Protein 4BFR (pdb70)

CATH classification: 3.10.20.90 (+4 more: 2.60.40.150, 1.25.40.70, 3.30.1010.10)

Organism: Mus musculus (NCBI:txid10090)

B-factor: mean 76.87, std 19.2, range [19.26, 163.02]

Solvent-accessible surface area: 74657 Å² total; per-residue (Å²): 108,98,105,12,9,117,6,0,25,29,17,15,135,70,0,80,70,88,174,59,85,32,6,67,40,3,29,163,66,7,84,165,94,2,84,60,35,18,129,62,29,46,66,67,36,203,109,59,9,6,119,60,25,32,78,23,107,82,82,111,76,144,27,157,74,55,154,112,94,16,156,81,37,73,8,43,1,17,0,19,8,83,150,41,154,100,58,30,76,12,86,5,26,7,120,74,40,5,75,74,1,5,58,68,0,10,108,69,86,113,110,186,83,59,32,101,56,24,18,2,26,0,13,10,92,20,48,2,4,27,39,133,65,39,0,31,34,3,41,24,0,17,71,11,15,93,94,158,71,99,5,22,0,16,1,3,74,57,76,94,19,114,142,72,23,72,112,18,30,123,28,6,100,74,51,193,45,41,146,34,124,96,49,1,51,0,36,1,38,77,6,77,82,86,173,50,0,29,0,0,0,2,7,2,34,50,55,5,10,164,33,31,80,4,57,125,154,119,24,104,49,107,7,102,3,121,13,43,7,14,24,4,2,13,4,0,2,0,0,1,3,7,55,226,88,63,1,20,1,1,4,9,0,0,35,59,116,4,38,7,60,60,9,111,25,101,5,45,2,43,89,95,54,48,144,80,75,86,99,114,0,10,3,59,13,42,19,66,48,15,67,138,91,146,114,17,25,7,4,46,1,30,2,30,103,130,68,214,150,75,27,104,30,8,82,81,106,100,2,61,106,65,8,57,122,77,90,126,113,111,10,71,5,2,0,93,2,3,29,108,19,11,10,24,26,115,33,66,123,61,6,14,92,11,0,34,90,12,58,72,14,0,89,118,87,40,64,89,0,1,8,10,0,4,33,6,10,84,13,40,112,15,55,34,8,0,30,3,6,26,26,4,96,117,9,69,120,3,62,29,68,65,0,0,22,0,2,5,19,11,8,5,3,49,52,2,14,93,28,0,2,13,0,0,99,101,10,59,41,116,80,0,52,31,5,3,15,0,0,0,12,3,0,32,12,9,16,17,8,55,22,28,3,0,70,0,1,8,87,38,1,20,72,47,42,124,4,0,0,58,1,1,2,10,1,21,12,17,2,112,44,74,32,9,13,36,4,0,0,3,2,1,4,7,2,0,44,1,15,31,4,1,4,80,26,0,37,98,0,16,98,8,5,81,57,8,67,70,3,0,59,80,14,79,136,51,45,136,175,68,76,116,84,125,7,79,111,38,2,26,85,26,2,109,108,83,56,22,76,142,19,2,12,108,10,22,6,5,9,58,13,27,32,27,9,21,93,9,89,4,108,118,0,94,12,126,88,42,178,48,17,14,0,72,1,16,6,38,42,79,45,32,53,87,88,35,56,6,9,26,1,39,28,22,48,28,9,79,12,13,15,0,0,1,12,0,0,88,2,0,13,51,1,0,106,107,52,60,5,56,0,77,13,36,28,17,15,7,0,11,3,8,81,135,4,0,5,17,60,29,16,25,62,28,35,13,1,0,68,5,29,106,54,54,115,151,41,85,15,125,57,63,214,24,122,20,6,2,9,47,22,0,98,92,99,18,86,56,110,81,34,89,115,0,8,60,25,0,10,11,0,0,0,0,2,6,0,0,9,12,0,0,1,3,10,78,24,33,0,39,7,1,32,0,40,51,49,0,6,0,3,9,33,81,1,38,80,1,5,16,65,146,232,20,72,7,42,1,0,40,7,5,11,23,0,1,19,64,30,136,98,56,27,99,145,79,24,23,67,2,45,26,5,0,3,5,0,0,1,3,0,36,109,42,1,67,13,0,0,4,0,0,6,5,5,17,43,4,50,1,99,19,1,73,20,58,134,30,0,79,33,0,31,87,10,0,4,40,26,85,21,47,25,63,0,1,94,39,0,50,91,67,5,66,64,6,66,160,101,7,136,70,21,14,94,89,12,78,43,41,15,124,172,76,197,55,168,161,8,44,69,93,0,9,120,10,0,25,28,16,10,132,70,0,80,71,89,170,59,87,30,6,68,40,3,39,162,67,7,102,167,93,2,92,59,27,27,134,54,18,96,74,35,53,32,65,46,7,2,106,57,6,18,16,14,30,45,34,100,52,97,57,212,121,157,81,47,72,11,43,1,16,0,62,14,84,105,32,184,36,78,32,82,14,88,1,25,12,118,73,41,2,70,78,1,6,63,64,0,19,109,69,57,129,119,139,87,29,91,60,22,5,0,28,4,49,46,91,27,12,5,4,27,35,133,65,36,0,31,41,2,62,25,0,18,66,12,63,38,67,140,84,100,5,74,0,42,0,1,64,32,61,69,0,78,126,78,20,102,116,26,33,96,24,8,124,90,12,117,29,42,150,45,122,90,50,1,50,0,30,0,37,66,2,29,149,23,146,95,79,100,1,8,0,38,0,0,0,2,7,3,33,53,54,5,10,163,42,31,73,7,59,78,44,55,26,180,111,95,18,87,14,110,50,105,7,101,4,122,13,48,6,14,24,2,2,14,4,0,1,0,0,1,1,2,0,16,16,166,152,118,29,157,96,11,130,69,44,2,20,1,2,4,9,0,0,34,59,118,4,37,7,61,59,10,92,26,89,5,62,3,43,92,99,49,48,142,78,38,91,107,45,0,9,4,54,12,41,19,69,49,23,75,176,90,22,7,2,42,0,25,2,25,104,130,62,214,153,76,30,107,27,13,87,81,119,102,2,52,108,64,8,74,135,68,82,146,119,122,10,83,5,4,0,90,3,4,29,110,18,11,10,23,26,120,33,66,130,60,8,13,91,12,0,35,106,13,55,85,22,0,73,120,90,48,63,89,0,1,8,11,0,3,35,6,10,85,13,40,113,15,57,34,8,0,31,3,6,21,14,9,93,111,8,68,121,4,62,31,63,66,0,0,21,0,2,5,17,11,8,3,3,51,54,2,13,93,29,0,4,13,0,0,98,101,11,43,37,19,72,0,60,34,5,2,18,0,0,0,11,3,0,32,13,9,17,18,8,55,21,26,3,0,68,0,0,7,80,40,1,13,52,2,19,33,3,0,0,61,1,2,2,12,1,25,14,17,2,116,46,61,34,8,13,36,6,0,0,2,2,0,8,6,4,0,17,3,15,7,5,1,15,111,24,0,41,96,0,16,99,8,5,82,57,7,68,70,3,0,46,84,19,69,134,67,24,138,165,85,70,100,82,127,7,78,118,44,4,24,87,30,1,113,109,76,55,23,137,138,18,4,14,91,10,17,6,7,8,58,9,12,26,60,9,46,99,24,90,20,109,120,0,88,7,125,86,42,177,55,25,14,0,74,1,18,5,78,212,147,39,56,6,11,26,1,39,24,32,46,67,9,79,20,11,15,0,2,0,12,0,1,86,2,0,15,37,1,1,44,90,47,50,3,22,0,27,14,33,27,17,14,7,1,11,3,10,65,147,4,0,6,16,57,26,16,33,66,23,79,18,12,22,64,8,58,136,151,213,64,19,2,7,92,39,1,99,136,116,18,86,56,112,74,34,88,105,0,9,64,8,0,8,10,0,0,0,0,4,2,0,0,3,8,0,1,0,4,9,104,24,87,45,82,6,2,23,1,41,54,49,0,2,1,4,5,41,77,2,42,76,2,17,9,122,134,58,2,3,40,3,56,146,31,2,10,54,0,1,25,44,28,133,131,76,23,98,155,84,26,22,64,0,48,24,3,0,5,3,0,0,0,2,0,40,105,51,1,66,11,0,0,4,0,0,6,6,5,17,41,5,51,2,112,22,0,74,18,58,134,39,0,78,47,0,33,83,3,0,5,41,29,85,21,49,25,60,0,1,98,34,0,32,108,65,1,48,65,1,44,162,130

GO terms:
  GO:0001935 endothelial cell proliferation (P, IMP)
  GO:0001952 regulation of cell-matrix adhesion (P, IMP)
  GO:0016303 1-phosphatidylinositol-3-kinase activity (F, IMP)
  GO:0040016 embryonic cleavage (P, IMP)
  GO:0030168 platelet activation (P, IMP)
  GO:0060055 angiogenesis involved in wound healing (P, IMP)
  GO:0006874 intracellular calcium ion homeostasis (P, IMP)
  GO:0007156 homophilic cell-cell adhesion (P, IMP)
  GO:0043560 insulin receptor substrate binding (F, IPI)
  GO:0005829 cytosol (C, TAS)
  GO:0005515 protein binding (F, IPI)
  GO:0005634 nucleus (C, IDA)
  GO:0003376 sphingosine-1-phosphate receptor signaling pathway (P, IGI)
  GO:0035022 positive regulation of Rac protein signal transduction (P, IGI)
  GO:0043491 phosphatidylinositol 3-kinase/protein kinase B signal transduction (P, IGI)
  GO:0010595 positive regulation of endothelial cell migration (P, IGI)
  GO:0002931 response to ischemia (P, IMP)
  GO:0043409 negative regulation of MAPK cascade (P, IMP)
  GO:0043491 phosphatidylinositol 3-kinase/protein kinase B signal transduction (P, IMP)
  GO:1903298 negative regulation of hypoxia-induced intrinsic apoptotic signaling pathway (P, IMP)

Secondary structure (DSSP, 8-state):
-HHHHHHHTS-THHHHHT--HHHHHHHHHHHHHHHHHHHHHHH--TTHHHHHHSPPPB-----TTHHHHSSSS-EEEEEEESS----EEEEE-TTS-THHHHHHHHHHHHH---GGGEEEEETTBS-EE-SSS-TTTBHHHHHHHHS-PPPEEEEEEHHHHHHHHHHHHHHHHTT--TT--SEEEEEEEEETT---EEEEEEETTEE-S--EEPPP----EEEEEEEETTT--TT-EEEEEE----EEEEEESB-TT-BBP-EEEEEE-BS---S--BTTB-TTS-SPPP--TTTS-EEEEEE----SSPPBPPPHHHHHHHHHHHH----HHHHHHHHTS-TT----HHHHHHHHHTHHHHHHH-GGGHHHHTTSS-S--HHHHHHHHHHHHSSPPPPHHHHGGGGSTT---HHHHHHHHHHHTSS-HHHHTTSHHHHHHHHHH-SSSS-HHHHHHHHHHHH-HHHHHHHHHHHHTSSSSTTTHHHHHHHHHHHHHH-TTTHHHHHHHHHHHHHHHHHHHHHHHHTTTS-HHHHHHHHHHHHTSHHHHHHHSSEE-SS-SSBEE-SB-GGG-EE--STT--EEEEBPP-SS-----EEEEEESS--HHHHHHHHHHHHHHHHHHHTT---------EEEEETTEEEEE--SSEEEHHHHHS--SS---TTTTSTTHHHHHHHHH--THHHHHHHHHHHHHHHHHHHHHHHTT-----TTSEEEETTS-EEE------TT---------HHHHHHHTTT-TT-HHHHHHHHHHHHHHHHHHHHTHHHHHHHHHHGGGS--SS--SGGGTHHHHHHTTTTB-HHHHHHHHHHHHHHHHHTHHHHHHHHHHHHHS--/-HHHHHHHHHHHTS-THHHHHT--HHHHHHHHHHHHHHHHHHHHTTT--HHHHHTTSSPPPB--------SS-EEEEEEESSSS-EEEEEE-TTS-THHHHHHHHHHHHH--TTSEEEEETTB--EE-SSS-GGGBHHHHHHHHT-PPPEEEEEEHHHHHHHHHHHHHHHHHH--TT--SEEEEEEEEEES----EEEEEEEEEETTEE-S--EEPPPB-GGGTSEEEEEEEEEEETTT--TT-EEEEEEEEE---SS--EEEEEEEEESB-TT-BBP-EEEEEE-BS---S--BTTB-TTS-SPPP----EEEEEE----SSPPBPPPHHHHHHHHHHH-----HHHHHHHHTS-TT----HHHHHHHHHTHHHHHHH-GGGHHHHTTSS-S--HHHHHHHHHHHHSSPPPPHHHHGGGGSTT---HHHHHHHHHHHTSS-HHHHTTSHHHHHHHHHH-SSSS-HHHHHHHHHHHH-HHHHHHHHHHHHTSSSSTTTHHHHHHHHHHHHHH-TTTHHHHHHHHHHHHHHHHHHHHHHHHTTTS-HHHHHHHHHHHHTSHHHHHHHSSEE-SS-SSBEE--B-GGG-EE--STT--EEEEE----EEEEEEESS--HHHHHHHHHHHHHHHHHHHTT---------EEE-SSSEEEEE--SSEEEHHHHHH---HHHHHHHHH--THHHHHHHHHHHHHHHHHHHHHHHHT--S--TTSEEEETTS-EEE------S----S----HHHHHHHTTT-TT-HHHHHHHHHHHHHHHHHHHHTHHHHHHHHHHGGGS--SS--SGGGTHHHHHHTTTTB-HHHHHHHHHHHHHHHHH-

Nearest PDB structures (foldseek):
  4bfr-assembly1_A  TM=1.001E+00  e=0.000E+00  Mus musculus
  2wxl-assembly1_A  TM=9.236E-01  e=1.021E-79  Mus musculus
  5t7f-assembly1_A  TM=9.211E-01  e=6.951E-79  Mus musculus
  5t7f-assembly2_B  TM=9.198E-01  e=1.354E-78  Mus musculus
  5i4u-assembly1_A  TM=9.199E-01  e=8.482E-78  Mus musculus

InterPro domains:
  IPR000341 Phosphatidylinositol 3-kinase Ras-binding (PI3K RBD) domain [PF00794] (176-281)
  IPR000341 Phosphatidylinositol 3-kinase Ras-binding (PI3K RBD) domain [PS51546] (188-279)
  IPR000341 Phosphatidylinositol 3-kinase Ras-binding (PI3K RBD) domain [SM00144] (174-282)
  IPR000403 Phosphatidylinositol 3-/4-kinase, catalytic domain [PF00454] (794-1010)
  IPR000403 Phosphatidylinositol 3-/4-kinase, catalytic domain [PS50290] (766-1047)
  IPR000403 Phosphatidylinositol 3-/4-kinase, catalytic domain [SM00146] (795-1061)
  IPR001263 Phosphoinositide 3-kinase, accessory (PIK) domain [PF00613] (526-703)
  IPR001263 Phosphoinositide 3-kinase, accessory (PIK) domain [PS51545] (518-695)
  IPR001263 Phosphoinositide 3-kinase, accessory (PIK) domain [SM00145] (519-705)
  IPR002420 C2 phosphatidylinositol 3-kinase-type domain [PF00792] (344-459)
  IPR002420 C2 phosphatidylinositol 3-kinase-type domain [PS51547] (323-490)
  IPR002420 C2 phosphatidylinositol 3-kinase-type domain [SM00142] (315-417)
  IPR003113 Phosphatidylinositol 3-kinase, adaptor-binding domain [PF02192] (36-110)
  IPR003113 Phosphatidylinositol 3-kinase, adaptor-binding domain [PS51544] (20-109)
  IPR003113 Phosphatidylinositol 3-kinase, adaptor-binding domain [SM00143] (35-112)
  IPR011009 Protein kinase-like domain superfamily [SSF56112] (700-1054)
  IPR015433 Phosphatidylinositol 3-/4-kinase [PTHR10048] (55-1057)
  IPR016024 Armadillo-type fold [SSF48371] (526-695)
  IPR018936 Phosphatidylinositol 3-/4-kinase, conserved site [PS00915] (798-812)
  IPR018936 Phosphatidylinositol 3-/4-kinase, conserved site [PS00916] (898-918)

Sequence (1691 aa):
DSKIGVLIGKGLHEFDALKDPEVNEFRRKMRKFSEAKIQSLVGLSWIDWLKHTYPPEHEPSVLENLEDKLYGGKLVVAVHFENSQDVFSFQVSPNLNPIKINELAIQKRLTIASPCDYVLQVSGRVEYVFGDHPLIQFQYIRNCVMNRTLPHFILVECCKIKKMYEQEMIAIEAAIIWDNNNPFQITLVKGNKLNHVRAGLFHGTELLCKTVVSSEIIWNEQLEFDINICDLPRMARLCFAVYYPVAWVNTMVFDFKGQLRSGDVILHSWSSFPDELEEMLNPMGTVQTNPYAENATALHITFPENKKQPCYYPPFDKIIEKAAELASKKFLAVLKEILDRDPLSQLCENEMDLIWTLRQDCRENFPQSLPKLLLSIKWNKLEDVAQLQALLQIWPKLPPREALELLDFNYPDQYVREYAVGCLRQMSDEELSQYLLQLVQVLKYEPFLDCALSRFLLERALDNRRIGQFLFWHLRSEVHTPAVSVQFGVILEAYCRGSVGHMKVLSKQVEALNKLKTLNSLIKLNAVKLSRAKGKEAMHTCLKQSAYREALSDLQSPLNPCVILSELYVEKCKYMDSKMKPLWLVYSSRAFGEDSVGVIFKNGDDLRQDMLTLQMLRLMDLLWKEAGLDLRMLPYGCLATGDRSGLIEVVSTSETIADIQLNSSNVAATAAFNKDALLNWLKEYNSGDDLDRAIEEFTLSCAGYCVASYVLGIGDRHSDNIMVKKTGQLFHIDFGHILGNFRVPFILTYDFIHVIQQGKTGNTEKFGRFRQCCEDAYLILRRHGNLFITLFALMLTAGLPELTSVKDIQYLKDSLALGKSEEEALKQFKQKFDEALRESWTTKVNWMAHTVRKDGEKLDSKIGVLIGKGLHEFDALKDPEVNEFRRKMRKFSEAKIQSLVGLSWIDWLKHTYPPEHEPSVLELYGGKLVVAVHFENSQDVFSFQVSPNLNPIKINELAIQKRLTISPCDYVLQVSGRVEYVFGDHPLIQFQYIRNCVMNRTLPHFILVECCKIKKMYEQEMIAIEAAIIWDNNNPFQITLVKGNKLNTVKVHVRAGLFHGTELLCKTVVSSEISGKNDHIWNEQLEFDINICDLPRMARLCFAVYAVLKAGKVHYPVAWVNTMVFDFKGQLRSGDVILHSWSSFPDELEEMLNPMGTVQTNPYATALHITFPENKKQPCYYPPFDKIIEKAAELASKKFLAVLKEILDRDPLSQLCENEMDLIWTLRQDCRENFPQSLPKLLLSIKWNKLEDVAQLQALLQIWPKLPPREALELLDFNYPDQYVREYAVGCLRQMSDEELSQYLLQLVQVLKYEPFLDCALSRFLLERALDNRRIGQFLFWHLRSEVHTPAVSVQFGVILEAYCRGSVGHMKVLSKQVEALNKLKTLNSLIKLNAVKLSRAKGKEAMHTCLKQSAYREALSDLQSPLNPCVILSELYVEKCKYMDSKMKPLWLVYSEDSVGVIFKNGDDLRQDMLTLQMLRLMDLLWKEAGLDLRMLPYGCLATGDRSGLIEVVSTSETIADIQLNKDALLNWLKEYNSGDDLDRAIEEFTLSCAGYCVASYVLGIGDRHSDNIMVKKTGQLFHIDFGHILGNRVPFILTYDFIHVIQQGKTGNTEKFGRFRQCCEDAYLILRRHGNLFITLFALMLTAGLPELTSVKDIQYLKDSLALGKSEEEALKQFKQKFDEALRE

Radius of gyration: 42.41 Å; Cα contacts (8 Å, |Δi|>4): 2855; chains: 2; bounding box: 97×116×121 Å

Structure (mmCIF, N/CA/C/O backbone):
data_4BFR
#
_entry.id   4BFR
#
_cell.length_a   122.306
_cell.length_b   129.034
_cell.length_c   154.898
_cell.angle_alpha   90.00
_cell.angle_beta   90.00
_cell.angle_gamma   90.00
#
_symmetry.space_group_name_H-M   'P 21 21 21'
#
loop_
_entity.id
_entity.type
_entity.pdbx_description
1 polymer 'PHOSPHATIDYLINOSITOL 4,5-BISPHOSPHATE 3-KINASE CATALYTIC S SUBUNIT BETA ISOFORM'
2 non-polymer 2-[2-(2-METHYL-2,3-DIHYDRO-INDOL-1-YL)-2-OXO-ETHYL]-6-MORPHOLIN-4-YL-3H-PYRIMIDIN-4-ONE
3 water water
#
loop_
_atom_site.group_PDB
_atom_site.id
_atom_site.type_symbol
_atom_site.label_atom_id
_atom_site.label_alt_id
_atom_site.label_comp_id
_atom_site.label_asym_id
_atom_site.label_entity_id
_atom_site.label_seq_id
_atom_site.pdbx_PDB_ins_code
_atom_site.Cartn_x
_atom_site.Cartn_y
_atom_site.Cartn_z
_atom_site.occupancy
_atom_site.B_iso_or_equiv
_atom_site.auth_seq_id
_atom_site.auth_comp_id
_atom_site.auth_asym_id
_atom_site.auth_atom_id
_atom_site.pdbx_PDB_model_num
ATOM 1 N N . ASP A 1 5 ? -29.911 79.429 102.850 1.00 102.28 117 ASP A N 1
ATOM 2 C CA . ASP A 1 5 ? -30.523 80.042 101.673 1.00 102.05 117 ASP A CA 1
ATOM 3 C C . ASP A 1 5 ? -29.614 81.103 101.046 1.00 105.42 117 ASP A C 1
ATOM 4 O O . ASP A 1 5 ? -29.392 81.074 99.834 1.00 104.96 117 ASP A O 1
ATOM 9 N N . SER A 1 6 ? -29.087 82.032 101.871 1.00 101.58 118 SER A N 1
ATOM 10 C CA . SER A 1 6 ? -28.189 83.103 101.436 1.00 101.17 118 SER A CA 1
ATOM 11 C C . SER A 1 6 ? -26.789 82.555 101.140 1.00 104.24 118 SER A C 1
ATOM 12 O O . SER A 1 6 ? -26.133 83.030 100.211 1.00 103.72 118 SER A O 1
ATOM 15 N N . LYS A 1 7 ? -26.339 81.557 101.933 1.00 100.24 119 LYS A N 1
ATOM 16 C CA . LYS A 1 7 ? -25.036 80.894 101.807 1.00 99.76 119 LYS A CA 1
ATOM 17 C C . LYS A 1 7 ? -24.953 80.058 100.519 1.00 102.82 119 LYS A C 1
ATOM 18 O O . LYS A 1 7 ? -23.883 79.976 99.913 1.00 102.34 119 LYS A O 1
ATOM 24 N N . ILE A 1 8 ? -26.081 79.439 100.114 1.00 98.75 120 ILE A N 1
ATOM 25 C CA . ILE A 1 8 ? -26.186 78.609 98.907 1.00 98.25 120 ILE A CA 1
ATOM 26 C C . ILE A 1 8 ? -26.110 79.490 97.646 1.00 101.34 120 ILE A C 1
ATOM 27 O O . ILE A 1 8 ? -25.362 79.165 96.723 1.00 100.88 120 ILE A O 1
ATOM 32 N N . GLY A 1 9 ? -26.862 80.595 97.649 1.00 97.38 121 GLY A N 1
ATOM 33 C CA . GLY A 1 9 ? -26.944 81.573 96.566 1.00 96.93 121 GLY A CA 1
ATOM 34 C C . GLY A 1 9 ? -25.618 82.111 96.070 1.00 100.02 121 GLY A C 1
ATOM 35 O O . GLY A 1 9 ? -25.355 82.080 94.864 1.00 99.48 121 GLY A O 1
ATOM 36 N N . VAL A 1 10 ? -24.777 82.602 96.998 1.00 96.06 122 VAL A N 1
ATOM 37 C CA . VAL A 1 10 ? -23.445 83.145 96.699 1.00 95.60 122 VAL A CA 1
ATOM 38 C C . VAL A 1 10 ? -22.508 82.064 96.145 1.00 98.60 122 VAL A C 1
ATOM 39 O O . VAL A 1 10 ? -21.749 82.331 95.212 1.00 98.10 122 VAL A O 1
ATOM 43 N N . LEU A 1 11 ? -22.592 80.843 96.708 1.00 94.54 123 LEU A N 1
ATOM 44 C CA . LEU A 1 11 ? -21.784 79.686 96.336 1.00 94.08 123 LEU A CA 1
ATOM 45 C C . LEU A 1 11 ? -22.103 79.133 94.940 1.00 97.36 123 LEU A C 1
ATOM 46 O O . LEU A 1 11 ? -21.176 78.847 94.183 1.00 96.84 123 LEU A O 1
ATOM 51 N N . ILE A 1 12 ? -23.396 78.978 94.603 1.00 93.60 124 ILE A N 1
ATOM 52 C CA . ILE A 1 12 ? -23.816 78.428 93.306 1.00 93.25 124 ILE A CA 1
ATOM 53 C C . ILE A 1 12 ? -23.723 79.468 92.164 1.00 96.78 124 ILE A C 1
ATOM 54 O O . ILE A 1 12 ? -23.726 79.086 90.992 1.00 96.26 124 ILE A O 1
ATOM 59 N N . GLY A 1 13 ? -23.628 80.749 92.520 1.00 93.23 125 GLY A N 1
ATOM 60 C CA . GLY A 1 13 ? -23.516 81.852 91.569 1.00 92.95 125 GLY A CA 1
ATOM 61 C C . GLY A 1 13 ? -24.836 82.388 91.053 1.00 96.54 125 GLY A C 1
ATOM 62 O O . GLY A 1 13 ? -24.855 83.143 90.077 1.00 96.03 125 GLY A O 1
ATOM 63 N N . LYS A 1 14 ? -25.947 82.001 91.707 1.00 93.00 126 LYS A N 1
ATOM 64 C CA . LYS A 1 14 ? -27.303 82.424 91.356 1.00 92.75 126 LYS A CA 1
ATOM 65 C C . LYS A 1 14 ? -28.165 82.504 92.618 1.00 96.42 126 LYS A C 1
ATOM 66 O O . LYS A 1 14 ? -28.153 81.580 93.433 1.00 95.99 126 LYS A O 1
ATOM 72 N N . GLY A 1 15 ? -28.898 83.606 92.759 1.00 92.79 127 GLY A N 1
ATOM 73 C CA . GLY A 1 15 ? -29.783 83.845 93.894 1.00 92.51 127 GLY A CA 1
ATOM 74 C C . GLY A 1 15 ? -30.972 82.907 93.922 1.00 96.12 127 GLY A C 1
ATOM 75 O O . GLY A 1 15 ? -31.558 82.620 92.874 1.00 95.65 127 GLY A O 1
ATOM 76 N N . LEU A 1 16 ? -31.326 82.411 95.123 1.00 92.55 128 LEU A N 1
ATOM 77 C CA . LEU A 1 16 ? -32.454 81.495 95.331 1.00 92.29 128 LEU A CA 1
ATOM 78 C C . LEU A 1 16 ? -33.811 82.165 95.085 1.00 95.86 128 LEU A C 1
ATOM 79 O O . LEU A 1 16 ? -34.785 81.476 94.778 1.00 95.48 128 LEU A O 1
ATOM 84 N N . HIS A 1 17 ? -33.859 83.509 95.194 1.00 92.12 129 HIS A N 1
ATOM 85 C CA . HIS A 1 17 ? -35.043 84.338 94.956 1.00 91.75 129 HIS A CA 1
ATOM 86 C C . HIS A 1 17 ? -35.417 84.381 93.467 1.00 95.16 129 HIS A C 1
ATOM 87 O O . HIS A 1 17 ? -36.588 84.586 93.143 1.00 94.76 129 HIS A O 1
ATOM 94 N N . GLU A 1 18 ? -34.420 84.187 92.572 1.00 91.30 130 GLU A N 1
ATOM 95 C CA . GLU A 1 18 ? -34.580 84.185 91.112 1.00 90.90 130 GLU A CA 1
ATOM 96 C C . GLU A 1 18 ? -35.448 83.023 90.620 1.00 94.39 130 GLU A C 1
ATOM 97 O O . GLU A 1 18 ? -36.150 83.177 89.618 1.00 93.93 130 GLU A O 1
ATOM 103 N N . PHE A 1 19 ? -35.399 81.868 91.320 1.00 90.63 131 PHE A N 1
ATOM 104 C CA . PHE A 1 19 ? -36.191 80.679 90.990 1.00 90.28 131 PHE A CA 1
ATOM 105 C C . PHE A 1 19 ? -37.667 80.896 91.334 1.00 93.62 131 PHE A C 1
ATOM 106 O O . PHE A 1 19 ? -38.540 80.454 90.585 1.00 93.14 131 PHE A O 1
ATOM 114 N N . ASP A 1 20 ? -37.938 81.584 92.463 1.00 89.84 132 ASP A N 1
ATOM 115 C CA . ASP A 1 20 ? -39.287 81.911 92.934 1.00 89.46 132 ASP A CA 1
ATOM 116 C C . ASP A 1 20 ? -39.924 82.996 92.061 1.00 92.69 132 ASP A C 1
ATOM 117 O O . ASP A 1 20 ? -41.141 82.984 91.865 1.00 92.24 132 ASP A O 1
ATOM 122 N N . ALA A 1 21 ? -39.093 83.924 91.533 1.00 88.71 133 ALA A N 1
ATOM 123 C CA . ALA A 1 21 ? -39.499 85.038 90.668 1.00 88.26 133 ALA A CA 1
ATOM 124 C C . ALA A 1 21 ? -40.070 84.573 89.323 1.00 91.44 133 ALA A C 1
ATOM 125 O O . ALA A 1 21 ? -40.896 85.279 88.738 1.00 90.93 133 ALA A O 1
ATOM 127 N N . LEU A 1 22 ? -39.632 83.391 88.842 1.00 87.59 134 LEU A N 1
ATOM 128 C CA . LEU A 1 22 ? -40.077 82.782 87.584 1.00 87.18 134 LEU A CA 1
ATOM 129 C C . LEU A 1 22 ? -41.550 82.367 87.636 1.00 90.49 134 LEU A C 1
ATOM 130 O O . LEU A 1 22 ? -42.223 82.397 86.604 1.00 90.03 134 LEU A O 1
ATOM 135 N N . LYS A 1 23 ? -42.039 81.975 88.841 1.00 86.69 135 LYS A N 1
ATOM 136 C CA . LYS A 1 23 ? -43.413 81.532 89.136 1.00 86.36 135 LYS A CA 1
ATOM 137 C C . LYS A 1 23 ? -43.846 80.326 88.275 1.00 89.70 135 LYS A C 1
ATOM 138 O O . LYS A 1 23 ? -45.015 80.210 87.895 1.00 89.18 135 LYS A O 1
ATOM 144 N N . ASP A 1 24 ? -42.888 79.422 87.990 1.00 85.94 136 ASP A N 1
ATOM 145 C CA . ASP A 1 24 ? -43.093 78.221 87.182 1.00 85.59 136 ASP A CA 1
ATOM 146 C C . ASP A 1 24 ? -43.375 77.000 88.073 1.00 88.84 136 ASP A C 1
ATOM 147 O O . ASP A 1 24 ? -42.630 76.773 89.032 1.00 88.36 136 ASP A O 1
ATOM 152 N N . PRO A 1 25 ? -44.436 76.202 87.781 1.00 85.00 137 PRO A N 1
ATOM 153 C CA . PRO A 1 25 ? -44.731 75.030 88.629 1.00 84.60 137 PRO A CA 1
ATOM 154 C C . PRO A 1 25 ? -43.686 73.913 88.573 1.00 87.82 137 PRO A C 1
ATOM 155 O O . PRO A 1 25 ? -43.519 73.204 89.563 1.00 87.29 137 PRO A O 1
ATOM 159 N N . GLU A 1 26 ? -42.984 73.765 87.427 1.00 84.01 138 GLU A N 1
ATOM 160 C CA . GLU A 1 26 ? -41.936 72.759 87.210 1.00 83.62 138 GLU A CA 1
ATOM 161 C C . GLU A 1 26 ? -40.713 73.033 88.098 1.00 87.14 138 GLU A C 1
ATOM 162 O O . GLU A 1 26 ? -40.136 72.091 88.645 1.00 86.71 138 GLU A O 1
ATOM 168 N N . VAL A 1 27 ? -40.332 74.320 88.239 1.00 83.50 139 VAL A N 1
ATOM 169 C CA . VAL A 1 27 ? -39.195 74.777 89.050 1.00 83.23 139 VAL A CA 1
ATOM 170 C C . VAL A 1 27 ? -39.491 74.566 90.544 1.00 87.05 139 VAL A C 1
ATOM 171 O O . VAL A 1 27 ? -38.638 74.045 91.266 1.00 86.59 139 VAL A O 1
ATOM 175 N N . ASN A 1 28 ? -40.706 74.947 90.989 1.00 83.64 140 ASN A N 1
ATOM 176 C CA . ASN A 1 28 ? -41.162 74.823 92.377 1.00 83.50 140 ASN A CA 1
ATOM 177 C C . ASN A 1 28 ? -41.295 73.366 92.832 1.00 87.46 140 ASN A C 1
ATOM 178 O O . ASN A 1 28 ? -40.928 73.053 93.967 1.00 86.97 140 ASN A O 1
ATOM 183 N N . GLU A 1 29 ? -41.807 72.482 91.950 1.00 84.20 141 GLU A N 1
ATOM 184 C CA . GLU A 1 29 ? -41.991 71.057 92.243 1.00 84.12 141 GLU A CA 1
ATOM 185 C C . GLU A 1 29 ? -40.663 70.301 92.322 1.00 88.11 141 GLU A C 1
ATOM 186 O O . GLU A 1 29 ? -40.543 69.378 93.131 1.00 87.63 141 GLU A O 1
ATOM 192 N N . PHE A 1 30 ? -39.671 70.688 91.488 1.00 84.82 142 PHE A N 1
ATOM 193 C CA . PHE A 1 30 ? -38.341 70.072 91.466 1.00 84.73 142 PHE A CA 1
ATOM 194 C C . PHE A 1 30 ? -37.572 70.398 92.748 1.00 88.94 142 PHE A C 1
ATOM 195 O O . PHE A 1 30 ? -36.972 69.497 93.335 1.00 88.53 142 PHE A O 1
ATOM 203 N N . ARG A 1 31 ? -37.608 71.677 93.184 1.00 85.78 143 ARG A N 1
ATOM 204 C CA . ARG A 1 31 ? -36.949 72.162 94.402 1.00 85.73 143 ARG A CA 1
ATOM 205 C C . ARG A 1 31 ? -37.524 71.488 95.654 1.00 90.05 143 ARG A C 1
ATOM 206 O O . ARG A 1 31 ? -36.776 71.189 96.586 1.00 89.59 143 ARG A O 1
ATOM 214 N N . ARG A 1 32 ? -38.849 71.229 95.653 1.00 86.98 144 ARG A N 1
ATOM 215 C CA . ARG A 1 32 ? -39.581 70.568 96.735 1.00 86.99 144 ARG A CA 1
ATOM 216 C C . ARG A 1 32 ? -39.196 69.080 96.821 1.00 91.18 144 ARG A C 1
ATOM 217 O O . ARG A 1 32 ? -38.938 68.583 97.920 1.00 90.68 144 ARG A O 1
ATOM 225 N N . LYS A 1 33 ? -39.156 68.382 95.664 1.00 88.11 145 LYS A N 1
ATOM 226 C CA . LYS A 1 33 ? -38.814 66.959 95.557 1.00 88.09 145 LYS A CA 1
ATOM 227 C C . LYS A 1 33 ? -37.352 66.667 95.899 1.00 92.38 145 LYS A C 1
ATOM 228 O O . LYS A 1 33 ? -37.076 65.670 96.570 1.00 91.84 145 LYS A O 1
ATOM 234 N N . MET A 1 34 ? -36.421 67.528 95.440 1.00 89.41 146 MET A N 1
ATOM 235 C CA . MET A 1 34 ? -34.985 67.370 95.690 1.00 89.47 146 MET A CA 1
ATOM 236 C C . MET A 1 34 ? -34.584 67.691 97.131 1.00 94.00 146 MET A C 1
ATOM 237 O O . MET A 1 34 ? -33.540 67.218 97.587 1.00 93.56 146 MET A O 1
ATOM 242 N N . ARG A 1 35 ? -35.418 68.476 97.849 1.00 91.11 147 ARG A N 1
ATOM 243 C CA . ARG A 1 35 ? -35.194 68.839 99.250 1.00 91.16 147 ARG A CA 1
ATOM 244 C C . ARG A 1 35 ? -35.370 67.613 100.155 1.00 95.60 147 ARG A C 1
ATOM 245 O O . ARG A 1 35 ? -34.694 67.514 101.181 1.00 95.16 147 ARG A O 1
ATOM 253 N N . LYS A 1 36 ? -36.260 66.676 99.756 1.00 92.67 148 LYS A N 1
ATOM 254 C CA . LYS A 1 36 ? -36.527 65.421 100.462 1.00 92.75 148 LYS A CA 1
ATOM 255 C C . LYS A 1 36 ? -35.299 64.502 100.367 1.00 97.17 148 LYS A C 1
ATOM 256 O O . LYS A 1 36 ? -34.953 63.847 101.351 1.00 96.75 148 LYS A O 1
ATOM 262 N N . PHE A 1 37 ? -34.636 64.478 99.189 1.00 94.16 149 PHE A N 1
ATOM 263 C CA . PHE A 1 37 ? -33.422 63.698 98.931 1.00 94.18 149 PHE A CA 1
ATOM 264 C C . PHE A 1 37 ? -32.226 64.302 99.671 1.00 98.33 149 PHE A C 1
ATOM 265 O O . PHE A 1 37 ? -31.365 63.561 100.147 1.00 97.74 149 PHE A O 1
ATOM 273 N N . SER A 1 38 ? -32.179 65.648 99.763 1.00 95.36 150 SER A N 1
ATOM 274 C CA . SER A 1 38 ? -31.122 66.401 100.440 1.00 95.40 150 SER A CA 1
ATOM 275 C C . SER A 1 38 ? -31.179 66.220 101.960 1.00 99.88 150 SER A C 1
ATOM 276 O O . SER A 1 38 ? -30.140 65.987 102.579 1.00 99.36 150 SER A O 1
ATOM 279 N N . GLU A 1 39 ? -32.391 66.317 102.553 1.00 97.04 151 GLU A N 1
ATOM 280 C CA . GLU A 1 39 ? -32.617 66.168 103.996 1.00 97.15 151 GLU A CA 1
ATOM 281 C C . GLU A 1 39 ? -32.419 64.735 104.499 1.00 101.59 151 GLU A C 1
ATOM 282 O O . GLU A 1 39 ? -32.010 64.550 105.647 1.00 101.13 151 GLU A O 1
ATOM 288 N N . ALA A 1 40 ? -32.697 63.728 103.641 1.00 98.63 152 ALA A N 1
ATOM 289 C CA . ALA A 1 40 ? -32.522 62.306 103.961 1.00 98.68 152 ALA A CA 1
ATOM 290 C C . ALA A 1 40 ? -31.034 61.962 104.072 1.00 103.13 152 ALA A C 1
ATOM 291 O O . ALA A 1 40 ? -30.662 61.086 104.854 1.00 102.69 152 ALA A O 1
ATOM 293 N N . LYS A 1 41 ? -30.191 62.666 103.293 1.00 100.20 153 LYS A N 1
ATOM 294 C CA . LYS A 1 41 ? -28.738 62.510 103.283 1.00 100.27 153 LYS A CA 1
ATOM 295 C C . LYS A 1 41 ? -28.112 63.077 104.552 1.00 104.73 153 LYS A C 1
ATOM 296 O O . LYS A 1 41 ? -27.109 62.547 105.030 1.00 104.28 153 LYS A O 1
ATOM 302 N N . ILE A 1 42 ? -28.715 64.152 105.095 1.00 101.79 154 ILE A N 1
ATOM 303 C CA . ILE A 1 42 ? -28.305 64.826 106.328 1.00 101.84 154 ILE A CA 1
ATOM 304 C C . ILE A 1 42 ? -28.572 63.889 107.521 1.00 106.27 154 ILE A C 1
ATOM 305 O O . ILE A 1 42 ? -27.687 63.694 108.358 1.00 105.85 154 ILE A O 1
ATOM 310 N N . GLN A 1 43 ? -29.786 63.296 107.568 1.00 103.28 155 GLN A N 1
ATOM 311 C CA . GLN A 1 43 ? -30.255 62.376 108.611 1.00 103.32 155 GLN A CA 1
ATOM 312 C C . GLN A 1 43 ? -29.442 61.079 108.697 1.00 107.62 155 GLN A C 1
ATOM 313 O O . GLN A 1 43 ? -29.313 60.515 109.784 1.00 107.13 155 GLN A O 1
ATOM 319 N N . SER A 1 44 ? -28.899 60.611 107.558 1.00 104.59 156 SER A N 1
ATOM 320 C CA . SER A 1 44 ? -28.073 59.403 107.493 1.00 104.61 156 SER A CA 1
ATOM 321 C C . SER A 1 44 ? -26.661 59.657 108.046 1.00 108.83 156 SER A C 1
ATOM 322 O O . SER A 1 44 ? -26.019 58.721 108.527 1.00 108.31 156 SER A O 1
ATOM 325 N N . LEU A 1 45 ? -26.188 60.923 107.977 1.00 105.80 157 LEU A N 1
ATOM 326 C CA . LEU A 1 45 ? -24.869 61.354 108.452 1.00 105.82 157 LEU A CA 1
ATOM 327 C C . LEU A 1 45 ? -24.779 61.493 109.975 1.00 110.33 157 LEU A C 1
ATOM 328 O O . LEU A 1 45 ? -23.741 61.153 110.546 1.00 109.85 157 LEU A O 1
ATOM 333 N N . VAL A 1 46 ? -25.851 62.000 110.630 1.00 107.43 158 VAL A N 1
ATOM 334 C CA . VAL A 1 46 ? -25.903 62.180 112.091 1.00 107.49 158 VAL A CA 1
ATOM 335 C C . VAL A 1 46 ? -25.941 60.835 112.839 1.00 111.97 158 VAL A C 1
ATOM 336 O O . VAL A 1 46 ? -25.476 60.759 113.979 1.00 111.55 158 VAL A O 1
ATOM 340 N N . GLY A 1 47 ? -26.478 59.802 112.185 1.00 109.03 159 GLY A N 1
ATOM 341 C CA . GLY A 1 47 ? -26.562 58.447 112.720 1.00 109.09 159 GLY A CA 1
ATOM 342 C C . GLY A 1 47 ? -25.202 57.795 112.881 1.00 113.50 159 GLY A C 1
ATOM 343 O O . GLY A 1 47 ? -24.967 57.083 113.861 1.00 113.08 159 GLY A O 1
ATOM 344 N N . LEU A 1 48 ? -24.290 58.053 111.918 1.00 110.43 160 LEU A N 1
ATOM 345 C CA . LEU A 1 48 ? -22.915 57.543 111.915 1.00 110.41 160 LEU A CA 1
ATOM 346 C C . LEU A 1 48 ? -22.062 58.363 112.886 1.00 114.47 160 LEU A C 1
ATOM 347 O O . LEU A 1 48 ? -22.196 59.589 112.932 1.00 114.03 160 LEU A O 1
ATOM 352 N N . SER A 1 49 ? -21.194 57.689 113.667 1.00 111.20 161 SER A N 1
ATOM 353 C CA . SER A 1 49 ? -20.343 58.354 114.657 1.00 111.11 161 SER A CA 1
ATOM 354 C C . SER A 1 49 ? -18.901 57.838 114.715 1.00 114.99 161 SER A C 1
ATOM 355 O O . SER A 1 49 ? -18.634 56.692 114.352 1.00 114.47 161 SER A O 1
ATOM 358 N N . TRP A 1 50 ? -17.982 58.708 115.196 1.00 111.70 162 TRP A N 1
ATOM 359 C CA . TRP A 1 50 ? -16.541 58.488 115.392 1.00 111.59 162 TRP A CA 1
ATOM 360 C C . TRP A 1 50 ? -15.791 58.166 114.077 1.00 115.16 162 TRP A C 1
ATOM 361 O O . TRP A 1 50 ? -15.760 59.012 113.181 1.00 114.62 162 TRP A O 1
ATOM 372 N N . ILE A 1 51 ? -15.182 56.962 113.977 1.00 111.58 163 ILE A N 1
ATOM 373 C CA . ILE A 1 51 ? -14.392 56.482 112.831 1.00 111.29 163 ILE A CA 1
ATOM 374 C C . ILE A 1 51 ? -15.259 56.284 111.567 1.00 114.85 163 ILE A C 1
ATOM 375 O O . ILE A 1 51 ? -14.747 56.437 110.455 1.00 114.41 163 ILE A O 1
ATOM 380 N N . ASP A 1 52 ? -16.568 55.987 111.744 1.00 111.17 164 ASP A N 1
ATOM 381 C CA . ASP A 1 52 ? -17.541 55.772 110.662 1.00 110.82 164 ASP A CA 1
ATOM 382 C C . ASP A 1 52 ? -17.658 56.946 109.675 1.00 114.26 164 ASP A C 1
ATOM 383 O O . ASP A 1 52 ? -18.043 56.729 108.523 1.00 113.77 164 ASP A O 1
ATOM 388 N N . TRP A 1 53 ? -17.313 58.176 110.120 1.00 110.56 165 TRP A N 1
ATOM 389 C CA . TRP A 1 53 ? -17.331 59.390 109.301 1.00 110.23 165 TRP A CA 1
ATOM 390 C C . TRP A 1 53 ? -16.259 59.327 108.207 1.00 113.68 165 TRP A C 1
ATOM 391 O O . TRP A 1 53 ? -16.559 59.646 107.055 1.00 113.19 165 TRP A O 1
ATOM 402 N N . LEU A 1 54 ? -15.023 58.905 108.564 1.00 109.98 166 LEU A N 1
ATOM 403 C CA . LEU A 1 54 ? -13.922 58.758 107.605 1.00 109.66 166 LEU A CA 1
ATOM 404 C C . LEU A 1 54 ? -14.160 57.570 106.673 1.00 113.18 166 LEU A C 1
ATOM 405 O O . LEU A 1 54 ? -13.831 57.657 105.493 1.00 112.71 166 LEU A O 1
ATOM 410 N N . LYS A 1 55 ? -14.761 56.479 107.198 1.00 109.53 167 LYS A N 1
ATOM 411 C CA . LYS A 1 55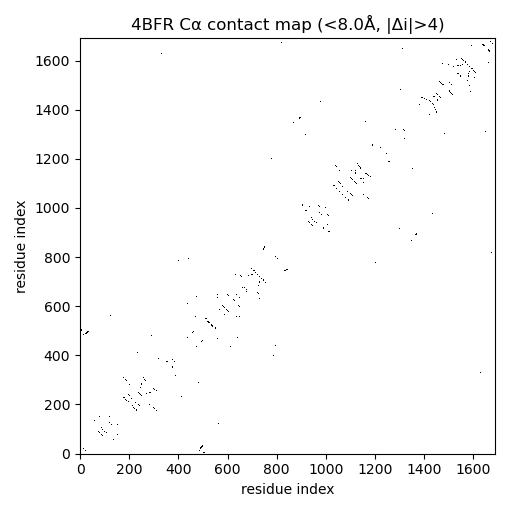 ? -15.094 55.260 106.450 1.00 109.23 167 LYS A CA 1
ATOM 412 C C . LYS A 1 55 ? -16.115 55.518 105.324 1.00 112.72 167 LYS A C 1
ATOM 413 O O . LYS A 1 55 ? -16.197 54.719 104.390 1.00 112.27 167 LYS A O 1
ATOM 419 N N . HIS A 1 56 ? -16.819 56.670 105.365 1.00 108.98 168 HIS A N 1
ATOM 420 C CA . HIS A 1 56 ? -17.784 57.081 104.343 1.00 108.66 168 HIS A CA 1
ATOM 421 C C . HIS A 1 56 ? -17.256 58.233 103.468 1.00 111.98 168 HIS A C 1
ATOM 422 O O . HIS A 1 56 ? -17.421 58.186 102.248 1.00 111.47 168 HIS A O 1
ATOM 429 N N . THR A 1 57 ? -16.640 59.264 104.089 1.00 108.22 169 THR A N 1
ATOM 430 C CA . THR A 1 57 ? -16.123 60.445 103.386 1.00 107.86 169 THR A CA 1
ATOM 431 C C . THR A 1 57 ? -14.823 60.136 102.623 1.00 111.24 169 THR A C 1
ATOM 432 O O . THR A 1 57 ? -14.796 60.294 101.401 1.00 110.73 169 THR A O 1
ATOM 436 N N . TYR A 1 58 ? -13.758 59.708 103.334 1.00 107.52 170 TYR A N 1
ATOM 437 C CA . TYR A 1 58 ? -12.463 59.382 102.723 1.00 107.19 170 TYR A CA 1
ATOM 438 C C . TYR A 1 58 ? -12.049 57.930 103.065 1.00 110.65 170 TYR A C 1
ATOM 439 O O . TYR A 1 58 ? -11.215 57.733 103.956 1.00 110.19 170 TYR A O 1
ATOM 448 N N . PRO A 1 59 ? -12.644 56.892 102.421 1.00 106.93 171 PRO A N 1
ATOM 449 C CA . PRO A 1 59 ? -12.273 55.509 102.775 1.00 106.60 171 PRO A CA 1
ATOM 450 C C . PRO A 1 59 ? -10.920 55.076 102.213 1.00 110.07 171 PRO A C 1
ATOM 451 O O . PRO A 1 59 ? -10.566 55.502 101.109 1.00 109.56 171 PRO A O 1
ATOM 455 N N . PRO A 1 60 ? -10.144 54.227 102.936 1.00 106.40 172 PRO A N 1
ATOM 456 C CA . PRO A 1 60 ? -8.837 53.806 102.405 1.00 106.11 172 PRO A CA 1
ATOM 457 C C . PRO A 1 60 ? -8.988 52.763 101.301 1.00 109.62 172 PRO A C 1
ATOM 458 O O . PRO A 1 60 ? -9.651 51.743 101.501 1.00 109.14 172 PRO A O 1
ATOM 462 N N . GLU A 1 61 ? -8.424 53.053 100.118 1.00 106.00 173 GLU A N 1
ATOM 463 C CA . GLU A 1 61 ? -8.486 52.170 98.953 1.00 105.74 173 GLU A CA 1
ATOM 464 C C . GLU A 1 61 ? -7.539 50.983 99.147 1.00 109.41 173 GLU A C 1
ATOM 465 O O . GLU A 1 61 ? -6.372 51.182 99.492 1.00 108.92 173 GLU A O 1
ATOM 471 N N . HIS A 1 62 ? -8.055 49.749 98.967 1.00 105.89 174 HIS A N 1
ATOM 472 C CA . HIS A 1 62 ? -7.275 48.519 99.142 1.00 105.66 174 HIS A CA 1
ATOM 473 C C . HIS A 1 62 ? -7.638 47.409 98.151 1.00 109.20 174 HIS A C 1
ATOM 474 O O . HIS A 1 62 ? -8.793 47.305 97.732 1.00 108.74 174 HIS A O 1
ATOM 481 N N . GLU A 1 63 ? -6.641 46.573 97.795 1.00 105.52 175 GLU A N 1
ATOM 482 C CA . GLU A 1 63 ? -6.787 45.444 96.872 1.00 105.23 175 GLU A CA 1
ATOM 483 C C . GLU A 1 63 ? -6.111 44.185 97.454 1.00 108.73 175 GLU A C 1
ATOM 484 O O . GLU A 1 63 ? -4.959 44.270 97.888 1.00 108.22 175 GLU A O 1
ATOM 490 N N . PRO A 1 64 ? -6.792 43.011 97.476 1.00 105.10 176 PRO A N 1
ATOM 491 C CA . PRO A 1 64 ? -6.167 41.808 98.058 1.00 104.79 176 PRO A CA 1
ATOM 492 C C . PRO A 1 64 ? -5.222 41.039 97.123 1.00 108.21 176 PRO A C 1
ATOM 493 O O . PRO A 1 64 ? -4.694 39.994 97.517 1.00 107.77 176 PRO A O 1
ATOM 497 N N . SER A 1 65 ? -4.973 41.572 95.908 1.00 104.45 177 SER A N 1
ATOM 498 C CA . SER A 1 65 ? -4.101 40.973 94.890 1.00 104.10 177 SER A CA 1
ATOM 499 C C . SER A 1 65 ? -2.607 40.958 95.277 1.00 107.47 177 SER A C 1
ATOM 500 O O . SER A 1 65 ? -2.219 41.569 96.276 1.00 106.98 177 SER A O 1
ATOM 503 N N . VAL A 1 66 ? -1.777 40.248 94.485 1.00 103.67 178 VAL A N 1
ATOM 504 C CA . VAL A 1 66 ? -0.330 40.132 94.696 1.00 103.32 178 VAL A CA 1
ATOM 505 C C . VAL A 1 66 ? 0.447 40.934 93.621 1.00 106.58 178 VAL A C 1
ATOM 506 O O . VAL A 1 66 ? -0.011 41.040 92.479 1.00 106.12 178 VAL A O 1
ATOM 510 N N . LEU A 1 67 ? 1.597 41.522 94.007 1.00 102.69 179 LEU A N 1
ATOM 511 C CA . LEU A 1 67 ? 2.447 42.330 93.125 1.00 102.26 179 LEU A CA 1
ATOM 512 C C . LEU A 1 67 ? 3.599 41.528 92.518 1.00 105.55 179 LEU A C 1
ATOM 513 O O . LEU A 1 67 ? 4.174 40.666 93.187 1.00 105.10 179 LEU A O 1
ATOM 518 N N . GLU A 1 68 ? 3.943 41.833 91.252 1.00 101.69 180 GLU A N 1
ATOM 519 C CA . GLU A 1 68 ? 5.027 41.189 90.506 1.00 101.30 180 GLU A CA 1
ATOM 520 C C . GLU A 1 68 ? 6.377 41.834 90.851 1.00 104.49 180 GLU A C 1
ATOM 521 O O . GLU A 1 68 ? 6.464 43.063 90.938 1.00 104.00 180 GLU A O 1
ATOM 527 N N . ASN A 1 69 ? 7.423 40.992 91.039 1.00 100.58 181 ASN A N 1
ATOM 528 C CA . ASN A 1 69 ? 8.806 41.365 91.378 1.00 100.11 181 ASN A CA 1
ATOM 529 C C . ASN A 1 69 ? 8.875 42.164 92.700 1.00 103.10 181 ASN A C 1
ATOM 530 O O . ASN A 1 69 ? 9.483 43.236 92.768 1.00 102.65 181 ASN A O 1
ATOM 535 N N . LEU A 1 70 ? 8.234 41.617 93.748 1.00 99.00 182 LEU A N 1
ATOM 536 C CA . LEU A 1 70 ? 8.143 42.209 95.085 1.00 98.50 182 LEU A CA 1
ATOM 537 C C . LEU A 1 70 ? 9.472 42.188 95.854 1.00 101.53 182 LEU A C 1
ATOM 538 O O . LEU A 1 70 ? 9.750 43.128 96.600 1.00 101.00 182 LEU A O 1
ATOM 543 N N . GLU A 1 71 ? 10.276 41.118 95.681 1.00 97.53 183 GLU A N 1
ATOM 544 C CA . GLU A 1 71 ? 11.568 40.926 96.350 1.00 97.04 183 GLU A CA 1
ATOM 545 C C . GLU A 1 71 ? 12.603 41.996 95.971 1.00 99.98 183 GLU A C 1
ATOM 546 O O . GLU A 1 71 ? 13.272 42.532 96.857 1.00 99.55 183 GLU A O 1
ATOM 552 N N . ASP A 1 72 ? 12.730 42.301 94.665 1.00 95.77 184 ASP A N 1
ATOM 553 C CA . ASP A 1 72 ? 13.681 43.287 94.145 1.00 95.20 184 ASP A CA 1
ATOM 554 C C . ASP A 1 72 ? 13.252 44.734 94.402 1.00 97.93 184 ASP A C 1
ATOM 555 O O . ASP A 1 72 ? 14.106 45.572 94.695 1.00 97.45 184 ASP A O 1
ATOM 560 N N . LYS A 1 73 ? 11.938 45.025 94.284 1.00 93.65 185 LYS A N 1
ATOM 561 C CA . LYS A 1 73 ? 11.361 46.360 94.484 1.00 93.04 185 LYS A CA 1
ATOM 562 C C . LYS A 1 73 ? 11.469 46.880 95.921 1.00 95.91 185 LYS A C 1
ATOM 563 O O . LYS A 1 73 ? 11.562 48.092 96.119 1.00 95.44 185 LYS A O 1
ATOM 569 N N . LEU A 1 74 ? 11.452 45.971 96.915 1.00 91.72 186 LEU A N 1
ATOM 570 C CA . LEU A 1 74 ? 11.540 46.318 98.337 1.00 91.17 186 LEU A CA 1
ATOM 571 C C . LEU A 1 74 ? 12.979 46.372 98.845 1.00 94.20 186 LEU A C 1
ATOM 572 O O . LEU A 1 74 ? 13.827 45.606 98.381 1.00 93.71 186 LEU A O 1
ATOM 577 N N . TYR A 1 75 ? 13.240 47.261 99.824 1.00 90.21 187 TYR A N 1
ATOM 578 C CA . TYR A 1 75 ? 14.546 47.416 100.464 1.00 89.78 187 TYR A CA 1
ATOM 579 C C . TYR A 1 75 ? 14.742 46.263 101.460 1.00 92.91 187 TYR A C 1
ATOM 580 O O . TYR A 1 75 ? 14.417 46.392 102.644 1.00 92.40 187 TYR A O 1
ATOM 589 N N . GLY A 1 76 ? 15.228 45.136 100.941 1.00 89.05 188 GLY A N 1
ATOM 590 C CA . GLY A 1 76 ? 15.462 43.912 101.702 1.00 88.66 188 GLY A CA 1
ATOM 591 C C . GLY A 1 76 ? 14.192 43.292 102.252 1.00 91.95 188 GLY A C 1
ATOM 592 O O . GLY A 1 76 ? 14.173 42.833 103.396 1.00 91.48 188 GLY A O 1
ATOM 593 N N . GLY A 1 77 ? 13.137 43.294 101.437 1.00 88.08 189 GLY A N 1
ATOM 594 C CA . GLY A 1 77 ? 11.826 42.767 101.800 1.00 87.65 189 GLY A CA 1
ATOM 595 C C . GLY A 1 77 ? 11.086 43.632 102.803 1.00 90.84 189 GLY A C 1
ATOM 596 O O . GLY A 1 77 ? 10.278 43.119 103.582 1.00 90.37 189 GLY A O 1
ATOM 597 N N . LYS A 1 78 ? 11.361 44.954 102.790 1.00 86.91 190 LYS A N 1
ATOM 598 C CA . LYS A 1 78 ? 10.750 45.932 103.693 1.00 86.47 190 LYS A CA 1
ATOM 599 C C . LYS A 1 78 ? 10.465 47.275 103.014 1.00 89.71 190 LYS A C 1
ATOM 600 O O . LYS A 1 78 ? 11.171 47.660 102.080 1.00 89.23 190 LYS A O 1
ATOM 606 N N . LEU A 1 79 ? 9.435 47.988 103.507 1.00 85.84 191 LEU A N 1
ATOM 607 C CA . LEU A 1 79 ? 9.026 49.307 103.020 1.00 85.45 191 LEU A CA 1
ATOM 608 C C . LEU A 1 79 ? 9.733 50.403 103.806 1.00 88.79 191 LEU A C 1
ATOM 609 O O . LEU A 1 79 ? 9.858 50.298 105.027 1.00 88.29 191 LEU A O 1
ATOM 614 N N . VAL A 1 80 ? 10.166 51.467 103.113 1.00 85.01 192 VAL A N 1
ATOM 615 C CA . VAL A 1 80 ? 10.821 52.612 103.747 1.00 84.63 192 VAL A CA 1
ATOM 616 C C . VAL A 1 80 ? 9.839 53.788 103.716 1.00 88.12 192 VAL A C 1
ATOM 617 O O . VAL A 1 80 ? 9.458 54.245 102.636 1.00 87.66 192 VAL A O 1
ATOM 621 N N . VAL A 1 81 ? 9.411 54.251 104.902 1.00 84.43 193 VAL A N 1
ATOM 622 C CA . VAL A 1 81 ? 8.446 55.348 105.032 1.00 84.14 193 VAL A CA 1
ATOM 623 C C . VAL A 1 81 ? 9.006 56.541 105.814 1.00 87.84 193 VAL A C 1
ATOM 624 O O . VAL A 1 81 ? 9.728 56.359 106.797 1.00 87.37 193 VAL A O 1
ATOM 628 N N . ALA A 1 82 ? 8.657 57.761 105.368 1.00 84.41 194 ALA A N 1
ATOM 629 C CA . ALA A 1 82 ? 9.041 59.022 106.005 1.00 84.24 194 ALA A CA 1
ATOM 630 C C . ALA A 1 82 ? 7.803 59.579 106.715 1.00 88.26 194 ALA A C 1
ATOM 631 O O . ALA A 1 82 ? 6.758 59.745 106.078 1.00 87.77 194 ALA A O 1
ATOM 633 N N . VAL A 1 83 ? 7.894 59.794 108.048 1.00 85.04 195 VAL A N 1
ATOM 634 C CA . VAL A 1 83 ? 6.767 60.253 108.876 1.00 84.99 195 VAL A CA 1
ATOM 635 C C . VAL A 1 83 ? 7.151 61.399 109.832 1.00 89.17 195 VAL A C 1
ATOM 636 O O . VAL A 1 83 ? 8.178 61.315 110.504 1.00 88.74 195 VAL A O 1
ATOM 640 N N . HIS A 1 84 ? 6.297 62.445 109.916 1.00 86.04 196 HIS A N 1
ATOM 641 C CA . HIS A 1 84 ? 6.450 63.569 110.848 1.00 86.02 196 HIS A CA 1
ATOM 642 C C . HIS A 1 84 ? 5.105 63.960 111.478 1.00 90.17 196 HIS A C 1
ATOM 643 O O . HIS A 1 84 ? 4.053 63.756 110.866 1.00 89.69 196 HIS A O 1
ATOM 650 N N . PHE A 1 85 ? 5.148 64.520 112.698 1.00 87.02 197 PHE A N 1
ATOM 651 C CA . PHE A 1 85 ? 3.964 64.943 113.450 1.00 86.98 197 PHE A CA 1
ATOM 652 C C . PHE A 1 85 ? 3.424 66.303 112.985 1.00 91.27 197 PHE A C 1
ATOM 653 O O . PHE A 1 85 ? 4.144 67.055 112.327 1.00 90.80 197 PHE A O 1
ATOM 661 N N . GLU A 1 86 ? 2.149 66.599 113.321 1.00 88.24 198 GLU A N 1
ATOM 662 C CA . GLU A 1 86 ? 1.399 67.813 112.963 1.00 88.27 198 GLU A CA 1
ATOM 663 C C . GLU A 1 86 ? 2.179 69.131 113.137 1.00 92.59 198 GLU A C 1
ATOM 664 O O . GLU A 1 86 ? 2.136 69.977 112.242 1.00 92.19 198 GLU A O 1
ATOM 670 N N . ASN A 1 87 ? 2.880 69.300 114.275 1.00 89.39 199 ASN A N 1
ATOM 671 C CA . ASN A 1 87 ? 3.649 70.511 114.575 1.00 89.29 199 ASN A CA 1
ATOM 672 C C . ASN A 1 87 ? 5.172 70.333 114.463 1.00 93.18 199 ASN A C 1
ATOM 673 O O . ASN A 1 87 ? 5.892 71.331 114.378 1.00 92.86 199 ASN A O 1
ATOM 678 N N . SER A 1 88 ? 5.659 69.075 114.453 1.00 89.58 200 SER A N 1
ATOM 679 C CA . SER A 1 88 ? 7.086 68.759 114.361 1.00 89.30 200 SER A CA 1
ATOM 680 C C . SER A 1 88 ? 7.577 68.680 112.914 1.00 92.79 200 SER A C 1
ATOM 681 O O . SER A 1 88 ? 6.968 67.989 112.094 1.00 92.35 200 SER A O 1
ATOM 684 N N . GLN A 1 89 ? 8.680 69.387 112.609 1.00 89.06 201 GLN A N 1
ATOM 685 C CA . GLN A 1 89 ? 9.299 69.405 111.280 1.00 88.73 201 GLN A CA 1
ATOM 686 C C . GLN A 1 89 ? 10.288 68.235 111.109 1.00 92.13 201 GLN A C 1
ATOM 687 O O . GLN A 1 89 ? 10.735 67.972 109.989 1.00 91.71 201 GLN A O 1
ATOM 693 N N . ASP A 1 90 ? 10.628 67.549 112.219 1.00 88.23 202 ASP A N 1
ATOM 694 C CA . ASP A 1 90 ? 11.559 66.420 112.239 1.00 87.80 202 ASP A CA 1
ATOM 695 C C . ASP A 1 90 ? 10.911 65.169 111.642 1.00 90.82 202 ASP A C 1
ATOM 696 O O . ASP A 1 90 ? 9.975 64.623 112.232 1.00 90.25 202 ASP A O 1
ATOM 701 N N . VAL A 1 91 ? 11.398 64.728 110.466 1.00 86.92 203 VAL A N 1
ATOM 702 C CA . VAL A 1 91 ? 10.880 63.520 109.814 1.00 86.50 203 VAL A CA 1
ATOM 703 C C . VAL A 1 91 ? 11.658 62.291 110.306 1.00 89.78 203 VAL A C 1
ATOM 704 O O . VAL A 1 91 ? 12.858 62.387 110.581 1.00 89.28 203 VAL A O 1
ATOM 708 N N . PHE A 1 92 ? 10.966 61.153 110.442 1.00 85.94 204 PHE A N 1
ATOM 709 C CA . PHE A 1 92 ? 11.567 59.905 110.902 1.00 85.54 204 PHE A CA 1
ATOM 710 C C . PHE A 1 92 ? 11.539 58.872 109.783 1.00 88.78 204 PHE A C 1
ATOM 711 O O . PHE A 1 92 ? 10.461 58.453 109.353 1.00 88.23 204 PHE A O 1
ATOM 719 N N . SER A 1 93 ? 12.727 58.499 109.283 1.00 85.06 205 SER A N 1
ATOM 720 C CA . SER A 1 93 ? 12.864 57.518 108.208 1.00 84.71 205 SER A CA 1
ATOM 721 C C . SER A 1 93 ? 13.139 56.148 108.821 1.00 88.22 205 SER A C 1
ATOM 722 O O . SER A 1 93 ? 14.157 55.969 109.494 1.00 87.77 205 SER A O 1
ATOM 725 N N . PHE A 1 94 ? 12.210 55.195 108.623 1.00 84.53 206 PHE A N 1
ATOM 726 C CA . PHE A 1 94 ? 12.315 53.843 109.181 1.00 84.23 206 PHE A CA 1
ATOM 727 C C . PHE A 1 94 ? 11.758 52.751 108.264 1.00 87.75 206 PHE A C 1
ATOM 728 O O . PHE A 1 94 ? 10.999 53.043 107.338 1.00 87.20 206 PHE A O 1
ATOM 736 N N . GLN A 1 95 ? 12.148 51.489 108.535 1.00 84.25 207 GLN A N 1
ATOM 737 C CA . GLN A 1 95 ? 11.729 50.307 107.782 1.00 84.04 207 GLN A CA 1
ATOM 738 C C . GLN A 1 95 ? 10.549 49.610 108.455 1.00 87.86 207 GLN A C 1
ATOM 739 O O . GLN A 1 95 ? 10.570 49.391 109.668 1.00 87.41 207 GLN A O 1
ATOM 745 N N . VAL A 1 96 ? 9.512 49.278 107.663 1.00 84.44 208 VAL A N 1
ATOM 746 C CA . VAL A 1 96 ? 8.297 48.590 108.122 1.00 84.28 208 VAL A CA 1
ATOM 747 C C . VAL A 1 96 ? 7.998 47.431 107.157 1.00 88.29 208 VAL A C 1
ATOM 748 O O . VAL A 1 96 ? 8.083 47.614 105.941 1.00 87.84 208 VAL A O 1
ATOM 752 N N . SER A 1 97 ? 7.654 46.247 107.703 1.00 85.01 209 SER A N 1
ATOM 753 C CA . SER A 1 97 ? 7.319 45.051 106.925 1.00 84.90 209 SER A CA 1
ATOM 754 C C . SER A 1 97 ? 5.991 45.243 106.162 1.00 88.85 209 SER A C 1
ATOM 755 O O . SER A 1 97 ? 5.047 45.799 106.732 1.00 88.35 209 SER A O 1
ATOM 758 N N . PRO A 1 98 ? 5.897 44.804 104.880 1.00 85.56 210 PRO A N 1
ATOM 759 C CA . PRO A 1 98 ? 4.643 44.999 104.125 1.00 85.45 210 PRO A CA 1
ATOM 760 C C . PRO A 1 98 ? 3.447 44.177 104.606 1.00 89.50 210 PRO A C 1
ATOM 761 O O . PRO A 1 98 ? 2.307 44.573 104.359 1.00 89.09 210 PRO A O 1
ATOM 765 N N . ASN A 1 99 ? 3.704 43.044 105.285 1.00 86.21 211 ASN A N 1
ATOM 766 C CA . ASN A 1 99 ? 2.671 42.144 105.806 1.00 86.07 211 ASN A CA 1
ATOM 767 C C . ASN A 1 99 ? 1.968 42.677 107.065 1.00 89.98 211 ASN A C 1
ATOM 768 O O . ASN A 1 99 ? 0.862 42.229 107.377 1.00 89.50 211 ASN A O 1
ATOM 773 N N . LEU A 1 100 ? 2.601 43.629 107.781 1.00 86.66 212 LEU A N 1
ATOM 774 C CA . LEU A 1 100 ? 2.055 44.226 109.005 1.00 86.56 212 LEU A CA 1
ATOM 775 C C . LEU A 1 100 ? 1.018 45.325 108.743 1.00 90.69 212 LEU A C 1
ATOM 776 O O . LEU A 1 100 ? 1.020 45.938 107.673 1.00 90.24 212 LEU A O 1
ATOM 781 N N . ASN A 1 101 ? 0.135 45.566 109.734 1.00 87.50 213 ASN A N 1
ATOM 782 C CA . ASN A 1 101 ? -0.932 46.578 109.703 1.00 87.43 213 ASN A CA 1
ATOM 783 C C . ASN A 1 101 ? -0.369 48.018 109.781 1.00 91.47 213 ASN A C 1
ATOM 784 O O . ASN A 1 101 ? 0.770 48.183 110.234 1.00 90.98 213 ASN A O 1
ATOM 789 N N . PRO A 1 102 ? -1.141 49.075 109.390 1.00 88.32 214 PRO A N 1
ATOM 790 C CA . PRO A 1 102 ? -0.606 50.450 109.471 1.00 88.23 214 PRO A CA 1
ATOM 791 C C . PRO A 1 102 ? -0.304 50.965 110.884 1.00 92.27 214 PRO A C 1
ATOM 792 O O . PRO A 1 102 ? 0.409 51.960 111.017 1.00 91.82 214 PRO A O 1
ATOM 796 N N . ILE A 1 103 ? -0.819 50.279 111.931 1.00 88.98 215 ILE A N 1
ATOM 797 C CA . ILE A 1 103 ? -0.608 50.616 113.345 1.00 88.86 215 ILE A CA 1
ATOM 798 C C . ILE A 1 103 ? 0.882 50.476 113.745 1.00 92.77 215 ILE A C 1
ATOM 799 O O . ILE A 1 103 ? 1.321 51.136 114.688 1.00 92.23 215 ILE A O 1
ATOM 804 N N . LYS A 1 104 ? 1.652 49.641 113.007 1.00 89.52 216 LYS A N 1
ATOM 805 C CA . LYS A 1 104 ? 3.085 49.431 113.236 1.00 89.45 216 LYS A CA 1
ATOM 806 C C . LYS A 1 104 ? 3.903 50.694 112.961 1.00 93.47 216 LYS A C 1
ATOM 807 O O . LYS A 1 104 ? 4.899 50.928 113.646 1.00 92.97 216 LYS A O 1
ATOM 813 N N . ILE A 1 105 ? 3.471 51.510 111.976 1.00 90.28 217 ILE A N 1
ATOM 814 C CA . ILE A 1 105 ? 4.112 52.783 111.625 1.00 90.21 217 ILE A CA 1
ATOM 815 C C . ILE A 1 105 ? 3.864 53.786 112.770 1.00 94.23 217 ILE A C 1
ATOM 816 O O . ILE A 1 105 ? 4.785 54.508 113.158 1.00 93.70 217 ILE A O 1
ATOM 821 N N . ASN A 1 106 ? 2.636 53.774 113.339 1.00 91.07 218 ASN A N 1
ATOM 822 C CA . ASN A 1 106 ? 2.204 54.625 114.453 1.00 91.03 218 ASN A CA 1
ATOM 823 C C . ASN A 1 106 ? 3.058 54.407 115.710 1.00 95.28 218 ASN A C 1
ATOM 824 O O . ASN A 1 106 ? 3.488 55.385 116.322 1.00 94.80 218 ASN A O 1
ATOM 829 N N . GLU A 1 107 ? 3.307 53.132 116.085 1.00 92.26 219 GLU A N 1
ATOM 830 C CA . GLU A 1 107 ? 4.092 52.776 117.272 1.00 92.26 219 GLU A CA 1
ATOM 831 C C . GLU A 1 107 ? 5.606 52.954 117.084 1.00 96.50 219 GLU A C 1
ATOM 832 O O . GLU A 1 107 ? 6.288 53.303 118.047 1.00 96.07 219 GLU A O 1
ATOM 838 N N . LEU A 1 108 ? 6.128 52.722 115.862 1.00 93.33 220 LEU A N 1
ATOM 839 C CA . LEU A 1 108 ? 7.558 52.860 115.572 1.00 93.28 220 LEU A CA 1
ATOM 840 C C . LEU A 1 108 ? 8.006 54.322 115.486 1.00 97.64 220 LEU A C 1
ATOM 841 O O . LEU A 1 108 ? 9.175 54.612 115.743 1.00 97.16 220 LEU A O 1
ATOM 846 N N . ALA A 1 109 ? 7.078 55.239 115.144 1.00 94.72 221 ALA A N 1
ATOM 847 C CA . ALA A 1 109 ? 7.354 56.674 115.037 1.00 94.78 221 ALA A CA 1
ATOM 848 C C . ALA A 1 109 ? 7.300 57.383 116.393 1.00 99.25 221 ALA A C 1
ATOM 849 O O . ALA A 1 109 ? 8.123 58.269 116.636 1.00 98.79 221 ALA A O 1
ATOM 851 N N . ILE A 1 110 ? 6.340 57.000 117.273 1.00 96.28 222 ILE A N 1
ATOM 852 C CA . ILE A 1 110 ? 6.196 57.584 118.619 1.00 96.30 222 ILE A CA 1
ATOM 853 C C . ILE A 1 110 ? 7.381 57.203 119.521 1.00 100.48 222 ILE A C 1
ATOM 854 O O . ILE A 1 110 ? 7.783 58.006 120.366 1.00 99.99 222 ILE A O 1
ATOM 859 N N . GLN A 1 111 ? 7.943 55.988 119.321 1.00 97.34 223 GLN A N 1
ATOM 860 C CA . GLN A 1 111 ? 9.101 55.477 120.061 1.00 97.28 223 GLN A CA 1
ATOM 861 C C . GLN A 1 111 ? 10.357 56.272 119.707 1.00 101.30 223 GLN A C 1
ATOM 862 O O . GLN A 1 111 ? 11.183 56.522 120.584 1.00 100.88 223 GLN A O 1
ATOM 868 N N . LYS A 1 112 ? 10.481 56.688 118.428 1.00 97.99 224 LYS A N 1
ATOM 869 C CA . LYS A 1 112 ? 11.595 57.498 117.926 1.00 97.88 224 LYS A CA 1
ATOM 870 C C . LYS A 1 112 ? 11.533 58.920 118.492 1.00 101.95 224 LYS A C 1
ATOM 871 O O . LYS A 1 112 ? 12.579 59.517 118.750 1.00 101.52 224 LYS A O 1
ATOM 877 N N . ARG A 1 113 ? 10.306 59.448 118.699 1.00 98.65 225 ARG A N 1
ATOM 878 C CA . ARG A 1 113 ? 10.063 60.773 119.275 1.00 98.54 225 ARG A CA 1
ATOM 879 C C . ARG A 1 113 ? 10.316 60.739 120.792 1.00 102.75 225 ARG A C 1
ATOM 880 O O . ARG A 1 113 ? 10.795 61.728 121.350 1.00 102.25 225 ARG A O 1
ATOM 888 N N . LEU A 1 114 ? 9.997 59.601 121.447 1.00 99.63 226 LEU A N 1
ATOM 889 C CA . LEU A 1 114 ? 10.192 59.401 122.885 1.00 99.57 226 LEU A CA 1
ATOM 890 C C . LEU A 1 114 ? 11.672 59.296 123.264 1.00 103.52 226 LEU A C 1
ATOM 891 O O . LEU A 1 114 ? 12.043 59.693 124.370 1.00 103.06 226 LEU A O 1
ATOM 896 N N . THR A 1 115 ? 12.513 58.771 122.348 1.00 100.17 227 THR A N 1
ATOM 897 C CA . THR A 1 115 ? 13.959 58.617 122.557 1.00 100.03 227 THR A CA 1
ATOM 898 C C . THR A 1 115 ? 14.710 59.945 122.443 1.00 103.86 227 THR A C 1
ATOM 899 O O . THR A 1 115 ? 15.639 60.185 123.219 1.00 103.45 227 THR A O 1
ATOM 903 N N . ILE A 1 116 ? 14.341 60.779 121.448 1.00 100.30 228 ILE A N 1
ATOM 904 C CA . ILE A 1 116 ? 14.963 62.081 121.185 1.00 129.67 228 ILE A CA 1
ATOM 905 C C . ILE A 1 116 ? 13.930 63.190 121.403 1.00 154.42 228 ILE A C 1
ATOM 906 O O . ILE A 1 116 ? 13.404 63.336 122.505 1.00 114.24 228 ILE A O 1
ATOM 911 N N . ALA A 1 123 ? 2.819 58.813 125.247 1.00 96.66 235 ALA A N 1
ATOM 912 C CA . ALA A 1 123 ? 1.968 58.816 124.061 1.00 96.40 235 ALA A CA 1
ATOM 913 C C . ALA A 1 123 ? 1.638 57.396 123.598 1.00 100.04 235 ALA A C 1
ATOM 914 O O . ALA A 1 123 ? 2.519 56.532 123.572 1.00 99.59 235 ALA A O 1
ATOM 916 N N . SER A 1 124 ? 0.363 57.162 123.237 1.00 96.46 236 SER A N 1
ATOM 917 C CA . SER A 1 124 ? -0.141 55.868 122.773 1.00 96.22 236 SER A CA 1
ATOM 918 C C . SER A 1 124 ? -0.362 55.864 121.248 1.00 99.78 236 SER A C 1
ATOM 919 O O . SER A 1 124 ? -0.848 56.863 120.713 1.00 99.33 236 SER A O 1
ATOM 922 N N . PRO A 1 125 ? -0.023 54.760 120.530 1.00 96.09 237 PRO A N 1
ATOM 923 C CA . PRO A 1 125 ? -0.216 54.747 119.066 1.00 95.75 237 PRO A CA 1
ATOM 924 C C . PRO A 1 125 ? -1.674 54.664 118.601 1.00 99.09 237 PRO A C 1
ATOM 925 O O . PRO A 1 125 ? -1.957 54.988 117.446 1.00 98.60 237 PRO A O 1
ATOM 929 N N . CYS A 1 126 ? -2.588 54.226 119.491 1.00 95.35 238 CYS A N 1
ATOM 930 C CA . CYS A 1 126 ? -4.020 54.088 119.212 1.00 94.99 238 CYS A CA 1
ATOM 931 C C . CYS A 1 126 ? -4.722 55.432 118.969 1.00 98.17 238 CYS A C 1
ATOM 932 O O . CYS A 1 126 ? -5.676 55.476 118.190 1.00 97.71 238 CYS A O 1
ATOM 935 N N . ASP A 1 127 ? -4.246 56.523 119.605 1.00 94.21 239 ASP A N 1
ATOM 936 C CA . ASP A 1 127 ? -4.832 57.858 119.435 1.00 93.75 239 ASP A CA 1
ATOM 937 C C . ASP A 1 127 ? -4.161 58.663 118.293 1.00 96.75 239 ASP A C 1
ATOM 938 O O . ASP A 1 127 ? -3.973 59.878 118.407 1.00 96.26 239 ASP A O 1
ATOM 943 N N . TYR A 1 128 ? -3.838 57.974 117.178 1.00 92.68 240 TYR A N 1
ATOM 944 C CA . TYR A 1 128 ? -3.213 58.553 115.986 1.00 92.17 240 TYR A CA 1
ATOM 945 C C . TYR A 1 128 ? -3.706 57.877 114.708 1.00 95.23 240 TYR A C 1
ATOM 946 O O . TYR A 1 128 ? -3.877 56.656 114.680 1.00 94.73 240 TYR A O 1
ATOM 955 N N . VAL A 1 129 ? -3.904 58.674 113.645 1.00 91.22 241 VAL A N 1
ATOM 956 C CA . VAL A 1 129 ? -4.334 58.196 112.330 1.00 90.73 241 VAL A CA 1
ATOM 957 C C . VAL A 1 129 ? -3.352 58.688 111.244 1.00 93.78 241 VAL A C 1
ATOM 958 O O . VAL A 1 129 ? -2.847 59.811 111.333 1.00 93.27 241 VAL A O 1
ATOM 962 N N . LEU A 1 130 ? -3.050 57.827 110.258 1.00 89.82 242 LEU A N 1
ATOM 963 C CA . LEU A 1 130 ? -2.118 58.153 109.179 1.00 89.36 242 LEU A CA 1
ATOM 964 C C . LEU A 1 130 ? -2.794 58.925 108.047 1.00 92.71 242 LEU A C 1
ATOM 965 O O . LEU A 1 130 ? -3.805 58.472 107.503 1.00 92.27 242 LEU A O 1
ATOM 970 N N . GLN A 1 131 ? -2.237 60.103 107.714 1.00 88.89 243 GLN A N 1
ATOM 971 C CA . GLN A 1 131 ? -2.716 60.981 106.649 1.00 88.50 243 GLN A CA 1
ATOM 972 C C . GLN A 1 131 ? -1.642 61.107 105.585 1.00 91.84 243 GLN A C 1
ATOM 973 O O . GLN A 1 131 ? -0.482 61.342 105.914 1.00 91.35 243 GLN A O 1
ATOM 979 N N . VAL A 1 132 ? -2.037 60.915 104.312 1.00 88.06 244 VAL A N 1
ATOM 980 C CA . VAL A 1 132 ? -1.181 61.004 103.123 1.00 87.71 244 VAL A CA 1
ATOM 981 C C . VAL A 1 132 ? -0.682 62.453 102.987 1.00 91.21 244 VAL A C 1
ATOM 982 O O . VAL A 1 132 ? -1.437 63.387 103.269 1.00 90.72 244 VAL A O 1
ATOM 986 N N . SER A 1 133 ? 0.596 62.627 102.592 1.00 87.56 245 SER A N 1
ATOM 987 C CA . SER A 1 133 ? 1.239 63.934 102.483 1.00 87.26 245 SER A CA 1
ATOM 988 C C . SER A 1 133 ? 0.611 64.832 101.453 1.00 90.70 245 SER A C 1
ATOM 989 O O . SER A 1 133 ? 0.515 64.479 100.278 1.00 90.26 245 SER A O 1
ATOM 992 N N . GLY A 1 134 ? 0.186 65.992 101.944 1.00 86.92 246 GLY A N 1
ATOM 993 C CA . GLY A 1 134 ? -0.431 67.054 101.172 1.00 86.58 246 GLY A CA 1
ATOM 994 C C . GLY A 1 134 ? -1.713 66.665 100.470 1.00 90.03 246 GLY A C 1
ATOM 995 O O . GLY A 1 134 ? -2.052 67.281 99.466 1.00 89.52 246 GLY A O 1
ATOM 996 N N . ARG A 1 135 ? -2.433 65.649 100.986 1.00 86.38 247 ARG A N 1
ATOM 997 C CA . ARG A 1 135 ? -3.691 65.145 100.419 1.00 86.10 247 ARG A CA 1
ATOM 998 C C . ARG A 1 135 ? -4.690 64.800 101.514 1.00 89.70 247 ARG A C 1
ATOM 999 O O . ARG A 1 135 ? -4.271 64.337 102.583 1.00 89.19 247 ARG A O 1
ATOM 1007 N N . VAL A 1 136 ? -6.005 65.005 101.260 1.00 86.15 248 VAL A N 1
ATOM 1008 C CA . VAL A 1 136 ? -7.054 64.650 102.223 1.00 85.86 248 VAL A CA 1
ATOM 1009 C C . VAL A 1 136 ? -7.418 63.169 101.996 1.00 89.56 248 VAL A C 1
ATOM 1010 O O . VAL A 1 136 ? -8.546 62.832 101.654 1.00 89.04 248 VAL A O 1
ATOM 1014 N N . GLU A 1 137 ? -6.411 62.295 102.176 1.00 86.12 249 GLU A N 1
ATOM 1015 C CA . GLU A 1 137 ? -6.474 60.838 102.041 1.00 85.93 249 GLU A CA 1
ATOM 1016 C C . GLU A 1 137 ? -5.940 60.188 103.326 1.00 89.71 249 GLU A C 1
ATOM 1017 O O . GLU A 1 137 ? -4.962 60.673 103.905 1.00 89.21 249 GLU A O 1
ATOM 1023 N N . TYR A 1 138 ? -6.578 59.092 103.762 1.00 86.28 250 TYR A N 1
ATOM 1024 C CA . TYR A 1 138 ? -6.197 58.405 104.996 1.00 86.09 250 TYR A CA 1
ATOM 1025 C C . TYR A 1 138 ? -5.934 56.913 104.832 1.00 90.20 250 TYR A C 1
ATOM 1026 O O . TYR A 1 138 ? -6.609 56.256 104.050 1.00 89.77 250 TYR A O 1
ATOM 1035 N N . VAL A 1 139 ? -4.945 56.390 105.582 1.00 86.97 251 VAL A N 1
ATOM 1036 C CA . VAL A 1 139 ? -4.561 54.974 105.582 1.00 86.89 251 VAL A CA 1
ATOM 1037 C C . VAL A 1 139 ? -4.758 54.417 107.002 1.00 91.03 251 VAL A C 1
ATOM 1038 O O . VAL A 1 139 ? -4.009 54.767 107.919 1.00 90.55 251 VAL A O 1
ATOM 1042 N N . PHE A 1 140 ? -5.805 53.588 107.176 1.00 87.87 252 PHE A N 1
ATOM 1043 C CA . PHE A 1 140 ? -6.190 52.969 108.452 1.00 87.83 252 PHE A CA 1
ATOM 1044 C C . PHE A 1 140 ? -6.981 51.669 108.262 1.00 92.06 252 PHE A C 1
ATOM 1045 O O . PHE A 1 140 ? -7.521 51.421 107.179 1.00 91.58 252 PHE A O 1
ATOM 1053 N N . GLY A 1 141 ? -7.038 50.871 109.329 1.00 88.99 253 GLY A N 1
ATOM 1054 C CA . GLY A 1 141 ? -7.763 49.608 109.373 1.00 88.96 253 GLY A CA 1
ATOM 1055 C C . GLY A 1 141 ? -6.947 48.378 109.732 1.00 93.09 253 GLY A C 1
ATOM 1056 O O . GLY A 1 141 ? -5.711 48.418 109.787 1.00 92.65 253 GLY A O 1
ATOM 1057 N N . ASP A 1 142 ? -7.664 47.258 109.955 1.00 89.83 254 ASP A N 1
ATOM 1058 C CA . ASP A 1 142 ? -7.095 45.951 110.291 1.00 89.71 254 ASP A CA 1
ATOM 1059 C C . ASP A 1 142 ? -6.776 45.164 108.997 1.00 93.51 254 ASP A C 1
ATOM 1060 O O . ASP A 1 142 ? -7.179 44.009 108.828 1.00 93.07 254 ASP A O 1
ATOM 1065 N N . HIS A 1 143 ? -6.045 45.826 108.084 1.00 89.98 255 HIS A N 1
ATOM 1066 C CA . HIS A 1 143 ? -5.626 45.311 106.779 1.00 89.75 255 HIS A CA 1
ATOM 1067 C C . HIS A 1 143 ? -4.098 45.442 106.650 1.00 93.09 255 HIS A C 1
ATOM 1068 O O . HIS A 1 143 ? -3.549 46.433 107.140 1.00 92.66 255 HIS A O 1
ATOM 1075 N N . PRO A 1 144 ? -3.386 44.500 105.977 1.00 89.22 256 PRO A N 1
ATOM 1076 C CA . PRO A 1 144 ? -1.926 44.662 105.825 1.00 88.87 256 PRO A CA 1
ATOM 1077 C C . PRO A 1 144 ? -1.563 45.871 104.959 1.00 92.26 256 PRO A C 1
ATOM 1078 O O . PRO A 1 144 ? -2.350 46.257 104.091 1.00 91.81 256 PRO A O 1
ATOM 1082 N N . LEU A 1 145 ? -0.386 46.478 105.212 1.00 88.46 257 LEU A N 1
ATOM 1083 C CA . LEU A 1 145 ? 0.098 47.669 104.504 1.00 88.09 257 LEU A CA 1
ATOM 1084 C C . LEU A 1 145 ? 0.256 47.499 102.994 1.00 91.55 257 LEU A C 1
ATOM 1085 O O . LEU A 1 145 ? 0.024 48.459 102.260 1.00 91.02 257 LEU A O 1
ATOM 1090 N N . ILE A 1 146 ? 0.623 46.288 102.532 1.00 88.00 258 ILE A N 1
ATOM 1091 C CA . ILE A 1 146 ? 0.807 45.976 101.109 1.00 87.75 258 ILE A CA 1
ATOM 1092 C C . ILE A 1 146 ? -0.535 46.016 100.332 1.00 91.32 258 ILE A C 1
ATOM 1093 O O . ILE A 1 146 ? -0.526 46.261 99.124 1.00 90.88 258 ILE A O 1
ATOM 1098 N N . GLN A 1 147 ? -1.671 45.802 101.031 1.00 87.70 259 GLN A N 1
ATOM 1099 C CA . GLN A 1 147 ? -3.009 45.825 100.438 1.00 87.46 259 GLN A CA 1
ATOM 1100 C C . GLN A 1 147 ? -3.460 47.227 100.024 1.00 91.19 259 GLN A C 1
ATOM 1101 O O . GLN A 1 147 ? -4.127 47.358 98.997 1.00 90.83 259 GLN A O 1
ATOM 1107 N N . PHE A 1 148 ? -3.097 48.266 100.813 1.00 87.53 260 PHE A N 1
ATOM 1108 C CA . PHE A 1 148 ? -3.449 49.672 100.564 1.00 87.24 260 PHE A CA 1
ATOM 1109 C C . PHE A 1 148 ? -2.917 50.190 99.226 1.00 90.85 260 PHE A C 1
ATOM 1110 O O . PHE A 1 148 ? -1.765 49.924 98.878 1.00 90.36 260 PHE A O 1
ATOM 1118 N N . GLN A 1 149 ? -3.772 50.920 98.481 1.00 87.28 261 GLN A N 1
ATOM 1119 C CA . GLN A 1 149 ? -3.490 51.480 97.155 1.00 87.04 261 GLN A CA 1
ATOM 1120 C C . GLN A 1 149 ? -2.352 52.501 97.133 1.00 90.62 261 GLN A C 1
ATOM 1121 O O . GLN A 1 149 ? -1.543 52.457 96.206 1.00 90.14 261 GLN A O 1
ATOM 1127 N N . TYR A 1 150 ? -2.293 53.423 98.125 1.00 87.06 262 TYR A N 1
ATOM 1128 C CA . TYR A 1 150 ? -1.244 54.449 98.199 1.00 86.84 262 TYR A CA 1
ATOM 1129 C C . TYR A 1 150 ? 0.145 53.828 98.325 1.00 90.62 262 TYR A C 1
ATOM 1130 O O . TYR A 1 150 ? 1.069 54.294 97.661 1.00 90.19 262 TYR A O 1
ATOM 1139 N N . ILE A 1 151 ? 0.278 52.758 99.138 1.00 87.14 263 ILE A N 1
ATOM 1140 C CA . ILE A 1 151 ? 1.524 52.005 99.329 1.00 86.93 263 ILE A CA 1
ATOM 1141 C C . ILE A 1 151 ? 1.850 51.245 98.029 1.00 90.79 263 ILE A C 1
ATOM 1142 O O . ILE A 1 151 ? 2.995 51.274 97.576 1.00 90.28 263 ILE A O 1
ATOM 1147 N N . ARG A 1 152 ? 0.825 50.596 97.432 1.00 87.46 264 ARG A N 1
ATOM 1148 C CA . ARG A 1 152 ? 0.900 49.822 96.189 1.00 87.31 264 ARG A CA 1
ATOM 1149 C C . ARG A 1 152 ? 1.412 50.673 95.022 1.00 91.17 264 ARG A C 1
ATOM 1150 O O . ARG A 1 152 ? 2.301 50.227 94.294 1.00 90.77 264 ARG A O 1
ATOM 1158 N N . ASN A 1 153 ? 0.864 51.900 94.862 1.00 87.71 265 ASN A N 1
ATOM 1159 C CA . ASN A 1 153 ? 1.251 52.850 93.815 1.00 87.51 265 ASN A CA 1
ATOM 1160 C C . ASN A 1 153 ? 2.680 53.353 94.019 1.00 91.35 265 ASN A C 1
ATOM 1161 O O . ASN A 1 153 ? 3.405 53.529 93.040 1.00 90.95 265 ASN A O 1
ATOM 1166 N N . CYS A 1 154 ? 3.082 53.559 95.291 1.00 87.88 266 CYS A N 1
ATOM 1167 C CA . CYS A 1 154 ? 4.417 54.005 95.692 1.00 87.69 266 CYS A CA 1
ATOM 1168 C C . CYS A 1 154 ? 5.500 52.999 95.296 1.00 91.82 266 CYS A C 1
ATOM 1169 O O . CYS A 1 154 ? 6.568 53.414 94.858 1.00 91.37 266 CYS A O 1
ATOM 1172 N N . VAL A 1 155 ? 5.214 51.685 95.424 1.00 88.62 267 VAL A N 1
ATOM 1173 C CA . VAL A 1 155 ? 6.136 50.599 95.058 1.00 88.56 267 VAL A CA 1
ATOM 1174 C C . VAL A 1 155 ? 6.306 50.553 93.524 1.00 92.83 267 VAL A C 1
ATOM 1175 O O . VAL A 1 155 ? 7.437 50.479 93.037 1.00 92.41 267 VAL A O 1
ATOM 1179 N N . MET A 1 156 ? 5.181 50.631 92.780 1.00 89.66 268 MET A N 1
ATOM 1180 C CA . MET A 1 156 ? 5.136 50.604 91.312 1.00 89.57 268 MET A CA 1
ATOM 1181 C C . MET A 1 156 ? 5.820 51.819 90.670 1.00 93.36 268 MET A C 1
ATOM 1182 O O . MET A 1 156 ? 6.533 51.656 89.678 1.00 92.92 268 MET A O 1
ATOM 1187 N N . ASN A 1 157 ? 5.599 53.026 91.233 1.00 89.87 269 ASN A N 1
ATOM 1188 C CA . ASN A 1 157 ? 6.182 54.286 90.752 1.00 89.65 269 ASN A CA 1
ATOM 1189 C C . ASN A 1 157 ? 7.566 54.551 91.384 1.00 93.23 269 ASN A C 1
ATOM 1190 O O . ASN A 1 157 ? 8.224 55.535 91.034 1.00 92.81 269 ASN A O 1
ATOM 1195 N N . ARG A 1 158 ? 8.001 53.653 92.306 1.00 89.58 270 ARG A N 1
ATOM 1196 C CA . ARG A 1 158 ? 9.272 53.657 93.056 1.00 89.25 270 ARG A CA 1
ATOM 1197 C C . ARG A 1 158 ? 9.312 54.695 94.194 1.00 92.67 270 ARG A C 1
ATOM 1198 O O . ARG A 1 158 ? 10.045 54.486 95.156 1.00 92.23 270 ARG A O 1
ATOM 1206 N N . THR A 1 159 ? 8.478 55.758 94.118 1.00 88.90 271 THR A N 1
ATOM 1207 C CA . THR A 1 159 ? 8.370 56.875 95.073 1.00 88.55 271 THR A CA 1
ATOM 1208 C C . THR A 1 159 ? 8.202 56.389 96.522 1.00 91.69 271 THR A C 1
ATOM 1209 O O . THR A 1 159 ? 7.539 55.380 96.753 1.00 91.18 271 THR A O 1
ATOM 1213 N N . LEU A 1 160 ? 8.814 57.095 97.486 1.00 87.80 272 LEU A N 1
ATOM 1214 C CA . LEU A 1 160 ? 8.731 56.742 98.907 1.00 87.37 272 LEU A CA 1
ATOM 1215 C C . LEU A 1 160 ? 7.432 57.268 99.537 1.00 90.59 272 LEU A C 1
ATOM 1216 O O . LEU A 1 160 ? 7.102 58.439 99.330 1.00 90.10 272 LEU A O 1
ATOM 1221 N N . PRO A 1 161 ? 6.681 56.439 100.308 1.00 86.70 273 PRO A N 1
ATOM 1222 C CA . PRO A 1 161 ? 5.431 56.932 100.914 1.00 86.37 273 PRO A CA 1
ATOM 1223 C C . PRO A 1 161 ? 5.670 57.886 102.078 1.00 89.86 273 PRO A C 1
ATOM 1224 O O . PRO A 1 161 ? 6.455 57.588 102.980 1.00 89.42 273 PRO A O 1
ATOM 1228 N N . HIS A 1 162 ? 4.966 59.027 102.062 1.00 86.18 274 HIS A N 1
ATOM 1229 C CA . HIS A 1 162 ? 5.072 60.055 103.092 1.00 85.86 274 HIS A CA 1
ATOM 1230 C C . HIS A 1 162 ? 3.771 60.151 103.893 1.00 89.73 274 HIS A C 1
ATOM 1231 O O . HIS A 1 162 ? 2.700 60.331 103.308 1.00 89.16 274 HIS A O 1
ATOM 1238 N N . PHE A 1 163 ? 3.867 60.010 105.229 1.00 86.55 275 PHE A N 1
ATOM 1239 C CA . PHE A 1 163 ? 2.718 60.045 106.137 1.00 86.50 275 PHE A CA 1
ATOM 1240 C C . PHE A 1 163 ? 2.828 61.106 107.221 1.00 90.85 275 PHE A C 1
ATOM 1241 O O . PHE A 1 163 ? 3.918 61.370 107.722 1.00 90.35 275 PHE A O 1
ATOM 1249 N N . ILE A 1 164 ? 1.682 61.681 107.611 1.00 87.91 276 ILE A N 1
ATOM 1250 C CA . ILE A 1 164 ? 1.598 62.703 108.654 1.00 88.00 276 ILE A CA 1
ATOM 1251 C C . ILE A 1 164 ? 0.688 62.166 109.754 1.00 92.57 276 ILE A C 1
ATOM 1252 O O . ILE A 1 164 ? -0.480 61.867 109.495 1.00 92.11 276 ILE A O 1
ATOM 1257 N N . LEU A 1 165 ? 1.238 62.020 110.971 1.00 89.76 277 LEU A N 1
ATOM 1258 C CA . LEU A 1 165 ? 0.498 61.512 112.123 1.00 89.85 277 LEU A CA 1
ATOM 1259 C C . LEU A 1 165 ? -0.429 62.564 112.714 1.00 94.46 277 LEU A C 1
ATOM 1260 O O . LEU A 1 165 ? 0.027 63.540 113.317 1.00 93.98 277 LEU A O 1
ATOM 1265 N N . VAL A 1 166 ? -1.736 62.368 112.504 1.00 91.73 278 VAL A N 1
ATOM 1266 C CA . VAL A 1 166 ? -2.783 63.264 112.989 1.00 91.92 278 VAL A CA 1
ATOM 1267 C C . VAL A 1 166 ? -3.457 62.601 114.191 1.00 96.68 278 VAL A C 1
ATOM 1268 O O . VAL A 1 166 ? -3.900 61.452 114.097 1.00 96.23 278 VAL A O 1
ATOM 1272 N N . GLU A 1 167 ? -3.484 63.315 115.330 1.00 93.99 279 GLU A N 1
ATOM 1273 C CA . GLU A 1 167 ? -4.072 62.845 116.586 1.00 94.18 279 GLU A CA 1
ATOM 1274 C C . GLU A 1 167 ? -5.581 62.662 116.450 1.00 98.79 279 GLU A C 1
ATOM 1275 O O . GLU A 1 167 ? -6.227 63.426 115.726 1.00 98.29 279 GLU A O 1
ATOM 1281 N N . CYS A 1 168 ? -6.135 61.643 117.137 1.00 96.05 280 CYS A N 1
ATOM 1282 C CA . CYS A 1 168 ? -7.566 61.317 117.126 1.00 96.23 280 CYS A CA 1
ATOM 1283 C C . CYS A 1 168 ? -8.449 62.460 117.631 1.00 100.85 280 CYS A C 1
ATOM 1284 O O . CYS A 1 168 ? -9.576 62.603 117.158 1.00 100.39 280 CYS A O 1
ATOM 1287 N N . CYS A 1 169 ? -7.926 63.281 118.567 1.00 98.03 281 CYS A N 1
ATOM 1288 C CA . CYS A 1 169 ? -8.614 64.445 119.131 1.00 98.14 281 CYS A CA 1
ATOM 1289 C C . CYS A 1 169 ? -8.780 65.556 118.087 1.00 102.55 281 CYS A C 1
ATOM 1290 O O . CYS A 1 169 ? -9.805 66.242 118.091 1.00 102.11 281 CYS A O 1
ATOM 1293 N N . LYS A 1 170 ? -7.778 65.724 117.194 1.00 99.54 282 LYS A N 1
ATOM 1294 C CA . LYS A 1 170 ? -7.798 66.719 116.115 1.00 99.55 282 LYS A CA 1
ATOM 1295 C C . LYS A 1 170 ? -8.807 66.309 115.033 1.00 103.86 282 LYS A C 1
ATOM 1296 O O . LYS A 1 170 ? -9.472 67.176 114.462 1.00 103.42 282 LYS A O 1
ATOM 1302 N N . ILE A 1 171 ? -8.921 64.989 114.768 1.00 100.77 283 ILE A N 1
ATOM 1303 C CA . ILE A 1 171 ? -9.870 64.404 113.812 1.00 100.77 283 ILE A CA 1
ATOM 1304 C C . ILE A 1 171 ? -11.286 64.535 114.393 1.00 105.25 283 ILE A C 1
ATOM 1305 O O . ILE A 1 171 ? -12.221 64.846 113.654 1.00 104.80 283 ILE A O 1
ATOM 1310 N N . LYS A 1 172 ? -11.421 64.344 115.727 1.00 102.31 284 LYS A N 1
ATOM 1311 C CA . LYS A 1 172 ? -12.669 64.486 116.484 1.00 102.35 284 LYS A CA 1
ATOM 1312 C C . LYS A 1 172 ? -13.152 65.942 116.392 1.00 106.62 284 LYS A C 1
ATOM 1313 O O . LYS A 1 172 ? -14.347 66.174 116.206 1.00 106.13 284 LYS A O 1
ATOM 1319 N N . LYS A 1 173 ? -12.210 66.908 116.487 1.00 103.56 285 LYS A N 1
ATOM 1320 C CA . LYS A 1 173 ? -12.460 68.349 116.388 1.00 103.56 285 LYS A CA 1
ATOM 1321 C C . LYS A 1 173 ? -12.933 68.715 114.974 1.00 107.78 285 LYS A C 1
ATOM 1322 O O . LYS A 1 173 ? -13.809 69.568 114.825 1.00 107.30 285 LYS A O 1
ATOM 1328 N N . MET A 1 174 ? -12.365 68.047 113.946 1.00 104.64 286 MET A N 1
ATOM 1329 C CA . MET A 1 174 ? -12.709 68.221 112.531 1.00 104.57 286 MET A CA 1
ATOM 1330 C C . MET A 1 174 ? -14.097 67.617 112.256 1.00 108.62 286 MET A C 1
ATOM 1331 O O . MET A 1 174 ? -14.877 68.196 111.498 1.00 108.17 286 MET A O 1
ATOM 1336 N N . TYR A 1 175 ? -14.390 66.455 112.878 1.00 105.31 287 TYR A N 1
ATOM 1337 C CA . TYR A 1 175 ? -15.651 65.721 112.756 1.00 105.20 287 TYR A CA 1
ATOM 1338 C C . TYR A 1 175 ? -16.818 66.465 113.419 1.00 109.23 287 TYR A C 1
ATOM 1339 O O . TYR A 1 175 ? -17.869 66.610 112.794 1.00 108.75 287 TYR A O 1
ATOM 1348 N N . GLU A 1 176 ? -16.632 66.918 114.680 1.00 106.01 288 GLU A N 1
ATOM 1349 C CA . GLU A 1 176 ? -17.645 67.632 115.468 1.00 105.92 288 GLU A CA 1
ATOM 1350 C C . GLU A 1 176 ? -18.075 68.960 114.846 1.00 109.90 288 GLU A C 1
ATOM 1351 O O . GLU A 1 176 ? -19.273 69.239 114.806 1.00 109.38 288 GLU A O 1
ATOM 1357 N N . GLN A 1 177 ? -17.104 69.763 114.346 1.00 106.66 289 GLN A N 1
ATOM 1358 C CA . GLN A 1 177 ? -17.342 71.064 113.703 1.00 106.52 289 GLN A CA 1
ATOM 1359 C C . GLN A 1 177 ? -18.254 70.954 112.479 1.00 110.34 289 GLN A C 1
ATOM 1360 O O . GLN A 1 177 ? -19.090 71.833 112.262 1.00 109.87 289 GLN A O 1
ATOM 1366 N N . GLU A 1 178 ? -18.104 69.866 111.698 1.00 106.92 290 GLU A N 1
ATOM 1367 C CA . GLU A 1 178 ? -18.931 69.591 110.524 1.00 106.75 290 GLU A CA 1
ATOM 1368 C C . GLU A 1 178 ? -20.323 69.125 110.958 1.00 110.58 290 GLU A C 1
ATOM 1369 O O . GLU A 1 178 ? -21.314 69.549 110.364 1.00 110.10 290 GLU A O 1
ATOM 1375 N N . MET A 1 179 ? -20.390 68.280 112.015 1.00 107.16 291 MET A N 1
ATOM 1376 C CA . MET A 1 179 ? -21.622 67.723 112.587 1.00 106.99 291 MET A CA 1
ATOM 1377 C C . MET A 1 179 ? -22.591 68.776 113.126 1.00 110.57 291 MET A C 1
ATOM 1378 O O . MET A 1 179 ? -23.802 68.566 113.048 1.00 110.06 291 MET A O 1
ATOM 1383 N N . ILE A 1 180 ? -22.065 69.895 113.673 1.00 107.02 292 ILE A N 1
ATOM 1384 C CA . ILE A 1 180 ? -22.866 71.009 114.203 1.00 106.79 292 ILE A CA 1
ATOM 1385 C C . ILE A 1 180 ? -23.631 71.679 113.045 1.00 110.44 292 ILE A C 1
ATOM 1386 O O . ILE A 1 180 ? -24.822 71.966 113.187 1.00 110.00 292 ILE A O 1
ATOM 1391 N N . ALA A 1 181 ? -22.955 71.866 111.890 1.00 106.83 293 ALA A N 1
ATOM 1392 C CA . ALA A 1 181 ? -23.532 72.442 110.671 1.00 106.56 293 ALA A CA 1
ATOM 1393 C C . ALA A 1 181 ? -24.580 71.503 110.058 1.00 110.13 293 ALA A C 1
ATOM 1394 O O . ALA A 1 181 ? -25.571 71.978 109.500 1.00 109.65 293 ALA A O 1
ATOM 1396 N N . ILE A 1 182 ? -24.362 70.173 110.178 1.00 106.53 294 ILE A N 1
ATOM 1397 C CA . ILE A 1 182 ? -25.271 69.126 109.697 1.00 106.26 294 ILE A CA 1
ATOM 1398 C C . ILE A 1 182 ? -26.525 69.104 110.596 1.00 109.96 294 ILE A C 1
ATOM 1399 O O . ILE A 1 182 ? -27.642 69.023 110.083 1.00 109.44 294 ILE A O 1
ATOM 1404 N N . GLU A 1 183 ? -26.332 69.232 111.928 1.00 106.52 295 GLU A N 1
ATOM 1405 C CA . GLU A 1 183 ? -27.409 69.271 112.924 1.00 106.36 295 GLU A CA 1
ATOM 1406 C C . GLU A 1 183 ? -28.234 70.564 112.848 1.00 110.09 295 GLU A C 1
ATOM 1407 O O . GLU A 1 183 ? -29.393 70.567 113.264 1.00 109.61 295 GLU A O 1
ATOM 1413 N N . ALA A 1 184 ? -27.641 71.650 112.306 1.00 106.63 296 ALA A N 1
ATOM 1414 C CA . ALA A 1 184 ? -28.277 72.963 112.147 1.00 106.44 296 ALA A CA 1
ATOM 1415 C C . ALA A 1 184 ? -29.364 72.997 111.054 1.00 110.31 296 ALA A C 1
ATOM 1416 O O . ALA A 1 184 ? -30.110 73.977 110.969 1.00 109.84 296 ALA A O 1
ATOM 1418 N N . ALA A 1 185 ? -29.468 71.923 110.240 1.00 106.91 297 ALA A N 1
ATOM 1419 C CA . ALA A 1 185 ? -30.442 71.781 109.151 1.00 106.73 297 ALA A CA 1
ATOM 1420 C C . ALA A 1 185 ? -31.904 71.632 109.623 1.00 110.55 297 ALA A C 1
ATOM 1421 O O . ALA A 1 185 ? -32.818 71.730 108.799 1.00 110.08 297 ALA A O 1
ATOM 1423 N N . ILE A 1 186 ? -32.120 71.407 110.939 1.00 107.08 298 ILE A N 1
ATOM 1424 C CA . ILE A 1 186 ? -33.445 71.246 111.558 1.00 137.15 298 ILE A CA 1
ATOM 1425 C C . ILE A 1 186 ? -34.288 72.529 111.482 1.00 163.02 298 ILE A C 1
ATOM 1426 O O . ILE A 1 186 ? -33.750 73.634 111.516 1.00 122.93 298 ILE A O 1
ATOM 1431 N N . ILE A 1 208 ? -57.454 60.478 75.365 1.00 100.04 320 ILE A N 1
ATOM 1432 C CA . ILE A 1 208 ? -56.156 60.510 74.694 1.00 99.83 320 ILE A CA 1
ATOM 1433 C C . ILE A 1 208 ? -56.125 59.463 73.553 1.00 103.58 320 ILE A C 1
ATOM 1434 O O . ILE A 1 208 ? -56.234 59.859 72.391 1.00 103.12 320 ILE A O 1
ATOM 1439 N N . TRP A 1 209 ? -56.018 58.152 73.875 1.00 100.09 321 TRP A N 1
ATOM 1440 C CA . TRP A 1 209 ? -56.040 57.060 72.899 1.00 99.90 321 TRP A CA 1
ATOM 1441 C C . TRP A 1 209 ? -57.407 56.879 72.218 1.00 103.92 321 TRP A C 1
ATOM 1442 O O . TRP A 1 209 ? -57.464 56.360 71.102 1.00 103.42 321 TRP A O 1
ATOM 1453 N N . ASP A 1 210 ? -58.496 57.322 72.877 1.00 100.70 322 ASP A N 1
ATOM 1454 C CA . ASP A 1 210 ? -59.858 57.251 72.341 1.00 100.58 322 ASP A CA 1
ATOM 1455 C C . ASP A 1 210 ? -60.132 58.368 71.324 1.00 104.34 322 ASP A C 1
ATOM 1456 O O . ASP A 1 210 ? -61.025 58.220 70.487 1.00 103.90 322 ASP A O 1
ATOM 1461 N N . ASN A 1 211 ? -59.361 59.477 71.396 1.00 100.77 323 ASN A N 1
ATOM 1462 C CA . ASN A 1 211 ? -59.483 60.640 70.511 1.00 100.51 323 ASN A CA 1
ATOM 1463 C C . ASN A 1 211 ? -59.029 60.317 69.078 1.00 104.22 323 ASN A C 1
ATOM 1464 O O . ASN A 1 211 ? -57.842 60.073 68.845 1.00 103.73 323 ASN A O 1
ATOM 1469 N N . ASN A 1 212 ? -59.984 60.322 68.134 1.00 100.76 324 ASN A N 1
ATOM 1470 C CA . ASN A 1 212 ? -59.760 60.038 66.717 1.00 100.53 324 ASN A CA 1
ATOM 1471 C C . ASN A 1 212 ? -59.448 61.311 65.902 1.00 104.10 324 ASN A C 1
ATOM 1472 O O . ASN A 1 212 ? -58.919 61.216 64.791 1.00 103.58 324 ASN A O 1
ATOM 1477 N N . ASN A 1 213 ? -59.749 62.496 66.475 1.00 100.50 325 ASN A N 1
ATOM 1478 C CA . ASN A 1 213 ? -59.538 63.818 65.872 1.00 100.21 325 ASN A CA 1
ATOM 1479 C C . ASN A 1 213 ? -58.055 64.112 65.571 1.00 103.73 325 ASN A C 1
ATOM 1480 O O . ASN A 1 213 ? -57.196 63.723 66.366 1.00 103.24 325 ASN A O 1
ATOM 1485 N N . PRO A 1 214 ? -57.723 64.788 64.440 1.00 100.13 326 PRO A N 1
ATOM 1486 C CA . PRO A 1 214 ? -56.306 65.072 64.153 1.00 99.86 326 PRO A CA 1
ATOM 1487 C C . PRO A 1 214 ? -55.745 66.256 64.940 1.00 103.40 326 PRO A C 1
ATOM 1488 O O . PRO A 1 214 ? -56.495 67.158 65.321 1.00 102.95 326 PRO A O 1
ATOM 1492 N N . PHE A 1 215 ? -54.419 66.251 65.174 1.00 99.73 327 PHE A N 1
ATOM 1493 C CA . PHE A 1 215 ? -53.713 67.306 65.904 1.00 99.43 327 PHE A CA 1
ATOM 1494 C C . PHE A 1 215 ? -53.579 68.573 65.057 1.00 103.26 327 PHE A C 1
ATOM 1495 O O . PHE A 1 215 ? -53.174 68.500 63.894 1.00 102.74 327 PHE A O 1
ATOM 1503 N N . GLN A 1 216 ? -53.924 69.732 65.649 1.00 99.89 328 GLN A N 1
ATOM 1504 C CA . GLN A 1 216 ? -53.863 71.039 64.988 1.00 99.74 328 GLN A CA 1
ATOM 1505 C C . GLN A 1 216 ? -53.579 72.188 65.960 1.00 103.75 328 GLN A C 1
ATOM 1506 O O . GLN A 1 216 ? -54.117 72.210 67.068 1.00 103.27 328 GLN A O 1
ATOM 1512 N N . ILE A 1 217 ? -52.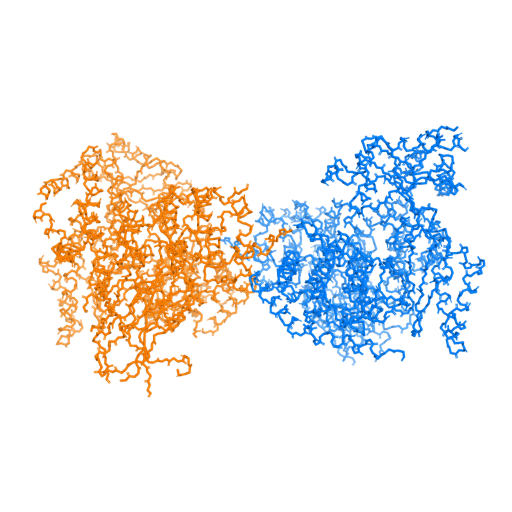720 73.132 65.536 1.00 100.53 329 ILE A N 1
ATOM 1513 C CA . ILE A 1 217 ? -52.330 74.319 66.311 1.00 100.49 329 ILE A CA 1
ATOM 1514 C C . ILE A 1 217 ? -52.571 75.605 65.516 1.00 104.59 329 ILE A C 1
ATOM 1515 O O . ILE A 1 217 ? -52.409 75.609 64.294 1.00 104.09 329 ILE A O 1
ATOM 1520 N N . THR A 1 218 ? -52.951 76.691 66.212 1.00 101.40 330 THR A N 1
ATOM 1521 C CA . THR A 1 218 ? -53.240 77.983 65.585 1.00 101.32 330 THR A CA 1
ATOM 1522 C C . THR A 1 218 ? -52.078 78.973 65.733 1.00 105.38 330 THR A C 1
ATOM 1523 O O . THR A 1 218 ? -51.679 79.292 66.853 1.00 104.92 330 THR A O 1
ATOM 1527 N N . LEU A 1 219 ? -51.548 79.459 64.596 1.00 102.10 331 LEU A N 1
ATOM 1528 C CA . LEU A 1 219 ? -50.479 80.461 64.532 1.00 101.99 331 LEU A CA 1
ATOM 1529 C C . LEU A 1 219 ? -51.189 81.818 64.441 1.00 105.99 331 LEU A C 1
ATOM 1530 O O . LEU A 1 219 ? -52.003 82.008 63.534 1.00 105.53 331 LEU A O 1
ATOM 1535 N N . VAL A 1 220 ? -50.929 82.736 65.396 1.00 102.72 332 VAL A N 1
ATOM 1536 C CA . VAL A 1 220 ? -51.649 84.012 65.432 1.00 102.61 332 VAL A CA 1
ATOM 1537 C C . VAL A 1 220 ? -50.754 85.261 65.177 1.00 106.61 332 VAL A C 1
ATOM 1538 O O . VAL A 1 220 ? -51.080 86.016 64.260 1.00 106.17 332 VAL A O 1
ATOM 1542 N N . LYS A 1 221 ? -49.683 85.506 65.971 1.00 103.30 333 LYS A N 1
ATOM 1543 C CA . LYS A 1 221 ? -48.878 86.727 65.817 1.00 103.18 333 LYS A CA 1
ATOM 1544 C C . LYS A 1 221 ? -47.380 86.561 66.127 1.00 107.14 333 LYS A C 1
ATOM 1545 O O . LYS A 1 221 ? -47.009 85.856 67.064 1.00 106.68 333 LYS A O 1
ATOM 1551 N N . GLY A 1 222 ? -46.556 87.252 65.337 1.00 103.76 334 GLY A N 1
ATOM 1552 C CA . GLY A 1 222 ? -45.109 87.337 65.496 1.00 103.59 334 GLY A CA 1
ATOM 1553 C C . GLY A 1 222 ? -44.765 88.725 65.998 1.00 107.41 334 GLY A C 1
ATOM 1554 O O . GLY A 1 222 ? -44.641 89.658 65.200 1.00 106.95 334 GLY A O 1
ATOM 1555 N N . ASN A 1 223 ? -44.665 88.871 67.337 1.00 103.98 335 ASN A N 1
ATOM 1556 C CA . ASN A 1 223 ? -44.432 90.126 68.063 1.00 103.79 335 ASN A CA 1
ATOM 1557 C C . ASN A 1 223 ? -43.179 90.916 67.624 1.00 107.56 335 ASN A C 1
ATOM 1558 O O . ASN A 1 223 ? -43.330 91.948 66.967 1.00 107.09 335 ASN A O 1
ATOM 1563 N N . LYS A 1 224 ? -41.964 90.456 67.997 1.00 104.04 336 LYS A N 1
ATOM 1564 C CA . LYS A 1 224 ? -40.709 91.148 67.678 1.00 103.79 336 LYS A CA 1
ATOM 1565 C C . LYS A 1 224 ? -40.078 90.665 66.357 1.00 107.48 336 LYS A C 1
ATOM 1566 O O . LYS A 1 224 ? -38.906 90.276 66.325 1.00 107.01 336 LYS A O 1
ATOM 1572 N N . LEU A 1 225 ? -40.861 90.716 65.264 1.00 103.99 337 LEU A N 1
ATOM 1573 C CA . LEU A 1 225 ? -40.422 90.306 63.929 1.00 103.78 337 LEU A CA 1
ATOM 1574 C C . LEU A 1 225 ? -39.717 91.460 63.208 1.00 107.49 337 LEU A C 1
ATOM 1575 O O . LEU A 1 225 ? -40.223 92.585 63.200 1.00 107.04 337 LEU A O 1
ATOM 1580 N N . ASN A 1 226 ? -38.548 91.171 62.605 1.00 103.91 338 ASN A N 1
ATOM 1581 C CA . ASN A 1 226 ? -37.744 92.152 61.874 1.00 132.70 338 ASN A CA 1
ATOM 1582 C C . ASN A 1 226 ? -37.586 91.752 60.411 1.00 156.22 338 ASN A C 1
ATOM 1583 O O . ASN A 1 226 ? -38.326 92.235 59.558 1.00 115.77 338 ASN A O 1
ATOM 1588 N N . HIS A 1 234 ? -43.063 83.794 56.267 1.00 92.14 346 HIS A N 1
ATOM 1589 C CA . HIS A 1 234 ? -43.875 82.626 56.602 1.00 91.92 346 HIS A CA 1
ATOM 1590 C C . HIS A 1 234 ? -43.213 81.734 57.661 1.00 95.38 346 HIS A C 1
ATOM 1591 O O . HIS A 1 234 ? -41.986 81.734 57.790 1.00 95.02 346 HIS A O 1
ATOM 1598 N N . VAL A 1 235 ? -44.034 80.975 58.412 1.00 91.49 347 VAL A N 1
ATOM 1599 C CA . VAL A 1 235 ? -43.584 80.080 59.484 1.00 91.04 347 VAL A CA 1
ATOM 1600 C C . VAL A 1 235 ? -43.759 78.614 59.062 1.00 94.12 347 VAL A C 1
ATOM 1601 O O . VAL A 1 235 ? -44.853 78.209 58.662 1.00 93.61 347 VAL A O 1
ATOM 1605 N N . ARG A 1 236 ? -42.668 77.833 59.153 1.00 90.18 348 ARG A N 1
ATOM 1606 C CA . ARG A 1 236 ? -42.620 76.406 58.828 1.00 89.72 348 ARG A CA 1
ATOM 1607 C C . ARG A 1 236 ? -42.758 75.592 60.122 1.00 92.72 348 ARG A C 1
ATOM 1608 O O . ARG A 1 236 ? -42.036 75.853 61.086 1.00 92.24 348 ARG A O 1
ATOM 1616 N N . ALA A 1 237 ? -43.690 74.620 60.141 1.00 88.63 349 ALA A N 1
ATOM 1617 C CA . ALA A 1 237 ? -43.935 73.765 61.307 1.00 88.12 349 ALA A CA 1
ATOM 1618 C C . ALA A 1 237 ? -43.885 72.276 60.964 1.00 91.18 349 ALA A C 1
ATOM 1619 O O . ALA A 1 237 ? -44.312 71.874 59.878 1.00 90.73 349 ALA A O 1
ATOM 1621 N N . GLY A 1 238 ? -43.368 71.481 61.899 1.00 87.11 350 GLY A N 1
ATOM 1622 C CA . GLY A 1 238 ? -43.239 70.035 61.760 1.00 86.61 350 GLY A CA 1
ATOM 1623 C C . GLY A 1 238 ? -43.051 69.310 63.077 1.00 89.69 350 GLY A C 1
ATOM 1624 O O . GLY A 1 238 ? -42.426 69.843 64.000 1.00 89.17 350 GLY A O 1
ATOM 1625 N N . LEU A 1 239 ? -43.589 68.079 63.166 1.00 85.71 351 LEU A N 1
ATOM 1626 C CA . LEU A 1 239 ? -43.497 67.233 64.358 1.00 85.25 351 LEU A CA 1
ATOM 1627 C C . LEU A 1 239 ? -42.337 66.244 64.268 1.00 88.38 351 LEU A C 1
ATOM 1628 O O . LEU A 1 239 ? -42.174 65.572 63.246 1.00 87.89 351 LEU A O 1
ATOM 1633 N N . PHE A 1 240 ? -41.530 66.166 65.341 1.00 84.46 352 PHE A N 1
ATOM 1634 C CA . PHE A 1 240 ? -40.354 65.298 65.427 1.00 84.03 352 PHE A CA 1
ATOM 1635 C C . PHE A 1 240 ? -40.309 64.477 66.718 1.00 87.25 352 PHE A C 1
ATOM 1636 O O . PHE A 1 240 ? -40.895 64.870 67.727 1.00 86.59 352 PHE A O 1
ATOM 1644 N N . HIS A 1 241 ? -39.583 63.348 66.683 1.00 83.57 353 HIS A N 1
ATOM 1645 C CA . HIS A 1 241 ? -39.331 62.470 67.825 1.00 83.24 353 HIS A CA 1
ATOM 1646 C C . HIS A 1 241 ? -37.865 62.034 67.723 1.00 87.16 353 HIS A C 1
ATOM 1647 O O . HIS A 1 241 ? -37.558 60.902 67.334 1.00 86.66 353 HIS A O 1
ATOM 1654 N N . GLY A 1 242 ? -36.979 62.981 68.021 1.00 83.89 354 GLY A N 1
ATOM 1655 C CA . GLY A 1 242 ? -35.535 62.815 67.920 1.00 83.80 354 GLY A CA 1
ATOM 1656 C C . GLY A 1 242 ? -35.055 63.360 66.592 1.00 87.82 354 GLY A C 1
ATOM 1657 O O . GLY A 1 242 ? -34.900 64.574 66.437 1.00 87.35 354 GLY A O 1
ATOM 1658 N N . THR A 1 243 ? -34.862 62.462 65.620 1.00 84.57 355 THR A N 1
ATOM 1659 C CA . THR A 1 243 ? -34.460 62.787 64.247 1.00 84.46 355 THR A CA 1
ATOM 1660 C C . THR A 1 243 ? -35.604 62.487 63.271 1.00 88.43 355 THR A C 1
ATOM 1661 O O . THR A 1 243 ? -35.721 63.149 62.239 1.00 88.03 355 THR A O 1
ATOM 1665 N N . GLU A 1 244 ? -36.427 61.474 63.604 1.00 85.01 356 GLU A N 1
ATOM 1666 C CA . GLU A 1 244 ? -37.548 60.993 62.802 1.00 84.86 356 GLU A CA 1
ATOM 1667 C C . GLU A 1 244 ? -38.683 62.003 62.683 1.00 88.77 356 GLU A C 1
ATOM 1668 O O . GLU A 1 244 ? -39.052 62.648 63.667 1.00 88.21 356 GLU A O 1
ATOM 1674 N N . LEU A 1 245 ? -39.238 62.122 61.465 1.00 85.53 357 LEU A N 1
ATOM 1675 C CA . LEU A 1 245 ? -40.357 63.001 61.136 1.00 85.38 357 LEU A CA 1
ATOM 1676 C C . LEU A 1 245 ? -41.649 62.197 61.336 1.00 89.33 357 LEU A C 1
ATOM 1677 O O . LEU A 1 245 ? -41.852 61.180 60.664 1.00 88.88 357 LEU A O 1
ATOM 1682 N N . LEU A 1 246 ? -42.490 62.627 62.296 1.00 85.99 358 LEU A N 1
ATOM 1683 C CA . LEU A 1 246 ? -43.749 61.961 62.650 1.00 85.86 358 LEU A CA 1
ATOM 1684 C C . LEU A 1 246 ? -44.808 62.035 61.546 1.00 90.09 358 LEU A C 1
ATOM 1685 O O . LEU A 1 246 ? -45.488 61.039 61.288 1.00 89.55 358 LEU A O 1
ATOM 1690 N N . CYS A 1 247 ? -44.946 63.210 60.903 1.00 87.10 359 CYS A N 1
ATOM 1691 C CA . CYS A 1 247 ? -45.900 63.466 59.818 1.00 87.10 359 CYS A CA 1
ATOM 1692 C C . CYS A 1 247 ? -45.371 64.549 58.871 1.00 91.49 359 CYS A C 1
ATOM 1693 O O . CYS A 1 247 ? -44.417 65.247 59.220 1.00 90.95 359 CYS A O 1
ATOM 1696 N N . LYS A 1 248 ? -45.999 64.691 57.682 1.00 88.62 360 LYS A N 1
ATOM 1697 C CA . LYS A 1 248 ? -45.637 65.671 56.650 1.00 88.72 360 LYS A CA 1
ATOM 1698 C C . LYS A 1 248 ? -45.602 67.103 57.200 1.00 93.26 360 LYS A C 1
ATOM 1699 O O . LYS A 1 248 ? -46.475 67.484 57.984 1.00 92.81 360 LYS A O 1
ATOM 1705 N N . THR A 1 249 ? -44.572 67.875 56.804 1.00 90.40 361 THR A N 1
ATOM 1706 C CA . THR A 1 249 ? -44.351 69.258 57.237 1.00 90.49 361 THR A CA 1
ATOM 1707 C C . THR A 1 249 ? -45.444 70.207 56.708 1.00 95.05 361 THR A C 1
ATOM 1708 O O . THR A 1 249 ? -45.945 70.019 55.596 1.00 94.57 361 THR A O 1
ATOM 1712 N N . VAL A 1 250 ? -45.825 71.205 57.531 1.00 92.22 362 VAL A N 1
ATOM 1713 C CA . VAL A 1 250 ? -46.867 72.189 57.208 1.00 92.34 362 VAL A CA 1
ATOM 1714 C C . VAL A 1 250 ? -46.253 73.589 57.058 1.00 96.87 362 VAL A C 1
ATOM 1715 O O . VAL A 1 250 ? -45.499 74.028 57.929 1.00 96.43 362 VAL A O 1
ATOM 1719 N N . VAL A 1 251 ? -46.581 74.278 55.946 1.00 93.93 363 VAL A N 1
ATOM 1720 C CA . VAL A 1 251 ? -46.094 75.627 55.629 1.00 93.97 363 VAL A CA 1
ATOM 1721 C C . VAL A 1 251 ? -47.264 76.624 55.674 1.00 98.29 363 VAL A C 1
ATOM 1722 O O . VAL A 1 251 ? -48.310 76.369 55.071 1.00 97.86 363 VAL A O 1
ATOM 1726 N N . SER A 1 252 ? -47.078 77.756 56.379 1.00 95.22 364 SER A N 1
ATOM 1727 C CA . SER A 1 252 ? -48.082 78.819 56.492 1.00 95.21 364 SER A CA 1
ATOM 1728 C C . SER A 1 252 ? -47.956 79.812 55.326 1.00 99.49 364 SER A C 1
ATOM 1729 O O . SER A 1 252 ? -46.905 79.866 54.683 1.00 99.10 364 SER A O 1
ATOM 1732 N N . SER A 1 253 ? -49.028 80.588 55.053 1.00 96.31 365 SER A N 1
ATOM 1733 C CA . SER A 1 253 ? -49.061 81.577 53.970 1.00 96.26 365 SER A CA 1
ATOM 1734 C C . SER A 1 253 ? -48.116 82.756 54.225 1.00 100.36 365 SER A C 1
ATOM 1735 O O . SER A 1 253 ? -47.942 83.170 55.373 1.00 99.91 365 SER A O 1
ATOM 1738 N N . GLU A 1 254 ? -47.499 83.279 53.147 1.00 97.07 366 GLU A N 1
ATOM 1739 C CA . GLU A 1 254 ? -46.543 84.391 53.189 1.00 96.93 366 GLU A CA 1
ATOM 1740 C C . GLU A 1 254 ? -47.212 85.726 53.516 1.00 100.72 366 GLU A C 1
ATOM 1741 O O . GLU A 1 254 ? -48.274 86.035 52.970 1.00 100.29 366 GLU A O 1
ATOM 1747 N N . ILE A 1 255 ? -46.582 86.515 54.410 1.00 97.21 367 ILE A N 1
ATOM 1748 C CA . ILE A 1 255 ? -47.063 87.834 54.837 1.00 127.35 367 ILE A CA 1
ATOM 1749 C C . ILE A 1 255 ? -46.001 88.890 54.515 1.00 155.32 367 ILE A C 1
ATOM 1750 O O . ILE A 1 255 ? -45.619 89.049 53.357 1.00 116.10 367 ILE A O 1
ATOM 1755 N N . ILE A 1 262 ? -48.959 88.786 62.219 1.00 98.38 374 ILE A N 1
ATOM 1756 C CA . ILE A 1 262 ? -50.375 88.456 62.071 1.00 98.15 374 ILE A CA 1
ATOM 1757 C C . ILE A 1 262 ? -50.570 87.340 61.035 1.00 101.74 374 ILE A C 1
ATOM 1758 O O . ILE A 1 262 ? -50.138 87.479 59.889 1.00 101.27 374 ILE A O 1
ATOM 1763 N N . TRP A 1 263 ? -51.217 86.234 61.456 1.00 98.10 375 TRP A N 1
ATOM 1764 C CA . TRP A 1 263 ? -51.512 85.077 60.609 1.00 97.78 375 TRP A CA 1
ATOM 1765 C C . TRP A 1 263 ? -52.952 84.589 60.780 1.00 101.06 375 TRP A C 1
ATOM 1766 O O . TRP A 1 263 ? -53.693 84.550 59.796 1.00 100.54 375 TRP A O 1
ATOM 1777 N N . ASN A 1 264 ? -53.342 84.222 62.030 1.00 97.28 376 ASN A N 1
ATOM 1778 C CA . ASN A 1 264 ? -54.660 83.692 62.418 1.00 96.93 376 ASN A CA 1
ATOM 1779 C C . ASN A 1 264 ? -55.072 82.478 61.555 1.00 100.14 376 ASN A C 1
ATOM 1780 O O . ASN A 1 264 ? -56.208 82.391 61.080 1.00 99.69 376 ASN A O 1
ATOM 1785 N N . GLU A 1 265 ? -54.119 81.544 61.362 1.00 96.18 377 GLU A N 1
ATOM 1786 C CA . GLU A 1 265 ? -54.286 80.336 60.552 1.00 95.74 377 GLU A CA 1
ATOM 1787 C C . GLU A 1 265 ? -54.206 79.061 61.382 1.00 98.82 377 GLU A C 1
ATOM 1788 O O . GLU A 1 265 ? -53.394 78.972 62.306 1.00 98.38 377 GLU A O 1
ATOM 1794 N N . GLN A 1 266 ? -55.038 78.068 61.029 1.00 94.72 378 GLN A N 1
ATOM 1795 C CA . GLN A 1 266 ? -55.086 76.765 61.687 1.00 94.18 378 GLN A CA 1
ATOM 1796 C C . GLN A 1 266 ? -54.166 75.795 60.933 1.00 97.08 378 GLN A C 1
ATOM 1797 O O . GLN A 1 266 ? -54.465 75.416 59.797 1.00 96.62 378 GLN A O 1
ATOM 1803 N N . LEU A 1 267 ? -53.030 75.430 61.556 1.00 92.85 379 LEU A N 1
ATOM 1804 C CA . LEU A 1 267 ? -52.049 74.512 60.972 1.00 92.23 379 LEU A CA 1
ATOM 1805 C C . LEU A 1 267 ? -52.390 73.074 61.369 1.00 94.94 379 LEU A C 1
ATOM 1806 O O . LEU A 1 267 ? -52.184 72.684 62.521 1.00 94.48 379 LEU A O 1
ATOM 1811 N N . GLU A 1 268 ? -52.947 72.302 60.418 1.00 90.66 380 GLU A N 1
ATOM 1812 C CA . GLU A 1 268 ? -53.355 70.913 60.633 1.00 90.06 380 GLU A CA 1
ATOM 1813 C C . GLU A 1 268 ? -52.259 69.938 60.201 1.00 92.71 380 GLU A C 1
ATOM 1814 O O . GLU A 1 268 ? -51.753 70.033 59.080 1.00 92.22 380 GLU A O 1
ATOM 1820 N N . PHE A 1 269 ? -51.902 69.002 61.098 1.00 88.35 381 PHE A N 1
ATOM 1821 C CA . PHE A 1 269 ? -50.879 67.979 60.869 1.00 87.69 381 PHE A CA 1
ATOM 1822 C C . PHE A 1 269 ? -51.500 66.635 60.477 1.00 90.49 381 PHE A C 1
ATOM 1823 O O . PHE A 1 269 ? -52.631 66.342 60.874 1.00 90.02 381 PHE A O 1
ATOM 1831 N N . ASP A 1 270 ? -50.751 65.813 59.714 1.00 86.22 382 ASP A N 1
ATOM 1832 C CA . ASP A 1 270 ? -51.192 64.492 59.253 1.00 85.61 382 ASP A CA 1
ATOM 1833 C C . ASP A 1 270 ? -50.966 63.407 60.333 1.00 88.44 382 ASP A C 1
ATOM 1834 O O . ASP A 1 270 ? -50.352 62.367 60.072 1.00 88.06 382 ASP A O 1
ATOM 1839 N N . ILE A 1 271 ? -51.477 63.670 61.554 1.00 84.13 383 ILE A N 1
ATOM 1840 C CA . ILE A 1 271 ? -51.388 62.797 62.730 1.00 83.50 383 ILE A CA 1
ATOM 1841 C C . ILE A 1 271 ? -52.532 63.095 63.720 1.00 86.45 383 ILE A C 1
ATOM 1842 O O . ILE A 1 271 ? -52.974 64.243 63.827 1.00 85.98 383 ILE A O 1
ATOM 1847 N N . ASN A 1 272 ? -53.010 62.056 64.425 1.00 82.28 384 ASN A N 1
ATOM 1848 C CA . ASN A 1 272 ? -54.068 62.173 65.430 1.00 81.72 384 ASN A CA 1
ATOM 1849 C C . ASN A 1 272 ? -53.444 62.295 66.827 1.00 84.53 384 ASN A C 1
ATOM 1850 O O . ASN A 1 272 ? -52.278 61.930 67.006 1.00 84.03 384 ASN A O 1
ATOM 1855 N N . ILE A 1 273 ? -54.216 62.813 67.810 1.00 80.32 385 ILE A N 1
ATOM 1856 C CA . ILE A 1 273 ? -53.779 62.999 69.204 1.00 79.78 385 ILE A CA 1
ATOM 1857 C C . ILE A 1 273 ? -53.400 61.643 69.850 1.00 82.83 385 ILE A C 1
ATOM 1858 O O . ILE A 1 273 ? -52.414 61.576 70.588 1.00 82.38 385 ILE A O 1
ATOM 1863 N N . CYS A 1 274 ? -54.148 60.570 69.516 1.00 78.76 386 CYS A N 1
ATOM 1864 C CA . CYS A 1 274 ? -53.928 59.202 69.997 1.00 78.25 386 CYS A CA 1
ATOM 1865 C C . CYS A 1 274 ? -52.573 58.629 69.564 1.00 81.27 386 CYS A C 1
ATOM 1866 O O . CYS A 1 274 ? -51.933 57.918 70.342 1.00 80.83 386 CYS A O 1
ATOM 1869 N N . ASP A 1 275 ? -52.150 58.935 68.322 1.00 77.07 387 ASP A N 1
ATOM 1870 C CA . ASP A 1 275 ? -50.897 58.465 67.726 1.00 76.48 387 ASP A CA 1
ATOM 1871 C C . ASP A 1 275 ? -49.652 59.241 68.185 1.00 79.20 387 ASP A C 1
ATOM 1872 O O . ASP A 1 275 ? -48.534 58.757 67.985 1.00 78.78 387 ASP A O 1
ATOM 1877 N N . LEU A 1 276 ? -49.841 60.431 68.795 1.00 74.75 388 LEU A N 1
ATOM 1878 C CA . LEU A 1 276 ? -48.751 61.286 69.272 1.00 74.04 388 LEU A CA 1
ATOM 1879 C C . LEU A 1 276 ? -47.956 60.675 70.435 1.00 76.73 388 LEU A C 1
ATOM 1880 O O . LEU A 1 276 ? -48.560 60.246 71.422 1.00 76.24 388 LEU A O 1
ATOM 1885 N N . PRO A 1 277 ? -46.604 60.632 70.346 1.00 72.44 389 PRO A N 1
ATOM 1886 C CA . PRO A 1 277 ? -45.818 60.081 71.463 1.00 71.89 389 PRO A CA 1
ATOM 1887 C C . PRO A 1 277 ? -45.665 61.073 72.618 1.00 74.66 389 PRO A C 1
ATOM 1888 O O . PRO A 1 277 ? -45.924 62.265 72.441 1.00 74.18 389 PRO A O 1
ATOM 1892 N N . ARG A 1 278 ? -45.256 60.572 73.801 1.00 70.40 390 ARG A N 1
ATOM 1893 C CA . ARG A 1 278 ? -45.070 61.352 75.029 1.00 69.83 390 ARG A CA 1
ATOM 1894 C C . ARG A 1 278 ? -44.050 62.490 74.878 1.00 73.05 390 ARG A C 1
ATOM 1895 O O . ARG A 1 278 ? -44.345 63.624 75.265 1.00 72.54 390 ARG A O 1
ATOM 1903 N N . MET A 1 279 ? -42.868 62.190 74.315 1.00 69.21 391 MET A N 1
ATOM 1904 C CA . MET A 1 279 ? -41.794 63.170 74.139 1.00 68.84 391 MET A CA 1
ATOM 1905 C C . MET A 1 279 ? -41.744 63.736 72.707 1.00 72.63 391 MET A C 1
ATOM 1906 O O . MET A 1 279 ? -40.668 63.858 72.113 1.00 72.14 391 MET A O 1
ATOM 1911 N N . ALA A 1 280 ? -42.925 64.102 72.170 1.00 69.19 392 ALA A N 1
ATOM 1912 C CA . ALA A 1 280 ? -43.065 64.675 70.832 1.00 68.99 392 ALA A CA 1
ATOM 1913 C C . ALA A 1 280 ? -42.608 66.134 70.815 1.00 72.85 392 ALA A C 1
ATOM 1914 O O . ALA A 1 280 ? -42.982 66.916 71.692 1.00 72.33 392 ALA A O 1
ATOM 1916 N N . ARG A 1 281 ? -41.791 66.484 69.809 1.00 69.59 393 ARG A N 1
ATOM 1917 C CA . ARG A 1 281 ? -41.228 67.819 69.609 1.00 69.47 393 ARG A CA 1
ATOM 1918 C C . ARG A 1 281 ? -41.969 68.575 68.507 1.00 73.66 393 ARG A C 1
ATOM 1919 O O . ARG A 1 281 ? -42.185 68.036 67.419 1.00 73.19 393 ARG A O 1
ATOM 1927 N N . LEU A 1 282 ? -42.353 69.826 68.797 1.00 70.58 394 LEU A N 1
ATOM 1928 C CA . LEU A 1 282 ? -43.040 70.725 67.872 1.00 70.59 394 LEU A CA 1
ATOM 1929 C C . LEU A 1 282 ? -42.060 71.849 67.516 1.00 74.86 394 LEU A C 1
ATOM 1930 O O . LEU A 1 282 ? -41.799 72.734 68.335 1.00 74.27 394 LEU A O 1
ATOM 1935 N N . CYS A 1 283 ? -41.469 71.762 66.312 1.00 72.06 395 CYS A N 1
ATOM 1936 C CA . CYS A 1 283 ? -40.457 72.701 65.824 1.00 72.22 395 CYS A CA 1
ATOM 1937 C C . CYS A 1 283 ? -41.016 73.769 64.890 1.00 76.88 395 CYS A C 1
ATOM 1938 O O . CYS A 1 283 ? -41.864 73.474 64.046 1.00 76.33 395 CYS A O 1
ATOM 1941 N N . PHE A 1 284 ? -40.508 75.008 65.032 1.00 74.21 396 PHE A N 1
ATOM 1942 C CA . PHE A 1 284 ? -40.891 76.171 64.229 1.00 74.40 396 PHE A CA 1
ATOM 1943 C C . PHE A 1 284 ? -39.669 76.875 63.637 1.00 79.20 396 PHE A C 1
ATOM 1944 O O . PHE A 1 284 ? -38.607 76.901 64.263 1.00 78.72 396 PHE A O 1
ATOM 1952 N N . ALA A 1 285 ? -39.832 77.456 62.433 1.00 76.49 397 ALA A N 1
ATOM 1953 C CA . ALA A 1 285 ? -38.789 78.197 61.717 1.00 76.64 397 ALA A CA 1
ATOM 1954 C C . ALA A 1 285 ? -39.414 79.319 60.883 1.00 81.15 397 ALA A C 1
ATOM 1955 O O . ALA A 1 285 ? -40.341 79.069 60.108 1.00 80.71 397 ALA A O 1
ATOM 1957 N N . VAL A 1 286 ? -38.917 80.556 61.061 1.00 78.18 398 VAL A N 1
ATOM 1958 C CA . VAL A 1 286 ? -39.416 81.747 60.363 1.00 78.21 398 VAL A CA 1
ATOM 1959 C C . VAL A 1 286 ? -38.435 82.175 59.269 1.00 82.35 398 VAL A C 1
ATOM 1960 O O . VAL A 1 286 ? -37.287 82.508 59.569 1.00 81.88 398 VAL A O 1
ATOM 1964 N N . TYR A 1 287 ? -38.894 82.151 58.001 1.00 79.13 399 TYR A N 1
ATOM 1965 C CA . TYR A 1 287 ? -38.114 82.539 56.820 1.00 114.09 399 TYR A CA 1
ATOM 1966 C C . TYR A 1 287 ? -39.014 82.915 55.647 1.00 142.36 399 TYR A C 1
ATOM 1967 O O . TYR A 1 287 ? -39.900 83.755 55.794 1.00 103.39 399 TYR A O 1
ATOM 1976 N N . TYR A 1 318 ? -32.354 83.847 53.938 1.00 89.81 430 TYR A N 1
ATOM 1977 C CA . TYR A 1 318 ? -33.738 83.945 54.415 1.00 89.60 430 TYR A CA 1
ATOM 1978 C C . TYR A 1 318 ? -34.015 83.606 55.917 1.00 92.99 430 TYR A C 1
ATOM 1979 O O . TYR A 1 318 ? -35.078 84.042 56.360 1.00 92.59 430 TYR A O 1
ATOM 1988 N N . PRO A 1 319 ? -33.190 82.852 56.712 1.00 89.05 431 PRO A N 1
ATOM 1989 C CA . PRO A 1 319 ? -33.587 82.550 58.105 1.00 88.65 431 PRO A CA 1
ATOM 1990 C C . PRO A 1 319 ? -33.716 83.771 59.013 1.00 91.84 431 PRO A C 1
ATOM 1991 O O . PRO A 1 319 ? -32.845 84.639 58.999 1.00 91.43 431 PRO A O 1
ATOM 1995 N N . VAL A 1 320 ? -34.817 83.836 59.784 1.00 87.88 432 VAL A N 1
ATOM 1996 C CA . VAL A 1 320 ? -35.106 84.941 60.705 1.00 87.40 432 VAL A CA 1
ATOM 1997 C C . VAL A 1 320 ? -35.006 84.472 62.166 1.00 90.49 432 VAL A C 1
ATOM 1998 O O . VAL A 1 320 ? -34.135 84.953 62.893 1.00 90.09 432 VAL A O 1
ATOM 2002 N N . ALA A 1 321 ? -35.892 83.538 62.590 1.00 86.39 433 ALA A N 1
ATOM 2003 C CA . ALA A 1 321 ? -35.936 83.011 63.960 1.00 85.84 433 ALA A CA 1
ATOM 2004 C C . ALA A 1 321 ? -36.526 81.595 64.043 1.00 88.88 433 ALA A C 1
ATOM 2005 O O . ALA A 1 321 ? -37.489 81.288 63.342 1.00 88.50 433 ALA A O 1
ATOM 2007 N N . TRP A 1 322 ? -35.951 80.751 64.921 1.00 84.70 434 TRP A N 1
ATOM 2008 C CA . TRP A 1 322 ? -36.384 79.373 65.157 1.00 84.15 434 TRP A CA 1
ATOM 2009 C C . TRP A 1 322 ? -36.742 79.149 66.632 1.00 86.82 434 TRP A C 1
ATOM 2010 O O . TRP A 1 322 ? -36.124 79.753 67.513 1.00 86.33 434 TRP A O 1
ATOM 2021 N N . VAL A 1 323 ? -37.731 78.271 66.898 1.00 82.44 435 VAL A N 1
ATOM 2022 C CA . VAL A 1 323 ? -38.176 77.932 68.254 1.00 81.76 435 VAL A CA 1
ATOM 2023 C C . VAL A 1 323 ? -38.746 76.499 68.310 1.00 84.38 435 VAL A C 1
ATOM 2024 O O . VAL A 1 323 ? -39.461 76.077 67.399 1.00 83.91 435 VAL A O 1
ATOM 2028 N N . ASN A 1 324 ? -38.391 75.754 69.369 1.00 80.00 436 ASN A N 1
ATOM 2029 C CA . ASN A 1 324 ? -38.854 74.387 69.605 1.00 79.35 436 ASN A CA 1
ATOM 2030 C C . ASN A 1 324 ? -39.666 74.331 70.893 1.00 82.07 436 ASN A C 1
ATOM 2031 O O . ASN A 1 324 ? -39.331 75.014 71.862 1.00 81.58 436 ASN A O 1
ATOM 2036 N N . THR A 1 325 ? -40.742 73.528 70.900 1.00 77.82 437 THR A N 1
ATOM 2037 C CA . THR A 1 325 ? -41.619 73.363 72.063 1.00 77.31 437 THR A CA 1
ATOM 2038 C C . THR A 1 325 ? -42.105 71.919 72.199 1.00 80.52 437 THR A C 1
ATOM 2039 O O . THR A 1 325 ? -42.179 71.195 71.206 1.00 80.01 437 THR A O 1
ATOM 2043 N N . MET A 1 326 ? -42.435 71.508 73.431 1.00 76.66 438 MET A N 1
ATOM 2044 C CA . MET A 1 326 ? -42.934 70.165 73.716 1.00 76.24 438 MET A CA 1
ATOM 2045 C C . MET A 1 326 ? -44.457 70.126 73.641 1.00 79.75 438 MET A C 1
ATOM 2046 O O . MET A 1 326 ? -45.116 71.068 74.081 1.00 79.23 438 MET A O 1
ATOM 2051 N N . VAL A 1 327 ? -45.011 69.046 73.058 1.00 76.24 439 VAL A N 1
ATOM 2052 C CA . VAL A 1 327 ? -46.459 68.842 72.902 1.00 75.99 439 VAL A CA 1
ATOM 2053 C C . VAL A 1 327 ? -47.084 68.548 74.276 1.00 79.73 439 VAL A C 1
ATOM 2054 O O . VAL A 1 327 ? -48.103 69.145 74.628 1.00 79.24 439 VAL A O 1
ATOM 2058 N N . PHE A 1 328 ? -46.447 67.651 75.051 1.00 76.34 440 PHE A N 1
ATOM 2059 C CA . PHE A 1 328 ? -46.867 67.267 76.397 1.00 76.20 440 PHE A CA 1
ATOM 2060 C C . PHE A 1 328 ? -45.934 67.906 77.428 1.00 80.18 440 PHE A C 1
ATOM 2061 O O . PHE A 1 328 ? -44.719 67.929 77.220 1.00 79.79 440 PHE A O 1
ATOM 2069 N N . ASP A 1 329 ? -46.498 68.422 78.537 1.00 76.80 441 ASP A N 1
ATOM 2070 C CA . ASP A 1 329 ? -45.731 69.059 79.615 1.00 76.68 441 ASP A CA 1
ATOM 2071 C C . ASP A 1 329 ? -45.041 68.036 80.541 1.00 80.61 441 ASP A C 1
ATOM 2072 O O . ASP A 1 329 ? -45.111 66.832 80.280 1.00 80.20 441 ASP A O 1
ATOM 2077 N N . PHE A 1 330 ? -44.362 68.520 81.608 1.00 77.21 442 PHE A N 1
ATOM 2078 C CA . PHE A 1 330 ? -43.635 67.700 82.587 1.00 77.05 442 PHE A CA 1
ATOM 2079 C C . PHE A 1 330 ? -44.519 66.672 83.307 1.00 81.09 442 PHE A C 1
ATOM 2080 O O . PHE A 1 330 ? -44.041 65.582 83.626 1.00 80.65 442 PHE A O 1
ATOM 2088 N N . LYS A 1 331 ? -45.801 67.013 83.543 1.00 77.88 443 LYS A N 1
ATOM 2089 C CA . LYS A 1 331 ? -46.777 66.127 84.186 1.00 77.85 443 LYS A CA 1
ATOM 2090 C C . LYS A 1 331 ? -47.265 65.038 83.222 1.00 82.17 443 LYS A C 1
ATOM 2091 O O . LYS A 1 331 ? -47.672 63.963 83.667 1.00 81.73 443 LYS A O 1
ATOM 2097 N N . GLY A 1 332 ? -47.215 65.334 81.923 1.00 79.07 444 GLY A N 1
ATOM 2098 C CA . GLY A 1 332 ? -47.637 64.432 80.857 1.00 79.05 444 GLY A CA 1
ATOM 2099 C C . GLY A 1 332 ? -48.955 64.814 80.214 1.00 83.31 444 GLY A C 1
ATOM 2100 O O . GLY A 1 332 ? -49.503 64.040 79.426 1.00 82.86 444 GLY A O 1
ATOM 2101 N N . GLN A 1 333 ? -49.470 66.013 80.543 1.00 80.23 445 GLN A N 1
ATOM 2102 C CA . GLN A 1 333 ? -50.734 66.547 80.033 1.00 80.24 445 GLN A CA 1
ATOM 2103 C C . GLN A 1 333 ? -50.555 67.189 78.658 1.00 84.42 445 GLN A C 1
ATOM 2104 O O . GLN A 1 333 ? -49.551 67.865 78.422 1.00 83.87 445 GLN A O 1
ATOM 2110 N N . LEU A 1 334 ? -51.546 66.999 77.765 1.00 81.49 446 LEU A N 1
ATOM 2111 C CA . LEU A 1 334 ? -51.566 67.601 76.432 1.00 81.59 446 LEU A CA 1
ATOM 2112 C C . LEU A 1 334 ? -51.885 69.089 76.622 1.00 86.19 446 LEU A C 1
ATOM 2113 O O . LEU A 1 334 ? -52.927 69.429 77.190 1.00 85.81 446 LEU A O 1
ATOM 2118 N N . ARG A 1 335 ? -50.950 69.961 76.202 1.00 83.26 447 ARG A N 1
ATOM 2119 C CA . ARG A 1 335 ? -51.037 71.417 76.349 1.00 83.35 447 ARG A CA 1
ATOM 2120 C C . ARG A 1 335 ? -52.253 72.033 75.661 1.00 87.97 447 ARG A C 1
ATOM 2121 O O . ARG A 1 335 ? -52.593 71.652 74.539 1.00 87.51 447 ARG A O 1
ATOM 2129 N N . SER A 1 336 ? -52.919 72.967 76.366 1.00 85.07 448 SER A N 1
ATOM 2130 C CA . SER A 1 336 ? -54.115 73.672 75.907 1.00 85.08 448 SER A CA 1
ATOM 2131 C C . SER A 1 336 ? -54.073 75.149 76.303 1.00 89.45 448 SER A C 1
ATOM 2132 O O . SER A 1 336 ? -53.738 75.475 77.445 1.00 88.98 448 SER A O 1
ATOM 2135 N N . GLY A 1 337 ? -54.407 76.018 75.351 1.00 86.46 449 GLY A N 1
ATOM 2136 C CA . GLY A 1 337 ? -54.431 77.465 75.547 1.00 86.48 449 GLY A CA 1
ATOM 2137 C C . GLY A 1 337 ? -53.365 78.224 74.783 1.00 90.74 449 GLY A C 1
ATOM 2138 O O . GLY A 1 337 ? -52.644 77.645 73.964 1.00 90.22 449 GLY A O 1
ATOM 2139 N N . ASP A 1 338 ? -53.265 79.540 75.051 1.00 87.75 450 ASP A N 1
ATOM 2140 C CA . ASP A 1 338 ? -52.300 80.439 74.415 1.00 87.75 450 ASP A CA 1
ATOM 2141 C C . ASP A 1 338 ? -50.909 80.270 75.024 1.00 91.78 450 ASP A C 1
ATOM 2142 O O . ASP A 1 338 ? -50.758 80.326 76.248 1.00 91.32 450 ASP A O 1
ATOM 2147 N N . VAL A 1 339 ? -49.899 80.037 74.164 1.00 88.44 451 VAL A N 1
ATOM 2148 C CA . VAL A 1 339 ? -48.502 79.835 74.563 1.00 88.30 451 VAL A CA 1
ATOM 2149 C C . VAL A 1 339 ? -47.585 80.804 73.799 1.00 92.26 451 VAL A C 1
ATOM 2150 O O . VAL A 1 339 ? -47.589 80.811 72.565 1.00 91.83 451 VAL A O 1
ATOM 2154 N N . ILE A 1 340 ? -46.808 81.615 74.544 1.00 88.86 452 ILE A N 1
ATOM 2155 C CA . ILE A 1 340 ? -45.851 82.582 73.993 1.00 88.68 452 ILE A CA 1
ATOM 2156 C C . ILE A 1 340 ? -44.478 81.901 73.911 1.00 92.49 452 ILE A C 1
ATOM 2157 O O . ILE A 1 340 ? -43.984 81.393 74.922 1.00 92.00 452 ILE A O 1
ATOM 2162 N N . LEU A 1 341 ? -43.873 81.886 72.709 1.00 89.07 453 LEU A N 1
ATOM 2163 C CA . LEU A 1 341 ? -42.568 81.261 72.486 1.00 88.85 453 LEU A CA 1
ATOM 2164 C C . LEU A 1 341 ? -41.511 82.264 72.034 1.00 92.73 453 LEU A C 1
ATOM 2165 O O . LEU A 1 341 ? -41.640 82.864 70.965 1.00 92.24 453 LEU A O 1
ATOM 2170 N N . HIS A 1 342 ? -40.464 82.439 72.854 1.00 89.42 454 HIS A N 1
ATOM 2171 C CA . HIS A 1 342 ? -39.348 83.339 72.570 1.00 89.29 454 HIS A CA 1
ATOM 2172 C C . HIS A 1 342 ? -38.299 82.601 71.733 1.00 93.12 454 HIS A C 1
ATOM 2173 O O . HIS A 1 342 ? -37.620 81.697 72.227 1.00 92.63 454 HIS A O 1
ATOM 2180 N N . SER A 1 343 ? -38.217 82.967 70.444 1.00 89.72 455 SER A N 1
ATOM 2181 C CA . SER A 1 343 ? -37.337 82.365 69.440 1.00 89.53 455 SER A CA 1
ATOM 2182 C C . SER A 1 343 ? -35.859 82.763 69.560 1.00 93.39 455 SER A C 1
ATOM 2183 O O . SER A 1 343 ? -35.537 83.765 70.200 1.00 92.90 455 SER A O 1
ATOM 2186 N N . TRP A 1 344 ? -34.968 81.968 68.928 1.00 90.05 456 TRP A N 1
ATOM 2187 C CA . TRP A 1 344 ? -33.515 82.172 68.916 1.00 89.91 456 TRP A CA 1
ATOM 2188 C C . TRP A 1 344 ? -33.039 82.797 67.599 1.00 94.03 456 TRP A C 1
ATOM 2189 O O . TRP A 1 344 ? -33.623 82.533 66.545 1.00 93.54 456 TRP A O 1
ATOM 2200 N N . SER A 1 345 ? -31.969 83.613 67.667 1.00 90.90 457 SER A N 1
ATOM 2201 C CA . SER A 1 345 ? -31.392 84.322 66.520 1.00 90.85 457 SER A CA 1
ATOM 2202 C C . SER A 1 345 ? -30.346 83.524 65.734 1.00 94.97 457 SER A C 1
ATOM 2203 O O . SER A 1 345 ? -30.352 83.582 64.504 1.00 94.52 457 SER A O 1
ATOM 2206 N N . SER A 1 346 ? -29.437 82.811 66.433 1.00 91.70 458 SER A N 1
ATOM 2207 C CA . SER A 1 346 ? -28.370 82.023 65.805 1.00 91.59 458 SER A CA 1
ATOM 2208 C C . SER A 1 346 ? -28.898 80.717 65.208 1.00 95.48 458 SER A C 1
ATOM 2209 O O . SER A 1 346 ? -29.598 79.969 65.890 1.00 95.00 458 SER A O 1
ATOM 2212 N N . PHE A 1 347 ? -28.552 80.450 63.935 1.00 92.17 459 PHE A N 1
ATOM 2213 C CA . PHE A 1 347 ? -28.976 79.265 63.183 1.00 92.02 459 PHE A CA 1
ATOM 2214 C C . PHE A 1 347 ? -27.819 78.289 62.933 1.00 95.69 459 PHE A C 1
ATOM 2215 O O . PHE A 1 347 ? -26.738 78.726 62.529 1.00 95.32 459 PHE A O 1
ATOM 2223 N N . PRO A 1 348 ? -28.029 76.963 63.121 1.00 92.03 460 PRO A N 1
ATOM 2224 C CA . PRO A 1 348 ? -26.941 76.009 62.839 1.00 91.73 460 PRO A CA 1
ATOM 2225 C C . PRO A 1 348 ? -26.777 75.747 61.340 1.00 95.29 460 PRO A C 1
ATOM 2226 O O . PRO A 1 348 ? -27.704 76.002 60.566 1.00 94.82 460 PRO A O 1
ATOM 2230 N N . ASP A 1 349 ? -25.595 75.246 60.934 1.00 91.65 461 ASP A N 1
ATOM 2231 C CA . ASP A 1 349 ? -25.268 74.943 59.536 1.00 91.34 461 ASP A CA 1
ATOM 2232 C C . ASP A 1 349 ? -26.106 73.797 58.961 1.00 94.62 461 ASP A C 1
ATOM 2233 O O . ASP A 1 349 ? -26.498 73.861 57.795 1.00 94.17 461 ASP A O 1
ATOM 2238 N N . GLU A 1 350 ? -26.385 72.762 59.778 1.00 90.76 462 GLU A N 1
ATOM 2239 C CA . GLU A 1 350 ? -27.181 71.602 59.373 1.00 90.36 462 GLU A CA 1
ATOM 2240 C C . GLU A 1 350 ? -28.613 71.699 59.898 1.00 93.47 462 GLU A C 1
ATOM 2241 O O . GLU A 1 350 ? -28.820 71.922 61.094 1.00 92.90 462 GLU A O 1
ATOM 2247 N N . LEU A 1 351 ? -29.597 71.549 58.993 1.00 89.62 463 LEU A N 1
ATOM 2248 C CA . LEU A 1 351 ? -31.028 71.617 59.307 1.00 89.24 463 LEU A CA 1
ATOM 2249 C C . LEU A 1 351 ? -31.784 70.434 58.702 1.00 92.75 463 LEU A C 1
ATOM 2250 O O . LEU A 1 351 ? -31.509 70.044 57.564 1.00 92.31 463 LEU A O 1
ATOM 2255 N N . GLU A 1 352 ? -32.741 69.871 59.464 1.00 89.03 464 GLU A N 1
ATOM 2256 C CA . GLU A 1 352 ? -33.572 68.745 59.031 1.00 88.73 464 GLU A CA 1
ATOM 2257 C C . GLU A 1 352 ? -34.944 69.259 58.588 1.00 92.22 464 GLU A C 1
ATOM 2258 O O . GLU A 1 352 ? -35.697 69.783 59.414 1.00 91.72 464 GLU A O 1
ATOM 2264 N N . GLU A 1 353 ? -35.247 69.129 57.273 1.00 88.55 465 GLU A N 1
ATOM 2265 C CA . GLU A 1 353 ? -36.490 69.574 56.617 1.00 88.20 465 GLU A CA 1
ATOM 2266 C C . GLU A 1 353 ? -36.788 71.067 56.878 1.00 91.54 465 GLU A C 1
ATOM 2267 O O . GLU A 1 353 ? -37.916 71.433 57.223 1.00 91.14 465 GLU A O 1
ATOM 2273 N N . MET A 1 354 ? -35.742 71.919 56.725 1.00 87.65 466 MET A N 1
ATOM 2274 C CA . MET A 1 354 ? -35.740 73.378 56.945 1.00 87.23 466 MET A CA 1
ATOM 2275 C C . MET A 1 354 ? -36.091 73.767 58.400 1.00 90.42 466 MET A C 1
ATOM 2276 O O . MET A 1 354 ? -36.465 74.913 58.669 1.00 89.91 466 MET A O 1
ATOM 2281 N N . LEU A 1 355 ? -35.929 72.810 59.333 1.00 86.58 467 LEU A N 1
ATOM 2282 C CA . LEU A 1 355 ? -36.199 72.965 60.764 1.00 86.21 467 LEU A CA 1
ATOM 2283 C C . LEU A 1 355 ? -35.005 72.481 61.592 1.00 89.72 467 LEU A C 1
ATOM 2284 O O . LEU A 1 355 ? -34.134 71.783 61.065 1.00 89.21 467 LEU A O 1
ATOM 2289 N N . ASN A 1 356 ? -34.963 72.855 62.886 1.00 86.15 468 ASN A N 1
ATOM 2290 C CA . ASN A 1 356 ? -33.886 72.465 63.795 1.00 85.92 468 ASN A CA 1
ATOM 2291 C C . ASN A 1 356 ? -34.403 71.572 64.947 1.00 89.77 468 ASN A C 1
ATOM 2292 O O . ASN A 1 356 ? -34.682 72.081 66.037 1.00 89.29 468 ASN A O 1
ATOM 2297 N N . PRO A 1 357 ? -34.545 70.238 64.734 1.00 86.39 469 PRO A N 1
ATOM 2298 C CA . PRO A 1 357 ? -35.020 69.372 65.830 1.00 86.24 469 PRO A CA 1
ATOM 2299 C C . PRO A 1 357 ? -33.949 69.080 66.885 1.00 90.23 469 PRO A C 1
ATOM 2300 O O . PRO A 1 357 ? -34.285 68.669 67.995 1.00 89.69 469 PRO A O 1
ATOM 2304 N N . MET A 1 358 ? -32.665 69.303 66.536 1.00 87.10 470 MET A N 1
ATOM 2305 C CA . MET A 1 358 ? -31.502 69.101 67.404 1.00 87.08 470 MET A CA 1
ATOM 2306 C C . MET A 1 358 ? -31.426 70.153 68.515 1.00 91.13 470 MET A C 1
ATOM 2307 O O . MET A 1 358 ? -30.867 69.878 69.578 1.00 90.64 470 MET A O 1
ATOM 2312 N N . GLY A 1 359 ? -31.979 71.338 68.249 1.00 87.96 471 GLY A N 1
ATOM 2313 C CA . GLY A 1 359 ? -32.005 72.465 69.176 1.00 87.90 471 GLY A CA 1
ATOM 2314 C C . GLY A 1 359 ? -32.846 72.244 70.416 1.00 92.15 471 GLY A C 1
ATOM 2315 O O . GLY A 1 359 ? -33.718 71.369 70.438 1.00 91.63 471 GLY A O 1
ATOM 2316 N N . THR A 1 360 ? -32.583 73.049 71.460 1.00 89.17 472 THR A N 1
ATOM 2317 C CA . THR A 1 360 ? -33.270 72.993 72.754 1.00 89.20 472 THR A CA 1
ATOM 2318 C C . THR A 1 360 ? -34.731 73.467 72.667 1.00 93.62 472 THR A C 1
ATOM 2319 O O . THR A 1 360 ? -35.074 74.271 71.797 1.00 93.13 472 THR A O 1
ATOM 2323 N N . VAL A 1 361 ? -35.580 72.957 73.578 1.00 90.73 473 VAL A N 1
ATOM 2324 C CA . VAL A 1 361 ? -37.003 73.308 73.673 1.00 90.82 473 VAL A CA 1
ATOM 2325 C C . VAL A 1 361 ? -37.229 74.524 74.591 1.00 95.54 473 VAL A C 1
ATOM 2326 O O . VAL A 1 361 ? -38.350 75.033 74.678 1.00 95.07 473 VAL A O 1
ATOM 2330 N N . GLN A 1 362 ? -36.157 74.991 75.260 1.00 92.85 474 GLN A N 1
ATOM 2331 C CA . GLN A 1 362 ? -36.190 76.148 76.156 1.00 93.06 474 GLN A CA 1
ATOM 2332 C C . GLN A 1 362 ? -36.256 77.444 75.348 1.00 97.85 474 GLN A C 1
ATOM 2333 O O . GLN A 1 362 ? -35.522 77.596 74.368 1.00 97.40 474 GLN A O 1
ATOM 2339 N N . THR A 1 363 ? -37.150 78.365 75.749 1.00 95.16 475 THR A N 1
ATOM 2340 C CA . THR A 1 363 ? -37.345 79.664 75.091 1.00 95.33 475 THR A CA 1
ATOM 2341 C C . THR A 1 363 ? -36.239 80.658 75.470 1.00 100.02 475 THR A C 1
ATOM 2342 O O . THR A 1 363 ? -35.528 80.434 76.453 1.00 99.53 475 THR A O 1
ATOM 2346 N N . ASN A 1 364 ? -36.096 81.750 74.685 1.00 97.33 476 ASN A N 1
ATOM 2347 C CA . ASN A 1 364 ? -35.097 82.799 74.911 1.00 97.52 476 ASN A CA 1
ATOM 2348 C C . ASN A 1 364 ? -35.393 83.558 76.221 1.00 102.43 476 ASN A C 1
ATOM 2349 O O . ASN A 1 364 ? -36.496 84.088 76.379 1.00 101.94 476 ASN A O 1
ATOM 2354 N N . PRO A 1 365 ? -34.438 83.598 77.180 1.00 99.87 477 PRO A N 1
ATOM 2355 C CA . PRO A 1 365 ? -34.708 84.260 78.470 1.00 100.02 477 PRO A CA 1
ATOM 2356 C C . PRO A 1 365 ? -34.778 85.792 78.437 1.00 104.85 477 PRO A C 1
ATOM 2357 O O . PRO A 1 365 ? -35.187 86.385 79.439 1.00 104.32 477 PRO A O 1
ATOM 2361 N N . TYR A 1 366 ? -34.409 86.429 77.298 1.00 102.29 478 TYR A N 1
ATOM 2362 C CA . TYR A 1 366 ? -34.441 87.887 77.109 1.00 102.52 478 TYR A CA 1
ATOM 2363 C C . TYR A 1 366 ? -35.841 88.458 77.368 1.00 107.08 478 TYR A C 1
ATOM 2364 O O . TYR A 1 366 ? -36.785 88.150 76.634 1.00 106.60 478 TYR A O 1
ATOM 2373 N N . ALA A 1 367 ? -35.973 89.250 78.450 1.00 104.20 479 ALA A N 1
ATOM 2374 C CA . ALA A 1 367 ? -37.236 89.855 78.878 1.00 104.27 479 ALA A CA 1
ATOM 2375 C C . ALA A 1 367 ? -37.712 90.972 77.938 1.00 108.69 479 ALA A C 1
ATOM 2376 O O . ALA A 1 367 ? -37.279 92.122 78.061 1.00 108.27 479 ALA A O 1
ATOM 2378 N N . GLU A 1 368 ? -38.605 90.604 76.990 1.00 105.66 480 GLU A N 1
ATOM 2379 C CA . GLU A 1 368 ? -39.232 91.466 75.976 1.00 105.66 480 GLU A CA 1
ATOM 2380 C C . GLU A 1 368 ? -38.201 92.252 75.129 1.00 109.86 480 GLU A C 1
ATOM 2381 O O . GLU A 1 368 ? -38.246 93.485 75.065 1.00 109.45 480 GLU A O 1
ATOM 2387 N N . ASN A 1 369 ? -37.275 91.517 74.482 1.00 106.59 481 ASN A N 1
ATOM 2388 C CA . ASN A 1 369 ? -36.220 92.076 73.628 1.00 106.47 481 ASN A CA 1
ATOM 2389 C C . ASN A 1 369 ? -35.950 91.227 72.380 1.00 110.31 481 ASN A C 1
ATOM 2390 O O . ASN A 1 369 ? -35.523 91.769 71.358 1.00 109.84 481 ASN A O 1
ATOM 2395 N N . ALA A 1 370 ? -36.193 89.905 72.468 1.00 106.89 482 ALA A N 1
ATOM 2396 C CA . ALA A 1 370 ? -35.988 88.952 71.374 1.00 106.69 482 ALA A CA 1
ATOM 2397 C C . ALA A 1 370 ? -37.297 88.632 70.633 1.00 110.40 482 ALA A C 1
ATOM 2398 O O . ALA A 1 370 ? -38.380 88.928 71.145 1.00 109.96 482 ALA A O 1
ATOM 2400 N N . THR A 1 371 ? -37.183 88.029 69.423 1.00 106.81 483 THR A N 1
ATOM 2401 C CA . THR A 1 371 ? -38.298 87.622 68.554 1.00 106.54 483 THR A CA 1
ATOM 2402 C C . THR A 1 371 ? -39.238 86.651 69.282 1.00 110.27 483 THR A C 1
ATOM 2403 O O . THR A 1 371 ? -38.780 85.651 69.839 1.00 109.85 483 THR A O 1
ATOM 2407 N N . ALA A 1 372 ? -40.543 86.975 69.299 1.00 106.73 484 ALA A N 1
ATOM 2408 C CA . ALA A 1 372 ? -41.570 86.170 69.961 1.00 106.49 484 ALA A CA 1
ATOM 2409 C C . ALA A 1 372 ? -42.647 85.699 68.988 1.00 110.21 484 ALA A C 1
ATOM 2410 O O . ALA A 1 372 ? -43.153 86.490 68.187 1.00 109.74 484 ALA A O 1
ATOM 2412 N N . LEU A 1 373 ? -42.988 84.402 69.063 1.00 106.75 485 LEU A N 1
ATOM 2413 C CA . LEU A 1 373 ? -44.001 83.757 68.230 1.00 106.53 485 LEU A CA 1
ATOM 2414 C C . LEU A 1 373 ? -45.152 83.277 69.118 1.00 110.35 485 LEU A C 1
ATOM 2415 O O . LEU A 1 373 ? -44.943 82.448 70.008 1.00 109.84 485 LEU A O 1
ATOM 2420 N N . HIS A 1 374 ? -46.358 83.827 68.891 1.00 106.98 486 HIS A N 1
ATOM 2421 C CA . HIS A 1 374 ? -47.562 83.487 69.648 1.00 106.80 486 HIS A CA 1
ATOM 2422 C C . HIS A 1 374 ? -48.338 82.374 68.947 1.00 110.68 486 HIS A C 1
ATOM 2423 O O . HIS A 1 374 ? -48.653 82.489 67.760 1.00 110.17 486 HIS A O 1
ATOM 2430 N N . ILE A 1 375 ? -48.617 81.287 69.682 1.00 107.35 487 ILE A N 1
ATOM 2431 C CA . ILE A 1 375 ? -49.355 80.116 69.192 1.00 107.22 487 ILE A CA 1
ATOM 2432 C C . ILE A 1 375 ? -50.439 79.689 70.178 1.00 111.13 487 ILE A C 1
ATOM 2433 O O . ILE A 1 375 ? -50.253 79.819 71.390 1.00 110.63 487 ILE A O 1
ATOM 2438 N N . THR A 1 376 ? -51.569 79.179 69.658 1.00 107.83 488 THR A N 1
ATOM 2439 C CA . THR A 1 376 ? -52.696 78.743 70.482 1.00 107.72 488 THR A CA 1
ATOM 2440 C C . THR A 1 376 ? -52.978 77.247 70.299 1.00 111.72 488 THR A C 1
ATOM 2441 O O . THR A 1 376 ? -53.247 76.794 69.183 1.00 111.23 488 THR A O 1
ATOM 2445 N N . PHE A 1 377 ? -52.903 76.494 71.407 1.00 108.46 489 PHE A N 1
ATOM 2446 C CA . PHE A 1 377 ? -53.169 75.056 71.464 1.00 108.36 489 PHE A CA 1
ATOM 2447 C C . PHE A 1 377 ? -54.686 74.820 71.625 1.00 112.51 489 PHE A C 1
ATOM 2448 O O . PHE A 1 377 ? -55.351 75.679 72.212 1.00 112.10 489 PHE A O 1
ATOM 2456 N N . PRO A 1 378 ? -55.260 73.681 71.146 1.00 109.29 490 PRO A N 1
ATOM 2457 C CA . PRO A 1 378 ? -56.714 73.473 71.307 1.00 109.20 490 PRO A CA 1
ATOM 2458 C C . PRO A 1 378 ? -57.170 73.361 72.766 1.00 113.32 490 PRO A C 1
ATOM 2459 O O . PRO A 1 378 ? -56.864 72.382 73.453 1.00 112.87 490 PRO A O 1
ATOM 2463 N N . GLU A 1 379 ? -57.877 74.404 73.240 1.00 110.11 491 GLU A N 1
ATOM 2464 C CA . GLU A 1 379 ? -58.393 74.520 74.609 1.00 110.02 491 GLU A CA 1
ATOM 2465 C C . GLU A 1 379 ? -59.915 74.272 74.709 1.00 113.96 491 GLU A C 1
ATOM 2466 O O . GLU A 1 379 ? -60.498 74.443 75.784 1.00 113.49 491 GLU A O 1
ATOM 2472 N N . ASN A 1 380 ? -60.539 73.837 73.595 1.00 110.60 492 ASN A N 1
ATOM 2473 C CA . ASN A 1 380 ? -61.975 73.550 73.491 1.00 110.43 492 ASN A CA 1
ATOM 2474 C C . ASN A 1 380 ? -62.433 72.317 74.294 1.00 114.19 492 ASN A C 1
ATOM 2475 O O . ASN A 1 380 ? -63.635 72.159 74.523 1.00 113.74 492 ASN A O 1
ATOM 2480 N N . LYS A 1 381 ? -61.482 71.456 74.719 1.00 110.67 493 LYS A N 1
ATOM 2481 C CA . LYS A 1 381 ? -61.740 70.233 75.489 1.00 110.41 493 LYS A CA 1
ATOM 2482 C C . LYS A 1 381 ? -62.307 70.520 76.881 1.00 114.01 493 LYS A C 1
ATOM 2483 O O . LYS A 1 381 ? -61.897 71.486 77.529 1.00 113.56 493 LYS A O 1
ATOM 2489 N N . LYS A 1 382 ? -63.252 69.671 77.331 1.00 110.36 494 LYS A N 1
ATOM 2490 C CA . LYS A 1 382 ? -63.923 69.774 78.631 1.00 110.04 494 LYS A CA 1
ATOM 2491 C C . LYS A 1 382 ? -62.979 69.451 79.792 1.00 113.42 494 LYS A C 1
ATOM 2492 O O . LYS A 1 382 ? -62.845 70.262 80.710 1.00 112.95 494 LYS A O 1
ATOM 2498 N N . GLN A 1 383 ? -62.329 68.272 79.745 1.00 109.59 495 GLN A N 1
ATOM 2499 C CA . GLN A 1 383 ? -61.394 67.803 80.768 1.00 109.18 495 GLN A CA 1
ATOM 2500 C C . GLN A 1 383 ? -59.975 67.691 80.179 1.00 112.34 495 GLN A C 1
ATOM 2501 O O . GLN A 1 383 ? -59.826 67.115 79.096 1.00 111.85 495 GLN A O 1
ATOM 2507 N N . PRO A 1 384 ? -58.924 68.226 80.859 1.00 108.36 496 PRO A N 1
ATOM 2508 C CA . PRO A 1 384 ? -57.562 68.120 80.301 1.00 107.92 496 PRO A CA 1
ATOM 2509 C C . PRO A 1 384 ? -57.051 66.678 80.258 1.00 110.86 496 PRO A C 1
ATOM 2510 O O . PRO A 1 384 ? -57.005 65.998 81.286 1.00 110.36 496 PRO A O 1
ATOM 2514 N N . CYS A 1 385 ? -56.716 66.204 79.045 1.00 106.74 497 CYS A N 1
ATOM 2515 C CA . CYS A 1 385 ? -56.253 64.838 78.804 1.00 106.21 497 CYS A CA 1
ATOM 2516 C C . CYS A 1 385 ? -54.741 64.676 78.960 1.00 109.12 497 CYS A C 1
ATOM 2517 O O . CYS A 1 385 ? -53.963 65.437 78.381 1.00 108.63 497 CYS A O 1
ATOM 2520 N N . TYR A 1 386 ? -54.342 63.674 79.760 1.00 105.00 498 TYR A N 1
ATOM 2521 C CA . TYR A 1 386 ? -52.954 63.309 80.054 1.00 104.46 498 TYR A CA 1
ATOM 2522 C C . TYR A 1 386 ? -52.538 62.108 79.194 1.00 107.43 498 TYR A C 1
ATOM 2523 O O . TYR A 1 386 ? -53.403 61.416 78.653 1.00 106.94 498 TYR A O 1
ATOM 2532 N N . TYR A 1 387 ? -51.218 61.851 79.087 1.00 103.33 499 TYR A N 1
ATOM 2533 C CA . TYR A 1 387 ? -50.666 60.707 78.354 1.00 102.81 499 TYR A CA 1
ATOM 2534 C C . TYR A 1 387 ? -50.962 59.430 79.169 1.00 106.08 499 TYR A C 1
ATOM 2535 O O . TYR A 1 387 ? -50.898 59.497 80.401 1.00 105.61 499 TYR A O 1
ATOM 2544 N N . PRO A 1 388 ? -51.322 58.282 78.534 1.00 102.19 500 PRO A N 1
ATOM 2545 C CA . PRO A 1 388 ? -51.659 57.078 79.319 1.00 101.83 500 PRO A CA 1
ATOM 2546 C C . PRO A 1 388 ? -50.583 56.602 80.299 1.00 105.19 500 PRO A C 1
ATOM 2547 O O . PRO A 1 388 ? -49.402 56.602 79.944 1.00 104.70 500 PRO A O 1
ATOM 2551 N N . PRO A 1 389 ? -50.971 56.196 81.538 1.00 101.42 501 PRO A N 1
ATOM 2552 C CA . PRO A 1 389 ? -49.962 55.722 82.506 1.00 101.10 501 PRO A CA 1
ATOM 2553 C C . PRO A 1 389 ? -49.345 54.370 82.130 1.00 104.55 501 PRO A C 1
ATOM 2554 O O . PRO A 1 389 ? -49.805 53.732 81.181 1.00 104.04 501 PRO A O 1
ATOM 2558 N N . PHE A 1 390 ? -48.294 53.948 82.865 1.00 100.88 502 PHE A N 1
ATOM 2559 C CA . PHE A 1 390 ? -47.546 52.711 82.620 1.00 100.60 502 PHE A CA 1
ATOM 2560 C C . PHE A 1 390 ? -48.404 51.445 82.548 1.00 104.32 502 PHE A C 1
ATOM 2561 O O . PHE A 1 390 ? -48.145 50.596 81.696 1.00 103.82 502 PHE A O 1
ATOM 2569 N N . ASP A 1 391 ? -49.404 51.308 83.432 1.00 100.83 503 ASP A N 1
ATOM 2570 C CA . ASP A 1 391 ? -50.310 50.153 83.445 1.00 100.60 503 ASP A CA 1
ATOM 2571 C C . ASP A 1 391 ? -51.160 50.082 82.171 1.00 104.26 503 ASP A C 1
ATOM 2572 O O . ASP A 1 391 ? -51.434 48.985 81.685 1.00 103.78 503 ASP A O 1
ATOM 2577 N N . LYS A 1 392 ? -51.561 51.253 81.633 1.00 100.77 504 LYS A N 1
ATOM 2578 C CA . LYS A 1 392 ? -52.378 51.352 80.421 1.00 100.55 504 LYS A CA 1
ATOM 2579 C C . LYS A 1 392 ? -51.613 51.020 79.142 1.00 104.27 504 LYS A C 1
ATOM 2580 O O . LYS A 1 392 ? -52.222 50.528 78.190 1.00 103.81 504 LYS A O 1
ATOM 2586 N N . ILE A 1 393 ? -50.296 51.308 79.111 1.00 100.74 505 ILE A N 1
ATOM 2587 C CA . ILE A 1 393 ? -49.419 51.048 77.962 1.00 100.51 505 ILE A CA 1
ATOM 2588 C C . ILE A 1 393 ? -49.248 49.533 77.754 1.00 104.34 505 ILE A C 1
ATOM 2589 O O . ILE A 1 393 ? -49.395 49.052 76.629 1.00 103.86 505 ILE A O 1
ATOM 2594 N N . ILE A 1 394 ? -48.973 48.793 78.846 1.00 100.95 506 ILE A N 1
ATOM 2595 C CA . ILE A 1 394 ? -48.784 47.336 78.847 1.00 100.78 506 ILE A CA 1
ATOM 2596 C C . ILE A 1 394 ? -50.110 46.608 78.548 1.00 104.70 506 ILE A C 1
ATOM 2597 O O . ILE A 1 394 ? -50.094 45.553 77.909 1.00 104.25 506 ILE A O 1
ATOM 2602 N N . GLU A 1 395 ? -51.248 47.198 78.978 1.00 101.30 507 GLU A N 1
ATOM 2603 C CA . GLU A 1 395 ? -52.604 46.681 78.762 1.00 101.15 507 GLU A CA 1
ATOM 2604 C C . GLU A 1 395 ? -52.938 46.623 77.263 1.00 105.03 507 GLU A C 1
ATOM 2605 O O . GLU A 1 395 ? -53.548 45.652 76.813 1.00 104.56 507 GLU A O 1
ATOM 2611 N N . LYS A 1 396 ? -52.523 47.655 76.499 1.00 101.67 508 LYS A N 1
ATOM 2612 C CA . LYS A 1 396 ? -52.733 47.754 75.052 1.00 101.52 508 LYS A CA 1
ATOM 2613 C C . LYS A 1 396 ? -51.815 46.783 74.296 1.00 105.54 508 LYS A C 1
ATOM 2614 O O . LYS A 1 396 ? -52.215 46.255 73.256 1.00 105.11 508 LYS A O 1
ATOM 2620 N N . ALA A 1 397 ? -50.593 46.552 74.822 1.00 102.21 509 ALA A N 1
ATOM 2621 C CA . ALA A 1 397 ? -49.594 45.646 74.245 1.00 102.07 509 ALA A CA 1
ATOM 2622 C C . ALA A 1 397 ? -50.048 44.184 74.316 1.00 106.04 509 ALA A C 1
ATOM 2623 O O . ALA A 1 397 ? -49.796 43.425 73.379 1.00 105.57 509 ALA A O 1
ATOM 2625 N N . ALA A 1 398 ? -50.724 43.800 75.421 1.00 102.72 510 ALA A N 1
ATOM 2626 C CA . ALA A 1 398 ? -51.262 42.454 75.637 1.00 102.59 510 ALA A CA 1
ATOM 2627 C C . ALA A 1 398 ? -52.478 42.209 74.736 1.00 106.60 510 ALA A C 1
ATOM 2628 O O . ALA A 1 398 ? -52.721 41.071 74.331 1.00 106.13 510 ALA A O 1
ATOM 2630 N N . GLU A 1 399 ? -53.228 43.286 74.419 1.00 103.34 511 GLU A N 1
ATOM 2631 C CA . GLU A 1 399 ? -54.409 43.275 73.553 1.00 103.24 511 GLU A CA 1
ATOM 2632 C C . GLU A 1 399 ? -54.013 43.033 72.085 1.00 107.16 511 GLU A C 1
ATOM 2633 O O . GLU A 1 399 ? -54.805 42.472 71.326 1.00 106.76 511 GLU A O 1
ATOM 2639 N N . LEU A 1 400 ? -52.792 43.457 71.697 1.00 103.69 512 LEU A N 1
ATOM 2640 C CA . LEU A 1 400 ? -52.252 43.300 70.343 1.00 103.48 512 LEU A CA 1
ATOM 2641 C C . LEU A 1 400 ? -51.666 41.910 70.107 1.00 107.26 512 LEU A C 1
ATOM 2642 O O . LEU A 1 400 ? -51.882 41.337 69.038 1.00 106.80 512 LEU A O 1
ATOM 2647 N N . ALA A 1 401 ? -50.928 41.368 71.099 1.00 103.79 513 ALA A N 1
ATOM 2648 C CA . ALA A 1 401 ? -50.305 40.049 71.021 1.00 103.57 513 ALA A CA 1
ATOM 2649 C C . ALA A 1 401 ? -51.308 38.920 71.204 1.00 107.26 513 ALA A C 1
ATOM 2650 O O . ALA A 1 401 ? -51.124 37.870 70.604 1.00 106.80 513 ALA A O 1
ATOM 2652 N N . SER A 1 402 ? -52.347 39.119 72.042 1.00 103.70 514 SER A N 1
ATOM 2653 C CA . SER A 1 402 ? -53.371 38.106 72.310 1.00 132.64 514 SER A CA 1
ATOM 2654 C C . SER A 1 402 ? -54.773 38.708 72.342 1.00 157.46 514 SER A C 1
ATOM 2655 O O . SER A 1 402 ? -55.150 39.446 71.436 1.00 117.51 514 SER A O 1
ATOM 2658 N N . LYS A 1 414 ? -39.417 32.893 56.213 1.00 71.82 526 LYS A N 1
ATOM 2659 C CA . LYS A 1 414 ? -37.972 32.688 56.232 1.00 71.56 526 LYS A CA 1
ATOM 2660 C C . LYS A 1 414 ? -37.264 33.870 56.903 1.00 75.11 526 LYS A C 1
ATOM 2661 O O . LYS A 1 414 ? -37.473 35.020 56.508 1.00 74.58 526 LYS A O 1
ATOM 2667 N N . LYS A 1 415 ? -36.442 33.579 57.929 1.00 71.49 527 LYS A N 1
ATOM 2668 C CA . LYS A 1 415 ? -35.703 34.580 58.705 1.00 71.18 527 LYS A CA 1
ATOM 2669 C C . LYS A 1 415 ? -34.346 34.913 58.081 1.00 74.58 527 LYS A C 1
ATOM 2670 O O . LYS A 1 415 ? -33.598 34.004 57.713 1.00 74.18 527 LYS A O 1
ATOM 2676 N N . PHE A 1 416 ? -34.030 36.218 57.975 1.00 70.68 528 PHE A N 1
ATOM 2677 C CA . PHE A 1 416 ? -32.765 36.705 57.422 1.00 70.26 528 PHE A CA 1
ATOM 2678 C C . PHE A 1 416 ? -31.870 37.231 58.553 1.00 73.52 528 PHE A C 1
ATOM 2679 O O . PHE A 1 416 ? -31.883 38.424 58.866 1.00 73.01 528 PHE A O 1
ATOM 2687 N N . LEU A 1 417 ? -31.119 36.312 59.185 1.00 69.78 529 LEU A N 1
ATOM 2688 C CA . LEU A 1 417 ? -30.234 36.592 60.318 1.00 69.48 529 LEU A CA 1
ATOM 2689 C C . LEU A 1 417 ? -28.959 37.349 59.954 1.00 73.11 529 LEU A C 1
ATOM 2690 O O . LEU A 1 417 ? -28.549 38.229 60.712 1.00 72.74 529 LEU A O 1
ATOM 2695 N N . ALA A 1 418 ? -28.324 36.997 58.816 1.00 69.46 530 ALA A N 1
ATOM 2696 C CA . ALA A 1 418 ? -27.084 37.621 58.343 1.00 69.15 530 ALA A CA 1
ATOM 2697 C C . ALA A 1 418 ? -27.242 39.107 58.016 1.00 72.75 530 ALA A C 1
ATOM 2698 O O . ALA A 1 418 ? -26.331 39.885 58.306 1.00 72.18 530 ALA A O 1
ATOM 2700 N N . VAL A 1 419 ? -28.394 39.502 57.433 1.00 69.26 531 VAL A N 1
ATOM 2701 C CA . VAL A 1 419 ? -28.666 40.897 57.083 1.00 68.98 531 VAL A CA 1
ATOM 2702 C C . VAL A 1 419 ? -29.042 41.717 58.340 1.00 72.51 531 VAL A C 1
ATOM 2703 O O . VAL A 1 419 ? -28.800 42.924 58.367 1.00 72.15 531 VAL A O 1
ATOM 2707 N N . LEU A 1 420 ? -29.595 41.051 59.379 1.00 68.72 532 LEU A N 1
ATOM 2708 C CA . LEU A 1 420 ? -29.962 41.674 60.653 1.00 68.36 532 LEU A CA 1
ATOM 2709 C C . LEU A 1 420 ? -28.693 41.924 61.477 1.00 71.95 532 LEU A C 1
ATOM 2710 O O . LEU A 1 420 ? -28.573 42.977 62.104 1.00 71.53 532 LEU A O 1
ATOM 2715 N N . LYS A 1 421 ? -27.744 40.961 61.450 1.00 68.36 533 LYS A N 1
ATOM 2716 C CA . LYS A 1 421 ? -26.458 41.000 62.156 1.00 68.10 533 LYS A CA 1
ATOM 2717 C C . LYS A 1 421 ? -25.590 42.194 61.724 1.00 71.71 533 LYS A C 1
ATOM 2718 O O . LYS A 1 421 ? -24.869 42.749 62.556 1.00 71.35 533 LYS A O 1
ATOM 2724 N N . GLU A 1 422 ? -25.676 42.591 60.434 1.00 68.05 534 GLU A N 1
ATOM 2725 C CA . GLU A 1 422 ? -24.947 43.729 59.865 1.00 67.79 534 GLU A CA 1
ATOM 2726 C C . GLU A 1 422 ? -25.498 45.042 60.443 1.00 71.57 534 GLU A C 1
ATOM 2727 O O . GLU A 1 422 ? -24.722 45.853 60.950 1.00 71.09 534 GLU A O 1
ATOM 2733 N N . ILE A 1 423 ? -26.838 45.231 60.375 1.00 68.10 535 ILE A N 1
ATOM 2734 C CA . ILE A 1 423 ? -27.575 46.402 60.880 1.00 67.96 535 ILE A CA 1
ATOM 2735 C C . ILE A 1 423 ? -27.286 46.620 62.380 1.00 71.88 535 ILE A C 1
ATOM 2736 O O . ILE A 1 423 ? -27.074 47.755 62.811 1.00 71.32 535 ILE A O 1
ATOM 2741 N N . LEU A 1 424 ? -27.247 45.518 63.148 1.00 68.67 536 LEU A N 1
ATOM 2742 C CA . LEU A 1 424 ? -26.970 45.470 64.584 1.00 68.53 536 LEU A CA 1
ATOM 2743 C C . LEU A 1 424 ? -25.540 45.916 64.922 1.00 72.58 536 LEU A C 1
ATOM 2744 O O . LEU A 1 424 ? -25.324 46.512 65.977 1.00 72.22 536 LEU A O 1
ATOM 2749 N N . ASP A 1 425 ? -24.572 45.618 64.029 1.00 69.17 537 ASP A N 1
ATOM 2750 C CA . ASP A 1 425 ? -23.148 45.935 64.192 1.00 68.99 537 ASP A CA 1
ATOM 2751 C C . ASP A 1 425 ? -22.772 47.373 63.766 1.00 72.42 537 ASP A C 1
ATOM 2752 O O . ASP A 1 425 ? -21.619 47.779 63.942 1.00 71.90 537 ASP A O 1
ATOM 2757 N N . ARG A 1 426 ? -23.742 48.139 63.228 1.00 68.75 538 ARG A N 1
ATOM 2758 C CA . ARG A 1 426 ? -23.540 49.516 62.759 1.00 68.48 538 ARG A CA 1
ATOM 2759 C C . ARG A 1 426 ? -23.285 50.517 63.893 1.00 72.38 538 ARG A C 1
ATOM 2760 O O . ARG A 1 426 ? -23.764 50.322 65.012 1.00 71.89 538 ARG A O 1
ATOM 2768 N N . ASP A 1 427 ? -22.533 51.594 63.584 1.00 69.04 539 ASP A N 1
ATOM 2769 C CA . ASP A 1 427 ? -22.182 52.672 64.514 1.00 68.91 539 ASP A CA 1
ATOM 2770 C C . ASP A 1 427 ? -23.409 53.558 64.847 1.00 72.94 539 ASP A C 1
ATOM 2771 O O . ASP A 1 427 ? -24.366 53.556 64.068 1.00 72.49 539 ASP A O 1
ATOM 2776 N N . PRO A 1 428 ? -23.408 54.329 65.974 1.00 69.69 540 PRO A N 1
ATOM 2777 C CA . PRO A 1 428 ? -24.591 55.152 66.312 1.00 69.58 540 PRO A CA 1
ATOM 2778 C C . PRO A 1 428 ? -24.980 56.258 65.322 1.00 73.79 540 PRO A C 1
ATOM 2779 O O . PRO A 1 428 ? -26.147 56.652 65.309 1.00 73.44 540 PRO A O 1
ATOM 2783 N N . LEU A 1 429 ? -24.025 56.766 64.512 1.00 70.57 541 LEU A N 1
ATOM 2784 C CA . LEU A 1 429 ? -24.287 57.830 63.531 1.00 70.51 541 LEU A CA 1
ATOM 2785 C C . LEU A 1 429 ? -25.116 57.367 62.328 1.00 74.76 541 LEU A C 1
ATOM 2786 O O . LEU A 1 429 ? -25.785 58.195 61.704 1.00 74.36 541 LEU A O 1
ATOM 2791 N N . SER A 1 430 ? -25.054 56.061 61.994 1.00 71.58 542 SER A N 1
ATOM 2792 C CA . SER A 1 430 ? -25.761 55.458 60.861 1.00 71.53 542 SER A CA 1
ATOM 2793 C C . SER A 1 430 ? -27.285 55.577 60.960 1.00 75.58 542 SER A C 1
ATOM 2794 O O . SER A 1 430 ? -27.854 55.380 62.037 1.00 75.09 542 SER A O 1
ATOM 2797 N N . GLN A 1 431 ? -27.932 55.903 59.829 1.00 72.34 543 GLN A N 1
ATOM 2798 C CA . GLN A 1 431 ? -29.386 56.057 59.723 1.00 72.25 543 GLN A CA 1
ATOM 2799 C C . GLN A 1 431 ? -30.023 54.790 59.147 1.00 76.25 543 GLN A C 1
ATOM 2800 O O . GLN A 1 431 ? -29.373 54.068 58.387 1.00 75.76 543 GLN A O 1
ATOM 2806 N N . LEU A 1 432 ? -31.291 54.524 59.510 1.00 73.04 544 LEU A N 1
ATOM 2807 C CA . LEU A 1 432 ? -32.024 53.337 59.058 1.00 72.97 544 LEU A CA 1
ATOM 2808 C C . LEU A 1 432 ? -33.097 53.650 58.017 1.00 77.10 544 LEU A C 1
ATOM 2809 O O . LEU A 1 432 ? -33.794 54.661 58.130 1.00 76.69 544 LEU A O 1
ATOM 2814 N N . CYS A 1 433 ? -33.234 52.763 57.015 1.00 73.79 545 CYS A N 1
ATOM 2815 C CA . CYS A 1 433 ? -34.222 52.864 55.938 1.00 73.71 545 CYS A CA 1
ATOM 2816 C C . CYS A 1 433 ? -35.539 52.216 56.375 1.00 77.23 545 CYS A C 1
ATOM 2817 O O . CYS A 1 433 ? -35.538 51.422 57.318 1.00 76.73 545 CYS A O 1
ATOM 2820 N N . GLU A 1 434 ? -36.656 52.544 55.682 1.00 73.60 546 GLU A N 1
ATOM 2821 C CA . GLU A 1 434 ? -37.995 51.998 55.954 1.00 73.31 546 GLU A CA 1
ATOM 2822 C C . GLU A 1 434 ? -38.003 50.468 55.886 1.00 76.84 546 GLU A C 1
ATOM 2823 O O . GLU A 1 434 ? -38.565 49.822 56.772 1.00 76.29 546 GLU A O 1
ATOM 2829 N N . ASN A 1 435 ? -37.348 49.900 54.851 1.00 73.27 547 ASN A N 1
ATOM 2830 C CA . ASN A 1 435 ? -37.215 48.457 54.626 1.00 72.94 547 ASN A CA 1
ATOM 2831 C C . ASN A 1 435 ? -36.363 47.787 55.710 1.00 76.05 547 ASN A C 1
ATOM 2832 O O . ASN A 1 435 ? -36.664 46.662 56.112 1.00 75.46 547 ASN A O 1
ATOM 2837 N N . GLU A 1 436 ? -35.311 48.490 56.186 1.00 72.16 548 GLU A N 1
ATOM 2838 C CA . GLU A 1 436 ? -34.404 48.018 57.238 1.00 71.72 548 GLU A CA 1
ATOM 2839 C C . GLU A 1 436 ? -35.116 48.016 58.591 1.00 75.19 548 GLU A C 1
ATOM 2840 O O . GLU A 1 436 ? -34.942 47.079 59.370 1.00 74.70 548 GLU A O 1
ATOM 2846 N N . MET A 1 437 ? -35.929 49.063 58.853 1.00 71.47 549 MET A N 1
ATOM 2847 C CA . MET A 1 437 ? -36.718 49.252 60.073 1.00 71.12 549 MET A CA 1
ATOM 2848 C C . MET A 1 437 ? -37.770 48.153 60.255 1.00 74.84 549 MET A C 1
ATOM 2849 O O . MET A 1 437 ? -37.979 47.694 61.380 1.00 74.22 549 MET A O 1
ATOM 2854 N N . ASP A 1 438 ? -38.422 47.730 59.148 1.00 71.58 550 ASP A N 1
ATOM 2855 C CA . ASP A 1 438 ? -39.442 46.676 59.139 1.00 71.46 550 ASP A CA 1
ATOM 2856 C C . ASP A 1 438 ? -38.856 45.305 59.486 1.00 75.15 550 ASP A C 1
ATOM 2857 O O . ASP A 1 438 ? -39.544 44.492 60.103 1.00 74.73 550 ASP A O 1
ATOM 2862 N N . LEU A 1 439 ? -37.586 45.059 59.094 1.00 71.55 551 LEU A N 1
ATOM 2863 C CA . LEU A 1 439 ? -36.859 43.812 59.349 1.00 71.31 551 LEU A CA 1
ATOM 2864 C C . LEU A 1 439 ? -36.582 43.616 60.848 1.00 75.11 551 LEU A C 1
ATOM 2865 O O . LEU A 1 439 ? -36.820 42.522 61.362 1.00 74.70 551 LEU A O 1
ATOM 2870 N N . ILE A 1 440 ? -36.087 44.669 61.538 1.00 71.66 552 ILE A N 1
ATOM 2871 C CA . ILE A 1 440 ? -35.786 44.643 62.978 1.00 71.50 552 ILE A CA 1
ATOM 2872 C C . ILE A 1 440 ? -37.086 44.460 63.777 1.00 75.53 552 ILE A C 1
ATOM 2873 O O . ILE A 1 440 ? -37.104 43.696 64.745 1.00 75.14 552 ILE A O 1
ATOM 2878 N N . TRP A 1 441 ? -38.171 45.141 63.347 1.00 72.24 553 TRP A N 1
ATOM 2879 C CA . TRP A 1 441 ? -39.489 45.077 63.981 1.00 72.12 553 TRP A CA 1
ATOM 2880 C C . TRP A 1 441 ? -40.144 43.698 63.858 1.00 75.91 553 TRP A C 1
ATOM 2881 O O . TRP A 1 441 ? -40.762 43.241 64.819 1.00 75.41 553 TRP A O 1
ATOM 2892 N N . THR A 1 442 ? -40.007 43.038 62.690 1.00 72.43 554 THR A N 1
ATOM 2893 C CA . THR A 1 442 ? -40.556 41.694 62.463 1.00 72.23 554 THR A CA 1
ATOM 2894 C C . THR A 1 442 ? -39.752 40.633 63.218 1.00 76.04 554 THR A C 1
ATOM 2895 O O . THR A 1 442 ? -40.317 39.619 63.634 1.00 75.54 554 THR A O 1
ATOM 2899 N N . LEU A 1 443 ? -38.440 40.878 63.404 1.00 72.61 555 LEU A N 1
ATOM 2900 C CA . LEU A 1 443 ? -37.521 39.983 64.112 1.00 72.41 555 LEU A CA 1
ATOM 2901 C C . LEU A 1 443 ? -37.238 40.467 65.550 1.00 76.18 555 LEU A C 1
ATOM 2902 O O . LEU A 1 443 ? -36.162 40.195 66.091 1.00 75.65 555 LEU A O 1
ATOM 2907 N N . ARG A 1 444 ? -38.220 41.162 66.174 1.00 72.81 556 ARG A N 1
ATOM 2908 C CA . ARG A 1 444 ? -38.116 41.689 67.542 1.00 72.62 556 ARG A CA 1
ATOM 2909 C C . ARG A 1 444 ? -38.000 40.582 68.604 1.00 76.66 556 ARG A C 1
ATOM 2910 O O . ARG A 1 444 ? -37.332 40.786 69.618 1.00 76.15 556 ARG A O 1
ATOM 2918 N N . GLN A 1 445 ? -38.639 39.416 68.358 1.00 73.46 557 GLN A N 1
ATOM 2919 C CA . GLN A 1 445 ? -38.601 38.255 69.251 1.00 73.35 557 GLN A CA 1
ATOM 2920 C C . GLN A 1 445 ? -37.232 37.564 69.207 1.00 77.11 557 GLN A C 1
ATOM 2921 O O . GLN A 1 445 ? -36.757 37.089 70.240 1.00 76.64 557 GLN A O 1
ATOM 2927 N N . ASP A 1 446 ? -36.595 37.539 68.016 1.00 73.66 558 ASP A N 1
ATOM 2928 C CA . ASP A 1 446 ? -35.265 36.966 67.796 1.00 73.46 558 ASP A CA 1
ATOM 2929 C C . ASP A 1 446 ? -34.207 37.887 68.396 1.00 77.07 558 ASP A C 1
ATOM 2930 O O . ASP A 1 446 ? -33.202 37.405 68.917 1.00 76.61 558 ASP A O 1
ATOM 2935 N N . CYS A 1 447 ? -34.449 39.214 68.330 1.00 73.50 559 CYS A N 1
ATOM 2936 C CA . CYS A 1 447 ? -33.583 40.255 68.886 1.00 73.26 559 CYS A CA 1
ATOM 2937 C C . CYS A 1 447 ? -33.566 40.165 70.414 1.00 77.29 559 CYS A C 1
ATOM 2938 O O . CYS A 1 447 ? -32.508 40.277 71.022 1.00 76.78 559 CYS A O 1
ATOM 2941 N N . ARG A 1 448 ? -34.739 39.929 71.022 1.00 74.10 560 ARG A N 1
ATOM 2942 C CA . ARG A 1 448 ? -34.926 39.801 72.467 1.00 74.01 560 ARG A CA 1
ATOM 2943 C C . ARG A 1 448 ? -34.273 38.522 73.029 1.00 77.90 560 ARG A C 1
ATOM 2944 O O . ARG A 1 448 ? -33.635 38.575 74.082 1.00 77.41 560 ARG A O 1
ATOM 2952 N N . GLU A 1 449 ? -34.425 37.390 72.316 1.00 74.54 561 GLU A N 1
ATOM 2953 C CA . GLU A 1 449 ? -33.943 36.072 72.732 1.00 74.36 561 GLU A CA 1
ATOM 2954 C C . GLU A 1 449 ? -32.479 35.756 72.397 1.00 78.03 561 GLU A C 1
ATOM 2955 O O . GLU A 1 449 ? -31.870 34.965 73.122 1.00 77.65 561 GLU A O 1
ATOM 2961 N N . ASN A 1 450 ? -31.919 36.334 71.310 1.00 74.31 562 ASN A N 1
ATOM 2962 C CA . ASN A 1 450 ? -30.552 36.007 70.892 1.00 73.97 562 ASN A CA 1
ATOM 2963 C C . ASN A 1 450 ? -29.527 37.140 70.991 1.00 77.40 562 ASN A C 1
ATOM 2964 O O . ASN A 1 450 ? -28.369 36.858 71.313 1.00 77.06 562 ASN A O 1
ATOM 2969 N N . PHE A 1 451 ? -29.916 38.395 70.685 1.00 73.51 563 PHE A N 1
ATOM 2970 C CA . PHE A 1 451 ? -28.967 39.517 70.699 1.00 73.13 563 PHE A CA 1
ATOM 2971 C C . PHE A 1 451 ? -29.385 40.680 71.621 1.00 76.29 563 PHE A C 1
ATOM 2972 O O . PHE A 1 451 ? -30.151 41.543 71.190 1.00 75.77 563 PHE A O 1
ATOM 2980 N N . PRO A 1 452 ? -28.863 40.763 72.871 1.00 72.36 564 PRO A N 1
ATOM 2981 C CA . PRO A 1 452 ? -29.255 41.877 73.760 1.00 71.89 564 PRO A CA 1
ATOM 2982 C C . PRO A 1 452 ? -28.736 43.254 73.330 1.00 74.71 564 PRO A C 1
ATOM 2983 O O . PRO A 1 452 ? -29.292 44.269 73.752 1.00 74.16 564 PRO A O 1
ATOM 2987 N N . GLN A 1 453 ? -27.693 43.284 72.474 1.00 70.60 565 GLN A N 1
ATOM 2988 C CA . GLN A 1 453 ? -27.058 44.499 71.946 1.00 70.08 565 GLN A CA 1
ATOM 2989 C C . GLN A 1 453 ? -27.874 45.168 70.815 1.00 72.85 565 GLN A C 1
ATOM 2990 O O . GLN A 1 453 ? -27.475 46.225 70.322 1.00 72.39 565 GLN A O 1
ATOM 2996 N N . SER A 1 454 ? -29.006 44.553 70.414 1.00 68.57 566 SER A N 1
ATOM 2997 C CA . SER A 1 454 ? -29.888 45.024 69.341 1.00 67.97 566 SER A CA 1
ATOM 2998 C C . SER A 1 454 ? -30.808 46.187 69.724 1.00 70.98 566 SER A C 1
ATOM 2999 O O . SER A 1 454 ? -31.276 46.895 68.829 1.00 70.47 566 SER A O 1
ATOM 3002 N N . LEU A 1 455 ? -31.083 46.368 71.036 1.00 66.92 567 LEU A N 1
ATOM 3003 C CA . LEU A 1 455 ? -31.984 47.393 71.582 1.00 66.39 567 LEU A CA 1
ATOM 3004 C C . LEU A 1 455 ? -31.787 48.818 70.997 1.00 69.39 567 LEU A C 1
ATOM 3005 O O . LEU A 1 455 ? -32.805 49.381 70.592 1.00 68.81 567 LEU A O 1
ATOM 3010 N N . PRO A 1 456 ? -30.562 49.416 70.882 1.00 65.48 568 PRO A N 1
ATOM 3011 C CA . PRO A 1 456 ? -30.466 50.762 70.278 1.00 65.06 568 PRO A CA 1
ATOM 3012 C C . PRO A 1 456 ? -31.051 50.850 68.864 1.00 68.42 568 PRO A C 1
ATOM 3013 O O . PRO A 1 456 ? -31.701 51.843 68.534 1.00 67.90 568 PRO A O 1
ATOM 3017 N N . LYS A 1 457 ? -30.860 49.792 68.052 1.00 64.68 569 LYS A N 1
ATOM 3018 C CA . LYS A 1 457 ? -31.381 49.706 66.684 1.00 64.30 569 LYS A CA 1
ATOM 3019 C C . LYS A 1 457 ? -32.874 49.341 66.681 1.00 67.80 569 LYS A C 1
ATOM 3020 O O . LYS A 1 457 ? -33.602 49.771 65.785 1.00 67.20 569 LYS A O 1
ATOM 3026 N N . LEU A 1 458 ? -33.321 48.551 67.684 1.00 64.26 570 LEU A N 1
ATOM 3027 C CA . LEU A 1 458 ? -34.712 48.111 67.851 1.00 64.00 570 LEU A CA 1
ATOM 3028 C C . LEU A 1 458 ? -35.634 49.280 68.225 1.00 67.42 570 LEU A C 1
ATOM 3029 O O . LEU A 1 458 ? -36.787 49.306 67.795 1.00 66.96 570 LEU A O 1
ATOM 3034 N N . LEU A 1 459 ? -35.127 50.241 69.021 1.00 63.66 571 LEU A N 1
ATOM 3035 C CA . LEU A 1 459 ? -35.890 51.419 69.448 1.00 63.28 571 LEU A CA 1
ATOM 3036 C C . LEU A 1 459 ? -36.100 52.421 68.305 1.00 66.87 571 LEU A C 1
ATOM 3037 O O . LEU A 1 459 ? -37.026 53.233 68.367 1.00 66.36 571 LEU A O 1
ATOM 3042 N N . LEU A 1 460 ? -35.253 52.344 67.259 1.00 63.31 572 LEU A N 1
ATOM 3043 C CA . LEU A 1 460 ? -35.328 53.194 66.069 1.00 63.06 572 LEU A CA 1
ATOM 3044 C C . LEU A 1 460 ? -35.995 52.474 64.880 1.00 67.03 572 LEU A C 1
ATOM 3045 O O . LEU A 1 460 ? -36.095 53.053 63.795 1.00 66.61 572 LEU A O 1
ATOM 3050 N N . SER A 1 461 ? -36.477 51.228 65.095 1.00 63.75 573 SER A N 1
ATOM 3051 C CA . SER A 1 461 ? -37.153 50.419 64.072 1.00 63.64 573 SER A CA 1
ATOM 3052 C C . SER A 1 461 ? -38.594 50.892 63.796 1.00 67.77 573 SER A C 1
ATOM 3053 O O . SER A 1 461 ? -39.206 50.460 62.817 1.00 67.32 573 SER A O 1
ATOM 3056 N N . ILE A 1 462 ? -39.130 51.771 64.664 1.00 64.52 574 ILE A N 1
ATOM 3057 C CA . ILE A 1 462 ? -40.472 52.347 64.536 1.00 64.40 574 ILE A CA 1
ATOM 3058 C C . ILE A 1 462 ? -40.400 53.870 64.388 1.00 68.56 574 ILE A C 1
ATOM 3059 O O . ILE A 1 462 ? -39.471 54.493 64.906 1.00 68.05 574 ILE A O 1
ATOM 3064 N N . LYS A 1 463 ? -41.376 54.461 63.674 1.00 65.47 575 LYS A N 1
ATOM 3065 C CA . LYS A 1 463 ? -41.448 55.907 63.444 1.00 65.41 575 LYS A CA 1
ATOM 3066 C C . LYS A 1 463 ? -42.046 56.676 64.635 1.00 69.46 575 LYS A C 1
ATOM 3067 O O . LYS A 1 463 ? -41.987 57.910 64.650 1.00 69.01 575 LYS A O 1
ATOM 3073 N N . TRP A 1 464 ? -42.622 55.945 65.626 1.00 66.18 576 TRP A N 1
ATOM 3074 C CA . TRP A 1 464 ? -43.275 56.461 66.842 1.00 66.10 576 TRP A CA 1
ATOM 3075 C C . TRP A 1 464 ? -44.548 57.284 66.533 1.00 70.49 576 TRP A C 1
ATOM 3076 O O . TRP A 1 464 ? -45.052 57.999 67.404 1.00 70.06 576 TRP A O 1
ATOM 3087 N N . ASN A 1 465 ? -45.078 57.148 65.299 1.00 67.43 577 ASN A N 1
ATOM 3088 C CA . ASN A 1 465 ? -46.274 57.840 64.812 1.00 67.38 577 ASN A CA 1
ATOM 3089 C C . ASN A 1 465 ? -47.541 56.963 64.903 1.00 71.66 577 ASN A C 1
ATOM 3090 O O . ASN A 1 465 ? -48.560 57.279 64.284 1.00 71.31 577 ASN A O 1
ATOM 3095 N N . LYS A 1 466 ? -47.467 55.867 65.682 1.00 68.45 578 LYS A N 1
ATOM 3096 C CA . LYS A 1 466 ? -48.558 54.914 65.894 1.00 68.39 578 LYS A CA 1
ATOM 3097 C C . LYS A 1 466 ? -48.493 54.381 67.326 1.00 72.53 578 LYS A C 1
ATOM 3098 O O . LYS A 1 466 ? -47.435 53.911 67.753 1.00 72.18 578 LYS A O 1
ATOM 3104 N N . LEU A 1 467 ? -49.618 54.460 68.067 1.00 69.21 579 LEU A N 1
ATOM 3105 C CA . LEU A 1 467 ? -49.716 54.011 69.463 1.00 69.07 579 LEU A CA 1
ATOM 3106 C C . LEU A 1 467 ? -49.513 52.496 69.641 1.00 73.17 579 LEU A C 1
ATOM 3107 O O . LEU A 1 467 ? -49.035 52.071 70.695 1.00 72.73 579 LEU A O 1
ATOM 3112 N N . GLU A 1 468 ? -49.868 51.697 68.611 1.00 69.90 580 GLU A N 1
ATOM 3113 C CA . GLU A 1 468 ? -49.740 50.235 68.600 1.00 69.77 580 GLU A CA 1
ATOM 3114 C C . GLU A 1 468 ? -48.269 49.810 68.592 1.00 73.50 580 GLU A C 1
ATOM 3115 O O . GLU A 1 468 ? -47.901 48.875 69.306 1.00 73.05 580 GLU A O 1
ATOM 3121 N N . ASP A 1 469 ? -47.434 50.508 67.794 1.00 69.94 581 ASP A N 1
ATOM 3122 C CA . ASP A 1 469 ? -45.997 50.251 67.669 1.00 69.65 581 ASP A CA 1
ATOM 3123 C C . ASP A 1 469 ? -45.227 50.652 68.929 1.00 73.16 581 ASP A C 1
ATOM 3124 O O . ASP A 1 469 ? -44.283 49.957 69.309 1.00 72.70 581 ASP A O 1
ATOM 3129 N N . VAL A 1 470 ? -45.632 51.769 69.572 1.00 69.50 582 VAL A N 1
ATOM 3130 C CA . VAL A 1 470 ? -45.010 52.295 70.794 1.00 69.22 582 VAL A CA 1
ATOM 3131 C C . VAL A 1 470 ? -45.258 51.346 71.980 1.00 72.83 582 VAL A C 1
ATOM 3132 O O . VAL A 1 470 ? -44.295 50.928 72.623 1.00 72.40 582 VAL A O 1
ATOM 3136 N N . ALA A 1 471 ? -46.539 50.987 72.236 1.00 69.16 583 ALA A N 1
ATOM 3137 C CA . ALA A 1 471 ? -46.969 50.098 73.324 1.00 68.88 583 ALA A CA 1
ATOM 3138 C C . ALA A 1 471 ? -46.275 48.730 73.314 1.00 72.50 583 ALA A C 1
ATOM 3139 O O . ALA A 1 471 ? -45.887 48.242 74.378 1.00 71.98 583 ALA A O 1
ATOM 3141 N N . GLN A 1 472 ? -46.106 48.128 72.117 1.00 68.98 584 GLN A N 1
ATOM 3142 C CA . GLN A 1 472 ? -45.445 46.832 71.934 1.00 68.72 584 GLN A CA 1
ATOM 3143 C C . GLN A 1 472 ? -43.943 46.923 72.222 1.00 72.34 584 GLN A C 1
ATOM 3144 O O . GLN A 1 472 ? -43.372 45.983 72.776 1.00 71.97 584 GLN A O 1
ATOM 3150 N N . LEU A 1 473 ? -43.315 48.059 71.856 1.00 68.67 585 LEU A N 1
ATOM 3151 C CA . LEU A 1 473 ? -41.890 48.323 72.070 1.00 68.40 585 LEU A CA 1
ATOM 3152 C C . LEU A 1 473 ? -41.589 48.576 73.553 1.00 72.09 585 LEU A C 1
ATOM 3153 O O . LEU A 1 473 ? -40.544 48.140 74.042 1.00 71.67 585 LEU A O 1
ATOM 3158 N N . GLN A 1 474 ? -42.507 49.269 74.261 1.00 68.56 586 GLN A N 1
ATOM 3159 C CA . GLN A 1 474 ? -42.380 49.582 75.689 1.00 68.34 586 GLN A CA 1
ATOM 3160 C C . GLN A 1 474 ? -42.484 48.326 76.560 1.00 72.08 586 GLN A C 1
ATOM 3161 O O . GLN A 1 474 ? -41.831 48.250 77.607 1.00 71.60 586 GLN A O 1
ATOM 3167 N N . ALA A 1 475 ? -43.304 47.347 76.110 1.00 68.61 587 ALA A N 1
ATOM 3168 C CA . ALA A 1 475 ? -43.526 46.054 76.766 1.00 68.36 587 ALA A CA 1
ATOM 3169 C C . ALA A 1 475 ? -42.275 45.177 76.691 1.00 72.11 587 ALA A C 1
ATOM 3170 O O . ALA A 1 475 ? -42.004 44.417 77.622 1.00 71.69 587 ALA A O 1
ATOM 3172 N N . LEU A 1 476 ? -41.518 45.289 75.583 1.00 68.58 588 LEU A N 1
ATOM 3173 C CA . LEU A 1 476 ? -40.276 44.556 75.339 1.00 68.40 588 LEU A CA 1
ATOM 3174 C C . LEU A 1 476 ? -39.096 45.171 76.104 1.00 72.48 588 LEU A C 1
ATOM 3175 O O . LEU A 1 476 ? -38.083 44.499 76.303 1.00 72.14 588 LEU A O 1
ATOM 3180 N N . LEU A 1 477 ? -39.231 46.440 76.525 1.00 69.13 589 LEU A N 1
ATOM 3181 C CA . LEU A 1 477 ? -38.200 47.208 77.227 1.00 69.00 589 LEU A CA 1
ATOM 3182 C C . LEU A 1 477 ? -37.926 46.757 78.676 1.00 72.98 589 LEU A C 1
ATOM 3183 O O . LEU A 1 477 ? -36.761 46.752 79.076 1.00 72.58 589 LEU A O 1
ATOM 3188 N N . GLN A 1 478 ? -38.968 46.404 79.462 1.00 69.63 590 GLN A N 1
ATOM 3189 C CA . GLN A 1 478 ? -38.775 45.983 80.864 1.00 69.47 590 GLN A CA 1
ATOM 3190 C C . GLN A 1 478 ? -38.224 44.570 80.965 1.00 73.17 590 GLN A C 1
ATOM 3191 O O . GLN A 1 478 ? -37.398 44.293 81.839 1.00 72.87 590 GLN A O 1
ATOM 3197 N N . ILE A 1 479 ? -38.692 43.673 80.081 1.00 69.40 591 ILE A N 1
ATOM 3198 C CA . ILE A 1 479 ? -38.264 42.272 80.032 1.00 69.07 591 ILE A CA 1
ATOM 3199 C C . ILE A 1 479 ? -36.857 42.130 79.411 1.00 72.55 591 ILE A C 1
ATOM 3200 O O . ILE A 1 479 ? -36.251 41.059 79.503 1.00 72.20 591 ILE A O 1
ATOM 3205 N N . TRP A 1 480 ? -36.335 43.223 78.815 1.00 68.69 592 TRP A N 1
ATOM 3206 C CA . TRP A 1 480 ? -35.011 43.294 78.196 1.00 68.34 592 TRP A CA 1
ATOM 3207 C C . TRP A 1 480 ? -33.910 43.322 79.271 1.00 71.34 592 TRP A C 1
ATOM 3208 O O . TRP A 1 480 ? -34.029 44.092 80.230 1.00 70.90 592 TRP A O 1
ATOM 3219 N N . PRO A 1 481 ? -32.829 42.511 79.135 1.00 67.19 593 PRO A N 1
ATOM 3220 C CA . PRO A 1 481 ? -31.756 42.547 80.148 1.00 66.69 593 PRO A CA 1
ATOM 3221 C C . PRO A 1 481 ? -30.932 43.832 80.080 1.00 69.43 593 PRO A C 1
ATOM 3222 O O . PRO A 1 481 ? -30.855 44.447 79.017 1.00 68.88 593 PRO A O 1
ATOM 3226 N N . LYS A 1 482 ? -30.326 44.235 81.214 1.00 65.29 594 LYS A N 1
ATOM 3227 C CA . LYS A 1 482 ? -29.511 45.449 81.324 1.00 64.72 594 LYS A CA 1
ATOM 3228 C C . LYS A 1 482 ? -28.262 45.414 80.442 1.00 67.71 594 LYS A C 1
ATOM 3229 O O . LYS A 1 482 ? -27.457 44.485 80.539 1.00 67.25 594 LYS A O 1
ATOM 3235 N N . LEU A 1 483 ? -28.122 46.427 79.572 1.00 63.57 595 LEU A N 1
ATOM 3236 C CA . LEU A 1 483 ? -26.988 46.594 78.660 1.00 63.04 595 LEU A CA 1
ATOM 3237 C C . LEU A 1 483 ? -25.753 47.095 79.433 1.00 65.88 595 LEU A C 1
ATOM 3238 O O . LEU A 1 483 ? -25.933 47.763 80.455 1.00 65.28 595 LEU A O 1
ATOM 3243 N N . PRO A 1 484 ? -24.500 46.830 78.970 1.00 61.84 596 PRO A N 1
ATOM 3244 C CA . PRO A 1 484 ? -23.323 47.345 79.700 1.00 61.45 596 PRO A CA 1
ATOM 3245 C C . PRO A 1 484 ? -23.278 48.881 79.732 1.00 64.63 596 PRO A C 1
ATOM 3246 O O . PRO A 1 484 ? -23.774 49.501 78.788 1.00 64.17 596 PRO A O 1
ATOM 3250 N N . PRO A 1 485 ? -22.713 49.515 80.796 1.00 60.73 597 PRO A N 1
ATOM 3251 C CA . PRO A 1 485 ? -22.705 50.992 80.871 1.00 60.37 597 PRO A CA 1
ATOM 3252 C C . PRO A 1 485 ? -22.141 51.738 79.658 1.00 63.66 597 PRO A C 1
ATOM 3253 O O . PRO A 1 485 ? -22.621 52.832 79.359 1.00 63.32 597 PRO A O 1
ATOM 3257 N N . ARG A 1 486 ? -21.145 51.152 78.959 1.00 59.55 598 ARG A N 1
ATOM 3258 C CA . ARG A 1 486 ? -20.526 51.740 77.766 1.00 59.04 598 ARG A CA 1
ATOM 3259 C C . ARG A 1 486 ? -21.511 51.810 76.592 1.00 62.66 598 ARG A C 1
ATOM 3260 O O . ARG A 1 486 ? -21.522 52.806 75.865 1.00 62.22 598 ARG A O 1
ATOM 3268 N N . GLU A 1 487 ? -22.342 50.763 76.425 1.00 58.97 599 GLU A N 1
ATOM 3269 C CA . GLU A 1 487 ? -23.363 50.680 75.378 1.00 58.65 599 GLU A CA 1
ATOM 3270 C C . GLU A 1 487 ? -24.629 51.445 75.779 1.00 62.12 599 GLU A C 1
ATOM 3271 O O . GLU A 1 487 ? -25.388 51.875 74.907 1.00 61.50 599 GLU A O 1
ATOM 3277 N N . ALA A 1 488 ? -24.846 51.613 77.099 1.00 58.58 600 ALA A N 1
ATOM 3278 C CA . ALA A 1 488 ? -25.989 52.316 77.687 1.00 58.28 600 ALA A CA 1
ATOM 3279 C C . ALA A 1 488 ? -25.960 53.821 77.417 1.00 61.73 600 ALA A C 1
ATOM 3280 O O . ALA A 1 488 ? -27.024 54.438 77.322 1.00 61.26 600 ALA A O 1
ATOM 3282 N N . LEU A 1 489 ? -24.747 54.407 77.294 1.00 58.06 601 LEU A N 1
ATOM 3283 C CA . LEU A 1 489 ? -24.518 55.834 77.034 1.00 57.80 601 LEU A CA 1
ATOM 3284 C C . LEU A 1 489 ? -25.124 56.312 75.708 1.00 61.51 601 LEU A C 1
ATOM 3285 O O . LEU A 1 489 ? -25.455 57.492 75.582 1.00 61.13 601 LEU A O 1
ATOM 3290 N N . GLU A 1 490 ? -25.280 55.389 74.734 1.00 57.90 602 GLU A N 1
ATOM 3291 C CA . GLU A 1 490 ? -25.865 55.644 73.416 1.00 57.62 602 GLU A CA 1
ATOM 3292 C C . GLU A 1 490 ? -27.357 55.976 73.521 1.00 61.24 602 GLU A C 1
ATOM 3293 O O . GLU A 1 490 ? -27.857 56.773 72.730 1.00 60.80 602 GLU A O 1
ATOM 3299 N N . LEU A 1 491 ? -28.059 55.383 74.506 1.00 57.64 603 LEU A N 1
ATOM 3300 C CA . LEU A 1 491 ? -29.496 55.588 74.718 1.00 57.33 603 LEU A CA 1
ATOM 3301 C C . LEU A 1 491 ? -29.843 56.936 75.390 1.00 60.92 603 LEU A C 1
ATOM 3302 O O . LEU A 1 491 ? -31.014 57.184 75.697 1.00 60.36 603 LEU A O 1
ATOM 3307 N N . LEU A 1 492 ? -28.837 57.815 75.579 1.00 57.45 604 LEU A N 1
ATOM 3308 C CA . LEU A 1 492 ? -29.008 59.139 76.182 1.00 57.20 604 LEU A CA 1
ATOM 3309 C C . LEU A 1 492 ? -28.814 60.298 75.191 1.00 60.94 604 LEU A C 1
ATOM 3310 O O . LEU A 1 492 ? -28.943 61.458 75.588 1.00 60.68 604 LEU A O 1
ATOM 3315 N N . ASP A 1 493 ? -28.513 59.997 73.910 1.00 57.27 605 ASP A N 1
ATOM 3316 C CA . ASP A 1 493 ? -28.319 61.038 72.898 1.00 56.97 605 ASP A CA 1
ATOM 3317 C C . ASP A 1 493 ? -29.647 61.517 72.279 1.00 60.72 605 ASP A C 1
ATOM 3318 O O . ASP A 1 493 ? -30.721 61.074 72.692 1.00 60.24 605 ASP A O 1
ATOM 3323 N N . PHE A 1 494 ? -29.551 62.429 71.291 1.00 57.20 606 PHE A N 1
ATOM 3324 C CA . PHE A 1 494 ? -30.647 63.048 70.537 1.00 56.90 606 PHE A CA 1
ATOM 3325 C C . PHE A 1 494 ? -31.640 62.061 69.906 1.00 60.72 606 PHE A C 1
ATOM 3326 O O . PHE A 1 494 ? -32.819 62.394 69.780 1.00 60.29 606 PHE A O 1
ATOM 3334 N N . ASN A 1 495 ? -31.164 60.865 69.505 1.00 57.26 607 ASN A N 1
ATOM 3335 C CA . ASN A 1 495 ? -31.967 59.819 68.865 1.00 57.11 607 ASN A CA 1
ATOM 3336 C C . ASN A 1 495 ? -33.026 59.177 69.771 1.00 60.93 607 ASN A C 1
ATOM 3337 O O . ASN A 1 495 ? -34.006 58.634 69.257 1.00 60.51 607 ASN A O 1
ATOM 3342 N N . TYR A 1 496 ? -32.826 59.218 71.103 1.00 57.46 608 TYR A N 1
ATOM 3343 C CA . TYR A 1 496 ? -33.730 58.587 72.070 1.00 57.28 608 TYR A CA 1
ATOM 3344 C C . TYR A 1 496 ? -34.333 59.601 73.067 1.00 61.28 608 TYR A C 1
ATOM 3345 O O . TYR A 1 496 ? -33.792 59.788 74.162 1.00 60.77 608 TYR A O 1
ATOM 3354 N N . PRO A 1 497 ? -35.458 60.267 72.708 1.00 57.94 609 PRO A N 1
ATOM 3355 C CA . PRO A 1 497 ? -36.042 61.261 73.625 1.00 57.78 609 PRO A CA 1
ATOM 3356 C C . PRO A 1 497 ? -36.998 60.716 74.691 1.00 61.75 609 PRO A C 1
ATOM 3357 O O . PRO A 1 497 ? -37.197 61.392 75.701 1.00 61.31 609 PRO A O 1
ATOM 3361 N N . ASP A 1 498 ? -37.586 59.517 74.468 1.00 58.32 610 ASP A N 1
ATOM 3362 C CA . ASP A 1 498 ? -38.557 58.861 75.356 1.00 58.13 610 ASP A CA 1
ATOM 3363 C C . ASP A 1 498 ? -38.069 58.686 76.799 1.00 62.04 610 ASP A C 1
ATOM 3364 O O . ASP A 1 498 ? -36.919 58.304 77.020 1.00 61.58 610 ASP A O 1
ATOM 3369 N N . GLN A 1 499 ? -38.964 58.971 77.770 1.00 58.56 611 GLN A N 1
ATOM 3370 C CA . GLN A 1 499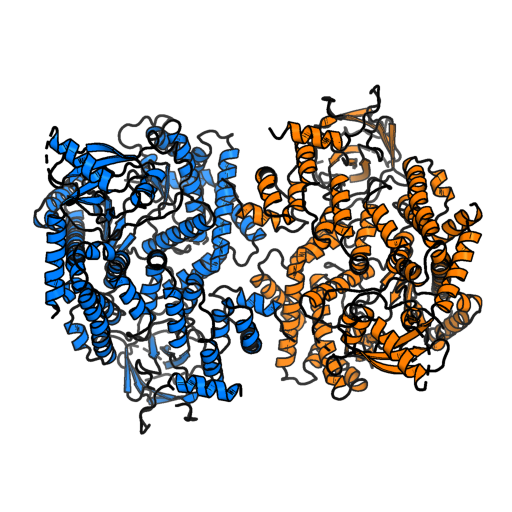 ? -38.716 58.893 79.214 1.00 58.32 611 GLN A CA 1
ATOM 3371 C C . GLN A 1 499 ? -38.370 57.486 79.697 1.00 61.99 611 GLN A C 1
ATOM 3372 O O . GLN A 1 499 ? -37.374 57.326 80.401 1.00 61.49 611 GLN A O 1
ATOM 3378 N N . TYR A 1 500 ? -39.185 56.474 79.321 1.00 58.50 612 TYR A N 1
ATOM 3379 C CA . TYR A 1 500 ? -38.998 55.068 79.707 1.00 58.27 612 TYR A CA 1
ATOM 3380 C C . TYR A 1 500 ? -37.698 54.470 79.163 1.00 61.41 612 TYR A C 1
ATOM 3381 O O . TYR A 1 500 ? -37.083 53.639 79.835 1.00 60.85 612 TYR A O 1
ATOM 3390 N N . VAL A 1 501 ? -37.278 54.912 77.961 1.00 57.56 613 VAL A N 1
ATOM 3391 C CA . VAL A 1 501 ? -36.036 54.499 77.297 1.00 57.14 613 VAL A CA 1
ATOM 3392 C C . VAL A 1 501 ? -34.849 55.078 78.088 1.00 60.47 613 VAL A C 1
ATOM 3393 O O . VAL A 1 501 ? -33.895 54.355 78.384 1.00 59.92 613 VAL A O 1
ATOM 3397 N N . ARG A 1 502 ? -34.938 56.374 78.452 1.00 56.84 614 ARG A N 1
ATOM 3398 C CA . ARG A 1 502 ? -33.921 57.092 79.220 1.00 56.55 614 ARG A CA 1
ATOM 3399 C C . ARG A 1 502 ? -33.825 56.601 80.665 1.00 60.61 614 ARG A C 1
ATOM 3400 O O . ARG A 1 502 ? -32.730 56.602 81.228 1.00 60.14 614 ARG A O 1
ATOM 3408 N N . GLU A 1 503 ? -34.964 56.158 81.250 1.00 57.37 615 GLU A N 1
ATOM 3409 C CA . GLU A 1 503 ? -35.040 55.600 82.606 1.00 57.27 615 GLU A CA 1
ATOM 3410 C C . GLU A 1 503 ? -34.322 54.249 82.663 1.00 61.12 615 GLU A C 1
ATOM 3411 O O . GLU A 1 503 ? -33.740 53.906 83.693 1.00 60.69 615 GLU A O 1
ATOM 3417 N N . TYR A 1 504 ? -34.362 53.492 81.549 1.00 57.73 616 TYR A N 1
ATOM 3418 C CA . TYR A 1 504 ? -33.695 52.201 81.401 1.00 57.58 616 TYR A CA 1
ATOM 3419 C C . TYR A 1 504 ? -32.178 52.417 81.301 1.00 61.33 616 TYR A C 1
ATOM 3420 O O . TYR A 1 504 ? -31.420 51.703 81.960 1.00 60.82 616 TYR A O 1
ATOM 3429 N N . ALA A 1 505 ? -31.752 53.393 80.463 1.00 57.87 617 ALA A N 1
ATOM 3430 C CA . ALA A 1 505 ? -30.353 53.751 80.207 1.00 57.70 617 ALA A CA 1
ATOM 3431 C C . ALA A 1 505 ? -29.591 54.107 81.485 1.00 61.73 617 ALA A C 1
ATOM 3432 O O . ALA A 1 505 ? -28.507 53.565 81.712 1.00 61.35 617 ALA A O 1
ATOM 3434 N N . VAL A 1 506 ? -30.175 54.990 82.330 1.00 58.42 618 VAL A N 1
ATOM 3435 C CA . VAL A 1 506 ? -29.599 55.429 83.611 1.00 58.29 618 VAL A CA 1
ATOM 3436 C C . VAL A 1 506 ? -29.503 54.237 84.589 1.00 62.40 618 VAL A C 1
ATOM 3437 O O . VAL A 1 506 ? -28.531 54.144 85.340 1.00 62.05 618 VAL A O 1
ATOM 3441 N N . GLY A 1 507 ? -30.492 53.337 84.531 1.00 59.10 619 GLY A N 1
ATOM 3442 C CA . GLY A 1 507 ? -30.553 52.118 85.336 1.00 59.05 619 GLY A CA 1
ATOM 3443 C C . GLY A 1 507 ? -29.394 51.183 85.051 1.00 63.27 619 GLY A C 1
ATOM 3444 O O . GLY A 1 507 ? -28.879 50.533 85.965 1.00 62.95 619 GLY A O 1
ATOM 3445 N N . CYS A 1 508 ? -28.961 51.137 83.773 1.00 59.97 620 CYS A N 1
ATOM 3446 C CA . CYS A 1 508 ? -27.817 50.354 83.308 1.00 59.85 620 CYS A CA 1
ATOM 3447 C C . CYS A 1 508 ? -26.516 51.011 83.778 1.00 63.75 620 CYS A C 1
ATOM 3448 O O . CYS A 1 508 ? -25.534 50.310 84.030 1.00 63.36 620 CYS A O 1
ATOM 3451 N N . LEU A 1 509 ? -26.518 52.357 83.900 1.00 60.30 621 LEU A N 1
ATOM 3452 C CA . LEU A 1 509 ? -25.372 53.151 84.358 1.00 60.14 621 LEU A CA 1
ATOM 3453 C C . LEU A 1 509 ? -25.193 53.082 85.880 1.00 64.48 621 LEU A C 1
ATOM 3454 O O . LEU A 1 509 ? -24.148 53.489 86.387 1.00 64.03 621 LEU A O 1
ATOM 3459 N N . ARG A 1 510 ? -26.205 52.564 86.605 1.00 61.51 622 ARG A N 1
ATOM 3460 C CA . ARG A 1 510 ? -26.156 52.396 88.061 1.00 61.56 622 ARG A CA 1
ATOM 3461 C C . ARG A 1 510 ? -25.246 51.217 88.439 1.00 65.80 622 ARG A C 1
ATOM 3462 O O . ARG A 1 510 ? -24.768 51.152 89.574 1.00 65.44 622 ARG A O 1
ATOM 3470 N N . GLN A 1 511 ? -25.002 50.300 87.477 1.00 62.61 623 GLN A N 1
ATOM 3471 C CA . GLN A 1 511 ? -24.155 49.112 87.622 1.00 62.54 623 GLN A CA 1
ATOM 3472 C C . GLN A 1 511 ? -22.677 49.476 87.800 1.00 66.53 623 GLN A C 1
ATOM 3473 O O . GLN A 1 511 ? -21.972 48.792 88.543 1.00 66.22 623 GLN A O 1
ATOM 3479 N N . MET A 1 512 ? -22.211 50.537 87.109 1.00 63.07 624 MET A N 1
ATOM 3480 C CA . MET A 1 512 ? -20.819 50.992 87.160 1.00 62.88 624 MET A CA 1
ATOM 3481 C C . MET A 1 512 ? -20.458 51.670 88.493 1.00 66.56 624 MET A C 1
ATOM 3482 O O . MET A 1 512 ? -21.339 52.165 89.200 1.00 66.20 624 MET A O 1
ATOM 3487 N N . SER A 1 513 ? -19.154 51.688 88.819 1.00 62.86 625 SER A N 1
ATOM 3488 C CA . SER A 1 513 ? -18.614 52.302 90.032 1.00 62.55 625 SER A CA 1
ATOM 3489 C C . SER A 1 513 ? -18.427 53.815 89.841 1.00 66.15 625 SER A C 1
ATOM 3490 O O . SER A 1 513 ? -18.594 54.315 88.725 1.00 65.71 625 SER A O 1
ATOM 3493 N N . ASP A 1 514 ? -18.084 54.538 90.931 1.00 62.63 626 ASP A N 1
ATOM 3494 C CA . ASP A 1 514 ? -17.839 55.984 90.916 1.00 62.44 626 ASP A CA 1
ATOM 3495 C C . ASP A 1 514 ? -16.612 56.327 90.064 1.00 66.22 626 ASP A C 1
ATOM 3496 O O . ASP A 1 514 ? -16.621 57.344 89.368 1.00 65.84 626 ASP A O 1
ATOM 3501 N N . GLU A 1 515 ? -15.572 55.463 90.104 1.00 62.68 627 GLU A N 1
ATOM 3502 C CA . GLU A 1 515 ? -14.330 55.602 89.333 1.00 62.50 627 GLU A CA 1
ATOM 3503 C C . GLU A 1 515 ? -14.629 55.549 87.825 1.00 66.32 627 GLU A C 1
ATOM 3504 O O . GLU A 1 515 ? -14.031 56.305 87.058 1.00 65.90 627 GLU A O 1
ATOM 3510 N N . GLU A 1 516 ? -15.564 54.668 87.416 1.00 62.87 628 GLU A N 1
ATOM 3511 C CA . GLU A 1 516 ? -15.992 54.514 86.023 1.00 62.69 628 GLU A CA 1
ATOM 3512 C C . GLU A 1 516 ? -16.873 55.694 85.598 1.00 66.42 628 GLU A C 1
ATOM 3513 O O . GLU A 1 516 ? -16.773 56.145 84.457 1.00 65.99 628 GLU A O 1
ATOM 3519 N N . LEU A 1 517 ? -17.732 56.184 86.517 1.00 62.86 629 LEU A N 1
ATOM 3520 C CA . LEU A 1 517 ? -18.658 57.300 86.299 1.00 62.60 629 LEU A CA 1
ATOM 3521 C C . LEU A 1 517 ? -17.943 58.636 86.057 1.00 66.10 629 LEU A C 1
ATOM 3522 O O . LEU A 1 517 ? -18.401 59.423 85.225 1.00 65.70 629 LEU A O 1
ATOM 3527 N N . SER A 1 518 ? -16.827 58.884 86.776 1.00 62.43 630 SER A N 1
ATOM 3528 C CA . SER A 1 518 ? -16.015 60.103 86.665 1.00 62.14 630 SER A CA 1
ATOM 3529 C C . SER A 1 518 ? -15.415 60.299 85.265 1.00 65.63 630 SER A C 1
ATOM 3530 O O . SER A 1 518 ? -15.182 61.437 84.855 1.00 65.24 630 SER A O 1
ATOM 3533 N N . GLN A 1 519 ? -15.178 59.189 84.541 1.00 61.91 631 GLN A N 1
ATOM 3534 C CA . GLN A 1 519 ? -14.625 59.166 83.184 1.00 61.58 631 GLN A CA 1
ATOM 3535 C C . GLN A 1 519 ? -15.614 59.726 82.154 1.00 64.71 631 GLN A C 1
ATOM 3536 O O . GLN A 1 519 ? -15.201 60.438 81.239 1.00 64.24 631 GLN A O 1
ATOM 3542 N N . TYR A 1 520 ? -16.913 59.399 82.308 1.00 60.79 632 TYR A N 1
ATOM 3543 C CA . TYR A 1 520 ? -17.986 59.832 81.405 1.00 60.39 632 TYR A CA 1
ATOM 3544 C C . TYR A 1 520 ? -18.851 60.954 82.010 1.00 63.77 632 TYR A C 1
ATOM 3545 O O . TYR A 1 520 ? -19.882 61.310 81.431 1.00 63.35 632 TYR A O 1
ATOM 3554 N N . LEU A 1 521 ? -18.418 61.521 83.156 1.00 59.94 633 LEU A N 1
ATOM 3555 C CA . LEU A 1 521 ? -19.120 62.589 83.878 1.00 59.56 633 LEU A CA 1
ATOM 3556 C C . LEU A 1 521 ? -19.279 63.879 83.063 1.00 62.73 633 LEU A C 1
ATOM 3557 O O . LEU A 1 521 ? -20.309 64.542 83.187 1.00 62.18 633 LEU A O 1
ATOM 3562 N N . LEU A 1 522 ? -18.273 64.222 82.228 1.00 58.90 634 LEU A N 1
ATOM 3563 C CA . LEU A 1 522 ? -18.278 65.409 81.365 1.00 58.46 634 LEU A CA 1
ATOM 3564 C C . LEU A 1 522 ? -19.422 65.347 80.341 1.00 61.83 634 LEU A C 1
ATOM 3565 O O . LEU A 1 522 ? -20.088 66.358 80.108 1.00 61.40 634 LEU A O 1
ATOM 3570 N N . GLN A 1 523 ? -19.656 64.156 79.757 1.00 57.97 635 GLN A N 1
ATOM 3571 C CA . GLN A 1 523 ? -20.709 63.909 78.772 1.00 57.53 635 GLN A CA 1
ATOM 3572 C C . GLN A 1 523 ? -22.106 63.971 79.394 1.00 61.10 635 GLN A C 1
ATOM 3573 O O . GLN A 1 523 ? -22.991 64.602 78.818 1.00 60.57 635 GLN A O 1
ATOM 3579 N N . LEU A 1 524 ? -22.291 63.337 80.575 1.00 57.60 636 LEU A N 1
ATOM 3580 C CA . LEU A 1 524 ? -23.560 63.271 81.315 1.00 57.39 636 LEU A CA 1
ATOM 3581 C C . LEU A 1 524 ? -24.113 64.640 81.732 1.00 61.17 636 LEU A C 1
ATOM 3582 O O . LEU A 1 524 ? -25.333 64.813 81.768 1.00 60.62 636 LEU A O 1
ATOM 3587 N N . VAL A 1 525 ? -23.220 65.605 82.040 1.00 57.79 637 VAL A N 1
ATOM 3588 C CA . VAL A 1 525 ? -23.578 66.978 82.422 1.00 57.62 637 VAL A CA 1
ATOM 3589 C C . VAL A 1 525 ? -24.169 67.716 81.202 1.00 61.76 637 VAL A C 1
ATOM 3590 O O . VAL A 1 525 ? -25.137 68.466 81.350 1.00 61.34 637 VAL A O 1
ATOM 3594 N N . GLN A 1 526 ? -23.617 67.458 80.000 1.00 58.49 638 GLN A N 1
ATOM 3595 C CA . GLN A 1 526 ? -24.083 68.071 78.752 1.00 58.38 638 GLN A CA 1
ATOM 3596 C C . GLN A 1 526 ? -25.413 67.482 78.257 1.00 62.39 638 GLN A C 1
ATOM 3597 O O . GLN A 1 526 ? -26.101 68.132 77.468 1.00 61.88 638 GLN A O 1
ATOM 3603 N N . VAL A 1 527 ? -25.784 66.271 78.733 1.00 59.23 639 VAL A N 1
ATOM 3604 C CA . VAL A 1 527 ? -27.049 65.601 78.392 1.00 59.16 639 VAL A CA 1
ATOM 3605 C C . VAL A 1 527 ? -28.214 66.352 79.074 1.00 63.42 639 VAL A C 1
ATOM 3606 O O . VAL A 1 527 ? -29.302 66.443 78.499 1.00 63.04 639 VAL A O 1
ATOM 3610 N N . LEU A 1 528 ? -27.953 66.940 80.269 1.00 60.25 640 LEU A N 1
ATOM 3611 C CA . LEU A 1 528 ? -28.912 67.737 81.046 1.00 60.16 640 LEU A CA 1
ATOM 3612 C C . LEU A 1 528 ? -29.405 68.958 80.258 1.00 64.18 640 LEU A C 1
ATOM 3613 O O . LEU A 1 528 ? -30.541 69.391 80.459 1.00 63.78 640 LEU A O 1
ATOM 3618 N N . LYS A 1 529 ? -28.552 69.499 79.358 1.00 60.81 641 LYS A N 1
ATOM 3619 C CA . LYS A 1 529 ? -28.865 70.632 78.480 1.00 60.66 641 LYS A CA 1
ATOM 3620 C C . LYS A 1 529 ? -29.930 70.219 77.458 1.00 64.85 641 LYS A C 1
ATOM 3621 O O . LYS A 1 529 ? -30.830 71.009 77.164 1.00 64.45 641 LYS A O 1
ATOM 3627 N N . TYR A 1 530 ? -29.834 68.975 76.940 1.00 61.62 642 TYR A N 1
ATOM 3628 C CA . TYR A 1 530 ? -30.784 68.406 75.983 1.00 61.57 642 TYR A CA 1
ATOM 3629 C C . TYR A 1 530 ? -32.107 68.052 76.672 1.00 65.42 642 TYR A C 1
ATOM 3630 O O . TYR A 1 530 ? -33.159 68.145 76.036 1.00 64.93 642 TYR A O 1
ATOM 3639 N N . GLU A 1 531 ? -32.046 67.629 77.957 1.00 62.13 643 GLU A N 1
ATOM 3640 C CA . GLU A 1 531 ? -33.202 67.234 78.770 1.00 62.00 643 GLU A CA 1
ATOM 3641 C C . GLU A 1 531 ? -34.313 68.296 78.775 1.00 66.02 643 GLU A C 1
ATOM 3642 O O . GLU A 1 531 ? -34.058 69.446 79.141 1.00 65.58 643 GLU A O 1
ATOM 3648 N N . PRO A 1 532 ? -35.534 67.937 78.306 1.00 62.73 644 PRO A N 1
ATOM 3649 C CA . PRO A 1 532 ? -36.622 68.927 78.236 1.00 62.58 644 PRO A CA 1
ATOM 3650 C C . PRO A 1 532 ? -37.196 69.333 79.590 1.00 66.61 644 PRO A C 1
ATOM 3651 O O . PRO A 1 532 ? -37.527 70.504 79.779 1.00 66.17 644 PRO A O 1
ATOM 3655 N N . PHE A 1 533 ? -37.321 68.373 80.522 1.00 63.35 645 PHE A N 1
ATOM 3656 C CA . PHE A 1 533 ? -37.870 68.618 81.855 1.00 63.28 645 PHE A CA 1
ATOM 3657 C C . PHE A 1 533 ? -36.814 68.476 82.945 1.00 67.45 645 PHE A C 1
ATOM 3658 O O . PHE A 1 533 ? -35.891 67.668 82.809 1.00 67.19 645 PHE A O 1
ATOM 3666 N N . LEU A 1 534 ? -36.952 69.276 84.021 1.00 64.05 646 LEU A N 1
ATOM 3667 C CA . LEU A 1 534 ? -36.040 69.308 85.169 1.00 63.86 646 LEU A CA 1
ATOM 3668 C C . LEU A 1 534 ? -35.990 67.970 85.908 1.00 67.68 646 LEU A C 1
ATOM 3669 O O . LEU A 1 534 ? -34.901 67.430 86.110 1.00 67.15 646 LEU A O 1
ATOM 3674 N N . ASP A 1 535 ? -37.165 67.434 86.292 1.00 64.33 647 ASP A N 1
ATOM 3675 C CA . ASP A 1 535 ? -37.271 66.166 87.007 1.00 64.15 647 ASP A CA 1
ATOM 3676 C C . ASP A 1 535 ? -37.164 64.975 86.055 1.00 67.74 647 ASP A C 1
ATOM 3677 O O . ASP A 1 535 ? -38.156 64.548 85.458 1.00 67.28 647 ASP A O 1
ATOM 3682 N N . CYS A 1 536 ? -35.933 64.467 85.897 1.00 64.10 648 CYS A N 1
ATOM 3683 C CA . CYS A 1 536 ? -35.612 63.317 85.055 1.00 63.76 648 CYS A CA 1
ATOM 3684 C C . CYS A 1 536 ? -34.747 62.320 85.829 1.00 67.14 648 CYS A C 1
ATOM 3685 O O . CYS A 1 536 ? -34.178 62.674 86.867 1.00 66.66 648 CYS A O 1
ATOM 3688 N N . ALA A 1 537 ? -34.652 61.075 85.325 1.00 63.39 649 ALA A N 1
ATOM 3689 C CA . ALA A 1 537 ? -33.871 60.000 85.939 1.00 63.04 649 ALA A CA 1
ATOM 3690 C C . ALA A 1 537 ? -32.363 60.279 85.957 1.00 66.53 649 ALA A C 1
ATOM 3691 O O . ALA A 1 537 ? -31.670 59.801 86.857 1.00 65.95 649 ALA A O 1
ATOM 3693 N N . LEU A 1 538 ? -31.860 61.055 84.974 1.00 63.07 650 LEU A N 1
ATOM 3694 C CA . LEU A 1 538 ? -30.448 61.426 84.854 1.00 62.87 650 LEU A CA 1
ATOM 3695 C C . LEU A 1 538 ? -30.020 62.405 85.955 1.00 66.52 650 LEU A C 1
ATOM 3696 O O . LEU A 1 538 ? -28.977 62.196 86.576 1.00 66.06 650 LEU A O 1
ATOM 3701 N N . SER A 1 539 ? -30.813 63.477 86.181 1.00 62.98 651 SER A N 1
ATOM 3702 C CA . SER A 1 539 ? -30.550 64.503 87.199 1.00 62.72 651 SER A CA 1
ATOM 3703 C C . SER A 1 539 ? -30.592 63.925 88.616 1.00 66.47 651 SER A C 1
ATOM 3704 O O . SER A 1 539 ? -29.783 64.320 89.457 1.00 65.99 651 SER A O 1
ATOM 3707 N N . ARG A 1 540 ? -31.524 62.978 88.866 1.00 62.99 652 ARG A N 1
ATOM 3708 C CA . ARG A 1 540 ? -31.705 62.292 90.148 1.00 62.80 652 ARG A CA 1
ATOM 3709 C C . ARG A 1 540 ? -30.507 61.390 90.466 1.00 66.64 652 ARG A C 1
ATOM 3710 O O . ARG A 1 540 ? -30.030 61.391 91.602 1.00 66.16 652 ARG A O 1
ATOM 3718 N N . PHE A 1 541 ? -30.021 60.637 89.458 1.00 63.32 653 PHE A N 1
ATOM 3719 C CA . PHE A 1 541 ? -28.880 59.726 89.578 1.00 63.22 653 PHE A CA 1
ATOM 3720 C C . PHE A 1 541 ? -27.556 60.469 89.757 1.00 67.13 653 PHE A C 1
ATOM 3721 O O . PHE A 1 541 ? -26.727 60.031 90.559 1.00 66.65 653 PHE A O 1
ATOM 3729 N N . LEU A 1 542 ? -27.355 61.578 89.011 1.00 63.76 654 LEU A N 1
ATOM 3730 C CA . LEU A 1 542 ? -26.145 62.402 89.096 1.00 63.63 654 LEU A CA 1
ATOM 3731 C C . LEU A 1 542 ? -26.000 63.035 90.479 1.00 67.66 654 LEU A C 1
ATOM 3732 O O . LEU A 1 542 ? -24.886 63.101 90.995 1.00 67.15 654 LEU A O 1
ATOM 3737 N N . LEU A 1 543 ? -27.128 63.460 91.088 1.00 64.48 655 LEU A N 1
ATOM 3738 C CA . LEU A 1 543 ? -27.161 64.043 92.429 1.00 64.41 655 LEU A CA 1
ATOM 3739 C C . LEU A 1 543 ? -26.905 62.982 93.501 1.00 68.19 655 LEU A C 1
ATOM 3740 O O . LEU A 1 543 ? -26.146 63.240 94.434 1.00 67.69 655 LEU A O 1
ATOM 3745 N N . GLU A 1 544 ? -27.520 61.785 93.349 1.00 64.73 656 GLU A N 1
ATOM 3746 C CA . GLU A 1 544 ? -27.396 60.643 94.264 1.00 64.60 656 GLU A CA 1
ATOM 3747 C C . GLU A 1 544 ? -25.940 60.182 94.422 1.00 68.33 656 GLU A C 1
ATOM 3748 O O . GLU A 1 544 ? -25.527 59.845 95.533 1.00 67.96 656 GLU A O 1
ATOM 3754 N N . ARG A 1 545 ? -25.170 60.181 93.316 1.00 64.75 657 ARG A N 1
ATOM 3755 C CA . ARG A 1 545 ? -23.761 59.782 93.300 1.00 64.46 657 ARG A CA 1
ATOM 3756 C C . ARG A 1 545 ? -22.832 60.898 93.784 1.00 68.49 657 ARG A C 1
ATOM 3757 O O . ARG A 1 545 ? -21.812 60.603 94.409 1.00 68.01 657 ARG A O 1
ATOM 3765 N N . ALA A 1 546 ? -23.181 62.171 93.491 1.00 65.21 658 ALA A N 1
ATOM 3766 C CA . ALA A 1 546 ? -22.408 63.353 93.891 1.00 65.08 658 ALA A CA 1
ATOM 3767 C C . ALA A 1 546 ? -22.442 63.583 95.405 1.00 69.10 658 ALA A C 1
ATOM 3768 O O . ALA A 1 546 ? -21.461 64.061 95.976 1.00 68.63 658 ALA A O 1
ATOM 3770 N N . LEU A 1 547 ? -23.575 63.253 96.045 1.00 65.82 659 LEU A N 1
ATOM 3771 C CA . LEU A 1 547 ? -23.758 63.411 97.487 1.00 65.68 659 LEU A CA 1
ATOM 3772 C C . LEU A 1 547 ? -23.024 62.319 98.278 1.00 69.70 659 LEU A C 1
ATOM 3773 O O . LEU A 1 547 ? -22.505 62.598 99.360 1.00 69.29 659 LEU A O 1
ATOM 3778 N N . ASP A 1 548 ? -22.981 61.088 97.730 1.00 66.38 660 ASP A N 1
ATOM 3779 C CA . ASP A 1 548 ? -22.325 59.931 98.344 1.00 66.25 660 ASP A CA 1
ATOM 3780 C C . ASP A 1 548 ? -20.797 59.940 98.161 1.00 69.96 660 ASP A C 1
ATOM 3781 O O . ASP A 1 548 ? -20.089 59.325 98.961 1.00 69.66 660 ASP A O 1
ATOM 3786 N N . ASN A 1 549 ? -20.293 60.639 97.121 1.00 66.25 661 ASN A N 1
ATOM 3787 C CA . ASN A 1 549 ? -18.862 60.726 96.817 1.00 65.95 661 ASN A CA 1
ATOM 3788 C C . ASN A 1 549 ? -18.444 62.174 96.510 1.00 69.63 661 ASN A C 1
ATOM 3789 O O . ASN A 1 549 ? -18.933 62.761 95.543 1.00 69.19 661 ASN A O 1
ATOM 3794 N N . ARG A 1 550 ? -17.541 62.742 97.340 1.00 66.07 662 ARG A N 1
ATOM 3795 C CA . ARG A 1 550 ? -17.054 64.125 97.230 1.00 65.81 662 ARG A CA 1
ATOM 3796 C C . ARG A 1 550 ? -16.212 64.413 95.979 1.00 69.48 662 ARG A C 1
ATOM 3797 O O . ARG A 1 550 ? -16.195 65.562 95.526 1.00 69.05 662 ARG A O 1
ATOM 3805 N N . ARG A 1 551 ? -15.526 63.387 95.425 1.00 65.82 663 ARG A N 1
ATOM 3806 C CA . ARG A 1 551 ? -14.719 63.520 94.205 1.00 65.51 663 ARG A CA 1
ATOM 3807 C C . ARG A 1 551 ? -15.649 63.753 93.006 1.00 68.99 663 ARG A C 1
ATOM 3808 O O . ARG A 1 551 ? -15.331 64.556 92.129 1.00 68.45 663 ARG A O 1
ATOM 3816 N N . ILE A 1 552 ? -16.813 63.071 93.000 1.00 65.37 664 ILE A N 1
ATOM 3817 C CA . ILE A 1 552 ? -17.854 63.203 91.977 1.00 65.11 664 ILE A CA 1
ATOM 3818 C C . ILE A 1 552 ? -18.599 64.525 92.224 1.00 68.93 664 ILE A C 1
ATOM 3819 O O . ILE A 1 552 ? -18.915 65.238 91.270 1.00 68.45 664 ILE A O 1
ATOM 3824 N N . GLY A 1 553 ? -18.839 64.830 93.503 1.00 65.50 665 GLY A N 1
ATOM 3825 C CA . GLY A 1 553 ? -19.521 66.033 93.968 1.00 65.28 665 GLY A CA 1
ATOM 3826 C C . GLY A 1 553 ? -18.835 67.337 93.616 1.00 69.00 665 GLY A C 1
ATOM 3827 O O . GLY A 1 553 ? -19.497 68.263 93.139 1.00 68.59 665 GLY A O 1
ATOM 3828 N N . GLN A 1 554 ? -17.504 67.420 93.847 1.00 65.45 666 GLN A N 1
ATOM 3829 C CA . GLN A 1 554 ? -16.693 68.608 93.546 1.00 65.27 666 GLN A CA 1
ATOM 3830 C C . GLN A 1 554 ? -16.604 68.841 92.035 1.00 69.07 666 GLN A C 1
ATOM 3831 O O . GLN A 1 554 ? -16.649 69.989 91.592 1.00 68.46 666 GLN A O 1
ATOM 3837 N N . PHE A 1 555 ? -16.493 67.750 91.252 1.00 65.84 667 PHE A N 1
ATOM 3838 C CA . PHE A 1 555 ? -16.415 67.791 89.791 1.00 65.75 667 PHE A CA 1
ATOM 3839 C C . PHE A 1 555 ? -17.736 68.240 89.168 1.00 69.51 667 PHE A C 1
ATOM 3840 O O . PHE A 1 555 ? -17.719 69.112 88.299 1.00 69.05 667 PHE A O 1
ATOM 3848 N N . LEU A 1 556 ? -18.876 67.681 89.641 1.00 66.06 668 LEU A N 1
ATOM 3849 C CA . LEU A 1 556 ? -20.224 68.029 89.174 1.00 65.89 668 LEU A CA 1
ATOM 3850 C C . LEU A 1 556 ? -20.543 69.495 89.482 1.00 69.64 668 LEU A C 1
ATOM 3851 O O . LEU A 1 556 ? -21.161 70.166 88.655 1.00 69.09 668 LEU A O 1
ATOM 3856 N N . PHE A 1 557 ? -20.096 69.988 90.660 1.00 66.32 669 PHE A N 1
ATOM 3857 C CA . PHE A 1 557 ? -20.279 71.366 91.120 1.00 66.23 669 PHE A CA 1
ATOM 3858 C C . PHE A 1 557 ? -19.722 72.363 90.098 1.00 70.37 669 PHE A C 1
ATOM 3859 O O . PHE A 1 557 ? -20.447 73.263 89.676 1.00 69.90 669 PHE A O 1
ATOM 3867 N N . TRP A 1 558 ? -18.450 72.181 89.689 1.00 67.25 670 TRP A N 1
ATOM 3868 C CA . TRP A 1 558 ? -17.773 73.060 88.738 1.00 67.20 670 TRP A CA 1
ATOM 3869 C C . TRP A 1 558 ? -18.252 72.897 87.297 1.00 71.48 670 TRP A C 1
ATOM 3870 O O . TRP A 1 558 ? -18.196 73.869 86.542 1.00 71.09 670 TRP A O 1
ATOM 3881 N N . HIS A 1 559 ? -18.739 71.692 86.924 1.00 68.43 671 HIS A N 1
ATOM 3882 C CA . HIS A 1 559 ? -19.283 71.411 85.590 1.00 68.50 671 HIS A CA 1
ATOM 3883 C C . HIS A 1 559 ? -20.560 72.230 85.363 1.00 72.94 671 HIS A C 1
ATOM 3884 O O . HIS A 1 559 ? -20.780 72.729 84.258 1.00 72.49 671 HIS A O 1
ATOM 3891 N N . LEU A 1 560 ? -21.385 72.373 86.420 1.00 69.97 672 LEU A N 1
ATOM 3892 C CA . LEU A 1 560 ? -22.639 73.124 86.394 1.00 70.02 672 LEU A CA 1
ATOM 3893 C C . LEU A 1 560 ? -22.429 74.624 86.636 1.00 74.60 672 LEU A C 1
ATOM 3894 O O . LEU A 1 560 ? -23.125 75.433 86.021 1.00 74.20 672 LEU A O 1
ATOM 3899 N N . ARG A 1 561 ? -21.475 74.992 87.524 1.00 71.71 673 ARG A N 1
ATOM 3900 C CA . ARG A 1 561 ? -21.167 76.391 87.854 1.00 71.83 673 ARG A CA 1
ATOM 3901 C C . ARG A 1 561 ? -20.511 77.153 86.695 1.00 76.50 673 ARG A C 1
ATOM 3902 O O . ARG A 1 561 ? -20.631 78.378 86.630 1.00 76.05 673 ARG A O 1
ATOM 3910 N N . SER A 1 562 ? -19.824 76.433 85.786 1.00 73.77 674 SER A N 1
ATOM 3911 C CA . SER A 1 562 ? -19.166 77.025 84.617 1.00 73.92 674 SER A CA 1
ATOM 3912 C C . SER A 1 562 ? -20.172 77.547 83.587 1.00 78.64 674 SER A C 1
ATOM 3913 O O . SER A 1 562 ? -19.856 78.475 82.837 1.00 78.22 674 SER A O 1
ATOM 3916 N N . GLU A 1 563 ? -21.380 76.953 83.560 1.00 75.83 675 GLU A N 1
ATOM 3917 C CA . GLU A 1 563 ? -22.459 77.317 82.641 1.00 76.01 675 GLU A CA 1
ATOM 3918 C C . GLU A 1 563 ? -23.711 77.855 83.367 1.00 80.90 675 GLU A C 1
ATOM 3919 O O . GLU A 1 563 ? -24.764 77.995 82.739 1.00 80.44 675 GLU A O 1
ATOM 3925 N N . VAL A 1 564 ? -23.590 78.181 84.675 1.00 78.30 676 VAL A N 1
ATOM 3926 C CA . VAL A 1 564 ? -24.699 78.709 85.480 1.00 78.52 676 VAL A CA 1
ATOM 3927 C C . VAL A 1 564 ? -25.040 80.166 85.081 1.00 83.24 676 VAL A C 1
ATOM 3928 O O . VAL A 1 564 ? -26.190 80.584 85.234 1.00 82.87 676 VAL A O 1
ATOM 3932 N N . HIS A 1 565 ? -24.050 80.915 84.551 1.00 80.38 677 HIS A N 1
ATOM 3933 C CA . HIS A 1 565 ? -24.226 82.298 84.105 1.00 80.44 677 HIS A CA 1
ATOM 3934 C C . HIS A 1 565 ? -24.807 82.382 82.689 1.00 84.42 677 HIS A C 1
ATOM 3935 O O . HIS A 1 565 ? -25.278 83.449 82.287 1.00 84.05 677 HIS A O 1
ATOM 3942 N N . THR A 1 566 ? -24.797 81.249 81.948 1.00 80.96 678 THR A N 1
ATOM 3943 C CA . THR A 1 566 ? -25.363 81.138 80.601 1.00 80.76 678 THR A CA 1
ATOM 3944 C C . THR A 1 566 ? -26.897 81.152 80.760 1.00 84.45 678 THR A C 1
ATOM 3945 O O . THR A 1 566 ? -27.433 80.283 81.455 1.00 83.96 678 THR A O 1
ATOM 3949 N N . PRO A 1 567 ? -27.609 82.151 80.175 1.00 80.92 679 PRO A N 1
ATOM 3950 C CA . PRO A 1 567 ? -29.070 82.235 80.369 1.00 80.63 679 PRO A CA 1
ATOM 3951 C C . PRO A 1 567 ? -29.886 81.032 79.892 1.00 84.08 679 PRO A C 1
ATOM 3952 O O . PRO A 1 567 ? -30.924 80.738 80.487 1.00 83.64 679 PRO A O 1
ATOM 3956 N N . ALA A 1 568 ? -29.410 80.329 78.845 1.00 80.26 680 ALA A N 1
ATOM 3957 C CA . ALA A 1 568 ? -30.066 79.154 78.263 1.00 79.84 680 ALA A CA 1
ATOM 3958 C C . ALA A 1 568 ? -30.198 77.967 79.227 1.00 83.02 680 ALA A C 1
ATOM 3959 O O . ALA A 1 568 ? -31.142 77.187 79.095 1.00 82.55 680 ALA A O 1
ATOM 3961 N N . VAL A 1 569 ? -29.258 77.826 80.185 1.00 79.02 681 VAL A N 1
ATOM 3962 C CA . VAL A 1 569 ? -29.253 76.727 81.163 1.00 78.57 681 VAL A CA 1
ATOM 3963 C C . VAL A 1 569 ? -29.140 77.218 82.631 1.00 81.61 681 VAL A C 1
ATOM 3964 O O . VAL A 1 569 ? -28.944 76.395 83.528 1.00 81.03 681 VAL A O 1
ATOM 3968 N N . SER A 1 570 ? -29.299 78.542 82.871 1.00 77.71 682 SER A N 1
ATOM 3969 C CA . SER A 1 570 ? -29.218 79.169 84.199 1.00 77.26 682 SER A CA 1
ATOM 3970 C C . SER A 1 570 ? -30.217 78.595 85.214 1.00 80.52 682 SER A C 1
ATOM 3971 O O . SER A 1 570 ? -29.860 78.408 86.379 1.00 80.02 682 SER A O 1
ATOM 3974 N N . VAL A 1 571 ? -31.456 78.313 84.768 1.00 76.69 683 VAL A N 1
ATOM 3975 C CA . VAL A 1 571 ? -32.528 77.763 85.605 1.00 76.28 683 VAL A CA 1
ATOM 3976 C C . VAL A 1 571 ? -32.263 76.279 85.909 1.00 79.50 683 VAL A C 1
ATOM 3977 O O . VAL A 1 571 ? -32.313 75.880 87.074 1.00 79.01 683 VAL A O 1
ATOM 3981 N N . GLN A 1 572 ? -31.967 75.481 84.857 1.00 75.60 684 GLN A N 1
ATOM 3982 C CA . GLN A 1 572 ? -31.697 74.041 84.924 1.00 75.15 684 GLN A CA 1
ATOM 3983 C C . GLN A 1 572 ? -30.474 73.690 85.779 1.00 78.12 684 GLN A C 1
ATOM 3984 O O . GLN A 1 572 ? -30.576 72.834 86.658 1.00 77.53 684 GLN A O 1
ATOM 3990 N N . PHE A 1 573 ? -29.329 74.340 85.518 1.00 74.15 685 PHE A N 1
ATOM 3991 C CA . PHE A 1 573 ? -28.079 74.088 86.238 1.00 73.66 685 PHE A CA 1
ATOM 3992 C C . PHE A 1 573 ? -28.087 74.633 87.672 1.00 76.74 685 PHE A C 1
ATOM 3993 O O . PHE A 1 573 ? -27.392 74.087 88.529 1.00 76.29 685 PHE A O 1
ATOM 4001 N N . GLY A 1 574 ? -28.886 75.673 87.915 1.00 72.74 686 GLY A N 1
ATOM 4002 C CA . GLY A 1 574 ? -29.022 76.312 89.220 1.00 72.26 686 GLY A CA 1
ATOM 4003 C C . GLY A 1 574 ? -29.722 75.466 90.268 1.00 75.39 686 GLY A C 1
ATOM 4004 O O . GLY A 1 574 ? -29.264 75.404 91.412 1.00 74.88 686 GLY A O 1
ATOM 4005 N N . VAL A 1 575 ? -30.844 74.818 89.887 1.00 71.51 687 VAL A N 1
ATOM 4006 C CA . VAL A 1 575 ? -31.644 73.966 90.783 1.00 71.12 687 VAL A CA 1
ATOM 4007 C C . VAL A 1 575 ? -30.899 72.683 91.190 1.00 74.46 687 VAL A C 1
ATOM 4008 O O . VAL A 1 575 ? -31.089 72.209 92.313 1.00 74.00 687 VAL A O 1
ATOM 4012 N N . ILE A 1 576 ? -30.056 72.131 90.288 1.00 70.73 688 ILE A N 1
ATOM 4013 C CA . ILE A 1 576 ? -29.253 70.930 90.557 1.00 70.41 688 ILE A CA 1
ATOM 4014 C C . ILE A 1 576 ? -28.126 71.300 91.537 1.00 74.05 688 ILE A C 1
ATOM 4015 O O . ILE A 1 576 ? -27.847 70.535 92.464 1.00 73.51 688 ILE A O 1
ATOM 4020 N N . LEU A 1 577 ? -27.521 72.494 91.353 1.00 70.65 689 LEU A N 1
ATOM 4021 C CA . LEU A 1 577 ? -26.464 73.031 92.214 1.00 70.52 689 LEU A CA 1
ATOM 4022 C C . LEU A 1 577 ? -26.986 73.306 93.628 1.00 74.80 689 LEU A C 1
ATOM 4023 O O . LEU A 1 577 ? -26.267 73.061 94.598 1.00 74.40 689 LEU A O 1
ATOM 4028 N N . GLU A 1 578 ? -28.240 73.802 93.736 1.00 71.63 690 GLU A N 1
ATOM 4029 C CA . GLU A 1 578 ? -28.917 74.104 95.001 1.00 71.54 690 GLU A CA 1
ATOM 4030 C C . GLU A 1 578 ? -29.207 72.814 95.779 1.00 75.54 690 GLU A C 1
ATOM 4031 O O . GLU A 1 578 ? -29.018 72.783 96.996 1.00 75.06 690 GLU A O 1
ATOM 4037 N N . ALA A 1 579 ? -29.661 71.758 95.070 1.00 72.36 691 ALA A N 1
ATOM 4038 C CA . ALA A 1 579 ? -29.978 70.440 95.627 1.00 72.37 691 ALA A CA 1
ATOM 4039 C C . ALA A 1 579 ? -28.748 69.743 96.226 1.00 76.73 691 ALA A C 1
ATOM 4040 O O . ALA A 1 579 ? -28.871 69.077 97.257 1.00 76.30 691 ALA A O 1
ATOM 4042 N N . TYR A 1 580 ? -27.569 69.903 95.588 1.00 73.74 692 TYR A N 1
ATOM 4043 C CA . TYR A 1 580 ? -26.309 69.313 96.046 1.00 73.73 692 TYR A CA 1
ATOM 4044 C C . TYR A 1 580 ? -25.777 70.009 97.304 1.00 78.09 692 TYR A C 1
ATOM 4045 O O . TYR A 1 580 ? -25.340 69.326 98.233 1.00 77.67 692 TYR A O 1
ATOM 4054 N N . CYS A 1 581 ? -25.801 71.359 97.323 1.00 75.04 693 CYS A N 1
ATOM 4055 C CA . CYS A 1 581 ? -25.330 72.179 98.443 1.00 75.06 693 CYS A CA 1
ATOM 4056 C C . CYS A 1 581 ? -26.147 71.966 99.717 1.00 79.67 693 CYS A C 1
ATOM 4057 O O . CYS A 1 581 ? -25.582 72.002 100.812 1.00 79.28 693 CYS A O 1
ATOM 4060 N N . ARG A 1 582 ? -27.466 71.725 99.574 1.00 76.73 694 ARG A N 1
ATOM 4061 C CA . ARG A 1 582 ? -28.373 71.471 100.696 1.00 76.78 694 ARG A CA 1
ATOM 4062 C C . ARG A 1 582 ? -28.108 70.107 101.338 1.00 81.00 694 ARG A C 1
ATOM 4063 O O . ARG A 1 582 ? -28.163 69.991 102.560 1.00 80.56 694 ARG A O 1
ATOM 4071 N N . GLY A 1 583 ? -27.802 69.107 100.511 1.00 77.94 695 GLY A N 1
ATOM 4072 C CA . GLY A 1 583 ? -27.494 67.749 100.950 1.00 77.95 695 GLY A CA 1
ATOM 4073 C C . GLY A 1 583 ? -26.056 67.547 101.398 1.00 82.28 695 GLY A C 1
ATOM 4074 O O . GLY A 1 583 ? -25.727 66.497 101.959 1.00 81.82 695 GLY A O 1
ATOM 4075 N N . SER A 1 584 ? -25.184 68.547 101.143 1.00 79.22 696 SER A N 1
ATOM 4076 C CA . SER A 1 584 ? -23.767 68.529 101.519 1.00 79.23 696 SER A CA 1
ATOM 4077 C C . SER A 1 584 ? -23.347 69.878 102.120 1.00 83.35 696 SER A C 1
ATOM 4078 O O . SER A 1 584 ? -22.615 70.652 101.494 1.00 82.83 696 SER A O 1
ATOM 4081 N N . VAL A 1 585 ? -23.837 70.156 103.343 1.00 80.21 697 VAL A N 1
ATOM 4082 C CA . VAL A 1 585 ? -23.566 71.390 104.097 1.00 80.18 697 VAL A CA 1
ATOM 4083 C C . VAL A 1 585 ? -22.098 71.422 104.567 1.00 84.35 697 VAL A C 1
ATOM 4084 O O . VAL A 1 585 ? -21.486 72.491 104.601 1.00 83.94 697 VAL A O 1
ATOM 4088 N N . GLY A 1 586 ? -21.559 70.248 104.900 1.00 81.09 698 GLY A N 1
ATOM 4089 C CA . GLY A 1 586 ? -20.179 70.082 105.347 1.00 80.96 698 GLY A CA 1
ATOM 4090 C C . GLY A 1 586 ? -19.147 70.367 104.272 1.00 84.86 698 GLY A C 1
ATOM 4091 O O . GLY A 1 586 ? -18.065 70.878 104.575 1.00 84.41 698 GLY A O 1
ATOM 4092 N N . HIS A 1 587 ? -19.481 70.044 103.006 1.00 81.38 699 HIS A N 1
ATOM 4093 C CA . HIS A 1 587 ? -18.611 70.257 101.846 1.00 81.12 699 HIS A CA 1
ATOM 4094 C C . HIS A 1 587 ? -18.652 71.707 101.334 1.00 84.64 699 HIS A C 1
ATOM 4095 O O . HIS A 1 587 ? -17.753 72.112 100.592 1.00 84.21 699 HIS A O 1
ATOM 4102 N N . MET A 1 588 ? -19.674 72.491 101.752 1.00 80.88 700 MET A N 1
ATOM 4103 C CA . MET A 1 588 ? -19.861 73.898 101.370 1.00 80.50 700 MET A CA 1
ATOM 4104 C C . MET A 1 588 ? -18.675 74.786 101.752 1.00 83.91 700 MET A C 1
ATOM 4105 O O . MET A 1 588 ? -18.334 75.689 100.990 1.00 83.43 700 MET A O 1
ATOM 4110 N N . LYS A 1 589 ? -18.042 74.516 102.917 1.00 80.16 701 LYS A N 1
ATOM 4111 C CA . LYS A 1 589 ? -16.871 75.247 103.424 1.00 79.80 701 LYS A CA 1
ATOM 4112 C C . LYS A 1 589 ? -15.654 75.042 102.513 1.00 83.05 701 LYS A C 1
ATOM 4113 O O . LYS A 1 589 ? -14.880 75.978 102.303 1.00 82.61 701 LYS A O 1
ATOM 4119 N N . VAL A 1 590 ? -15.502 73.814 101.972 1.00 79.15 702 VAL A N 1
ATOM 4120 C CA . VAL A 1 590 ? -14.426 73.417 101.055 1.00 78.73 702 VAL A CA 1
ATOM 4121 C C . VAL A 1 590 ? -14.630 74.129 99.705 1.00 81.97 702 VAL A C 1
ATOM 4122 O O . VAL A 1 590 ? -13.675 74.680 99.150 1.00 81.49 702 VAL A O 1
ATOM 4126 N N . LEU A 1 591 ? -15.883 74.132 99.205 1.00 78.07 703 LEU A N 1
ATOM 4127 C CA . LEU A 1 591 ? -16.267 74.765 97.941 1.00 77.67 703 LEU A CA 1
ATOM 4128 C C . LEU A 1 591 ? -16.188 76.293 98.003 1.00 80.97 703 LEU A C 1
ATOM 4129 O O . LEU A 1 591 ? -15.836 76.912 97.000 1.00 80.55 703 LEU A O 1
ATOM 4134 N N . SER A 1 592 ? -16.508 76.894 99.176 1.00 77.09 704 SER A N 1
ATOM 4135 C CA . SER A 1 592 ? -16.471 78.346 99.402 1.00 76.69 704 SER A CA 1
ATOM 4136 C C . SER A 1 592 ? -15.056 78.906 99.269 1.00 79.88 704 SER A C 1
ATOM 4137 O O . SER A 1 592 ? -14.883 79.985 98.699 1.00 79.35 704 SER A O 1
ATOM 4140 N N . LYS A 1 593 ? -14.050 78.159 99.772 1.00 76.03 705 LYS A N 1
ATOM 4141 C CA . LYS A 1 593 ? -12.632 78.525 99.702 1.00 75.60 705 LYS A CA 1
ATOM 4142 C C . LYS A 1 593 ? -12.138 78.534 98.253 1.00 78.85 705 LYS A C 1
ATOM 4143 O O . LYS A 1 593 ? -11.306 79.371 97.900 1.00 78.39 705 LYS A O 1
ATOM 4149 N N . GLN A 1 594 ? -12.672 77.614 97.419 1.00 74.93 706 GLN A N 1
ATOM 4150 C CA . GLN A 1 594 ? -12.351 77.483 95.997 1.00 74.54 706 GLN A CA 1
ATOM 4151 C C . GLN A 1 594 ? -12.899 78.669 95.196 1.00 78.13 706 GLN A C 1
ATOM 4152 O O . GLN A 1 594 ? -12.162 79.249 94.397 1.00 77.63 706 GLN A O 1
ATOM 4158 N N . VAL A 1 595 ? -14.180 79.041 95.433 1.00 74.63 707 VAL A N 1
ATOM 4159 C CA . VAL A 1 595 ? -14.872 80.170 94.789 1.00 74.41 707 VAL A CA 1
ATOM 4160 C C . VAL A 1 595 ? -14.145 81.484 95.127 1.00 78.24 707 VAL A C 1
ATOM 4161 O O . VAL A 1 595 ? -13.921 82.305 94.233 1.00 77.82 707 VAL A O 1
ATOM 4165 N N . GLU A 1 596 ? -13.747 81.651 96.407 1.00 74.78 708 GLU A N 1
ATOM 4166 C CA . GLU A 1 596 ? -13.021 82.822 96.903 1.00 74.62 708 GLU A CA 1
ATOM 4167 C C . GLU A 1 596 ? -11.620 82.923 96.298 1.00 78.24 708 GLU A C 1
ATOM 4168 O O . GLU A 1 596 ? -11.188 84.028 95.973 1.00 77.70 708 GLU A O 1
ATOM 4174 N N . ALA A 1 597 ? -10.924 81.774 96.129 1.00 74.76 709 ALA A N 1
ATOM 4175 C CA . ALA A 1 597 ? -9.579 81.709 95.546 1.00 74.53 709 ALA A CA 1
ATOM 4176 C C . ALA A 1 597 ? -9.583 82.086 94.065 1.00 78.24 709 ALA A C 1
ATOM 4177 O O . ALA A 1 597 ? -8.706 82.832 93.627 1.00 77.81 709 ALA A O 1
ATOM 4179 N N . LEU A 1 598 ? -10.576 81.582 93.303 1.00 74.69 710 LEU A N 1
ATOM 4180 C CA . LEU A 1 598 ? -10.730 81.856 91.873 1.00 74.49 710 LEU A CA 1
ATOM 4181 C C . LEU A 1 598 ? -11.145 83.297 91.583 1.00 78.23 710 LEU A C 1
ATOM 4182 O O . LEU A 1 598 ? -10.782 83.828 90.532 1.00 77.74 710 LEU A O 1
ATOM 4187 N N . ASN A 1 599 ? -11.880 83.934 92.522 1.00 74.80 711 ASN A N 1
ATOM 4188 C CA . ASN A 1 599 ? -12.309 85.331 92.419 1.00 74.60 711 ASN A CA 1
ATOM 4189 C C . ASN A 1 599 ? -11.103 86.265 92.532 1.00 78.27 711 ASN A C 1
ATOM 4190 O O . ASN A 1 599 ? -11.050 87.273 91.828 1.00 77.80 711 ASN A O 1
ATOM 4195 N N . LYS A 1 600 ? -10.124 85.906 93.394 1.00 74.73 712 LYS A N 1
ATOM 4196 C CA . LYS A 1 600 ? -8.877 86.654 93.584 1.00 74.49 712 LYS A CA 1
ATOM 4197 C C . LYS A 1 600 ? -8.004 86.492 92.340 1.00 78.17 712 LYS A C 1
ATOM 4198 O O . LYS A 1 600 ? -7.344 87.448 91.931 1.00 77.71 712 LYS A O 1
ATOM 4204 N N . LEU A 1 601 ? -8.026 85.283 91.730 1.00 74.68 713 LEU A N 1
ATOM 4205 C CA . LEU A 1 601 ? -7.296 84.950 90.504 1.00 74.52 713 LEU A CA 1
ATOM 4206 C C . LEU A 1 601 ? -7.854 85.747 89.325 1.00 78.45 713 LEU A C 1
ATOM 4207 O O . LEU A 1 601 ? -7.080 86.226 88.497 1.00 77.95 713 LEU A O 1
ATOM 4212 N N . LYS A 1 602 ? -9.197 85.908 89.272 1.00 75.19 714 LYS A N 1
ATOM 4213 C CA . LYS A 1 602 ? -9.913 86.682 88.253 1.00 75.09 714 LYS A CA 1
ATOM 4214 C C . LYS A 1 602 ? -9.573 88.171 88.380 1.00 79.33 714 LYS A C 1
ATOM 4215 O O . LYS A 1 602 ? -9.452 88.856 87.364 1.00 78.87 714 LYS A O 1
ATOM 4221 N N . THR A 1 603 ? -9.406 88.657 89.630 1.00 76.29 715 THR A N 1
ATOM 4222 C CA . THR A 1 603 ? -9.048 90.042 89.949 1.00 76.31 715 THR A CA 1
ATOM 4223 C C . THR A 1 603 ? -7.587 90.305 89.556 1.00 80.84 715 THR A C 1
ATOM 4224 O O . THR A 1 603 ? -7.310 91.320 88.916 1.00 80.37 715 THR A O 1
ATOM 4228 N N . LEU A 1 604 ? -6.668 89.381 89.924 1.00 78.00 716 LEU A N 1
ATOM 4229 C CA . LEU A 1 604 ? -5.234 89.453 89.616 1.00 78.10 716 LEU A CA 1
ATOM 4230 C C . LEU A 1 604 ? -4.987 89.438 88.101 1.00 82.69 716 LEU A C 1
ATOM 4231 O O . LEU A 1 604 ? -4.126 90.177 87.623 1.00 82.27 716 LEU A O 1
ATOM 4236 N N . ASN A 1 605 ? -5.765 88.625 87.354 1.00 79.88 717 ASN A N 1
ATOM 4237 C CA . ASN A 1 605 ? -5.703 88.516 85.893 1.00 80.04 717 ASN A CA 1
ATOM 4238 C C . ASN A 1 605 ? -6.143 89.838 85.246 1.00 84.72 717 ASN A C 1
ATOM 4239 O O . ASN A 1 605 ? -5.542 90.264 84.261 1.00 84.27 717 ASN A O 1
ATOM 4244 N N . SER A 1 606 ? -7.179 90.484 85.819 1.00 81.97 718 SER A N 1
ATOM 4245 C CA . SER A 1 606 ? -7.725 91.759 85.350 1.00 82.10 718 SER A CA 1
ATOM 4246 C C . SER A 1 606 ? -6.774 92.929 85.627 1.00 86.73 718 SER A C 1
ATOM 4247 O O . SER A 1 606 ? -6.681 93.836 84.797 1.00 86.29 718 SER A O 1
ATOM 4250 N N . LEU A 1 607 ? -6.073 92.906 86.784 1.00 83.92 719 LEU A N 1
ATOM 4251 C CA . LEU A 1 607 ? -5.117 93.941 87.195 1.00 84.05 719 LEU A CA 1
ATOM 4252 C C . LEU A 1 607 ? -3.908 94.020 86.262 1.00 88.48 719 LEU A C 1
ATOM 4253 O O . LEU A 1 607 ? -3.472 95.123 85.927 1.00 88.00 719 LEU A O 1
ATOM 4258 N N . ILE A 1 608 ? -3.366 92.854 85.856 1.00 85.60 720 ILE A N 1
ATOM 4259 C CA . ILE A 1 608 ? -2.208 92.747 84.962 1.00 85.71 720 ILE A CA 1
ATOM 4260 C C . ILE A 1 608 ? -2.582 93.203 83.533 1.00 90.25 720 ILE A C 1
ATOM 4261 O O . ILE A 1 608 ? -1.760 93.836 82.866 1.00 89.78 720 ILE A O 1
ATOM 4266 N N . LYS A 1 609 ? -3.839 92.936 83.102 1.00 87.40 721 LYS A N 1
ATOM 4267 C CA . LYS A 1 609 ? -4.383 93.337 81.796 1.00 87.48 721 LYS A CA 1
ATOM 4268 C C . LYS A 1 609 ? -4.401 94.864 81.634 1.00 92.16 721 LYS A C 1
ATOM 4269 O O . LYS A 1 609 ? -4.181 95.366 80.530 1.00 91.75 721 LYS A O 1
ATOM 4275 N N . LEU A 1 610 ? -4.660 95.591 82.740 1.00 89.31 722 LEU A N 1
ATOM 4276 C CA . LEU A 1 610 ? -4.708 97.053 82.793 1.00 89.41 722 LEU A CA 1
ATOM 4277 C C . LEU A 1 610 ? -3.298 97.654 82.916 1.00 93.79 722 LEU A C 1
ATOM 4278 O O . LEU A 1 610 ? -3.017 98.678 82.290 1.00 93.35 722 LEU A O 1
ATOM 4283 N N . ASN A 1 611 ? -2.421 97.015 83.719 1.00 90.73 723 ASN A N 1
ATOM 4284 C CA . ASN A 1 611 ? -1.041 97.448 83.970 1.00 90.77 723 ASN A CA 1
ATOM 4285 C C . ASN A 1 611 ? -0.052 97.093 82.842 1.00 95.18 723 ASN A C 1
ATOM 4286 O O . ASN A 1 611 ? 1.102 97.527 82.891 1.00 94.72 723 ASN A O 1
ATOM 4291 N N . ALA A 1 612 ? -0.505 96.318 81.833 1.00 92.19 724 ALA A N 1
ATOM 4292 C CA . ALA A 1 612 ? 0.295 95.866 80.688 1.00 92.24 724 ALA A CA 1
ATOM 4293 C C . ALA A 1 612 ? 0.836 97.001 79.811 1.00 96.66 724 ALA A C 1
ATOM 4294 O O . ALA A 1 612 ? 1.998 96.950 79.402 1.00 96.28 724 ALA A O 1
ATOM 4296 N N . VAL A 1 613 ? -0.003 98.012 79.519 1.00 93.55 725 VAL A N 1
ATOM 4297 C CA . VAL A 1 613 ? 0.355 99.158 78.680 1.00 93.52 725 VAL A CA 1
ATOM 4298 C C . VAL A 1 613 ? 1.198 100.203 79.457 1.00 97.57 725 VAL A C 1
ATOM 4299 O O . VAL A 1 613 ? 1.946 100.964 78.838 1.00 97.11 725 VAL A O 1
ATOM 4303 N N . LYS A 1 614 ? 1.096 100.212 80.802 1.00 94.30 726 LYS A N 1
ATOM 4304 C CA . LYS A 1 614 ? 1.808 101.160 81.665 1.00 94.19 726 LYS A CA 1
ATOM 4305 C C . LYS A 1 614 ? 3.159 100.641 82.173 1.00 98.15 726 LYS A C 1
ATOM 4306 O O . LYS A 1 614 ? 4.158 101.355 82.066 1.00 97.66 726 LYS A O 1
ATOM 4312 N N . LEU A 1 615 ? 3.187 99.413 82.730 1.00 94.86 727 LEU A N 1
ATOM 4313 C CA . LEU A 1 615 ? 4.391 98.791 83.293 1.00 94.73 727 LEU A CA 1
ATOM 4314 C C . LEU A 1 615 ? 5.115 97.845 82.327 1.00 98.68 727 LEU A C 1
ATOM 4315 O O . LEU A 1 615 ? 4.500 97.315 81.399 1.00 98.23 727 LEU A O 1
ATOM 4320 N N . SER A 1 616 ? 6.428 97.638 82.561 1.00 95.35 728 SER A N 1
ATOM 4321 C CA . SER A 1 616 ? 7.303 96.760 81.775 1.00 95.21 728 SER A CA 1
ATOM 4322 C C . SER A 1 616 ? 7.217 95.304 82.282 1.00 99.16 728 SER A C 1
ATOM 4323 O O . SER A 1 616 ? 6.507 95.043 83.256 1.00 98.73 728 SER A O 1
ATOM 4326 N N . ARG A 1 617 ? 7.933 94.362 81.620 1.00 95.71 729 ARG A N 1
ATOM 4327 C CA . ARG A 1 617 ? 7.940 92.939 81.987 1.00 95.46 729 ARG A CA 1
ATOM 4328 C C . ARG A 1 617 ? 8.621 92.701 83.341 1.00 99.04 729 ARG A C 1
ATOM 4329 O O . ARG A 1 617 ? 8.086 91.949 84.162 1.00 98.55 729 ARG A O 1
ATOM 4337 N N . ALA A 1 618 ? 9.786 93.342 83.570 1.00 95.40 730 ALA A N 1
ATOM 4338 C CA . ALA A 1 618 ? 10.555 93.235 84.814 1.00 95.10 730 ALA A CA 1
ATOM 4339 C C . ALA A 1 618 ? 9.811 93.859 86.001 1.00 98.59 730 ALA A C 1
ATOM 4340 O O . ALA A 1 618 ? 9.870 93.320 87.107 1.00 98.12 730 ALA A O 1
ATOM 4342 N N . LYS A 1 619 ? 9.103 94.981 85.763 1.00 94.91 731 LYS A N 1
ATOM 4343 C CA . LYS A 1 619 ? 8.325 95.692 86.780 1.00 94.58 731 LYS A CA 1
ATOM 4344 C C . LYS A 1 619 ? 6.977 95.014 87.042 1.00 97.96 731 LYS A C 1
ATOM 4345 O O . LYS A 1 619 ? 6.502 95.025 88.179 1.00 97.48 731 LYS A O 1
ATOM 4351 N N . GLY A 1 620 ? 6.387 94.435 85.994 1.00 94.18 732 GLY A N 1
ATOM 4352 C CA . GLY A 1 620 ? 5.110 93.726 86.052 1.00 93.80 732 GLY A CA 1
ATOM 4353 C C . GLY A 1 620 ? 5.155 92.464 86.890 1.00 97.06 732 GLY A C 1
ATOM 4354 O O . GLY A 1 620 ? 4.180 92.145 87.577 1.00 96.49 732 GLY A O 1
ATOM 4355 N N . LYS A 1 621 ? 6.296 91.741 86.840 1.00 93.30 733 LYS A N 1
ATOM 4356 C CA . LYS A 1 621 ? 6.548 90.518 87.610 1.00 92.94 733 LYS A CA 1
ATOM 4357 C C . LYS A 1 621 ? 6.650 90.870 89.100 1.00 96.51 733 LYS A C 1
ATOM 4358 O O . LYS A 1 621 ? 6.145 90.121 89.939 1.00 96.09 733 LYS A O 1
ATOM 4364 N N . GLU A 1 622 ? 7.282 92.024 89.415 1.00 92.85 734 GLU A N 1
ATOM 4365 C CA . GLU A 1 622 ? 7.441 92.545 90.775 1.00 92.53 734 GLU A CA 1
ATOM 4366 C C . GLU A 1 622 ? 6.080 92.971 91.338 1.00 95.90 734 GLU A C 1
ATOM 4367 O O . GLU A 1 622 ? 5.830 92.779 92.528 1.00 95.46 734 GLU A O 1
ATOM 4373 N N . ALA A 1 623 ? 5.203 93.531 90.474 1.00 92.09 735 ALA A N 1
ATOM 4374 C CA . ALA A 1 623 ? 3.848 93.968 90.821 1.00 91.73 735 ALA A CA 1
ATOM 4375 C C . ALA A 1 623 ? 2.966 92.773 91.195 1.00 95.25 735 ALA A C 1
ATOM 4376 O O . ALA A 1 623 ? 2.131 92.894 92.094 1.00 94.77 735 ALA A O 1
ATOM 4378 N N . MET A 1 624 ? 3.170 91.619 90.517 1.00 91.54 736 MET A N 1
ATOM 4379 C CA . MET A 1 624 ? 2.452 90.366 90.765 1.00 91.19 736 MET A CA 1
ATOM 4380 C C . MET A 1 624 ? 2.893 89.771 92.109 1.00 94.63 736 MET A C 1
ATOM 4381 O O . MET A 1 624 ? 2.037 89.336 92.883 1.00 94.13 736 MET A O 1
ATOM 4386 N N . HIS A 1 625 ? 4.221 89.762 92.383 1.00 90.94 737 HIS A N 1
ATOM 4387 C CA . HIS A 1 625 ? 4.803 89.258 93.631 1.00 90.64 737 HIS A CA 1
ATOM 4388 C C . HIS A 1 625 ? 4.316 90.047 94.850 1.00 94.18 737 HIS A C 1
ATOM 4389 O O . HIS A 1 625 ? 3.998 89.442 95.874 1.00 93.74 737 HIS A O 1
ATOM 4396 N N . THR A 1 626 ? 4.245 91.391 94.728 1.00 90.45 738 THR A N 1
ATOM 4397 C CA . THR A 1 626 ? 3.786 92.305 95.781 1.00 90.08 738 THR A CA 1
ATOM 4398 C C . THR A 1 626 ? 2.290 92.092 96.068 1.00 93.26 738 THR A C 1
ATOM 4399 O O . THR A 1 626 ? 1.879 92.138 97.229 1.00 92.72 738 THR A O 1
ATOM 4403 N N . CYS A 1 627 ? 1.495 91.837 95.010 1.00 89.43 739 CYS A N 1
ATOM 4404 C CA . CYS A 1 627 ? 0.052 91.599 95.097 1.00 89.03 739 CYS A CA 1
ATOM 4405 C C . CYS A 1 627 ? -0.279 90.271 95.787 1.00 92.27 739 CYS A C 1
ATOM 4406 O O . CYS A 1 627 ? -1.234 90.216 96.561 1.00 91.69 739 CYS A O 1
ATOM 4409 N N . LEU A 1 628 ? 0.510 89.210 95.512 1.00 88.51 740 LEU A N 1
ATOM 4410 C CA . LEU A 1 628 ? 0.328 87.881 96.108 1.00 88.12 740 LEU A CA 1
ATOM 4411 C C . LEU A 1 628 ? 0.759 87.846 97.578 1.00 91.39 740 LEU A C 1
ATOM 4412 O O . LEU A 1 628 ? 0.199 87.071 98.358 1.00 90.86 740 LEU A O 1
ATOM 4417 N N . LYS A 1 629 ? 1.751 88.685 97.950 1.00 87.66 741 LYS A N 1
ATOM 4418 C CA . LYS A 1 629 ? 2.281 88.797 99.315 1.00 87.34 741 LYS A CA 1
ATOM 4419 C C . LYS A 1 629 ? 1.296 89.465 100.286 1.00 90.95 741 LYS A C 1
ATOM 4420 O O . LYS A 1 629 ? 1.455 89.316 101.502 1.00 90.51 741 LYS A O 1
ATOM 4426 N N . GLN A 1 630 ? 0.274 90.168 99.753 1.00 87.35 742 GLN A N 1
ATOM 4427 C CA . GLN A 1 630 ? -0.775 90.842 100.524 1.00 87.05 742 GLN A CA 1
ATOM 4428 C C . GLN A 1 630 ? -1.600 89.812 101.303 1.00 90.54 742 GLN A C 1
ATOM 4429 O O . GLN A 1 630 ? -1.878 88.727 100.782 1.00 90.08 742 GLN A O 1
ATOM 4435 N N . SER A 1 631 ? -1.977 90.159 102.552 1.00 86.86 743 SER A N 1
ATOM 4436 C CA . SER A 1 631 ? -2.754 89.321 103.475 1.00 86.54 743 SER A CA 1
ATOM 4437 C C . SER A 1 631 ? -4.095 88.838 102.908 1.00 89.79 743 SER A C 1
ATOM 4438 O O . SER A 1 631 ? -4.499 87.710 103.192 1.00 89.32 743 SER A O 1
ATOM 4441 N N . ALA A 1 632 ? -4.771 89.686 102.109 1.00 85.90 744 ALA A N 1
ATOM 4442 C CA . ALA A 1 632 ? -6.054 89.377 101.474 1.00 85.49 744 ALA A CA 1
ATOM 4443 C C . ALA A 1 632 ? -5.916 88.283 100.405 1.00 88.63 744 ALA A C 1
ATOM 4444 O O . ALA A 1 632 ? -6.793 87.425 100.297 1.00 88.11 744 ALA A O 1
ATOM 4446 N N . TYR A 1 633 ? -4.808 88.310 99.634 1.00 84.72 745 TYR A N 1
ATOM 4447 C CA . TYR A 1 633 ? -4.507 87.343 98.575 1.00 84.28 745 TYR A CA 1
ATOM 4448 C C . TYR A 1 633 ? -3.881 86.056 99.107 1.00 87.42 745 TYR A C 1
ATOM 4449 O O . TYR A 1 633 ? -4.160 84.981 98.572 1.00 86.89 745 TYR A O 1
ATOM 4458 N N . ARG A 1 634 ? -3.029 86.167 100.141 1.00 83.56 746 ARG A N 1
ATOM 4459 C CA . ARG A 1 634 ? -2.336 85.031 100.756 1.00 83.14 746 ARG A CA 1
ATOM 4460 C C . ARG A 1 634 ? -3.297 84.079 101.478 1.00 86.44 746 ARG A C 1
ATOM 4461 O O . ARG A 1 634 ? -3.237 82.873 101.245 1.00 85.95 746 ARG A O 1
ATOM 4469 N N . GLU A 1 635 ? -4.194 84.621 102.326 1.00 82.60 747 GLU A N 1
ATOM 4470 C CA . GLU A 1 635 ? -5.178 83.848 103.095 1.00 82.20 747 GLU A CA 1
ATOM 4471 C C . GLU A 1 635 ? -6.224 83.148 102.219 1.00 85.24 747 GLU A C 1
ATOM 4472 O O . GLU A 1 635 ? -6.675 82.054 102.566 1.00 84.75 747 GLU A O 1
ATOM 4478 N N . ALA A 1 636 ? -6.605 83.778 101.093 1.00 81.16 748 ALA A N 1
ATOM 4479 C CA . ALA A 1 636 ? -7.605 83.262 100.156 1.00 80.64 748 ALA A CA 1
ATOM 4480 C C . ALA A 1 636 ? -7.080 82.166 99.221 1.00 83.67 748 ALA A C 1
ATOM 4481 O O . ALA A 1 636 ? -7.862 81.310 98.805 1.00 83.20 748 ALA A O 1
ATOM 4483 N N . LEU A 1 637 ? -5.776 82.197 98.884 1.00 79.61 749 LEU A N 1
ATOM 4484 C CA . LEU A 1 637 ? -5.149 81.228 97.977 1.00 79.08 749 LEU A CA 1
ATOM 4485 C C . LEU A 1 637 ? -4.387 80.090 98.680 1.00 82.39 749 LEU A C 1
ATOM 4486 O O . LEU A 1 637 ? -3.991 79.129 98.016 1.00 81.98 749 LEU A O 1
ATOM 4491 N N . SER A 1 638 ? -4.194 80.187 100.010 1.00 78.52 750 SER A N 1
ATOM 4492 C CA . SER A 1 638 ? -3.481 79.166 100.782 1.00 78.12 750 SER A CA 1
ATOM 4493 C C . SER A 1 638 ? -4.396 78.316 101.667 1.00 81.42 750 SER A C 1
ATOM 4494 O O . SER A 1 638 ? -5.484 78.755 102.049 1.00 81.00 750 SER A O 1
ATOM 4497 N N . ASP A 1 639 ? -3.932 77.092 101.992 1.00 77.56 751 ASP A N 1
ATOM 4498 C CA . ASP A 1 639 ? -4.588 76.099 102.843 1.00 77.22 751 ASP A CA 1
ATOM 4499 C C . ASP A 1 639 ? -6.040 75.778 102.404 1.00 80.45 751 ASP A C 1
ATOM 4500 O O . ASP A 1 639 ? -7.001 76.113 103.105 1.00 80.03 751 ASP A O 1
ATOM 4505 N N . LEU A 1 640 ? -6.179 75.131 101.223 1.00 76.46 752 LEU A N 1
ATOM 4506 C CA . LEU A 1 640 ? -7.458 74.698 100.639 1.00 76.01 752 LEU A CA 1
ATOM 4507 C C . LEU A 1 640 ? -7.292 73.588 99.587 1.00 79.05 752 LEU A C 1
ATOM 4508 O O . LEU A 1 640 ? -6.233 73.487 98.961 1.00 78.58 752 LEU A O 1
ATOM 4513 N N . GLN A 1 641 ? -8.347 72.769 99.395 1.00 74.96 753 GLN A N 1
ATOM 4514 C CA . GLN A 1 641 ? -8.370 71.658 98.441 1.00 74.41 753 GLN A CA 1
ATOM 4515 C C . GLN A 1 641 ? -8.474 72.157 97.005 1.00 77.35 753 GLN A C 1
ATOM 4516 O O . GLN A 1 641 ? -9.310 73.012 96.716 1.00 76.80 753 GLN A O 1
ATOM 4522 N N . SER A 1 642 ? -7.622 71.615 96.111 1.00 73.29 754 SER A N 1
ATOM 4523 C CA . SER A 1 642 ? -7.553 71.978 94.696 1.00 72.79 754 SER A CA 1
ATOM 4524 C C . SER A 1 642 ? -8.839 71.623 93.935 1.00 76.12 754 SER A C 1
ATOM 4525 O O . SER A 1 642 ? -9.360 70.519 94.113 1.00 75.65 754 SER A O 1
ATOM 4528 N N . PRO A 1 643 ? -9.357 72.532 93.073 1.00 72.37 755 PRO A N 1
ATOM 4529 C CA . PRO A 1 643 ? -10.582 72.217 92.316 1.00 72.08 755 PRO A CA 1
ATOM 4530 C C . PRO A 1 643 ? -10.373 71.137 91.250 1.00 75.83 755 PRO A C 1
ATOM 4531 O O . PRO A 1 643 ? -11.331 70.455 90.887 1.00 75.28 755 PRO A O 1
ATOM 4535 N N . LEU A 1 644 ? -9.123 70.974 90.768 1.00 72.43 756 LEU A N 1
ATOM 4536 C CA . LEU A 1 644 ? -8.740 69.970 89.772 1.00 72.27 756 LEU A CA 1
ATOM 4537 C C . LEU A 1 644 ? -8.707 68.576 90.408 1.00 76.46 756 LEU A C 1
ATOM 4538 O O . LEU A 1 644 ? -9.304 67.648 89.865 1.00 76.08 756 LEU A O 1
ATOM 4543 N N . ASN A 1 645 ? -8.012 68.437 91.555 1.00 73.22 757 ASN A N 1
ATOM 4544 C CA . ASN A 1 645 ? -7.900 67.187 92.315 1.00 73.13 757 ASN A CA 1
ATOM 4545 C C . ASN A 1 645 ? -8.423 67.414 93.741 1.00 77.39 757 ASN A C 1
ATOM 4546 O O . ASN A 1 645 ? -7.782 68.137 94.507 1.00 76.99 757 ASN A O 1
ATOM 4551 N N . PRO A 1 646 ? -9.591 66.832 94.110 1.00 74.26 758 PRO A N 1
ATOM 4552 C CA . PRO A 1 646 ? -10.150 67.070 95.459 1.00 74.18 758 PRO A CA 1
ATOM 4553 C C . PRO A 1 646 ? -9.275 66.627 96.635 1.00 78.40 758 PRO A C 1
ATOM 4554 O O . PRO A 1 646 ? -9.413 67.181 97.725 1.00 77.97 758 PRO A O 1
ATOM 4558 N N . CYS A 1 647 ? -8.379 65.645 96.429 1.00 75.32 759 CYS A N 1
ATOM 4559 C CA . CYS A 1 647 ? -7.478 65.149 97.483 1.00 75.33 759 CYS A CA 1
ATOM 4560 C C . CYS A 1 647 ? -6.345 66.123 97.782 1.00 78.91 759 CYS A C 1
ATOM 4561 O O . CYS A 1 647 ? -6.208 66.556 98.926 1.00 78.46 759 CYS A O 1
ATOM 4564 N N . VAL A 1 648 ? -5.579 66.509 96.734 1.00 75.29 760 VAL A N 1
ATOM 4565 C CA . VAL A 1 648 ? -4.428 67.426 96.772 1.00 75.02 760 VAL A CA 1
ATOM 4566 C C . VAL A 1 648 ? -4.756 68.759 97.489 1.00 78.73 760 VAL A C 1
ATOM 4567 O O . VAL A 1 648 ? -5.728 69.431 97.151 1.00 78.24 760 VAL A O 1
ATOM 4571 N N . ILE A 1 649 ? -3.939 69.112 98.494 1.00 75.21 761 ILE A N 1
ATOM 4572 C CA . ILE A 1 649 ? -4.068 70.337 99.290 1.00 74.97 761 ILE A CA 1
ATOM 4573 C C . ILE A 1 649 ? -3.074 71.382 98.781 1.00 78.66 761 ILE A C 1
ATOM 4574 O O . ILE A 1 649 ? -1.876 71.108 98.676 1.00 78.19 761 ILE A O 1
ATOM 4579 N N . LEU A 1 650 ? -3.584 72.582 98.482 1.00 75.12 762 LEU A N 1
ATOM 4580 C CA . LEU A 1 650 ? -2.771 73.704 98.034 1.00 74.88 762 LEU A CA 1
ATOM 4581 C C . LEU A 1 650 ? -2.340 74.465 99.288 1.00 78.81 762 LEU A C 1
ATOM 4582 O O . LEU A 1 650 ? -3.165 75.121 99.928 1.00 78.39 762 LEU A O 1
ATOM 4587 N N . SER A 1 651 ? -1.060 74.318 99.675 1.00 75.40 763 SER A N 1
ATOM 4588 C CA . SER A 1 651 ? -0.481 74.939 100.870 1.00 75.21 763 SER A CA 1
ATOM 4589 C C . SER A 1 651 ? -0.135 76.424 100.647 1.00 79.09 763 SER A C 1
ATOM 4590 O O . SER A 1 651 ? -0.904 77.134 99.999 1.00 78.63 763 SER A O 1
ATOM 4593 N N . GLU A 1 652 ? 0.998 76.899 101.205 1.00 75.73 764 GLU A N 1
ATOM 4594 C CA . GLU A 1 652 ? 1.455 78.280 101.057 1.00 75.54 764 GLU A CA 1
ATOM 4595 C C . GLU A 1 652 ? 2.020 78.480 99.650 1.00 79.20 764 GLU A C 1
ATOM 4596 O O . GLU A 1 652 ? 2.708 77.596 99.135 1.00 78.62 764 GLU A O 1
ATOM 4602 N N . LEU A 1 653 ? 1.707 79.623 99.023 1.00 75.83 765 LEU A N 1
ATOM 4603 C CA . LEU A 1 653 ? 2.165 79.942 97.672 1.00 75.70 765 LEU A CA 1
ATOM 4604 C C . LEU A 1 653 ? 3.634 80.337 97.632 1.00 79.84 765 LEU A C 1
ATOM 4605 O O . LEU A 1 653 ? 4.051 81.228 98.377 1.00 79.38 765 LEU A O 1
ATOM 4610 N N . TYR A 1 654 ? 4.415 79.691 96.745 1.00 76.70 766 TYR A N 1
ATOM 4611 C CA . TYR A 1 654 ? 5.820 80.040 96.543 1.00 76.67 766 TYR A CA 1
ATOM 4612 C C . TYR A 1 654 ? 5.835 81.225 95.568 1.00 80.15 766 TYR A C 1
ATOM 4613 O O . TYR A 1 654 ? 5.895 81.040 94.348 1.00 79.75 766 TYR A O 1
ATOM 4622 N N . VAL A 1 655 ? 5.711 82.442 96.134 1.00 76.44 767 VAL A N 1
ATOM 4623 C CA . VAL A 1 655 ? 5.633 83.745 95.457 1.00 76.13 767 VAL A CA 1
ATOM 4624 C C . VAL A 1 655 ? 6.764 83.950 94.427 1.00 79.68 767 VAL A C 1
ATOM 4625 O O . VAL A 1 655 ? 6.490 84.401 93.312 1.00 79.17 767 VAL A O 1
ATOM 4629 N N . GLU A 1 656 ? 8.012 83.590 94.796 1.00 76.07 768 GLU A N 1
ATOM 4630 C CA . GLU A 1 656 ? 9.215 83.718 93.960 1.00 75.77 768 GLU A CA 1
ATOM 4631 C C . GLU A 1 656 ? 9.120 82.978 92.619 1.00 78.96 768 GLU A C 1
ATOM 4632 O O . GLU A 1 656 ? 9.597 83.494 91.607 1.00 78.47 768 GLU A O 1
ATOM 4638 N N . LYS A 1 657 ? 8.501 81.779 92.615 1.00 75.00 769 LYS A N 1
ATOM 4639 C CA . LYS A 1 657 ? 8.342 80.942 91.422 1.00 74.56 769 LYS A CA 1
ATOM 4640 C C . LYS A 1 657 ? 7.075 81.250 90.603 1.00 77.85 769 LYS A C 1
ATOM 4641 O O . LYS A 1 657 ? 6.947 80.750 89.480 1.00 77.36 769 LYS A O 1
ATOM 4647 N N . CYS A 1 658 ? 6.159 82.084 91.147 1.00 74.06 770 CYS A N 1
ATOM 4648 C CA . CYS A 1 658 ? 4.917 82.487 90.477 1.00 73.71 770 CYS A CA 1
ATOM 4649 C C . CYS A 1 658 ? 5.203 83.439 89.318 1.00 77.56 770 CYS A C 1
ATOM 4650 O O . CYS A 1 658 ? 5.975 84.386 89.476 1.00 77.10 770 CYS A O 1
ATOM 4653 N N . LYS A 1 659 ? 4.591 83.175 88.151 1.00 74.18 771 LYS A N 1
ATOM 4654 C CA . LYS A 1 659 ? 4.785 83.976 86.938 1.00 73.98 771 LYS A CA 1
ATOM 4655 C C . LYS A 1 659 ? 3.504 84.116 86.102 1.00 78.04 771 LYS A C 1
ATOM 4656 O O . LYS A 1 659 ? 2.468 83.544 86.451 1.00 77.53 771 LYS A O 1
ATOM 4662 N N . TYR A 1 660 ? 3.580 84.901 85.008 1.00 74.84 772 TYR A N 1
ATOM 4663 C CA . TYR A 1 660 ? 2.479 85.124 84.071 1.00 74.75 772 TYR A CA 1
ATOM 4664 C C . TYR A 1 660 ? 3.000 85.261 82.639 1.00 78.55 772 TYR A C 1
ATOM 4665 O O . TYR A 1 660 ? 4.123 85.728 82.438 1.00 78.09 772 TYR A O 1
ATOM 4674 N N . MET A 1 661 ? 2.182 84.868 81.649 1.00 75.15 773 MET A N 1
ATOM 4675 C CA . MET A 1 661 ? 2.541 84.976 80.236 1.00 74.95 773 MET A CA 1
ATOM 4676 C C . MET A 1 661 ? 2.179 86.381 79.745 1.00 78.49 773 MET A C 1
ATOM 4677 O O . MET A 1 661 ? 1.111 86.893 80.087 1.00 77.93 773 MET A O 1
ATOM 4682 N N . ASP A 1 662 ? 3.066 86.998 78.943 1.00 74.92 774 ASP A N 1
ATOM 4683 C CA . ASP A 1 662 ? 2.897 88.355 78.409 1.00 74.66 774 ASP A CA 1
ATOM 4684 C C . ASP A 1 662 ? 1.940 88.433 77.190 1.00 77.91 774 ASP A C 1
ATOM 4685 O O . ASP A 1 662 ? 1.966 89.420 76.447 1.00 77.50 774 ASP A O 1
ATOM 4690 N N . SER A 1 663 ? 1.066 87.419 77.017 1.00 73.89 775 SER A N 1
ATOM 4691 C CA . SER A 1 663 ? 0.077 87.368 75.935 1.00 73.43 775 SER A CA 1
ATOM 4692 C C . SER A 1 663 ? -1.141 88.260 76.249 1.00 76.69 775 SER A C 1
ATOM 4693 O O . SER A 1 663 ? -1.232 88.801 77.351 1.00 76.23 775 SER A O 1
ATOM 4696 N N . LYS A 1 664 ? -2.062 88.421 75.273 1.00 72.80 776 LYS A N 1
ATOM 4697 C CA . LYS A 1 664 ? -3.271 89.251 75.371 1.00 72.35 776 LYS A CA 1
ATOM 4698 C C . LYS A 1 664 ? -4.175 88.924 76.574 1.00 75.53 776 LYS A C 1
ATOM 4699 O O . LYS A 1 664 ? -4.690 89.847 77.209 1.00 75.03 776 LYS A O 1
ATOM 4705 N N . MET A 1 665 ? -4.366 87.627 76.879 1.00 71.57 777 MET A N 1
ATOM 4706 C CA . MET A 1 665 ? -5.231 87.171 77.975 1.00 71.09 777 MET A CA 1
ATOM 4707 C C . MET A 1 665 ? -4.526 87.086 79.340 1.00 74.06 777 MET A C 1
ATOM 4708 O O . MET A 1 665 ? -5.204 86.947 80.362 1.00 73.56 777 MET A O 1
ATOM 4713 N N . LYS A 1 666 ? -3.179 87.191 79.353 1.00 70.06 778 LYS A N 1
ATOM 4714 C CA . LYS A 1 666 ? -2.303 87.156 80.538 1.00 69.62 778 LYS A CA 1
ATOM 4715 C C . LYS A 1 666 ? -2.583 85.963 81.501 1.00 72.96 778 LYS A C 1
ATOM 4716 O O . LYS A 1 666 ? -2.996 86.203 82.641 1.00 72.62 778 LYS A O 1
ATOM 4722 N N . PRO A 1 667 ? -2.367 84.682 81.093 1.00 68.90 779 PRO A N 1
ATOM 4723 C CA . PRO A 1 667 ? -2.634 83.567 82.026 1.00 68.43 779 PRO A CA 1
ATOM 4724 C C . PRO A 1 667 ? -1.647 83.500 83.189 1.00 71.44 779 PRO A C 1
ATOM 4725 O O . PRO A 1 667 ? -0.469 83.815 83.013 1.00 70.87 779 PRO A O 1
ATOM 4729 N N . LEU A 1 668 ? -2.137 83.105 84.376 1.00 67.50 780 LEU A N 1
ATOM 4730 C CA . LEU A 1 668 ? -1.342 83.018 85.603 1.00 67.05 780 LEU A CA 1
ATOM 4731 C C . LEU A 1 668 ? -0.769 81.624 85.843 1.00 70.26 780 LEU A C 1
ATOM 4732 O O . LEU A 1 668 ? -1.443 80.629 85.589 1.00 69.83 780 LEU A O 1
ATOM 4737 N N . TRP A 1 669 ? 0.472 81.565 86.353 1.00 66.31 781 TRP A N 1
ATOM 4738 C CA . TRP A 1 669 ? 1.182 80.333 86.700 1.00 65.86 781 TRP A CA 1
ATOM 4739 C C . TRP A 1 669 ? 1.464 80.395 88.202 1.00 69.26 781 TRP A C 1
ATOM 4740 O O . TRP A 1 669 ? 2.181 81.289 88.660 1.00 68.71 781 TRP A O 1
ATOM 4751 N N . LEU A 1 670 ? 0.861 79.471 88.968 1.00 65.64 782 LEU A N 1
ATOM 4752 C CA . LEU A 1 670 ? 0.992 79.420 90.423 1.00 65.33 782 LEU A CA 1
ATOM 4753 C C . LEU A 1 670 ? 1.749 78.181 90.883 1.00 68.99 782 LEU A C 1
ATOM 4754 O O . LEU A 1 670 ? 1.399 77.066 90.494 1.00 68.57 782 LEU A O 1
ATOM 4759 N N . VAL A 1 671 ? 2.800 78.388 91.697 1.00 65.43 783 VAL A N 1
ATOM 4760 C CA . VAL A 1 671 ? 3.648 77.324 92.242 1.00 65.18 783 VAL A CA 1
ATOM 4761 C C . VAL A 1 671 ? 3.462 77.286 93.761 1.00 68.92 783 VAL A C 1
ATOM 4762 O O . VAL A 1 671 ? 3.628 78.310 94.429 1.00 68.42 783 VAL A O 1
ATOM 4766 N N . TYR A 1 672 ? 3.099 76.115 94.297 1.00 65.50 784 TYR A N 1
ATOM 4767 C CA . TYR A 1 672 ? 2.884 75.939 95.730 1.00 65.31 784 TYR A CA 1
ATOM 4768 C C . TYR A 1 672 ? 4.083 75.304 96.418 1.00 69.56 784 TYR A C 1
ATOM 4769 O O . TYR A 1 672 ? 4.708 74.396 95.863 1.00 69.11 784 TYR A O 1
ATOM 4778 N N . SER A 1 673 ? 4.410 75.805 97.623 1.00 66.42 785 SER A N 1
ATOM 4779 C CA . SER A 1 673 ? 5.523 75.341 98.453 1.00 66.38 785 SER A CA 1
ATOM 4780 C C . SER A 1 673 ? 5.307 73.902 98.922 1.00 70.44 785 SER A C 1
ATOM 4781 O O . SER A 1 673 ? 4.191 73.531 99.289 1.00 70.02 785 SER A O 1
ATOM 4784 N N . SER A 1 674 ? 6.380 73.097 98.893 1.00 67.21 786 SER A N 1
ATOM 4785 C CA . SER A 1 674 ? 6.361 71.694 99.309 1.00 67.13 786 SER A CA 1
ATOM 4786 C C . SER A 1 674 ? 6.433 71.558 100.836 1.00 71.20 786 SER A C 1
ATOM 4787 O O . SER A 1 674 ? 6.746 72.531 101.528 1.00 70.73 786 SER A O 1
ATOM 4790 N N . ARG A 1 675 ? 6.127 70.355 101.357 1.00 67.98 787 ARG A N 1
ATOM 4791 C CA . ARG A 1 675 ? 6.176 70.054 102.789 1.00 67.88 787 ARG A CA 1
ATOM 4792 C C . ARG A 1 675 ? 7.551 69.490 103.198 1.00 71.82 787 ARG A C 1
ATOM 4793 O O . ARG A 1 675 ? 8.444 69.379 102.355 1.00 71.47 787 ARG A O 1
ATOM 4801 N N . ALA A 1 676 ? 7.711 69.140 104.489 1.00 68.31 788 ALA A N 1
ATOM 4802 C CA . ALA A 1 676 ? 8.942 68.634 105.108 1.00 68.08 788 ALA A CA 1
ATOM 4803 C C . ALA A 1 676 ? 9.566 67.371 104.472 1.00 71.83 788 ALA A C 1
ATOM 4804 O O . ALA A 1 676 ? 10.754 67.132 104.687 1.00 71.55 788 ALA A O 1
ATOM 4806 N N . PHE A 1 677 ? 8.794 66.576 103.704 1.00 68.16 789 PHE A N 1
ATOM 4807 C CA . PHE A 1 677 ? 9.284 65.329 103.101 1.00 67.91 789 PHE A CA 1
ATOM 4808 C C . PHE A 1 677 ? 10.161 65.503 101.864 1.00 71.62 789 PHE A C 1
ATOM 4809 O O . PHE A 1 677 ? 11.250 64.931 101.808 1.00 71.21 789 PHE A O 1
ATOM 4817 N N . GLY A 1 678 ? 9.653 66.228 100.872 1.00 67.99 790 GLY A N 1
ATOM 4818 C CA . GLY A 1 678 ? 10.351 66.467 99.616 1.00 67.69 790 GLY A CA 1
ATOM 4819 C C . GLY A 1 678 ? 10.221 67.904 99.153 1.00 71.23 790 GLY A C 1
ATOM 4820 O O . GLY A 1 678 ? 10.757 68.795 99.813 1.00 70.93 790 GLY A O 1
ATOM 4821 N N . GLU A 1 679 ? 9.497 68.184 98.043 1.00 67.33 791 GLU A N 1
ATOM 4822 C CA . GLU A 1 679 ? 8.791 67.271 97.128 1.00 66.88 791 GLU A CA 1
ATOM 4823 C C . GLU A 1 679 ? 8.553 68.023 95.808 1.00 70.21 791 GLU A C 1
ATOM 4824 O O . GLU A 1 679 ? 8.951 69.187 95.696 1.00 69.88 791 GLU A O 1
ATOM 4830 N N . ASP A 1 680 ? 7.903 67.374 94.817 1.00 66.27 792 ASP A N 1
ATOM 4831 C CA . ASP A 1 680 ? 7.575 68.008 93.540 1.00 65.91 792 ASP A CA 1
ATOM 4832 C C . ASP A 1 680 ? 6.481 69.050 93.785 1.00 69.07 792 ASP A C 1
ATOM 4833 O O . ASP A 1 680 ? 5.377 68.697 94.213 1.00 68.73 792 ASP A O 1
ATOM 4838 N N . SER A 1 681 ? 6.826 70.338 93.589 1.00 64.86 793 SER A N 1
ATOM 4839 C CA . SER A 1 681 ? 5.941 71.483 93.808 1.00 64.32 793 SER A CA 1
ATOM 4840 C C . SER A 1 681 ? 4.666 71.413 92.977 1.00 67.12 793 SER A C 1
ATOM 4841 O O . SER A 1 681 ? 4.730 71.252 91.756 1.00 66.66 793 SER A O 1
ATOM 4844 N N . VAL A 1 682 ? 3.508 71.503 93.657 1.00 62.85 794 VAL A N 1
ATOM 4845 C CA . VAL A 1 682 ? 2.184 71.455 93.035 1.00 62.26 794 VAL A CA 1
ATOM 4846 C C . VAL A 1 682 ? 1.951 72.764 92.280 1.00 65.34 794 VAL A C 1
ATOM 4847 O O . VAL A 1 682 ? 1.931 73.839 92.883 1.00 64.82 794 VAL A O 1
ATOM 4851 N N . GLY A 1 683 ? 1.827 72.651 90.963 1.00 61.50 795 GLY A N 1
ATOM 4852 C CA . GLY A 1 683 ? 1.607 73.788 90.079 1.00 61.09 795 GLY A CA 1
ATOM 4853 C C . GLY A 1 683 ? 0.202 73.829 89.510 1.00 64.48 795 GLY A C 1
ATOM 4854 O O . GLY A 1 683 ? -0.412 72.782 89.273 1.00 64.12 795 GLY A O 1
ATOM 4855 N N . VAL A 1 684 ? -0.307 75.050 89.271 1.00 60.69 796 VAL A N 1
ATOM 4856 C CA . VAL A 1 684 ? -1.648 75.272 88.720 1.00 60.39 796 VAL A CA 1
ATOM 4857 C C . VAL A 1 684 ? -1.673 76.531 87.821 1.00 63.77 796 VAL A C 1
ATOM 4858 O O . VAL A 1 684 ? -1.191 77.593 88.226 1.00 63.13 796 VAL A O 1
ATOM 4862 N N . ILE A 1 685 ? -2.207 76.386 86.590 1.00 60.22 797 ILE A N 1
ATOM 4863 C CA . ILE A 1 685 ? -2.332 77.482 85.621 1.00 59.99 797 ILE A CA 1
ATOM 4864 C C . ILE A 1 685 ? -3.763 78.013 85.623 1.00 64.09 797 ILE A C 1
ATOM 4865 O O . ILE A 1 685 ? -4.700 77.240 85.423 1.00 63.54 797 ILE A O 1
ATOM 4870 N N . PHE A 1 686 ? -3.924 79.333 85.824 1.00 60.97 798 PHE A N 1
ATOM 4871 C CA . PHE A 1 686 ? -5.225 79.991 85.771 1.00 60.92 798 PHE A CA 1
ATOM 4872 C C . PHE A 1 686 ? -5.335 80.745 84.441 1.00 64.99 798 PHE A C 1
ATOM 4873 O O . PHE A 1 686 ? -4.530 81.639 84.174 1.00 64.36 798 PHE A O 1
ATOM 4881 N N . LYS A 1 687 ? -6.323 80.377 83.609 1.00 62.01 799 LYS A N 1
ATOM 4882 C CA . LYS A 1 687 ? -6.550 81.016 82.310 1.00 62.01 799 LYS A CA 1
ATOM 4883 C C . LYS A 1 687 ? -7.908 81.708 82.275 1.00 66.54 799 LYS A C 1
ATOM 4884 O O . LYS A 1 687 ? -8.929 81.062 82.516 1.00 66.00 799 LYS A O 1
ATOM 4890 N N . ASN A 1 688 ? -7.914 83.025 81.997 1.00 63.79 800 ASN A N 1
ATOM 4891 C CA . ASN A 1 688 ? -9.130 83.837 81.913 1.00 63.95 800 ASN A CA 1
ATOM 4892 C C . ASN A 1 688 ? -9.220 84.530 80.554 1.00 68.43 800 ASN A C 1
ATOM 4893 O O . ASN A 1 688 ? -8.252 85.147 80.105 1.00 68.09 800 ASN A O 1
ATOM 4898 N N . GLY A 1 689 ? -10.381 84.402 79.917 1.00 65.35 801 GLY A N 1
ATOM 4899 C CA . GLY A 1 689 ? -10.657 84.956 78.596 1.00 65.33 801 GLY A CA 1
ATOM 4900 C C . GLY A 1 689 ? -10.558 83.927 77.486 1.00 69.55 801 GLY A C 1
ATOM 4901 O O . GLY A 1 689 ? -11.073 84.151 76.386 1.00 69.29 801 GLY A O 1
ATOM 4902 N N . ASP A 1 690 ? -9.872 82.798 77.764 1.00 66.17 802 ASP A N 1
ATOM 4903 C CA . ASP A 1 690 ? -9.674 81.684 76.832 1.00 65.96 802 ASP A CA 1
ATOM 4904 C C . ASP A 1 690 ? -10.632 80.541 77.159 1.00 69.35 802 ASP A C 1
ATOM 4905 O O . ASP A 1 690 ? -10.816 80.210 78.334 1.00 68.91 802 ASP A O 1
ATOM 4910 N N . ASP A 1 691 ? -11.224 79.924 76.123 1.00 65.51 803 ASP A N 1
ATOM 4911 C CA . ASP A 1 691 ? -12.138 78.798 76.301 1.00 65.12 803 ASP A CA 1
ATOM 4912 C C . ASP A 1 691 ? -11.341 77.509 76.499 1.00 68.25 803 ASP A C 1
ATOM 4913 O O . ASP A 1 691 ? -10.470 77.193 75.685 1.00 67.83 803 ASP A O 1
ATOM 4918 N N . LEU A 1 692 ? -11.619 76.787 77.599 1.00 64.16 804 LEU A N 1
ATOM 4919 C CA . LEU A 1 692 ? -10.925 75.540 77.933 1.00 63.62 804 LEU A CA 1
ATOM 4920 C C . LEU A 1 692 ? -11.815 74.289 77.828 1.00 66.68 804 LEU A C 1
ATOM 4921 O O . LEU A 1 692 ? -11.406 73.211 78.269 1.00 66.25 804 LEU A O 1
ATOM 4926 N N . ARG A 1 693 ? -13.010 74.426 77.211 1.00 62.59 805 ARG A N 1
ATOM 4927 C CA . ARG A 1 693 ? -13.965 73.329 77.007 1.00 62.11 805 ARG A CA 1
ATOM 4928 C C . ARG A 1 693 ? -13.397 72.280 76.046 1.00 65.13 805 ARG A C 1
ATOM 4929 O O . ARG A 1 693 ? -13.644 71.088 76.234 1.00 64.67 805 ARG A O 1
ATOM 4937 N N . GLN A 1 694 ? -12.629 72.734 75.028 1.00 61.09 806 GLN A N 1
ATOM 4938 C CA . GLN A 1 694 ? -11.970 71.892 74.022 1.00 60.56 806 GLN A CA 1
ATOM 4939 C C . GLN A 1 694 ? -10.853 71.075 74.669 1.00 63.46 806 GLN A C 1
ATOM 4940 O O . GLN A 1 694 ? -10.717 69.889 74.371 1.00 62.93 806 GLN A O 1
ATOM 4946 N N . ASP A 1 695 ? -10.066 71.716 75.562 1.00 59.37 807 ASP A N 1
ATOM 4947 C CA . ASP A 1 695 ? -8.963 71.103 76.307 1.00 58.85 807 ASP A CA 1
ATOM 4948 C C . ASP A 1 695 ? -9.482 70.028 77.263 1.00 61.79 807 ASP A C 1
ATOM 4949 O O . ASP A 1 695 ? -8.849 68.981 77.400 1.00 61.34 807 ASP A O 1
ATOM 4954 N N . MET A 1 696 ? -10.646 70.285 77.899 1.00 57.65 808 MET A N 1
ATOM 4955 C CA . MET A 1 696 ? -11.319 69.371 78.826 1.00 57.16 808 MET A CA 1
ATOM 4956 C C . MET A 1 696 ? -11.745 68.087 78.121 1.00 60.22 808 MET A C 1
ATOM 4957 O O . MET A 1 696 ? -11.548 67.002 78.667 1.00 59.90 808 MET A O 1
ATOM 4962 N N . LEU A 1 697 ? -12.322 68.217 76.909 1.00 55.97 809 LEU A N 1
ATOM 4963 C CA . LEU A 1 697 ? -12.791 67.103 76.087 1.00 55.40 809 LEU A CA 1
ATOM 4964 C C . LEU A 1 697 ? -11.628 66.261 75.551 1.00 58.60 809 LEU A C 1
ATOM 4965 O O . LEU A 1 697 ? -11.705 65.035 75.612 1.00 58.29 809 LEU A O 1
ATOM 4970 N N . THR A 1 698 ? -10.559 66.915 75.044 1.00 54.40 810 THR A N 1
ATOM 4971 C CA . THR A 1 698 ? -9.370 66.250 74.494 1.00 53.84 810 THR A CA 1
ATOM 4972 C C . THR A 1 698 ? -8.651 65.403 75.551 1.00 56.84 810 THR A C 1
ATOM 4973 O O . THR A 1 698 ? -8.345 64.243 75.280 1.00 56.33 810 THR A O 1
ATOM 4977 N N . LEU A 1 699 ? -8.415 65.972 76.752 1.00 52.83 811 LEU A N 1
ATOM 4978 C CA . LEU A 1 699 ? -7.753 65.282 77.865 1.00 52.30 811 LEU A CA 1
ATOM 4979 C C . LEU A 1 699 ? -8.599 64.146 78.444 1.00 55.57 811 LEU A C 1
ATOM 4980 O O . LEU A 1 699 ? -8.038 63.181 78.967 1.00 55.10 811 LEU A O 1
ATOM 4985 N N . GLN A 1 700 ? -9.941 64.247 78.319 1.00 51.77 812 GLN A N 1
ATOM 4986 C CA . GLN A 1 700 ? -10.897 63.221 78.744 1.00 51.46 812 GLN A CA 1
ATOM 4987 C C . GLN A 1 700 ? -10.775 62.029 77.784 1.00 54.93 812 GLN A C 1
ATOM 4988 O O . GLN A 1 700 ? -10.841 60.880 78.225 1.00 54.44 812 GLN A O 1
ATOM 4994 N N . MET A 1 701 ? -10.578 62.315 76.476 1.00 51.22 813 MET A N 1
ATOM 4995 C CA . MET A 1 701 ? -10.398 61.313 75.421 1.00 50.90 813 MET A CA 1
ATOM 4996 C C . MET A 1 701 ? -9.047 60.621 75.576 1.00 54.29 813 MET A C 1
ATOM 4997 O O . MET A 1 701 ? -8.964 59.412 75.362 1.00 53.77 813 MET A O 1
ATOM 5002 N N . LEU A 1 702 ? -7.998 61.385 75.969 1.00 50.56 814 LEU A N 1
ATOM 5003 C CA . LEU A 1 702 ? -6.642 60.878 76.216 1.00 50.21 814 LEU A CA 1
ATOM 5004 C C . LEU A 1 702 ? -6.651 59.924 77.415 1.00 53.53 814 LEU A C 1
ATOM 5005 O O . LEU A 1 702 ? -5.944 58.915 77.396 1.00 52.96 814 LEU A O 1
ATOM 5010 N N . ARG A 1 703 ? -7.475 60.238 78.443 1.00 49.92 815 ARG A N 1
ATOM 5011 C CA . ARG A 1 703 ? -7.672 59.422 79.646 1.00 49.63 815 ARG A CA 1
ATOM 5012 C C . ARG A 1 703 ? -8.372 58.111 79.270 1.00 53.28 815 ARG A C 1
ATOM 5013 O O . ARG A 1 703 ? -7.992 57.052 79.771 1.00 52.80 815 ARG A O 1
ATOM 5021 N N . LEU A 1 704 ? -9.383 58.190 78.372 1.00 49.68 816 LEU A N 1
ATOM 5022 C CA . LEU A 1 704 ? -10.151 57.047 77.873 1.00 49.42 816 LEU A CA 1
ATOM 5023 C C . LEU A 1 704 ? -9.274 56.145 77.003 1.00 53.05 816 LEU A C 1
ATOM 5024 O O . LEU A 1 704 ? -9.364 54.923 77.122 1.00 52.84 816 LEU A O 1
ATOM 5029 N N . MET A 1 705 ? -8.420 56.748 76.145 1.00 49.15 817 MET A N 1
ATOM 5030 C CA . MET A 1 705 ? -7.487 56.033 75.269 1.00 48.72 817 MET A CA 1
ATOM 5031 C C . MET A 1 705 ? -6.486 55.238 76.102 1.00 52.95 817 MET A C 1
ATOM 5032 O O . MET A 1 705 ? -6.268 54.060 75.824 1.00 52.60 817 MET A O 1
ATOM 5037 N N . ASP A 1 706 ? -5.933 55.869 77.161 1.00 49.83 818 ASP A N 1
ATOM 5038 C CA . ASP A 1 706 ? -4.985 55.257 78.094 1.00 49.79 818 ASP A CA 1
ATOM 5039 C C . ASP A 1 706 ? -5.641 54.127 78.890 1.00 53.56 818 ASP A C 1
ATOM 5040 O O . ASP A 1 706 ? -4.980 53.131 79.181 1.00 53.13 818 ASP A O 1
ATOM 5045 N N . LEU A 1 707 ? -6.940 54.276 79.222 1.00 50.13 819 LEU A N 1
ATOM 5046 C CA . LEU A 1 707 ? -7.720 53.281 79.960 1.00 49.98 819 LEU A CA 1
ATOM 5047 C C . LEU A 1 707 ? -8.016 52.049 79.092 1.00 53.81 819 LEU A C 1
ATOM 5048 O O . LEU A 1 707 ? -7.852 50.924 79.568 1.00 53.50 819 LEU A O 1
ATOM 5053 N N . LEU A 1 708 ? -8.439 52.263 77.826 1.00 50.22 820 LEU A N 1
ATOM 5054 C CA . LEU A 1 708 ? -8.749 51.186 76.876 1.00 49.97 820 LEU A CA 1
ATOM 5055 C C . LEU A 1 708 ? -7.493 50.416 76.446 1.00 53.61 820 LEU A C 1
ATOM 5056 O O . LEU A 1 708 ? -7.584 49.216 76.176 1.00 53.10 820 LEU A O 1
ATOM 5061 N N . TRP A 1 709 ? -6.326 51.100 76.406 1.00 50.13 821 TRP A N 1
ATOM 5062 C CA . TRP A 1 709 ? -5.029 50.500 76.069 1.00 49.88 821 TRP A CA 1
ATOM 5063 C C . TRP A 1 709 ? -4.559 49.582 77.199 1.00 53.49 821 TRP A C 1
ATOM 5064 O O . TRP A 1 709 ? -3.992 48.523 76.926 1.00 52.99 821 TRP A O 1
ATOM 5075 N N . LYS A 1 710 ? -4.791 49.998 78.464 1.00 49.93 822 LYS A N 1
ATOM 5076 C CA . LYS A 1 710 ? -4.431 49.248 79.672 1.00 49.63 822 LYS A CA 1
ATOM 5077 C C . LYS A 1 710 ? -5.264 47.973 79.823 1.00 53.51 822 LYS A C 1
ATOM 5078 O O . LYS A 1 710 ? -4.768 46.989 80.375 1.00 53.22 822 LYS A O 1
ATOM 5084 N N . GLU A 1 711 ? -6.518 47.987 79.319 1.00 49.86 823 GLU A N 1
ATOM 5085 C CA . GLU A 1 711 ? -7.434 46.841 79.337 1.00 49.65 823 GLU A CA 1
ATOM 5086 C C . GLU A 1 711 ? -6.920 45.730 78.417 1.00 53.67 823 GLU A C 1
ATOM 5087 O O . GLU A 1 711 ? -7.157 44.552 78.688 1.00 53.38 823 GLU A O 1
ATOM 5093 N N . ALA A 1 712 ? -6.203 46.117 77.341 1.00 50.18 824 ALA A N 1
ATOM 5094 C CA . ALA A 1 712 ? -5.584 45.215 76.369 1.00 49.92 824 ALA A CA 1
ATOM 5095 C C . ALA A 1 712 ? -4.192 44.758 76.852 1.00 53.58 824 ALA A C 1
ATOM 5096 O O . ALA A 1 712 ? -3.579 43.884 76.235 1.00 53.12 824 ALA A O 1
ATOM 5098 N N . GLY A 1 713 ? -3.727 45.348 77.955 1.00 50.12 825 GLY A N 1
ATOM 5099 C CA . GLY A 1 713 ? -2.440 45.047 78.572 1.00 49.98 825 GLY A CA 1
ATOM 5100 C C . GLY A 1 713 ? -1.292 45.860 78.014 1.00 53.84 825 GLY A C 1
ATOM 5101 O O . GLY A 1 713 ? -0.174 45.350 77.898 1.00 53.39 825 GLY A O 1
ATOM 5102 N N . LEU A 1 714 ? -1.557 47.135 77.672 1.00 50.46 826 LEU A N 1
ATOM 5103 C CA . LEU A 1 714 ? -0.558 48.042 77.111 1.00 50.26 826 LEU A CA 1
ATOM 5104 C C . LEU A 1 714 ? -0.559 49.401 77.824 1.00 54.36 826 LEU A C 1
ATOM 5105 O O . LEU A 1 714 ? -1.462 50.214 77.616 1.00 53.91 826 LEU A O 1
ATOM 5110 N N . ASP A 1 715 ? 0.452 49.628 78.680 1.00 51.07 827 ASP A N 1
ATOM 5111 C CA . ASP A 1 715 ? 0.626 50.879 79.419 1.00 50.92 827 ASP A CA 1
ATOM 5112 C C . ASP A 1 715 ? 1.616 51.742 78.639 1.00 54.95 827 ASP A C 1
ATOM 5113 O O . ASP A 1 715 ? 2.820 51.467 78.643 1.00 54.58 827 ASP A O 1
ATOM 5118 N N . LEU A 1 716 ? 1.096 52.764 77.937 1.00 51.53 828 LEU A N 1
ATOM 5119 C CA . LEU A 1 716 ? 1.914 53.650 77.109 1.00 51.30 828 LEU A CA 1
ATOM 5120 C C . LEU A 1 716 ? 2.443 54.884 77.860 1.00 55.18 828 LEU A C 1
ATOM 5121 O O . LEU A 1 716 ? 2.948 55.810 77.226 1.00 54.73 828 LEU A O 1
ATOM 5126 N N . ARG A 1 717 ? 2.375 54.861 79.210 1.00 51.76 829 ARG A N 1
ATOM 5127 C CA . ARG A 1 717 ? 2.848 55.913 80.124 1.00 51.49 829 ARG A CA 1
ATOM 5128 C C . ARG A 1 717 ? 2.335 57.313 79.725 1.00 55.29 829 ARG A C 1
ATOM 5129 O O . ARG A 1 717 ? 3.116 58.257 79.570 1.00 54.91 829 ARG A O 1
ATOM 5137 N N . MET A 1 718 ? 1.009 57.420 79.536 1.00 51.81 830 MET A N 1
ATOM 5138 C CA . MET A 1 718 ? 0.323 58.653 79.143 1.00 51.54 830 MET A CA 1
ATOM 5139 C C . MET A 1 718 ? 0.258 59.645 80.300 1.00 55.24 830 MET A C 1
ATOM 5140 O O . MET A 1 718 ? 0.130 59.236 81.458 1.00 54.65 830 MET A O 1
ATOM 5145 N N . LEU A 1 719 ? 0.301 60.951 79.987 1.00 51.89 831 LEU A N 1
ATOM 5146 C CA . LEU A 1 719 ? 0.173 62.015 80.982 1.00 51.64 831 LEU A CA 1
ATOM 5147 C C . LEU A 1 719 ? -1.049 62.919 80.690 1.00 55.54 831 LEU A C 1
ATOM 5148 O O . LEU A 1 719 ? -0.867 64.081 80.309 1.00 55.08 831 LEU A O 1
ATOM 5153 N N . PRO A 1 720 ? -2.305 62.422 80.839 1.00 52.20 832 PRO A N 1
ATOM 5154 C CA . PRO A 1 720 ? -3.457 63.293 80.583 1.00 52.04 832 PRO A CA 1
ATOM 5155 C C . PRO A 1 720 ? -3.762 64.130 81.826 1.00 56.08 832 PRO A C 1
ATOM 5156 O O . PRO A 1 720 ? -4.560 63.731 82.681 1.00 55.60 832 PRO A O 1
ATOM 5160 N N . TYR A 1 721 ? -3.061 65.277 81.941 1.00 52.81 833 TYR A N 1
ATOM 5161 C CA . TYR A 1 721 ? -3.153 66.237 83.048 1.00 52.68 833 TYR A CA 1
ATOM 5162 C C . TYR A 1 721 ? -4.559 66.817 83.216 1.00 57.09 833 TYR A C 1
ATOM 5163 O O . TYR A 1 721 ? -5.329 66.871 82.252 1.00 56.65 833 TYR A O 1
ATOM 5172 N N . GLY A 1 722 ? -4.869 67.235 84.439 1.00 54.09 834 GLY A N 1
ATOM 5173 C CA . GLY A 1 722 ? -6.163 67.798 84.793 1.00 54.16 834 GLY A CA 1
ATOM 5174 C C . GLY A 1 722 ? -6.440 69.160 84.190 1.00 58.73 834 GLY A C 1
ATOM 5175 O O . GLY A 1 722 ? -5.561 70.025 84.154 1.00 58.28 834 GLY A O 1
ATOM 5176 N N . CYS A 1 723 ? -7.673 69.342 83.699 1.00 55.86 835 CYS A N 1
ATOM 5177 C CA . CYS A 1 723 ? -8.179 70.587 83.121 1.00 55.89 835 CYS A CA 1
ATOM 5178 C C . CYS A 1 723 ? -9.647 70.700 83.489 1.00 60.28 835 CYS A C 1
ATOM 5179 O O . CYS A 1 723 ? -10.414 69.759 83.264 1.00 59.87 835 CYS A O 1
ATOM 5182 N N . LEU A 1 724 ? -10.028 71.832 84.095 1.00 57.16 836 LEU A N 1
ATOM 5183 C CA . LEU A 1 724 ? -11.394 72.063 84.547 1.00 57.12 836 LEU A CA 1
ATOM 5184 C C . LEU A 1 724 ? -11.830 73.503 84.306 1.00 61.30 836 LEU A C 1
ATOM 5185 O O . LEU A 1 724 ? -11.141 74.432 84.728 1.00 60.72 836 LEU A O 1
ATOM 5190 N N . ALA A 1 725 ? -12.980 73.678 83.630 1.00 58.30 837 ALA A N 1
ATOM 5191 C CA . ALA A 1 725 ? 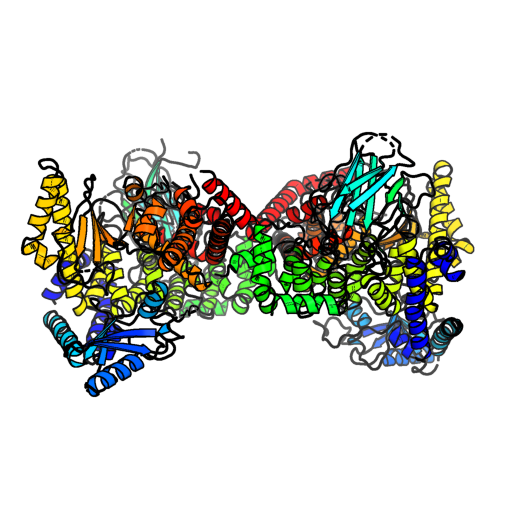-13.571 74.988 83.371 1.00 58.25 837 ALA A CA 1
ATOM 5192 C C . ALA A 1 725 ? -14.365 75.368 84.620 1.00 62.53 837 ALA A C 1
ATOM 5193 O O . ALA A 1 725 ? -15.301 74.659 84.998 1.00 62.12 837 ALA A O 1
ATOM 5195 N N . THR A 1 726 ? -13.937 76.443 85.300 1.00 59.43 838 THR A N 1
ATOM 5196 C CA . THR A 1 726 ? -14.544 76.918 86.548 1.00 59.47 838 THR A CA 1
ATOM 5197 C C . THR A 1 726 ? -15.678 77.919 86.323 1.00 63.98 838 THR A C 1
ATOM 5198 O O . THR A 1 726 ? -16.620 77.956 87.116 1.00 63.61 838 THR A O 1
ATOM 5202 N N . GLY A 1 727 ? -15.579 78.704 85.250 1.00 60.96 839 GLY A N 1
ATOM 5203 C CA . GLY A 1 727 ? -16.574 79.703 84.872 1.00 61.01 839 GLY A CA 1
ATOM 5204 C C . GLY A 1 727 ? -16.614 79.972 83.379 1.00 65.42 839 GLY A C 1
ATOM 5205 O O . GLY A 1 727 ? -16.028 79.217 82.596 1.00 64.99 839 GLY A O 1
ATOM 5206 N N . ASP A 1 728 ? -17.313 81.056 82.975 1.00 62.36 840 ASP A N 1
ATOM 5207 C CA . ASP A 1 728 ? -17.433 81.463 81.571 1.00 62.31 840 ASP A CA 1
ATOM 5208 C C . ASP A 1 728 ? -16.099 82.011 81.064 1.00 65.81 840 ASP A C 1
ATOM 5209 O O . ASP A 1 728 ? -15.650 83.071 81.510 1.00 65.33 840 ASP A O 1
ATOM 5214 N N . ARG A 1 729 ? -15.444 81.235 80.169 1.00 62.06 841 ARG A N 1
ATOM 5215 C CA . ARG A 1 729 ? -14.129 81.495 79.561 1.00 61.68 841 ARG A CA 1
ATOM 5216 C C . ARG A 1 729 ? -12.987 81.557 80.605 1.00 64.81 841 ARG A C 1
ATOM 5217 O O . ARG A 1 729 ? -11.927 82.123 80.334 1.00 64.35 841 ARG A O 1
ATOM 5225 N N . SER A 1 730 ? -13.199 80.930 81.780 1.00 60.85 842 SER A N 1
ATOM 5226 C CA . SER A 1 730 ? -12.223 80.853 82.868 1.00 60.39 842 SER A CA 1
ATOM 5227 C C . SER A 1 730 ? -12.133 79.425 83.401 1.00 63.50 842 SER A C 1
ATOM 5228 O O . SER A 1 730 ? -13.157 78.752 83.539 1.00 63.11 842 SER A O 1
ATOM 5231 N N . GLY A 1 731 ? -10.910 78.979 83.677 1.00 59.37 843 GLY A N 1
ATOM 5232 C CA . GLY A 1 731 ? -10.646 77.630 84.167 1.00 58.84 843 GLY A CA 1
ATOM 5233 C C . GLY A 1 731 ? -9.262 77.417 84.739 1.00 61.71 843 GLY A C 1
ATOM 5234 O O . GLY A 1 731 ? -8.471 78.359 84.814 1.00 61.31 843 GLY A O 1
ATOM 5235 N N . LEU A 1 732 ? -8.967 76.169 85.153 1.00 57.46 844 LEU A N 1
ATOM 5236 C CA . LEU A 1 732 ? -7.677 75.788 85.736 1.00 56.91 844 LEU A CA 1
ATOM 5237 C C . LEU A 1 732 ? -7.019 74.607 85.021 1.00 60.06 844 LEU A C 1
ATOM 5238 O O . LEU A 1 732 ? -7.713 73.743 84.483 1.00 59.57 844 LEU A O 1
ATOM 5243 N N . ILE A 1 733 ? -5.672 74.590 85.005 1.00 56.23 845 ILE A N 1
ATOM 5244 C CA . ILE A 1 733 ? -4.854 73.554 84.360 1.00 55.84 845 ILE A CA 1
ATOM 5245 C C . ILE A 1 733 ? -3.804 73.010 85.342 1.00 59.25 845 ILE A C 1
ATOM 5246 O O . ILE A 1 733 ? -3.100 73.793 85.984 1.00 58.83 845 ILE A O 1
ATOM 5251 N N . GLU A 1 734 ? -3.702 71.668 85.442 1.00 55.43 846 GLU A N 1
ATOM 5252 C CA . GLU A 1 734 ? -2.737 70.970 86.293 1.00 55.10 846 GLU A CA 1
ATOM 5253 C C . GLU A 1 734 ? -1.353 71.009 85.633 1.00 58.60 846 GLU A C 1
ATOM 5254 O O . GLU A 1 734 ? -1.236 70.731 84.436 1.00 58.05 846 GLU A O 1
ATOM 5260 N N . VAL A 1 735 ? -0.313 71.349 86.416 1.00 55.08 847 VAL A N 1
ATOM 5261 C CA . VAL A 1 735 ? 1.070 71.424 85.930 1.00 54.82 847 VAL A CA 1
ATOM 5262 C C . VAL A 1 735 ? 1.795 70.100 86.175 1.00 58.61 847 VAL A C 1
ATOM 5263 O O . VAL A 1 735 ? 1.806 69.598 87.301 1.00 58.02 847 VAL A O 1
ATOM 5267 N N . VAL A 1 736 ? 2.400 69.546 85.112 1.00 55.35 848 VAL A N 1
ATOM 5268 C CA . VAL A 1 736 ? 3.196 68.322 85.167 1.00 55.20 848 VAL A CA 1
ATOM 5269 C C . VAL A 1 736 ? 4.601 68.772 85.591 1.00 59.36 848 VAL A C 1
ATOM 5270 O O . VAL A 1 736 ? 5.247 69.538 84.872 1.00 58.82 848 VAL A O 1
ATOM 5274 N N . SER A 1 737 ? 5.033 68.346 86.791 1.00 56.30 849 SER A N 1
ATOM 5275 C CA . SER A 1 737 ? 6.325 68.702 87.381 1.00 56.31 849 SER A CA 1
ATOM 5276 C C . SER A 1 737 ? 7.526 68.224 86.568 1.00 60.35 849 SER A C 1
ATOM 5277 O O . SER A 1 737 ? 7.475 67.154 85.957 1.00 59.94 849 SER A O 1
ATOM 5280 N N . THR A 1 738 ? 8.610 69.033 86.578 1.00 56.92 850 THR A N 1
ATOM 5281 C CA . THR A 1 738 ? 9.897 68.814 85.897 1.00 56.71 850 THR A CA 1
ATOM 5282 C C . THR A 1 738 ? 9.710 68.520 84.393 1.00 60.31 850 THR A C 1
ATOM 5283 O O . THR A 1 738 ? 10.195 67.504 83.891 1.00 59.90 850 THR A O 1
ATOM 5287 N N . SER A 1 739 ? 9.000 69.417 83.684 1.00 56.67 851 SER A N 1
ATOM 5288 C CA . SER A 1 739 ? 8.731 69.276 82.253 1.00 56.39 851 SER A CA 1
ATOM 5289 C C . SER A 1 739 ? 8.986 70.570 81.484 1.00 60.18 851 SER A C 1
ATOM 5290 O O . SER A 1 739 ? 8.673 71.656 81.979 1.00 59.58 851 SER A O 1
ATOM 5293 N N . GLU A 1 740 ? 9.550 70.445 80.269 1.00 56.96 852 GLU A N 1
ATOM 5294 C CA . GLU A 1 740 ? 9.861 71.577 79.392 1.00 56.82 852 GLU A CA 1
ATOM 5295 C C . GLU A 1 740 ? 9.467 71.284 77.948 1.00 60.59 852 GLU A C 1
ATOM 5296 O O . GLU A 1 740 ? 9.441 70.121 77.532 1.00 60.09 852 GLU A O 1
ATOM 5302 N N . THR A 1 741 ? 9.169 72.350 77.183 1.00 57.29 853 THR A N 1
ATOM 5303 C CA . THR A 1 741 ? 8.795 72.285 75.766 1.00 57.15 853 THR A CA 1
ATOM 5304 C C . THR A 1 741 ? 10.025 71.935 74.920 1.00 61.36 853 THR A C 1
ATOM 5305 O O . THR A 1 741 ? 11.152 72.119 75.388 1.00 60.87 853 THR A O 1
ATOM 5309 N N . ILE A 1 742 ? 9.811 71.471 73.665 1.00 58.28 854 ILE A N 1
ATOM 5310 C CA . ILE A 1 742 ? 10.887 71.152 72.713 1.00 58.26 854 ILE A CA 1
ATOM 5311 C C . ILE A 1 742 ? 11.717 72.429 72.474 1.00 62.61 854 ILE A C 1
ATOM 5312 O O . ILE A 1 742 ? 12.946 72.359 72.426 1.00 62.12 854 ILE A O 1
ATOM 5317 N N . ALA A 1 743 ? 11.031 73.593 72.394 1.00 59.74 855 ALA A N 1
ATOM 5318 C CA . ALA A 1 743 ? 11.619 74.922 72.220 1.00 59.96 855 ALA A CA 1
ATOM 5319 C C . ALA A 1 743 ? 12.563 75.285 73.376 1.00 64.83 855 ALA A C 1
ATOM 5320 O O . ALA A 1 743 ? 13.650 75.805 73.121 1.00 64.29 855 ALA A O 1
ATOM 5322 N N . ASP A 1 744 ? 12.159 74.988 74.635 1.00 62.34 856 ASP A N 1
ATOM 5323 C CA . ASP A 1 744 ? 12.962 75.241 75.839 1.00 62.60 856 ASP A CA 1
ATOM 5324 C C . ASP A 1 744 ? 14.175 74.312 75.913 1.00 67.48 856 ASP A C 1
ATOM 5325 O O . ASP A 1 744 ? 15.217 74.713 76.429 1.00 66.98 856 ASP A O 1
ATOM 5330 N N . ILE A 1 745 ? 14.032 73.071 75.404 1.00 65.00 857 ILE A N 1
ATOM 5331 C CA . ILE A 1 745 ? 15.099 72.065 75.353 1.00 65.30 857 ILE A CA 1
ATOM 5332 C C . ILE A 1 745 ? 16.147 72.505 74.310 1.00 70.57 857 ILE A C 1
ATOM 5333 O O . ILE A 1 745 ? 17.348 72.390 74.565 1.00 70.07 857 ILE A O 1
ATOM 5338 N N . GLN A 1 746 ? 15.682 73.058 73.169 1.00 68.41 858 GLN A N 1
ATOM 5339 C CA . GLN A 1 746 ? 16.526 73.578 72.088 1.00 68.82 858 GLN A CA 1
ATOM 5340 C C . GLN A 1 746 ? 17.238 74.869 72.519 1.00 74.38 858 GLN A C 1
ATOM 5341 O O . GLN A 1 746 ? 18.391 75.083 72.140 1.00 73.96 858 GLN A O 1
ATOM 5347 N N . LEU A 1 747 ? 16.554 75.713 73.321 1.00 72.32 859 LEU A N 1
ATOM 5348 C CA . LEU A 1 747 ? 17.097 76.957 73.875 1.00 72.81 859 LEU A CA 1
ATOM 5349 C C . LEU A 1 747 ? 17.583 76.660 75.302 1.00 78.52 859 LEU A C 1
ATOM 5350 O O . LEU A 1 747 ? 16.944 77.066 76.278 1.00 78.19 859 LEU A O 1
ATOM 5355 N N . ASN A 1 748 ? 18.706 75.914 75.403 1.00 76.38 860 ASN A N 1
ATOM 5356 C CA . ASN A 1 748 ? 19.362 75.440 76.631 1.00 76.83 860 ASN A CA 1
ATOM 5357 C C . ASN A 1 748 ? 19.240 76.390 77.834 1.00 82.19 860 ASN A C 1
ATOM 5358 O O . ASN A 1 748 ? 19.716 77.528 77.782 1.00 81.86 860 ASN A O 1
ATOM 5363 N N . SER A 1 749 ? 18.573 75.913 78.904 1.00 79.78 861 SER A N 1
ATOM 5364 C CA . SER A 1 749 ? 18.354 76.661 80.145 1.00 80.05 861 SER A CA 1
ATOM 5365 C C . SER A 1 749 ? 19.638 76.731 80.973 1.00 85.04 861 SER A C 1
ATOM 5366 O O . SER A 1 749 ? 20.303 75.708 81.160 1.00 84.54 861 SER A O 1
ATOM 5369 N N . SER A 1 750 ? 19.973 77.946 81.473 1.00 82.50 862 SER A N 1
ATOM 5370 C CA . SER A 1 750 ? 21.163 78.272 82.277 1.00 82.72 862 SER A CA 1
ATOM 5371 C C . SER A 1 750 ? 22.471 77.828 81.583 1.00 87.14 862 SER A C 1
ATOM 5372 O O . SER A 1 750 ? 22.711 78.248 80.449 1.00 86.67 862 SER A O 1
ATOM 5375 N N . ASN A 1 751 ? 23.295 76.982 82.238 1.00 84.14 863 ASN A N 1
ATOM 5376 C CA . ASN A 1 751 ? 24.546 76.480 81.672 1.00 84.11 863 ASN A CA 1
ATOM 5377 C C . ASN A 1 751 ? 24.673 74.964 81.857 1.00 87.83 863 ASN A C 1
ATOM 5378 O O . ASN A 1 751 ? 25.072 74.484 82.922 1.00 87.47 863 ASN A O 1
ATOM 5383 N N . VAL A 1 752 ? 24.281 74.218 80.811 1.00 84.08 864 VAL A N 1
ATOM 5384 C CA . VAL A 1 752 ? 24.304 72.751 80.745 1.00 83.68 864 VAL A CA 1
ATOM 5385 C C . VAL A 1 752 ? 25.265 72.360 79.606 1.00 87.24 864 VAL A C 1
ATOM 5386 O O . VAL A 1 752 ? 25.393 73.117 78.640 1.00 86.82 864 VAL A O 1
ATOM 5390 N N . ALA A 1 753 ? 25.947 71.194 79.725 1.00 83.46 865 ALA A N 1
ATOM 5391 C CA . ALA A 1 753 ? 26.870 70.674 78.710 1.00 83.05 865 ALA A CA 1
ATOM 5392 C C . ALA A 1 753 ? 26.083 70.270 77.446 1.00 86.35 865 ALA A C 1
ATOM 5393 O O . ALA A 1 753 ? 25.706 69.106 77.271 1.00 85.88 865 ALA A O 1
ATOM 5395 N N . ALA A 1 754 ? 25.803 71.272 76.592 1.00 82.45 866 ALA A N 1
ATOM 5396 C CA . ALA A 1 754 ? 25.026 71.144 75.360 1.00 82.00 866 ALA A CA 1
ATOM 5397 C C . ALA A 1 754 ? 25.888 71.093 74.098 1.00 85.16 866 ALA A C 1
ATOM 5398 O O . ALA A 1 754 ? 25.396 70.663 73.051 1.00 84.84 866 ALA A O 1
ATOM 5400 N N . THR A 1 755 ? 27.166 71.530 74.194 1.00 80.97 867 THR A N 1
ATOM 5401 C CA . THR A 1 755 ? 28.124 71.558 73.083 1.00 80.40 867 THR A CA 1
ATOM 5402 C C . THR A 1 755 ? 28.302 70.140 72.489 1.00 82.99 867 THR A C 1
ATOM 5403 O O . THR A 1 755 ? 29.054 69.309 73.009 1.00 82.62 867 THR A O 1
ATOM 5407 N N . ALA A 1 756 ? 27.539 69.874 71.414 1.00 78.29 868 ALA A N 1
ATOM 5408 C CA . ALA A 1 756 ? 27.506 68.608 70.685 1.00 77.48 868 ALA A CA 1
ATOM 5409 C C . ALA A 1 756 ? 27.777 68.698 69.147 1.00 79.65 868 ALA A C 1
ATOM 5410 O O . ALA A 1 756 ? 27.886 67.638 68.528 1.00 79.12 868 ALA A O 1
ATOM 5412 N N . ALA A 1 757 ? 27.883 69.895 68.499 1.00 74.89 869 ALA A N 1
ATOM 5413 C CA . ALA A 1 757 ? 27.816 71.263 69.028 1.00 74.03 869 ALA A CA 1
ATOM 5414 C C . ALA A 1 757 ? 26.567 72.045 68.582 1.00 76.07 869 ALA A C 1
ATOM 5415 O O . ALA A 1 757 ? 25.762 71.516 67.814 1.00 75.59 869 ALA A O 1
ATOM 5417 N N . PHE A 1 758 ? 26.402 73.298 69.090 1.00 71.26 870 PHE A N 1
ATOM 5418 C CA . PHE A 1 758 ? 25.263 74.207 68.853 1.00 70.41 870 PHE A CA 1
ATOM 5419 C C . PHE A 1 758 ? 23.942 73.623 69.395 1.00 72.97 870 PHE A C 1
ATOM 5420 O O . PHE A 1 758 ? 22.863 73.990 68.920 1.00 72.49 870 PHE A O 1
ATOM 5428 N N . ASN A 1 759 ? 24.044 72.740 70.418 1.00 68.54 871 ASN A N 1
ATOM 5429 C CA . ASN A 1 759 ? 22.948 72.010 71.067 1.00 67.90 871 ASN A CA 1
ATOM 5430 C C . ASN A 1 759 ? 22.241 71.071 70.062 1.00 70.74 871 ASN A C 1
ATOM 5431 O O . ASN A 1 759 ? 21.009 71.031 69.985 1.00 70.25 871 ASN A O 1
ATOM 5436 N N . LYS A 1 760 ? 23.053 70.318 69.284 1.00 66.58 872 LYS A N 1
ATOM 5437 C CA . LYS A 1 760 ? 22.585 69.351 68.287 1.00 66.07 872 LYS A CA 1
ATOM 5438 C C . LYS A 1 760 ? 22.009 68.133 69.004 1.00 69.31 872 LYS A C 1
ATOM 5439 O O . LYS A 1 760 ? 22.613 67.654 69.970 1.00 68.93 872 LYS A O 1
ATOM 5445 N N . ASP A 1 761 ? 20.840 67.641 68.527 1.00 65.27 873 ASP A N 1
ATOM 5446 C CA . ASP A 1 761 ? 20.089 66.503 69.082 1.00 64.78 873 ASP A CA 1
ATOM 5447 C C . ASP A 1 761 ? 19.806 66.742 70.579 1.00 68.08 873 ASP A C 1
ATOM 5448 O O . ASP A 1 761 ? 20.052 65.875 71.424 1.00 67.60 873 ASP A O 1
ATOM 5453 N N . ALA A 1 762 ? 19.304 67.958 70.881 1.00 64.28 874 ALA A N 1
ATOM 5454 C CA . ALA A 1 762 ? 19.000 68.490 72.211 1.00 63.88 874 ALA A CA 1
ATOM 5455 C C . ALA A 1 762 ? 18.137 67.595 73.102 1.00 67.39 874 ALA A C 1
ATOM 5456 O O . ALA A 1 762 ? 18.351 67.597 74.312 1.00 67.07 874 ALA A O 1
ATOM 5458 N N . LEU A 1 763 ? 17.177 66.843 72.521 1.00 63.59 875 LEU A N 1
ATOM 5459 C CA . LEU A 1 763 ? 16.267 65.964 73.265 1.00 63.25 875 LEU A CA 1
ATOM 5460 C C . LEU A 1 763 ? 16.963 64.810 73.989 1.00 66.78 875 LEU A C 1
ATOM 5461 O O . LEU A 1 763 ? 16.645 64.551 75.151 1.00 66.39 875 LEU A O 1
ATOM 5466 N N . LEU A 1 764 ? 17.907 64.127 73.311 1.00 63.07 876 LEU A N 1
ATOM 5467 C CA . LEU A 1 764 ? 18.667 63.009 73.878 1.00 62.75 876 LEU A CA 1
ATOM 5468 C C . LEU A 1 764 ? 19.653 63.504 74.945 1.00 66.43 876 LEU A C 1
ATOM 5469 O O . LEU A 1 764 ? 19.763 62.880 76.001 1.00 66.06 876 LEU A O 1
ATOM 5474 N N . ASN A 1 765 ? 20.348 64.631 74.671 1.00 62.78 877 ASN A N 1
ATOM 5475 C CA . ASN A 1 765 ? 21.317 65.257 75.577 1.00 62.49 877 ASN A CA 1
ATOM 5476 C C . ASN A 1 765 ? 20.656 65.787 76.851 1.00 66.01 877 ASN A C 1
ATOM 5477 O O . ASN A 1 765 ? 21.278 65.759 77.915 1.00 65.72 877 ASN A O 1
ATOM 5482 N N . TRP A 1 766 ? 19.395 66.257 76.739 1.00 62.14 878 TRP A N 1
ATOM 5483 C CA . TRP A 1 766 ? 18.595 66.769 77.854 1.00 61.77 878 TRP A CA 1
ATOM 5484 C C . TRP A 1 766 ? 18.217 65.627 78.801 1.00 65.82 878 TRP A C 1
ATOM 5485 O O . TRP A 1 766 ? 18.304 65.794 80.017 1.00 65.42 878 TRP A O 1
ATOM 5496 N N . LEU A 1 767 ? 17.823 64.467 78.240 1.00 62.53 879 LEU A N 1
ATOM 5497 C CA . LEU A 1 767 ? 17.446 63.275 79.003 1.00 62.45 879 LEU A CA 1
ATOM 5498 C C . LEU A 1 767 ? 18.659 62.598 79.644 1.00 66.55 879 LEU A C 1
ATOM 5499 O O . LEU A 1 767 ? 18.526 62.017 80.721 1.00 66.11 879 LEU A O 1
ATOM 5504 N N . LYS A 1 768 ? 19.838 62.686 78.990 1.00 63.33 880 LYS A N 1
ATOM 5505 C CA . LYS A 1 768 ? 21.102 62.120 79.474 1.00 63.27 880 LYS A CA 1
ATOM 5506 C C . LYS A 1 768 ? 21.633 62.867 80.704 1.00 67.72 880 LYS A C 1
ATOM 5507 O O . LYS A 1 768 ? 22.343 62.273 81.519 1.00 67.46 880 LYS A O 1
ATOM 5513 N N . GLU A 1 769 ? 21.290 64.163 80.830 1.00 64.47 881 GLU A N 1
ATOM 5514 C CA . GLU A 1 769 ? 21.697 65.035 81.932 1.00 64.41 881 GLU A CA 1
ATOM 5515 C C . GLU A 1 769 ? 20.999 64.666 83.250 1.00 68.47 881 GLU A C 1
ATOM 5516 O O . GLU A 1 769 ? 21.635 64.716 84.306 1.00 68.08 881 GLU A O 1
ATOM 5522 N N . TYR A 1 770 ? 19.702 64.301 83.188 1.00 65.11 882 TYR A N 1
ATOM 5523 C CA . TYR A 1 770 ? 18.902 63.967 84.370 1.00 65.02 882 TYR A CA 1
ATOM 5524 C C . TYR A 1 770 ? 18.727 62.456 84.607 1.00 68.86 882 TYR A C 1
ATOM 5525 O O . TYR A 1 770 ? 18.269 62.065 85.685 1.00 68.52 882 TYR A O 1
ATOM 5534 N N . ASN A 1 771 ? 19.108 61.613 83.626 1.00 65.30 883 ASN A N 1
ATOM 5535 C CA . ASN A 1 771 ? 19.018 60.153 83.735 1.00 65.06 883 ASN A CA 1
ATOM 5536 C C . ASN A 1 771 ? 20.329 59.491 83.307 1.00 68.80 883 ASN A C 1
ATOM 5537 O O . ASN A 1 771 ? 20.843 59.788 82.226 1.00 68.24 883 ASN A O 1
ATOM 5542 N N . SER A 1 772 ? 20.870 58.601 84.161 1.00 65.37 884 SER A N 1
ATOM 5543 C CA . SER A 1 772 ? 22.129 57.894 83.907 1.00 65.16 884 SER A CA 1
ATOM 5544 C C . SER A 1 772 ? 22.039 56.399 84.208 1.00 69.00 884 SER A C 1
ATOM 5545 O O . SER A 1 772 ? 21.366 55.997 85.161 1.00 68.61 884 SER A O 1
ATOM 5548 N N . GLY A 1 773 ? 22.736 55.602 83.398 1.00 65.53 885 GLY A N 1
ATOM 5549 C CA . GLY A 1 773 ? 22.801 54.150 83.526 1.00 65.32 885 GLY A CA 1
ATOM 5550 C C . GLY A 1 773 ? 21.490 53.451 83.238 1.00 69.08 885 GLY A C 1
ATOM 5551 O O . GLY A 1 773 ? 20.963 53.551 82.126 1.00 68.68 885 GLY A O 1
ATOM 5552 N N . ASP A 1 774 ? 20.959 52.734 84.250 1.00 65.51 886 ASP A N 1
ATOM 5553 C CA . ASP A 1 774 ? 19.695 51.996 84.172 1.00 65.26 886 ASP A CA 1
ATOM 5554 C C . ASP A 1 774 ? 18.502 52.936 84.011 1.00 68.67 886 ASP A C 1
ATOM 5555 O O . ASP A 1 774 ? 17.581 52.620 83.259 1.00 68.23 886 ASP A O 1
ATOM 5560 N N . ASP A 1 775 ? 18.541 54.103 84.693 1.00 64.89 887 ASP A N 1
ATOM 5561 C CA . ASP A 1 775 ? 17.503 55.139 84.646 1.00 64.49 887 ASP A CA 1
ATOM 5562 C C . ASP A 1 775 ? 17.368 55.769 83.260 1.00 67.35 887 ASP A C 1
ATOM 5563 O O . ASP A 1 775 ? 16.278 56.220 82.904 1.00 66.92 887 ASP A O 1
ATOM 5568 N N . LEU A 1 776 ? 18.472 55.794 82.481 1.00 63.12 888 LEU A N 1
ATOM 5569 C CA . LEU A 1 776 ? 18.496 56.312 81.114 1.00 62.53 888 LEU A CA 1
ATOM 5570 C C . LEU A 1 776 ? 17.714 55.366 80.198 1.00 65.33 888 LEU A C 1
ATOM 5571 O O . LEU A 1 776 ? 16.953 55.838 79.356 1.00 64.90 888 LEU A O 1
ATOM 5576 N N . ASP A 1 777 ? 17.873 54.038 80.398 1.00 61.05 889 ASP A N 1
ATOM 5577 C CA . ASP A 1 777 ? 17.171 52.992 79.648 1.00 60.48 889 ASP A CA 1
ATOM 5578 C C . ASP A 1 777 ? 15.663 53.047 79.910 1.00 63.17 889 ASP A C 1
ATOM 5579 O O . ASP A 1 777 ? 14.878 52.798 78.993 1.00 62.81 889 ASP A O 1
ATOM 5584 N N . ARG A 1 778 ? 15.266 53.397 81.156 1.00 58.71 890 ARG A N 1
ATOM 5585 C CA . ARG A 1 778 ? 13.864 53.544 81.562 1.00 58.08 890 ARG A CA 1
ATOM 5586 C C . ARG A 1 778 ? 13.285 54.827 80.958 1.00 60.57 890 ARG A C 1
ATOM 5587 O O . ARG A 1 778 ? 12.095 54.866 80.646 1.00 60.05 890 ARG A O 1
ATOM 5595 N N . ALA A 1 779 ? 14.130 55.873 80.803 1.00 56.14 891 ALA A N 1
ATOM 5596 C CA . ALA A 1 779 ? 13.753 57.165 80.224 1.00 55.51 891 ALA A CA 1
ATOM 5597 C C . ALA A 1 779 ? 13.505 57.050 78.717 1.00 58.41 891 ALA A C 1
ATOM 5598 O O . ALA A 1 779 ? 12.588 57.696 78.208 1.00 57.85 891 ALA A O 1
ATOM 5600 N N . ILE A 1 780 ? 14.311 56.220 78.012 1.00 54.39 892 ILE A N 1
ATOM 5601 C CA . ILE A 1 780 ? 14.173 55.958 76.572 1.00 53.96 892 ILE A CA 1
ATOM 5602 C C . ILE A 1 780 ? 12.883 55.149 76.352 1.00 56.88 892 ILE A C 1
ATOM 5603 O O . ILE A 1 780 ? 12.106 55.476 75.451 1.00 56.51 892 ILE A O 1
ATOM 5608 N N . GLU A 1 781 ? 12.655 54.118 77.199 1.00 52.60 893 GLU A N 1
ATOM 5609 C CA . GLU A 1 781 ? 11.476 53.248 77.165 1.00 52.06 893 GLU A CA 1
ATOM 5610 C C . GLU A 1 781 ? 10.190 54.041 77.424 1.00 55.05 893 GLU A C 1
ATOM 5611 O O . GLU A 1 781 ? 9.202 53.829 76.722 1.00 54.55 893 GLU A O 1
ATOM 5617 N N . GLU A 1 782 ? 10.213 54.971 78.404 1.00 50.95 894 GLU A N 1
ATOM 5618 C CA . GLU A 1 782 ? 9.064 55.821 78.723 1.00 50.40 894 GLU A CA 1
ATOM 5619 C C . GLU A 1 782 ? 8.784 56.823 77.606 1.00 53.23 894 GLU A C 1
ATOM 5620 O O . GLU A 1 782 ? 7.623 57.156 77.378 1.00 52.66 894 GLU A O 1
ATOM 5626 N N . PHE A 1 783 ? 9.840 57.274 76.894 1.00 49.15 895 PHE A N 1
ATOM 5627 C CA . PHE A 1 783 ? 9.723 58.200 75.768 1.00 48.55 895 PHE A CA 1
ATOM 5628 C C . PHE A 1 783 ? 9.077 57.504 74.572 1.00 51.56 895 PHE A C 1
ATOM 5629 O O . PHE A 1 783 ? 8.115 58.041 74.030 1.00 51.10 895 PHE A O 1
ATOM 5637 N N . THR A 1 784 ? 9.605 56.325 74.155 1.00 47.57 896 THR A N 1
ATOM 5638 C CA . THR A 1 784 ? 9.112 55.569 72.995 1.00 47.09 896 THR A CA 1
ATOM 5639 C C . THR A 1 784 ? 7.642 55.124 73.171 1.00 50.10 896 THR A C 1
ATOM 5640 O O . THR A 1 784 ? 6.911 55.112 72.182 1.00 49.60 896 THR A O 1
ATOM 5644 N N . LEU A 1 785 ? 7.206 54.799 74.410 1.00 46.13 897 LEU A N 1
ATOM 5645 C CA . LEU A 1 785 ? 5.817 54.419 74.685 1.00 45.67 897 LEU A CA 1
ATOM 5646 C C . LEU A 1 785 ? 4.890 55.643 74.653 1.00 48.91 897 LEU A C 1
ATOM 5647 O O . LEU A 1 785 ? 3.833 55.583 74.023 1.00 48.41 897 LEU A O 1
ATOM 5652 N N . SER A 1 786 ? 5.293 56.752 75.314 1.00 45.08 898 SER A N 1
ATOM 5653 C CA . SER A 1 786 ? 4.520 58.000 75.365 1.00 44.69 898 SER A CA 1
ATOM 5654 C C . SER A 1 786 ? 4.410 58.679 74.004 1.00 47.91 898 SER A C 1
ATOM 5655 O O . SER A 1 786 ? 3.337 59.180 73.667 1.00 47.42 898 SER A O 1
ATOM 5658 N N . CYS A 1 787 ? 5.506 58.675 73.217 1.00 44.21 899 CYS A N 1
ATOM 5659 C CA . CYS A 1 787 ? 5.550 59.247 71.868 1.00 44.03 899 CYS A CA 1
ATOM 5660 C C . CYS A 1 787 ? 4.595 58.486 70.953 1.00 47.95 899 CYS A C 1
ATOM 5661 O O . CYS A 1 787 ? 3.850 59.118 70.209 1.00 47.66 899 CYS A O 1
ATOM 5664 N N . ALA A 1 788 ? 4.586 57.137 71.050 1.00 44.47 900 ALA A N 1
ATOM 5665 C CA . ALA A 1 788 ? 3.719 56.250 70.270 1.00 44.34 900 ALA A CA 1
ATOM 5666 C C . ALA A 1 788 ? 2.241 56.505 70.543 1.00 48.22 900 ALA A C 1
ATOM 5667 O O . ALA A 1 788 ? 1.450 56.550 69.600 1.00 47.75 900 ALA A O 1
ATOM 5669 N N . GLY A 1 789 ? 1.900 56.693 71.820 1.00 44.84 901 GLY A N 1
ATOM 5670 C CA . GLY A 1 789 ? 0.544 56.953 72.289 1.00 44.69 901 GLY A CA 1
ATOM 5671 C C . GLY A 1 789 ? -0.011 58.281 71.823 1.00 48.67 901 GLY A C 1
ATOM 5672 O O . GLY A 1 789 ? -1.137 58.333 71.325 1.00 48.27 901 GLY A O 1
ATOM 5673 N N . TYR A 1 790 ? 0.783 59.361 71.971 1.00 45.32 902 TYR A N 1
ATOM 5674 C CA . TYR A 1 790 ? 0.407 60.716 71.566 1.00 45.23 902 TYR A CA 1
ATOM 5675 C C . TYR A 1 790 ? 0.383 60.913 70.047 1.00 49.50 902 TYR A C 1
ATOM 5676 O O . TYR A 1 790 ? -0.379 61.752 69.567 1.00 49.05 902 TYR A O 1
ATOM 5685 N N . CYS A 1 791 ? 1.197 60.140 69.293 1.00 46.35 903 CYS A N 1
ATOM 5686 C CA . CYS A 1 791 ? 1.234 60.192 67.827 1.00 46.27 903 CYS A CA 1
ATOM 5687 C C . CYS A 1 791 ? -0.055 59.607 67.246 1.00 50.71 903 CYS A C 1
ATOM 5688 O O . CYS A 1 791 ? -0.595 60.154 66.282 1.00 50.50 903 CYS A O 1
ATOM 5691 N N . VAL A 1 792 ? -0.554 58.508 67.850 1.00 47.48 904 VAL A N 1
ATOM 5692 C CA . VAL A 1 792 ? -1.798 57.839 67.458 1.00 47.47 904 VAL A CA 1
ATOM 5693 C C . VAL A 1 792 ? -2.986 58.717 67.886 1.00 51.88 904 VAL A C 1
ATOM 5694 O O . VAL A 1 792 ? -3.891 58.944 67.082 1.00 51.72 904 VAL A O 1
ATOM 5698 N N . ALA A 1 793 ? -2.951 59.237 69.135 1.00 48.57 905 ALA A N 1
ATOM 5699 C CA . ALA A 1 793 ? -3.981 60.101 69.721 1.00 48.47 905 ALA A CA 1
ATOM 5700 C C . ALA A 1 793 ? -4.208 61.388 68.927 1.00 52.43 905 ALA A C 1
ATOM 5701 O O . ALA A 1 793 ? -5.361 61.756 68.706 1.00 51.95 905 ALA A O 1
ATOM 5703 N N . SER A 1 794 ? -3.119 62.062 68.496 1.00 49.18 906 SER A N 1
ATOM 5704 C CA . SER A 1 794 ? -3.189 63.297 67.709 1.00 49.12 906 SER A CA 1
ATOM 5705 C C . SER A 1 794 ? -3.691 63.048 66.285 1.00 53.32 906 SER A C 1
ATOM 5706 O O . SER A 1 794 ? -4.300 63.939 65.693 1.00 52.94 906 SER A O 1
ATOM 5709 N N . TYR A 1 795 ? -3.448 61.835 65.747 1.00 50.07 907 TYR A N 1
ATOM 5710 C CA . TYR A 1 795 ? -3.887 61.422 64.413 1.00 50.02 907 TYR A CA 1
ATOM 5711 C C . TYR A 1 795 ? -5.382 61.075 64.416 1.00 53.75 907 TYR A C 1
ATOM 5712 O O . TYR A 1 795 ? -6.101 61.494 63.508 1.00 53.42 907 TYR A O 1
ATOM 5721 N N . VAL A 1 796 ? -5.839 60.309 65.431 1.00 50.16 908 VAL A N 1
ATOM 5722 C CA . VAL A 1 796 ? -7.232 59.871 65.592 1.00 49.96 908 VAL A CA 1
ATOM 5723 C C . VAL A 1 796 ? -8.150 61.059 65.935 1.00 53.92 908 VAL A C 1
ATOM 5724 O O . VAL A 1 796 ? -9.122 61.295 65.216 1.00 53.52 908 VAL A O 1
ATOM 5728 N N . LEU A 1 797 ? -7.829 61.807 67.013 1.00 50.56 909 LEU A N 1
ATOM 5729 C CA . LEU A 1 797 ? -8.601 62.974 67.461 1.00 50.42 909 LEU A CA 1
ATOM 5730 C C . LEU A 1 797 ? -8.479 64.190 66.533 1.00 54.18 909 LEU A C 1
ATOM 5731 O O . LEU A 1 797 ? -9.313 65.093 66.602 1.00 53.74 909 LEU A O 1
ATOM 5736 N N . GLY A 1 798 ? -7.443 64.207 65.697 1.00 50.68 910 GLY A N 1
ATOM 5737 C CA . GLY A 1 798 ? -7.191 65.288 64.752 1.00 50.55 910 GLY A CA 1
ATOM 5738 C C . GLY A 1 798 ? -6.646 66.546 65.389 1.00 54.56 910 GLY A C 1
ATOM 5739 O O . GLY A 1 798 ? -7.073 67.651 65.041 1.00 54.15 910 GLY A O 1
ATOM 5740 N N . ILE A 1 799 ? -5.693 66.385 66.324 1.00 51.12 911 ILE A N 1
ATOM 5741 C CA . ILE A 1 799 ? -5.047 67.501 67.015 1.00 50.85 911 ILE A CA 1
ATOM 5742 C C . ILE A 1 799 ? -3.968 68.080 66.078 1.00 54.59 911 ILE A C 1
ATOM 5743 O O . ILE A 1 799 ? -2.906 67.475 65.896 1.00 54.27 911 ILE A O 1
ATOM 5748 N N . GLY A 1 800 ? -4.282 69.218 65.464 1.00 50.91 912 GLY A N 1
ATOM 5749 C CA . GLY A 1 800 ? -3.394 69.896 64.526 1.00 50.62 912 GLY A CA 1
ATOM 5750 C C . GLY A 1 800 ? -2.547 70.990 65.143 1.00 54.12 912 GLY A C 1
ATOM 5751 O O . GLY A 1 800 ? -2.496 71.124 66.369 1.00 53.56 912 GLY A O 1
ATOM 5752 N N . ASP A 1 801 ? -1.877 71.784 64.273 1.00 50.56 913 ASP A N 1
ATOM 5753 C CA . ASP A 1 801 ? -0.996 72.913 64.607 1.00 50.27 913 ASP A CA 1
ATOM 5754 C C . ASP A 1 801 ? 0.099 72.527 65.623 1.00 53.55 913 ASP A C 1
ATOM 5755 O O . ASP A 1 801 ? 0.322 73.236 66.605 1.00 53.00 913 ASP A O 1
ATOM 5760 N N . ARG A 1 802 ? 0.777 71.392 65.378 1.00 49.70 914 ARG A N 1
ATOM 5761 C CA . ARG A 1 802 ? 1.834 70.892 66.258 1.00 49.29 914 ARG A CA 1
ATOM 5762 C C . ARG A 1 802 ? 3.174 71.558 65.979 1.00 53.00 914 ARG A C 1
ATOM 5763 O O . ARG A 1 802 ? 3.588 71.659 64.822 1.00 52.78 914 ARG A O 1
ATOM 5771 N N . HIS A 1 803 ? 3.840 72.025 67.049 1.00 49.14 915 HIS A N 1
ATOM 5772 C CA . HIS A 1 803 ? 5.146 72.687 67.000 1.00 48.76 915 HIS A CA 1
ATOM 5773 C C . HIS A 1 803 ? 5.963 72.441 68.280 1.00 52.42 915 HIS A C 1
ATOM 5774 O O . HIS A 1 803 ? 5.553 71.638 69.121 1.00 51.96 915 HIS A O 1
ATOM 5781 N N . SER A 1 804 ? 7.127 73.106 68.410 1.00 48.86 916 SER A N 1
ATOM 5782 C CA . SER A 1 804 ? 8.043 72.967 69.544 1.00 48.66 916 SER A CA 1
ATOM 5783 C C . SER A 1 804 ? 7.498 73.479 70.887 1.00 52.34 916 SER A C 1
ATOM 5784 O O . SER A 1 804 ? 7.961 73.024 71.934 1.00 51.87 916 SER A O 1
ATOM 5787 N N . ASP A 1 805 ? 6.530 74.418 70.859 1.00 48.72 917 ASP A N 1
ATOM 5788 C CA . ASP A 1 805 ? 5.947 75.021 72.062 1.00 48.34 917 ASP A CA 1
ATOM 5789 C C . ASP A 1 805 ? 4.750 74.254 72.656 1.00 51.53 917 ASP A C 1
ATOM 5790 O O . ASP A 1 805 ? 4.439 74.460 73.832 1.00 51.13 917 ASP A O 1
ATOM 5795 N N . ASN A 1 806 ? 4.083 73.379 71.873 1.00 47.56 918 ASN A N 1
ATOM 5796 C CA . ASN A 1 806 ? 2.929 72.626 72.383 1.00 47.14 918 ASN A CA 1
ATOM 5797 C C . ASN A 1 806 ? 3.231 71.144 72.701 1.00 50.65 918 ASN A C 1
ATOM 5798 O O . ASN A 1 806 ? 2.323 70.406 73.092 1.00 50.14 918 ASN A O 1
ATOM 5803 N N . ILE A 1 807 ? 4.499 70.722 72.565 1.00 47.10 919 ILE A N 1
ATOM 5804 C CA . ILE A 1 807 ? 4.926 69.360 72.896 1.00 46.87 919 ILE A CA 1
ATOM 5805 C C . ILE A 1 807 ? 5.958 69.442 74.022 1.00 50.82 919 ILE A C 1
ATOM 5806 O O . ILE A 1 807 ? 7.004 70.075 73.857 1.00 50.32 919 ILE A O 1
ATOM 5811 N N . MET A 1 808 ? 5.634 68.840 75.177 1.00 47.47 920 MET A N 1
ATOM 5812 C CA . MET A 1 808 ? 6.492 68.859 76.361 1.00 47.33 920 MET A CA 1
ATOM 5813 C C . MET A 1 808 ? 7.051 67.486 76.713 1.00 51.38 920 MET A C 1
ATOM 5814 O O . MET A 1 808 ? 6.407 66.467 76.453 1.00 51.02 920 MET A O 1
ATOM 5819 N N . VAL A 1 809 ? 8.253 67.470 77.317 1.00 48.00 921 VAL A N 1
ATOM 5820 C CA . VAL A 1 809 ? 8.946 66.255 77.753 1.00 47.89 921 VAL A CA 1
ATOM 5821 C C . VAL A 1 809 ? 9.250 66.372 79.252 1.00 52.01 921 VAL A C 1
ATOM 5822 O O . VAL A 1 809 ? 9.876 67.345 79.677 1.00 51.50 921 VAL A O 1
ATOM 5826 N N . LYS A 1 810 ? 8.793 65.384 80.042 1.00 48.77 922 LYS A N 1
ATOM 5827 C CA . LYS A 1 810 ? 9.037 65.309 81.484 1.00 48.64 922 LYS A CA 1
ATOM 5828 C C . LYS A 1 810 ? 10.444 64.726 81.692 1.00 53.05 922 LYS A C 1
ATOM 5829 O O . LYS A 1 810 ? 10.913 63.955 80.849 1.00 52.64 922 LYS A O 1
ATOM 5835 N N . LYS A 1 811 ? 11.110 65.088 82.810 1.00 50.01 923 LYS A N 1
ATOM 5836 C CA . LYS A 1 811 ? 12.466 64.631 83.154 1.00 49.93 923 LYS A CA 1
ATOM 5837 C C . LYS A 1 811 ? 12.586 63.106 83.324 1.00 53.97 923 LYS A C 1
ATOM 5838 O O . LYS A 1 811 ? 13.692 62.573 83.213 1.00 53.42 923 LYS A O 1
ATOM 5844 N N . THR A 1 812 ? 11.453 62.410 83.557 1.00 50.82 924 THR A N 1
ATOM 5845 C CA . THR A 1 812 ? 11.403 60.950 83.697 1.00 50.73 924 THR A CA 1
ATOM 5846 C C . THR A 1 812 ? 11.484 60.239 82.328 1.00 54.35 924 THR A C 1
ATOM 5847 O O . THR A 1 812 ? 11.776 59.043 82.279 1.00 53.90 924 THR A O 1
ATOM 5851 N N . GLY A 1 813 ? 11.215 60.982 81.253 1.00 50.76 925 GLY A N 1
ATOM 5852 C CA . GLY A 1 813 ? 11.250 60.478 79.883 1.00 50.48 925 GLY A CA 1
ATOM 5853 C C . GLY A 1 813 ? 9.967 60.675 79.100 1.00 53.98 925 GLY A C 1
ATOM 5854 O O . GLY A 1 813 ? 10.012 60.817 77.876 1.00 53.37 925 GLY A O 1
ATOM 5855 N N . GLN A 1 814 ? 8.817 60.683 79.804 1.00 50.55 926 GLN A N 1
ATOM 5856 C CA . GLN A 1 814 ? 7.464 60.821 79.252 1.00 50.34 926 GLN A CA 1
ATOM 5857 C C . GLN A 1 814 ? 7.248 62.074 78.395 1.00 54.02 926 GLN A C 1
ATOM 5858 O O . GLN A 1 814 ? 7.546 63.186 78.834 1.00 53.61 926 GLN A O 1
ATOM 5864 N N . LEU A 1 815 ? 6.717 61.876 77.176 1.00 50.40 927 LEU A N 1
ATOM 5865 C CA . LEU A 1 815 ? 6.380 62.932 76.217 1.00 50.11 927 LEU A CA 1
ATOM 5866 C C . LEU A 1 815 ? 4.866 63.162 76.269 1.00 53.71 927 LEU A C 1
ATOM 5867 O O . LEU A 1 815 ? 4.103 62.195 76.299 1.00 53.09 927 LEU A O 1
ATOM 5872 N N . PHE A 1 816 ? 4.436 64.436 76.278 1.00 50.34 928 PHE A N 1
ATOM 5873 C CA . PHE A 1 816 ? 3.018 64.794 76.323 1.00 50.25 928 PHE A CA 1
ATOM 5874 C C . PHE A 1 816 ? 2.699 66.076 75.560 1.00 54.81 928 PHE A C 1
ATOM 5875 O O . PHE A 1 816 ? 3.538 66.976 75.472 1.00 54.23 928 PHE A O 1
ATOM 5883 N N . HIS A 1 817 ? 1.475 66.151 75.018 1.00 52.16 929 HIS A N 1
ATOM 5884 C CA . HIS A 1 817 ? 0.977 67.295 74.261 1.00 52.38 929 HIS A CA 1
ATOM 5885 C C . HIS A 1 817 ? 0.202 68.257 75.157 1.00 57.10 929 HIS A C 1
ATOM 5886 O O . HIS A 1 817 ? -0.471 67.825 76.097 1.00 56.50 929 HIS A O 1
ATOM 5893 N N . ILE A 1 818 ? 0.328 69.568 74.881 1.00 54.53 930 ILE A N 1
ATOM 5894 C CA . ILE A 1 818 ? -0.345 70.647 75.615 1.00 54.78 930 ILE A CA 1
ATOM 5895 C C . ILE A 1 818 ? -1.053 71.617 74.658 1.00 60.12 930 ILE A C 1
ATOM 5896 O O . ILE A 1 818 ? -0.827 71.553 73.446 1.00 59.76 930 ILE A O 1
ATOM 5901 N N . ASP A 1 819 ? -1.896 72.519 75.216 1.00 57.78 931 ASP A N 1
ATOM 5902 C CA . ASP A 1 819 ? -2.643 73.570 74.513 1.00 58.20 931 ASP A CA 1
ATOM 5903 C C . ASP A 1 819 ? -3.454 73.037 73.314 1.00 63.31 931 ASP A C 1
ATOM 5904 O O . ASP A 1 819 ? -3.037 73.176 72.159 1.00 62.77 931 ASP A O 1
ATOM 5909 N N . PHE A 1 820 ? -4.601 72.401 73.607 1.00 61.02 932 PHE A N 1
ATOM 5910 C CA . PHE A 1 820 ? -5.503 71.844 72.598 1.00 61.37 932 PHE A CA 1
ATOM 5911 C C . PHE A 1 820 ? -6.580 72.880 72.265 1.00 67.12 932 PHE A C 1
ATOM 5912 O O . PHE A 1 820 ? -7.598 72.975 72.957 1.00 66.81 932 PHE A O 1
ATOM 5920 N N . GLY A 1 821 ? -6.316 73.674 71.232 1.00 65.09 933 GLY A N 1
ATOM 5921 C CA . GLY A 1 821 ? -7.211 74.733 70.786 1.00 65.65 933 GLY A CA 1
ATOM 5922 C C . GLY A 1 821 ? -8.440 74.227 70.061 1.00 71.28 933 GLY A C 1
ATOM 5923 O O . GLY A 1 821 ? -9.567 74.534 70.459 1.00 70.94 933 GLY A O 1
ATOM 5924 N N . HIS A 1 822 ? -8.223 73.449 68.985 1.00 69.05 934 HIS A N 1
ATOM 5925 C CA . HIS A 1 822 ? -9.289 72.900 68.141 1.00 69.47 934 HIS A CA 1
ATOM 5926 C C . HIS A 1 822 ? -9.213 71.372 68.044 1.00 74.18 934 HIS A C 1
ATOM 5927 O O . HIS A 1 822 ? -8.149 70.792 68.274 1.00 73.85 934 HIS A O 1
ATOM 5934 N N . ILE A 1 823 ? -10.345 70.726 67.701 1.00 71.26 935 ILE A N 1
ATOM 5935 C CA . ILE A 1 823 ? -10.444 69.266 67.579 1.00 71.33 935 ILE A CA 1
ATOM 5936 C C . ILE A 1 823 ? -11.094 68.810 66.269 1.00 75.57 935 ILE A C 1
ATOM 5937 O O . ILE A 1 823 ? -11.824 69.577 65.639 1.00 75.15 935 ILE A O 1
ATOM 5942 N N . LEU A 1 824 ? -10.819 67.542 65.881 1.00 72.47 936 LEU A N 1
ATOM 5943 C CA . LEU A 1 824 ? -11.315 66.842 64.686 1.00 72.48 936 LEU A CA 1
ATOM 5944 C C . LEU A 1 824 ? -10.927 67.548 63.368 1.00 76.98 936 LEU A C 1
ATOM 5945 O O . LEU A 1 824 ? -11.700 67.555 62.404 1.00 76.50 936 LEU A O 1
ATOM 5950 N N . GLY A 1 825 ? -9.711 68.098 63.347 1.00 74.10 937 GLY A N 1
ATOM 5951 C CA . GLY A 1 825 ? -9.137 68.803 62.204 1.00 74.21 937 GLY A CA 1
ATOM 5952 C C . GLY A 1 825 ? -9.856 70.078 61.811 1.00 78.86 937 GLY A C 1
ATOM 5953 O O . GLY A 1 825 ? -9.815 70.470 60.641 1.00 78.48 937 GLY A O 1
ATOM 5954 N N . ASN A 1 826 ? -10.514 70.738 62.786 1.00 75.99 938 ASN A N 1
ATOM 5955 C CA . ASN A 1 826 ? -11.266 71.979 62.573 1.00 76.00 938 ASN A CA 1
ATOM 5956 C C . ASN A 1 826 ? -10.445 73.241 62.903 1.00 80.23 938 ASN A C 1
ATOM 5957 O O . ASN A 1 826 ? -11.017 74.309 63.142 1.00 79.93 938 ASN A O 1
ATOM 5962 N N . PHE A 1 827 ? -9.102 73.117 62.879 1.00 76.88 939 PHE A N 1
ATOM 5963 C CA . PHE A 1 827 ? -8.165 74.211 63.137 1.00 110.57 939 PHE A CA 1
ATOM 5964 C C . PHE A 1 827 ? -8.133 75.187 61.954 1.00 143.57 939 PHE A C 1
ATOM 5965 O O . PHE A 1 827 ? -8.020 74.767 60.804 1.00 106.41 939 PHE A O 1
ATOM 5973 N N . ARG A 1 837 ? -7.712 64.874 57.048 1.00 57.32 949 ARG A N 1
ATOM 5974 C CA . ARG A 1 837 ? -7.263 66.262 57.029 1.00 57.13 949 ARG A CA 1
ATOM 5975 C C . ARG A 1 837 ? -5.886 66.407 57.701 1.00 60.51 949 ARG A C 1
ATOM 5976 O O . ARG A 1 837 ? -4.913 66.718 57.011 1.00 60.02 949 ARG A O 1
ATOM 5984 N N . VAL A 1 838 ? -5.802 66.168 59.028 1.00 56.74 950 VAL A N 1
ATOM 5985 C CA . VAL A 1 838 ? -4.547 66.261 59.784 1.00 56.39 950 VAL A CA 1
ATOM 5986 C C . VAL A 1 838 ? -3.760 64.945 59.626 1.00 59.97 950 VAL A C 1
ATOM 5987 O O . VAL A 1 838 ? -4.242 63.893 60.057 1.00 59.46 950 VAL A O 1
ATOM 5991 N N . PRO A 1 839 ? -2.566 64.971 58.990 1.00 56.49 951 PRO A N 1
ATOM 5992 C CA . PRO A 1 839 ? -1.814 63.719 58.815 1.00 56.30 951 PRO A CA 1
ATOM 5993 C C . PRO A 1 839 ? -1.016 63.312 60.052 1.00 60.02 951 PRO A C 1
ATOM 5994 O O . PRO A 1 839 ? -0.942 64.074 61.020 1.00 59.56 951 PRO A O 1
ATOM 5998 N N . PHE A 1 840 ? -0.422 62.102 60.013 1.00 56.45 952 PHE A N 1
ATOM 5999 C CA . PHE A 1 840 ? 0.421 61.557 61.078 1.00 56.14 952 PHE A CA 1
ATOM 6000 C C . PHE A 1 840 ? 1.702 62.394 61.141 1.00 60.29 952 PHE A C 1
ATOM 6001 O O . PHE A 1 840 ? 2.324 62.644 60.105 1.00 59.91 952 PHE A O 1
ATOM 6009 N N . ILE A 1 841 ? 2.055 62.877 62.340 1.00 57.08 953 ILE A N 1
ATOM 6010 C CA . ILE A 1 841 ? 3.225 63.735 62.539 1.00 56.95 953 ILE A CA 1
ATOM 6011 C C . ILE A 1 841 ? 4.312 63.017 63.349 1.00 60.70 953 ILE A C 1
ATOM 6012 O O . ILE A 1 841 ? 4.032 62.463 64.414 1.00 60.07 953 ILE A O 1
ATOM 6017 N N . LEU A 1 842 ? 5.551 63.032 62.822 1.00 57.45 954 LEU A N 1
ATOM 6018 C CA . LEU A 1 842 ? 6.737 62.418 63.422 1.00 57.34 954 LEU A CA 1
ATOM 6019 C C . LEU A 1 842 ? 7.979 63.248 63.065 1.00 61.40 954 LEU A C 1
ATOM 6020 O O . LEU A 1 842 ? 8.123 63.658 61.911 1.00 61.10 954 LEU A O 1
ATOM 6025 N N . THR A 1 843 ? 8.859 63.511 64.055 1.00 57.87 955 THR A N 1
ATOM 6026 C CA . THR A 1 843 ? 10.096 64.278 63.850 1.00 57.69 955 THR A CA 1
ATOM 6027 C C . THR A 1 843 ? 11.344 63.431 64.155 1.00 61.53 955 THR A C 1
ATOM 6028 O O . THR A 1 843 ? 11.251 62.458 64.906 1.00 61.15 955 THR A O 1
ATOM 6032 N N . TYR A 1 844 ? 12.507 63.816 63.581 1.00 58.14 956 TYR A N 1
ATOM 6033 C CA . TYR A 1 844 ? 13.789 63.128 63.780 1.00 58.01 956 TYR A CA 1
ATOM 6034 C C . TYR A 1 844 ? 14.277 63.202 65.233 1.00 61.84 956 TYR A C 1
ATOM 6035 O O . TYR A 1 844 ? 14.943 62.271 65.692 1.00 61.46 956 TYR A O 1
ATOM 6044 N N . ASP A 1 845 ? 13.928 64.296 65.953 1.00 58.33 957 ASP A N 1
ATOM 6045 C CA . ASP A 1 845 ? 14.278 64.526 67.359 1.00 58.12 957 ASP A CA 1
ATOM 6046 C C . ASP A 1 845 ? 13.777 63.373 68.233 1.00 61.61 957 ASP A C 1
ATOM 6047 O O . ASP A 1 845 ? 14.478 62.966 69.159 1.00 61.20 957 ASP A O 1
ATOM 6052 N N . PHE A 1 846 ? 12.577 62.835 67.916 1.00 57.90 958 PHE A N 1
ATOM 6053 C CA . PHE A 1 846 ? 11.973 61.707 68.628 1.00 57.59 958 PHE A CA 1
ATOM 6054 C C . PHE A 1 846 ? 12.693 60.408 68.258 1.00 61.35 958 PHE A C 1
ATOM 6055 O O . PHE A 1 846 ? 13.038 59.630 69.149 1.00 60.86 958 PHE A O 1
ATOM 6063 N N . ILE A 1 847 ? 12.926 60.191 66.939 1.00 57.98 959 ILE A N 1
ATOM 6064 C CA . ILE A 1 847 ? 13.600 59.022 66.349 1.00 57.86 959 ILE A CA 1
ATOM 6065 C C . ILE A 1 847 ? 15.014 58.841 66.929 1.00 61.88 959 ILE A C 1
ATOM 6066 O O . ILE A 1 847 ? 15.409 57.712 67.227 1.00 61.38 959 ILE A O 1
ATOM 6071 N N . HIS A 1 848 ? 15.747 59.960 67.122 1.00 58.60 960 HIS A N 1
ATOM 6072 C CA . HIS A 1 848 ? 17.098 59.991 67.692 1.00 58.48 960 HIS A CA 1
ATOM 6073 C C . HIS A 1 848 ? 17.113 59.472 69.137 1.00 62.71 960 HIS A C 1
ATOM 6074 O O . HIS A 1 848 ? 18.077 58.818 69.537 1.00 62.20 960 HIS A O 1
ATOM 6081 N N . VAL A 1 849 ? 16.039 59.751 69.903 1.00 59.86 961 VAL A N 1
ATOM 6082 C CA . VAL A 1 849 ? 15.873 59.313 71.293 1.00 59.96 961 VAL A CA 1
ATOM 6083 C C . VAL A 1 849 ? 15.560 57.805 71.336 1.00 64.64 961 VAL A C 1
ATOM 6084 O O . VAL A 1 849 ? 16.203 57.079 72.097 1.00 64.23 961 VAL A O 1
ATOM 6088 N N . ILE A 1 850 ? 14.595 57.346 70.503 1.00 61.82 962 ILE A N 1
ATOM 6089 C CA . ILE A 1 850 ? 14.165 55.942 70.391 1.00 62.00 962 ILE A CA 1
ATOM 6090 C C . ILE A 1 850 ? 15.344 55.031 69.990 1.00 66.92 962 ILE A C 1
ATOM 6091 O O . ILE A 1 850 ? 15.555 53.990 70.617 1.00 66.46 962 ILE A O 1
ATOM 6096 N N . GLN A 1 851 ? 16.132 55.461 68.985 1.00 64.41 963 GLN A N 1
ATOM 6097 C CA . GLN A 1 851 ? 17.301 54.737 68.471 1.00 64.72 963 GLN A CA 1
ATOM 6098 C C . GLN A 1 851 ? 18.564 54.903 69.346 1.00 69.89 963 GLN A C 1
ATOM 6099 O O . GLN A 1 851 ? 19.594 54.293 69.045 1.00 69.41 963 GLN A O 1
ATOM 6105 N N . GLN A 1 852 ? 18.470 55.718 70.427 1.00 67.50 964 GLN A N 1
ATOM 6106 C CA . GLN A 1 852 ? 19.527 56.023 71.407 1.00 67.79 964 GLN A CA 1
ATOM 6107 C C . GLN A 1 852 ? 20.776 56.683 70.776 1.00 72.82 964 GLN A C 1
ATOM 6108 O O . GLN A 1 852 ? 21.897 56.481 71.253 1.00 72.42 964 GLN A O 1
ATOM 6114 N N . GLY A 1 853 ? 20.558 57.486 69.735 1.00 70.33 965 GLY A N 1
ATOM 6115 C CA . GLY A 1 853 ? 21.618 58.202 69.032 1.00 70.61 965 GLY A CA 1
ATOM 6116 C C . GLY A 1 853 ? 22.241 57.470 67.857 1.00 75.69 965 GLY A C 1
ATOM 6117 O O . GLY A 1 853 ? 22.828 58.116 66.984 1.00 75.26 965 GLY A O 1
ATOM 6118 N N . LYS A 1 854 ? 22.131 56.125 67.814 1.00 73.14 966 LYS A N 1
ATOM 6119 C CA . LYS A 1 854 ? 22.699 55.317 66.730 1.00 73.35 966 LYS A CA 1
ATOM 6120 C C . LYS A 1 854 ? 21.724 55.153 65.558 1.00 77.95 966 LYS A C 1
ATOM 6121 O O . LYS A 1 854 ? 20.596 54.699 65.754 1.00 77.55 966 LYS A O 1
ATOM 6127 N N . THR A 1 855 ? 22.179 55.510 64.340 1.00 75.04 967 THR A N 1
ATOM 6128 C CA . THR A 1 855 ? 21.398 55.415 63.097 1.00 75.08 967 THR A CA 1
ATOM 6129 C C . THR A 1 855 ? 21.148 53.963 62.660 1.00 79.20 967 THR A C 1
ATOM 6130 O O . THR A 1 855 ? 20.124 53.686 62.032 1.00 78.75 967 THR A O 1
ATOM 6134 N N . GLY A 1 856 ? 22.074 53.065 63.005 1.00 75.90 968 GLY A N 1
ATOM 6135 C CA . GLY A 1 856 ? 21.986 51.641 62.688 1.00 75.69 968 GLY A CA 1
ATOM 6136 C C . GLY A 1 856 ? 21.219 50.805 63.699 1.00 79.38 968 GLY A C 1
ATOM 6137 O O . GLY A 1 856 ? 21.290 49.573 63.660 1.00 78.96 968 GLY A O 1
ATOM 6138 N N . ASN A 1 857 ? 20.478 51.468 64.612 1.00 75.63 969 ASN A N 1
ATOM 6139 C CA . ASN A 1 857 ? 19.667 50.822 65.646 1.00 75.19 969 ASN A CA 1
ATOM 6140 C C . ASN A 1 857 ? 18.202 50.756 65.172 1.00 77.98 969 ASN A C 1
ATOM 6141 O O . ASN A 1 857 ? 17.317 51.394 65.750 1.00 77.44 969 ASN A O 1
ATOM 6146 N N . THR A 1 858 ? 17.967 49.988 64.089 1.00 73.74 970 THR A N 1
ATOM 6147 C CA . THR A 1 858 ? 16.654 49.810 63.460 1.00 73.09 970 THR A CA 1
ATOM 6148 C C . THR A 1 858 ? 15.683 49.002 64.322 1.00 75.41 970 THR A C 1
ATOM 6149 O O . THR A 1 858 ? 14.477 49.228 64.232 1.00 75.04 970 THR A O 1
ATOM 6153 N N . GLU A 1 859 ? 16.202 48.066 65.145 1.00 70.64 971 GLU A N 1
ATOM 6154 C CA . GLU A 1 859 ? 15.414 47.193 66.031 1.00 69.79 971 GLU A CA 1
ATOM 6155 C C . GLU A 1 859 ? 14.535 47.963 67.028 1.00 71.69 971 GLU A C 1
ATOM 6156 O O . GLU A 1 859 ? 13.391 47.564 67.269 1.00 71.22 971 GLU A O 1
ATOM 6162 N N . LYS A 1 860 ? 15.071 49.064 67.586 1.00 66.73 972 LYS A N 1
ATOM 6163 C CA . LYS A 1 860 ? 14.374 49.924 68.547 1.00 65.78 972 LYS A CA 1
ATOM 6164 C C . LYS A 1 860 ? 13.238 50.710 67.890 1.00 68.06 972 LYS A C 1
ATOM 6165 O O . LYS A 1 860 ? 12.160 50.819 68.480 1.00 67.62 972 LYS A O 1
ATOM 6171 N N . PHE A 1 861 ? 13.471 51.238 66.668 1.00 63.33 973 PHE A N 1
ATOM 6172 C CA . PHE A 1 861 ? 12.463 51.987 65.915 1.00 62.52 973 PHE A CA 1
ATOM 6173 C C . PHE A 1 861 ? 11.375 51.064 65.360 1.00 65.10 973 PHE A C 1
ATOM 6174 O O . PHE A 1 861 ? 10.224 51.490 65.237 1.00 64.72 973 PHE A O 1
ATOM 6182 N N . GLY A 1 862 ? 11.751 49.821 65.042 1.00 60.55 974 GLY A N 1
ATOM 6183 C CA . GLY A 1 862 ? 10.844 48.791 64.543 1.00 59.81 974 GLY A CA 1
ATOM 6184 C C . GLY A 1 862 ? 9.800 48.425 65.578 1.00 62.32 974 GLY A C 1
ATOM 6185 O O . GLY A 1 862 ? 8.633 48.211 65.240 1.00 61.85 974 GLY A O 1
ATOM 6186 N N . ARG A 1 863 ? 10.225 48.385 66.858 1.00 57.83 975 ARG A N 1
ATOM 6187 C CA . ARG A 1 863 ? 9.385 48.109 68.022 1.00 57.12 975 ARG A CA 1
ATOM 6188 C C . ARG A 1 863 ? 8.407 49.273 68.224 1.00 59.72 975 ARG A C 1
ATOM 6189 O O . ARG A 1 863 ? 7.246 49.034 68.549 1.00 59.44 975 ARG A O 1
ATOM 6197 N N . PHE A 1 864 ? 8.877 50.522 68.002 1.00 55.09 976 PHE A N 1
ATOM 6198 C CA . PHE A 1 864 ? 8.090 51.755 68.108 1.00 54.34 976 PHE A CA 1
ATOM 6199 C C . PHE A 1 864 ? 7.019 51.825 67.011 1.00 57.05 976 PHE A C 1
ATOM 6200 O O . PHE A 1 864 ? 5.899 52.262 67.283 1.00 56.48 976 PHE A O 1
ATOM 6208 N N . ARG A 1 865 ? 7.375 51.416 65.775 1.00 52.92 977 ARG A N 1
ATOM 6209 C CA . ARG A 1 865 ? 6.477 51.393 64.619 1.00 52.40 977 ARG A CA 1
ATOM 6210 C C . ARG A 1 865 ? 5.329 50.403 64.871 1.00 55.31 977 ARG A C 1
ATOM 6211 O O . ARG A 1 865 ? 4.169 50.738 64.618 1.00 54.89 977 ARG A O 1
ATOM 6219 N N . GLN A 1 866 ? 5.659 49.205 65.405 1.00 51.07 978 GLN A N 1
ATOM 6220 C CA . GLN A 1 866 ? 4.696 48.153 65.745 1.00 50.46 978 GLN A CA 1
ATOM 6221 C C . GLN A 1 866 ? 3.829 48.574 66.933 1.00 53.37 978 GLN A C 1
ATOM 6222 O O . GLN A 1 866 ? 2.671 48.169 67.006 1.00 52.99 978 GLN A O 1
ATOM 6228 N N . CYS A 1 867 ? 4.388 49.402 67.844 1.00 49.01 979 CYS A N 1
ATOM 6229 C CA . CYS A 1 867 ? 3.712 49.943 69.028 1.00 48.37 979 CYS A CA 1
ATOM 6230 C C . CYS A 1 867 ? 2.603 50.915 68.612 1.00 51.10 979 CYS A C 1
ATOM 6231 O O . CYS A 1 867 ? 1.514 50.875 69.188 1.00 50.51 979 CYS A O 1
ATOM 6234 N N . CYS A 1 868 ? 2.882 51.774 67.602 1.00 46.94 980 CYS A N 1
ATOM 6235 C CA . CYS A 1 868 ? 1.931 52.734 67.035 1.00 46.44 980 CYS A CA 1
ATOM 6236 C C . CYS A 1 868 ? 0.800 51.967 66.348 1.00 49.67 980 CYS A C 1
ATOM 6237 O O . CYS A 1 868 ? -0.371 52.308 66.521 1.00 49.04 980 CYS A O 1
ATOM 6240 N N . GLU A 1 869 ? 1.167 50.913 65.590 1.00 46.05 981 GLU A N 1
ATOM 6241 C CA . GLU A 1 869 ? 0.255 50.028 64.865 1.00 45.76 981 GLU A CA 1
ATOM 6242 C C . GLU A 1 869 ? -0.653 49.257 65.826 1.00 49.09 981 GLU A C 1
ATOM 6243 O O . GLU A 1 869 ? -1.840 49.101 65.541 1.00 48.67 981 GLU A O 1
ATOM 6249 N N . ASP A 1 870 ? -0.094 48.793 66.964 1.00 45.26 982 ASP A N 1
ATOM 6250 C CA . ASP A 1 870 ? -0.816 48.048 68.000 1.00 44.90 982 ASP A CA 1
ATOM 6251 C C . ASP A 1 870 ? -1.832 48.943 68.710 1.00 48.58 982 ASP A C 1
ATOM 6252 O O . ASP A 1 870 ? -2.982 48.534 68.876 1.00 47.97 982 ASP A O 1
ATOM 6257 N N . ALA A 1 871 ? -1.412 50.170 69.097 1.00 45.27 983 ALA A N 1
ATOM 6258 C CA . ALA A 1 871 ? -2.242 51.168 69.777 1.00 45.18 983 ALA A CA 1
ATOM 6259 C C . ALA A 1 871 ? -3.430 51.623 68.923 1.00 49.33 983 ALA A C 1
ATOM 6260 O O . ALA A 1 871 ? -4.520 51.833 69.462 1.00 48.93 983 ALA A O 1
ATOM 6262 N N . TYR A 1 872 ? -3.217 51.758 67.597 1.00 46.03 984 TYR A N 1
ATOM 6263 C CA . TYR A 1 872 ? -4.225 52.166 66.615 1.00 45.89 984 TYR A CA 1
ATOM 6264 C C . TYR A 1 872 ? -5.316 51.097 66.440 1.00 49.96 984 TYR A C 1
ATOM 6265 O O . TYR A 1 872 ? -6.486 51.450 66.277 1.00 49.51 984 TYR A O 1
ATOM 6274 N N . LEU A 1 873 ? -4.935 49.802 66.483 1.00 46.75 985 LEU A N 1
ATOM 6275 C CA . LEU A 1 873 ? -5.864 48.677 66.339 1.00 46.75 985 LEU A CA 1
ATOM 6276 C C . LEU A 1 873 ? -6.767 48.473 67.557 1.00 50.92 985 LEU A C 1
ATOM 6277 O O . LEU A 1 873 ? -7.902 48.022 67.391 1.00 50.42 985 LEU A O 1
ATOM 6282 N N . ILE A 1 874 ? -6.268 48.787 68.773 1.00 47.89 986 ILE A N 1
ATOM 6283 C CA . ILE A 1 874 ? -7.032 48.675 70.025 1.00 47.90 986 ILE A CA 1
ATOM 6284 C C . ILE A 1 874 ? -8.129 49.756 70.027 1.00 52.44 986 ILE A C 1
ATOM 6285 O O . ILE A 1 874 ? -9.277 49.469 70.372 1.00 52.32 986 ILE A O 1
ATOM 6290 N N . LEU A 1 875 ? -7.774 50.975 69.577 1.00 49.14 987 LEU A N 1
ATOM 6291 C CA . LEU A 1 875 ? -8.655 52.141 69.460 1.00 49.04 987 LEU A CA 1
ATOM 6292 C C . LEU A 1 875 ? -9.795 51.909 68.463 1.00 53.34 987 LEU A C 1
ATOM 6293 O O . LEU A 1 875 ? -10.882 52.461 68.639 1.00 52.94 987 LEU A O 1
ATOM 6298 N N . ARG A 1 876 ? -9.538 51.090 67.426 1.00 50.22 988 ARG A N 1
ATOM 6299 C CA . ARG A 1 876 ? -10.491 50.720 66.380 1.00 50.13 988 ARG A CA 1
ATOM 6300 C C . ARG A 1 876 ? -11.622 49.842 66.918 1.00 54.71 988 ARG A C 1
ATOM 6301 O O . ARG A 1 876 ? -12.761 49.981 66.467 1.00 54.47 988 ARG A O 1
ATOM 6309 N N . ARG A 1 877 ? -11.301 48.931 67.865 1.00 51.61 989 ARG A N 1
ATOM 6310 C CA . ARG A 1 877 ? -12.241 47.998 68.500 1.00 51.61 989 ARG A CA 1
ATOM 6311 C C . ARG A 1 877 ? -13.327 48.738 69.278 1.00 56.12 989 ARG A C 1
ATOM 6312 O O . ARG A 1 877 ? -14.475 48.291 69.291 1.00 55.77 989 ARG A O 1
ATOM 6320 N N . HIS A 1 878 ? -12.967 49.862 69.920 1.00 53.08 990 HIS A N 1
ATOM 6321 C CA . HIS A 1 878 ? -13.893 50.673 70.711 1.00 53.08 990 HIS A CA 1
ATOM 6322 C C . HIS A 1 878 ? -14.363 51.930 69.945 1.00 56.95 990 HIS A C 1
ATOM 6323 O O . HIS A 1 878 ? -14.691 52.948 70.560 1.00 56.47 990 HIS A O 1
ATOM 6330 N N . GLY A 1 879 ? -14.424 51.816 68.615 1.00 53.58 991 GLY A N 1
ATOM 6331 C CA . GLY A 1 879 ? -14.842 52.875 67.700 1.00 53.42 991 GLY A CA 1
ATOM 6332 C C . GLY A 1 879 ? -16.214 53.452 67.983 1.00 57.22 991 GLY A C 1
ATOM 6333 O O . GLY A 1 879 ? -16.384 54.674 67.951 1.00 56.71 991 GLY A O 1
ATOM 6334 N N . ASN A 1 880 ? -17.195 52.573 68.289 1.00 53.86 992 ASN A N 1
ATOM 6335 C CA . ASN A 1 880 ? -18.576 52.953 68.612 1.00 53.71 992 ASN A CA 1
ATOM 6336 C C . ASN A 1 880 ? -18.679 53.767 69.905 1.00 57.59 992 ASN A C 1
ATOM 6337 O O . ASN A 1 880 ? -19.537 54.646 69.993 1.00 57.13 992 ASN A O 1
ATOM 6342 N N . LEU A 1 881 ? -17.800 53.487 70.893 1.00 54.28 993 LEU A N 1
ATOM 6343 C CA . LEU A 1 881 ? -17.746 54.197 72.176 1.00 54.16 993 LEU A CA 1
ATOM 6344 C C . LEU A 1 881 ? -17.279 55.645 71.978 1.00 58.24 993 LEU A C 1
ATOM 6345 O O . LEU A 1 881 ? -17.886 56.555 72.545 1.00 57.80 993 LEU A O 1
ATOM 6350 N N . PHE A 1 882 ? -16.222 55.854 71.159 1.00 54.99 994 PHE A N 1
ATOM 6351 C CA . PHE A 1 882 ? -15.674 57.177 70.842 1.00 54.85 994 PHE A CA 1
ATOM 6352 C C . PHE A 1 882 ? -16.698 58.046 70.107 1.00 58.93 994 PHE A C 1
ATOM 6353 O O . PHE A 1 882 ? -16.767 59.248 70.365 1.00 58.44 994 PHE A O 1
ATOM 6361 N N . ILE A 1 883 ? -17.507 57.429 69.218 1.00 55.78 995 ILE A N 1
ATOM 6362 C CA . ILE A 1 883 ? -18.577 58.087 68.457 1.00 55.75 995 ILE A CA 1
ATOM 6363 C C . ILE A 1 883 ? -19.700 58.522 69.421 1.00 59.93 995 ILE A C 1
ATOM 6364 O O . ILE A 1 883 ? -20.163 59.663 69.340 1.00 59.48 995 ILE A O 1
ATOM 6369 N N . THR A 1 884 ? -20.103 57.614 70.340 1.00 56.72 996 THR A N 1
ATOM 6370 C CA . THR A 1 884 ? -21.134 57.823 71.364 1.00 56.68 996 THR A CA 1
ATOM 6371 C C . THR A 1 884 ? -20.805 59.041 72.240 1.00 60.90 996 THR A C 1
ATOM 6372 O O . THR A 1 884 ? -21.671 59.891 72.446 1.00 60.45 996 THR A O 1
ATOM 6376 N N . LEU A 1 885 ? -19.551 59.123 72.728 1.00 57.78 997 LEU A N 1
ATOM 6377 C CA . LEU A 1 885 ? -19.056 60.207 73.578 1.00 57.76 997 LEU A CA 1
ATOM 6378 C C . LEU A 1 885 ? -19.089 61.572 72.888 1.00 61.84 997 LEU A C 1
ATOM 6379 O O . LEU A 1 885 ? -19.436 62.561 73.532 1.00 61.38 997 LEU A O 1
ATOM 6384 N N . PHE A 1 886 ? -18.761 61.624 71.581 1.00 58.62 998 PHE A N 1
ATOM 6385 C CA . PHE A 1 886 ? -18.799 62.865 70.801 1.00 58.45 998 PHE A CA 1
ATOM 6386 C C . PHE A 1 886 ? -20.239 63.275 70.462 1.00 62.28 998 PHE A C 1
ATOM 6387 O O . PHE A 1 886 ? -20.514 64.468 70.332 1.00 61.72 998 PHE A O 1
ATOM 6395 N N . ALA A 1 887 ? -21.152 62.288 70.333 1.00 59.03 999 ALA A N 1
ATOM 6396 C CA . ALA A 1 887 ? -22.574 62.502 70.037 1.00 58.93 999 ALA A CA 1
ATOM 6397 C C . ALA A 1 887 ? -23.306 63.158 71.214 1.00 63.04 999 ALA A C 1
ATOM 6398 O O . ALA A 1 887 ? -24.237 63.935 70.994 1.00 62.55 999 ALA A O 1
ATOM 6400 N N . LEU A 1 888 ? -22.881 62.848 72.456 1.00 59.84 1000 LEU A N 1
ATOM 6401 C CA . LEU A 1 888 ? -23.456 63.408 73.683 1.00 59.82 1000 LEU A CA 1
ATOM 6402 C C . LEU A 1 888 ? -22.939 64.832 73.941 1.00 64.16 1000 LEU A C 1
ATOM 6403 O O . LEU A 1 888 ? -23.566 65.582 74.693 1.00 63.72 1000 LEU A O 1
ATOM 6408 N N . MET A 1 889 ? -21.799 65.195 73.317 1.00 61.15 1001 MET A N 1
ATOM 6409 C CA . MET A 1 889 ? -21.150 66.503 73.453 1.00 61.20 1001 MET A CA 1
ATOM 6410 C C . MET A 1 889 ? -21.618 67.542 72.415 1.00 65.88 1001 MET A C 1
ATOM 6411 O O . MET A 1 889 ? -21.062 68.643 72.362 1.00 65.35 1001 MET A O 1
ATOM 6416 N N . LEU A 1 890 ? -22.643 67.205 71.605 1.00 63.22 1002 LEU A N 1
ATOM 6417 C CA . LEU A 1 890 ? -23.188 68.105 70.580 1.00 63.41 1002 LEU A CA 1
ATOM 6418 C C . LEU A 1 890 ? -23.975 69.281 71.173 1.00 68.33 1002 LEU A C 1
ATOM 6419 O O . LEU A 1 890 ? -24.061 70.336 70.541 1.00 67.85 1002 LEU A O 1
ATOM 6424 N N . THR A 1 891 ? -24.535 69.098 72.385 1.00 65.78 1003 THR A N 1
ATOM 6425 C CA . THR A 1 891 ? -25.316 70.112 73.105 1.00 66.02 1003 THR A CA 1
ATOM 6426 C C . THR A 1 891 ? -24.444 71.030 73.981 1.00 70.81 1003 THR A C 1
ATOM 6427 O O . THR A 1 891 ? -24.958 72.007 74.533 1.00 70.36 1003 THR A O 1
ATOM 6431 N N . ALA A 1 892 ? -23.132 70.725 74.094 1.00 68.17 1004 ALA A N 1
ATOM 6432 C CA . ALA A 1 892 ? -22.165 71.482 74.899 1.00 68.35 1004 ALA A CA 1
ATOM 6433 C C . ALA A 1 892 ? -21.951 72.929 74.443 1.00 73.13 1004 ALA A C 1
ATOM 6434 O O . ALA A 1 892 ? -21.694 73.797 75.280 1.00 72.83 1004 ALA A O 1
ATOM 6436 N N . GLY A 1 893 ? -22.060 73.169 73.137 1.00 70.23 1005 GLY A N 1
ATOM 6437 C CA . GLY A 1 893 ? -21.900 74.493 72.544 1.00 70.36 1005 GLY A CA 1
ATOM 6438 C C . GLY A 1 893 ? -20.510 74.788 72.016 1.00 75.08 1005 GLY A C 1
ATOM 6439 O O . GLY A 1 893 ? -20.101 75.953 71.981 1.00 74.79 1005 GLY A O 1
ATOM 6440 N N . LEU A 1 894 ? -19.778 73.740 71.595 1.00 72.11 1006 LEU A N 1
ATOM 6441 C CA . LEU A 1 894 ? -18.430 73.864 71.040 1.00 72.13 1006 LEU A CA 1
ATOM 6442 C C . LEU A 1 894 ? -18.493 74.334 69.578 1.00 76.57 1006 LEU A C 1
ATOM 6443 O O . LEU A 1 894 ? -19.355 73.857 68.836 1.00 76.13 1006 LEU A O 1
ATOM 6448 N N . PRO A 1 895 ? -17.614 75.271 69.139 1.00 73.57 1007 PRO A N 1
ATOM 6449 C CA . PRO A 1 895 ? -17.677 75.741 67.740 1.00 73.49 1007 PRO A CA 1
ATOM 6450 C C . PRO A 1 895 ? -17.238 74.694 66.714 1.00 77.59 1007 PRO A C 1
ATOM 6451 O O . PRO A 1 895 ? -17.752 74.688 65.594 1.00 77.20 1007 PRO A O 1
ATOM 6455 N N . GLU A 1 896 ? -16.300 73.810 67.104 1.00 74.29 1008 GLU A N 1
ATOM 6456 C CA . GLU A 1 896 ? -15.754 72.739 66.261 1.00 74.18 1008 GLU A CA 1
ATOM 6457 C C . GLU A 1 896 ? -16.710 71.544 66.146 1.00 77.88 1008 GLU A C 1
ATOM 6458 O O . GLU A 1 896 ? -16.657 70.817 65.152 1.00 77.48 1008 GLU A O 1
ATOM 6464 N N . LEU A 1 897 ? -17.565 71.334 67.169 1.00 74.20 1009 LEU A N 1
ATOM 6465 C CA . LEU A 1 897 ? -18.521 70.228 67.242 1.00 73.91 1009 LEU A CA 1
ATOM 6466 C C . LEU A 1 897 ? -19.956 70.757 67.398 1.00 77.55 1009 LEU A C 1
ATOM 6467 O O . LEU A 1 897 ? -20.391 71.075 68.509 1.00 77.13 1009 LEU A O 1
ATOM 6472 N N . THR A 1 898 ? -20.677 70.864 66.268 1.00 73.94 1010 THR A N 1
ATOM 6473 C CA . THR A 1 898 ? -22.053 71.372 66.219 1.00 73.66 1010 THR A CA 1
ATOM 6474 C C . THR A 1 898 ? -23.049 70.336 65.693 1.00 77.15 1010 THR A C 1
ATOM 6475 O O . THR A 1 898 ? -24.092 70.129 66.315 1.00 76.77 1010 THR A O 1
ATOM 6479 N N . SER A 1 899 ? -22.731 69.695 64.551 1.00 73.29 1011 SER A N 1
ATOM 6480 C CA . SER A 1 899 ? -23.585 68.691 63.913 1.00 72.89 1011 SER A CA 1
ATOM 6481 C C . SER A 1 899 ? -22.918 67.309 63.832 1.00 76.11 1011 SER A C 1
ATOM 6482 O O . SER A 1 899 ? -21.750 67.162 64.203 1.00 75.65 1011 SER A O 1
ATOM 6485 N N . VAL A 1 900 ? -23.670 66.302 63.335 1.00 72.15 1012 VAL A N 1
ATOM 6486 C CA . VAL A 1 900 ? -23.226 64.911 63.154 1.00 71.69 1012 VAL A CA 1
ATOM 6487 C C . VAL A 1 900 ? -22.068 64.784 62.140 1.00 74.76 1012 VAL A C 1
ATOM 6488 O O . VAL A 1 900 ? -21.295 63.826 62.213 1.00 74.28 1012 VAL A O 1
ATOM 6492 N N . LYS A 1 901 ? -21.956 65.758 61.212 1.00 70.66 1013 LYS A N 1
ATOM 6493 C CA . LYS A 1 901 ? -20.925 65.834 60.170 1.00 70.09 1013 LYS A CA 1
ATOM 6494 C C . LYS A 1 901 ? -19.519 66.058 60.750 1.00 72.84 1013 LYS A C 1
ATOM 6495 O O . LYS A 1 901 ? -18.533 65.693 60.109 1.00 72.37 1013 LYS A O 1
ATOM 6501 N N . ASP A 1 902 ? -19.431 66.666 61.951 1.00 68.57 1014 ASP A N 1
ATOM 6502 C CA . ASP A 1 902 ? -18.169 66.945 62.645 1.00 68.02 1014 ASP A CA 1
ATOM 6503 C C . ASP A 1 902 ? -17.528 65.671 63.208 1.00 70.74 1014 ASP A C 1
ATOM 6504 O O . ASP A 1 902 ? -16.304 65.606 63.327 1.00 70.32 1014 ASP A O 1
ATOM 6509 N N . ILE A 1 903 ? -18.359 64.666 63.554 1.00 66.33 1015 ILE A N 1
ATOM 6510 C CA . ILE A 1 903 ? -17.933 63.374 64.111 1.00 65.64 1015 ILE A CA 1
ATOM 6511 C C . ILE A 1 903 ? -17.437 62.418 62.995 1.00 68.31 1015 ILE A C 1
ATOM 6512 O O . ILE A 1 903 ? -16.750 61.437 63.293 1.00 67.83 1015 ILE A O 1
ATOM 6517 N N . GLN A 1 904 ? -17.750 62.733 61.716 1.00 63.99 1016 GLN A N 1
ATOM 6518 C CA . GLN A 1 904 ? -17.358 61.952 60.532 1.00 63.40 1016 GLN A CA 1
ATOM 6519 C C . GLN A 1 904 ? -15.831 61.802 60.381 1.00 66.07 1016 GLN A C 1
ATOM 6520 O O . GLN A 1 904 ? -15.374 60.783 59.858 1.00 65.54 1016 GLN A O 1
ATOM 6526 N N . TYR A 1 905 ? -15.056 62.799 60.865 1.00 61.94 1017 TYR A N 1
ATOM 6527 C CA . TYR A 1 905 ? -13.589 62.812 60.841 1.00 61.45 1017 TYR A CA 1
ATOM 6528 C C . TYR A 1 905 ? -13.011 61.630 61.633 1.00 64.65 1017 TYR A C 1
ATOM 6529 O O . TYR A 1 905 ? -12.041 61.011 61.189 1.00 64.07 1017 TYR A O 1
ATOM 6538 N N . LEU A 1 906 ? -13.605 61.340 62.808 1.00 60.85 1018 LEU A N 1
ATOM 6539 C CA . LEU A 1 906 ? -13.226 60.256 63.717 1.00 60.40 1018 LEU A CA 1
ATOM 6540 C C . LEU A 1 906 ? -13.409 58.884 63.056 1.00 63.74 1018 LEU A C 1
ATOM 6541 O O . LEU A 1 906 ? -12.596 57.989 63.287 1.00 63.31 1018 LEU A O 1
ATOM 6546 N N . LYS A 1 907 ? -14.458 58.737 62.218 1.00 59.87 1019 LYS A N 1
ATOM 6547 C CA . LYS A 1 907 ? -14.751 57.517 61.460 1.00 59.42 1019 LYS A CA 1
ATOM 6548 C C . LYS A 1 907 ? -13.695 57.303 60.367 1.00 63.01 1019 LYS A C 1
ATOM 6549 O O . LYS A 1 907 ? -13.294 56.166 60.119 1.00 62.51 1019 LYS A O 1
ATOM 6555 N N . ASP A 1 908 ? -13.242 58.403 59.730 1.00 59.50 1020 ASP A N 1
ATOM 6556 C CA . ASP A 1 908 ? -12.235 58.390 58.666 1.00 59.29 1020 ASP A CA 1
ATOM 6557 C C . ASP A 1 908 ? -10.830 58.119 59.208 1.00 62.76 1020 ASP A C 1
ATOM 6558 O O . ASP A 1 908 ? -10.090 57.344 58.599 1.00 62.28 1020 ASP A O 1
ATOM 6563 N N . SER A 1 909 ? -10.464 58.761 60.343 1.00 59.09 1021 SER A N 1
ATOM 6564 C CA . SER A 1 909 ? -9.158 58.603 60.997 1.00 58.79 1021 SER A CA 1
ATOM 6565 C C . SER A 1 909 ? -8.958 57.175 61.508 1.00 62.52 1021 SER A C 1
ATOM 6566 O O . SER A 1 909 ? -7.874 56.616 61.337 1.00 62.06 1021 SER A O 1
ATOM 6569 N N . LEU A 1 910 ? -10.012 56.579 62.102 1.00 59.02 1022 LEU A N 1
ATOM 6570 C CA . LEU A 1 910 ? -9.996 55.202 62.602 1.00 58.80 1022 LEU A CA 1
ATOM 6571 C C . LEU A 1 910 ? -10.234 54.189 61.472 1.00 62.52 1022 LEU A C 1
ATOM 6572 O O . LEU A 1 910 ? -10.017 52.992 61.675 1.00 62.10 1022 LEU A O 1
ATOM 6577 N N . ALA A 1 911 ? -10.650 54.679 60.275 1.00 58.93 1023 ALA A N 1
ATOM 6578 C CA . ALA A 1 911 ? -10.939 53.902 59.060 1.00 58.67 1023 ALA A CA 1
ATOM 6579 C C . ALA A 1 911 ? -11.926 52.746 59.317 1.00 62.34 1023 ALA A C 1
ATOM 6580 O O . ALA A 1 911 ? -11.699 51.612 58.885 1.00 61.84 1023 ALA A O 1
ATOM 6582 N N . LEU A 1 912 ? -13.032 53.059 60.025 1.00 58.95 1024 LEU A N 1
ATOM 6583 C CA . LEU A 1 912 ? -14.096 52.118 60.396 1.00 58.88 1024 LEU A CA 1
ATOM 6584 C C . LEU A 1 912 ? -14.862 51.546 59.194 1.00 62.91 1024 LEU A C 1
ATOM 6585 O O . LEU A 1 912 ? -15.420 50.451 59.292 1.00 62.56 1024 LEU A O 1
ATOM 6590 N N . GLY A 1 913 ? -14.862 52.279 58.080 1.00 59.51 1025 GLY A N 1
ATOM 6591 C CA . GLY A 1 913 ? -15.491 51.867 56.830 1.00 59.41 1025 GLY A CA 1
ATOM 6592 C C . GLY A 1 913 ? -14.695 50.793 56.111 1.00 63.42 1025 GLY A C 1
ATOM 6593 O O . GLY A 1 913 ? -15.253 50.022 55.326 1.00 63.10 1025 GLY A O 1
ATOM 6594 N N . LYS A 1 914 ? -13.378 50.739 56.381 1.00 59.95 1026 LYS A N 1
ATOM 6595 C CA . LYS A 1 914 ? -12.447 49.759 55.816 1.00 59.75 1026 LYS A CA 1
ATOM 6596 C C . LYS A 1 914 ? -12.258 48.602 56.803 1.00 63.92 1026 LYS A C 1
ATOM 6597 O O . LYS A 1 914 ? -12.471 48.779 58.006 1.00 63.56 1026 LYS A O 1
ATOM 6603 N N . SER A 1 915 ? -11.839 47.426 56.300 1.00 60.63 1027 SER A N 1
ATOM 6604 C CA . SER A 1 915 ? -11.578 46.246 57.130 1.00 60.55 1027 SER A CA 1
ATOM 6605 C C . SER A 1 915 ? -10.277 46.435 57.932 1.00 64.66 1027 SER A C 1
ATOM 6606 O O . SER A 1 915 ? -9.499 47.340 57.622 1.00 64.24 1027 SER A O 1
ATOM 6609 N N . GLU A 1 916 ? -10.039 45.571 58.944 1.00 61.41 1028 GLU A N 1
ATOM 6610 C CA . GLU A 1 916 ? -8.853 45.593 59.813 1.00 61.27 1028 GLU A CA 1
ATOM 6611 C C . GLU A 1 916 ? -7.526 45.568 59.026 1.00 65.28 1028 GLU A C 1
ATOM 6612 O O . GLU A 1 916 ? -6.546 46.166 59.473 1.00 64.85 1028 GLU A O 1
ATOM 6618 N N . GLU A 1 917 ? -7.513 44.900 57.853 1.00 61.94 1029 GLU A N 1
ATOM 6619 C CA . GLU A 1 917 ? -6.352 44.789 56.968 1.00 61.81 1029 GLU A CA 1
ATOM 6620 C C . GLU A 1 917 ? -6.043 46.119 56.275 1.00 65.43 1029 GLU A C 1
ATOM 6621 O O . GLU A 1 917 ? -4.905 46.582 56.347 1.00 65.06 1029 GLU A O 1
ATOM 6627 N N . GLU A 1 918 ? -7.048 46.726 55.610 1.00 61.69 1030 GLU A N 1
ATOM 6628 C CA . GLU A 1 918 ? -6.899 47.991 54.886 1.00 61.33 1030 GLU A CA 1
ATOM 6629 C C . GLU A 1 918 ? -6.748 49.206 55.805 1.00 64.61 1030 GLU A C 1
ATOM 6630 O O . GLU A 1 918 ? -6.132 50.192 55.397 1.00 64.20 1030 GLU A O 1
ATOM 6636 N N . ALA A 1 919 ? -7.300 49.136 57.038 1.00 60.77 1031 ALA A N 1
ATOM 6637 C CA . ALA A 1 919 ? -7.213 50.212 58.033 1.00 60.38 1031 ALA A CA 1
ATOM 6638 C C . ALA A 1 919 ? -5.772 50.382 58.526 1.00 63.79 1031 ALA A C 1
ATOM 6639 O O . ALA A 1 919 ? -5.324 51.517 58.703 1.00 63.39 1031 ALA A O 1
ATOM 6641 N N . LEU A 1 920 ? -5.044 49.257 58.721 1.00 59.92 1032 LEU A N 1
ATOM 6642 C CA . LEU A 1 920 ? -3.643 49.260 59.149 1.00 59.53 1032 LEU A CA 1
ATOM 6643 C C . LEU A 1 920 ? -2.743 49.711 57.997 1.00 62.69 1032 LEU A C 1
ATOM 6644 O O . LEU A 1 920 ? -1.755 50.410 58.235 1.00 62.19 1032 LEU A O 1
ATOM 6649 N N . LYS A 1 921 ? -3.105 49.331 56.748 1.00 58.83 1033 LYS A N 1
ATOM 6650 C CA . LYS A 1 921 ? -2.396 49.710 55.522 1.00 58.45 1033 LYS A CA 1
ATOM 6651 C C . LYS A 1 921 ? -2.477 51.218 55.308 1.00 61.83 1033 LYS A C 1
ATOM 6652 O O . LYS A 1 921 ? -1.528 51.802 54.796 1.00 61.24 1033 LYS A O 1
ATOM 6658 N N . GLN A 1 922 ? -3.604 51.839 55.717 1.00 58.22 1034 GLN A N 1
ATOM 6659 C CA . GLN A 1 922 ? -3.843 53.282 55.652 1.00 57.98 1034 GLN A CA 1
ATOM 6660 C C . GLN A 1 922 ? -2.961 53.984 56.699 1.00 61.51 1034 GLN A C 1
ATOM 6661 O O . GLN A 1 922 ? -2.408 55.047 56.414 1.00 61.27 1034 GLN A O 1
ATOM 6667 N N . PHE A 1 923 ? -2.831 53.376 57.899 1.00 57.56 1035 PHE A N 1
ATOM 6668 C CA . PHE A 1 923 ? -2.019 53.875 59.010 1.00 57.15 1035 PHE A CA 1
ATOM 6669 C C . PHE A 1 923 ? -0.527 53.802 58.672 1.00 60.69 1035 PHE A C 1
ATOM 6670 O O . PHE A 1 923 ? 0.206 54.750 58.958 1.00 60.41 1035 PHE A O 1
ATOM 6678 N N . LYS A 1 924 ? -0.087 52.672 58.076 1.00 56.84 1036 LYS A N 1
ATOM 6679 C CA . LYS A 1 924 ? 1.299 52.426 57.662 1.00 56.49 1036 LYS A CA 1
ATOM 6680 C C . LYS A 1 924 ? 1.760 53.425 56.594 1.00 60.16 1036 LYS A C 1
ATOM 6681 O O . LYS A 1 924 ? 2.904 53.881 56.654 1.00 59.66 1036 LYS A O 1
ATOM 6687 N N . GLN A 1 925 ? 0.862 53.771 55.635 1.00 56.58 1037 GLN A N 1
ATOM 6688 C CA . GLN A 1 925 ? 1.097 54.714 54.544 1.00 56.28 1037 GLN A CA 1
ATOM 6689 C C . GLN A 1 925 ? 1.365 56.095 55.117 1.00 59.73 1037 GLN A C 1
ATOM 6690 O O . GLN A 1 925 ? 2.306 56.758 54.673 1.00 59.26 1037 GLN A O 1
ATOM 6696 N N . LYS A 1 926 ? 0.562 56.502 56.131 1.00 55.99 1038 LYS A N 1
ATOM 6697 C CA . LYS A 1 926 ? 0.688 57.784 56.826 1.00 55.72 1038 LYS A CA 1
ATOM 6698 C C . LYS A 1 926 ? 1.925 57.808 57.729 1.00 59.25 1038 LYS A C 1
ATOM 6699 O O . LYS A 1 926 ? 2.518 58.872 57.907 1.00 58.82 1038 LYS A O 1
ATOM 6705 N N . PHE A 1 927 ? 2.316 56.634 58.283 1.00 55.44 1039 PHE A N 1
ATOM 6706 C CA . PHE A 1 927 ? 3.496 56.471 59.139 1.00 55.05 1039 PHE A CA 1
ATOM 6707 C C . PHE A 1 927 ? 4.774 56.630 58.309 1.00 58.90 1039 PHE A C 1
ATOM 6708 O O . PHE A 1 927 ? 5.715 57.288 58.757 1.00 58.38 1039 PHE A O 1
ATOM 6716 N N . ASP A 1 928 ? 4.802 56.017 57.104 1.00 55.65 1040 ASP A N 1
ATOM 6717 C CA . ASP A 1 928 ? 5.927 56.071 56.169 1.00 55.56 1040 ASP A CA 1
ATOM 6718 C C . ASP A 1 928 ? 6.085 57.476 55.580 1.00 59.49 1040 ASP A C 1
ATOM 6719 O O . ASP A 1 928 ? 7.214 57.908 55.340 1.00 59.18 1040 ASP A O 1
ATOM 6724 N N . GLU A 1 929 ? 4.956 58.191 55.374 1.00 55.99 1041 GLU A N 1
ATOM 6725 C CA . GLU A 1 929 ? 4.929 59.569 54.875 1.00 55.88 1041 GLU A CA 1
ATOM 6726 C C . GLU A 1 929 ? 5.493 60.514 55.937 1.00 59.60 1041 GLU A C 1
ATOM 6727 O O . GLU A 1 929 ? 6.196 61.465 55.595 1.00 59.26 1041 GLU A O 1
ATOM 6733 N N . ALA A 1 930 ? 5.188 60.237 57.224 1.00 55.90 1042 ALA A N 1
ATOM 6734 C CA . ALA A 1 930 ? 5.659 61.007 58.378 1.00 55.55 1042 ALA A CA 1
ATOM 6735 C C . ALA A 1 930 ? 7.159 60.814 58.580 1.00 58.99 1042 ALA A C 1
ATOM 6736 O O . ALA A 1 930 ? 7.847 61.752 58.985 1.00 58.57 1042 ALA A O 1
ATOM 6738 N N . LEU A 1 931 ? 7.659 59.596 58.293 1.00 55.24 1043 LEU A N 1
ATOM 6739 C CA . LEU A 1 931 ? 9.071 59.230 58.405 1.00 54.91 1043 LEU A CA 1
ATOM 6740 C C . LEU A 1 931 ? 9.896 59.900 57.300 1.00 58.45 1043 LEU A C 1
ATOM 6741 O O . LEU A 1 931 ? 11.008 60.360 57.563 1.00 58.04 1043 LEU A O 1
ATOM 6746 N N . ARG A 1 932 ? 9.345 59.963 56.071 1.00 54.76 1044 ARG A N 1
ATOM 6747 C CA . ARG A 1 932 ? 9.996 60.590 54.919 1.00 54.42 1044 ARG A CA 1
ATOM 6748 C C . ARG A 1 932 ? 9.998 62.119 55.029 1.00 57.88 1044 ARG A C 1
ATOM 6749 O O . ARG A 1 932 ? 10.848 62.773 54.423 1.00 57.57 1044 ARG A O 1
ATOM 6757 N N . GLU A 1 933 ? 9.076 62.674 55.846 1.00 54.07 1045 GLU A N 1
ATOM 6758 C CA . GLU A 1 933 ? 8.945 64.106 56.123 1.00 53.74 1045 GLU A CA 1
ATOM 6759 C C . GLU A 1 933 ? 9.394 64.460 57.558 1.00 56.96 1045 GLU A C 1
ATOM 6760 O O . GLU A 1 933 ? 9.123 65.569 58.024 1.00 56.39 1045 GLU A O 1
ATOM 6766 N N . SER A 1 934 ? 10.095 63.523 58.244 1.00 53.23 1046 SER A N 1
ATOM 6767 C CA . SER A 1 934 ? 10.593 63.696 59.618 1.00 52.86 1046 SER A CA 1
ATOM 6768 C C . SER A 1 934 ? 11.583 64.852 59.763 1.00 56.16 1046 SER A C 1
ATOM 6769 O O . SER A 1 934 ? 11.540 65.565 60.769 1.00 55.63 1046 SER A O 1
ATOM 6772 N N . TRP A 1 935 ? 12.458 65.044 58.760 1.00 52.37 1047 TRP A N 1
ATOM 6773 C CA . TRP A 1 935 ? 13.423 66.142 58.749 1.00 52.03 1047 TRP A CA 1
ATOM 6774 C C . TRP A 1 935 ? 12.755 67.461 58.370 1.00 55.27 1047 TRP A C 1
ATOM 6775 O O . TRP A 1 935 ? 13.208 68.514 58.815 1.00 54.85 1047 TRP A O 1
ATOM 6786 N N . THR A 1 936 ? 11.660 67.399 57.580 1.00 51.38 1048 THR A N 1
ATOM 6787 C CA . THR A 1 936 ? 10.866 68.563 57.171 1.00 51.03 1048 THR A CA 1
ATOM 6788 C C . THR A 1 936 ? 10.105 69.089 58.398 1.00 54.71 1048 THR A C 1
ATOM 6789 O O . THR A 1 936 ? 10.038 70.302 58.599 1.00 54.12 1048 THR A O 1
ATOM 6793 N N . THR A 1 937 ? 9.569 68.163 59.229 1.00 51.37 1049 THR A N 1
ATOM 6794 C CA . THR A 1 937 ? 8.851 68.452 60.477 1.00 51.24 1049 THR A CA 1
ATOM 6795 C C . THR A 1 937 ? 9.825 69.088 61.483 1.00 55.46 1049 THR A C 1
ATOM 6796 O O . THR A 1 937 ? 9.448 70.020 62.195 1.00 55.01 1049 THR A O 1
ATOM 6800 N N . LYS A 1 938 ? 11.082 68.591 61.507 1.00 52.32 1050 LYS A N 1
ATOM 6801 C CA . LYS A 1 938 ? 12.180 69.073 62.349 1.00 52.29 1050 LYS A CA 1
ATOM 6802 C C . LYS A 1 938 ? 12.513 70.528 62.004 1.00 56.75 1050 LYS A C 1
ATOM 6803 O O . LYS A 1 938 ? 12.733 71.331 62.910 1.00 56.38 1050 LYS A O 1
ATOM 6809 N N . VAL A 1 939 ? 12.516 70.862 60.696 1.00 53.79 1051 VAL A N 1
ATOM 6810 C CA . VAL A 1 939 ? 12.793 72.200 60.166 1.00 53.81 1051 VAL A CA 1
ATOM 6811 C C . VAL A 1 939 ? 11.688 73.185 60.570 1.00 58.59 1051 VAL A C 1
ATOM 6812 O O . VAL A 1 939 ? 11.998 74.225 61.154 1.00 58.15 1051 VAL A O 1
ATOM 6816 N N . ASN A 1 940 ? 10.411 72.842 60.279 1.00 55.97 1052 ASN A N 1
ATOM 6817 C CA . ASN A 1 940 ? 9.228 73.657 60.578 1.00 56.14 1052 ASN A CA 1
ATOM 6818 C C . ASN A 1 940 ? 9.084 73.996 62.061 1.00 60.89 1052 ASN A C 1
ATOM 6819 O O . ASN A 1 940 ? 8.662 75.104 62.394 1.00 60.46 1052 ASN A O 1
ATOM 6824 N N . TRP A 1 941 ? 9.450 73.048 62.942 1.00 58.25 1053 TRP A N 1
ATOM 6825 C CA . TRP A 1 941 ? 9.392 73.214 64.394 1.00 58.43 1053 TRP A CA 1
ATOM 6826 C C . TRP A 1 941 ? 10.556 74.063 64.904 1.00 63.40 1053 TRP A C 1
ATOM 6827 O O . TRP A 1 941 ? 10.370 74.842 65.840 1.00 63.17 1053 TRP A O 1
ATOM 6838 N N . MET A 1 942 ? 11.749 73.921 64.284 1.00 60.50 1054 MET A N 1
ATOM 6839 C CA . MET A 1 942 ? 12.938 74.704 64.630 1.00 60.58 1054 MET A CA 1
ATOM 6840 C C . MET A 1 942 ? 12.790 76.146 64.151 1.00 64.98 1054 MET A C 1
ATOM 6841 O O . MET A 1 942 ? 13.277 77.057 64.819 1.00 64.58 1054 MET A O 1
ATOM 6846 N N . ALA A 1 943 ? 12.107 76.347 63.000 1.00 61.96 1055 ALA A N 1
ATOM 6847 C CA . ALA A 1 943 ? 11.827 77.664 62.421 1.00 62.03 1055 ALA A CA 1
ATOM 6848 C C . ALA A 1 943 ? 10.860 78.432 63.327 1.00 66.53 1055 ALA A C 1
ATOM 6849 O O . ALA A 1 943 ? 10.998 79.645 63.473 1.00 66.01 1055 ALA A O 1
ATOM 6851 N N . HIS A 1 944 ? 9.906 77.706 63.956 1.00 63.73 1056 HIS A N 1
ATOM 6852 C CA . HIS A 1 944 ? 8.913 78.220 64.902 1.00 63.87 1056 HIS A CA 1
ATOM 6853 C C . HIS A 1 944 ? 9.612 78.717 66.177 1.00 68.35 1056 HIS A C 1
ATOM 6854 O O . HIS A 1 944 ? 9.190 79.721 66.755 1.00 68.00 1056 HIS A O 1
ATOM 6861 N N . THR A 1 945 ? 10.686 78.014 66.596 1.00 65.27 1057 THR A N 1
ATOM 6862 C CA . THR A 1 945 ? 11.511 78.338 67.765 1.00 65.31 1057 THR A CA 1
ATOM 6863 C C . THR A 1 945 ? 12.332 79.611 67.488 1.00 69.87 1057 THR A C 1
ATOM 6864 O O . THR A 1 945 ? 12.544 80.411 68.401 1.00 69.39 1057 THR A O 1
ATOM 6868 N N . VAL A 1 946 ? 12.776 79.791 66.224 1.00 67.10 1058 VAL A N 1
ATOM 6869 C CA . VAL A 1 946 ? 13.567 80.937 65.756 1.00 67.21 1058 VAL A CA 1
ATOM 6870 C C . VAL A 1 946 ? 12.756 82.246 65.829 1.00 71.80 1058 VAL A C 1
ATOM 6871 O O . VAL A 1 946 ? 13.231 83.213 66.430 1.00 71.40 1058 VAL A O 1
ATOM 6875 N N . ARG A 1 947 ? 11.535 82.267 65.249 1.00 68.95 1059 ARG A N 1
ATOM 6876 C CA . ARG A 1 947 ? 10.660 83.448 65.244 1.00 69.10 1059 ARG A CA 1
ATOM 6877 C C . ARG A 1 947 ? 9.962 83.654 66.610 1.00 73.58 1059 ARG A C 1
ATOM 6878 O O . ARG A 1 947 ? 8.731 83.635 66.713 1.00 73.18 1059 ARG A O 1
ATOM 6886 N N . LYS A 1 948 ? 10.782 83.867 67.656 1.00 70.57 1060 LYS A N 1
ATOM 6887 C CA . LYS A 1 948 ? 10.362 84.091 69.041 1.00 70.54 1060 LYS A CA 1
ATOM 6888 C C . LYS A 1 948 ? 11.185 85.221 69.663 1.00 74.75 1060 LYS A C 1
ATOM 6889 O O . LYS A 1 948 ? 12.398 85.287 69.442 1.00 74.36 1060 LYS A O 1
ATOM 6895 N N . ASP A 1 949 ? 10.514 86.097 70.450 1.00 71.39 1061 ASP A N 1
ATOM 6896 C CA . ASP A 1 949 ? 11.053 87.268 71.163 1.00 102.90 1061 ASP A CA 1
ATOM 6897 C C . ASP A 1 949 ? 12.024 88.114 70.326 1.00 128.40 1061 ASP A C 1
ATOM 6898 O O . ASP A 1 949 ? 11.764 88.375 69.152 1.00 88.03 1061 ASP A O 1
ATOM 6903 N N . GLY B 1 1 ? -1.920 -10.968 36.029 1.00 68.24 113 GLY B N 1
ATOM 6904 C CA . GLY B 1 1 ? -0.874 -11.453 35.139 1.00 68.01 113 GLY B CA 1
ATOM 6905 C C . GLY B 1 1 ? -0.827 -10.720 33.814 1.00 71.62 113 GLY B C 1
ATOM 6906 O O . GLY B 1 1 ? -0.958 -9.494 33.779 1.00 71.13 113 GLY B O 1
ATOM 6907 N N . GLU B 1 2 ? -0.638 -11.472 32.713 1.00 68.00 114 GLU B N 1
ATOM 6908 C CA . GLU B 1 2 ? -0.568 -10.935 31.348 1.00 67.68 114 GLU B CA 1
ATOM 6909 C C . GLU B 1 2 ? -1.921 -10.404 30.866 1.00 70.79 114 GLU B C 1
ATOM 6910 O O . GLU B 1 2 ? -1.966 -9.358 30.215 1.00 70.31 114 GLU B O 1
ATOM 6916 N N . LYS B 1 3 ? -3.015 -11.126 31.185 1.00 66.75 115 LYS B N 1
ATOM 6917 C CA . LYS B 1 3 ? -4.382 -10.762 30.803 1.00 66.23 115 LYS B CA 1
ATOM 6918 C C . LYS B 1 3 ? -4.899 -9.549 31.581 1.00 68.89 115 LYS B C 1
ATOM 6919 O O . LYS B 1 3 ? -5.537 -8.680 30.984 1.00 68.37 115 LYS B O 1
ATOM 6925 N N . LEU B 1 4 ? -4.619 -9.490 32.903 1.00 64.53 116 LEU B N 1
ATOM 6926 C CA . LEU B 1 4 ? -5.028 -8.399 33.797 1.00 63.86 116 LEU B CA 1
ATOM 6927 C C . LEU B 1 4 ? -4.368 -7.070 33.406 1.00 66.53 116 LEU B C 1
ATOM 6928 O O . LEU B 1 4 ? -5.060 -6.055 33.332 1.00 66.03 116 LEU B O 1
ATOM 6933 N N . ASP B 1 5 ? -3.044 -7.091 33.126 1.00 62.24 117 ASP B N 1
ATOM 6934 C CA . ASP B 1 5 ? -2.254 -5.926 32.707 1.00 61.57 117 ASP B CA 1
ATOM 6935 C C . ASP B 1 5 ? -2.740 -5.347 31.372 1.00 64.02 117 ASP B C 1
ATOM 6936 O O . ASP B 1 5 ? -2.576 -4.151 31.128 1.00 63.51 117 ASP B O 1
ATOM 6941 N N . SER B 1 6 ? -3.346 -6.195 30.523 1.00 59.62 118 SER B N 1
ATOM 6942 C CA . SER B 1 6 ? -3.906 -5.803 29.231 1.00 59.01 118 SER B CA 1
ATOM 6943 C C . SER B 1 6 ? -5.282 -5.145 29.415 1.00 62.01 118 SER B C 1
ATOM 6944 O O . SER B 1 6 ? -5.599 -4.197 28.698 1.00 61.44 118 SER B O 1
ATOM 6947 N N . LYS B 1 7 ? -6.083 -5.645 30.388 1.00 57.99 119 LYS B N 1
ATOM 6948 C CA . LYS B 1 7 ? -7.421 -5.141 30.727 1.00 57.50 119 LYS B CA 1
ATOM 6949 C C . LYS B 1 7 ? -7.363 -3.724 31.301 1.00 60.46 119 LYS B C 1
ATOM 6950 O O . LYS B 1 7 ? -8.194 -2.889 30.940 1.00 60.16 119 LYS B O 1
ATOM 6956 N N . ILE B 1 8 ? -6.386 -3.463 32.201 1.00 56.08 120 ILE B N 1
ATOM 6957 C CA . ILE B 1 8 ? -6.168 -2.163 32.850 1.00 55.40 120 ILE B CA 1
ATOM 6958 C C . ILE B 1 8 ? -5.751 -1.107 31.812 1.00 58.23 120 ILE B C 1
ATOM 6959 O O . ILE B 1 8 ? -6.311 -0.010 31.812 1.00 57.95 120 ILE B O 1
ATOM 6964 N N . GLY B 1 9 ? -4.812 -1.472 30.932 1.00 53.87 121 GLY B N 1
ATOM 6965 C CA . GLY B 1 9 ? -4.272 -0.613 29.881 1.00 53.23 121 GLY B CA 1
ATOM 6966 C C . GLY B 1 9 ? -5.307 0.058 28.998 1.00 55.97 121 GLY B C 1
ATOM 6967 O O . GLY B 1 9 ? -5.272 1.281 28.828 1.00 55.36 121 GLY B O 1
ATOM 6968 N N . VAL B 1 10 ? -6.244 -0.742 28.441 1.00 51.96 122 VAL B N 1
ATOM 6969 C CA . VAL B 1 10 ? -7.337 -0.281 27.566 1.00 51.58 122 VAL B CA 1
ATOM 6970 C C . VAL B 1 10 ? -8.294 0.648 28.341 1.00 55.10 122 VAL B C 1
ATOM 6971 O O . VAL B 1 10 ? -8.741 1.665 27.800 1.00 54.65 122 VAL B O 1
ATOM 6975 N N . LEU B 1 11 ? -8.594 0.288 29.603 1.00 51.42 123 LEU B N 1
ATOM 6976 C CA . LEU B 1 11 ? -9.503 1.016 30.487 1.00 51.09 123 LEU B CA 1
ATOM 6977 C C . LEU B 1 11 ? -8.968 2.378 30.936 1.00 54.82 123 LEU B C 1
ATOM 6978 O O . LEU B 1 11 ? -9.725 3.349 30.910 1.00 54.44 123 LEU B O 1
ATOM 6983 N N . ILE B 1 12 ? -7.685 2.452 31.348 1.00 51.21 124 ILE B N 1
ATOM 6984 C CA . ILE B 1 12 ? -7.074 3.698 31.834 1.00 51.02 124 ILE B CA 1
ATOM 6985 C C . ILE B 1 12 ? -6.682 4.648 30.679 1.00 55.15 124 ILE B C 1
ATOM 6986 O O . ILE B 1 12 ? -6.468 5.837 30.918 1.00 54.95 124 ILE B O 1
ATOM 6991 N N . GLY B 1 13 ? -6.608 4.117 29.457 1.00 51.75 125 GLY B N 1
ATOM 6992 C CA . GLY B 1 13 ? -6.264 4.878 28.260 1.00 51.58 125 GLY B CA 1
ATOM 6993 C C . GLY B 1 13 ? -4.775 5.008 27.993 1.00 55.47 125 GLY B C 1
ATOM 6994 O O . GLY B 1 13 ? -4.367 5.822 27.161 1.00 55.01 125 GLY B O 1
ATOM 6995 N N . LYS B 1 14 ? -3.953 4.205 28.697 1.00 52.12 126 LYS B N 1
ATOM 6996 C CA . LYS B 1 14 ? -2.494 4.187 28.565 1.00 51.98 126 LYS B CA 1
ATOM 6997 C C . LYS B 1 14 ? -1.966 2.774 28.825 1.00 56.05 126 LYS B C 1
ATOM 6998 O O . LYS B 1 14 ? -2.358 2.141 29.805 1.00 55.49 126 LYS B O 1
ATOM 7004 N N . GLY B 1 15 ? -1.087 2.303 27.942 1.00 52.96 127 GLY B N 1
ATOM 7005 C CA . GLY B 1 15 ? -0.475 0.982 28.039 1.00 52.91 127 GLY B CA 1
ATOM 7006 C C . GLY B 1 15 ? 0.466 0.853 29.219 1.00 57.33 127 GLY B C 1
ATOM 7007 O O . GLY B 1 15 ? 1.223 1.783 29.513 1.00 56.96 127 GLY B O 1
ATOM 7008 N N . LEU B 1 16 ? 0.414 -0.301 29.912 1.00 54.25 128 LEU B N 1
ATOM 7009 C CA . LEU B 1 16 ? 1.258 -0.594 31.077 1.00 54.21 128 LEU B CA 1
ATOM 7010 C C . LEU B 1 16 ? 2.739 -0.757 30.709 1.00 58.41 128 LEU B C 1
ATOM 7011 O O . LEU B 1 16 ? 3.607 -0.558 31.561 1.00 57.98 128 LEU B O 1
ATOM 7016 N N . HIS B 1 17 ? 3.019 -1.087 29.432 1.00 55.27 129 HIS B N 1
ATOM 7017 C CA . HIS B 1 17 ? 4.363 -1.245 28.871 1.00 55.20 129 HIS B CA 1
ATOM 7018 C C . HIS B 1 17 ? 5.090 0.104 28.748 1.00 59.56 129 HIS B C 1
ATOM 7019 O O . HIS B 1 17 ? 6.323 0.135 28.777 1.00 59.18 129 HIS B O 1
ATOM 7026 N N . GLU B 1 18 ? 4.322 1.211 28.610 1.00 56.34 130 GLU B N 1
ATOM 7027 C CA . GLU B 1 18 ? 4.830 2.583 28.487 1.00 56.26 130 GLU B CA 1
ATOM 7028 C C . GLU B 1 18 ? 5.550 3.059 29.754 1.00 60.61 130 GLU B C 1
ATOM 7029 O O . GLU B 1 18 ? 6.489 3.851 29.653 1.00 60.23 130 GLU B O 1
ATOM 7035 N N . PHE B 1 19 ? 5.109 2.579 30.937 1.00 57.52 131 PHE B N 1
ATOM 7036 C CA . PHE B 1 19 ? 5.713 2.918 32.230 1.00 57.50 131 PHE B CA 1
ATOM 7037 C C . PHE B 1 19 ? 7.074 2.236 32.393 1.00 61.88 131 PHE B C 1
ATOM 7038 O O . PHE B 1 19 ? 8.000 2.842 32.937 1.00 61.50 131 PHE B O 1
ATOM 7046 N N . ASP B 1 20 ? 7.191 0.981 31.911 1.00 58.79 132 ASP B N 1
ATOM 7047 C CA . ASP B 1 20 ? 8.422 0.187 31.950 1.00 58.76 132 ASP B CA 1
ATOM 7048 C C . ASP B 1 20 ? 9.451 0.722 30.948 1.00 62.44 132 ASP B C 1
ATOM 7049 O O . ASP B 1 20 ? 10.652 0.654 31.213 1.00 62.00 132 ASP B O 1
ATOM 7054 N N . ALA B 1 21 ? 8.969 1.260 29.806 1.00 58.89 133 ALA B N 1
ATOM 7055 C CA . ALA B 1 21 ? 9.780 1.831 28.724 1.00 58.66 133 ALA B CA 1
ATOM 7056 C C . ALA B 1 21 ? 10.559 3.079 29.156 1.00 62.54 133 ALA B C 1
ATOM 7057 O O . ALA B 1 21 ? 11.621 3.356 28.595 1.00 62.09 133 ALA B O 1
ATOM 7059 N N . LEU B 1 22 ? 10.030 3.824 30.151 1.00 59.12 134 LEU B N 1
ATOM 7060 C CA . LEU B 1 22 ? 10.640 5.039 30.704 1.00 58.96 134 LEU B CA 1
ATOM 7061 C C . LEU B 1 22 ? 11.948 4.740 31.442 1.00 62.92 134 LEU B C 1
ATOM 7062 O O . LEU B 1 22 ? 12.843 5.588 31.451 1.00 62.59 134 LEU B O 1
ATOM 7067 N N . LYS B 1 23 ? 12.046 3.536 32.063 1.00 59.37 135 LYS B N 1
ATOM 7068 C CA . LYS B 1 23 ? 13.197 3.031 32.830 1.00 59.09 135 LYS B CA 1
ATOM 7069 C C . LYS B 1 23 ? 13.586 3.961 34.001 1.00 62.60 135 LYS B C 1
ATOM 7070 O O . LYS B 1 23 ? 14.768 4.096 34.333 1.00 62.17 135 LYS B O 1
ATOM 7076 N N . ASP B 1 24 ? 12.572 4.584 34.632 1.00 58.93 136 ASP B N 1
ATOM 7077 C CA . ASP B 1 24 ? 12.734 5.509 35.753 1.00 58.61 136 ASP B CA 1
ATOM 7078 C C . ASP B 1 24 ? 12.553 4.783 37.098 1.00 61.57 136 ASP B C 1
ATOM 7079 O O . ASP B 1 24 ? 11.569 4.055 37.255 1.00 60.99 136 ASP B O 1
ATOM 7084 N N . PRO B 1 25 ? 13.479 4.964 38.077 1.00 57.57 137 PRO B N 1
ATOM 7085 C CA . PRO B 1 25 ? 13.328 4.268 39.371 1.00 57.10 137 PRO B CA 1
ATOM 7086 C C . PRO B 1 25 ? 12.132 4.721 40.212 1.00 60.01 137 PRO B C 1
ATOM 7087 O O . PRO B 1 25 ? 11.596 3.913 40.969 1.00 59.50 137 PRO B O 1
ATOM 7091 N N . GLU B 1 26 ? 11.715 6.000 40.076 1.00 55.84 138 GLU B N 1
ATOM 7092 C CA . GLU B 1 26 ? 10.577 6.590 40.792 1.00 55.28 138 GLU B CA 1
ATOM 7093 C C . GLU B 1 26 ? 9.250 5.953 40.345 1.00 58.32 138 GLU B C 1
ATOM 7094 O O . GLU B 1 26 ? 8.385 5.698 41.184 1.00 57.82 138 GLU B O 1
ATOM 7100 N N . VAL B 1 27 ? 9.103 5.697 39.027 1.00 54.37 139 VAL B N 1
ATOM 7101 C CA . VAL B 1 27 ? 7.914 5.087 38.415 1.00 53.88 139 VAL B CA 1
ATOM 7102 C C . VAL B 1 27 ? 7.792 3.617 38.846 1.00 57.29 139 VAL B C 1
ATOM 7103 O O . VAL B 1 27 ? 6.705 3.187 39.235 1.00 56.83 139 VAL B O 1
ATOM 7107 N N . ASN B 1 28 ? 8.913 2.869 38.799 1.00 53.59 140 ASN B N 1
ATOM 7108 C CA . ASN B 1 28 ? 8.986 1.453 39.171 1.00 53.19 140 ASN B CA 1
ATOM 7109 C C . ASN B 1 28 ? 8.720 1.214 40.660 1.00 56.51 140 ASN B C 1
ATOM 7110 O O . ASN B 1 28 ? 8.035 0.248 41.002 1.00 56.15 140 ASN B O 1
ATOM 7115 N N . GLU B 1 29 ? 9.248 2.093 41.538 1.00 52.64 141 GLU B N 1
ATOM 7116 C CA . GLU B 1 29 ? 9.073 1.994 42.990 1.00 52.28 141 GLU B CA 1
ATOM 7117 C C . GLU B 1 29 ? 7.643 2.320 43.431 1.00 55.62 141 GLU B C 1
ATOM 7118 O O . GLU B 1 29 ? 7.153 1.708 44.382 1.00 55.21 141 GLU B O 1
ATOM 7124 N N . PHE B 1 30 ? 6.980 3.277 42.744 1.00 51.75 142 PHE B N 1
ATOM 7125 C CA . PHE B 1 30 ? 5.600 3.678 43.035 1.00 51.37 142 PHE B CA 1
ATOM 7126 C C . PHE B 1 30 ? 4.623 2.557 42.683 1.00 54.98 142 PHE B C 1
ATOM 7127 O O . PHE B 1 30 ? 3.734 2.259 43.480 1.00 54.37 142 PHE B O 1
ATOM 7135 N N . ARG B 1 31 ? 4.801 1.930 41.499 1.00 51.58 143 ARG B N 1
ATOM 7136 C CA . ARG B 1 31 ? 3.975 0.821 41.009 1.00 51.39 143 ARG B CA 1
ATOM 7137 C C . ARG B 1 31 ? 4.090 -0.403 41.922 1.00 55.98 143 ARG B C 1
ATOM 7138 O O . ARG B 1 31 ? 3.095 -1.094 42.137 1.00 55.44 143 ARG B O 1
ATOM 7146 N N . ARG B 1 32 ? 5.298 -0.648 42.471 1.00 53.26 144 ARG B N 1
ATOM 7147 C CA . ARG B 1 32 ? 5.601 -1.746 43.389 1.00 53.46 144 ARG B CA 1
ATOM 7148 C C . ARG B 1 32 ? 4.922 -1.518 44.751 1.00 58.04 144 ARG B C 1
ATOM 7149 O O . ARG B 1 32 ? 4.313 -2.447 45.285 1.00 57.59 144 ARG B O 1
ATOM 7157 N N . LYS B 1 33 ? 5.027 -0.286 45.299 1.00 55.19 145 LYS B N 1
ATOM 7158 C CA . LYS B 1 33 ? 4.446 0.110 46.587 1.00 55.32 145 LYS B CA 1
ATOM 7159 C C . LYS B 1 33 ? 2.917 0.136 46.572 1.00 59.96 145 LYS B C 1
ATOM 7160 O O . LYS B 1 33 ? 2.296 -0.301 47.543 1.00 59.45 145 LYS B O 1
ATOM 7166 N N . MET B 1 34 ? 2.313 0.648 45.480 1.00 57.28 146 MET B N 1
ATOM 7167 C CA . MET B 1 34 ? 0.857 0.739 45.333 1.00 57.48 146 MET B CA 1
ATOM 7168 C C . MET B 1 34 ? 0.191 -0.614 45.077 1.00 62.69 146 MET B C 1
ATOM 7169 O O . MET B 1 34 ? -1.003 -0.760 45.346 1.00 62.20 146 MET B O 1
ATOM 7174 N N . ARG B 1 35 ? 0.964 -1.603 44.579 1.00 60.51 147 ARG B N 1
ATOM 7175 C CA . ARG B 1 35 ? 0.486 -2.963 44.316 1.00 60.94 147 ARG B CA 1
ATOM 7176 C C . ARG B 1 35 ? 0.197 -3.691 45.634 1.00 66.28 147 ARG B C 1
ATOM 7177 O O . ARG B 1 35 ? -0.710 -4.522 45.679 1.00 65.78 147 ARG B O 1
ATOM 7185 N N . LYS B 1 36 ? 0.954 -3.355 46.704 1.00 64.10 148 LYS B N 1
ATOM 7186 C CA . LYS B 1 36 ? 0.789 -3.905 48.052 1.00 64.49 148 LYS B CA 1
ATOM 7187 C C . LYS B 1 36 ? -0.536 -3.414 48.654 1.00 69.39 148 LYS B C 1
ATOM 7188 O O . LYS B 1 36 ? -1.231 -4.193 49.306 1.00 68.98 148 LYS B O 1
ATOM 7194 N N . PHE B 1 37 ? -0.886 -2.130 48.413 1.00 66.74 149 PHE B N 1
ATOM 7195 C CA . PHE B 1 37 ? -2.132 -1.507 48.868 1.00 66.97 149 PHE B CA 1
ATOM 7196 C C . PHE B 1 37 ? -3.326 -2.062 48.085 1.00 71.32 149 PHE B C 1
ATOM 7197 O O . PHE B 1 37 ? -4.406 -2.233 48.653 1.00 70.80 149 PHE B O 1
ATOM 7205 N N . SER B 1 38 ? -3.118 -2.340 46.781 1.00 68.46 150 SER B N 1
ATOM 7206 C CA . SER B 1 38 ? -4.124 -2.878 45.864 1.00 68.59 150 SER B CA 1
ATOM 7207 C C . SER B 1 38 ? -4.477 -4.332 46.187 1.00 73.11 150 SER B C 1
ATOM 7208 O O . SER B 1 38 ? -5.660 -4.676 46.205 1.00 72.66 150 SER B O 1
ATOM 7211 N N . GLU B 1 39 ? -3.456 -5.177 46.445 1.00 70.18 151 GLU B N 1
ATOM 7212 C CA . GLU B 1 39 ? -3.620 -6.596 46.773 1.00 70.21 151 GLU B CA 1
ATOM 7213 C C . GLU B 1 39 ? -4.213 -6.828 48.162 1.00 74.45 151 GLU B C 1
ATOM 7214 O O . GLU B 1 39 ? -4.911 -7.825 48.356 1.00 73.95 151 GLU B O 1
ATOM 7220 N N . ALA B 1 40 ? -3.946 -5.913 49.120 1.00 71.46 152 ALA B N 1
ATOM 7221 C CA . ALA B 1 40 ? -4.474 -5.983 50.488 1.00 71.51 152 ALA B CA 1
ATOM 7222 C C . ALA B 1 40 ? -5.982 -5.729 50.493 1.00 75.86 152 ALA B C 1
ATOM 7223 O O . ALA B 1 40 ? -6.697 -6.286 51.328 1.00 75.45 152 ALA B O 1
ATOM 7225 N N . LYS B 1 41 ? -6.458 -4.897 49.548 1.00 72.83 153 LYS B N 1
ATOM 7226 C CA . LYS B 1 41 ? -7.867 -4.556 49.374 1.00 72.87 153 LYS B CA 1
ATOM 7227 C C . LYS B 1 41 ? -8.652 -5.734 48.790 1.00 77.16 153 LYS B C 1
ATOM 7228 O O . LYS B 1 41 ? -9.825 -5.903 49.124 1.00 76.80 153 LYS B O 1
ATOM 7234 N N . ILE B 1 42 ? -8.002 -6.548 47.929 1.00 74.04 154 ILE B N 1
ATOM 7235 C CA . ILE B 1 42 ? -8.585 -7.743 47.305 1.00 74.02 154 ILE B CA 1
ATOM 7236 C C . ILE B 1 42 ? -8.750 -8.850 48.365 1.00 78.37 154 ILE B C 1
ATOM 7237 O O . ILE B 1 42 ? -9.798 -9.499 48.408 1.00 78.04 154 ILE B O 1
ATOM 7242 N N . GLN B 1 43 ? -7.727 -9.033 49.230 1.00 75.22 155 GLN B N 1
ATOM 7243 C CA . GLN B 1 43 ? -7.709 -10.020 50.316 1.00 75.21 155 GLN B CA 1
ATOM 7244 C C . GLN B 1 43 ? -8.765 -9.752 51.394 1.00 79.36 155 GLN B C 1
ATOM 7245 O O . GLN B 1 43 ? -9.264 -10.703 51.998 1.00 79.09 155 GLN B O 1
ATOM 7251 N N . SER B 1 44 ? -9.101 -8.468 51.633 1.00 75.98 156 SER B N 1
ATOM 7252 C CA . SER B 1 44 ? -10.109 -8.062 52.616 1.00 75.82 156 SER B CA 1
ATOM 7253 C C . SER B 1 44 ? -11.531 -8.342 52.115 1.00 79.77 156 SER B C 1
ATOM 7254 O O . SER B 1 44 ? -12.434 -8.548 52.927 1.00 79.43 156 SER B O 1
ATOM 7257 N N . LEU B 1 45 ? -11.719 -8.363 50.782 1.00 76.22 157 LEU B N 1
ATOM 7258 C CA . LEU B 1 45 ? -13.004 -8.624 50.133 1.00 76.00 157 LEU B CA 1
ATOM 7259 C C . LEU B 1 45 ? -13.436 -10.097 50.220 1.00 79.80 157 LEU B C 1
ATOM 7260 O O . LEU B 1 45 ? -14.621 -10.388 50.046 1.00 79.26 157 LEU B O 1
ATOM 7265 N N . VAL B 1 46 ? -12.481 -11.015 50.495 1.00 76.49 158 VAL B N 1
ATOM 7266 C CA . VAL B 1 46 ? -12.709 -12.464 50.592 1.00 76.36 158 VAL B CA 1
ATOM 7267 C C . VAL B 1 46 ? -13.586 -12.822 51.810 1.00 80.35 158 VAL B C 1
ATOM 7268 O O . VAL B 1 46 ? -14.719 -13.272 51.628 1.00 79.88 158 VAL B O 1
ATOM 7272 N N . GLY B 1 47 ? -13.057 -12.614 53.017 1.00 77.06 159 GLY B N 1
ATOM 7273 C CA . GLY B 1 47 ? -13.756 -12.900 54.267 1.00 76.91 159 GLY B CA 1
ATOM 7274 C C . GLY B 1 47 ? -14.551 -11.716 54.772 1.00 80.82 159 GLY B C 1
ATOM 7275 O O . GLY B 1 47 ? -14.289 -11.212 55.868 1.00 80.45 159 GLY B O 1
ATOM 7276 N N . LEU B 1 48 ? -15.530 -11.267 53.968 1.00 77.35 160 LEU B N 1
ATOM 7277 C CA . LEU B 1 48 ? -16.379 -10.118 54.274 1.00 77.13 160 LEU B CA 1
ATOM 7278 C C . LEU B 1 48 ? -17.853 -10.434 54.006 1.00 80.90 160 LEU B C 1
ATOM 7279 O O . LEU B 1 48 ? -18.187 -10.949 52.936 1.00 80.41 160 LEU B O 1
ATOM 7284 N N . SER B 1 49 ? -18.729 -10.132 54.988 1.00 77.47 161 SER B N 1
ATOM 7285 C CA . SER B 1 49 ? -20.177 -10.362 54.908 1.00 77.26 161 SER B CA 1
ATOM 7286 C C . SER B 1 49 ? -20.859 -9.407 53.917 1.00 80.96 161 SER B C 1
ATOM 7287 O O . SER B 1 49 ? -20.246 -8.420 53.508 1.00 80.49 161 SER B O 1
ATOM 7290 N N . TRP B 1 50 ? -22.122 -9.706 53.534 1.00 77.50 162 TRP B N 1
ATOM 7291 C CA . TRP B 1 50 ? -22.912 -8.922 52.577 1.00 77.33 162 TRP B CA 1
ATOM 7292 C C . TRP B 1 50 ? -23.045 -7.435 52.957 1.00 81.10 162 TRP B C 1
ATOM 7293 O O . TRP B 1 50 ? -22.892 -6.583 52.082 1.00 80.61 162 TRP B O 1
ATOM 7304 N N . ILE B 1 51 ? -23.284 -7.126 54.251 1.00 77.64 163 ILE B N 1
ATOM 7305 C CA . ILE B 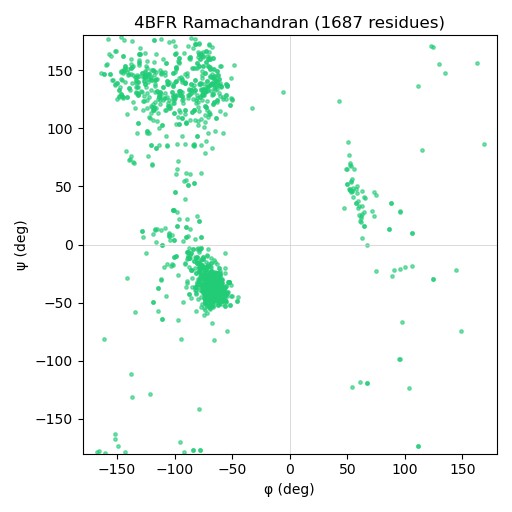1 51 ? -23.396 -5.748 54.753 1.00 77.39 163 ILE B CA 1
ATOM 7306 C C . ILE B 1 51 ? -22.037 -5.052 54.810 1.00 81.13 163 ILE B C 1
ATOM 7307 O O . ILE B 1 51 ? -21.947 -3.868 54.481 1.00 80.59 163 ILE B O 1
ATOM 7312 N N . ASP B 1 52 ? -20.988 -5.790 55.229 1.00 77.72 164 ASP B N 1
ATOM 7313 C CA . ASP B 1 52 ? -19.616 -5.290 55.336 1.00 77.53 164 ASP B CA 1
ATOM 7314 C C . ASP B 1 52 ? -19.019 -5.006 53.953 1.00 81.04 164 ASP B C 1
ATOM 7315 O O . ASP B 1 52 ? -18.232 -4.067 53.818 1.00 80.48 164 ASP B O 1
ATOM 7320 N N . TRP B 1 53 ? -19.411 -5.803 52.930 1.00 77.48 165 TRP B N 1
ATOM 7321 C CA . TRP B 1 53 ? -18.978 -5.640 51.538 1.00 77.24 165 TRP B CA 1
ATOM 7322 C C . TRP B 1 53 ? -19.551 -4.339 50.978 1.00 81.40 165 TRP B C 1
ATOM 7323 O O . TRP B 1 53 ? -18.811 -3.570 50.369 1.00 80.92 165 TRP B O 1
ATOM 7334 N N . LEU B 1 54 ? -20.851 -4.075 51.241 1.00 78.29 166 LEU B N 1
ATOM 7335 C CA . LEU B 1 54 ? -21.580 -2.873 50.825 1.00 78.27 166 LEU B CA 1
ATOM 7336 C C . LEU B 1 54 ? -20.954 -1.599 51.395 1.00 82.54 166 LEU B C 1
ATOM 7337 O O . LEU B 1 54 ? -20.969 -0.572 50.724 1.00 82.05 166 LEU B O 1
ATOM 7342 N N . LYS B 1 55 ? -20.380 -1.676 52.615 1.00 79.55 167 LYS B N 1
ATOM 7343 C CA . LYS B 1 55 ? -19.713 -0.558 53.298 1.00 79.64 167 LYS B CA 1
ATOM 7344 C C . LYS B 1 55 ? -18.460 -0.078 52.552 1.00 84.20 167 LYS B C 1
ATOM 7345 O O . LYS B 1 55 ? -18.052 1.075 52.714 1.00 83.74 167 LYS B O 1
ATOM 7351 N N . HIS B 1 56 ? -17.815 -0.997 51.809 1.00 81.39 168 HIS B N 1
ATOM 7352 C CA . HIS B 1 56 ? -16.604 -0.756 51.024 1.00 81.51 168 HIS B CA 1
ATOM 7353 C C . HIS B 1 56 ? -16.920 -0.632 49.526 1.00 85.71 168 HIS B C 1
ATOM 7354 O O . HIS B 1 56 ? -16.105 -0.098 48.772 1.00 85.23 168 HIS B O 1
ATOM 7361 N N . THR B 1 57 ? -18.106 -1.121 49.104 1.00 82.60 169 THR B N 1
ATOM 7362 C CA . THR B 1 57 ? -18.569 -1.076 47.717 1.00 82.56 169 THR B CA 1
ATOM 7363 C C . THR B 1 57 ? -19.445 0.178 47.520 1.00 86.94 169 THR B C 1
ATOM 7364 O O . THR B 1 57 ? -18.926 1.187 47.049 1.00 86.41 169 THR B O 1
ATOM 7368 N N . TYR B 1 58 ? -20.738 0.136 47.914 1.00 84.04 170 TYR B N 1
ATOM 7369 C CA . TYR B 1 58 ? -21.651 1.281 47.801 1.00 84.11 170 TYR B CA 1
ATOM 7370 C C . TYR B 1 58 ? -22.054 1.790 49.205 1.00 88.56 170 TYR B C 1
ATOM 7371 O O . TYR B 1 58 ? -23.063 1.340 49.758 1.00 88.13 170 TYR B O 1
ATOM 7380 N N . PRO B 1 59 ? -21.237 2.674 49.829 1.00 85.60 171 PRO B N 1
ATOM 7381 C CA . PRO B 1 59 ? -21.551 3.137 51.191 1.00 85.62 171 PRO B CA 1
ATOM 7382 C C . PRO B 1 59 ? -22.685 4.167 51.246 1.00 90.20 171 PRO B C 1
ATOM 7383 O O . PRO B 1 59 ? -22.831 4.938 50.301 1.00 89.78 171 PRO B O 1
ATOM 7387 N N . PRO B 1 60 ? -23.492 4.213 52.335 1.00 87.33 172 PRO B N 1
ATOM 7388 C CA . PRO B 1 60 ? -24.573 5.209 52.403 1.00 87.37 172 PRO B CA 1
ATOM 7389 C C . PRO B 1 60 ? -24.060 6.615 52.706 1.00 92.05 172 PRO B C 1
ATOM 7390 O O . PRO B 1 60 ? -23.299 6.806 53.659 1.00 91.56 172 PRO B O 1
ATOM 7394 N N . GLU B 1 61 ? -24.495 7.601 51.898 1.00 89.35 173 GLU B N 1
ATOM 7395 C CA . GLU B 1 61 ? -24.122 9.009 52.061 1.00 89.54 173 GLU B CA 1
ATOM 7396 C C . GLU B 1 61 ? -24.973 9.692 53.133 1.00 94.21 173 GLU B C 1
ATOM 7397 O O . GLU B 1 61 ? -26.203 9.645 53.071 1.00 93.64 173 GLU B O 1
ATOM 7403 N N . HIS B 1 62 ? -24.305 10.284 54.141 1.00 91.61 174 HIS B N 1
ATOM 7404 C CA . HIS B 1 62 ? -24.951 10.947 55.278 1.00 91.81 174 HIS B CA 1
ATOM 7405 C C . HIS B 1 62 ? -24.186 12.177 55.770 1.00 96.52 174 HIS B C 1
ATOM 7406 O O . HIS B 1 62 ? -22.955 12.204 55.717 1.00 96.13 174 HIS B O 1
ATOM 7413 N N . GLU B 1 63 ? -24.927 13.183 56.269 1.00 93.70 175 GLU B N 1
ATOM 7414 C CA . GLU B 1 63 ? -24.382 14.433 56.802 1.00 93.79 175 GLU B CA 1
ATOM 7415 C C . GLU B 1 63 ? -25.022 14.749 58.169 1.00 98.22 175 GLU B C 1
ATOM 7416 O O . GLU B 1 63 ? -26.251 14.714 58.278 1.00 97.67 175 GLU B O 1
ATOM 7422 N N . PRO B 1 64 ? -24.227 15.058 59.225 1.00 95.40 176 PRO B N 1
ATOM 7423 C CA . PRO B 1 64 ? -24.836 15.357 60.534 1.00 95.43 176 PRO B CA 1
ATOM 7424 C C . PRO B 1 64 ? -25.372 16.784 60.685 1.00 99.87 176 PRO B C 1
ATOM 7425 O O . PRO B 1 64 ? -25.963 17.092 61.720 1.00 99.40 176 PRO B O 1
ATOM 7429 N N . SER B 1 65 ? -25.168 17.648 59.666 1.00 96.95 177 SER B N 1
ATOM 7430 C CA . SER B 1 65 ? -25.629 19.039 59.664 1.00 97.02 177 SER B CA 1
ATOM 7431 C C . SER B 1 65 ? -27.155 19.097 59.488 1.00 101.29 177 SER B C 1
ATOM 7432 O O . SER B 1 65 ? -27.657 19.146 58.361 1.00 100.84 177 SER B O 1
ATOM 7435 N N . VAL B 1 66 ? -27.882 19.063 60.622 1.00 98.16 178 VAL B N 1
ATOM 7436 C CA . VAL B 1 66 ? -29.347 19.070 60.694 1.00 98.10 178 VAL B CA 1
ATOM 7437 C C . VAL B 1 66 ? -29.947 20.405 60.183 1.00 102.13 178 VAL B C 1
ATOM 7438 O O . VAL B 1 66 ? -29.339 21.466 60.347 1.00 101.69 178 VAL B O 1
ATOM 7442 N N . LEU B 1 67 ? -31.123 20.320 59.530 1.00 98.80 179 LEU B N 1
ATOM 7443 C CA . LEU B 1 67 ? -31.862 21.458 58.978 1.00 98.67 179 LEU B CA 1
ATOM 7444 C C . LEU B 1 67 ? -33.296 21.484 59.509 1.00 102.47 179 LEU B C 1
ATOM 7445 O O . LEU B 1 67 ? -33.938 20.434 59.601 1.00 102.01 179 LEU B O 1
ATOM 7450 N N . GLU B 1 68 ? -33.793 22.684 59.861 1.00 98.96 180 GLU B N 1
ATOM 7451 C CA . GLU B 1 68 ? -35.144 22.878 60.394 1.00 129.13 180 GLU B CA 1
ATOM 7452 C C . GLU B 1 68 ? -35.963 23.797 59.495 1.00 155.07 180 GLU B C 1
ATOM 7453 O O . GLU B 1 68 ? -36.874 23.336 58.809 1.00 115.48 180 GLU B O 1
ATOM 7459 N N . LEU B 1 74 ? -42.724 18.246 56.992 1.00 62.93 186 LEU B N 1
ATOM 7460 C CA . LEU B 1 74 ? -42.998 16.908 57.512 1.00 62.75 186 LEU B CA 1
ATOM 7461 C C . LEU B 1 74 ? -44.482 16.698 57.814 1.00 66.80 186 LEU B C 1
ATOM 7462 O O . LEU B 1 74 ? -45.172 17.642 58.208 1.00 66.50 186 LEU B O 1
ATOM 7467 N N . TYR B 1 75 ? -44.966 15.454 57.635 1.00 63.29 187 TYR B N 1
ATOM 7468 C CA . TYR B 1 75 ? -46.358 15.073 57.876 1.00 63.02 187 TYR B CA 1
ATOM 7469 C C . TYR B 1 75 ? -46.552 14.782 59.368 1.00 66.80 187 TYR B C 1
ATOM 7470 O O . TYR B 1 75 ? -46.428 13.634 59.806 1.00 66.50 187 TYR B O 1
ATOM 7479 N N . GLY B 1 76 ? -46.808 15.845 60.130 1.00 63.16 188 GLY B N 1
ATOM 7480 C CA . GLY B 1 76 ? -46.993 15.792 61.577 1.00 62.89 188 GLY B CA 1
ATOM 7481 C C . GLY B 1 76 ? -45.741 15.373 62.327 1.00 66.54 188 GLY B C 1
ATOM 7482 O O . GLY B 1 76 ? -45.821 14.596 63.281 1.00 66.15 188 GLY B O 1
ATOM 7483 N N . GLY B 1 77 ? -44.593 15.878 61.872 1.00 62.93 189 GLY B N 1
ATOM 7484 C CA . GLY B 1 77 ? -43.280 15.578 62.437 1.00 62.62 189 GLY B CA 1
ATOM 7485 C C . GLY B 1 77 ? -42.779 14.181 62.120 1.00 66.14 189 GLY B C 1
ATOM 7486 O O . GLY B 1 77 ? -41.946 13.643 62.855 1.00 65.58 189 GLY B O 1
ATOM 7487 N N . LYS B 1 78 ? -43.275 13.589 61.015 1.00 62.66 190 LYS B N 1
ATOM 7488 C CA . LYS B 1 78 ? -42.928 12.240 60.562 1.00 62.40 190 LYS B CA 1
ATOM 7489 C C . LYS B 1 78 ? -42.714 12.160 59.049 1.00 66.15 190 LYS B C 1
ATOM 7490 O O . LYS B 1 78 ? -43.315 12.928 58.293 1.00 65.65 190 LYS B O 1
ATOM 7496 N N . LEU B 1 79 ? -41.866 11.209 58.617 1.00 62.69 191 LEU B N 1
ATOM 7497 C CA . LEU B 1 79 ? -41.552 10.949 57.210 1.00 62.45 191 LEU B CA 1
ATOM 7498 C C . LEU B 1 79 ? -42.502 9.899 56.645 1.00 66.51 191 LEU B C 1
ATOM 7499 O O . LEU B 1 79 ? -42.795 8.911 57.320 1.00 66.06 191 LEU B O 1
ATOM 7504 N N . VAL B 1 80 ? -42.961 10.098 55.402 1.00 63.34 192 VAL B N 1
ATOM 7505 C CA . VAL B 1 80 ? -43.841 9.147 54.719 1.00 63.32 192 VAL B CA 1
ATOM 7506 C C . VAL B 1 80 ? -43.024 8.451 53.629 1.00 67.70 192 VAL B C 1
ATOM 7507 O O . VAL B 1 80 ? -42.557 9.111 52.700 1.00 67.17 192 VAL B O 1
ATOM 7511 N N . VAL B 1 81 ? -42.830 7.128 53.765 1.00 64.79 193 VAL B N 1
ATOM 7512 C CA . VAL B 1 81 ? -42.036 6.332 52.823 1.00 64.85 193 VAL B CA 1
ATOM 7513 C C . VAL B 1 81 ? -42.844 5.214 52.158 1.00 69.34 193 VAL B C 1
ATOM 7514 O O . VAL B 1 81 ? -43.673 4.574 52.808 1.00 68.99 193 VAL B O 1
ATOM 7518 N N . ALA B 1 82 ? -42.586 4.990 50.858 1.00 66.32 194 ALA B N 1
ATOM 7519 C CA . ALA B 1 82 ? -43.210 3.937 50.057 1.00 66.34 194 ALA B CA 1
ATOM 7520 C C . ALA B 1 82 ? -42.162 2.846 49.843 1.00 70.68 194 ALA B C 1
ATOM 7521 O O . ALA B 1 82 ? -41.077 3.131 49.328 1.00 70.09 194 ALA B O 1
ATOM 7523 N N . VAL B 1 83 ? -42.450 1.621 50.314 1.00 67.84 195 VAL B N 1
ATOM 7524 C CA . VAL B 1 83 ? -41.506 0.506 50.221 1.00 67.91 195 VAL B CA 1
ATOM 7525 C C . VAL B 1 83 ? -42.064 -0.639 49.373 1.00 72.62 195 VAL B C 1
ATOM 7526 O O . VAL B 1 83 ? -43.060 -1.265 49.737 1.00 72.05 195 VAL B O 1
ATOM 7530 N N . HIS B 1 84 ? -41.391 -0.902 48.244 1.00 70.06 196 HIS B N 1
ATOM 7531 C CA . HIS B 1 84 ? -41.686 -1.965 47.285 1.00 70.28 196 HIS B CA 1
ATOM 7532 C C . HIS B 1 84 ? -40.879 -3.207 47.681 1.00 75.10 196 HIS B C 1
ATOM 7533 O O . HIS B 1 84 ? -39.942 -3.103 48.476 1.00 74.64 196 HIS B O 1
ATOM 7540 N N . PHE B 1 85 ? -41.234 -4.376 47.126 1.00 72.53 197 PHE B N 1
ATOM 7541 C CA . PHE B 1 85 ? -40.531 -5.630 47.396 1.00 72.73 197 PHE B CA 1
ATOM 7542 C C . PHE B 1 85 ? -39.958 -6.242 46.122 1.00 77.43 197 PHE B C 1
ATOM 7543 O O . PHE B 1 85 ? -40.566 -6.132 45.055 1.00 76.99 197 PHE B O 1
ATOM 7551 N N . GLU B 1 86 ? -38.776 -6.871 46.236 1.00 74.68 198 GLU B N 1
ATOM 7552 C CA . GLU B 1 86 ? -38.088 -7.506 45.113 1.00 74.82 198 GLU B CA 1
ATOM 7553 C C . GLU B 1 86 ? -38.732 -8.849 44.750 1.00 79.25 198 GLU B C 1
ATOM 7554 O O . GLU B 1 86 ? -39.053 -9.071 43.581 1.00 78.86 198 GLU B O 1
ATOM 7560 N N . ASN B 1 87 ? -38.924 -9.734 45.751 1.00 76.19 199 ASN B N 1
ATOM 7561 C CA . ASN B 1 87 ? -39.506 -11.068 45.576 1.00 76.16 199 ASN B CA 1
ATOM 7562 C C . ASN B 1 87 ? -41.025 -11.061 45.355 1.00 79.96 199 ASN B C 1
ATOM 7563 O O . ASN B 1 87 ? -41.514 -11.821 44.516 1.00 79.64 199 ASN B O 1
ATOM 7568 N N . SER B 1 88 ? -41.763 -10.216 46.102 1.00 76.22 200 SER B N 1
ATOM 7569 C CA . SER B 1 88 ? -43.223 -10.115 46.003 1.00 75.86 200 SER B CA 1
ATOM 7570 C C . SER B 1 88 ? -43.691 -8.798 45.371 1.00 79.01 200 SER B C 1
ATOM 7571 O O . SER B 1 88 ? -42.942 -7.820 45.353 1.00 78.62 200 SER B O 1
ATOM 7574 N N . GLN B 1 89 ? -44.940 -8.776 44.863 1.00 74.92 201 GLN B N 1
ATOM 7575 C CA . GLN B 1 89 ? -45.559 -7.606 44.228 1.00 74.42 201 GLN B CA 1
ATOM 7576 C C . GLN B 1 89 ? -46.046 -6.567 45.266 1.00 77.26 201 GLN B C 1
ATOM 7577 O O . GLN B 1 89 ? -46.493 -5.480 44.890 1.00 76.78 201 GLN B O 1
ATOM 7583 N N . ASP B 1 90 ? -45.914 -6.897 46.571 1.00 73.03 202 ASP B N 1
ATOM 7584 C CA . ASP B 1 90 ? -46.306 -6.063 47.712 1.00 72.46 202 ASP B CA 1
ATOM 7585 C C . ASP B 1 90 ? -45.572 -4.722 47.772 1.00 74.98 202 ASP B C 1
ATOM 7586 O O . ASP B 1 90 ? -44.368 -4.656 47.518 1.00 74.52 202 ASP B O 1
ATOM 7591 N N . VAL B 1 91 ? -46.317 -3.660 48.117 1.00 70.57 203 VAL B N 1
ATOM 7592 C CA . VAL B 1 91 ? -45.838 -2.280 48.253 1.00 69.93 203 VAL B CA 1
ATOM 7593 C C . VAL B 1 91 ? -46.687 -1.550 49.311 1.00 72.85 203 VAL B C 1
ATOM 7594 O O . VAL B 1 91 ? -47.914 -1.550 49.212 1.00 72.36 203 VAL B O 1
ATOM 7598 N N . PHE B 1 92 ? -46.034 -0.969 50.339 1.00 68.74 204 PHE B N 1
ATOM 7599 C CA . PHE B 1 92 ? -46.727 -0.299 51.443 1.00 68.28 204 PHE B CA 1
ATOM 7600 C C . PHE B 1 92 ? -46.314 1.160 51.674 1.00 71.76 204 PHE B C 1
ATOM 7601 O O . PHE B 1 92 ? -45.178 1.537 51.387 1.00 71.20 204 PHE B O 1
ATOM 7609 N N . SER B 1 93 ? -47.250 1.964 52.224 1.00 68.17 205 SER B N 1
ATOM 7610 C CA . SER B 1 93 ? -47.085 3.378 52.573 1.00 67.85 205 SER B CA 1
ATOM 7611 C C . SER B 1 93 ? -47.281 3.529 54.085 1.00 71.35 205 SER B C 1
ATOM 7612 O O . SER B 1 93 ? -48.355 3.207 54.603 1.00 71.05 205 SER B O 1
ATOM 7615 N N . PHE B 1 94 ? -46.229 3.974 54.795 1.00 67.52 206 PHE B N 1
ATOM 7616 C CA . PHE B 1 94 ? -46.249 4.129 56.253 1.00 67.19 206 PHE B CA 1
ATOM 7617 C C . PHE B 1 94 ? -45.440 5.327 56.760 1.00 70.87 206 PHE B C 1
ATOM 7618 O O . PHE B 1 94 ? -44.595 5.858 56.036 1.00 70.40 206 PHE B O 1
ATOM 7626 N N . GLN B 1 95 ? -45.706 5.742 58.014 1.00 67.34 207 GLN B N 1
ATOM 7627 C CA . GLN B 1 95 ? -45.039 6.863 58.683 1.00 67.07 207 GLN B CA 1
ATOM 7628 C C . GLN B 1 95 ? -43.897 6.378 59.569 1.00 70.66 207 GLN B C 1
ATOM 7629 O O . GLN B 1 95 ? -44.072 5.428 60.337 1.00 70.35 207 GLN B O 1
ATOM 7635 N N . VAL B 1 96 ? -42.723 7.024 59.450 1.00 66.95 208 VAL B N 1
ATOM 7636 C CA . VAL B 1 96 ? -41.517 6.711 60.229 1.00 66.70 208 VAL B CA 1
ATOM 7637 C C . VAL B 1 96 ? -40.939 8.024 60.782 1.00 70.33 208 VAL B C 1
ATOM 7638 O O . VAL B 1 96 ? -40.861 9.012 60.049 1.00 69.74 208 VAL B O 1
ATOM 7642 N N . SER B 1 97 ? -40.542 8.030 62.070 1.00 66.91 209 SER B N 1
ATOM 7643 C CA . SER B 1 97 ? -39.952 9.191 62.741 1.00 66.72 209 SER B CA 1
ATOM 7644 C C . SER B 1 97 ? -38.555 9.509 62.166 1.00 70.51 209 SER B C 1
ATOM 7645 O O . SER B 1 97 ? -37.785 8.577 61.917 1.00 70.08 209 SER B O 1
ATOM 7648 N N . PRO B 1 98 ? -38.211 10.803 61.940 1.00 66.98 210 PRO B N 1
ATOM 7649 C CA . PRO B 1 98 ? -36.885 11.123 61.371 1.00 66.72 210 PRO B CA 1
ATOM 7650 C C . PRO B 1 98 ? -35.689 10.852 62.286 1.00 70.50 210 PRO B C 1
ATOM 7651 O O . PRO B 1 98 ? -34.580 10.662 61.787 1.00 69.92 210 PRO B O 1
ATOM 7655 N N . ASN B 1 99 ? -35.913 10.836 63.614 1.00 67.20 211 ASN B N 1
ATOM 7656 C CA . ASN B 1 99 ? -34.875 10.598 64.621 1.00 67.01 211 ASN B CA 1
ATOM 7657 C C . ASN B 1 99 ? -34.449 9.125 64.728 1.00 70.50 211 ASN B C 1
ATOM 7658 O O . ASN B 1 99 ? -33.360 8.847 65.236 1.00 70.05 211 ASN B O 1
ATOM 7663 N N . LEU B 1 100 ? -35.299 8.192 64.252 1.00 66.80 212 LEU B N 1
ATOM 7664 C CA . LEU B 1 100 ? -35.035 6.751 64.288 1.00 66.50 212 LEU B CA 1
ATOM 7665 C C . LEU B 1 100 ? -34.105 6.273 63.166 1.00 69.94 212 LEU B C 1
ATOM 7666 O O . LEU B 1 100 ? -34.007 6.917 62.119 1.00 69.44 212 LEU B O 1
ATOM 7671 N N . ASN B 1 101 ? -33.430 5.134 63.401 1.00 66.19 213 ASN B N 1
ATOM 7672 C CA . ASN B 1 101 ? -32.496 4.483 62.482 1.00 65.80 213 ASN B CA 1
ATOM 7673 C C . ASN B 1 101 ? -33.219 3.874 61.253 1.00 69.23 213 ASN B C 1
ATOM 7674 O O . ASN B 1 101 ? -34.424 3.625 61.348 1.00 68.63 213 ASN B O 1
ATOM 7679 N N . PRO B 1 102 ? -32.530 3.607 60.104 1.00 65.59 214 PRO B N 1
ATOM 7680 C CA . PRO B 1 102 ? -33.235 3.034 58.937 1.00 65.28 214 PRO B CA 1
ATOM 7681 C C . PRO B 1 102 ? -33.783 1.617 59.125 1.00 68.65 214 PRO B C 1
ATOM 7682 O O . PRO B 1 102 ? -34.598 1.174 58.313 1.00 68.06 214 PRO B O 1
ATOM 7686 N N . ILE B 1 103 ? -33.357 0.924 60.203 1.00 65.06 215 ILE B N 1
ATOM 7687 C CA . ILE B 1 103 ? -33.801 -0.429 60.562 1.00 64.80 215 ILE B CA 1
ATOM 7688 C C . ILE B 1 103 ? -35.308 -0.452 60.929 1.00 68.35 215 ILE B C 1
ATOM 7689 O O . ILE B 1 103 ? -35.947 -1.494 60.787 1.00 67.80 215 ILE B O 1
ATOM 7694 N N . LYS B 1 104 ? -35.867 0.706 61.359 1.00 64.77 216 LYS B N 1
ATOM 7695 C CA . LYS B 1 104 ? -37.283 0.869 61.701 1.00 64.57 216 LYS B CA 1
ATOM 7696 C C . LYS B 1 104 ? -38.186 0.695 60.477 1.00 68.28 216 LYS B C 1
ATOM 7697 O O . LYS B 1 104 ? -39.292 0.172 60.616 1.00 67.87 216 LYS B O 1
ATOM 7703 N N . ILE B 1 105 ? -37.706 1.113 59.283 1.00 64.66 217 ILE B N 1
ATOM 7704 C CA . ILE B 1 105 ? -38.423 0.970 58.010 1.00 64.42 217 ILE B CA 1
ATOM 7705 C C . ILE B 1 105 ? -38.452 -0.519 57.634 1.00 68.20 217 ILE B C 1
ATOM 7706 O O . ILE B 1 105 ? -39.495 -1.021 57.212 1.00 67.66 217 ILE B O 1
ATOM 7711 N N . ASN B 1 106 ? -37.306 -1.216 57.814 1.00 64.85 218 ASN B N 1
ATOM 7712 C CA . ASN B 1 106 ? -37.141 -2.651 57.561 1.00 64.62 218 ASN B CA 1
ATOM 7713 C C . ASN B 1 106 ? -38.082 -3.455 58.463 1.00 68.19 218 ASN B C 1
ATOM 7714 O O . ASN B 1 106 ? -38.670 -4.433 58.008 1.00 67.69 218 ASN B O 1
ATOM 7719 N N . GLU B 1 107 ? -38.242 -3.012 59.731 1.00 64.64 219 GLU B N 1
ATOM 7720 C CA . GLU B 1 107 ? -39.111 -3.615 60.744 1.00 64.38 219 GLU B CA 1
ATOM 7721 C C . GLU B 1 107 ? -40.594 -3.430 60.404 1.00 68.00 219 GLU B C 1
ATOM 7722 O O . GLU B 1 107 ? -41.352 -4.399 60.460 1.00 67.56 219 GLU B O 1
ATOM 7728 N N . LEU B 1 108 ? -41.003 -2.188 60.062 1.00 64.45 220 LEU B N 1
ATOM 7729 C CA . LEU B 1 108 ? -42.385 -1.823 59.733 1.00 64.28 220 LEU B CA 1
ATOM 7730 C C . LEU B 1 108 ? -42.920 -2.457 58.449 1.00 68.16 220 LEU B C 1
ATOM 7731 O O . LEU B 1 108 ? -44.094 -2.828 58.407 1.00 67.70 220 LEU B O 1
ATOM 7736 N N . ALA B 1 109 ? -42.076 -2.571 57.407 1.00 64.89 221 ALA B N 1
ATOM 7737 C CA . ALA B 1 109 ? -42.464 -3.135 56.112 1.00 64.78 221 ALA B CA 1
ATOM 7738 C C . ALA B 1 109 ? -42.665 -4.651 56.120 1.00 68.77 221 ALA B C 1
ATOM 7739 O O . ALA B 1 109 ? -43.589 -5.130 55.460 1.00 68.21 221 ALA B O 1
ATOM 7741 N N . ILE B 1 110 ? -41.809 -5.406 56.852 1.00 65.61 222 ILE B N 1
ATOM 7742 C CA . ILE B 1 110 ? -41.908 -6.870 56.935 1.00 65.56 222 ILE B CA 1
ATOM 7743 C C . ILE B 1 110 ? -43.139 -7.298 57.743 1.00 69.67 222 ILE B C 1
ATOM 7744 O O . ILE B 1 110 ? -43.740 -8.325 57.425 1.00 69.25 222 ILE B O 1
ATOM 7749 N N . GLN B 1 111 ? -43.517 -6.500 58.770 1.00 66.40 223 GLN B N 1
ATOM 7750 C CA . GLN B 1 111 ? -44.685 -6.740 59.622 1.00 66.27 223 GLN B CA 1
ATOM 7751 C C . GLN B 1 111 ? -45.978 -6.565 58.825 1.00 70.00 223 GLN B C 1
ATOM 7752 O O . GLN B 1 111 ? -46.930 -7.315 59.039 1.00 69.57 223 GLN B O 1
ATOM 7758 N N . LYS B 1 112 ? -45.994 -5.590 57.892 1.00 66.54 224 LYS B N 1
ATOM 7759 C CA . LYS B 1 112 ? -47.128 -5.309 57.008 1.00 66.36 224 LYS B CA 1
ATOM 7760 C C . LYS B 1 112 ? -47.313 -6.435 55.985 1.00 70.28 224 LYS B C 1
ATOM 7761 O O . LYS B 1 112 ? -48.448 -6.750 55.626 1.00 69.78 224 LYS B O 1
ATOM 7767 N N . ARG B 1 113 ? -46.197 -7.049 55.537 1.00 66.98 225 ARG B N 1
ATOM 7768 C CA . ARG B 1 113 ? -46.191 -8.172 54.595 1.00 66.87 225 ARG B CA 1
ATOM 7769 C C . ARG B 1 113 ? -46.615 -9.463 55.315 1.00 70.99 225 ARG B C 1
ATOM 7770 O O . ARG B 1 113 ? -47.269 -10.312 54.709 1.00 70.60 225 ARG B O 1
ATOM 7778 N N . LEU B 1 114 ? -46.243 -9.603 56.605 1.00 67.73 226 LEU B N 1
ATOM 7779 C CA . LEU B 1 114 ? -46.588 -10.762 57.435 1.00 67.60 226 LEU B CA 1
ATOM 7780 C C . LEU B 1 114 ? -48.080 -10.809 57.779 1.00 71.45 226 LEU B C 1
ATOM 7781 O O . LEU B 1 114 ? -48.628 -11.900 57.940 1.00 71.12 226 LEU B O 1
ATOM 7786 N N . THR B 1 115 ? -48.731 -9.632 57.888 1.00 67.79 227 THR B N 1
ATOM 7787 C CA . THR B 1 115 ? -50.162 -9.512 58.191 1.00 67.46 227 THR B CA 1
ATOM 7788 C C . THR B 1 115 ? -51.041 -9.897 56.996 1.00 71.19 227 THR B C 1
ATOM 7789 O O . THR B 1 115 ? -52.104 -10.484 57.201 1.00 70.82 227 THR B O 1
ATOM 7793 N N . ILE B 1 116 ? -50.591 -9.599 55.755 1.00 67.59 228 ILE B N 1
ATOM 7794 C CA . ILE B 1 116 ? -51.345 -9.924 54.535 1.00 97.34 228 ILE B CA 1
ATOM 7795 C C . ILE B 1 116 ? -51.286 -11.430 54.223 1.00 122.96 228 ILE B C 1
ATOM 7796 O O . ILE B 1 116 ? -50.308 -12.102 54.549 1.00 83.44 228 ILE B O 1
ATOM 7801 N N . SER B 1 124 ? -36.725 -11.789 58.971 1.00 81.48 236 SER B N 1
ATOM 7802 C CA . SER B 1 124 ? -35.988 -10.937 59.902 1.00 81.24 236 SER B CA 1
ATOM 7803 C C . SER B 1 124 ? -35.589 -9.599 59.249 1.00 84.76 236 SER B C 1
ATOM 7804 O O . SER B 1 124 ? -35.163 -9.603 58.090 1.00 84.23 236 SER B O 1
ATOM 7807 N N . PRO B 1 125 ? -35.699 -8.451 59.967 1.00 81.13 237 PRO B N 1
ATOM 7808 C CA . PRO B 1 125 ? -35.329 -7.161 59.350 1.00 80.83 237 PRO B CA 1
ATOM 7809 C C . PRO B 1 125 ? -33.827 -6.944 59.146 1.00 84.18 237 PRO B C 1
ATOM 7810 O O . PRO B 1 125 ? -33.447 -6.090 58.343 1.00 83.70 237 PRO B O 1
ATOM 7814 N N . CYS B 1 126 ? -32.981 -7.705 59.873 1.00 80.36 238 CYS B N 1
ATOM 7815 C CA . CYS B 1 126 ? -31.516 -7.629 59.800 1.00 79.95 238 CYS B CA 1
ATOM 7816 C C . CYS B 1 126 ? -30.973 -8.124 58.461 1.00 82.79 238 CYS B C 1
ATOM 7817 O O . CYS B 1 126 ? -29.972 -7.596 57.975 1.00 82.27 238 CYS B O 1
ATOM 7820 N N . ASP B 1 127 ? -31.629 -9.154 57.888 1.00 78.65 239 ASP B N 1
ATOM 7821 C CA . ASP B 1 127 ? -31.272 -9.787 56.615 1.00 78.09 239 ASP B CA 1
ATOM 7822 C C . ASP B 1 127 ? -31.754 -8.991 55.391 1.00 80.87 239 ASP B C 1
ATOM 7823 O O . ASP B 1 127 ? -31.287 -9.244 54.279 1.00 80.49 239 ASP B O 1
ATOM 7828 N N . TYR B 1 128 ? -32.680 -8.037 55.596 1.00 76.53 240 TYR B N 1
ATOM 7829 C CA . TYR B 1 128 ? -33.223 -7.184 54.536 1.00 75.87 240 TYR B CA 1
ATOM 7830 C C . TYR B 1 128 ? -32.548 -5.807 54.528 1.00 78.75 240 TYR B C 1
ATOM 7831 O O . TYR B 1 128 ? -32.144 -5.314 55.585 1.00 78.39 240 TYR B O 1
ATOM 7840 N N . VAL B 1 129 ? -32.422 -5.194 53.334 1.00 74.44 241 VAL B N 1
ATOM 7841 C CA . VAL B 1 129 ? -31.805 -3.874 53.153 1.00 73.83 241 VAL B CA 1
ATOM 7842 C C . VAL B 1 129 ? -32.618 -3.010 52.159 1.00 76.83 241 VAL B C 1
ATOM 7843 O O . VAL B 1 129 ? -33.229 -3.545 51.230 1.00 76.33 241 VAL B O 1
ATOM 7847 N N . LEU B 1 130 ? -32.639 -1.681 52.385 1.00 72.78 242 LEU B N 1
ATOM 7848 C CA . LEU B 1 130 ? -33.360 -0.718 51.549 1.00 72.30 242 LEU B CA 1
ATOM 7849 C C . LEU B 1 130 ? -32.515 -0.273 50.359 1.00 75.47 242 LEU B C 1
ATOM 7850 O O . LEU B 1 130 ? -31.363 0.122 50.538 1.00 74.93 242 LEU B O 1
ATOM 7855 N N . GLN B 1 131 ? -33.097 -0.332 49.150 1.00 71.62 243 GLN B N 1
ATOM 7856 C CA . GLN B 1 131 ? -32.441 0.059 47.898 1.00 71.21 243 GLN B CA 1
ATOM 7857 C C . GLN B 1 131 ? -33.289 1.119 47.165 1.00 74.78 243 GLN B C 1
ATOM 7858 O O . GLN B 1 131 ? -34.504 0.950 47.037 1.00 74.36 243 GLN B O 1
ATOM 7864 N N . VAL B 1 132 ? -32.654 2.182 46.647 1.00 71.08 244 VAL B N 1
ATOM 7865 C CA . VAL B 1 132 ? -33.372 3.230 45.906 1.00 70.74 244 VAL B CA 1
ATOM 7866 C C . VAL B 1 132 ? -33.701 2.730 44.479 1.00 74.46 244 VAL B C 1
ATOM 7867 O O . VAL B 1 132 ? -32.865 2.065 43.867 1.00 74.06 244 VAL B O 1
ATOM 7871 N N . SER B 1 133 ? -34.924 3.026 43.975 1.00 70.88 245 SER B N 1
ATOM 7872 C CA . SER B 1 133 ? -35.404 2.642 42.636 1.00 70.63 245 SER B CA 1
ATOM 7873 C C . SER B 1 133 ? -34.520 3.241 41.508 1.00 74.25 245 SER B C 1
ATOM 7874 O O . SER B 1 133 ? -34.263 4.451 41.511 1.00 73.89 245 SER B O 1
ATOM 7877 N N . GLY B 1 134 ? -34.054 2.392 40.584 1.00 70.55 246 GLY B N 1
ATOM 7878 C CA . GLY B 1 134 ? -33.187 2.773 39.458 1.00 70.26 246 GLY B CA 1
ATOM 7879 C C . GLY B 1 134 ? -31.835 3.347 39.848 1.00 73.67 246 GLY B C 1
ATOM 7880 O O . GLY B 1 134 ? -31.228 4.118 39.087 1.00 73.33 246 GLY B O 1
ATOM 7881 N N . ARG B 1 135 ? -31.368 2.988 41.063 1.00 69.75 247 ARG B N 1
ATOM 7882 C CA . ARG B 1 135 ? -30.114 3.462 41.643 1.00 69.34 247 ARG B CA 1
ATOM 7883 C C . ARG B 1 135 ? -29.418 2.349 42.439 1.00 72.77 247 ARG B C 1
ATOM 7884 O O . ARG B 1 135 ? -30.072 1.635 43.191 1.00 72.31 247 ARG B O 1
ATOM 7892 N N . VAL B 1 136 ? -28.083 2.248 42.330 1.00 69.03 248 VAL B N 1
ATOM 7893 C CA . VAL B 1 136 ? -27.303 1.260 43.098 1.00 68.68 248 VAL B CA 1
ATOM 7894 C C . VAL B 1 136 ? -26.884 1.926 44.428 1.00 72.36 248 VAL B C 1
ATOM 7895 O O . VAL B 1 136 ? -25.685 2.042 44.740 1.00 71.97 248 VAL B O 1
ATOM 7899 N N . GLU B 1 137 ? -27.889 2.419 45.180 1.00 68.78 249 GLU B N 1
ATOM 7900 C CA . GLU B 1 137 ? -27.729 3.144 46.439 1.00 68.54 249 GLU B CA 1
ATOM 7901 C C . GLU B 1 137 ? -28.504 2.428 47.535 1.00 72.27 249 GLU B C 1
ATOM 7902 O O . GLU B 1 137 ? -29.608 1.943 47.285 1.00 71.80 249 GLU B O 1
ATOM 7908 N N . TYR B 1 138 ? -27.921 2.353 48.745 1.00 68.81 250 TYR B N 1
ATOM 7909 C CA . TYR B 1 138 ? -28.516 1.667 49.893 1.00 68.62 250 TYR B CA 1
ATOM 7910 C C . TYR B 1 138 ? -28.497 2.555 51.139 1.00 72.59 250 TYR B C 1
ATOM 7911 O O . TYR B 1 138 ? -27.549 3.327 51.334 1.00 72.18 250 TYR B O 1
ATOM 7920 N N . VAL B 1 139 ? -29.546 2.447 51.981 1.00 69.18 251 VAL B N 1
ATOM 7921 C CA . VAL B 1 139 ? -29.690 3.213 53.226 1.00 69.00 251 VAL B CA 1
ATOM 7922 C C . VAL B 1 139 ? -29.668 2.242 54.423 1.00 73.04 251 VAL B C 1
ATOM 7923 O O . VAL B 1 139 ? -30.637 1.506 54.638 1.00 72.66 251 VAL B O 1
ATOM 7927 N N . PHE B 1 140 ? -28.548 2.232 55.181 1.00 69.69 252 PHE B N 1
ATOM 7928 C CA . PHE B 1 140 ? -28.334 1.369 56.352 1.00 69.57 252 PHE B CA 1
ATOM 7929 C C . PHE B 1 140 ? -27.278 1.952 57.316 1.00 73.68 252 PHE B C 1
ATOM 7930 O O . PHE B 1 140 ? -26.519 2.839 56.926 1.00 73.20 252 PHE B O 1
ATOM 7938 N N . GLY B 1 141 ? -27.230 1.441 58.549 1.00 70.56 253 GLY B N 1
ATOM 7939 C CA . GLY B 1 141 ? -26.264 1.879 59.557 1.00 70.53 253 GLY B CA 1
ATOM 7940 C C . GLY B 1 141 ? -26.884 2.357 60.851 1.00 74.78 253 GLY B C 1
ATOM 7941 O O . GLY B 1 141 ? -28.100 2.541 60.914 1.00 74.27 253 GLY B O 1
ATOM 7942 N N . ASP B 1 142 ? -26.052 2.573 61.892 1.00 71.80 254 ASP B N 1
ATOM 7943 C CA . ASP B 1 142 ? -26.490 3.050 63.211 1.00 71.78 254 ASP B CA 1
ATOM 7944 C C . ASP B 1 142 ? -26.497 4.594 63.243 1.00 75.52 254 ASP B C 1
ATOM 7945 O O . ASP B 1 142 ? -25.924 5.220 64.140 1.00 75.13 254 ASP B O 1
ATOM 7950 N N . HIS B 1 143 ? -27.156 5.196 62.238 1.00 71.93 255 HIS B N 1
ATOM 7951 C CA . HIS B 1 143 ? -27.288 6.639 62.043 1.00 71.71 255 HIS B CA 1
ATOM 7952 C C . HIS B 1 143 ? -28.775 7.004 61.923 1.00 75.16 255 HIS B C 1
ATOM 7953 O O . HIS B 1 143 ? -29.515 6.230 61.315 1.00 74.76 255 HIS B O 1
ATOM 7960 N N . PRO B 1 144 ? -29.243 8.171 62.441 1.00 71.38 256 PRO B N 1
ATOM 7961 C CA . PRO B 1 144 ? -30.670 8.520 62.274 1.00 71.04 256 PRO B CA 1
ATOM 7962 C C . PRO B 1 144 ? -31.033 8.786 60.811 1.00 74.57 256 PRO B C 1
ATOM 7963 O O . PRO B 1 144 ? -30.170 9.201 60.035 1.00 74.13 256 PRO B O 1
ATOM 7967 N N . LEU B 1 145 ? -32.299 8.522 60.434 1.00 70.91 257 LEU B N 1
ATOM 7968 C CA . LEU B 1 145 ? -32.803 8.683 59.065 1.00 70.62 257 LEU B CA 1
ATOM 7969 C C . LEU B 1 145 ? -32.701 10.100 58.504 1.00 74.26 257 LEU B C 1
ATOM 7970 O O . LEU B 1 145 ? -32.475 10.251 57.304 1.00 73.79 257 LEU B O 1
ATOM 7975 N N . ILE B 1 146 ? -32.844 11.128 59.363 1.00 70.70 258 ILE B N 1
ATOM 7976 C CA . ILE B 1 146 ? -32.763 12.538 58.968 1.00 70.43 258 ILE B CA 1
ATOM 7977 C C . ILE B 1 146 ? -31.328 12.927 58.519 1.00 74.23 258 ILE B C 1
ATOM 7978 O O . ILE B 1 146 ? -31.172 13.871 57.745 1.00 73.77 258 ILE B O 1
ATOM 7983 N N . GLN B 1 147 ? -30.302 12.175 58.971 1.00 70.71 259 GLN B N 1
ATOM 7984 C CA . GLN B 1 147 ? -28.901 12.413 58.612 1.00 70.45 259 GLN B CA 1
ATOM 7985 C C . GLN B 1 147 ? -28.551 12.002 57.176 1.00 74.02 259 GLN B C 1
ATOM 7986 O O . GLN B 1 147 ? -27.654 12.606 56.587 1.00 73.75 259 GLN B O 1
ATOM 7992 N N . PHE B 1 148 ? -29.250 10.986 56.617 1.00 70.13 260 PHE B N 1
ATOM 7993 C CA . PHE B 1 148 ? -29.026 10.484 55.254 1.00 69.75 260 PHE B CA 1
ATOM 7994 C C . PHE B 1 148 ? -29.368 11.526 54.188 1.00 73.31 260 PHE B C 1
ATOM 7995 O O . PHE B 1 148 ? -30.426 12.155 54.262 1.00 72.92 260 PHE B O 1
ATOM 8003 N N . GLN B 1 149 ? -28.458 11.707 53.208 1.00 69.59 261 GLN B N 1
ATOM 8004 C CA . GLN B 1 149 ? -28.575 12.677 52.113 1.00 69.23 261 GLN B CA 1
ATOM 8005 C C . GLN B 1 149 ? -29.807 12.467 51.225 1.00 72.43 261 GLN B C 1
ATOM 8006 O O . GLN B 1 149 ? -30.397 13.454 50.784 1.00 71.91 261 GLN B O 1
ATOM 8012 N N . TYR B 1 150 ? -30.195 11.197 50.972 1.00 68.60 262 TYR B N 1
ATOM 8013 C CA . TYR B 1 150 ? -31.369 10.860 50.157 1.00 68.22 262 TYR B CA 1
ATOM 8014 C C . TYR B 1 150 ? -32.672 11.346 50.806 1.00 72.19 262 TYR B C 1
ATOM 8015 O O . TYR B 1 150 ? -33.555 11.856 50.112 1.00 71.67 262 TYR B O 1
ATOM 8024 N N . ILE B 1 151 ? -32.773 11.192 52.136 1.00 68.85 263 ILE B N 1
ATOM 8025 C CA . ILE B 1 151 ? -33.920 11.620 52.936 1.00 68.67 263 ILE B CA 1
ATOM 8026 C C . ILE B 1 151 ? -33.968 13.158 52.968 1.00 72.71 263 ILE B C 1
ATOM 8027 O O . ILE B 1 151 ? -35.046 13.732 52.808 1.00 72.22 263 ILE B O 1
ATOM 8032 N N . ARG B 1 152 ? -32.791 13.810 53.125 1.00 69.48 264 ARG B N 1
ATOM 8033 C CA . ARG B 1 152 ? -32.630 15.270 53.156 1.00 69.36 264 ARG B CA 1
ATOM 8034 C C . ARG B 1 152 ? -33.092 15.924 51.857 1.00 73.29 264 ARG B C 1
ATOM 8035 O O . ARG B 1 152 ? -33.862 16.885 51.908 1.00 72.81 264 ARG B O 1
ATOM 8043 N N . ASN B 1 153 ? -32.646 15.386 50.700 1.00 70.06 265 ASN B N 1
ATOM 8044 C CA . ASN B 1 153 ? -33.008 15.870 49.364 1.00 70.01 265 ASN B CA 1
ATOM 8045 C C . ASN B 1 153 ? -34.502 15.693 49.091 1.00 74.14 265 ASN B C 1
ATOM 8046 O O . ASN B 1 153 ? -35.095 16.514 48.392 1.00 73.57 265 ASN B O 1
ATOM 8051 N N . CYS B 1 154 ? -35.107 14.631 49.661 1.00 71.15 266 CYS B N 1
ATOM 8052 C CA . CYS B 1 154 ? -36.530 14.326 49.526 1.00 71.14 266 CYS B CA 1
ATOM 8053 C C . CYS B 1 154 ? -37.413 15.333 50.273 1.00 75.58 266 CYS B C 1
ATOM 8054 O O . CYS B 1 154 ? -38.453 15.727 49.749 1.00 75.08 266 CYS B O 1
ATOM 8057 N N . VAL B 1 155 ? -36.986 15.765 51.479 1.00 72.70 267 VAL B N 1
ATOM 8058 C CA . VAL B 1 155 ? -37.703 16.748 52.305 1.00 72.80 267 VAL B CA 1
ATOM 8059 C C . VAL B 1 155 ? -37.652 18.135 51.635 1.00 77.37 267 VAL B C 1
ATOM 8060 O O . VAL B 1 155 ? -38.685 18.802 51.533 1.00 77.03 267 VAL B O 1
ATOM 8064 N N . MET B 1 156 ? -36.455 18.544 51.162 1.00 74.34 268 MET B N 1
ATOM 8065 C CA . MET B 1 156 ? -36.206 19.830 50.500 1.00 74.35 268 MET B CA 1
ATOM 8066 C C . MET B 1 156 ? -36.967 19.983 49.178 1.00 78.09 268 MET B C 1
ATOM 8067 O O . MET B 1 156 ? -37.492 21.064 48.907 1.00 77.67 268 MET B O 1
ATOM 8072 N N . ASN B 1 157 ? -37.039 18.906 48.369 1.00 74.61 269 ASN B N 1
ATOM 8073 C CA . ASN B 1 157 ? -37.725 18.902 47.072 1.00 74.39 269 ASN B CA 1
ATOM 8074 C C . ASN B 1 157 ? -39.196 18.444 47.144 1.00 78.07 269 ASN B C 1
ATOM 8075 O O . ASN B 1 157 ? -39.859 18.362 46.105 1.00 77.64 269 ASN B O 1
ATOM 8080 N N . ARG B 1 158 ? -39.702 18.160 48.371 1.00 74.49 270 ARG B N 1
ATOM 8081 C CA . ARG B 1 158 ? -41.070 17.710 48.692 1.00 74.27 270 ARG B CA 1
ATOM 8082 C C . ARG B 1 158 ? -41.449 16.340 48.070 1.00 77.84 270 ARG B C 1
ATOM 8083 O O . ARG B 1 158 ? -42.592 15.899 48.216 1.00 77.43 270 ARG B O 1
ATOM 8091 N N . THR B 1 159 ? -40.482 15.658 47.423 1.00 74.08 271 THR B N 1
ATOM 8092 C CA . THR B 1 159 ? -40.652 14.329 46.824 1.00 73.69 271 THR B CA 1
ATOM 8093 C C . THR B 1 159 ? -40.653 13.256 47.927 1.00 76.90 271 THR B C 1
ATOM 8094 O O . THR B 1 159 ? -39.919 13.382 48.908 1.00 76.41 271 THR B O 1
ATOM 8098 N N . LEU B 1 160 ? -41.478 12.207 47.765 1.00 73.01 272 LEU B N 1
ATOM 8099 C CA . LEU B 1 160 ? -41.573 11.112 48.732 1.00 72.57 272 LEU B CA 1
ATOM 8100 C C . LEU B 1 160 ? -40.451 10.082 48.518 1.00 75.64 272 LEU B C 1
ATOM 8101 O O . LEU B 1 160 ? -40.222 9.674 47.376 1.00 75.12 272 LEU B O 1
ATOM 8106 N N . PRO B 1 161 ? -39.740 9.644 49.589 1.00 71.72 273 PRO B N 1
ATOM 8107 C CA . PRO B 1 161 ? -38.667 8.654 49.403 1.00 71.34 273 PRO B CA 1
ATOM 8108 C C . PRO B 1 161 ? -39.209 7.261 49.079 1.00 74.76 273 PRO B C 1
ATOM 8109 O O . PRO B 1 161 ? -40.056 6.742 49.809 1.00 74.21 273 PRO B O 1
ATOM 8113 N N . HIS B 1 162 ? -38.766 6.696 47.938 1.00 71.14 274 HIS B N 1
ATOM 8114 C CA . HIS B 1 162 ? -39.169 5.375 47.443 1.00 70.84 274 HIS B CA 1
ATOM 8115 C C . HIS B 1 162 ? -38.040 4.362 47.609 1.00 74.48 274 HIS B C 1
ATOM 8116 O O . HIS B 1 162 ? -36.880 4.683 47.337 1.00 74.15 274 HIS B O 1
ATOM 8123 N N . PHE B 1 163 ? -38.382 3.137 48.050 1.00 70.72 275 PHE B N 1
ATOM 8124 C CA . PHE B 1 163 ? -37.416 2.061 48.279 1.00 70.31 275 PHE B CA 1
ATOM 8125 C C . PHE B 1 163 ? -37.902 0.695 47.778 1.00 73.99 275 PHE B C 1
ATOM 8126 O O . PHE B 1 163 ? -39.100 0.493 47.601 1.00 73.43 275 PHE B O 1
ATOM 8134 N N . ILE B 1 164 ? -36.953 -0.235 47.555 1.00 70.67 276 ILE B N 1
ATOM 8135 C CA . ILE B 1 164 ? -37.162 -1.633 47.169 1.00 70.52 276 ILE B CA 1
ATOM 8136 C C . ILE B 1 164 ? -36.440 -2.481 48.232 1.00 74.50 276 ILE B C 1
ATOM 8137 O O . ILE B 1 164 ? -35.222 -2.353 48.388 1.00 73.95 276 ILE B O 1
ATOM 8142 N N . LEU B 1 165 ? -37.184 -3.318 48.978 1.00 71.30 277 LEU B N 1
ATOM 8143 C CA . LEU B 1 165 ? -36.566 -4.169 49.993 1.00 71.22 277 LEU B CA 1
ATOM 8144 C C . LEU B 1 165 ? -35.909 -5.382 49.356 1.00 75.43 277 LEU B C 1
ATOM 8145 O O . LEU B 1 165 ? -36.588 -6.220 48.756 1.00 74.90 277 LEU B O 1
ATOM 8150 N N . VAL B 1 166 ? -34.574 -5.448 49.464 1.00 72.46 278 VAL B N 1
ATOM 8151 C CA . VAL B 1 166 ? -33.752 -6.521 48.903 1.00 72.51 278 VAL B CA 1
ATOM 8152 C C . VAL B 1 166 ? -33.226 -7.410 50.038 1.00 76.84 278 VAL B C 1
ATOM 8153 O O . VAL B 1 166 ? -32.672 -6.899 51.014 1.00 76.33 278 VAL B O 1
ATOM 8157 N N . GLU B 1 167 ? -33.396 -8.738 49.896 1.00 73.93 279 GLU B N 1
ATOM 8158 C CA . GLU B 1 167 ? -32.939 -9.742 50.861 1.00 74.01 279 GLU B CA 1
ATOM 8159 C C . GLU B 1 167 ? -31.413 -9.939 50.763 1.00 78.42 279 GLU B C 1
ATOM 8160 O O . GLU B 1 167 ? -30.800 -9.508 49.783 1.00 77.94 279 GLU B O 1
ATOM 8166 N N . CYS B 1 168 ? -30.809 -10.596 51.778 1.00 75.54 280 CYS B N 1
ATOM 8167 C CA . CYS B 1 168 ? -29.372 -10.890 51.860 1.00 75.60 280 CYS B CA 1
ATOM 8168 C C . CYS B 1 168 ? -28.865 -11.792 50.726 1.00 79.79 280 CYS B C 1
ATOM 8169 O O . CYS B 1 168 ? -27.691 -11.699 50.363 1.00 79.34 280 CYS B O 1
ATOM 8172 N N . CYS B 1 169 ? -29.746 -12.658 50.177 1.00 76.65 281 CYS B N 1
ATOM 8173 C CA . CYS B 1 169 ? -29.430 -13.594 49.095 1.00 76.62 281 CYS B CA 1
ATOM 8174 C C . CYS B 1 169 ? -29.074 -12.898 47.777 1.00 80.47 281 CYS B C 1
ATOM 8175 O O . CYS B 1 169 ? -28.061 -13.250 47.172 1.00 79.95 281 CYS B O 1
ATOM 8178 N N . LYS B 1 170 ? -29.892 -11.911 47.342 1.00 77.17 282 LYS B N 1
ATOM 8179 C CA . LYS B 1 170 ? -29.677 -11.154 46.101 1.00 77.07 282 LYS B CA 1
ATOM 8180 C C . LYS B 1 170 ? -28.421 -10.271 46.170 1.00 81.07 282 LYS B C 1
ATOM 8181 O O . LYS B 1 170 ? -27.766 -10.071 45.146 1.00 80.60 282 LYS B O 1
ATOM 8187 N N . ILE B 1 171 ? -28.083 -9.761 47.374 1.00 77.81 283 ILE B N 1
ATOM 8188 C CA . ILE B 1 171 ? -26.883 -8.951 47.618 1.00 77.74 283 ILE B CA 1
ATOM 8189 C C . ILE B 1 171 ? -25.655 -9.867 47.484 1.00 82.08 283 ILE B C 1
ATOM 8190 O O . ILE B 1 171 ? -24.663 -9.477 46.863 1.00 81.64 283 ILE B O 1
ATOM 8195 N N . LYS B 1 172 ? -25.755 -11.100 48.028 1.00 79.06 284 LYS B N 1
ATOM 8196 C CA . LYS B 1 172 ? -24.711 -12.123 47.960 1.00 79.03 284 LYS B CA 1
ATOM 8197 C C . LYS B 1 172 ? -24.560 -12.645 46.525 1.00 83.26 284 LYS B C 1
ATOM 8198 O O . LYS B 1 172 ? -23.454 -13.026 46.138 1.00 82.83 284 LYS B O 1
ATOM 8204 N N . LYS B 1 173 ? -25.665 -12.640 45.737 1.00 80.13 285 LYS B N 1
ATOM 8205 C CA . LYS B 1 173 ? -25.689 -13.041 44.324 1.00 80.11 285 LYS B CA 1
ATOM 8206 C C . LYS B 1 173 ? -24.883 -12.041 43.491 1.00 84.32 285 LYS B C 1
ATOM 8207 O O . LYS B 1 173 ? -24.180 -12.446 42.566 1.00 83.92 285 LYS B O 1
ATOM 8213 N N . MET B 1 174 ? -24.975 -10.739 43.841 1.00 81.12 286 MET B N 1
ATOM 8214 C CA . MET B 1 174 ? -24.239 -9.644 43.203 1.00 81.06 286 MET B CA 1
ATOM 8215 C C . MET B 1 174 ? -22.766 -9.722 43.611 1.00 85.14 286 MET B C 1
ATOM 8216 O O . MET B 1 174 ? -21.890 -9.394 42.812 1.00 84.66 286 MET B O 1
ATOM 8221 N N . TYR B 1 175 ? -22.508 -10.159 44.862 1.00 81.96 287 TYR B N 1
ATOM 8222 C CA . TYR B 1 175 ? -21.180 -10.324 45.451 1.00 81.89 287 TYR B CA 1
ATOM 8223 C C . TYR B 1 175 ? -20.411 -11.469 44.781 1.00 86.22 287 TYR B C 1
ATOM 8224 O O . TYR B 1 175 ? -19.273 -11.258 44.363 1.00 85.83 287 TYR B O 1
ATOM 8233 N N . GLU B 1 176 ? -21.033 -12.666 44.666 1.00 83.09 288 GLU B N 1
ATOM 8234 C CA . GLU B 1 176 ? -20.412 -13.847 44.054 1.00 83.06 288 GLU B CA 1
ATOM 8235 C C . GLU B 1 176 ? -20.183 -13.691 42.541 1.00 87.07 288 GLU B C 1
ATOM 8236 O O . GLU B 1 176 ? -19.202 -14.229 42.028 1.00 86.62 288 GLU B O 1
ATOM 8242 N N . GLN B 1 177 ? -21.062 -12.940 41.841 1.00 83.76 289 GLN B N 1
ATOM 8243 C CA . GLN B 1 177 ? -20.955 -12.684 40.400 1.00 83.66 289 GLN B CA 1
ATOM 8244 C C . GLN B 1 177 ? -19.829 -11.685 40.103 1.00 87.64 289 GLN B C 1
ATOM 8245 O O . GLN B 1 177 ? -19.298 -11.670 38.990 1.00 87.22 289 GLN B O 1
ATOM 8251 N N . GLU B 1 178 ? -19.472 -10.855 41.100 1.00 84.32 290 GLU B N 1
ATOM 8252 C CA . GLU B 1 178 ? -18.406 -9.861 41.001 1.00 84.19 290 GLU B CA 1
ATOM 8253 C C . GLU B 1 178 ? -17.066 -10.463 41.428 1.00 88.25 290 GLU B C 1
ATOM 8254 O O . GLU B 1 178 ? -16.037 -10.130 40.839 1.00 87.78 290 GLU B O 1
ATOM 8260 N N . MET B 1 179 ? -17.085 -11.351 42.446 1.00 85.06 291 MET B N 1
ATOM 8261 C CA . MET B 1 179 ? -15.901 -12.033 42.978 1.00 85.00 291 MET B CA 1
ATOM 8262 C C . MET B 1 179 ? -15.294 -13.036 41.994 1.00 89.26 291 MET B C 1
ATOM 8263 O O . MET B 1 179 ? -14.079 -13.244 42.025 1.00 88.82 291 MET B O 1
ATOM 8268 N N . ILE B 1 180 ? -16.130 -13.652 41.125 1.00 86.10 292 ILE B N 1
ATOM 8269 C CA . ILE B 1 180 ? -15.670 -14.611 40.109 1.00 86.06 292 ILE B CA 1
ATOM 8270 C C . ILE B 1 180 ? -14.857 -13.908 39.014 1.00 90.33 292 ILE B C 1
ATOM 8271 O O . ILE B 1 180 ? -13.944 -14.515 38.456 1.00 90.01 292 ILE B O 1
ATOM 8276 N N . ALA B 1 181 ? -15.175 -12.627 38.735 1.00 87.06 293 ALA B N 1
ATOM 8277 C CA . ALA B 1 181 ? -14.475 -11.797 37.752 1.00 86.90 293 ALA B CA 1
ATOM 8278 C C . ALA B 1 181 ? -13.092 -11.380 38.270 1.00 90.78 293 ALA B C 1
ATOM 8279 O O . ALA B 1 181 ? -12.183 -11.160 37.468 1.00 90.37 293 ALA B O 1
ATOM 8281 N N . ILE B 1 182 ? -12.939 -11.279 39.608 1.00 87.37 294 ILE B N 1
ATOM 8282 C CA . ILE B 1 182 ? -11.688 -10.907 40.280 1.00 87.24 294 ILE B CA 1
ATOM 8283 C C . ILE B 1 182 ? -10.677 -12.067 40.214 1.00 91.23 294 ILE B C 1
ATOM 8284 O O . ILE B 1 182 ? -9.536 -11.853 39.800 1.00 90.76 294 ILE B O 1
ATOM 8289 N N . GLU B 1 183 ? -11.104 -13.284 40.614 1.00 87.95 295 GLU B N 1
ATOM 8290 C CA . GLU B 1 183 ? -10.268 -14.492 40.625 1.00 87.81 295 GLU B CA 1
ATOM 8291 C C . GLU B 1 183 ? -9.883 -14.983 39.218 1.00 91.72 295 GLU B C 1
ATOM 8292 O O . GLU B 1 183 ? -8.806 -15.561 39.060 1.00 91.31 295 GLU B O 1
ATOM 8298 N N . ALA B 1 184 ? -10.749 -14.746 38.207 1.00 88.22 296 ALA B N 1
ATOM 8299 C CA . ALA B 1 184 ? -10.496 -15.132 36.814 1.00 88.01 296 ALA B CA 1
ATOM 8300 C C . ALA B 1 184 ? -9.439 -14.229 36.173 1.00 91.89 296 ALA B C 1
ATOM 8301 O O . ALA B 1 184 ? -8.677 -14.690 35.321 1.00 91.44 296 ALA B O 1
ATOM 8303 N N . ALA B 1 185 ? -9.399 -12.946 36.587 1.00 88.44 297 ALA B N 1
ATOM 8304 C CA . ALA B 1 185 ? -8.447 -11.946 36.101 1.00 88.24 297 ALA B CA 1
ATOM 8305 C C . ALA B 1 185 ? -7.083 -12.080 36.792 1.00 92.06 297 ALA B C 1
ATOM 8306 O O . ALA B 1 185 ? -6.057 -11.804 36.167 1.00 91.64 297 ALA B O 1
ATOM 8308 N N . ILE B 1 186 ? -7.076 -12.504 38.075 1.00 88.52 298 ILE B N 1
ATOM 8309 C CA . ILE B 1 186 ? -5.859 -12.703 38.871 1.00 119.35 298 ILE B CA 1
ATOM 8310 C C . ILE B 1 186 ? -5.583 -14.204 39.002 1.00 148.42 298 ILE B C 1
ATOM 8311 O O . ILE B 1 186 ? -4.496 -14.664 38.659 1.00 109.91 298 ILE B O 1
ATOM 8316 N N . ILE B 1 208 ? 24.250 16.398 55.252 1.00 84.06 320 ILE B N 1
ATOM 8317 C CA . ILE B 1 208 ? 24.441 17.651 54.517 1.00 83.88 320 ILE B CA 1
ATOM 8318 C C . ILE B 1 208 ? 24.700 18.851 55.439 1.00 87.61 320 ILE B C 1
ATOM 8319 O O . ILE B 1 208 ? 25.249 19.855 54.983 1.00 87.20 320 ILE B O 1
ATOM 8324 N N . TRP B 1 209 ? 24.291 18.749 56.721 1.00 84.08 321 TRP B N 1
ATOM 8325 C CA . TRP B 1 209 ? 24.374 19.838 57.698 1.00 83.87 321 TRP B CA 1
ATOM 8326 C C . TRP B 1 209 ? 25.803 20.208 58.105 1.00 87.87 321 TRP B C 1
ATOM 8327 O O . TRP B 1 209 ? 26.038 21.353 58.502 1.00 87.40 321 TRP B O 1
ATOM 8338 N N . ASP B 1 210 ? 26.753 19.262 57.982 1.00 84.54 322 ASP B N 1
ATOM 8339 C CA . ASP B 1 210 ? 28.165 19.483 58.302 1.00 84.40 322 ASP B CA 1
ATOM 8340 C C . ASP B 1 210 ? 28.898 20.236 57.180 1.00 88.10 322 ASP B C 1
ATOM 8341 O O . ASP B 1 210 ? 29.925 20.868 57.441 1.00 87.61 322 ASP B O 1
ATOM 8346 N N . ASN B 1 211 ? 28.363 20.168 55.941 1.00 84.55 323 ASN B N 1
ATOM 8347 C CA . ASN B 1 211 ? 28.927 20.814 54.753 1.00 84.27 323 ASN B CA 1
ATOM 8348 C C . ASN B 1 211 ? 28.784 22.339 54.810 1.00 87.82 323 ASN B C 1
ATOM 8349 O O . ASN B 1 211 ? 27.673 22.867 54.756 1.00 87.27 323 ASN B O 1
ATOM 8354 N N . ASN B 1 212 ? 29.927 23.041 54.928 1.00 84.28 324 ASN B N 1
ATOM 8355 C CA . ASN B 1 212 ? 29.995 24.506 55.003 1.00 83.99 324 ASN B CA 1
ATOM 8356 C C . ASN B 1 212 ? 30.151 25.162 53.614 1.00 87.35 324 ASN B C 1
ATOM 8357 O O . ASN B 1 212 ? 29.921 26.365 53.477 1.00 86.87 324 ASN B O 1
ATOM 8362 N N . ASN B 1 213 ? 30.534 24.360 52.597 1.00 83.49 325 ASN B N 1
ATOM 8363 C CA . ASN B 1 213 ? 30.749 24.781 51.208 1.00 83.04 325 ASN B CA 1
ATOM 8364 C C . ASN B 1 213 ? 29.474 25.345 50.550 1.00 86.08 325 ASN B C 1
ATOM 8365 O O . ASN B 1 213 ? 28.387 24.826 50.814 1.00 85.54 325 ASN B O 1
ATOM 8370 N N . PRO B 1 214 ? 29.571 26.400 49.701 1.00 82.15 326 PRO B N 1
ATOM 8371 C CA . PRO B 1 214 ? 28.352 26.939 49.070 1.00 81.75 326 PRO B CA 1
ATOM 8372 C C . PRO B 1 214 ? 27.861 26.113 47.881 1.00 84.87 326 PRO B C 1
ATOM 8373 O O . PRO B 1 214 ? 28.658 25.442 47.222 1.00 84.42 326 PRO B O 1
ATOM 8377 N N . PHE B 1 215 ? 26.544 26.174 47.606 1.00 80.85 327 PHE B N 1
ATOM 8378 C CA . PHE B 1 215 ? 25.904 25.456 46.502 1.00 80.41 327 PHE B CA 1
ATOM 8379 C C . PHE B 1 215 ? 26.235 26.098 45.156 1.00 83.79 327 PHE B C 1
ATOM 8380 O O . PHE B 1 215 ? 26.120 27.318 45.008 1.00 83.29 327 PHE B O 1
ATOM 8388 N N . GLN B 1 216 ? 26.648 25.269 44.179 1.00 80.04 328 GLN B N 1
ATOM 8389 C CA . GLN B 1 216 ? 27.012 25.711 42.830 1.00 79.69 328 GLN B CA 1
ATOM 8390 C C . GLN B 1 216 ? 26.733 24.653 41.760 1.00 83.02 328 GLN B C 1
ATOM 8391 O O . GLN B 1 216 ? 26.978 23.466 41.984 1.00 82.56 328 GLN B O 1
ATOM 8397 N N . ILE B 1 217 ? 26.209 25.095 40.603 1.00 79.22 329 ILE B N 1
ATOM 8398 C CA . ILE B 1 217 ? 25.886 24.243 39.451 1.00 78.87 329 ILE B CA 1
ATOM 8399 C C . ILE B 1 217 ? 26.565 24.753 38.177 1.00 82.31 329 ILE B C 1
ATOM 8400 O O . ILE B 1 217 ? 26.710 25.965 38.003 1.00 81.88 329 ILE B O 1
ATOM 8405 N N . THR B 1 218 ? 26.975 23.828 37.291 1.00 78.54 330 THR B N 1
ATOM 8406 C CA . THR B 1 218 ? 27.660 24.164 36.042 1.00 78.18 330 THR B CA 1
ATOM 8407 C C . THR B 1 218 ? 26.721 24.115 34.834 1.00 81.69 330 THR B C 1
ATOM 8408 O O . THR B 1 218 ? 26.130 23.072 34.550 1.00 81.17 330 THR B O 1
ATOM 8412 N N . LEU B 1 219 ? 26.600 25.253 34.127 1.00 78.18 331 LEU B N 1
ATOM 8413 C CA . LEU B 1 219 ? 25.803 25.396 32.909 1.00 78.00 331 LEU B CA 1
ATOM 8414 C C . LEU B 1 219 ? 26.751 25.087 31.746 1.00 81.88 331 LEU B C 1
ATOM 8415 O O . LEU B 1 219 ? 27.713 25.827 31.525 1.00 81.41 331 LEU B O 1
ATOM 8420 N N . VAL B 1 220 ? 26.511 23.965 31.044 1.00 78.46 332 VAL B N 1
ATOM 8421 C CA . VAL B 1 220 ? 27.387 23.500 29.965 1.00 78.27 332 VAL B CA 1
ATOM 8422 C C . VAL B 1 220 ? 26.895 23.916 28.568 1.00 82.21 332 VAL B C 1
ATOM 8423 O O . VAL B 1 220 ? 27.601 24.666 27.894 1.00 81.79 332 VAL B O 1
ATOM 8427 N N . LYS B 1 221 ? 25.727 23.408 28.119 1.00 78.85 333 LYS B N 1
ATOM 8428 C CA . LYS B 1 221 ? 25.217 23.678 26.771 1.00 78.66 333 LYS B CA 1
ATOM 8429 C C . LYS B 1 221 ? 23.699 23.890 26.706 1.00 82.45 333 LYS B C 1
ATOM 8430 O O . LYS B 1 221 ? 22.950 23.290 27.479 1.00 81.90 333 LYS B O 1
ATOM 8436 N N . GLY B 1 222 ? 23.280 24.726 25.757 1.00 79.15 334 GLY B N 1
ATOM 8437 C CA . GLY B 1 222 ? 21.886 25.024 25.456 1.00 79.06 334 GLY B CA 1
ATOM 8438 C C . GLY B 1 222 ? 21.544 24.493 24.079 1.00 83.12 334 GLY B C 1
ATOM 8439 O O . GLY B 1 222 ? 21.913 25.103 23.071 1.00 82.69 334 GLY B O 1
ATOM 8440 N N . ASN B 1 223 ? 20.876 23.327 24.030 1.00 79.83 335 ASN B N 1
ATOM 8441 C CA . ASN B 1 223 ? 20.514 22.636 22.791 1.00 79.70 335 ASN B CA 1
ATOM 8442 C C . ASN B 1 223 ? 19.147 23.010 22.218 1.00 83.69 335 ASN B C 1
ATOM 8443 O O . ASN B 1 223 ? 18.204 23.273 22.967 1.00 83.25 335 ASN B O 1
ATOM 8448 N N . LYS B 1 224 ? 19.058 22.998 20.870 1.00 80.36 336 LYS B N 1
ATOM 8449 C CA . LYS B 1 224 ? 17.880 23.262 20.034 1.00 80.22 336 LYS B CA 1
ATOM 8450 C C . LYS B 1 224 ? 17.159 24.588 20.358 1.00 84.10 336 LYS B C 1
ATOM 8451 O O . LYS B 1 224 ? 16.037 24.588 20.871 1.00 83.65 336 LYS B O 1
ATOM 8457 N N . LEU B 1 225 ? 17.814 25.713 20.030 1.00 80.70 337 LEU B N 1
ATOM 8458 C CA . LEU B 1 225 ? 17.272 27.064 20.208 1.00 80.53 337 LEU B CA 1
ATOM 8459 C C . LEU B 1 225 ? 17.601 27.949 19.005 1.00 84.40 337 LEU B C 1
ATOM 8460 O O . LEU B 1 225 ? 18.739 27.939 18.529 1.00 83.92 337 LEU B O 1
ATOM 8465 N N . ASN B 1 226 ? 16.587 28.677 18.494 1.00 81.00 338 ASN B N 1
ATOM 8466 C CA . ASN B 1 226 ? 16.686 29.547 17.318 1.00 80.83 338 ASN B CA 1
ATOM 8467 C C . ASN B 1 226 ? 17.690 30.691 17.473 1.00 84.62 338 ASN B C 1
ATOM 8468 O O . ASN B 1 226 ? 17.674 31.403 18.479 1.00 84.17 338 ASN B O 1
ATOM 8473 N N . THR B 1 227 ? 18.571 30.843 16.467 1.00 81.14 339 THR B N 1
ATOM 8474 C CA . THR B 1 227 ? 19.623 31.861 16.407 1.00 112.66 339 THR B CA 1
ATOM 8475 C C . THR B 1 227 ? 19.672 32.460 15.000 1.00 138.37 339 THR B C 1
ATOM 8476 O O . THR B 1 227 ? 19.631 33.679 14.848 1.00 98.50 339 THR B O 1
ATOM 8480 N N . VAL B 1 231 ? 23.252 35.283 18.015 1.00 82.16 343 VAL B N 1
ATOM 8481 C CA . VAL B 1 231 ? 22.498 36.260 18.804 1.00 81.89 343 VAL B CA 1
ATOM 8482 C C . VAL B 1 231 ? 22.880 36.207 20.294 1.00 85.38 343 VAL B C 1
ATOM 8483 O O . VAL B 1 231 ? 23.344 35.171 20.777 1.00 84.93 343 VAL B O 1
ATOM 8487 N N . LYS B 1 232 ? 22.681 37.330 21.011 1.00 81.64 344 LYS B N 1
ATOM 8488 C CA . LYS B 1 232 ? 22.992 37.466 22.437 1.00 81.29 344 LYS B CA 1
ATOM 8489 C C . LYS B 1 232 ? 21.969 36.704 23.292 1.00 84.47 344 LYS B C 1
ATOM 8490 O O . LYS B 1 232 ? 20.826 37.150 23.430 1.00 84.05 344 LYS B O 1
ATOM 8496 N N . VAL B 1 233 ? 22.376 35.542 23.841 1.00 80.41 345 VAL B N 1
ATOM 8497 C CA . VAL B 1 233 ? 21.518 34.699 24.685 1.00 79.91 345 VAL B CA 1
ATOM 8498 C C . VAL B 1 233 ? 22.173 34.392 26.036 1.00 82.93 345 VAL B C 1
ATOM 8499 O O . VAL B 1 233 ? 23.372 34.110 26.095 1.00 82.49 345 VAL B O 1
ATOM 8503 N N . HIS B 1 234 ? 21.373 34.449 27.117 1.00 78.82 346 HIS B N 1
ATOM 8504 C CA . HIS B 1 234 ? 21.821 34.189 28.487 1.00 78.30 346 HIS B CA 1
ATOM 8505 C C . HIS B 1 234 ? 20.783 33.392 29.283 1.00 81.18 346 HIS B C 1
ATOM 8506 O O . HIS B 1 234 ? 19.583 33.505 29.019 1.00 80.69 346 HIS B O 1
ATOM 8513 N N . VAL B 1 235 ? 21.252 32.596 30.261 1.00 77.01 347 VAL B N 1
ATOM 8514 C CA . VAL B 1 235 ? 20.389 31.786 31.128 1.00 76.44 347 VAL B CA 1
ATOM 8515 C C . VAL B 1 235 ? 20.369 32.383 32.542 1.00 79.45 347 VAL B C 1
ATOM 8516 O O . VAL B 1 235 ? 21.428 32.595 33.139 1.00 78.94 347 VAL B O 1
ATOM 8520 N N . ARG B 1 236 ? 19.161 32.662 33.061 1.00 75.41 348 ARG B N 1
ATOM 8521 C CA . ARG B 1 236 ? 18.952 33.212 34.403 1.00 74.90 348 ARG B CA 1
ATOM 8522 C C . ARG B 1 236 ? 18.556 32.087 35.359 1.00 77.83 348 ARG B C 1
ATOM 8523 O O . ARG B 1 236 ? 17.653 31.308 35.049 1.00 77.38 348 ARG B O 1
ATOM 8531 N N . ALA B 1 237 ? 19.255 31.985 36.502 1.00 73.67 349 ALA B N 1
ATOM 8532 C CA . ALA B 1 237 ? 19.025 30.948 37.510 1.00 73.13 349 ALA B CA 1
ATOM 8533 C C . ALA B 1 237 ? 18.766 31.528 38.901 1.00 76.21 349 ALA B C 1
ATOM 8534 O O . ALA B 1 237 ? 19.357 32.546 39.270 1.00 75.78 349 ALA B O 1
ATOM 8536 N N . GLY B 1 238 ? 17.890 30.864 39.652 1.00 72.12 350 GLY B N 1
ATOM 8537 C CA . GLY B 1 238 ? 17.514 31.257 41.005 1.00 71.60 350 GLY B CA 1
ATOM 8538 C C . GLY B 1 238 ? 16.870 30.144 41.806 1.00 74.60 350 GLY B C 1
ATOM 8539 O O . GLY B 1 238 ? 16.157 29.305 41.248 1.00 74.10 350 GLY B O 1
ATOM 8540 N N . LEU B 1 239 ? 17.116 30.139 43.130 1.00 70.58 351 LEU B N 1
ATOM 8541 C CA . LEU B 1 239 ? 16.570 29.145 44.057 1.00 70.08 351 LEU B CA 1
ATOM 8542 C C . LEU B 1 239 ? 15.295 29.640 44.737 1.00 73.16 351 LEU B C 1
ATOM 8543 O O . LEU B 1 239 ? 15.256 30.766 45.238 1.00 72.71 351 LEU B O 1
ATOM 8548 N N . PHE B 1 240 ? 14.252 28.791 44.743 1.00 69.15 352 PHE B N 1
ATOM 8549 C CA . PHE B 1 240 ? 12.943 29.099 45.322 1.00 68.70 352 PHE B CA 1
ATOM 8550 C C . PHE B 1 240 ? 12.425 27.995 46.246 1.00 72.37 352 PHE B C 1
ATOM 8551 O O . PHE B 1 240 ? 12.809 26.834 46.109 1.00 71.83 352 PHE B O 1
ATOM 8559 N N . HIS B 1 241 ? 11.528 28.372 47.172 1.00 68.92 353 HIS B N 1
ATOM 8560 C CA . HIS B 1 241 ? 10.836 27.475 48.095 1.00 68.71 353 HIS B CA 1
ATOM 8561 C C . HIS B 1 241 ? 9.383 27.959 48.157 1.00 72.87 353 HIS B C 1
ATOM 8562 O O . HIS B 1 241 ? 8.962 28.604 49.122 1.00 72.49 353 HIS B O 1
ATOM 8569 N N . GLY B 1 242 ? 8.658 27.688 47.075 1.00 69.73 354 GLY B N 1
ATOM 8570 C CA . GLY B 1 242 ? 7.280 28.117 46.886 1.00 69.72 354 GLY B CA 1
ATOM 8571 C C . GLY B 1 242 ? 7.253 29.415 46.108 1.00 73.89 354 GLY B C 1
ATOM 8572 O O . GLY B 1 242 ? 7.381 29.406 44.880 1.00 73.31 354 GLY B O 1
ATOM 8573 N N . THR B 1 243 ? 7.115 30.546 46.826 1.00 70.88 355 THR B N 1
ATOM 8574 C CA . THR B 1 243 ? 7.134 31.899 46.258 1.00 70.87 355 THR B CA 1
ATOM 8575 C C . THR B 1 243 ? 8.394 32.644 46.717 1.00 74.94 355 THR B C 1
ATOM 8576 O O . THR B 1 243 ? 8.892 33.507 45.992 1.00 74.53 355 THR B O 1
ATOM 8580 N N . GLU B 1 244 ? 8.895 32.308 47.925 1.00 71.63 356 GLU B N 1
ATOM 8581 C CA . GLU B 1 244 ? 10.064 32.917 48.560 1.00 71.53 356 GLU B CA 1
ATOM 8582 C C . GLU B 1 244 ? 11.370 32.626 47.828 1.00 75.36 356 GLU B C 1
ATOM 8583 O O . GLU B 1 244 ? 11.608 31.497 47.396 1.00 74.71 356 GLU B O 1
ATOM 8589 N N . LEU B 1 245 ? 12.216 33.660 47.709 1.00 72.21 357 LEU B N 1
ATOM 8590 C CA . LEU B 1 245 ? 13.533 33.597 47.080 1.00 72.13 357 LEU B CA 1
ATOM 8591 C C . LEU B 1 245 ? 14.553 33.256 48.176 1.00 76.08 357 LEU B C 1
ATOM 8592 O O . LEU B 1 245 ? 14.709 34.022 49.132 1.00 75.55 357 LEU B O 1
ATOM 8597 N N . LEU B 1 246 ? 15.202 32.082 48.057 1.00 72.83 358 LEU B N 1
ATOM 8598 C CA . LEU B 1 246 ? 16.180 31.577 49.028 1.00 72.71 358 LEU B CA 1
ATOM 8599 C C . LEU B 1 246 ? 17.469 32.402 49.080 1.00 76.90 358 LEU B C 1
ATOM 8600 O O . LEU B 1 246 ? 17.980 32.663 50.170 1.00 76.43 358 LEU B O 1
ATOM 8605 N N . CYS B 1 247 ? 17.989 32.806 47.905 1.00 73.75 359 CYS B N 1
ATOM 8606 C CA . CYS B 1 247 ? 19.210 33.606 47.761 1.00 73.68 359 CYS B CA 1
ATOM 8607 C C . CYS B 1 247 ? 19.153 34.460 46.489 1.00 78.28 359 CYS B C 1
ATOM 8608 O O . CYS B 1 247 ? 18.301 34.218 45.632 1.00 77.83 359 CYS B O 1
ATOM 8611 N N . LYS B 1 248 ? 20.068 35.449 46.366 1.00 75.45 360 LYS B N 1
ATOM 8612 C CA . LYS B 1 248 ? 20.169 36.365 45.223 1.00 75.53 360 LYS B CA 1
ATOM 8613 C C . LYS B 1 248 ? 20.286 35.613 43.890 1.00 80.02 360 LYS B C 1
ATOM 8614 O O . LYS B 1 248 ? 20.999 34.609 43.809 1.00 79.52 360 LYS B O 1
ATOM 8620 N N . THR B 1 249 ? 19.556 36.091 42.864 1.00 77.14 361 THR B N 1
ATOM 8621 C CA . THR B 1 249 ? 19.516 35.500 41.522 1.00 77.22 361 THR B CA 1
ATOM 8622 C C . THR B 1 249 ? 20.871 35.625 40.798 1.00 81.69 361 THR B C 1
ATOM 8623 O O . THR B 1 249 ? 21.579 36.620 40.974 1.00 81.19 361 THR B O 1
ATOM 8627 N N . VAL B 1 250 ? 21.231 34.591 40.012 1.00 78.82 362 VAL B N 1
ATOM 8628 C CA . VAL B 1 250 ? 22.495 34.523 39.266 1.00 78.86 362 VAL B CA 1
ATOM 8629 C C . VAL B 1 250 ? 22.226 34.576 37.755 1.00 83.30 362 VAL B C 1
ATOM 8630 O O . VAL B 1 250 ? 21.388 33.825 37.251 1.00 82.76 362 VAL B O 1
ATOM 8634 N N . VAL B 1 251 ? 22.940 35.471 37.044 1.00 80.47 363 VAL B N 1
ATOM 8635 C CA . VAL B 1 251 ? 22.822 35.665 35.593 1.00 80.55 363 VAL B CA 1
ATOM 8636 C C . VAL B 1 251 ? 24.122 35.219 34.906 1.00 85.06 363 VAL B C 1
ATOM 8637 O O . VAL B 1 251 ? 25.210 35.619 35.331 1.00 84.70 363 VAL B O 1
ATOM 8641 N N . SER B 1 252 ? 24.004 34.395 33.847 1.00 82.07 364 SER B N 1
ATOM 8642 C CA . SER B 1 252 ? 25.142 33.904 33.064 1.00 82.09 364 SER B CA 1
ATOM 8643 C C . SER B 1 252 ? 25.506 34.899 31.951 1.00 86.47 364 SER B C 1
ATOM 8644 O O . SER B 1 252 ? 24.676 35.736 31.584 1.00 85.97 364 SER B O 1
ATOM 8647 N N . SER B 1 253 ? 26.746 34.810 31.424 1.00 83.48 365 SER B N 1
ATOM 8648 C CA . SER B 1 253 ? 27.243 35.692 30.363 1.00 83.52 365 SER B CA 1
ATOM 8649 C C . SER B 1 253 ? 26.535 35.465 29.026 1.00 88.04 365 SER B C 1
ATOM 8650 O O . SER B 1 253 ? 26.156 34.334 28.711 1.00 87.61 365 SER B O 1
ATOM 8653 N N . GLU B 1 254 ? 26.373 36.544 28.241 1.00 85.14 366 GLU B N 1
ATOM 8654 C CA . GLU B 1 254 ? 25.731 36.497 26.928 1.00 85.23 366 GLU B CA 1
ATOM 8655 C C . GLU B 1 254 ? 26.718 35.981 25.883 1.00 89.74 366 GLU B C 1
ATOM 8656 O O . GLU B 1 254 ? 27.773 36.587 25.676 1.00 89.36 366 GLU B O 1
ATOM 8662 N N . ILE B 1 255 ? 26.388 34.839 25.254 1.00 86.76 367 ILE B N 1
ATOM 8663 C CA . ILE B 1 255 ? 27.224 34.198 24.232 1.00 86.81 367 ILE B CA 1
ATOM 8664 C C . ILE B 1 255 ? 26.460 33.977 22.923 1.00 91.23 367 ILE B C 1
ATOM 8665 O O . ILE B 1 255 ? 25.263 33.687 22.947 1.00 90.71 367 ILE B O 1
ATOM 8670 N N . SER B 1 256 ? 27.162 34.119 21.786 1.00 88.27 368 SER B N 1
ATOM 8671 C CA . SER B 1 256 ? 26.602 33.932 20.445 1.00 88.27 368 SER B CA 1
ATOM 8672 C C . SER B 1 256 ? 26.615 32.448 20.038 1.00 92.41 368 SER B C 1
ATOM 8673 O O . SER B 1 256 ? 27.244 31.628 20.714 1.00 91.97 368 SER B O 1
ATOM 8676 N N . GLY B 1 257 ? 25.927 32.127 18.940 1.00 89.08 369 GLY B N 1
ATOM 8677 C CA . GLY B 1 257 ? 25.833 30.770 18.409 1.00 88.90 369 GLY B CA 1
ATOM 8678 C C . GLY B 1 257 ? 27.020 30.317 17.578 1.00 92.79 369 GLY B C 1
ATOM 8679 O O . GLY B 1 257 ? 26.877 29.419 16.743 1.00 92.33 369 GLY B O 1
ATOM 8680 N N . LYS B 1 258 ? 28.204 30.924 17.806 1.00 89.43 370 LYS B N 1
ATOM 8681 C CA . LYS B 1 258 ? 29.452 30.603 17.107 1.00 89.22 370 LYS B CA 1
ATOM 8682 C C . LYS B 1 258 ? 30.021 29.270 17.599 1.00 92.99 370 LYS B C 1
ATOM 8683 O O . LYS B 1 258 ? 30.423 28.439 16.782 1.00 92.62 370 LYS B O 1
ATOM 8689 N N . ASN B 1 259 ? 30.043 29.066 18.934 1.00 89.36 371 ASN B N 1
ATOM 8690 C CA . ASN B 1 259 ? 30.538 27.844 19.572 1.00 89.08 371 ASN B CA 1
ATOM 8691 C C . ASN B 1 259 ? 29.393 26.879 19.948 1.00 92.57 371 ASN B C 1
ATOM 8692 O O . ASN B 1 259 ? 29.537 26.084 20.880 1.00 92.11 371 ASN B O 1
ATOM 8697 N N . ASP B 1 260 ? 28.271 26.939 19.190 1.00 88.84 372 ASP B N 1
ATOM 8698 C CA . ASP B 1 260 ? 27.054 26.124 19.336 1.00 88.49 372 ASP B CA 1
ATOM 8699 C C . ASP B 1 260 ? 26.432 26.199 20.754 1.00 91.71 372 ASP B C 1
ATOM 8700 O O . ASP B 1 260 ? 25.956 25.192 21.285 1.00 91.24 372 ASP B O 1
ATOM 8705 N N . HIS B 1 261 ? 26.419 27.421 21.334 1.00 87.76 373 HIS B N 1
ATOM 8706 C CA . HIS B 1 261 ? 25.866 27.780 22.650 1.00 87.29 373 HIS B CA 1
ATOM 8707 C C . HIS B 1 261 ? 26.481 26.985 23.825 1.00 90.26 373 HIS B C 1
ATOM 8708 O O . HIS B 1 261 ? 25.751 26.485 24.686 1.00 89.78 373 HIS B O 1
ATOM 8715 N N . ILE B 1 262 ? 27.825 26.895 23.869 1.00 86.18 374 ILE B N 1
ATOM 8716 C CA . ILE B 1 262 ? 28.539 26.217 24.956 1.00 85.65 374 ILE B CA 1
ATOM 8717 C C . ILE B 1 262 ? 28.992 27.274 25.973 1.00 88.59 374 ILE B C 1
ATOM 8718 O O . ILE B 1 262 ? 29.861 28.096 25.671 1.00 88.11 374 ILE B O 1
ATOM 8723 N N . TRP B 1 263 ? 28.363 27.266 27.162 1.00 84.49 375 TRP B N 1
ATOM 8724 C CA . TRP B 1 263 ? 28.635 28.207 28.248 1.00 83.95 375 TRP B CA 1
ATOM 8725 C C . TRP B 1 263 ? 29.865 27.813 29.067 1.00 86.88 375 TRP B C 1
ATOM 8726 O O . TRP B 1 263 ? 30.800 28.610 29.166 1.00 86.43 375 TRP B O 1
ATOM 8737 N N . ASN B 1 264 ? 29.862 26.585 29.644 1.00 82.77 376 ASN B N 1
ATOM 8738 C CA . ASN B 1 264 ? 30.919 26.017 30.498 1.00 82.29 376 ASN B CA 1
ATOM 8739 C C . ASN B 1 264 ? 31.276 26.967 31.665 1.00 85.44 376 ASN B C 1
ATOM 8740 O O . ASN B 1 264 ? 32.450 27.242 31.930 1.00 85.05 376 ASN B O 1
ATOM 8745 N N . GLU B 1 265 ? 30.231 27.479 32.344 1.00 81.38 377 GLU B N 1
ATOM 8746 C CA . GLU B 1 265 ? 30.346 28.418 33.461 1.00 80.85 377 GLU B CA 1
ATOM 8747 C C . GLU B 1 265 ? 29.814 27.836 34.764 1.00 83.86 377 GLU B C 1
ATOM 8748 O O . GLU B 1 265 ? 28.800 27.135 34.763 1.00 83.39 377 GLU B O 1
ATOM 8754 N N . GLN B 1 266 ? 30.492 28.156 35.879 1.00 79.79 378 GLN B N 1
ATOM 8755 C CA . GLN B 1 266 ? 30.118 27.718 37.221 1.00 79.25 378 GLN B CA 1
ATOM 8756 C C . GLN B 1 266 ? 29.234 28.797 37.864 1.00 82.22 378 GLN B C 1
ATOM 8757 O O . GLN B 1 266 ? 29.720 29.888 38.176 1.00 81.85 378 GLN B O 1
ATOM 8763 N N . LEU B 1 267 ? 27.932 28.498 38.022 1.00 77.99 379 LEU B N 1
ATOM 8764 C CA . LEU B 1 267 ? 26.961 29.418 38.620 1.00 77.43 379 LEU B CA 1
ATOM 8765 C C . LEU B 1 267 ? 26.901 29.191 40.132 1.00 80.29 379 LEU B C 1
ATOM 8766 O O . LEU B 1 267 ? 26.348 28.186 40.587 1.00 79.80 379 LEU B O 1
ATOM 8771 N N . GLU B 1 268 ? 27.509 30.111 40.903 1.00 76.12 380 GLU B N 1
ATOM 8772 C CA . GLU B 1 268 ? 27.568 30.037 42.364 1.00 75.56 380 GLU B CA 1
ATOM 8773 C C . GLU B 1 268 ? 26.440 30.844 43.008 1.00 78.38 380 GLU B C 1
ATOM 8774 O O . GLU B 1 268 ? 26.252 32.018 42.678 1.00 77.90 380 GLU B O 1
ATOM 8780 N N . PHE B 1 269 ? 25.696 30.204 43.928 1.00 74.17 381 PHE B N 1
ATOM 8781 C CA . PHE B 1 269 ? 24.577 30.808 44.656 1.00 73.57 381 PHE B CA 1
ATOM 8782 C C . PHE B 1 269 ? 24.996 31.266 46.056 1.00 76.48 381 PHE B C 1
ATOM 8783 O O . PHE B 1 269 ? 25.915 30.688 46.643 1.00 75.89 381 PHE B O 1
ATOM 8791 N N . ASP B 1 270 ? 24.307 32.292 46.596 1.00 72.50 382 ASP B N 1
ATOM 8792 C CA . ASP B 1 270 ? 24.575 32.853 47.925 1.00 72.03 382 ASP B CA 1
ATOM 8793 C C . ASP B 1 270 ? 23.882 32.033 49.040 1.00 74.89 382 ASP B C 1
ATOM 8794 O O . ASP B 1 270 ? 23.156 32.581 49.876 1.00 74.39 382 ASP B O 1
ATOM 8799 N N . ILE B 1 271 ? 24.124 30.704 49.036 1.00 70.71 383 ILE B N 1
ATOM 8800 C CA . ILE B 1 271 ? 23.580 29.728 49.987 1.00 70.18 383 ILE B CA 1
ATOM 8801 C C . ILE B 1 271 ? 24.484 28.482 50.068 1.00 73.36 383 ILE B C 1
ATOM 8802 O O . ILE B 1 271 ? 25.105 28.102 49.071 1.00 72.91 383 ILE B O 1
ATOM 8807 N N . ASN B 1 272 ? 24.560 27.864 51.257 1.00 69.36 384 ASN B N 1
ATOM 8808 C CA . ASN B 1 272 ? 25.342 26.650 51.495 1.00 68.95 384 ASN B CA 1
ATOM 8809 C C . ASN B 1 272 ? 24.432 25.417 51.384 1.00 72.33 384 ASN B C 1
ATOM 8810 O O . ASN B 1 272 ? 23.209 25.553 51.488 1.00 71.95 384 ASN B O 1
ATOM 8815 N N . ILE B 1 273 ? 25.026 24.221 51.166 1.00 68.41 385 ILE B N 1
ATOM 8816 C CA . ILE B 1 273 ? 24.307 22.943 51.037 1.00 68.00 385 ILE B CA 1
ATOM 8817 C C . ILE B 1 273 ? 23.523 22.615 52.331 1.00 71.27 385 ILE B C 1
ATOM 8818 O O . ILE B 1 273 ? 22.393 22.126 52.250 1.00 70.92 385 ILE B O 1
ATOM 8823 N N . CYS B 1 274 ? 24.101 22.949 53.503 1.00 67.23 386 CYS B N 1
ATOM 8824 C CA . CYS B 1 274 ? 23.504 22.750 54.828 1.00 66.73 386 CYS B CA 1
ATOM 8825 C C . CYS B 1 274 ? 22.211 23.551 55.026 1.00 69.90 386 CYS B C 1
ATOM 8826 O O . CYS B 1 274 ? 21.272 23.054 55.651 1.00 69.43 386 CYS B O 1
ATOM 8829 N N . ASP B 1 275 ? 22.175 24.788 54.497 1.00 65.85 387 ASP B N 1
ATOM 8830 C CA . ASP B 1 275 ? 21.038 25.706 54.600 1.00 65.34 387 ASP B CA 1
ATOM 8831 C C . ASP B 1 275 ? 19.896 25.408 53.615 1.00 68.28 387 ASP B C 1
ATOM 8832 O O . ASP B 1 275 ? 18.788 25.917 53.806 1.00 67.80 387 ASP B O 1
ATOM 8837 N N . LEU B 1 276 ? 20.161 24.590 52.574 1.00 64.17 388 LEU B N 1
ATOM 8838 C CA . LEU B 1 276 ? 19.179 24.227 51.549 1.00 63.65 388 LEU B CA 1
ATOM 8839 C C . LEU B 1 276 ? 18.019 23.373 52.084 1.00 66.62 388 LEU B C 1
ATOM 8840 O O . LEU B 1 276 ? 18.267 22.360 52.744 1.00 66.16 388 LEU B O 1
ATOM 8845 N N . PRO B 1 277 ? 16.749 23.757 51.806 1.00 62.45 389 PRO B N 1
ATOM 8846 C CA . PRO B 1 277 ? 15.620 22.937 52.279 1.00 61.97 389 PRO B CA 1
ATOM 8847 C C . PRO B 1 277 ? 15.390 21.699 51.409 1.00 65.17 389 PRO B C 1
ATOM 8848 O O . PRO B 1 277 ? 15.915 21.624 50.297 1.00 64.68 389 PRO B O 1
ATOM 8852 N N . ARG B 1 278 ? 14.613 20.726 51.927 1.00 61.27 390 ARG B N 1
ATOM 8853 C CA . ARG B 1 278 ? 14.291 19.457 51.264 1.00 60.84 390 ARG B CA 1
ATOM 8854 C C . ARG B 1 278 ? 13.586 19.641 49.912 1.00 64.53 390 ARG B C 1
ATOM 8855 O O . ARG B 1 278 ? 13.996 19.025 48.925 1.00 64.14 390 ARG B O 1
ATOM 8863 N N . MET B 1 279 ? 12.544 20.487 49.868 1.00 60.89 391 MET B N 1
ATOM 8864 C CA . MET B 1 279 ? 11.765 20.728 48.653 1.00 60.61 391 MET B CA 1
ATOM 8865 C C . MET B 1 279 ? 12.177 22.027 47.937 1.00 64.38 391 MET B C 1
ATOM 8866 O O . MET B 1 279 ? 11.322 22.800 47.492 1.00 63.86 391 MET B O 1
ATOM 8871 N N . ALA B 1 280 ? 13.501 22.240 47.801 1.00 61.02 392 ALA B N 1
ATOM 8872 C CA . ALA B 1 280 ? 14.076 23.409 47.134 1.00 60.82 392 ALA B CA 1
ATOM 8873 C C . ALA B 1 280 ? 13.941 23.296 45.616 1.00 64.64 392 ALA B C 1
ATOM 8874 O O . ALA B 1 280 ? 14.231 22.243 45.040 1.00 64.14 392 ALA B O 1
ATOM 8876 N N . ARG B 1 281 ? 13.473 24.380 44.980 1.00 61.29 393 ARG B N 1
ATOM 8877 C CA . ARG B 1 281 ? 13.251 24.481 43.538 1.00 61.13 393 ARG B CA 1
ATOM 8878 C C . ARG B 1 281 ? 14.373 25.264 42.856 1.00 65.06 393 ARG B C 1
ATOM 8879 O O . ARG B 1 281 ? 14.736 26.351 43.309 1.00 64.49 393 ARG B O 1
ATOM 8887 N N . LEU B 1 282 ? 14.914 24.702 41.765 1.00 61.89 394 LEU B N 1
ATOM 8888 C CA . LEU B 1 282 ? 15.970 25.302 40.953 1.00 61.87 394 LEU B CA 1
ATOM 8889 C C . LEU B 1 282 ? 15.349 25.677 39.602 1.00 66.08 394 LEU B C 1
ATOM 8890 O O . LEU B 1 282 ? 15.076 24.803 38.774 1.00 65.69 394 LEU B O 1
ATOM 8895 N N . CYS B 1 283 ? 15.065 26.977 39.420 1.00 62.82 395 CYS B N 1
ATOM 8896 C CA . CYS B 1 283 ? 14.410 27.514 38.226 1.00 62.69 395 CYS B CA 1
ATOM 8897 C C . CYS B 1 283 ? 15.380 28.124 37.220 1.00 66.79 395 CYS B C 1
ATOM 8898 O O . CYS B 1 283 ? 16.333 28.802 37.610 1.00 66.25 395 CYS B O 1
ATOM 8901 N N . PHE B 1 284 ? 15.109 27.900 35.920 1.00 63.70 396 PHE B N 1
ATOM 8902 C CA . PHE B 1 284 ? 15.899 28.406 34.796 1.00 63.64 396 PHE B CA 1
ATOM 8903 C C . PHE B 1 284 ? 15.024 29.128 33.770 1.00 68.03 396 PHE B C 1
ATOM 8904 O O . PHE B 1 284 ? 13.867 28.749 33.570 1.00 67.47 396 PHE B O 1
ATOM 8912 N N . ALA B 1 285 ? 15.588 30.161 33.115 1.00 65.21 397 ALA B N 1
ATOM 8913 C CA . ALA B 1 285 ? 14.919 30.958 32.082 1.00 65.28 397 ALA B CA 1
ATOM 8914 C C . ALA B 1 285 ? 15.936 31.456 31.052 1.00 69.85 397 ALA B C 1
ATOM 8915 O O . ALA B 1 285 ? 16.955 32.043 31.425 1.00 69.38 397 ALA B O 1
ATOM 8917 N N . VAL B 1 286 ? 15.665 31.200 29.759 1.00 67.06 398 VAL B N 1
ATOM 8918 C CA . VAL B 1 286 ? 16.543 31.582 28.646 1.00 67.18 398 VAL B CA 1
ATOM 8919 C C . VAL B 1 286 ? 15.951 32.781 27.887 1.00 71.70 398 VAL B C 1
ATOM 8920 O O . VAL B 1 286 ? 14.851 32.686 27.334 1.00 71.16 398 VAL B O 1
ATOM 8924 N N . TYR B 1 287 ? 16.697 33.903 27.866 1.00 68.94 399 TYR B N 1
ATOM 8925 C CA . TYR B 1 287 ? 16.302 35.150 27.206 1.00 69.03 399 TYR B CA 1
ATOM 8926 C C . TYR B 1 287 ? 17.225 35.541 26.043 1.00 73.58 399 TYR B C 1
ATOM 8927 O O . TYR B 1 287 ? 18.337 35.022 25.931 1.00 73.07 399 TYR B O 1
ATOM 8936 N N . ALA B 1 288 ? 16.751 36.466 25.182 1.00 70.79 400 ALA B N 1
ATOM 8937 C CA . ALA B 1 288 ? 17.478 36.972 24.015 1.00 70.88 400 ALA B CA 1
ATOM 8938 C C . ALA B 1 288 ? 17.293 38.483 23.843 1.00 75.38 400 ALA B C 1
ATOM 8939 O O . ALA B 1 288 ? 16.230 39.011 24.173 1.00 74.95 400 ALA B O 1
ATOM 8941 N N . VAL B 1 289 ? 18.332 39.174 23.331 1.00 72.43 401 VAL B N 1
ATOM 8942 C CA . VAL B 1 289 ? 18.326 40.624 23.072 1.00 72.48 401 VAL B CA 1
ATOM 8943 C C . VAL B 1 289 ? 18.947 40.961 21.709 1.00 76.67 401 VAL B C 1
ATOM 8944 O O . VAL B 1 289 ? 19.889 40.289 21.280 1.00 76.24 401 VAL B O 1
ATOM 8948 N N . LEU B 1 290 ? 18.427 42.013 21.046 1.00 73.39 402 LEU B N 1
ATOM 8949 C CA . LEU B 1 290 ? 18.912 42.480 19.745 1.00 105.84 402 LEU B CA 1
ATOM 8950 C C . LEU B 1 290 ? 20.028 43.506 19.920 1.00 136.30 402 LEU B C 1
ATOM 8951 O O . LEU B 1 290 ? 20.886 43.642 19.050 1.00 98.27 402 LEU B O 1
ATOM 8956 N N . LYS B 1 312 ? 18.730 44.830 29.052 1.00 85.21 424 LYS B N 1
ATOM 8957 C CA . LYS B 1 312 ? 18.513 45.969 28.163 1.00 84.99 424 LYS B CA 1
ATOM 8958 C C . LYS B 1 312 ? 17.029 46.422 28.166 1.00 88.66 424 LYS B C 1
ATOM 8959 O O . LYS B 1 312 ? 16.281 46.060 27.256 1.00 88.20 424 LYS B O 1
ATOM 8965 N N . ALA B 1 313 ? 16.585 47.215 29.169 1.00 85.10 425 ALA B N 1
ATOM 8966 C CA . ALA B 1 313 ? 17.355 47.700 30.322 1.00 84.83 425 ALA B CA 1
ATOM 8967 C C . ALA B 1 313 ? 17.114 46.817 31.554 1.00 88.46 425 ALA B C 1
ATOM 8968 O O . ALA B 1 313 ? 17.975 46.732 32.433 1.00 87.99 425 ALA B O 1
ATOM 8970 N N . GLY B 1 314 ? 15.946 46.177 31.591 1.00 84.78 426 GLY B N 1
ATOM 8971 C CA . GLY B 1 314 ? 15.520 45.278 32.654 1.00 84.43 426 GLY B CA 1
ATOM 8972 C C . GLY B 1 314 ? 14.393 44.378 32.195 1.00 87.87 426 GLY B C 1
ATOM 8973 O O . GLY B 1 314 ? 14.631 43.232 31.804 1.00 87.53 426 GLY B O 1
ATOM 8974 N N . LYS B 1 315 ? 13.159 44.912 32.206 1.00 83.96 427 LYS B N 1
ATOM 8975 C CA . LYS B 1 315 ? 11.945 44.205 31.794 1.00 83.53 427 LYS B CA 1
ATOM 8976 C C . LYS B 1 315 ? 11.412 44.793 30.464 1.00 86.63 427 LYS B C 1
ATOM 8977 O O . LYS B 1 315 ? 11.193 46.002 30.397 1.00 86.18 427 LYS B O 1
ATOM 8983 N N . VAL B 1 316 ? 11.214 43.977 29.400 1.00 82.56 428 VAL B N 1
ATOM 8984 C CA . VAL B 1 316 ? 11.437 42.526 29.336 1.00 82.05 428 VAL B CA 1
ATOM 8985 C C . VAL B 1 316 ? 12.232 42.138 28.070 1.00 85.18 428 VAL B C 1
ATOM 8986 O O . VAL B 1 316 ? 12.058 42.756 27.016 1.00 84.85 428 VAL B O 1
ATOM 8990 N N . HIS B 1 317 ? 13.109 41.123 28.189 1.00 81.03 429 HIS B N 1
ATOM 8991 C CA . HIS B 1 317 ? 13.908 40.588 27.080 1.00 80.44 429 HIS B CA 1
ATOM 8992 C C . HIS B 1 317 ? 13.031 39.597 26.288 1.00 83.12 429 HIS B C 1
ATOM 8993 O O . HIS B 1 317 ? 11.886 39.369 26.681 1.00 82.78 429 HIS B O 1
ATOM 9000 N N . TYR B 1 318 ? 13.547 39.023 25.179 1.00 78.62 430 TYR B N 1
ATOM 9001 C CA . TYR B 1 318 ? 12.800 38.084 24.354 1.00 77.90 430 TYR B CA 1
ATOM 9002 C C . TYR B 1 318 ? 12.812 36.672 24.983 1.00 80.15 430 TYR B C 1
ATOM 9003 O O . TYR B 1 318 ? 13.847 35.995 24.950 1.00 79.59 430 TYR B O 1
ATOM 9012 N N . PRO B 1 319 ? 11.688 36.203 25.580 1.00 75.59 431 PRO B N 1
ATOM 9013 C CA . PRO B 1 319 ? 11.700 34.856 26.187 1.00 74.92 431 PRO B CA 1
ATOM 9014 C C . PRO B 1 319 ? 11.867 33.727 25.167 1.00 77.23 431 PRO B C 1
ATOM 9015 O O . PRO B 1 319 ? 11.219 33.742 24.116 1.00 76.76 431 PRO B O 1
ATOM 9019 N N . VAL B 1 320 ? 12.748 32.756 25.472 1.00 72.66 432 VAL B N 1
ATOM 9020 C CA . VAL B 1 320 ? 13.026 31.622 24.586 1.00 71.95 432 VAL B CA 1
ATOM 9021 C C . VAL B 1 320 ? 12.481 30.315 25.183 1.00 74.45 432 VAL B C 1
ATOM 9022 O O . VAL B 1 320 ? 11.577 29.718 24.596 1.00 73.95 432 VAL B O 1
ATOM 9026 N N . ALA B 1 321 ? 13.025 29.879 26.343 1.00 69.99 433 ALA B N 1
ATOM 9027 C CA . ALA B 1 321 ? 12.625 28.639 27.015 1.00 69.31 433 ALA B CA 1
ATOM 9028 C C . ALA B 1 321 ? 12.880 28.663 28.529 1.00 71.99 433 ALA B C 1
ATOM 9029 O O . ALA B 1 321 ? 13.903 29.182 28.971 1.00 71.55 433 ALA B O 1
ATOM 9031 N N . TRP B 1 322 ? 11.950 28.075 29.307 1.00 67.54 434 TRP B N 1
ATOM 9032 C CA . TRP B 1 322 ? 12.028 27.973 30.764 1.00 66.87 434 TRP B CA 1
ATOM 9033 C C . TRP B 1 322 ? 11.961 26.510 31.224 1.00 69.72 434 TRP B C 1
ATOM 9034 O O . TRP B 1 322 ? 11.277 25.699 30.592 1.00 69.29 434 TRP B O 1
ATOM 9045 N N . VAL B 1 323 ? 12.660 26.181 32.328 1.00 65.54 435 VAL B N 1
ATOM 9046 C CA . VAL B 1 323 ? 12.682 24.832 32.905 1.00 65.02 435 VAL B CA 1
ATOM 9047 C C . VAL B 1 323 ? 12.928 24.884 34.428 1.00 68.13 435 VAL B C 1
ATOM 9048 O O . VAL B 1 323 ? 13.747 25.675 34.901 1.00 67.67 435 VAL B O 1
ATOM 9052 N N . ASN B 1 324 ? 12.185 24.058 35.182 1.00 64.16 436 ASN B N 1
ATOM 9053 C CA . ASN B 1 324 ? 12.296 23.949 36.637 1.00 63.70 436 ASN B CA 1
ATOM 9054 C C . ASN B 1 324 ? 12.741 22.541 37.017 1.00 66.86 436 ASN B C 1
ATOM 9055 O O . ASN B 1 324 ? 12.320 21.570 36.383 1.00 66.39 436 ASN B O 1
ATOM 9060 N N . THR B 1 325 ? 13.600 22.432 38.042 1.00 62.94 437 THR B N 1
ATOM 9061 C CA . THR B 1 325 ? 14.116 21.149 38.530 1.00 62.56 437 THR B CA 1
ATOM 9062 C C . THR B 1 325 ? 14.258 21.143 40.053 1.00 66.13 437 THR B C 1
ATOM 9063 O O . THR B 1 325 ? 14.430 22.200 40.663 1.00 65.68 437 THR B O 1
ATOM 9067 N N . MET B 1 326 ? 14.190 19.951 40.660 1.00 62.50 438 MET B N 1
ATOM 9068 C CA . MET B 1 326 ? 14.329 19.784 42.104 1.00 62.21 438 MET B CA 1
ATOM 9069 C C . MET B 1 326 ? 15.785 19.535 42.486 1.00 66.11 438 MET B C 1
ATOM 9070 O O . MET B 1 326 ? 16.489 18.820 41.773 1.00 65.65 438 MET B O 1
ATOM 9075 N N . VAL B 1 327 ? 16.239 20.149 43.594 1.00 62.74 439 VAL B N 1
ATOM 9076 C CA . VAL B 1 327 ? 17.611 20.020 44.107 1.00 62.54 439 VAL B CA 1
ATOM 9077 C C . VAL B 1 327 ? 17.810 18.609 44.685 1.00 66.55 439 VAL B C 1
ATOM 9078 O O . VAL B 1 327 ? 18.809 17.956 44.380 1.00 66.15 439 VAL B O 1
ATOM 9082 N N . PHE B 1 328 ? 16.837 18.141 45.489 1.00 63.26 440 PHE B N 1
ATOM 9083 C CA . PHE B 1 328 ? 16.830 16.813 46.101 1.00 63.15 440 PHE B CA 1
ATOM 9084 C C . PHE B 1 328 ? 15.818 15.920 45.379 1.00 67.36 440 PHE B C 1
ATOM 9085 O O . PHE B 1 328 ? 14.720 16.379 45.054 1.00 67.07 440 PHE B O 1
ATOM 9093 N N . ASP B 1 329 ? 16.185 14.648 45.128 1.00 64.03 441 ASP B N 1
ATOM 9094 C CA . ASP B 1 329 ? 15.320 13.675 44.448 1.00 63.85 441 ASP B CA 1
ATOM 9095 C C . ASP B 1 329 ? 14.234 13.092 45.377 1.00 67.51 441 ASP B C 1
ATOM 9096 O O . ASP B 1 329 ? 14.124 13.517 46.530 1.00 67.06 441 ASP B O 1
ATOM 9101 N N . PHE B 1 330 ? 13.425 12.134 44.864 1.00 64.00 442 PHE B N 1
ATOM 9102 C CA . PHE B 1 330 ? 12.333 11.475 45.593 1.00 63.82 442 PHE B CA 1
ATOM 9103 C C . PHE B 1 330 ? 12.791 10.751 46.866 1.00 67.83 442 PHE B C 1
ATOM 9104 O O . PHE B 1 330 ? 12.043 10.719 47.845 1.00 67.33 442 PHE B O 1
ATOM 9112 N N . LYS B 1 331 ? 14.017 10.194 46.856 1.00 64.63 443 LYS B N 1
ATOM 9113 C CA . LYS B 1 331 ? 14.610 9.503 48.005 1.00 64.53 443 LYS B CA 1
ATOM 9114 C C . LYS B 1 331 ? 15.090 10.498 49.072 1.00 68.60 443 LYS B C 1
ATOM 9115 O O . LYS B 1 331 ? 15.152 10.149 50.252 1.00 68.11 443 LYS B O 1
ATOM 9121 N N . GLY B 1 332 ? 15.420 11.716 48.639 1.00 65.41 444 GLY B N 1
ATOM 9122 C CA . GLY B 1 332 ? 15.901 12.795 49.497 1.00 65.34 444 GLY B CA 1
ATOM 9123 C C . GLY B 1 332 ? 17.386 13.072 49.365 1.00 69.56 444 GLY B C 1
ATOM 9124 O O . GLY B 1 332 ? 17.944 13.835 50.157 1.00 69.17 444 GLY B O 1
ATOM 9125 N N . GLN B 1 333 ? 18.033 12.456 48.358 1.00 66.33 445 GLN B N 1
ATOM 9126 C CA . GLN B 1 333 ? 19.463 12.590 48.080 1.00 66.23 445 GLN B CA 1
ATOM 9127 C C . GLN B 1 333 ? 19.758 13.853 47.271 1.00 70.36 445 GLN B C 1
ATOM 9128 O O . GLN B 1 333 ? 18.998 14.191 46.360 1.00 69.79 445 GLN B O 1
ATOM 9134 N N . LEU B 1 334 ? 20.880 14.530 47.589 1.00 67.29 446 LEU B N 1
ATOM 9135 C CA . LEU B 1 334 ? 21.346 15.715 46.868 1.00 67.30 446 LEU B CA 1
ATOM 9136 C C . LEU B 1 334 ? 21.898 15.229 45.524 1.00 71.64 446 LEU B C 1
ATOM 9137 O O . LEU B 1 334 ? 22.815 14.403 45.496 1.00 71.27 446 LEU B O 1
ATOM 9142 N N . ARG B 1 335 ? 21.288 15.698 44.420 1.00 68.55 447 ARG B N 1
ATOM 9143 C CA . ARG B 1 335 ? 21.626 15.309 43.047 1.00 68.53 447 ARG B CA 1
ATOM 9144 C C . ARG B 1 335 ? 23.071 15.613 42.659 1.00 72.93 447 ARG B C 1
ATOM 9145 O O . ARG B 1 335 ? 23.591 16.682 42.984 1.00 72.38 447 ARG B O 1
ATOM 9153 N N . SER B 1 336 ? 23.717 14.642 41.988 1.00 70.02 448 SER B N 1
ATOM 9154 C CA . SER B 1 336 ? 25.106 14.717 41.533 1.00 70.06 448 SER B CA 1
ATOM 9155 C C . SER B 1 336 ? 25.265 14.109 40.138 1.00 74.33 448 SER B C 1
ATOM 9156 O O . SER B 1 336 ? 24.736 13.028 39.869 1.00 73.96 448 SER B O 1
ATOM 9159 N N . GLY B 1 337 ? 25.988 14.818 39.273 1.00 71.12 449 GLY B N 1
ATOM 9160 C CA . GLY B 1 337 ? 26.252 14.393 37.901 1.00 71.06 449 GLY B CA 1
ATOM 9161 C C . GLY B 1 337 ? 25.579 15.237 36.837 1.00 75.07 449 GLY B C 1
ATOM 9162 O O . GLY B 1 337 ? 24.979 16.273 37.142 1.00 74.46 449 GLY B O 1
ATOM 9163 N N . ASP B 1 338 ? 25.681 14.791 35.571 1.00 71.93 450 ASP B N 1
ATOM 9164 C CA . ASP B 1 338 ? 25.101 15.469 34.410 1.00 71.84 450 ASP B CA 1
ATOM 9165 C C . ASP B 1 338 ? 23.598 15.211 34.317 1.00 75.52 450 ASP B C 1
ATOM 9166 O O . ASP B 1 338 ? 23.166 14.056 34.358 1.00 75.06 450 ASP B O 1
ATOM 9171 N N . VAL B 1 339 ? 22.805 16.294 34.217 1.00 71.96 451 VAL B N 1
ATOM 9172 C CA . VAL B 1 339 ? 21.342 16.245 34.130 1.00 71.73 451 VAL B CA 1
ATOM 9173 C C . VAL B 1 339 ? 20.858 17.049 32.914 1.00 75.45 451 VAL B C 1
ATOM 9174 O O . VAL B 1 339 ? 21.164 18.239 32.801 1.00 74.91 451 VAL B O 1
ATOM 9178 N N . ILE B 1 340 ? 20.100 16.396 32.015 1.00 72.11 452 ILE B N 1
ATOM 9179 C CA . ILE B 1 340 ? 19.520 17.044 30.835 1.00 72.00 452 ILE B CA 1
ATOM 9180 C C . ILE B 1 340 ? 18.094 17.521 31.165 1.00 75.89 452 ILE B C 1
ATOM 9181 O O . ILE B 1 340 ? 17.314 16.768 31.756 1.00 75.44 452 ILE B O 1
ATOM 9186 N N . LEU B 1 341 ? 17.780 18.785 30.834 1.00 72.53 453 LEU B N 1
ATOM 9187 C CA . LEU B 1 341 ? 16.472 19.372 31.132 1.00 72.38 453 LEU B CA 1
ATOM 9188 C C . LEU B 1 341 ? 15.730 19.850 29.887 1.00 76.21 453 LEU B C 1
ATOM 9189 O O . LEU B 1 341 ? 16.159 20.809 29.241 1.00 75.61 453 LEU B O 1
ATOM 9194 N N . HIS B 1 342 ? 14.607 19.187 29.560 1.00 72.98 454 HIS B N 1
ATOM 9195 C CA . HIS B 1 342 ? 13.785 19.554 28.408 1.00 72.91 454 HIS B CA 1
ATOM 9196 C C . HIS B 1 342 ? 12.854 20.706 28.791 1.00 76.72 454 HIS B C 1
ATOM 9197 O O . HIS B 1 342 ? 11.910 20.523 29.563 1.00 76.19 454 HIS B O 1
ATOM 9204 N N . SER B 1 343 ? 13.169 21.907 28.281 1.00 73.45 455 SER B N 1
ATOM 9205 C CA . SER B 1 343 ? 12.464 23.161 28.554 1.00 73.32 455 SER B CA 1
ATOM 9206 C C . SER B 1 343 ? 11.114 23.303 27.839 1.00 77.19 455 SER B C 1
ATOM 9207 O O . SER B 1 343 ? 10.848 22.596 26.864 1.00 76.66 455 SER B O 1
ATOM 9210 N N . TRP B 1 344 ? 10.268 24.231 28.337 1.00 73.94 456 TRP B N 1
ATOM 9211 C CA . TRP B 1 344 ? 8.933 24.526 27.806 1.00 73.86 456 TRP B CA 1
ATOM 9212 C C . TRP B 1 344 ? 8.932 25.797 26.950 1.00 78.05 456 TRP B C 1
ATOM 9213 O O . TRP B 1 344 ? 9.694 26.727 27.225 1.00 77.51 456 TRP B O 1
ATOM 9224 N N . SER B 1 345 ? 8.064 25.833 25.920 1.00 74.98 457 SER B N 1
ATOM 9225 C CA . SER B 1 345 ? 7.943 26.948 24.975 1.00 74.92 457 SER B CA 1
ATOM 9226 C C . SER B 1 345 ? 6.985 28.060 25.419 1.00 78.80 457 SER B C 1
ATOM 9227 O O . SER B 1 345 ? 7.306 29.234 25.232 1.00 78.25 457 SER B O 1
ATOM 9230 N N . SER B 1 346 ? 5.808 27.698 25.974 1.00 75.45 458 SER B N 1
ATOM 9231 C CA . SER B 1 346 ? 4.793 28.658 26.420 1.00 75.25 458 SER B CA 1
ATOM 9232 C C . SER B 1 346 ? 5.180 29.325 27.743 1.00 78.90 458 SER B C 1
ATOM 9233 O O . SER B 1 346 ? 5.527 28.635 28.702 1.00 78.42 458 SER B O 1
ATOM 9236 N N . PHE B 1 347 ? 5.112 30.668 27.786 1.00 75.37 459 PHE B N 1
ATOM 9237 C CA . PHE B 1 347 ? 5.463 31.487 28.950 1.00 75.10 459 PHE B CA 1
ATOM 9238 C C . PHE B 1 347 ? 4.233 32.130 29.601 1.00 78.90 459 PHE B C 1
ATOM 9239 O O . PHE B 1 347 ? 3.391 32.682 28.887 1.00 78.52 459 PHE B O 1
ATOM 9247 N N . PRO B 1 348 ? 4.122 32.113 30.953 1.00 75.36 460 PRO B N 1
ATOM 9248 C CA . PRO B 1 348 ? 2.969 32.769 31.594 1.00 75.14 460 PRO B CA 1
ATOM 9249 C C . PRO B 1 348 ? 3.129 34.290 31.647 1.00 78.88 460 PRO B C 1
ATOM 9250 O O . PRO B 1 348 ? 4.249 34.796 31.529 1.00 78.40 460 PRO B O 1
ATOM 9254 N N . ASP B 1 349 ? 2.007 35.016 31.814 1.00 75.43 461 ASP B N 1
ATOM 9255 C CA . ASP B 1 349 ? 1.980 36.482 31.877 1.00 75.21 461 ASP B CA 1
ATOM 9256 C C . ASP B 1 349 ? 2.690 37.040 33.114 1.00 78.47 461 ASP B C 1
ATOM 9257 O O . ASP B 1 349 ? 3.361 38.068 33.014 1.00 78.01 461 ASP B O 1
ATOM 9262 N N . GLU B 1 350 ? 2.549 36.359 34.269 1.00 74.54 462 GLU B N 1
ATOM 9263 C CA . GLU B 1 350 ? 3.175 36.761 35.530 1.00 74.09 462 GLU B CA 1
ATOM 9264 C C . GLU B 1 350 ? 4.423 35.932 35.824 1.00 77.05 462 GLU B C 1
ATOM 9265 O O . GLU B 1 350 ? 4.370 34.700 35.787 1.00 76.53 462 GLU B O 1
ATOM 9271 N N . LEU B 1 351 ? 5.550 36.616 36.096 1.00 73.00 463 LEU B N 1
ATOM 9272 C CA . LEU B 1 351 ? 6.843 35.994 36.396 1.00 72.48 463 LEU B CA 1
ATOM 9273 C C . LEU B 1 351 ? 7.474 36.603 37.649 1.00 75.73 463 LEU B C 1
ATOM 9274 O O . LEU B 1 351 ? 7.416 37.820 37.837 1.00 75.40 463 LEU B O 1
ATOM 9279 N N . GLU B 1 352 ? 8.082 35.753 38.497 1.00 71.71 464 GLU B N 1
ATOM 9280 C CA . GLU B 1 352 ? 8.751 36.170 39.731 1.00 71.29 464 GLU B CA 1
ATOM 9281 C C . GLU B 1 352 ? 10.263 36.220 39.503 1.00 74.52 464 GLU B C 1
ATOM 9282 O O . GLU B 1 352 ? 10.880 35.179 39.260 1.00 74.12 464 GLU B O 1
ATOM 9288 N N . GLU B 1 353 ? 10.848 37.442 39.555 1.00 70.60 465 GLU B N 1
ATOM 9289 C CA . GLU B 1 353 ? 12.276 37.735 39.342 1.00 70.15 465 GLU B CA 1
ATOM 9290 C C . GLU B 1 353 ? 12.793 37.181 37.997 1.00 73.35 465 GLU B C 1
ATOM 9291 O O . GLU B 1 353 ? 13.850 36.542 37.945 1.00 72.80 465 GLU B O 1
ATOM 9297 N N . MET B 1 354 ? 12.009 37.417 36.913 1.00 69.50 466 MET B N 1
ATOM 9298 C CA . MET B 1 354 ? 12.251 36.974 35.525 1.00 69.07 466 MET B CA 1
ATOM 9299 C C . MET B 1 354 ? 12.294 35.434 35.387 1.00 71.87 466 MET B C 1
ATOM 9300 O O . MET B 1 354 ? 12.810 34.910 34.396 1.00 71.31 466 MET B O 1
ATOM 9305 N N . LEU B 1 355 ? 11.723 34.724 36.378 1.00 67.72 467 LEU B N 1
ATOM 9306 C CA . LEU B 1 355 ? 11.659 33.262 36.445 1.00 67.15 467 LEU B CA 1
ATOM 9307 C C . LEU B 1 355 ? 10.226 32.799 36.728 1.00 70.22 467 LEU B C 1
ATOM 9308 O O . LEU B 1 355 ? 9.391 33.606 37.143 1.00 69.69 467 LEU B O 1
ATOM 9313 N N . ASN B 1 356 ? 9.943 31.502 36.498 1.00 66.30 468 ASN B N 1
ATOM 9314 C CA . ASN B 1 356 ? 8.621 30.921 36.727 1.00 65.85 468 ASN B CA 1
ATOM 9315 C C . ASN B 1 356 ? 8.654 29.841 37.835 1.00 68.98 468 ASN B C 1
ATOM 9316 O O . ASN B 1 356 ? 8.753 28.651 37.524 1.00 68.46 468 ASN B O 1
ATOM 9321 N N . PRO B 1 357 ? 8.578 30.229 39.134 1.00 65.17 469 PRO B N 1
ATOM 9322 C CA . PRO B 1 357 ? 8.590 29.208 40.199 1.00 64.80 469 PRO B CA 1
ATOM 9323 C C . PRO B 1 357 ? 7.258 28.467 40.352 1.00 68.05 469 PRO B C 1
ATOM 9324 O O . PRO B 1 357 ? 7.225 27.390 40.947 1.00 67.47 469 PRO B O 1
ATOM 9328 N N . MET B 1 358 ? 6.169 29.044 39.804 1.00 64.39 470 MET B N 1
ATOM 9329 C CA . MET B 1 358 ? 4.813 28.489 39.828 1.00 64.15 470 MET B CA 1
ATOM 9330 C C . MET B 1 358 ? 4.676 27.269 38.914 1.00 67.79 470 MET B C 1
ATOM 9331 O O . MET B 1 358 ? 3.832 26.408 39.168 1.00 67.32 470 MET B O 1
ATOM 9336 N N . GLY B 1 359 ? 5.499 27.220 37.864 1.00 64.31 471 GLY B N 1
ATOM 9337 C CA . GLY B 1 359 ? 5.520 26.143 36.879 1.00 64.11 471 GLY B CA 1
ATOM 9338 C C . GLY B 1 359 ? 5.972 24.802 37.420 1.00 68.01 471 GLY B C 1
ATOM 9339 O O . GLY B 1 359 ? 6.621 24.732 38.469 1.00 67.54 471 GLY B O 1
ATOM 9340 N N . THR B 1 360 ? 5.625 23.726 36.694 1.00 64.73 472 THR B N 1
ATOM 9341 C CA . THR B 1 360 ? 5.947 22.341 37.047 1.00 64.62 472 THR B CA 1
ATOM 9342 C C . THR B 1 360 ? 7.449 22.034 36.913 1.00 68.77 472 THR B C 1
ATOM 9343 O O . THR B 1 360 ? 8.148 22.671 36.120 1.00 68.26 472 THR B O 1
ATOM 9347 N N . VAL B 1 361 ? 7.931 21.054 37.700 1.00 65.69 473 VAL B N 1
ATOM 9348 C CA . VAL B 1 361 ? 9.328 20.598 37.695 1.00 65.65 473 VAL B CA 1
ATOM 9349 C C . VAL B 1 361 ? 9.555 19.473 36.669 1.00 70.09 473 VAL B C 1
ATOM 9350 O O . VAL B 1 361 ? 10.698 19.065 36.443 1.00 69.66 473 VAL B O 1
ATOM 9354 N N . GLN B 1 362 ? 8.464 18.986 36.046 1.00 67.09 474 GLN B N 1
ATOM 9355 C CA . GLN B 1 362 ? 8.498 17.932 35.031 1.00 67.21 474 GLN B CA 1
ATOM 9356 C C . GLN B 1 362 ? 9.014 18.492 33.704 1.00 71.69 474 GLN B C 1
ATOM 9357 O O . GLN B 1 362 ? 8.590 19.571 33.284 1.00 71.24 474 GLN B O 1
ATOM 9363 N N . THR B 1 363 ? 9.943 17.764 33.061 1.00 68.82 475 THR B N 1
ATOM 9364 C CA . THR B 1 363 ? 10.544 18.148 31.778 1.00 68.85 475 THR B CA 1
ATOM 9365 C C . THR B 1 363 ? 9.594 17.864 30.605 1.00 73.24 475 THR B C 1
ATOM 9366 O O . THR B 1 363 ? 8.632 17.108 30.766 1.00 72.79 475 THR B O 1
ATOM 9370 N N . ASN B 1 364 ? 9.865 18.477 29.430 1.00 70.26 476 ASN B N 1
ATOM 9371 C CA . ASN B 1 364 ? 9.066 18.310 28.212 1.00 70.27 476 ASN B CA 1
ATOM 9372 C C . ASN B 1 364 ? 9.170 16.863 27.690 1.00 74.68 476 ASN B C 1
ATOM 9373 O O . ASN B 1 364 ? 10.284 16.385 27.449 1.00 74.27 476 ASN B O 1
ATOM 9378 N N . PRO B 1 365 ? 8.031 16.140 27.540 1.00 71.62 477 PRO B N 1
ATOM 9379 C CA . PRO B 1 365 ? 8.098 14.732 27.102 1.00 71.53 477 PRO B CA 1
ATOM 9380 C C . PRO B 1 365 ? 8.463 14.501 25.634 1.00 75.49 477 PRO B C 1
ATOM 9381 O O . PRO B 1 365 ? 8.794 13.370 25.272 1.00 75.12 477 PRO B O 1
ATOM 9385 N N . TYR B 1 366 ? 8.386 15.549 24.792 1.00 72.05 478 TYR B N 1
ATOM 9386 C CA . TYR B 1 366 ? 8.720 15.465 23.369 1.00 104.81 478 TYR B CA 1
ATOM 9387 C C . TYR B 1 366 ? 9.532 16.671 22.909 1.00 130.67 478 TYR B C 1
ATOM 9388 O O . TYR B 1 366 ? 10.523 17.019 23.545 1.00 90.68 478 TYR B O 1
ATOM 9397 N N . ALA B 1 370 ? 11.933 21.225 20.463 1.00 90.62 482 ALA B N 1
ATOM 9398 C CA . ALA B 1 370 ? 12.264 20.610 21.744 1.00 90.43 482 ALA B CA 1
ATOM 9399 C C . ALA B 1 370 ? 13.586 21.167 22.298 1.00 94.08 482 ALA B C 1
ATOM 9400 O O . ALA B 1 370 ? 14.656 20.599 22.060 1.00 93.57 482 ALA B O 1
ATOM 9402 N N . THR B 1 371 ? 13.501 22.297 23.027 1.00 90.52 483 THR B N 1
ATOM 9403 C CA . THR B 1 371 ? 14.666 22.972 23.608 1.00 90.25 483 THR B CA 1
ATOM 9404 C C . THR B 1 371 ? 15.172 22.226 24.844 1.00 93.98 483 THR B C 1
ATOM 9405 O O . THR B 1 371 ? 14.392 21.939 25.754 1.00 93.53 483 THR B O 1
ATOM 9409 N N . ALA B 1 372 ? 16.482 21.925 24.872 1.00 90.47 484 ALA B N 1
ATOM 9410 C CA . ALA B 1 372 ? 17.136 21.220 25.974 1.00 90.25 484 ALA B CA 1
ATOM 9411 C C . ALA B 1 372 ? 18.219 22.074 26.636 1.00 93.95 484 ALA B C 1
ATOM 9412 O O . ALA B 1 372 ? 18.890 22.856 25.961 1.00 93.46 484 ALA B O 1
ATOM 9414 N N . LEU B 1 373 ? 18.381 21.917 27.961 1.00 90.48 485 LEU B N 1
ATOM 9415 C CA . LEU B 1 373 ? 19.373 22.631 28.763 1.00 90.28 485 LEU B CA 1
ATOM 9416 C C . LEU B 1 373 ? 20.185 21.614 29.569 1.00 94.14 485 LEU B C 1
ATOM 9417 O O . LEU B 1 373 ? 19.627 20.902 30.409 1.00 93.60 485 LEU B O 1
ATOM 9422 N N . HIS B 1 374 ? 21.493 21.523 29.278 1.00 90.89 486 HIS B N 1
ATOM 9423 C CA . HIS B 1 374 ? 22.405 20.588 29.934 1.00 90.81 486 HIS B CA 1
ATOM 9424 C C . HIS B 1 374 ? 23.143 21.241 31.106 1.00 94.79 486 HIS B C 1
ATOM 9425 O O . HIS B 1 374 ? 23.928 22.171 30.908 1.00 94.28 486 HIS B O 1
ATOM 9432 N N . ILE B 1 375 ? 22.863 20.757 32.329 1.00 91.58 487 ILE B N 1
ATOM 9433 C CA . ILE B 1 375 ? 23.477 21.245 33.569 1.00 91.51 487 ILE B CA 1
ATOM 9434 C C . ILE B 1 375 ? 24.165 20.113 34.336 1.00 95.82 487 ILE B C 1
ATOM 9435 O O . ILE B 1 375 ? 23.656 18.989 34.365 1.00 95.36 487 ILE B O 1
ATOM 9440 N N . THR B 1 376 ? 25.321 20.413 34.950 1.00 92.81 488 THR B N 1
ATOM 9441 C CA . THR B 1 376 ? 26.100 19.443 35.717 1.00 92.86 488 THR B CA 1
ATOM 9442 C C . THR B 1 376 ? 26.113 19.795 37.207 1.00 97.34 488 THR B C 1
ATOM 9443 O O . THR B 1 376 ? 26.551 20.884 37.587 1.00 96.89 488 THR B O 1
ATOM 9447 N N . PHE B 1 377 ? 25.620 18.865 38.039 1.00 94.41 489 PHE B N 1
ATOM 9448 C CA . PHE B 1 377 ? 25.571 18.981 39.497 1.00 94.47 489 PHE B CA 1
ATOM 9449 C C . PHE B 1 377 ? 26.923 18.538 40.094 1.00 98.95 489 PHE B C 1
ATOM 9450 O O . PHE B 1 377 ? 27.584 17.694 39.481 1.00 98.49 489 PHE B O 1
ATOM 9458 N N . PRO B 1 378 ? 27.358 19.057 41.276 1.00 96.06 490 PRO B N 1
ATOM 9459 C CA . PRO B 1 378 ? 28.656 18.623 41.832 1.00 96.07 490 PRO B CA 1
ATOM 9460 C C . PRO B 1 378 ? 28.709 17.137 42.205 1.00 100.51 490 PRO B C 1
ATOM 9461 O O . PRO B 1 378 ? 28.054 16.696 43.153 1.00 99.98 490 PRO B O 1
ATOM 9465 N N . GLU B 1 379 ? 29.474 16.362 41.412 1.00 97.63 491 GLU B N 1
ATOM 9466 C CA . GLU B 1 379 ? 29.651 14.913 41.568 1.00 97.69 491 GLU B CA 1
ATOM 9467 C C . GLU B 1 379 ? 31.020 14.529 42.172 1.00 101.99 491 GLU B C 1
ATOM 9468 O O . GLU B 1 379 ? 31.344 13.341 42.258 1.00 101.61 491 GLU B O 1
ATOM 9474 N N . ASN B 1 380 ? 31.797 15.537 42.619 1.00 98.83 492 ASN B N 1
ATOM 9475 C CA . ASN B 1 380 ? 33.127 15.374 43.219 1.00 98.77 492 ASN B CA 1
ATOM 9476 C C . ASN B 1 380 ? 33.118 14.696 44.603 1.00 102.79 492 ASN B C 1
ATOM 9477 O O . ASN B 1 380 ? 34.172 14.243 45.061 1.00 102.39 492 ASN B O 1
ATOM 9482 N N . LYS B 1 381 ? 31.939 14.626 45.259 1.00 99.36 493 LYS B N 1
ATOM 9483 C CA . LYS B 1 381 ? 31.750 14.024 46.585 1.00 99.13 493 LYS B CA 1
ATOM 9484 C C . LYS B 1 381 ? 32.010 12.515 46.590 1.00 102.82 493 LYS B C 1
ATOM 9485 O O . LYS B 1 381 ? 31.661 11.824 45.630 1.00 102.33 493 LYS B O 1
ATOM 9491 N N . LYS B 1 382 ? 32.623 12.018 47.682 1.00 99.26 494 LYS B N 1
ATOM 9492 C CA . LYS B 1 382 ? 32.971 10.608 47.888 1.00 98.99 494 LYS B CA 1
ATOM 9493 C C . LYS B 1 382 ? 31.727 9.736 48.096 1.00 102.43 494 LYS B C 1
ATOM 9494 O O . LYS B 1 382 ? 31.545 8.751 47.378 1.00 102.06 494 LYS B O 1
ATOM 9500 N N . GLN B 1 383 ? 30.878 10.103 49.076 1.00 98.52 495 GLN B N 1
ATOM 9501 C CA . GLN B 1 383 ? 29.647 9.386 49.414 1.00 98.08 495 GLN B CA 1
ATOM 9502 C C . GLN B 1 383 ? 28.423 10.276 49.128 1.00 101.16 495 GLN B C 1
ATOM 9503 O O . GLN B 1 383 ? 28.430 11.442 49.537 1.00 100.66 495 GLN B O 1
ATOM 9509 N N . PRO B 1 384 ? 27.369 9.763 48.437 1.00 97.14 496 PRO B N 1
ATOM 9510 C CA . PRO B 1 384 ? 26.191 10.611 48.165 1.00 96.67 496 PRO B CA 1
ATOM 9511 C C . PRO B 1 384 ? 25.427 10.989 49.436 1.00 99.51 496 PRO B C 1
ATOM 9512 O O . PRO B 1 384 ? 24.995 10.115 50.193 1.00 99.07 496 PRO B O 1
ATOM 9516 N N . CYS B 1 385 ? 25.311 12.303 49.688 1.00 95.22 497 CYS B N 1
ATOM 9517 C CA . CYS B 1 385 ? 24.659 12.851 50.876 1.00 94.58 497 CYS B CA 1
ATOM 9518 C C . CYS B 1 385 ? 23.154 13.055 50.700 1.00 97.13 497 CYS B C 1
ATOM 9519 O O . CYS B 1 385 ? 22.711 13.661 49.723 1.00 96.59 497 CYS B O 1
ATOM 9522 N N . TYR B 1 386 ? 22.379 12.528 51.662 1.00 92.77 498 TYR B N 1
ATOM 9523 C CA . TYR B 1 386 ? 20.918 12.604 51.727 1.00 92.12 498 TYR B CA 1
ATOM 9524 C C . TYR B 1 386 ? 20.498 13.713 52.701 1.00 94.82 498 TYR B C 1
ATOM 9525 O O . TYR B 1 386 ? 21.315 14.158 53.511 1.00 94.36 498 TYR B O 1
ATOM 9534 N N . TYR B 1 387 ? 19.219 14.141 52.635 1.00 90.49 499 TYR B N 1
ATOM 9535 C CA . TYR B 1 387 ? 18.652 15.149 53.535 1.00 89.87 499 TYR B CA 1
ATOM 9536 C C . TYR B 1 387 ? 18.484 14.509 54.931 1.00 92.86 499 TYR B C 1
ATOM 9537 O O . TYR B 1 387 ? 18.135 13.326 54.990 1.00 92.38 499 TYR B O 1
ATOM 9546 N N . PRO B 1 388 ? 18.757 15.232 56.054 1.00 88.80 500 PRO B N 1
ATOM 9547 C CA . PRO B 1 388 ? 18.649 14.600 57.383 1.00 88.38 500 PRO B CA 1
ATOM 9548 C C . PRO B 1 388 ? 17.295 13.963 57.708 1.00 91.58 500 PRO B C 1
ATOM 9549 O O . PRO B 1 388 ? 16.261 14.558 57.399 1.00 91.11 500 PRO B O 1
ATOM 9553 N N . PRO B 1 389 ? 17.283 12.752 58.329 1.00 87.66 501 PRO B N 1
ATOM 9554 C CA . PRO B 1 389 ? 15.996 12.111 58.668 1.00 87.28 501 PRO B CA 1
ATOM 9555 C C . PRO B 1 389 ? 15.235 12.826 59.790 1.00 90.54 501 PRO B C 1
ATOM 9556 O O . PRO B 1 389 ? 15.777 13.748 60.405 1.00 90.02 501 PRO B O 1
ATOM 9560 N N . PHE B 1 390 ? 13.978 12.403 60.049 1.00 86.78 502 PHE B N 1
ATOM 9561 C CA . PHE B 1 390 ? 13.084 13.010 61.039 1.00 86.42 502 PHE B CA 1
ATOM 9562 C C . PHE B 1 390 ? 13.665 13.099 62.451 1.00 89.96 502 PHE B C 1
ATOM 9563 O O . PHE B 1 390 ? 13.459 14.117 63.115 1.00 89.49 502 PHE B O 1
ATOM 9571 N N . ASP B 1 391 ? 14.377 12.045 62.914 1.00 86.25 503 ASP B N 1
ATOM 9572 C CA . ASP B 1 391 ? 15.006 12.029 64.240 1.00 85.91 503 ASP B CA 1
ATOM 9573 C C . ASP B 1 391 ? 16.115 13.081 64.353 1.00 89.11 503 ASP B C 1
ATOM 9574 O O . ASP B 1 391 ? 16.281 13.669 65.420 1.00 88.62 503 ASP B O 1
ATOM 9579 N N . LYS B 1 392 ? 16.855 13.332 63.251 1.00 85.21 504 LYS B N 1
ATOM 9580 C CA . LYS B 1 392 ? 17.944 14.311 63.208 1.00 84.78 504 LYS B CA 1
ATOM 9581 C C . LYS B 1 392 ? 17.461 15.759 63.216 1.00 88.15 504 LYS B C 1
ATOM 9582 O O . LYS B 1 392 ? 18.169 16.628 63.727 1.00 87.74 504 LYS B O 1
ATOM 9588 N N . ILE B 1 393 ? 16.274 16.022 62.635 1.00 84.29 505 ILE B N 1
ATOM 9589 C CA . ILE B 1 393 ? 15.672 17.359 62.562 1.00 83.91 505 ILE B CA 1
ATOM 9590 C C . ILE B 1 393 ? 15.263 17.838 63.967 1.00 87.37 505 ILE B C 1
ATOM 9591 O O . ILE B 1 393 ? 15.584 18.968 64.344 1.00 86.89 505 ILE B O 1
ATOM 9596 N N . ILE B 1 394 ? 14.592 16.962 64.741 1.00 83.75 506 ILE B N 1
ATOM 9597 C CA . ILE B 1 394 ? 14.128 17.235 66.108 1.00 83.47 506 ILE B CA 1
ATOM 9598 C C . ILE B 1 394 ? 15.318 17.354 67.083 1.00 87.10 506 ILE B C 1
ATOM 9599 O O . ILE B 1 394 ? 15.252 18.142 68.030 1.00 86.59 506 ILE B O 1
ATOM 9604 N N . GLU B 1 395 ? 16.409 16.602 66.817 1.00 83.62 507 GLU B N 1
ATOM 9605 C CA . GLU B 1 395 ? 17.649 16.601 67.602 1.00 83.41 507 GLU B CA 1
ATOM 9606 C C . GLU B 1 395 ? 18.319 17.985 67.573 1.00 86.95 507 GLU B C 1
ATOM 9607 O O . GLU B 1 395 ? 18.816 18.444 68.604 1.00 86.53 507 GLU B O 1
ATOM 9613 N N . LYS B 1 396 ? 18.313 18.645 66.394 1.00 83.25 508 LYS B N 1
ATOM 9614 C CA . LYS B 1 396 ? 18.885 19.977 66.187 1.00 82.95 508 LYS B CA 1
ATOM 9615 C C . LYS B 1 396 ? 18.008 21.058 66.834 1.00 86.65 508 LYS B C 1
ATOM 9616 O O . LYS B 1 396 ? 18.538 22.058 67.319 1.00 86.15 508 LYS B O 1
ATOM 9622 N N . ALA B 1 397 ? 16.675 20.850 66.836 1.00 83.21 509 ALA B N 1
ATOM 9623 C CA . ALA B 1 397 ? 15.691 21.766 67.420 1.00 83.04 509 ALA B CA 1
ATOM 9624 C C . ALA B 1 397 ? 15.814 21.837 68.945 1.00 87.02 509 ALA B C 1
ATOM 9625 O O . ALA B 1 397 ? 15.656 22.917 69.518 1.00 86.60 509 ALA B O 1
ATOM 9627 N N . ALA B 1 398 ? 16.111 20.689 69.593 1.00 83.64 510 ALA B N 1
ATOM 9628 C CA . ALA B 1 398 ? 16.303 20.584 71.042 1.00 83.48 510 ALA B CA 1
ATOM 9629 C C . ALA B 1 398 ? 17.629 21.233 71.459 1.00 87.39 510 ALA B C 1
ATOM 9630 O O . ALA B 1 398 ? 17.734 21.758 72.568 1.00 86.90 510 ALA B O 1
ATOM 9632 N N . GLU B 1 399 ? 18.632 21.202 70.554 1.00 84.07 511 GLU B N 1
ATOM 9633 C CA . GLU B 1 399 ? 19.963 21.784 70.738 1.00 83.95 511 GLU B CA 1
ATOM 9634 C C . GLU B 1 399 ? 19.899 23.322 70.715 1.00 87.93 511 GLU B C 1
ATOM 9635 O O . GLU B 1 399 ? 20.731 23.977 71.345 1.00 87.45 511 GLU B O 1
ATOM 9641 N N . LEU B 1 400 ? 18.917 23.889 69.981 1.00 84.64 512 LEU B N 1
ATOM 9642 C CA . LEU B 1 400 ? 18.709 25.335 69.855 1.00 84.52 512 LEU B CA 1
ATOM 9643 C C . LEU B 1 400 ? 17.934 25.911 71.047 1.00 88.45 512 LEU B C 1
ATOM 9644 O O . LEU B 1 400 ? 18.288 26.986 71.535 1.00 88.03 512 LEU B O 1
ATOM 9649 N N . ALA B 1 401 ? 16.880 25.205 71.503 1.00 85.02 513 ALA B N 1
ATOM 9650 C CA . ALA B 1 401 ? 16.049 25.624 72.636 1.00 84.85 513 ALA B CA 1
ATOM 9651 C C . ALA B 1 401 ? 16.779 25.438 73.992 1.00 88.80 513 ALA B C 1
ATOM 9652 O O . ALA B 1 401 ? 16.551 24.472 74.738 1.00 88.36 513 ALA B O 1
ATOM 9654 N N . SER B 1 402 ? 17.681 26.394 74.288 1.00 85.38 514 SER B N 1
ATOM 9655 C CA . SER B 1 402 ? 18.504 26.424 75.496 1.00 116.86 514 SER B CA 1
ATOM 9656 C C . SER B 1 402 ? 17.771 27.083 76.658 1.00 145.32 514 SER B C 1
ATOM 9657 O O . SER B 1 402 ? 17.578 26.455 77.697 1.00 106.14 514 SER B O 1
ATOM 9659 N N . LYS B 1 414 ? 7.904 43.399 75.505 1.00 63.79 526 LYS B N 1
ATOM 9660 C CA . LYS B 1 414 ? 6.487 43.725 75.365 1.00 63.56 526 LYS B CA 1
ATOM 9661 C C . LYS B 1 414 ? 5.894 43.045 74.129 1.00 67.11 526 LYS B C 1
ATOM 9662 O O . LYS B 1 414 ? 6.420 43.203 73.023 1.00 66.82 526 LYS B O 1
ATOM 9668 N N . LYS B 1 415 ? 4.809 42.272 74.328 1.00 63.16 527 LYS B N 1
ATOM 9669 C CA . LYS B 1 415 ? 4.127 41.519 73.268 1.00 62.72 527 LYS B CA 1
ATOM 9670 C C . LYS B 1 415 ? 3.055 42.353 72.566 1.00 65.88 527 LYS B C 1
ATOM 9671 O O . LYS B 1 415 ? 2.251 43.010 73.232 1.00 65.48 527 LYS B O 1
ATOM 9677 N N . PHE B 1 416 ? 3.043 42.313 71.219 1.00 61.80 528 PHE B N 1
ATOM 9678 C CA . PHE B 1 416 ? 2.072 43.037 70.396 1.00 61.31 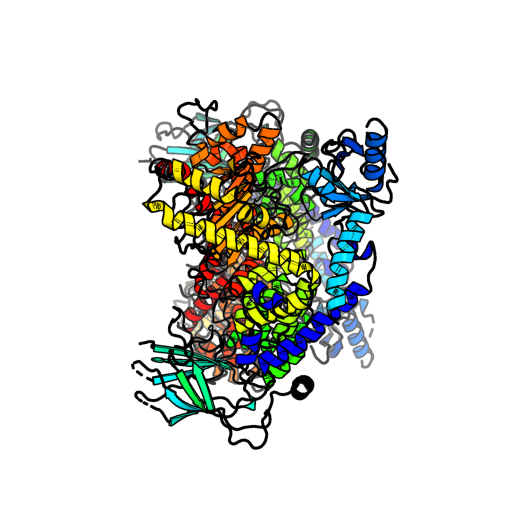528 PHE B CA 1
ATOM 9679 C C . PHE B 1 416 ? 1.056 42.053 69.804 1.00 64.91 528 PHE B C 1
ATOM 9680 O O . PHE B 1 416 ? 1.233 41.555 68.688 1.00 64.51 528 PHE B O 1
ATOM 9688 N N . LEU B 1 417 ? 0.004 41.751 70.588 1.00 61.26 529 LEU B N 1
ATOM 9689 C CA . LEU B 1 417 ? -1.056 40.803 70.236 1.00 60.93 529 LEU B CA 1
ATOM 9690 C C . LEU B 1 417 ? -2.024 41.307 69.168 1.00 64.42 529 LEU B C 1
ATOM 9691 O O . LEU B 1 417 ? -2.420 40.524 68.305 1.00 63.90 529 LEU B O 1
ATOM 9696 N N . ALA B 1 418 ? -2.419 42.595 69.238 1.00 60.94 530 ALA B N 1
ATOM 9697 C CA . ALA B 1 418 ? -3.354 43.223 68.298 1.00 60.76 530 ALA B CA 1
ATOM 9698 C C . ALA B 1 418 ? -2.826 43.263 66.861 1.00 64.71 530 ALA B C 1
ATOM 9699 O O . ALA B 1 418 ? -3.605 43.054 65.929 1.00 64.19 530 ALA B O 1
ATOM 9701 N N . VAL B 1 419 ? -1.511 43.513 66.681 1.00 61.44 531 VAL B N 1
ATOM 9702 C CA . VAL B 1 419 ? -0.889 43.567 65.357 1.00 61.34 531 VAL B CA 1
ATOM 9703 C C . VAL B 1 419 ? -0.676 42.146 64.789 1.00 65.01 531 VAL B C 1
ATOM 9704 O O . VAL B 1 419 ? -0.671 41.977 63.570 1.00 64.57 531 VAL B O 1
ATOM 9708 N N . LEU B 1 420 ? -0.538 41.133 65.674 1.00 61.45 532 LEU B N 1
ATOM 9709 C CA . LEU B 1 420 ? -0.377 39.726 65.296 1.00 61.22 532 LEU B CA 1
ATOM 9710 C C . LEU B 1 420 ? -1.733 39.162 64.849 1.00 65.24 532 LEU B C 1
ATOM 9711 O O . LEU B 1 420 ? -1.790 38.414 63.872 1.00 64.84 532 LEU B O 1
ATOM 9716 N N . LYS B 1 421 ? -2.818 39.547 65.558 1.00 61.94 533 LYS B N 1
ATOM 9717 C CA . LYS B 1 421 ? -4.201 39.134 65.300 1.00 61.84 533 LYS B CA 1
ATOM 9718 C C . LYS B 1 421 ? -4.682 39.547 63.899 1.00 65.95 533 LYS B C 1
ATOM 9719 O O . LYS B 1 421 ? -5.460 38.813 63.288 1.00 65.56 533 LYS B O 1
ATOM 9725 N N . GLU B 1 422 ? -4.207 40.709 63.395 1.00 62.59 534 GLU B N 1
ATOM 9726 C CA . GLU B 1 422 ? -4.533 41.232 62.064 1.00 62.44 534 GLU B CA 1
ATOM 9727 C C . GLU B 1 422 ? -3.888 40.348 60.986 1.00 66.28 534 GLU B C 1
ATOM 9728 O O . GLU B 1 422 ? -4.587 39.896 60.077 1.00 65.84 534 GLU B O 1
ATOM 9734 N N . ILE B 1 423 ? -2.563 40.094 61.105 1.00 62.87 535 ILE B N 1
ATOM 9735 C CA . ILE B 1 423 ? -1.755 39.262 60.198 1.00 62.79 535 ILE B CA 1
ATOM 9736 C C . ILE B 1 423 ? -2.351 37.842 60.084 1.00 66.99 535 ILE B C 1
ATOM 9737 O O . ILE B 1 423 ? -2.433 37.291 58.985 1.00 66.54 535 ILE B O 1
ATOM 9742 N N . LEU B 1 424 ? -2.796 37.288 61.224 1.00 63.85 536 LEU B N 1
ATOM 9743 C CA . LEU B 1 424 ? -3.421 35.973 61.360 1.00 63.77 536 LEU B CA 1
ATOM 9744 C C . LEU B 1 424 ? -4.774 35.884 60.638 1.00 67.95 536 LEU B C 1
ATOM 9745 O O . LEU B 1 424 ? -5.121 34.818 60.127 1.00 67.69 536 LEU B O 1
ATOM 9750 N N . ASP B 1 425 ? -5.531 37.000 60.605 1.00 64.61 537 ASP B N 1
ATOM 9751 C CA . ASP B 1 425 ? -6.858 37.099 59.988 1.00 64.49 537 ASP B CA 1
ATOM 9752 C C . ASP B 1 425 ? -6.824 37.362 58.466 1.00 68.14 537 ASP B C 1
ATOM 9753 O O . ASP B 1 425 ? -7.879 37.378 57.827 1.00 67.69 537 ASP B O 1
ATOM 9758 N N . ARG B 1 426 ? -5.618 37.547 57.891 1.00 64.63 538 ARG B N 1
ATOM 9759 C CA . ARG B 1 426 ? -5.419 37.820 56.461 1.00 64.45 538 ARG B CA 1
ATOM 9760 C C . ARG B 1 426 ? -5.737 36.622 55.560 1.00 68.50 538 ARG B C 1
ATOM 9761 O O . ARG B 1 426 ? -5.594 35.474 55.984 1.00 68.09 538 ARG B O 1
ATOM 9769 N N . ASP B 1 427 ? -6.159 36.905 54.312 1.00 65.18 539 ASP B N 1
ATOM 9770 C CA . ASP B 1 427 ? -6.504 35.907 53.294 1.00 65.07 539 ASP B CA 1
ATOM 9771 C C . ASP B 1 427 ? -5.245 35.179 52.754 1.00 68.92 539 ASP B C 1
ATOM 9772 O O . ASP B 1 427 ? -4.147 35.723 52.891 1.00 68.28 539 ASP B O 1
ATOM 9777 N N . PRO B 1 428 ? -5.370 33.969 52.135 1.00 65.72 540 PRO B N 1
ATOM 9778 C CA . PRO B 1 428 ? -4.170 33.255 51.648 1.00 65.66 540 PRO B CA 1
ATOM 9779 C C . PRO B 1 428 ? -3.341 33.946 50.558 1.00 69.90 540 PRO B C 1
ATOM 9780 O O . PRO B 1 428 ? -2.153 33.643 50.445 1.00 69.39 540 PRO B O 1
ATOM 9784 N N . LEU B 1 429 ? -3.946 34.849 49.758 1.00 66.93 541 LEU B N 1
ATOM 9785 C CA . LEU B 1 429 ? -3.243 35.562 48.681 1.00 66.96 541 LEU B CA 1
ATOM 9786 C C . LEU B 1 429 ? -2.252 36.614 49.185 1.00 71.38 541 LEU B C 1
ATOM 9787 O O . LEU B 1 429 ? -1.298 36.934 48.470 1.00 71.11 541 LEU B O 1
ATOM 9792 N N . SER B 1 430 ? -2.487 37.162 50.397 1.00 68.18 542 SER B N 1
ATOM 9793 C CA . SER B 1 430 ? -1.658 38.199 51.018 1.00 68.15 542 SER B CA 1
ATOM 9794 C C . SER B 1 430 ? -0.217 37.760 51.262 1.00 72.26 542 SER B C 1
ATOM 9795 O O . SER B 1 430 ? 0.022 36.633 51.704 1.00 71.79 542 SER B O 1
ATOM 9798 N N . GLN B 1 431 ? 0.737 38.659 50.965 1.00 69.10 543 GLN B N 1
ATOM 9799 C CA . GLN B 1 431 ? 2.174 38.430 51.141 1.00 68.98 543 GLN B CA 1
ATOM 9800 C C . GLN B 1 431 ? 2.662 39.058 52.450 1.00 72.80 543 GLN B C 1
ATOM 9801 O O . GLN B 1 431 ? 2.086 40.047 52.912 1.00 72.32 543 GLN B O 1
ATOM 9807 N N . LEU B 1 432 ? 3.717 38.478 53.045 1.00 69.44 544 LEU B N 1
ATOM 9808 C CA . LEU B 1 432 ? 4.281 38.948 54.312 1.00 69.30 544 LEU B CA 1
ATOM 9809 C C . LEU B 1 432 ? 5.618 39.666 54.143 1.00 73.54 544 LEU B C 1
ATOM 9810 O O . LEU B 1 432 ? 6.453 39.244 53.338 1.00 73.07 544 LEU B O 1
ATOM 9815 N N . CYS B 1 433 ? 5.818 40.745 54.921 1.00 70.43 545 CYS B N 1
ATOM 9816 C CA . CYS B 1 433 ? 7.042 41.551 54.933 1.00 70.42 545 CYS B CA 1
ATOM 9817 C C . CYS B 1 433 ? 8.055 40.947 55.911 1.00 74.22 545 CYS B C 1
ATOM 9818 O O . CYS B 1 433 ? 7.662 40.167 56.781 1.00 73.77 545 CYS B O 1
ATOM 9821 N N . GLU B 1 434 ? 9.351 41.318 55.776 1.00 70.81 546 GLU B N 1
ATOM 9822 C CA . GLU B 1 434 ? 10.445 40.851 56.640 1.00 70.64 546 GLU B CA 1
ATOM 9823 C C . GLU B 1 434 ? 10.163 41.160 58.115 1.00 74.14 546 GLU B C 1
ATOM 9824 O O . GLU B 1 434 ? 10.350 40.288 58.965 1.00 73.77 546 GLU B O 1
ATOM 9830 N N . ASN B 1 435 ? 9.689 42.390 58.400 1.00 70.33 547 ASN B N 1
ATOM 9831 C CA . ASN B 1 435 ? 9.333 42.867 59.740 1.00 69.92 547 ASN B CA 1
ATOM 9832 C C . ASN B 1 435 ? 8.122 42.118 60.309 1.00 72.97 547 ASN B C 1
ATOM 9833 O O . ASN B 1 435 ? 8.084 41.847 61.512 1.00 72.59 547 ASN B O 1
ATOM 9838 N N . GLU B 1 436 ? 7.147 41.775 59.441 1.00 68.85 548 GLU B N 1
ATOM 9839 C CA . GLU B 1 436 ? 5.932 41.036 59.803 1.00 68.33 548 GLU B CA 1
ATOM 9840 C C . GLU B 1 436 ? 6.271 39.578 60.116 1.00 71.64 548 GLU B C 1
ATOM 9841 O O . GLU B 1 436 ? 5.728 39.017 61.068 1.00 71.21 548 GLU B O 1
ATOM 9847 N N . MET B 1 437 ? 7.184 38.982 59.319 1.00 67.74 549 MET B N 1
ATOM 9848 C CA . MET B 1 437 ? 7.668 37.605 59.450 1.00 67.37 549 MET B CA 1
ATOM 9849 C C . MET B 1 437 ? 8.403 37.378 60.775 1.00 70.94 549 MET B C 1
ATOM 9850 O O . MET B 1 437 ? 8.231 36.323 61.388 1.00 70.38 549 MET B O 1
ATOM 9855 N N . ASP B 1 438 ? 9.211 38.370 61.213 1.00 67.43 550 ASP B N 1
ATOM 9856 C CA . ASP B 1 438 ? 9.972 38.325 62.466 1.00 67.20 550 ASP B CA 1
ATOM 9857 C C . ASP B 1 438 ? 9.059 38.341 63.695 1.00 70.74 550 ASP B C 1
ATOM 9858 O O . ASP B 1 438 ? 9.399 37.729 64.707 1.00 70.24 550 ASP B O 1
ATOM 9863 N N . LEU B 1 439 ? 7.903 39.033 63.599 1.00 67.15 551 LEU B N 1
ATOM 9864 C CA . LEU B 1 439 ? 6.904 39.146 64.665 1.00 66.88 551 LEU B CA 1
ATOM 9865 C C . LEU B 1 439 ? 6.232 37.794 64.956 1.00 70.48 551 LEU B C 1
ATOM 9866 O O . LEU B 1 439 ? 6.116 37.423 66.125 1.00 70.01 551 LEU B O 1
ATOM 9871 N N . ILE B 1 440 ? 5.800 37.068 63.899 1.00 66.88 552 ILE B N 1
ATOM 9872 C CA . ILE B 1 440 ? 5.154 35.750 64.011 1.00 66.61 552 ILE B CA 1
ATOM 9873 C C . ILE B 1 440 ? 6.154 34.729 64.574 1.00 70.54 552 ILE B C 1
ATOM 9874 O O . ILE B 1 440 ? 5.783 33.915 65.423 1.00 70.11 552 ILE B O 1
ATOM 9879 N N . TRP B 1 441 ? 7.423 34.798 64.117 1.00 67.22 553 TRP B N 1
ATOM 9880 C CA . TRP B 1 441 ? 8.505 33.913 64.550 1.00 67.13 553 TRP B CA 1
ATOM 9881 C C . TRP B 1 441 ? 8.887 34.111 66.019 1.00 70.95 553 TRP B C 1
ATOM 9882 O O . TRP B 1 441 ? 9.146 33.125 66.707 1.00 70.54 553 TRP B O 1
ATOM 9893 N N . THR B 1 442 ? 8.914 35.370 66.500 1.00 67.51 554 THR B N 1
ATOM 9894 C CA . THR B 1 442 ? 9.228 35.685 67.900 1.00 67.33 554 THR B CA 1
ATOM 9895 C C . THR B 1 442 ? 8.069 35.302 68.826 1.00 71.29 554 THR B C 1
ATOM 9896 O O . THR B 1 442 ? 8.304 34.940 69.980 1.00 70.89 554 THR B O 1
ATOM 9900 N N . LEU B 1 443 ? 6.826 35.369 68.309 1.00 67.87 555 LEU B N 1
ATOM 9901 C CA . LEU B 1 443 ? 5.605 35.029 69.043 1.00 67.71 555 LEU B CA 1
ATOM 9902 C C . LEU B 1 443 ? 5.078 33.628 68.665 1.00 71.71 555 LEU B C 1
ATOM 9903 O O . LEU B 1 443 ? 3.870 33.385 68.742 1.00 71.20 555 LEU B O 1
ATOM 9908 N N . ARG B 1 444 ? 5.992 32.703 68.287 1.00 68.47 556 ARG B N 1
ATOM 9909 C CA . ARG B 1 444 ? 5.661 31.323 67.899 1.00 68.35 556 ARG B CA 1
ATOM 9910 C C . ARG B 1 444 ? 5.069 30.501 69.054 1.00 72.55 556 ARG B C 1
ATOM 9911 O O . ARG B 1 444 ? 4.224 29.637 68.810 1.00 72.09 556 ARG B O 1
ATOM 9919 N N . GLN B 1 445 ? 5.497 30.781 70.302 1.00 69.46 557 GLN B N 1
ATOM 9920 C CA . GLN B 1 445 ? 4.994 30.106 71.500 1.00 69.47 557 GLN B CA 1
ATOM 9921 C C . GLN B 1 445 ? 3.602 30.633 71.849 1.00 73.60 557 GLN B C 1
ATOM 9922 O O . GLN B 1 445 ? 2.752 29.864 72.301 1.00 73.16 557 GLN B O 1
ATOM 9928 N N . ASP B 1 446 ? 3.370 31.940 71.609 1.00 70.40 558 ASP B N 1
ATOM 9929 C CA . ASP B 1 446 ? 2.090 32.616 71.830 1.00 70.34 558 ASP B CA 1
ATOM 9930 C C . ASP B 1 446 ? 1.066 32.167 70.787 1.00 74.22 558 ASP B C 1
ATOM 9931 O O . ASP B 1 446 ? -0.127 32.109 71.087 1.00 73.70 558 ASP B O 1
ATOM 9936 N N . CYS B 1 447 ? 1.542 31.845 69.567 1.00 70.96 559 CYS B N 1
ATOM 9937 C CA . CYS B 1 447 ? 0.727 31.358 68.455 1.00 70.84 559 CYS B CA 1
ATOM 9938 C C . CYS B 1 447 ? 0.222 29.943 68.754 1.00 74.99 559 CYS B C 1
ATOM 9939 O O . CYS B 1 447 ? -0.981 29.705 68.708 1.00 74.50 559 CYS B O 1
ATOM 9942 N N . ARG B 1 448 ? 1.146 29.025 69.102 1.00 71.84 560 ARG B N 1
ATOM 9943 C CA . ARG B 1 448 ? 0.891 27.618 69.424 1.00 71.78 560 ARG B CA 1
ATOM 9944 C C . ARG B 1 448 ? -0.079 27.428 70.601 1.00 75.65 560 ARG B C 1
ATOM 9945 O O . ARG B 1 448 ? -0.971 26.581 70.524 1.00 75.23 560 ARG B O 1
ATOM 9953 N N . GLU B 1 449 ? 0.106 28.207 71.681 1.00 72.28 561 GLU B N 1
ATOM 9954 C CA . GLU B 1 449 ? -0.692 28.123 72.908 1.00 72.13 561 GLU B CA 1
ATOM 9955 C C . GLU B 1 449 ? -2.064 28.809 72.857 1.00 75.82 561 GLU B C 1
ATOM 9956 O O . GLU B 1 449 ? -2.968 28.376 73.573 1.00 75.45 561 GLU B O 1
ATOM 9962 N N . ASN B 1 450 ? -2.222 29.880 72.054 1.00 72.13 562 ASN B N 1
ATOM 9963 C CA . ASN B 1 450 ? -3.480 30.635 72.013 1.00 71.82 562 ASN B CA 1
ATOM 9964 C C . ASN B 1 450 ? -4.259 30.580 70.692 1.00 75.30 562 ASN B C 1
ATOM 9965 O O . ASN B 1 450 ? -5.490 30.579 70.735 1.00 74.87 562 ASN B O 1
ATOM 9970 N N . PHE B 1 451 ? -3.574 30.579 69.535 1.00 71.53 563 PHE B N 1
ATOM 9971 C CA . PHE B 1 451 ? -4.252 30.590 68.233 1.00 71.11 563 PHE B CA 1
ATOM 9972 C C . PHE B 1 451 ? -3.837 29.419 67.311 1.00 74.19 563 PHE B C 1
ATOM 9973 O O . PHE B 1 451 ? -2.826 29.528 66.613 1.00 73.71 563 PHE B O 1
ATOM 9981 N N . PRO B 1 452 ? -4.614 28.309 67.251 1.00 70.15 564 PRO B N 1
ATOM 9982 C CA . PRO B 1 452 ? -4.233 27.189 66.363 1.00 69.65 564 PRO B CA 1
ATOM 9983 C C . PRO B 1 452 ? -4.346 27.495 64.865 1.00 72.36 564 PRO B C 1
ATOM 9984 O O . PRO B 1 452 ? -3.720 26.807 64.058 1.00 71.93 564 PRO B O 1
ATOM 9988 N N . GLN B 1 453 ? -5.122 28.537 64.501 1.00 68.02 565 GLN B N 1
ATOM 9989 C CA . GLN B 1 453 ? -5.355 28.990 63.121 1.00 67.40 565 GLN B CA 1
ATOM 9990 C C . GLN B 1 453 ? -4.173 29.801 62.541 1.00 69.89 565 GLN B C 1
ATOM 9991 O O . GLN B 1 453 ? -4.220 30.197 61.374 1.00 69.44 565 GLN B O 1
ATOM 9997 N N . SER B 1 454 ? -3.122 30.043 63.352 1.00 65.42 566 SER B N 1
ATOM 9998 C CA . SER B 1 454 ? -1.931 30.814 62.983 1.00 64.68 566 SER B CA 1
ATOM 9999 C C . SER B 1 454 ? -0.920 30.062 62.111 1.00 67.24 566 SER B C 1
ATOM 10000 O O . SER B 1 454 ? -0.116 30.712 61.436 1.00 66.72 566 SER B O 1
ATOM 10003 N N . LEU B 1 455 ? -0.943 28.707 62.143 1.00 62.92 567 LEU B N 1
ATOM 10004 C CA . LEU B 1 455 ? -0.018 27.824 61.419 1.00 62.27 567 LEU B CA 1
ATOM 10005 C C . LEU B 1 455 ? 0.220 28.204 59.931 1.00 65.17 567 LEU B C 1
ATOM 10006 O O . LEU B 1 455 ? 1.397 28.286 59.577 1.00 64.71 567 LEU B O 1
ATOM 10011 N N . PRO B 1 456 ? -0.796 28.483 59.059 1.00 61.01 568 PRO B N 1
ATOM 10012 C CA . PRO B 1 456 ? -0.473 28.870 57.668 1.00 60.61 568 PRO B CA 1
ATOM 10013 C C . PRO B 1 456 ? 0.444 30.093 57.563 1.00 63.95 568 PRO B C 1
ATOM 10014 O O . PRO B 1 456 ? 1.337 30.112 56.716 1.00 63.39 568 PRO B O 1
ATOM 10018 N N . LYS B 1 457 ? 0.254 31.086 58.455 1.00 60.30 569 LYS B N 1
ATOM 10019 C CA . LYS B 1 457 ? 1.067 32.306 58.511 1.00 60.02 569 LYS B CA 1
ATOM 10020 C C . LYS B 1 457 ? 2.409 32.049 59.205 1.00 63.72 569 LYS B C 1
ATOM 10021 O O . LYS B 1 457 ? 3.404 32.687 58.857 1.00 63.15 569 LYS B O 1
ATOM 10027 N N . LEU B 1 458 ? 2.432 31.112 60.180 1.00 60.38 570 LEU B N 1
ATOM 10028 C CA . LEU B 1 458 ? 3.625 30.722 60.942 1.00 60.22 570 LEU B CA 1
ATOM 10029 C C . LEU B 1 458 ? 4.638 29.976 60.062 1.00 63.75 570 LEU B C 1
ATOM 10030 O O . LEU B 1 458 ? 5.842 30.140 60.253 1.00 63.31 570 LEU B O 1
ATOM 10035 N N . LEU B 1 459 ? 4.151 29.165 59.103 1.00 60.05 571 LEU B N 1
ATOM 10036 C CA . LEU B 1 459 ? 5.002 28.402 58.183 1.00 59.75 571 LEU B CA 1
ATOM 10037 C C . LEU B 1 459 ? 5.677 29.300 57.138 1.00 63.63 571 LEU B C 1
ATOM 10038 O O . LEU B 1 459 ? 6.699 28.911 56.569 1.00 63.22 571 LEU B O 1
ATOM 10043 N N . LEU B 1 460 ? 5.114 30.502 56.904 1.00 60.18 572 LEU B N 1
ATOM 10044 C CA . LEU B 1 460 ? 5.642 31.497 55.969 1.00 59.93 572 LEU B CA 1
ATOM 10045 C C . LEU B 1 460 ? 6.424 32.616 56.688 1.00 63.44 572 LEU B C 1
ATOM 10046 O O . LEU B 1 460 ? 6.899 33.547 56.033 1.00 62.89 572 LEU B O 1
ATOM 10051 N N . SER B 1 461 ? 6.585 32.503 58.029 1.00 59.87 573 SER B N 1
ATOM 10052 C CA . SER B 1 461 ? 7.319 33.472 58.854 1.00 59.59 573 SER B CA 1
ATOM 10053 C C . SER B 1 461 ? 8.847 33.351 58.694 1.00 63.20 573 SER B C 1
ATOM 10054 O O . SER B 1 461 ? 9.583 34.230 59.146 1.00 62.67 573 SER B O 1
ATOM 10057 N N . ILE B 1 462 ? 9.314 32.260 58.058 1.00 59.63 574 ILE B N 1
ATOM 10058 C CA . ILE B 1 462 ? 10.732 32.002 57.789 1.00 59.33 574 ILE B CA 1
ATOM 10059 C C . ILE B 1 462 ? 10.997 31.915 56.283 1.00 63.18 574 ILE B C 1
ATOM 10060 O O . ILE B 1 462 ? 10.109 31.516 55.526 1.00 62.69 574 ILE B O 1
ATOM 10065 N N . LYS B 1 463 ? 12.211 32.299 55.853 1.00 59.82 575 LYS B N 1
ATOM 10066 C CA . LYS B 1 463 ? 12.616 32.273 54.443 1.00 59.61 575 LYS B CA 1
ATOM 10067 C C . LYS B 1 463 ? 13.042 30.873 53.966 1.00 63.29 575 LYS B C 1
ATOM 10068 O O . LYS B 1 463 ? 13.224 30.674 52.762 1.00 62.78 575 LYS B O 1
ATOM 10074 N N . TRP B 1 464 ? 13.204 29.912 54.914 1.00 59.84 576 TRP B N 1
ATOM 10075 C CA . TRP B 1 464 ? 13.628 28.517 54.697 1.00 59.62 576 TRP B CA 1
ATOM 10076 C C . TRP B 1 464 ? 15.074 28.410 54.157 1.00 63.68 576 TRP B C 1
ATOM 10077 O O . TRP B 1 464 ? 15.480 27.348 53.676 1.00 63.37 576 TRP B O 1
ATOM 10088 N N . ASN B 1 465 ? 15.851 29.507 54.276 1.00 60.19 577 ASN B N 1
ATOM 10089 C CA . ASN B 1 465 ? 17.242 29.609 53.827 1.00 59.97 577 ASN B CA 1
ATOM 10090 C C . ASN B 1 465 ? 18.249 29.390 54.975 1.00 63.61 577 ASN B C 1
ATOM 10091 O O . ASN B 1 465 ? 19.430 29.716 54.834 1.00 63.25 577 ASN B O 1
ATOM 10096 N N . LYS B 1 466 ? 17.772 28.831 56.104 1.00 59.96 578 LYS B N 1
ATOM 10097 C CA . LYS B 1 466 ? 18.570 28.545 57.298 1.00 59.74 578 LYS B CA 1
ATOM 10098 C C . LYS B 1 466 ? 18.053 27.266 57.957 1.00 63.58 578 LYS B C 1
ATOM 10099 O O . LYS B 1 466 ? 16.853 27.158 58.216 1.00 63.14 578 LYS B O 1
ATOM 10105 N N . LEU B 1 467 ? 18.956 26.298 58.219 1.00 60.09 579 LEU B N 1
ATOM 10106 C CA . LEU B 1 467 ? 18.619 25.005 58.830 1.00 59.88 579 LEU B CA 1
ATOM 10107 C C . LEU B 1 467 ? 18.087 25.121 60.269 1.00 63.74 579 LEU B C 1
ATOM 10108 O O . LEU B 1 467 ? 17.293 24.277 60.687 1.00 63.27 579 LEU B O 1
ATOM 10113 N N . GLU B 1 468 ? 18.521 26.164 61.009 1.00 60.27 580 GLU B N 1
ATOM 10114 C CA . GLU B 1 468 ? 18.115 26.437 62.392 1.00 60.05 580 GLU B CA 1
ATOM 10115 C C . GLU B 1 468 ? 16.637 26.829 62.466 1.00 63.85 580 GLU B C 1
ATOM 10116 O O . GLU B 1 468 ? 15.929 26.370 63.365 1.00 63.45 580 GLU B O 1
ATOM 10122 N N . ASP B 1 469 ? 16.176 27.665 61.513 1.00 60.33 581 ASP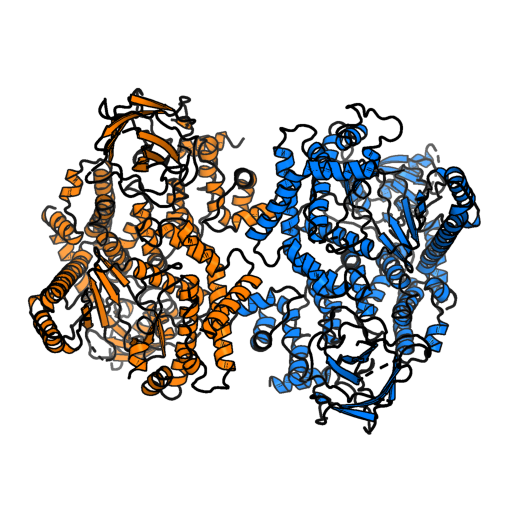 B N 1
ATOM 10123 C CA . ASP B 1 469 ? 14.793 28.135 61.420 1.00 60.12 581 ASP B CA 1
ATOM 10124 C C . ASP B 1 469 ? 13.832 27.022 60.994 1.00 63.75 581 ASP B C 1
ATOM 10125 O O . ASP B 1 469 ? 12.707 26.971 61.494 1.00 63.32 581 ASP B O 1
ATOM 10130 N N . VAL B 1 470 ? 14.277 26.137 60.077 1.00 60.14 582 VAL B N 1
ATOM 10131 C CA . VAL B 1 470 ? 13.492 25.008 59.561 1.00 59.92 582 VAL B CA 1
ATOM 10132 C C . VAL B 1 470 ? 13.251 23.965 60.666 1.00 63.69 582 VAL B C 1
ATOM 10133 O O . VAL B 1 470 ? 12.097 23.619 60.921 1.00 63.18 582 VAL B O 1
ATOM 10137 N N . ALA B 1 471 ? 14.334 23.501 61.334 1.00 60.21 583 ALA B N 1
ATOM 10138 C CA . ALA B 1 471 ? 14.302 22.504 62.413 1.00 59.97 583 ALA B CA 1
ATOM 10139 C C . ALA B 1 471 ? 13.378 22.883 63.576 1.00 63.54 583 ALA B C 1
ATOM 10140 O O . ALA B 1 471 ? 12.654 22.021 64.076 1.00 63.04 583 ALA B O 1
ATOM 10142 N N . GLN B 1 472 ? 13.391 24.169 63.988 1.00 59.98 584 GLN B N 1
ATOM 10143 C CA . GLN B 1 472 ? 12.554 24.696 65.071 1.00 59.67 584 GLN B CA 1
ATOM 10144 C C . GLN B 1 472 ? 11.076 24.726 64.673 1.00 63.32 584 GLN B C 1
ATOM 10145 O O . GLN B 1 472 ? 10.214 24.466 65.513 1.00 62.83 584 GLN B O 1
ATOM 10151 N N . LEU B 1 473 ? 10.792 25.030 63.390 1.00 59.89 585 LEU B N 1
ATOM 10152 C CA . LEU B 1 473 ? 9.439 25.086 62.833 1.00 59.68 585 LEU B CA 1
ATOM 10153 C C . LEU B 1 473 ? 8.840 23.681 62.682 1.00 63.44 585 LEU B C 1
ATOM 10154 O O . LEU B 1 473 ? 7.643 23.504 62.919 1.00 62.92 585 LEU B O 1
ATOM 10159 N N . GLN B 1 474 ? 9.676 22.689 62.299 1.00 59.99 586 GLN B N 1
ATOM 10160 C CA . GLN B 1 474 ? 9.267 21.289 62.127 1.00 59.79 586 GLN B CA 1
ATOM 10161 C C . GLN B 1 474 ? 8.916 20.640 63.459 1.00 63.94 586 GLN B C 1
ATOM 10162 O O . GLN B 1 474 ? 8.025 19.792 63.497 1.00 63.52 586 GLN B O 1
ATOM 10168 N N . ALA B 1 475 ? 9.609 21.050 64.545 1.00 60.78 587 ALA B N 1
ATOM 10169 C CA . ALA B 1 475 ? 9.406 20.579 65.919 1.00 60.73 587 ALA B CA 1
ATOM 10170 C C . ALA B 1 475 ? 8.063 21.053 66.474 1.00 64.81 587 ALA B C 1
ATOM 10171 O O . ALA B 1 475 ? 7.431 20.334 67.250 1.00 64.45 587 ALA B O 1
ATOM 10173 N N . LEU B 1 476 ? 7.635 22.264 66.071 1.00 61.55 588 LEU B N 1
ATOM 10174 C CA . LEU B 1 476 ? 6.370 22.880 66.468 1.00 61.51 588 LEU B CA 1
ATOM 10175 C C . LEU B 1 476 ? 5.186 22.296 65.685 1.00 65.67 588 LEU B C 1
ATOM 10176 O O . LEU B 1 476 ? 4.044 22.427 66.125 1.00 65.23 588 LEU B O 1
ATOM 10181 N N . LEU B 1 477 ? 5.466 21.642 64.538 1.00 62.50 589 LEU B N 1
ATOM 10182 C CA . LEU B 1 477 ? 4.465 21.069 63.635 1.00 62.48 589 LEU B CA 1
ATOM 10183 C C . LEU B 1 477 ? 3.766 19.806 64.167 1.00 66.80 589 LEU B C 1
ATOM 10184 O O . LEU B 1 477 ? 2.560 19.670 63.948 1.00 66.46 589 LEU B O 1
ATOM 10189 N N . GLN B 1 478 ? 4.499 18.880 64.833 1.00 63.53 590 GLN B N 1
ATOM 10190 C CA . GLN B 1 478 ? 3.889 17.641 65.352 1.00 63.43 590 GLN B CA 1
ATOM 10191 C C . GLN B 1 478 ? 3.062 17.892 66.603 1.00 67.23 590 GLN B C 1
ATOM 10192 O O . GLN B 1 478 ? 2.017 17.267 66.776 1.00 66.87 590 GLN B O 1
ATOM 10198 N N . ILE B 1 479 ? 3.542 18.790 67.483 1.00 63.65 591 ILE B N 1
ATOM 10199 C CA . ILE B 1 479 ? 2.870 19.152 68.734 1.00 63.38 591 ILE B CA 1
ATOM 10200 C C . ILE B 1 479 ? 1.658 20.072 68.478 1.00 66.94 591 ILE B C 1
ATOM 10201 O O . ILE B 1 479 ? 0.848 20.284 69.384 1.00 66.70 591 ILE B O 1
ATOM 10206 N N . TRP B 1 480 ? 1.525 20.582 67.234 1.00 62.89 592 TRP B N 1
ATOM 10207 C CA . TRP B 1 480 ? 0.433 21.450 66.793 1.00 62.46 592 TRP B CA 1
ATOM 10208 C C . TRP B 1 480 ? -0.869 20.646 66.632 1.00 65.41 592 TRP B C 1
ATOM 10209 O O . TRP B 1 480 ? -0.837 19.573 66.021 1.00 64.97 592 TRP B O 1
ATOM 10220 N N . PRO B 1 481 ? -2.023 21.139 67.153 1.00 61.18 593 PRO B N 1
ATOM 10221 C CA . PRO B 1 481 ? -3.280 20.384 66.984 1.00 60.67 593 PRO B CA 1
ATOM 10222 C C . PRO B 1 481 ? -3.789 20.419 65.543 1.00 63.61 593 PRO B C 1
ATOM 10223 O O . PRO B 1 481 ? -3.482 21.364 64.814 1.00 63.20 593 PRO B O 1
ATOM 10227 N N . LYS B 1 482 ? -4.560 19.392 65.137 1.00 59.38 594 LYS B N 1
ATOM 10228 C CA . LYS B 1 482 ? -5.120 19.268 63.788 1.00 58.76 594 LYS B CA 1
ATOM 10229 C C . LYS B 1 482 ? -6.098 20.391 63.442 1.00 61.77 594 LYS B C 1
ATOM 10230 O O . LYS B 1 482 ? -7.071 20.617 64.166 1.00 61.34 594 LYS B O 1
ATOM 10236 N N . LEU B 1 483 ? -5.818 21.099 62.336 1.00 57.74 595 LEU B N 1
ATOM 10237 C CA . LEU B 1 483 ? -6.640 22.194 61.818 1.00 57.32 595 LEU B CA 1
ATOM 10238 C C . LEU B 1 483 ? -7.901 21.635 61.133 1.00 60.32 595 LEU B C 1
ATOM 10239 O O . LEU B 1 483 ? -7.847 20.504 60.640 1.00 59.77 595 LEU B O 1
ATOM 10244 N N . PRO B 1 484 ? -9.031 22.392 61.054 1.00 56.32 596 PRO B N 1
ATOM 10245 C CA . PRO B 1 484 ? -10.224 21.860 60.365 1.00 55.85 596 PRO B CA 1
ATOM 10246 C C . PRO B 1 484 ? -9.971 21.593 58.873 1.00 59.08 596 PRO B C 1
ATOM 10247 O O . PRO B 1 484 ? -9.145 22.296 58.285 1.00 58.69 596 PRO B O 1
ATOM 10251 N N . PRO B 1 485 ? -10.641 20.587 58.247 1.00 55.17 597 PRO B N 1
ATOM 10252 C CA . PRO B 1 485 ? -10.375 20.281 56.824 1.00 54.79 597 PRO B CA 1
ATOM 10253 C C . PRO B 1 485 ? -10.465 21.453 55.842 1.00 57.77 597 PRO B C 1
ATOM 10254 O O . PRO B 1 485 ? -9.720 21.463 54.861 1.00 57.42 597 PRO B O 1
ATOM 10258 N N . ARG B 1 486 ? -11.353 22.434 56.105 1.00 53.47 598 ARG B N 1
ATOM 10259 C CA . ARG B 1 486 ? -11.531 23.625 55.267 1.00 52.84 598 ARG B CA 1
ATOM 10260 C C . ARG B 1 486 ? -10.296 24.531 55.296 1.00 56.37 598 ARG B C 1
ATOM 10261 O O . ARG B 1 486 ? -9.911 25.070 54.256 1.00 56.03 598 ARG B O 1
ATOM 10269 N N . GLU B 1 487 ? -9.674 24.681 56.481 1.00 52.50 599 GLU B N 1
ATOM 10270 C CA . GLU B 1 487 ? -8.465 25.483 56.680 1.00 52.17 599 GLU B CA 1
ATOM 10271 C C . GLU B 1 487 ? -7.211 24.703 56.273 1.00 55.31 599 GLU B C 1
ATOM 10272 O O . GLU B 1 487 ? -6.196 25.313 55.933 1.00 54.93 599 GLU B O 1
ATOM 10278 N N . ALA B 1 488 ? -7.295 23.357 56.304 1.00 51.32 600 ALA B N 1
ATOM 10279 C CA . ALA B 1 488 ? -6.217 22.431 55.948 1.00 50.82 600 ALA B CA 1
ATOM 10280 C C . ALA B 1 488 ? -5.882 22.459 54.455 1.00 53.97 600 ALA B C 1
ATOM 10281 O O . ALA B 1 488 ? -4.728 22.225 54.091 1.00 53.40 600 ALA B O 1
ATOM 10283 N N . LEU B 1 489 ? -6.888 22.745 53.599 1.00 50.15 601 LEU B N 1
ATOM 10284 C CA . LEU B 1 489 ? -6.761 22.819 52.137 1.00 49.83 601 LEU B CA 1
ATOM 10285 C C . LEU B 1 489 ? -5.770 23.891 51.669 1.00 53.34 601 LEU B C 1
ATOM 10286 O O . LEU B 1 489 ? -5.193 23.753 50.588 1.00 52.79 601 LEU B O 1
ATOM 10291 N N . GLU B 1 490 ? -5.563 24.942 52.491 1.00 49.75 602 GLU B N 1
ATOM 10292 C CA . GLU B 1 490 ? -4.636 26.047 52.236 1.00 49.46 602 GLU B CA 1
ATOM 10293 C C . GLU B 1 490 ? -3.182 25.572 52.264 1.00 52.95 602 GLU B C 1
ATOM 10294 O O . GLU B 1 490 ? -2.359 26.100 51.520 1.00 52.53 602 GLU B O 1
ATOM 10300 N N . LEU B 1 491 ? -2.872 24.566 53.104 1.00 49.23 603 LEU B N 1
ATOM 10301 C CA . LEU B 1 491 ? -1.520 24.021 53.257 1.00 48.93 603 LEU B CA 1
ATOM 10302 C C . LEU B 1 491 ? -1.092 23.084 52.104 1.00 52.60 603 LEU B C 1
ATOM 10303 O O . LEU B 1 491 ? -0.008 22.498 52.165 1.00 52.19 603 LEU B O 1
ATOM 10308 N N . LEU B 1 492 ? -1.921 22.977 51.045 1.00 48.99 604 LEU B N 1
ATOM 10309 C CA . LEU B 1 492 ? -1.648 22.148 49.867 1.00 48.67 604 LEU B CA 1
ATOM 10310 C C . LEU B 1 492 ? -1.363 22.960 48.593 1.00 52.57 604 LEU B C 1
ATOM 10311 O O . LEU B 1 492 ? -1.111 22.363 47.542 1.00 52.20 604 LEU B O 1
ATOM 10316 N N . ASP B 1 493 ? -1.393 24.306 48.677 1.00 49.18 605 ASP B N 1
ATOM 10317 C CA . ASP B 1 493 ? -1.125 25.158 47.516 1.00 49.00 605 ASP B CA 1
ATOM 10318 C C . ASP B 1 493 ? 0.380 25.393 47.289 1.00 52.68 605 ASP B C 1
ATOM 10319 O O . ASP B 1 493 ? 1.211 24.834 48.007 1.00 52.08 605 ASP B O 1
ATOM 10324 N N . PHE B 1 494 ? 0.709 26.219 46.276 1.00 49.25 606 PHE B N 1
ATOM 10325 C CA . PHE B 1 494 ? 2.055 26.609 45.844 1.00 49.02 606 PHE B CA 1
ATOM 10326 C C . PHE B 1 494 ? 2.957 27.161 46.957 1.00 52.70 606 PHE B C 1
ATOM 10327 O O . PHE B 1 494 ? 4.171 26.975 46.889 1.00 52.25 606 PHE B O 1
ATOM 10335 N N . ASN B 1 495 ? 2.368 27.842 47.962 1.00 49.17 607 ASN B N 1
ATOM 10336 C CA . ASN B 1 495 ? 3.084 28.455 49.087 1.00 49.01 607 ASN B CA 1
ATOM 10337 C C . ASN B 1 495 ? 3.741 27.459 50.051 1.00 52.91 607 ASN B C 1
ATOM 10338 O O . ASN B 1 495 ? 4.691 27.833 50.745 1.00 52.34 607 ASN B O 1
ATOM 10343 N N . TYR B 1 496 ? 3.232 26.212 50.111 1.00 49.64 608 TYR B N 1
ATOM 10344 C CA . TYR B 1 496 ? 3.730 25.185 51.033 1.00 49.50 608 TYR B CA 1
ATOM 10345 C C . TYR B 1 496 ? 4.255 23.933 50.298 1.00 53.49 608 TYR B C 1
ATOM 10346 O O . TYR B 1 496 ? 3.510 22.965 50.114 1.00 53.02 608 TYR B O 1
ATOM 10355 N N . PRO B 1 497 ? 5.540 23.932 49.868 1.00 50.21 609 PRO B N 1
ATOM 10356 C CA . PRO B 1 497 ? 6.063 22.764 49.140 1.00 50.02 609 PRO B CA 1
ATOM 10357 C C . PRO B 1 497 ? 6.603 21.621 50.003 1.00 53.83 609 PRO B C 1
ATOM 10358 O O . PRO B 1 497 ? 6.677 20.497 49.507 1.00 53.53 609 PRO B O 1
ATOM 10362 N N . ASP B 1 498 ? 6.982 21.900 51.274 1.00 50.20 610 ASP B N 1
ATOM 10363 C CA . ASP B 1 498 ? 7.557 20.941 52.227 1.00 49.93 610 ASP B CA 1
ATOM 10364 C C . ASP B 1 498 ? 6.708 19.685 52.444 1.00 53.69 610 ASP B C 1
ATOM 10365 O O . ASP B 1 498 ? 5.486 19.780 52.575 1.00 53.21 610 ASP B O 1
ATOM 10370 N N . GLN B 1 499 ? 7.377 18.512 52.477 1.00 50.22 611 GLN B N 1
ATOM 10371 C CA . GLN B 1 499 ? 6.773 17.187 52.654 1.00 50.00 611 GLN B CA 1
ATOM 10372 C C . GLN B 1 499 ? 6.050 17.020 53.988 1.00 53.88 611 GLN B C 1
ATOM 10373 O O . GLN B 1 499 ? 4.901 16.581 53.991 1.00 53.41 611 GLN B O 1
ATOM 10379 N N . TYR B 1 500 ? 6.715 17.370 55.112 1.00 50.53 612 TYR B N 1
ATOM 10380 C CA . TYR B 1 500 ? 6.167 17.260 56.471 1.00 50.36 612 TYR B CA 1
ATOM 10381 C C . TYR B 1 500 ? 4.948 18.158 56.695 1.00 54.11 612 TYR B C 1
ATOM 10382 O O . TYR B 1 500 ? 4.037 17.775 57.431 1.00 53.68 612 TYR B O 1
ATOM 10391 N N . VAL B 1 501 ? 4.929 19.336 56.042 1.00 50.63 613 VAL B N 1
ATOM 10392 C CA . VAL B 1 501 ? 3.831 20.309 56.085 1.00 50.34 613 VAL B CA 1
ATOM 10393 C C . VAL B 1 501 ? 2.626 19.708 55.338 1.00 54.04 613 VAL B C 1
ATOM 10394 O O . VAL B 1 501 ? 1.507 19.741 55.854 1.00 53.73 613 VAL B O 1
ATOM 10398 N N . ARG B 1 502 ? 2.876 19.132 54.143 1.00 50.26 614 ARG B N 1
ATOM 10399 C CA . ARG B 1 502 ? 1.863 18.491 53.300 1.00 49.94 614 ARG B CA 1
ATOM 10400 C C . ARG B 1 502 ? 1.327 17.202 53.911 1.00 53.72 614 ARG B C 1
ATOM 10401 O O . ARG B 1 502 ? 0.150 16.894 53.721 1.00 53.16 614 ARG B O 1
ATOM 10409 N N . GLU B 1 503 ? 2.177 16.463 54.662 1.00 50.36 615 GLU B N 1
ATOM 10410 C CA . GLU B 1 503 ? 1.808 15.228 55.365 1.00 50.20 615 GLU B CA 1
ATOM 10411 C C . GLU B 1 503 ? 0.848 15.541 56.515 1.00 54.00 615 GLU B C 1
ATOM 10412 O O . GLU B 1 503 ? -0.022 14.727 56.824 1.00 53.57 615 GLU B O 1
ATOM 10418 N N . TYR B 1 504 ? 1.010 16.727 57.138 1.00 50.45 616 TYR B N 1
ATOM 10419 C CA . TYR B 1 504 ? 0.160 17.219 58.221 1.00 50.20 616 TYR B CA 1
ATOM 10420 C C . TYR B 1 504 ? -1.213 17.606 57.655 1.00 54.13 616 TYR B C 1
ATOM 10421 O O . TYR B 1 504 ? -2.233 17.248 58.245 1.00 53.74 616 TYR B O 1
ATOM 10430 N N . ALA B 1 505 ? -1.222 18.352 56.524 1.00 50.72 617 ALA B N 1
ATOM 10431 C CA . ALA B 1 505 ? -2.417 18.836 55.826 1.00 50.51 617 ALA B CA 1
ATOM 10432 C C . ALA B 1 505 ? -3.379 17.710 55.446 1.00 54.09 617 ALA B C 1
ATOM 10433 O O . ALA B 1 505 ? -4.569 17.807 55.748 1.00 53.50 617 ALA B O 1
ATOM 10435 N N . VAL B 1 506 ? -2.858 16.636 54.820 1.00 50.71 618 VAL B N 1
ATOM 10436 C CA . VAL B 1 506 ? -3.630 15.453 54.416 1.00 50.61 618 VAL B CA 1
ATOM 10437 C C . VAL B 1 506 ? -4.195 14.717 55.643 1.00 54.45 618 VAL B C 1
ATOM 10438 O O . VAL B 1 506 ? -5.319 14.215 55.590 1.00 54.02 618 VAL B O 1
ATOM 10442 N N . GLY B 1 507 ? -3.421 14.706 56.737 1.00 50.97 619 GLY B N 1
ATOM 10443 C CA . GLY B 1 507 ? -3.797 14.111 58.015 1.00 50.80 619 GLY B CA 1
ATOM 10444 C C . GLY B 1 507 ? -5.011 14.784 58.624 1.00 54.88 619 GLY B C 1
ATOM 10445 O O . GLY B 1 507 ? -5.852 14.117 59.234 1.00 54.42 619 GLY B O 1
ATOM 10446 N N . CYS B 1 508 ? -5.120 16.115 58.429 1.00 51.69 620 CYS B N 1
ATOM 10447 C CA . CYS B 1 508 ? -6.248 16.935 58.874 1.00 51.64 620 CYS B CA 1
ATOM 10448 C C . CYS B 1 508 ? -7.467 16.655 57.992 1.00 56.13 620 CYS B C 1
ATOM 10449 O O . CYS B 1 508 ? -8.599 16.735 58.472 1.00 55.88 620 CYS B O 1
ATOM 10452 N N . LEU B 1 509 ? -7.230 16.322 56.703 1.00 53.05 621 LEU B N 1
ATOM 10453 C CA . LEU B 1 509 ? -8.272 15.999 55.722 1.00 53.08 621 LEU B CA 1
ATOM 10454 C C . LEU B 1 509 ? -8.827 14.582 55.914 1.00 57.34 621 LEU B C 1
ATOM 10455 O O . LEU B 1 509 ? -9.863 14.253 55.337 1.00 56.83 621 LEU B O 1
ATOM 10460 N N . ARG B 1 510 ? -8.146 13.748 56.726 1.00 54.42 622 ARG B N 1
ATOM 10461 C CA . ARG B 1 510 ? -8.581 12.383 57.036 1.00 54.47 622 ARG B CA 1
ATOM 10462 C C . ARG B 1 510 ? -9.769 12.402 58.010 1.00 58.90 622 ARG B C 1
ATOM 10463 O O . ARG B 1 510 ? -10.512 11.422 58.088 1.00 58.44 622 ARG B O 1
ATOM 10471 N N . GLN B 1 511 ? -9.945 13.528 58.737 1.00 55.95 623 GLN B N 1
ATOM 10472 C CA . GLN B 1 511 ? -11.018 13.761 59.709 1.00 56.02 623 GLN B CA 1
ATOM 10473 C C . GLN B 1 511 ? -12.392 13.849 59.040 1.00 60.46 623 GLN B C 1
ATOM 10474 O O . GLN B 1 511 ? -13.379 13.395 59.623 1.00 60.18 623 GLN B O 1
ATOM 10480 N N . MET B 1 512 ? -12.457 14.445 57.832 1.00 57.41 624 MET B N 1
ATOM 10481 C CA . MET B 1 512 ? -13.701 14.623 57.080 1.00 57.43 624 MET B CA 1
ATOM 10482 C C . MET B 1 512 ? -14.237 13.309 56.486 1.00 61.21 624 MET B C 1
ATOM 10483 O O . MET B 1 512 ? -13.476 12.359 56.285 1.00 60.81 624 MET B O 1
ATOM 10488 N N . SER B 1 513 ? -15.552 13.272 56.210 1.00 57.67 625 SER B N 1
ATOM 10489 C CA . SER B 1 513 ? -16.241 12.123 55.624 1.00 57.41 625 SER B CA 1
ATOM 10490 C C . SER B 1 513 ? -16.075 12.108 54.097 1.00 61.28 625 SER B C 1
ATOM 10491 O O . SER B 1 513 ? -15.547 13.069 53.530 1.00 60.92 625 SER B O 1
ATOM 10494 N N . ASP B 1 514 ? -16.525 11.017 53.436 1.00 57.72 626 ASP B N 1
ATOM 10495 C CA . ASP B 1 514 ? -16.470 10.859 51.978 1.00 57.52 626 ASP B CA 1
ATOM 10496 C C . ASP B 1 514 ? -17.362 11.891 51.282 1.00 61.41 626 ASP B C 1
ATOM 10497 O O . ASP B 1 514 ? -16.997 12.402 50.223 1.00 60.93 626 ASP B O 1
ATOM 10502 N N . GLU B 1 515 ? -18.510 12.215 51.911 1.00 58.03 627 GLU B N 1
ATOM 10503 C CA . GLU B 1 515 ? -19.506 13.191 51.457 1.00 57.79 627 GLU B CA 1
ATOM 10504 C C . GLU B 1 515 ? -18.882 14.589 51.372 1.00 61.50 627 GLU B C 1
ATOM 10505 O O . GLU B 1 515 ? -19.145 15.323 50.418 1.00 61.06 627 GLU B O 1
ATOM 10511 N N . GLU B 1 516 ? -18.039 14.935 52.366 1.00 58.01 628 GLU B N 1
ATOM 10512 C CA . GLU B 1 516 ? -17.321 16.208 52.458 1.00 57.84 628 GLU B CA 1
ATOM 10513 C C . GLU B 1 516 ? -16.150 16.241 51.472 1.00 61.28 628 GLU B C 1
ATOM 10514 O O . GLU B 1 516 ? -15.876 17.292 50.892 1.00 60.87 628 GLU B O 1
ATOM 10520 N N . LEU B 1 517 ? -15.463 15.091 51.291 1.00 57.49 629 LEU B N 1
ATOM 10521 C CA . LEU B 1 517 ? -14.312 14.922 50.398 1.00 57.09 629 LEU B CA 1
ATOM 10522 C C . LEU B 1 517 ? -14.670 15.100 48.918 1.00 60.17 629 LEU B C 1
ATOM 10523 O O . LEU B 1 517 ? -13.878 15.677 48.172 1.00 59.75 629 LEU B O 1
ATOM 10528 N N . SER B 1 518 ? -15.858 14.611 48.502 1.00 56.19 630 SER B N 1
ATOM 10529 C CA . SER B 1 518 ? -16.364 14.701 47.126 1.00 55.76 630 SER B CA 1
ATOM 10530 C C . SER B 1 518 ? -16.550 16.150 46.651 1.00 59.15 630 SER B C 1
ATOM 10531 O O . SER B 1 518 ? -16.446 16.414 45.452 1.00 58.70 630 SER B O 1
ATOM 10534 N N . GLN B 1 519 ? -16.817 17.077 47.595 1.00 55.39 631 GLN B N 1
ATOM 10535 C CA . GLN B 1 519 ? -17.012 18.508 47.347 1.00 55.07 631 GLN B CA 1
ATOM 10536 C C . GLN B 1 519 ? -15.709 19.194 46.918 1.00 58.61 631 GLN B C 1
ATOM 10537 O O . GLN B 1 519 ? -15.736 20.055 46.038 1.00 58.15 631 GLN B O 1
ATOM 10543 N N . TYR B 1 520 ? -14.577 18.815 47.544 1.00 54.95 632 TYR B N 1
ATOM 10544 C CA . TYR B 1 520 ? -13.252 19.382 47.271 1.00 54.62 632 TYR B CA 1
ATOM 10545 C C . TYR B 1 520 ? -12.360 18.432 46.447 1.00 57.66 632 TYR B C 1
ATOM 10546 O O . TYR B 1 520 ? -11.170 18.709 46.274 1.00 57.22 632 TYR B O 1
ATOM 10555 N N . LEU B 1 521 ? -12.943 17.332 45.924 1.00 53.63 633 LEU B N 1
ATOM 10556 C CA . LEU B 1 521 ? -12.247 16.315 45.128 1.00 53.24 633 LEU B CA 1
ATOM 10557 C C . LEU B 1 521 ? -11.645 16.860 43.827 1.00 56.46 633 LEU B C 1
ATOM 10558 O O . LEU B 1 521 ? -10.569 16.411 43.430 1.00 56.05 633 LEU B O 1
ATOM 10563 N N . LEU B 1 522 ? -12.329 17.828 43.178 1.00 52.36 634 LEU B N 1
ATOM 10564 C CA . LEU B 1 522 ? -11.883 18.471 41.937 1.00 51.78 634 LEU B CA 1
ATOM 10565 C C . LEU B 1 522 ? -10.556 19.218 42.144 1.00 55.01 634 LEU B C 1
ATOM 10566 O O . LEU B 1 522 ? -9.671 19.137 41.290 1.00 54.65 634 LEU B O 1
ATOM 10571 N N . GLN B 1 523 ? -10.421 19.920 43.286 1.00 50.95 635 GLN B N 1
ATOM 10572 C CA . GLN B 1 523 ? -9.227 20.679 43.655 1.00 50.51 635 GLN B CA 1
ATOM 10573 C C . GLN B 1 523 ? -8.042 19.767 43.976 1.00 54.00 635 GLN B C 1
ATOM 10574 O O . GLN B 1 523 ? -6.937 20.030 43.502 1.00 53.47 635 GLN B O 1
ATOM 10580 N N . LEU B 1 524 ? -8.279 18.690 44.761 1.00 50.36 636 LEU B N 1
ATOM 10581 C CA . LEU B 1 524 ? -7.269 17.711 45.191 1.00 50.02 636 LEU B CA 1
ATOM 10582 C C . LEU B 1 524 ? -6.581 16.973 44.036 1.00 53.21 636 LEU B C 1
ATOM 10583 O O . LEU B 1 524 ? -5.398 16.647 44.148 1.00 52.68 636 LEU B O 1
ATOM 10588 N N . VAL B 1 525 ? -7.318 16.717 42.934 1.00 49.35 637 VAL B N 1
ATOM 10589 C CA . VAL B 1 525 ? -6.806 16.054 41.726 1.00 48.93 637 VAL B CA 1
ATOM 10590 C C . VAL B 1 525 ? -5.802 16.984 41.012 1.00 52.31 637 VAL B C 1
ATOM 10591 O O . VAL B 1 525 ? -4.774 16.513 40.521 1.00 51.96 637 VAL B O 1
ATOM 10595 N N . GLN B 1 526 ? -6.083 18.301 41.005 1.00 48.39 638 GLN B N 1
ATOM 10596 C CA . GLN B 1 526 ? -5.216 19.304 40.380 1.00 48.01 638 GLN B CA 1
ATOM 10597 C C . GLN B 1 526 ? -3.946 19.588 41.195 1.00 51.44 638 GLN B C 1
ATOM 10598 O O . GLN B 1 526 ? -2.973 20.095 40.635 1.00 51.02 638 GLN B O 1
ATOM 10604 N N . VAL B 1 527 ? -3.945 19.243 42.505 1.00 47.80 639 VAL B N 1
ATOM 10605 C CA . VAL B 1 527 ? -2.790 19.406 43.404 1.00 47.54 639 VAL B CA 1
ATOM 10606 C C . VAL B 1 527 ? -1.706 18.380 43.014 1.00 51.15 639 VAL B C 1
ATOM 10607 O O . VAL B 1 527 ? -0.514 18.685 43.110 1.00 50.65 639 VAL B O 1
ATOM 10611 N N . LEU B 1 528 ? -2.131 17.191 42.517 1.00 47.62 640 LEU B N 1
ATOM 10612 C CA . LEU B 1 528 ? -1.255 16.108 42.047 1.00 47.46 640 LEU B CA 1
ATOM 10613 C C . LEU B 1 528 ? -0.357 16.568 40.892 1.00 51.77 640 LEU B C 1
ATOM 10614 O O . LEU B 1 528 ? 0.757 16.062 40.755 1.00 51.47 640 LEU B O 1
ATOM 10619 N N . LYS B 1 529 ? -0.842 17.530 40.074 1.00 48.54 641 LYS B N 1
ATOM 10620 C CA . LYS B 1 529 ? -0.110 18.125 38.951 1.00 48.45 641 LYS B CA 1
ATOM 10621 C C . LYS B 1 529 ? 1.072 18.948 39.480 1.00 52.83 641 LYS B C 1
ATOM 10622 O O . LYS B 1 529 ? 2.152 18.914 38.887 1.00 52.68 641 LYS B O 1
ATOM 10628 N N . TYR B 1 530 ? 0.865 19.668 40.606 1.00 49.53 642 TYR B N 1
ATOM 10629 C CA . TYR B 1 530 ? 1.890 20.480 41.270 1.00 49.35 642 TYR B CA 1
ATOM 10630 C C . TYR B 1 530 ? 2.908 19.589 41.988 1.00 52.91 642 TYR B C 1
ATOM 10631 O O . TYR B 1 530 ? 4.080 19.961 42.067 1.00 52.50 642 TYR B O 1
ATOM 10640 N N . GLU B 1 531 ? 2.452 18.430 42.526 1.00 49.20 643 GLU B N 1
ATOM 10641 C CA . GLU B 1 531 ? 3.274 17.462 43.261 1.00 48.86 643 GLU B CA 1
ATOM 10642 C C . GLU B 1 531 ? 4.534 17.050 42.485 1.00 52.68 643 GLU B C 1
ATOM 10643 O O . GLU B 1 531 ? 4.427 16.568 41.353 1.00 52.32 643 GLU B O 1
ATOM 10649 N N . PRO B 1 532 ? 5.736 17.297 43.057 1.00 49.07 644 PRO B N 1
ATOM 10650 C CA . PRO B 1 532 ? 6.979 16.972 42.337 1.00 48.75 644 PRO B CA 1
ATOM 10651 C C . PRO B 1 532 ? 7.272 15.481 42.222 1.00 52.28 644 PRO B C 1
ATOM 10652 O O . PRO B 1 532 ? 7.770 15.043 41.184 1.00 51.83 644 PRO B O 1
ATOM 10656 N N . PHE B 1 533 ? 6.974 14.708 43.280 1.00 48.69 645 PHE B N 1
ATOM 10657 C CA . PHE B 1 533 ? 7.217 13.267 43.314 1.00 48.47 645 PHE B CA 1
ATOM 10658 C C . PHE B 1 533 ? 5.920 12.465 43.327 1.00 52.71 645 PHE B C 1
ATOM 10659 O O . PHE B 1 533 ? 4.919 12.921 43.885 1.00 52.29 645 PHE B O 1
ATOM 10667 N N . LEU B 1 534 ? 5.943 11.273 42.697 1.00 49.53 646 LEU B N 1
ATOM 10668 C CA . LEU B 1 534 ? 4.801 10.359 42.582 1.00 49.45 646 LEU B CA 1
ATOM 10669 C C . LEU B 1 534 ? 4.313 9.865 43.944 1.00 53.87 646 LEU B C 1
ATOM 10670 O O . LEU B 1 534 ? 3.125 9.989 44.243 1.00 53.48 646 LEU B O 1
ATO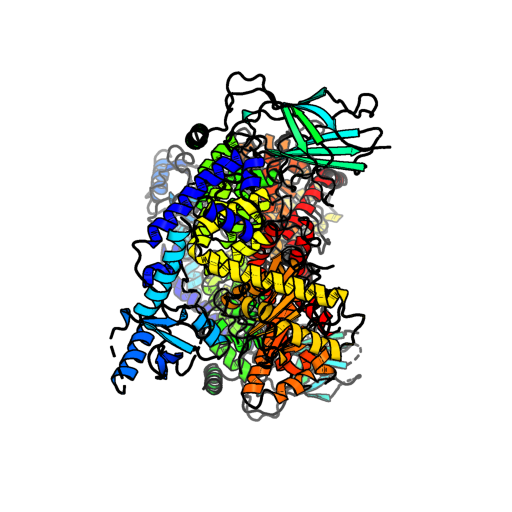M 10675 N N . ASP B 1 535 ? 5.232 9.324 44.770 1.00 50.76 647 ASP B N 1
ATOM 10676 C CA . ASP B 1 535 ? 4.911 8.809 46.098 1.00 50.73 647 ASP B CA 1
ATOM 10677 C C . ASP B 1 535 ? 4.812 9.936 47.125 1.00 54.66 647 ASP B C 1
ATOM 10678 O O . ASP B 1 535 ? 5.819 10.363 47.699 1.00 54.38 647 ASP B O 1
ATOM 10683 N N . CYS B 1 536 ? 3.584 10.435 47.323 1.00 51.05 648 CYS B N 1
ATOM 10684 C CA . CYS B 1 536 ? 3.266 11.498 48.274 1.00 50.78 648 CYS B CA 1
ATOM 10685 C C . CYS B 1 536 ? 2.061 11.098 49.130 1.00 54.38 648 CYS B C 1
ATOM 10686 O O . CYS B 1 536 ? 1.335 10.165 48.773 1.00 53.94 648 CYS B O 1
ATOM 10689 N N . ALA B 1 537 ? 1.857 11.799 50.258 1.00 50.69 649 ALA B N 1
ATOM 10690 C CA . ALA B 1 537 ? 0.759 11.552 51.193 1.00 50.42 649 ALA B CA 1
ATOM 10691 C C . ALA B 1 537 ? -0.630 11.822 50.590 1.00 54.20 649 ALA B C 1
ATOM 10692 O O . ALA B 1 537 ? -1.598 11.172 50.986 1.00 53.64 649 ALA B O 1
ATOM 10694 N N . LEU B 1 538 ? -0.713 12.748 49.611 1.00 50.88 650 LEU B N 1
ATOM 10695 C CA . LEU B 1 538 ? -1.954 13.109 48.920 1.00 50.76 650 LEU B CA 1
ATOM 10696 C C . LEU B 1 538 ? -2.442 11.987 47.993 1.00 54.70 650 LEU B C 1
ATOM 10697 O O . LEU B 1 538 ? -3.625 11.648 48.039 1.00 54.27 650 LEU B O 1
ATOM 10702 N N . SER B 1 539 ? -1.537 11.427 47.160 1.00 51.26 651 SER B N 1
ATOM 10703 C CA . SER B 1 539 ? -1.838 10.341 46.219 1.00 51.07 651 SER B CA 1
ATOM 10704 C C . SER B 1 539 ? -2.255 9.058 46.942 1.00 54.70 651 SER B C 1
ATOM 10705 O O . SER B 1 539 ? -3.151 8.358 46.467 1.00 54.28 651 SER B O 1
ATOM 10708 N N . ARG B 1 540 ? -1.614 8.767 48.095 1.00 51.04 652 ARG B N 1
ATOM 10709 C CA . ARG B 1 540 ? -1.888 7.600 48.939 1.00 50.72 652 ARG B CA 1
ATOM 10710 C C . ARG B 1 540 ? -3.276 7.696 49.579 1.00 53.99 652 ARG B C 1
ATOM 10711 O O . ARG B 1 540 ? -4.003 6.705 49.595 1.00 53.61 652 ARG B O 1
ATOM 10719 N N . PHE B 1 541 ? -3.638 8.892 50.090 1.00 50.11 653 PHE B N 1
ATOM 10720 C CA . PHE B 1 541 ? -4.927 9.167 50.729 1.00 49.69 653 PHE B CA 1
ATOM 10721 C C . PHE B 1 541 ? -6.086 9.157 49.730 1.00 53.05 653 PHE B C 1
ATOM 10722 O O . PHE B 1 541 ? -7.153 8.629 50.054 1.00 52.49 653 PHE B O 1
ATOM 10730 N N . LEU B 1 542 ? -5.881 9.743 48.530 1.00 49.41 654 LEU B N 1
ATOM 10731 C CA . LEU B 1 542 ? -6.891 9.787 47.468 1.00 49.17 654 LEU B CA 1
ATOM 10732 C C . LEU B 1 542 ? -7.239 8.384 46.973 1.00 52.96 654 LEU B C 1
ATOM 10733 O O . LEU B 1 542 ? -8.410 8.113 46.711 1.00 52.63 654 LEU B O 1
ATOM 10738 N N . LEU B 1 543 ? -6.231 7.489 46.884 1.00 49.36 655 LEU B N 1
ATOM 10739 C CA . LEU B 1 543 ? -6.412 6.095 46.474 1.00 49.14 655 LEU B CA 1
ATOM 10740 C C . LEU B 1 543 ? -7.115 5.281 47.562 1.00 52.88 655 LEU B C 1
ATOM 10741 O O . LEU B 1 543 ? -8.008 4.498 47.245 1.00 52.42 655 LEU B O 1
ATOM 10746 N N . GLU B 1 544 ? -6.728 5.488 48.841 1.00 49.38 656 GLU B N 1
ATOM 10747 C CA . GLU B 1 544 ? -7.290 4.814 50.019 1.00 49.20 656 GLU B CA 1
ATOM 10748 C C . GLU B 1 544 ? -8.804 5.045 50.154 1.00 52.74 656 GLU B C 1
ATOM 10749 O O . GLU B 1 544 ? -9.530 4.115 50.509 1.00 52.35 656 GLU B O 1
ATOM 10755 N N . ARG B 1 545 ? -9.269 6.275 49.859 1.00 49.01 657 ARG B N 1
ATOM 10756 C CA . ARG B 1 545 ? -10.683 6.653 49.924 1.00 48.72 657 ARG B CA 1
ATOM 10757 C C . ARG B 1 545 ? -11.462 6.198 48.686 1.00 52.93 657 ARG B C 1
ATOM 10758 O O . ARG B 1 545 ? -12.639 5.855 48.806 1.00 52.49 657 ARG B O 1
ATOM 10766 N N . ALA B 1 546 ? -10.807 6.203 47.503 1.00 49.78 658 ALA B N 1
ATOM 10767 C CA . ALA B 1 546 ? -11.399 5.794 46.222 1.00 49.72 658 ALA B CA 1
ATOM 10768 C C . ALA B 1 546 ? -11.683 4.294 46.169 1.00 53.93 658 ALA B C 1
ATOM 10769 O O . ALA B 1 546 ? -12.649 3.882 45.529 1.00 53.51 658 ALA B O 1
ATOM 10771 N N . LEU B 1 547 ? -10.838 3.483 46.829 1.00 50.81 659 LEU B N 1
ATOM 10772 C CA . LEU B 1 547 ? -10.979 2.029 46.874 1.00 50.73 659 LEU B CA 1
ATOM 10773 C C . LEU B 1 547 ? -12.096 1.590 47.824 1.00 54.96 659 LEU B C 1
ATOM 10774 O O . LEU B 1 547 ? -12.787 0.613 47.527 1.00 54.57 659 LEU B O 1
ATOM 10779 N N . ASP B 1 548 ? -12.282 2.310 48.953 1.00 51.85 660 ASP B N 1
ATOM 10780 C CA . ASP B 1 548 ? -13.312 2.027 49.964 1.00 51.82 660 ASP B CA 1
ATOM 10781 C C . ASP B 1 548 ? -14.674 2.689 49.668 1.00 55.48 660 ASP B C 1
ATOM 10782 O O . ASP B 1 548 ? -15.653 2.399 50.360 1.00 54.99 660 ASP B O 1
ATOM 10787 N N . ASN B 1 549 ? -14.733 3.578 48.658 1.00 51.95 661 ASN B N 1
ATOM 10788 C CA . ASN B 1 549 ? -15.955 4.283 48.259 1.00 51.69 661 ASN B CA 1
ATOM 10789 C C . ASN B 1 549 ? -16.003 4.403 46.734 1.00 55.29 661 ASN B C 1
ATOM 10790 O O . ASN B 1 549 ? -15.186 5.117 46.146 1.00 54.97 661 ASN B O 1
ATOM 10795 N N . ARG B 1 550 ? -16.958 3.697 46.098 1.00 51.46 662 ARG B N 1
ATOM 10796 C CA . ARG B 1 550 ? -17.114 3.677 44.641 1.00 51.18 662 ARG B CA 1
ATOM 10797 C C . ARG B 1 550 ? -17.531 5.019 44.036 1.00 55.10 662 ARG B C 1
ATOM 10798 O O . ARG B 1 550 ? -17.203 5.264 42.875 1.00 54.73 662 ARG B O 1
ATOM 10806 N N . ARG B 1 551 ? -18.230 5.891 44.799 1.00 51.61 663 ARG B N 1
ATOM 10807 C CA . ARG B 1 551 ? -18.626 7.222 44.316 1.00 51.37 663 ARG B CA 1
ATOM 10808 C C . ARG B 1 551 ? -17.388 8.107 44.171 1.00 55.05 663 ARG B C 1
ATOM 10809 O O . ARG B 1 551 ? -17.279 8.857 43.200 1.00 54.67 663 ARG B O 1
ATOM 10817 N N . ILE B 1 552 ? -16.447 7.990 45.132 1.00 51.37 664 ILE B N 1
ATOM 10818 C CA . ILE B 1 552 ? -15.163 8.697 45.145 1.00 51.08 664 ILE B CA 1
ATOM 10819 C C . ILE B 1 552 ? -14.283 8.081 44.050 1.00 54.65 664 ILE B C 1
ATOM 10820 O O . ILE B 1 552 ? -13.603 8.809 43.327 1.00 54.18 664 ILE B O 1
ATOM 10825 N N . GLY B 1 553 ? -14.348 6.753 43.930 1.00 51.06 665 GLY B N 1
ATOM 10826 C CA . GLY B 1 553 ? -13.592 5.961 42.965 1.00 50.76 665 GLY B CA 1
ATOM 10827 C C . GLY B 1 553 ? -13.911 6.249 41.514 1.00 54.32 665 GLY B C 1
ATOM 10828 O O . GLY B 1 553 ? -12.993 6.414 40.707 1.00 53.91 665 GLY B O 1
ATOM 10829 N N . GLN B 1 554 ? -15.213 6.306 41.172 1.00 50.71 666 GLN B N 1
ATOM 10830 C CA . GLN B 1 554 ? -15.680 6.585 39.811 1.00 50.44 666 GLN B CA 1
ATOM 10831 C C . GLN B 1 554 ? -15.365 8.027 39.399 1.00 54.24 666 GLN B C 1
ATOM 10832 O O . GLN B 1 554 ? -15.009 8.260 38.242 1.00 53.85 666 GLN B O 1
ATOM 10838 N N . PHE B 1 555 ? -15.484 8.981 40.346 1.00 50.80 667 PHE B N 1
ATOM 10839 C CA . PHE B 1 555 ? -15.194 10.394 40.111 1.00 50.61 667 PHE B CA 1
ATOM 10840 C C . PHE B 1 555 ? -13.700 10.633 39.894 1.00 54.06 667 PHE B C 1
ATOM 10841 O O . PHE B 1 555 ? -13.338 11.332 38.948 1.00 53.58 667 PHE B O 1
ATOM 10849 N N . LEU B 1 556 ? -12.840 10.018 40.740 1.00 50.36 668 LEU B N 1
ATOM 10850 C CA . LEU B 1 556 ? -11.378 10.115 40.651 1.00 50.09 668 LEU B CA 1
ATOM 10851 C C . LEU B 1 556 ? -10.878 9.513 39.330 1.00 53.75 668 LEU B C 1
ATOM 10852 O O . LEU B 1 556 ? -9.964 10.069 38.723 1.00 53.28 668 LEU B O 1
ATOM 10857 N N . PHE B 1 557 ? -11.503 8.399 38.884 1.00 50.10 669 PHE B N 1
ATOM 10858 C CA . PHE B 1 557 ? -11.196 7.695 37.635 1.00 49.68 669 PHE B CA 1
ATOM 10859 C C . PHE B 1 557 ? -11.298 8.640 36.433 1.00 52.92 669 PHE B C 1
ATOM 10860 O O . PHE B 1 557 ? -10.341 8.744 35.668 1.00 52.37 669 PHE B O 1
ATOM 10868 N N . TRP B 1 558 ? -12.442 9.338 36.287 1.00 49.15 670 TRP B N 1
ATOM 10869 C CA . TRP B 1 558 ? -12.692 10.258 35.178 1.00 48.87 670 TRP B CA 1
ATOM 10870 C C . TRP B 1 558 ? -11.917 11.568 35.272 1.00 52.79 670 TRP B C 1
ATOM 10871 O O . TRP B 1 558 ? -11.613 12.145 34.227 1.00 52.31 670 TRP B O 1
ATOM 10882 N N . HIS B 1 559 ? -11.579 12.036 36.494 1.00 49.59 671 HIS B N 1
ATOM 10883 C CA . HIS B 1 559 ? -10.786 13.258 36.671 1.00 49.49 671 HIS B CA 1
ATOM 10884 C C . HIS B 1 559 ? -9.361 13.028 36.157 1.00 53.60 671 HIS B C 1
ATOM 10885 O O . HIS B 1 559 ? -8.776 13.927 35.550 1.00 53.16 671 HIS B O 1
ATOM 10892 N N . LEU B 1 560 ? -8.825 11.809 36.376 1.00 50.42 672 LEU B N 1
ATOM 10893 C CA . LEU B 1 560 ? -7.488 11.403 35.943 1.00 50.33 672 LEU B CA 1
ATOM 10894 C C . LEU B 1 560 ? -7.455 10.975 34.468 1.00 54.31 672 LEU B C 1
ATOM 10895 O O . LEU B 1 560 ? -6.462 11.240 33.789 1.00 53.79 672 LEU B O 1
ATOM 10900 N N . ARG B 1 561 ? -8.527 10.311 33.979 1.00 51.16 673 ARG B N 1
ATOM 10901 C CA . ARG B 1 561 ? -8.636 9.837 32.592 1.00 51.13 673 ARG B CA 1
ATOM 10902 C C . ARG B 1 561 ? -8.829 10.976 31.580 1.00 55.96 673 ARG B C 1
ATOM 10903 O O . ARG B 1 561 ? -8.463 10.818 30.416 1.00 55.59 673 ARG B O 1
ATOM 10911 N N . SER B 1 562 ? -9.402 12.115 32.021 1.00 53.21 674 SER B N 1
ATOM 10912 C CA . SER B 1 562 ? -9.626 13.291 31.175 1.00 53.30 674 SER B CA 1
ATOM 10913 C C . SER B 1 562 ? -8.311 13.985 30.797 1.00 57.81 674 SER B C 1
ATOM 10914 O O . SER B 1 562 ? -8.243 14.628 29.748 1.00 57.61 674 SER B O 1
ATOM 10917 N N . GLU B 1 563 ? -7.273 13.843 31.646 1.00 54.60 675 GLU B N 1
ATOM 10918 C CA . GLU B 1 563 ? -5.949 14.439 31.443 1.00 54.62 675 GLU B CA 1
ATOM 10919 C C . GLU B 1 563 ? -4.832 13.384 31.285 1.00 59.33 675 GLU B C 1
ATOM 10920 O O . GLU B 1 563 ? -3.648 13.738 31.326 1.00 58.91 675 GLU B O 1
ATOM 10926 N N . VAL B 1 564 ? -5.204 12.098 31.081 1.00 56.49 676 VAL B N 1
ATOM 10927 C CA . VAL B 1 564 ? -4.243 10.999 30.913 1.00 56.65 676 VAL B CA 1
ATOM 10928 C C . VAL B 1 564 ? -3.533 11.079 29.540 1.00 61.35 676 VAL B C 1
ATOM 10929 O O . VAL B 1 564 ? -2.396 10.618 29.417 1.00 60.94 676 VAL B O 1
ATOM 10933 N N . HIS B 1 565 ? -4.195 11.684 28.532 1.00 58.53 677 HIS B N 1
ATOM 10934 C CA . HIS B 1 565 ? -3.644 11.856 27.186 1.00 58.57 677 HIS B CA 1
ATOM 10935 C C . HIS B 1 565 ? -2.726 13.082 27.086 1.00 62.61 677 HIS B C 1
ATOM 10936 O O . HIS B 1 565 ? -1.969 13.197 26.120 1.00 62.12 677 HIS B O 1
ATOM 10943 N N . THR B 1 566 ? -2.776 13.978 28.098 1.00 59.43 678 THR B N 1
ATOM 10944 C CA . THR B 1 566 ? -1.929 15.171 28.192 1.00 59.34 678 THR B CA 1
ATOM 10945 C C . THR B 1 566 ? -0.508 14.686 28.546 1.00 63.40 678 THR B C 1
ATOM 10946 O O . THR B 1 566 ? -0.342 14.040 29.584 1.00 62.97 678 THR B O 1
ATOM 10950 N N . PRO B 1 567 ? 0.509 14.935 27.680 1.00 60.08 679 PRO B N 1
ATOM 10951 C CA . PRO B 1 567 ? 1.867 14.422 27.955 1.00 59.80 679 PRO B CA 1
ATOM 10952 C C . PRO B 1 567 ? 2.522 14.899 29.253 1.00 63.21 679 PRO B C 1
ATOM 10953 O O . PRO B 1 567 ? 3.304 14.148 29.837 1.00 62.73 679 PRO B O 1
ATOM 10957 N N . ALA B 1 568 ? 2.190 16.123 29.709 1.00 59.54 680 ALA B N 1
ATOM 10958 C CA . ALA B 1 568 ? 2.727 16.730 30.933 1.00 59.20 680 ALA B CA 1
ATOM 10959 C C . ALA B 1 568 ? 2.380 15.959 32.218 1.00 62.54 680 ALA B C 1
ATOM 10960 O O . ALA B 1 568 ? 3.161 15.999 33.174 1.00 62.13 680 ALA B O 1
ATOM 10962 N N . VAL B 1 569 ? 1.222 15.264 32.241 1.00 58.62 681 VAL B N 1
ATOM 10963 C CA . VAL B 1 569 ? 0.759 14.496 33.407 1.00 58.18 681 VAL B CA 1
ATOM 10964 C C . VAL B 1 569 ? 0.383 13.031 33.064 1.00 61.29 681 VAL B C 1
ATOM 10965 O O . VAL B 1 569 ? -0.185 12.340 33.913 1.00 60.75 681 VAL B O 1
ATOM 10969 N N . SER B 1 570 ? 0.735 12.554 31.847 1.00 57.35 682 SER B N 1
ATOM 10970 C CA . SER B 1 570 ? 0.454 11.192 31.366 1.00 56.93 682 SER B CA 1
ATOM 10971 C C . SER B 1 570 ? 1.041 10.091 32.261 1.00 60.16 682 SER B C 1
ATOM 10972 O O . SER B 1 570 ? 0.380 9.076 32.487 1.00 59.61 682 SER B O 1
ATOM 10975 N N . VAL B 1 571 ? 2.273 10.300 32.766 1.00 56.28 683 VAL B N 1
ATOM 10976 C CA . VAL B 1 571 ? 2.981 9.355 33.636 1.00 55.83 683 VAL B CA 1
ATOM 10977 C C . VAL B 1 571 ? 2.365 9.354 35.047 1.00 58.91 683 VAL B C 1
ATOM 10978 O O . VAL B 1 571 ? 2.056 8.282 35.567 1.00 58.43 683 VAL B O 1
ATOM 10982 N N . GLN B 1 572 ? 2.180 10.549 35.650 1.00 54.87 684 GLN B N 1
ATOM 10983 C CA . GLN B 1 572 ? 1.627 10.723 36.998 1.00 54.32 684 GLN B CA 1
ATOM 10984 C C . GLN B 1 572 ? 0.173 10.258 37.128 1.00 57.09 684 GLN B C 1
ATOM 10985 O O . GLN B 1 572 ? -0.144 9.534 38.069 1.00 56.62 684 GLN B O 1
ATOM 10991 N N . PHE B 1 573 ? -0.699 10.666 36.192 1.00 52.88 685 PHE B N 1
ATOM 10992 C CA . PHE B 1 573 ? -2.118 10.302 36.209 1.00 52.28 685 PHE B CA 1
ATOM 10993 C C . PHE B 1 573 ? -2.366 8.833 35.844 1.00 55.27 685 PHE B C 1
ATOM 10994 O O . PHE B 1 573 ? -3.359 8.258 36.287 1.00 54.78 685 PHE B O 1
ATOM 11002 N N . GLY B 1 574 ? -1.449 8.243 35.078 1.00 51.31 686 GLY B N 1
ATOM 11003 C CA . GLY B 1 574 ? -1.513 6.854 34.637 1.00 50.85 686 GLY B CA 1
ATOM 11004 C C . GLY B 1 574 ? -1.267 5.829 35.729 1.00 54.08 686 GLY B C 1
ATOM 11005 O O . GLY B 1 574 ? -1.993 4.833 35.808 1.00 53.42 686 GLY B O 1
ATOM 11006 N N . VAL B 1 575 ? -0.232 6.058 36.570 1.00 50.36 687 VAL B N 1
ATOM 11007 C CA . VAL B 1 575 ? 0.148 5.163 37.674 1.00 49.96 687 VAL B CA 1
ATOM 11008 C C . VAL B 1 575 ? -0.908 5.136 38.790 1.00 53.57 687 VAL B C 1
ATOM 11009 O O . VAL B 1 575 ? -1.091 4.089 39.413 1.00 53.15 687 VAL B O 1
ATOM 11013 N N . ILE B 1 576 ? -1.598 6.273 39.035 1.00 49.87 688 ILE B N 1
ATOM 11014 C CA . ILE B 1 576 ? -2.660 6.374 40.046 1.00 49.57 688 ILE B CA 1
ATOM 11015 C C . ILE B 1 576 ? -3.900 5.614 39.539 1.00 53.09 688 ILE B C 1
ATOM 11016 O O . ILE B 1 576 ? -4.539 4.902 40.318 1.00 52.74 688 ILE B O 1
ATOM 11021 N N . LEU B 1 577 ? -4.199 5.733 38.224 1.00 49.30 689 LEU B N 1
ATOM 11022 C CA . LEU B 1 577 ? -5.308 5.042 37.555 1.00 49.02 689 LEU B CA 1
ATOM 11023 C C . LEU B 1 577 ? -5.100 3.526 37.562 1.00 52.98 689 LEU B C 1
ATOM 11024 O O . LEU B 1 577 ? -6.063 2.780 37.741 1.00 52.55 689 LEU B O 1
ATOM 11029 N N . GLU B 1 578 ? -3.839 3.080 37.372 1.00 49.76 690 GLU B N 1
ATOM 11030 C CA . GLU B 1 578 ? -3.445 1.669 37.377 1.00 49.68 690 GLU B CA 1
ATOM 11031 C C . GLU B 1 578 ? -3.644 1.078 38.777 1.00 53.85 690 GLU B C 1
ATOM 11032 O O . GLU B 1 578 ? -4.231 0.003 38.901 1.00 53.47 690 GLU B O 1
ATOM 11038 N N . ALA B 1 579 ? -3.189 1.805 39.822 1.00 50.59 691 ALA B N 1
ATOM 11039 C CA . ALA B 1 579 ? -3.283 1.415 41.232 1.00 50.59 691 ALA B CA 1
ATOM 11040 C C . ALA B 1 579 ? -4.725 1.210 41.691 1.00 54.92 691 ALA B C 1
ATOM 11041 O O . ALA B 1 579 ? -4.978 0.309 42.491 1.00 54.54 691 ALA B O 1
ATOM 11043 N N . TYR B 1 580 ? -5.663 2.032 41.174 1.00 51.74 692 TYR B N 1
ATOM 11044 C CA . TYR B 1 580 ? -7.086 1.939 41.492 1.00 51.64 692 TYR B CA 1
ATOM 11045 C C . TYR B 1 580 ? -7.713 0.689 40.865 1.00 55.49 692 TYR B C 1
ATOM 11046 O O . TYR B 1 580 ? -8.471 -0.008 41.539 1.00 55.06 692 TYR B O 1
ATOM 11055 N N . CYS B 1 581 ? -7.403 0.420 39.580 1.00 52.11 693 CYS B N 1
ATOM 11056 C CA . CYS B 1 581 ? -7.924 -0.722 38.826 1.00 51.95 693 CYS B CA 1
ATOM 11057 C C . CYS B 1 581 ? -7.465 -2.071 39.376 1.00 55.84 693 CYS B C 1
ATOM 11058 O O . CYS B 1 581 ? -8.240 -3.028 39.338 1.00 55.46 693 CYS B O 1
ATOM 11061 N N . ARG B 1 582 ? -6.220 -2.144 39.895 1.00 52.52 694 ARG B N 1
ATOM 11062 C CA . ARG B 1 582 ? -5.653 -3.364 40.488 1.00 52.40 694 ARG B CA 1
ATOM 11063 C C . ARG B 1 582 ? -6.342 -3.694 41.817 1.00 56.29 694 ARG B C 1
ATOM 11064 O O . ARG B 1 582 ? -6.514 -4.870 42.142 1.00 55.82 694 ARG B O 1
ATOM 11072 N N . GLY B 1 583 ? -6.727 -2.652 42.557 1.00 52.90 695 GLY B N 1
ATOM 11073 C CA . GLY B 1 583 ? -7.410 -2.768 43.840 1.00 52.77 695 GLY B CA 1
ATOM 11074 C C . GLY B 1 583 ? -8.921 -2.849 43.736 1.00 56.73 695 GLY B C 1
ATOM 11075 O O . GLY B 1 583 ? -9.588 -3.155 44.728 1.00 56.30 695 GLY B O 1
ATOM 11076 N N . SER B 1 584 ? -9.473 -2.566 42.538 1.00 53.26 696 SER B N 1
ATOM 11077 C CA . SER B 1 584 ? -10.909 -2.607 42.270 1.00 53.05 696 SER B CA 1
ATOM 11078 C C . SER B 1 584 ? -11.205 -3.313 40.939 1.00 56.69 696 SER B C 1
ATOM 11079 O O . SER B 1 584 ? -11.611 -2.678 39.962 1.00 56.37 696 SER B O 1
ATOM 11082 N N . VAL B 1 585 ? -10.988 -4.642 40.914 1.00 53.12 697 VAL B N 1
ATOM 11083 C CA . VAL B 1 585 ? -11.209 -5.509 39.747 1.00 52.90 697 VAL B CA 1
ATOM 11084 C C . VAL B 1 585 ? -12.718 -5.653 39.466 1.00 56.54 697 VAL B C 1
ATOM 11085 O O . VAL B 1 585 ? -13.122 -5.728 38.304 1.00 56.07 697 VAL B O 1
ATOM 11089 N N . GLY B 1 586 ? -13.521 -5.668 40.531 1.00 52.99 698 GLY B N 1
ATOM 11090 C CA . GLY B 1 586 ? -14.975 -5.775 40.455 1.00 52.73 698 GLY B CA 1
ATOM 11091 C C . GLY B 1 586 ? -15.649 -4.565 39.838 1.00 56.28 698 GLY B C 1
ATOM 11092 O O . GLY B 1 586 ? -16.666 -4.705 39.151 1.00 55.88 698 GLY B O 1
ATOM 11093 N N . HIS B 1 587 ? -15.081 -3.366 40.075 1.00 52.63 699 HIS B N 1
ATOM 11094 C CA . HIS B 1 587 ? -15.593 -2.097 39.554 1.00 52.33 699 HIS B CA 1
ATOM 11095 C C . HIS B 1 587 ? -15.174 -1.845 38.097 1.00 55.74 699 HIS B C 1
ATOM 11096 O O . HIS B 1 587 ? -15.780 -1.001 37.432 1.00 55.42 699 HIS B O 1
ATOM 11103 N N . MET B 1 588 ? -14.161 -2.594 37.597 1.00 51.75 700 MET B N 1
ATOM 11104 C CA . MET B 1 588 ? -13.642 -2.493 36.226 1.00 51.27 700 MET B CA 1
ATOM 11105 C C . MET B 1 588 ? -14.711 -2.745 35.161 1.00 54.59 700 MET B C 1
ATOM 11106 O O . MET B 1 588 ? -14.689 -2.082 34.126 1.00 54.13 700 MET B O 1
ATOM 11111 N N . LYS B 1 589 ? -15.645 -3.686 35.425 1.00 50.81 701 LYS B N 1
ATOM 11112 C CA . LYS B 1 589 ? -16.755 -4.036 34.529 1.00 50.48 701 LYS B CA 1
ATOM 11113 C C . LYS B 1 589 ? -17.731 -2.864 34.375 1.00 53.89 701 LYS B C 1
ATOM 11114 O O . LYS B 1 589 ? -18.251 -2.646 33.279 1.00 53.36 701 LYS B O 1
ATOM 11120 N N . VAL B 1 590 ? -17.965 -2.114 35.474 1.00 50.15 702 VAL B N 1
ATOM 11121 C CA . VAL B 1 590 ? -18.839 -0.934 35.532 1.00 49.74 702 VAL B CA 1
ATOM 11122 C C . VAL B 1 590 ? -18.184 0.207 34.729 1.00 52.82 702 VAL B C 1
ATOM 11123 O O . VAL B 1 590 ? -18.858 0.860 33.931 1.00 52.19 702 VAL B O 1
ATOM 11127 N N . LEU B 1 591 ? -16.865 0.415 34.924 1.00 49.01 703 LEU B N 1
ATOM 11128 C CA . LEU B 1 591 ? -16.078 1.449 34.243 1.00 48.58 703 LEU B CA 1
ATOM 11129 C C . LEU B 1 591 ? -15.896 1.161 32.750 1.00 52.23 703 LEU B C 1
ATOM 11130 O O . LEU B 1 591 ? -15.877 2.104 31.958 1.00 51.76 703 LEU B O 1
ATOM 11135 N N . SER B 1 592 ? -15.771 -0.133 32.367 1.00 48.70 704 SER B N 1
ATOM 11136 C CA . SER B 1 592 ? -15.607 -0.575 30.976 1.00 48.38 704 SER B CA 1
ATOM 11137 C C . SER B 1 592 ? -16.831 -0.233 30.125 1.00 51.74 704 SER B C 1
ATOM 11138 O O . SER B 1 592 ? -16.670 0.179 28.975 1.00 51.10 704 SER B O 1
ATOM 11141 N N . LYS B 1 593 ? -18.045 -0.384 30.701 1.00 48.20 705 LYS B N 1
ATOM 11142 C CA . LYS B 1 593 ? -19.322 -0.069 30.050 1.00 47.96 705 LYS B CA 1
ATOM 11143 C C . LYS B 1 593 ? -19.440 1.432 29.777 1.00 51.80 705 LYS B C 1
ATOM 11144 O O . LYS B 1 593 ? -20.010 1.817 28.759 1.00 51.32 705 LYS B O 1
ATOM 11150 N N . GLN B 1 594 ? -18.880 2.268 30.678 1.00 48.28 706 GLN B N 1
ATOM 11151 C CA . GLN B 1 594 ? -18.862 3.728 30.572 1.00 47.99 706 GLN B CA 1
ATOM 11152 C C . GLN B 1 594 ? -17.938 4.188 29.437 1.00 52.06 706 GLN B C 1
ATOM 11153 O O . GLN B 1 594 ? -18.349 5.021 28.630 1.00 51.65 706 GLN B O 1
ATOM 11159 N N . VAL B 1 595 ? -16.707 3.624 29.364 1.00 48.76 707 VAL B N 1
ATOM 11160 C CA . VAL B 1 595 ? -15.698 3.913 28.330 1.00 48.54 707 VAL B CA 1
ATOM 11161 C C . VAL B 1 595 ? -16.258 3.529 26.943 1.00 52.55 707 VAL B C 1
ATOM 11162 O O . VAL B 1 595 ? -16.123 4.302 25.991 1.00 52.09 707 VAL B O 1
ATOM 11166 N N . GLU B 1 596 ? -16.920 2.357 26.856 1.00 49.31 708 GLU B N 1
ATOM 11167 C CA . GLU B 1 596 ? -17.542 1.844 25.632 1.00 49.27 708 GLU B CA 1
ATOM 11168 C C . GLU B 1 596 ? -18.727 2.705 25.181 1.00 53.38 708 GLU B C 1
ATOM 11169 O O . GLU B 1 596 ? -18.883 2.927 23.980 1.00 53.02 708 GLU B O 1
ATOM 11175 N N . ALA B 1 597 ? -19.540 3.204 26.138 1.00 50.07 709 ALA B N 1
ATOM 11176 C CA . ALA B 1 597 ? -20.700 4.062 25.865 1.00 49.90 709 ALA B CA 1
ATOM 11177 C C . ALA B 1 597 ? -20.275 5.427 25.323 1.00 53.66 709 ALA B C 1
ATOM 11178 O O . ALA B 1 597 ? -20.887 5.914 24.372 1.00 53.08 709 ALA B O 1
ATOM 11180 N N . LEU B 1 598 ? -19.222 6.031 25.916 1.00 50.39 710 LEU B N 1
ATOM 11181 C CA . LEU B 1 598 ? -18.685 7.330 25.507 1.00 50.28 710 LEU B CA 1
ATOM 11182 C C . LEU B 1 598 ? -17.986 7.281 24.148 1.00 54.19 710 LEU B C 1
ATOM 11183 O O . LEU B 1 598 ? -17.995 8.282 23.431 1.00 53.74 710 LEU B O 1
ATOM 11188 N N . ASN B 1 599 ? -17.406 6.116 23.787 1.00 50.81 711 ASN B N 1
ATOM 11189 C CA . ASN B 1 599 ? -16.744 5.895 22.498 1.00 50.61 711 ASN B CA 1
ATOM 11190 C C . ASN B 1 599 ? -17.774 5.891 21.368 1.00 54.23 711 ASN B C 1
ATOM 11191 O O . ASN B 1 599 ? -17.494 6.416 20.290 1.00 53.97 711 ASN B O 1
ATOM 11196 N N . LYS B 1 600 ? -18.976 5.331 21.629 1.00 50.48 712 LYS B N 1
ATOM 11197 C CA . LYS B 1 600 ? -20.096 5.293 20.681 1.00 50.18 712 LYS B CA 1
ATOM 11198 C C . LYS B 1 600 ? -20.660 6.706 20.516 1.00 53.78 712 LYS B C 1
ATOM 11199 O O . LYS B 1 600 ? -21.040 7.085 19.408 1.00 53.28 712 LYS B O 1
ATOM 11205 N N . LEU B 1 601 ? -20.686 7.484 21.623 1.00 50.23 713 LEU B N 1
ATOM 11206 C CA . LEU B 1 601 ? -21.143 8.876 21.656 1.00 49.96 713 LEU B CA 1
ATOM 11207 C C . LEU B 1 601 ? -20.196 9.760 20.845 1.00 53.66 713 LEU B C 1
ATOM 11208 O O . LEU B 1 601 ? -20.662 10.645 20.127 1.00 53.17 713 LEU B O 1
ATOM 11213 N N . LYS B 1 602 ? -18.872 9.497 20.943 1.00 50.14 714 LYS B N 1
ATOM 11214 C CA . LYS B 1 602 ? -17.816 10.199 20.207 1.00 49.95 714 LYS B CA 1
ATOM 11215 C C . LYS B 1 602 ? -17.934 9.909 18.706 1.00 53.82 714 LYS B C 1
ATOM 11216 O O . LYS B 1 602 ? -17.699 10.804 17.892 1.00 53.27 714 LYS B O 1
ATOM 11222 N N . THR B 1 603 ? -18.317 8.661 18.352 1.00 50.53 715 THR B N 1
ATOM 11223 C CA . THR B 1 603 ? -18.515 8.206 16.973 1.00 50.43 715 THR B CA 1
ATOM 11224 C C . THR B 1 603 ? -19.776 8.856 16.384 1.00 54.33 715 THR B C 1
ATOM 11225 O O . THR B 1 603 ? -19.723 9.368 15.266 1.00 53.84 715 THR B O 1
ATOM 11229 N N . LEU B 1 604 ? -20.893 8.849 17.150 1.00 51.06 716 LEU B N 1
ATOM 11230 C CA . LEU B 1 604 ? -22.180 9.440 16.764 1.00 51.00 716 LEU B CA 1
ATOM 11231 C C . LEU B 1 604 ? -22.055 10.954 16.546 1.00 55.40 716 LEU B C 1
ATOM 11232 O O . LEU B 1 604 ? -22.644 11.478 15.602 1.00 55.04 716 LEU B O 1
ATOM 11237 N N . ASN B 1 605 ? -21.262 11.639 17.399 1.00 52.27 717 ASN B N 1
ATOM 11238 C CA . ASN B 1 605 ? -20.991 13.078 17.315 1.00 52.20 717 ASN B CA 1
ATOM 11239 C C . ASN B 1 605 ? -20.201 13.394 16.037 1.00 56.60 717 ASN B C 1
ATOM 11240 O O . ASN B 1 605 ? -20.474 14.404 15.386 1.00 56.19 717 ASN B O 1
ATOM 11245 N N . SER B 1 606 ? -19.240 12.516 15.680 1.00 53.57 718 SER B N 1
ATOM 11246 C CA . SER B 1 606 ? -18.400 12.644 14.488 1.00 53.60 718 SER B CA 1
ATOM 11247 C C . SER B 1 606 ? -19.189 12.393 13.199 1.00 57.84 718 SER B C 1
ATOM 11248 O O . SER B 1 606 ? -18.937 13.068 12.200 1.00 57.43 718 SER B O 1
ATOM 11251 N N . LEU B 1 607 ? -20.141 11.430 13.224 1.00 54.73 719 LEU B N 1
ATOM 11252 C CA . LEU B 1 607 ? -20.991 11.073 12.081 1.00 54.73 719 LEU B CA 1
ATOM 11253 C C . LEU B 1 607 ? -21.898 12.230 11.655 1.00 59.22 719 LEU B C 1
ATOM 11254 O O . LEU B 1 607 ? -22.078 12.451 10.457 1.00 58.78 719 LEU B O 1
ATOM 11259 N N . ILE B 1 608 ? -22.433 12.988 12.634 1.00 56.37 720 ILE B N 1
ATOM 11260 C CA . ILE B 1 608 ? -23.291 14.152 12.388 1.00 56.48 720 ILE B CA 1
ATOM 11261 C C . ILE B 1 608 ? -22.438 15.326 11.880 1.00 61.65 720 ILE B C 1
ATOM 11262 O O . ILE B 1 608 ? -22.795 15.941 10.878 1.00 61.32 720 ILE B O 1
ATOM 11267 N N . LYS B 1 609 ? -21.289 15.590 12.538 1.00 59.12 721 LYS B N 1
ATOM 11268 C CA . LYS B 1 609 ? -20.329 16.650 12.191 1.00 59.38 721 LYS B CA 1
ATOM 11269 C C . LYS B 1 609 ? -19.863 16.616 10.727 1.00 64.53 721 LYS B C 1
ATOM 11270 O O . LYS B 1 609 ? -19.578 17.671 10.158 1.00 64.16 721 LYS B O 1
ATOM 11276 N N . LEU B 1 610 ? -19.779 15.411 10.130 1.00 62.09 722 LEU B N 1
ATOM 11277 C CA . LEU B 1 610 ? -19.308 15.206 8.758 1.00 62.40 722 LEU B CA 1
ATOM 11278 C C . LEU B 1 610 ? -20.409 14.963 7.710 1.00 67.57 722 LEU B C 1
ATOM 11279 O O . LEU B 1 610 ? -20.122 15.083 6.516 1.00 67.13 722 LEU B O 1
ATOM 11284 N N . ASN B 1 611 ? -21.645 14.611 8.132 1.00 65.21 723 ASN B N 1
ATOM 11285 C CA . ASN B 1 611 ? -22.716 14.294 7.178 1.00 65.56 723 ASN B CA 1
ATOM 11286 C C . ASN B 1 611 ? -24.054 15.054 7.374 1.00 70.66 723 ASN B C 1
ATOM 11287 O O . ASN B 1 611 ? -25.014 14.764 6.652 1.00 70.28 723 ASN B O 1
ATOM 11292 N N . ALA B 1 612 ? -24.115 16.041 8.294 1.00 68.06 724 ALA B N 1
ATOM 11293 C CA . ALA B 1 612 ? -25.341 16.827 8.511 1.00 68.22 724 ALA B CA 1
ATOM 11294 C C . ALA B 1 612 ? -25.567 17.883 7.420 1.00 72.85 724 ALA B C 1
ATOM 11295 O O . ALA B 1 612 ? -26.691 18.364 7.266 1.00 72.47 724 ALA B O 1
ATOM 11297 N N . VAL B 1 613 ? -24.500 18.241 6.674 1.00 69.97 725 VAL B N 1
ATOM 11298 C CA . VAL B 1 613 ? -24.517 19.237 5.592 1.00 69.99 725 VAL B CA 1
ATOM 11299 C C . VAL B 1 613 ? -25.363 18.742 4.402 1.00 74.10 725 VAL B C 1
ATOM 11300 O O . VAL B 1 613 ? -26.211 19.487 3.908 1.00 73.72 725 VAL B O 1
ATOM 11304 N N . LYS B 1 614 ? -25.137 17.484 3.965 1.00 70.76 726 LYS B N 1
ATOM 11305 C CA . LYS B 1 614 ? -25.842 16.849 2.845 1.00 70.61 726 LYS B CA 1
ATOM 11306 C C . LYS B 1 614 ? -27.335 16.616 3.113 1.00 74.33 726 LYS B C 1
ATOM 11307 O O . LYS B 1 614 ? -28.127 16.604 2.169 1.00 73.92 726 LYS B O 1
ATOM 11313 N N . LEU B 1 615 ? -27.713 16.438 4.393 1.00 70.79 727 LEU B N 1
ATOM 11314 C CA . LEU B 1 615 ? -29.097 16.212 4.823 1.00 70.59 727 LEU B CA 1
ATOM 11315 C C . LEU B 1 615 ? -29.736 17.486 5.400 1.00 74.36 727 LEU B C 1
ATOM 11316 O O . LEU B 1 615 ? -29.064 18.510 5.533 1.00 73.95 727 LEU B O 1
ATOM 11321 N N . SER B 1 616 ? -31.040 17.417 5.724 1.00 70.84 728 SER B N 1
ATOM 11322 C CA . SER B 1 616 ? -31.802 18.517 6.320 1.00 70.64 728 SER B CA 1
ATOM 11323 C C . SER B 1 616 ? -31.922 18.297 7.839 1.00 74.38 728 SER B C 1
ATOM 11324 O O . SER B 1 616 ? -31.539 17.230 8.326 1.00 73.98 728 SER B O 1
ATOM 11327 N N . ARG B 1 617 ? -32.426 19.306 8.583 1.00 70.78 729 ARG B N 1
ATOM 11328 C CA . ARG B 1 617 ? -32.625 19.235 10.034 1.00 70.52 729 ARG B CA 1
ATOM 11329 C C . ARG B 1 617 ? -33.678 18.174 10.416 1.00 74.05 729 ARG B C 1
ATOM 11330 O O . ARG B 1 617 ? -33.444 17.395 11.341 1.00 73.63 729 ARG B O 1
ATOM 11338 N N . ALA B 1 618 ? -34.816 18.138 9.693 1.00 70.37 730 ALA B N 1
ATOM 11339 C CA . ALA B 1 618 ? -35.906 17.181 9.918 1.00 70.07 730 ALA B CA 1
ATOM 11340 C C . ALA B 1 618 ? -35.480 15.748 9.576 1.00 73.59 730 ALA B C 1
ATOM 11341 O O . ALA B 1 618 ? -35.864 14.813 10.282 1.00 73.05 730 ALA B O 1
ATOM 11343 N N . LYS B 1 619 ? -34.678 15.584 8.502 1.00 69.97 731 LYS B N 1
ATOM 11344 C CA . LYS B 1 619 ? -34.159 14.286 8.058 1.00 69.65 731 LYS B CA 1
ATOM 11345 C C . LYS B 1 619 ? -33.021 13.813 8.964 1.00 73.03 731 LYS B C 1
ATOM 11346 O O . LYS B 1 619 ? -32.880 12.610 9.189 1.00 72.47 731 LYS B O 1
ATOM 11352 N N . GLY B 1 620 ? -32.238 14.770 9.472 1.00 69.33 732 GLY B N 1
ATOM 11353 C CA . GLY B 1 620 ? -31.114 14.540 10.374 1.00 68.98 732 GLY B CA 1
ATOM 11354 C C . GLY B 1 620 ? -31.530 14.016 11.734 1.00 72.32 732 GLY B C 1
ATOM 11355 O O . GLY B 1 620 ? -30.781 13.259 12.359 1.00 71.83 732 GLY B O 1
ATOM 11356 N N . LYS B 1 621 ? -32.734 14.414 12.198 1.00 68.52 733 LYS B N 1
ATOM 11357 C CA . LYS B 1 621 ? -33.315 13.969 13.465 1.00 68.20 733 LYS B CA 1
ATOM 11358 C C . LYS B 1 621 ? -33.643 12.476 13.354 1.00 71.75 733 LYS B C 1
ATOM 11359 O O . LYS B 1 621 ? -33.203 11.701 14.200 1.00 71.21 733 LYS B O 1
ATOM 11365 N N . GLU B 1 622 ? -34.348 12.076 12.269 1.00 68.20 734 GLU B N 1
ATOM 11366 C CA . GLU B 1 622 ? -34.723 10.691 11.957 1.00 67.90 734 GLU B CA 1
ATOM 11367 C C . GLU B 1 622 ? -33.471 9.832 11.703 1.00 71.46 734 GLU B C 1
ATOM 11368 O O . GLU B 1 622 ? -33.482 8.633 11.989 1.00 70.94 734 GLU B O 1
ATOM 11374 N N . ALA B 1 623 ? -32.401 10.457 11.170 1.00 67.89 735 ALA B N 1
ATOM 11375 C CA . ALA B 1 623 ? -31.117 9.820 10.874 1.00 67.59 735 ALA B CA 1
ATOM 11376 C C . ALA B 1 623 ? -30.379 9.400 12.152 1.00 71.25 735 ALA B C 1
ATOM 11377 O O . ALA B 1 623 ? -29.767 8.331 12.175 1.00 70.79 735 ALA B O 1
ATOM 11379 N N . MET B 1 624 ? -30.457 10.235 13.212 1.00 67.70 736 MET B N 1
ATOM 11380 C CA . MET B 1 624 ? -29.863 9.991 14.531 1.00 67.39 736 MET B CA 1
ATOM 11381 C C . MET B 1 624 ? -30.599 8.824 15.213 1.00 71.15 736 MET B C 1
ATOM 11382 O O . MET B 1 624 ? -29.971 8.008 15.890 1.00 70.69 736 MET B O 1
ATOM 11387 N N . HIS B 1 625 ? -31.929 8.756 15.010 1.00 67.75 737 HIS B N 1
ATOM 11388 C CA . HIS B 1 625 ? -32.840 7.742 15.543 1.00 67.61 737 HIS B CA 1
ATOM 11389 C C . HIS B 1 625 ? -32.529 6.344 15.007 1.00 71.28 737 HIS B C 1
ATOM 11390 O O . HIS B 1 625 ? -32.561 5.383 15.776 1.00 70.79 737 HIS B O 1
ATOM 11397 N N . THR B 1 626 ? -32.220 6.238 13.697 1.00 67.83 738 THR B N 1
ATOM 11398 C CA . THR B 1 626 ? -31.882 4.984 13.015 1.00 67.64 738 THR B CA 1
ATOM 11399 C C . THR B 1 626 ? -30.550 4.427 13.541 1.00 71.54 738 THR B C 1
ATOM 11400 O O . THR B 1 626 ? -30.422 3.212 13.709 1.00 71.24 738 THR B O 1
ATOM 11404 N N . CYS B 1 627 ? -29.575 5.320 13.815 1.00 67.98 739 CYS B N 1
ATOM 11405 C CA . CYS B 1 627 ? -28.250 4.967 14.327 1.00 67.72 739 CYS B CA 1
ATOM 11406 C C . CYS B 1 627 ? -28.302 4.439 15.764 1.00 70.66 739 CYS B C 1
ATOM 11407 O O . CYS B 1 627 ? -27.576 3.499 16.090 1.00 70.05 739 CYS B O 1
ATOM 11410 N N . LEU B 1 628 ? -29.160 5.040 16.616 1.00 66.73 740 LEU B N 1
ATOM 11411 C CA . LEU B 1 628 ? -29.337 4.638 18.017 1.00 66.33 740 LEU B CA 1
ATOM 11412 C C . LEU B 1 628 ? -30.103 3.318 18.143 1.00 69.90 740 LEU B C 1
ATOM 11413 O O . LEU B 1 628 ? -29.873 2.572 19.096 1.00 69.25 740 LEU B O 1
ATOM 11418 N N . LYS B 1 629 ? -31.009 3.031 17.184 1.00 66.46 741 LYS B N 1
ATOM 11419 C CA . LYS B 1 629 ? -31.820 1.809 17.141 1.00 66.20 741 LYS B CA 1
ATOM 11420 C C . LYS B 1 629 ? -31.001 0.555 16.803 1.00 69.96 741 LYS B C 1
ATOM 11421 O O . LYS B 1 629 ? -31.465 -0.560 17.049 1.00 69.60 741 LYS B O 1
ATOM 11427 N N . GLN B 1 630 ? -29.787 0.745 16.229 1.00 66.40 742 GLN B N 1
ATOM 11428 C CA . GLN B 1 630 ? -28.851 -0.324 15.858 1.00 66.19 742 GLN B CA 1
ATOM 11429 C C . GLN B 1 630 ? -28.398 -1.086 17.101 1.00 69.90 742 GLN B C 1
ATOM 11430 O O . GLN B 1 630 ? -28.175 -0.467 18.145 1.00 69.48 742 GLN B O 1
ATOM 11436 N N . SER B 1 631 ? -28.286 -2.427 16.989 1.00 66.34 743 SER B N 1
ATOM 11437 C CA . SER B 1 631 ? -27.896 -3.348 18.067 1.00 66.05 743 SER B CA 1
ATOM 11438 C C . SER B 1 631 ? -26.559 -3.010 18.733 1.00 69.67 743 SER B C 1
ATOM 11439 O O . SER B 1 631 ? -26.426 -3.188 19.946 1.00 69.27 743 SER B O 1
ATOM 11442 N N . ALA B 1 632 ? -25.583 -2.518 17.945 1.00 65.97 744 ALA B N 1
ATOM 11443 C CA . ALA B 1 632 ? -24.254 -2.130 18.423 1.00 65.66 744 ALA B CA 1
ATOM 11444 C C . ALA B 1 632 ? -24.312 -0.895 19.336 1.00 69.20 744 ALA B C 1
ATOM 11445 O O . ALA B 1 632 ? -23.588 -0.840 20.331 1.00 68.72 744 ALA B O 1
ATOM 11447 N N . TYR B 1 633 ? -25.185 0.079 19.002 1.00 65.53 745 TYR B N 1
ATOM 11448 C CA . TYR B 1 633 ? -25.378 1.318 19.758 1.00 65.22 745 TYR B CA 1
ATOM 11449 C C . TYR B 1 633 ? -26.314 1.143 20.953 1.00 69.12 745 TYR B C 1
ATOM 11450 O O . TYR B 1 633 ? -26.092 1.774 21.988 1.00 68.59 745 TYR B O 1
ATOM 11459 N N . ARG B 1 634 ? -27.369 0.308 20.804 1.00 65.87 746 ARG B N 1
ATOM 11460 C CA . ARG B 1 634 ? -28.363 0.043 21.846 1.00 65.75 746 ARG B CA 1
ATOM 11461 C C . ARG B 1 634 ? -27.753 -0.697 23.046 1.00 69.56 746 ARG B C 1
ATOM 11462 O O . ARG B 1 634 ? -27.963 -0.269 24.178 1.00 69.09 746 ARG B O 1
ATOM 11470 N N . GLU B 1 635 ? -27.013 -1.795 22.794 1.00 66.02 747 GLU B N 1
ATOM 11471 C CA . GLU B 1 635 ? -26.380 -2.620 23.830 1.00 65.79 747 GLU B CA 1
ATOM 11472 C C . GLU B 1 635 ? -25.286 -1.885 24.612 1.00 69.28 747 GLU B C 1
ATOM 11473 O O . GLU B 1 635 ? -25.118 -2.139 25.807 1.00 68.85 747 GLU B O 1
ATOM 11479 N N . ALA B 1 636 ? -24.549 -0.982 23.938 1.00 65.54 748 ALA B N 1
ATOM 11480 C CA . ALA B 1 636 ? -23.452 -0.208 24.525 1.00 65.21 748 ALA B CA 1
ATOM 11481 C C . ALA B 1 636 ? -23.907 0.980 25.377 1.00 68.78 748 ALA B C 1
ATOM 11482 O O . ALA B 1 636 ? -23.198 1.355 26.312 1.00 68.29 748 ALA B O 1
ATOM 11484 N N . LEU B 1 637 ? -25.070 1.578 25.050 1.00 65.18 749 LEU B N 1
ATOM 11485 C CA . LEU B 1 637 ? -25.611 2.741 25.761 1.00 64.95 749 LEU B CA 1
ATOM 11486 C C . LEU B 1 637 ? -26.696 2.411 26.802 1.00 69.03 749 LEU B C 1
ATOM 11487 O O . LEU B 1 637 ? -27.077 3.295 27.575 1.00 68.60 749 LEU B O 1
ATOM 11492 N N . SER B 1 638 ? -27.184 1.155 26.832 1.00 65.75 750 SER B N 1
ATOM 11493 C CA . SER B 1 638 ? -28.219 0.730 27.778 1.00 65.61 750 SER B CA 1
ATOM 11494 C C . SER B 1 638 ? -27.693 -0.180 28.890 1.00 69.52 750 SER B C 1
ATOM 11495 O O . SER B 1 638 ? -26.658 -0.836 28.723 1.00 69.19 750 SER B O 1
ATOM 11498 N N . ASP B 1 639 ? -28.428 -0.200 30.029 1.00 66.01 751 ASP B N 1
ATOM 11499 C CA . ASP B 1 639 ? -28.186 -0.993 31.242 1.00 65.81 751 ASP B CA 1
ATOM 11500 C C . ASP B 1 639 ? -26.747 -0.827 31.794 1.00 69.33 751 ASP B C 1
ATOM 11501 O O . ASP B 1 639 ? -25.941 -1.764 31.739 1.00 68.89 751 ASP B O 1
ATOM 11506 N N . LEU B 1 640 ? -26.434 0.385 32.306 1.00 65.57 752 LEU B N 1
ATOM 11507 C CA . LEU B 1 640 ? -25.139 0.741 32.910 1.00 65.14 752 LEU B CA 1
ATOM 11508 C C . LEU B 1 640 ? -25.243 1.966 33.843 1.00 68.15 752 LEU B C 1
ATOM 11509 O O . LEU B 1 640 ? -26.147 2.787 33.684 1.00 67.53 752 LEU B O 1
ATOM 11514 N N . GLN B 1 641 ? -24.316 2.074 34.815 1.00 64.32 753 GLN B N 1
ATOM 11515 C CA . GLN B 1 641 ? -24.257 3.180 35.778 1.00 63.95 753 GLN B CA 1
ATOM 11516 C C . GLN B 1 641 ? -23.734 4.458 35.111 1.00 67.35 753 GLN B C 1
ATOM 11517 O O . GLN B 1 641 ? -22.727 4.417 34.395 1.00 66.80 753 GLN B O 1
ATOM 11523 N N . SER B 1 642 ? -24.430 5.588 35.343 1.00 63.69 754 SER B N 1
ATOM 11524 C CA . SER B 1 642 ? -24.086 6.902 34.787 1.00 63.40 754 SER B CA 1
ATOM 11525 C C . SER B 1 642 ? -22.728 7.428 35.288 1.00 67.26 754 SER B C 1
ATOM 11526 O O . SER B 1 642 ? -22.457 7.338 36.486 1.00 66.85 754 SER B O 1
ATOM 11529 N N . PRO B 1 643 ? -21.868 7.995 34.404 1.00 63.87 755 PRO B N 1
ATOM 11530 C CA . PRO B 1 643 ? -20.567 8.514 34.868 1.00 63.70 755 PRO B CA 1
ATOM 11531 C C . PRO B 1 643 ? -20.686 9.770 35.734 1.00 67.88 755 PRO B C 1
ATOM 11532 O O . PRO B 1 643 ? -19.800 10.031 36.551 1.00 67.44 755 PRO B O 1
ATOM 11536 N N . LEU B 1 644 ? -21.791 10.531 35.574 1.00 64.76 756 LEU B N 1
ATOM 11537 C CA . LEU B 1 644 ? -22.082 11.743 36.346 1.00 64.80 756 LEU B CA 1
ATOM 11538 C C . LEU B 1 644 ? -22.504 11.385 37.769 1.00 69.29 756 LEU B C 1
ATOM 11539 O O . LEU B 1 644 ? -21.964 11.943 38.726 1.00 68.90 756 LEU B O 1
ATOM 11544 N N . ASN B 1 645 ? -23.470 10.456 37.903 1.00 66.32 757 ASN B N 1
ATOM 11545 C CA . ASN B 1 645 ? -23.976 9.979 39.184 1.00 66.36 757 ASN B CA 1
ATOM 11546 C C . ASN B 1 645 ? -23.771 8.456 39.252 1.00 70.48 757 ASN B C 1
ATOM 11547 O O . ASN B 1 645 ? -24.449 7.723 38.520 1.00 70.07 757 ASN B O 1
ATOM 11552 N N . PRO B 1 646 ? -22.824 7.960 40.098 1.00 67.17 758 PRO B N 1
ATOM 11553 C CA . PRO B 1 646 ? -22.577 6.506 40.166 1.00 67.05 758 PRO B CA 1
ATOM 11554 C C . PRO B 1 646 ? -23.767 5.653 40.593 1.00 71.43 758 PRO B C 1
ATOM 11555 O O . PRO B 1 646 ? -23.812 4.475 40.242 1.00 71.00 758 PRO B O 1
ATOM 11559 N N . CYS B 1 647 ? -24.724 6.248 41.332 1.00 68.44 759 CYS B N 1
ATOM 11560 C CA . CYS B 1 647 ? -25.919 5.576 41.815 1.00 68.47 759 CYS B CA 1
ATOM 11561 C C . CYS B 1 647 ? -26.895 5.292 40.660 1.00 72.38 759 CYS B C 1
ATOM 11562 O O . CYS B 1 647 ? -27.210 4.129 40.413 1.00 71.94 759 CYS B O 1
ATOM 11565 N N . VAL B 1 648 ? -27.343 6.351 39.951 1.00 69.01 760 VAL B N 1
ATOM 11566 C CA . VAL B 1 648 ? -28.313 6.330 38.846 1.00 68.84 760 VAL B CA 1
ATOM 11567 C C . VAL B 1 648 ? -27.961 5.296 37.769 1.00 72.47 760 VAL B C 1
ATOM 11568 O O . VAL B 1 648 ? -26.846 5.322 37.234 1.00 71.87 760 VAL B O 1
ATOM 11572 N N . ILE B 1 649 ? -28.923 4.386 37.474 1.00 69.04 761 ILE B N 1
ATOM 11573 C CA . ILE B 1 649 ? -28.788 3.337 36.460 1.00 68.86 761 ILE B CA 1
ATOM 11574 C C . ILE B 1 649 ? -29.507 3.782 35.186 1.00 72.65 761 ILE B C 1
ATOM 11575 O O . ILE B 1 649 ? -30.693 4.122 35.241 1.00 72.22 761 ILE B O 1
ATOM 11580 N N . LEU B 1 650 ? -28.798 3.773 34.042 1.00 69.09 762 LEU B N 1
ATOM 11581 C CA . LEU B 1 650 ? -29.371 4.143 32.744 1.00 68.81 762 LEU B CA 1
ATOM 11582 C C . LEU B 1 650 ? -29.914 2.864 32.092 1.00 72.66 762 LEU B C 1
ATOM 11583 O O . LEU B 1 650 ? -29.198 2.190 31.347 1.00 72.31 762 LEU B O 1
ATOM 11588 N N . SER B 1 651 ? -31.172 2.510 32.424 1.00 69.12 763 SER B N 1
ATOM 11589 C CA . SER B 1 651 ? -31.845 1.291 31.967 1.00 68.91 763 SER B CA 1
ATOM 11590 C C . SER B 1 651 ? -32.115 1.246 30.452 1.00 72.43 763 SER B C 1
ATOM 11591 O O . SER B 1 651 ? -31.338 0.620 29.730 1.00 71.96 763 SER B O 1
ATOM 11594 N N . GLU B 1 652 ? -33.205 1.884 29.975 1.00 68.74 764 GLU B N 1
ATOM 11595 C CA . GLU B 1 652 ? -33.583 1.880 28.559 1.00 68.43 764 GLU B CA 1
ATOM 11596 C C . GLU B 1 652 ? -33.553 3.276 27.950 1.00 71.89 764 GLU B C 1
ATOM 11597 O O . GLU B 1 652 ? -34.005 4.231 28.579 1.00 71.36 764 GLU B O 1
ATOM 11603 N N . LEU B 1 653 ? -33.031 3.385 26.718 1.00 68.32 765 LEU B N 1
ATOM 11604 C CA . LEU B 1 653 ? -32.935 4.648 25.986 1.00 68.07 765 LEU B CA 1
ATOM 11605 C C . LEU B 1 653 ? -34.232 4.933 25.225 1.00 71.89 765 LEU B C 1
ATOM 11606 O O . LEU B 1 653 ? -34.761 4.048 24.547 1.00 71.37 765 LEU B O 1
ATOM 11611 N N . TYR B 1 654 ? -34.736 6.174 25.344 1.00 68.50 766 TYR B N 1
ATOM 11612 C CA . TYR B 1 654 ? -35.955 6.629 24.683 1.00 68.33 766 TYR B CA 1
ATOM 11613 C C . TYR B 1 654 ? -35.549 7.373 23.409 1.00 71.44 766 TYR B C 1
ATOM 11614 O O . TYR B 1 654 ? -35.352 8.591 23.423 1.00 70.96 766 TYR B O 1
ATOM 11623 N N . VAL B 1 655 ? -35.372 6.602 22.320 1.00 67.51 767 VAL B N 1
ATOM 11624 C CA . VAL B 1 655 ? -34.933 7.028 20.981 1.00 67.10 767 VAL B CA 1
ATOM 11625 C C . VAL B 1 655 ? -35.747 8.221 20.438 1.00 70.37 767 VAL B C 1
ATOM 11626 O O . VAL B 1 655 ? -35.154 9.164 19.908 1.00 69.91 767 VAL B O 1
ATOM 11630 N N . GLU B 1 656 ? -37.088 8.183 20.598 1.00 66.51 768 GLU B N 1
ATOM 11631 C CA . GLU B 1 656 ? -38.029 9.218 20.141 1.00 66.11 768 GLU B CA 1
ATOM 11632 C C . GLU B 1 656 ? -37.739 10.615 20.711 1.00 69.01 768 GLU B C 1
ATOM 11633 O O . GLU B 1 656 ? -37.891 11.605 19.992 1.00 68.58 768 GLU B O 1
ATOM 11639 N N . LYS B 1 657 ? -37.322 10.689 21.990 1.00 64.76 769 LYS B N 1
ATOM 11640 C CA . LYS B 1 657 ? -37.013 11.946 22.678 1.00 64.17 769 LYS B CA 1
ATOM 11641 C C . LYS B 1 657 ? -35.553 12.414 22.507 1.00 67.12 769 LYS B C 1
ATOM 11642 O O . LYS B 1 657 ? -35.242 13.554 22.859 1.00 66.53 769 LYS B O 1
ATOM 11648 N N . CYS B 1 658 ? -34.668 11.550 21.962 1.00 63.16 770 CYS B N 1
ATOM 11649 C CA . CYS B 1 658 ? -33.257 11.876 21.723 1.00 62.71 770 CYS B CA 1
ATOM 11650 C C . CYS B 1 658 ? -33.108 12.876 20.572 1.00 66.17 770 CYS B C 1
ATOM 11651 O O . CYS B 1 658 ? -33.766 12.728 19.542 1.00 65.70 770 CYS B O 1
ATOM 11654 N N . LYS B 1 659 ? -32.258 13.900 20.761 1.00 62.61 771 LYS B N 1
ATOM 11655 C CA . LYS B 1 659 ? -32.020 14.968 19.780 1.00 62.42 771 LYS B CA 1
ATOM 11656 C C . LYS B 1 659 ? -30.567 15.495 19.790 1.00 66.09 771 LYS B C 1
ATOM 11657 O O . LYS B 1 659 ? -29.752 15.035 20.590 1.00 65.52 771 LYS B O 1
ATOM 11663 N N . TYR B 1 660 ? -30.255 16.453 18.893 1.00 62.65 772 TYR B N 1
ATOM 11664 C CA . TYR B 1 660 ? -28.944 17.097 18.782 1.00 62.49 772 TYR B CA 1
ATOM 11665 C C . TYR B 1 660 ? -29.085 18.576 18.401 1.00 66.55 772 TYR B C 1
ATOM 11666 O O . TYR B 1 660 ? -30.040 18.943 17.717 1.00 66.20 772 TYR B O 1
ATOM 11675 N N . MET B 1 661 ? -28.132 19.417 18.833 1.00 63.24 773 MET B N 1
ATOM 11676 C CA . MET B 1 661 ? -28.126 20.844 18.507 1.00 63.12 773 MET B CA 1
ATOM 11677 C C . MET B 1 661 ? -27.436 21.033 17.152 1.00 66.84 773 MET B C 1
ATOM 11678 O O . MET B 1 661 ? -26.413 20.398 16.891 1.00 66.25 773 MET B O 1
ATOM 11683 N N . ASP B 1 662 ? -27.999 21.903 16.295 1.00 63.47 774 ASP B N 1
ATOM 11684 C CA . ASP B 1 662 ? -27.490 22.184 14.947 1.00 63.31 774 ASP B CA 1
ATOM 11685 C C . ASP B 1 662 ? -26.269 23.142 14.920 1.00 66.67 774 ASP B C 1
ATOM 11686 O O . ASP B 1 662 ? -25.959 23.719 13.873 1.00 66.35 774 ASP B O 1
ATOM 11691 N N . SER B 1 663 ? -25.553 23.272 16.056 1.00 62.74 775 SER B N 1
ATOM 11692 C CA . SER B 1 663 ? -24.357 24.112 16.173 1.00 62.37 775 SER B CA 1
ATOM 11693 C C . SER B 1 663 ? -23.121 23.414 15.571 1.00 65.82 775 SER B C 1
ATOM 11694 O O . SER B 1 663 ? -23.210 22.249 15.180 1.00 65.33 775 SER B O 1
ATOM 11697 N N . LYS B 1 664 ? -21.981 24.134 15.485 1.00 62.13 776 LYS B N 1
ATOM 11698 C CA . LYS B 1 664 ? -20.714 23.656 14.915 1.00 61.85 776 LYS B CA 1
ATOM 11699 C C . LYS B 1 664 ? -20.186 22.351 15.537 1.00 65.25 776 LYS B C 1
ATOM 11700 O O . LYS B 1 664 ? -19.698 21.488 14.803 1.00 64.77 776 LYS B O 1
ATOM 11706 N N . MET B 1 665 ? -20.281 22.213 16.873 1.00 61.51 777 MET B N 1
ATOM 11707 C CA . MET B 1 665 ? -19.783 21.038 17.601 1.00 61.11 777 MET B CA 1
ATOM 11708 C C . MET B 1 665 ? -20.798 19.882 17.699 1.00 64.16 777 MET B C 1
ATOM 11709 O O . MET B 1 665 ? -20.415 18.772 18.077 1.00 63.68 777 MET B O 1
ATOM 11714 N N . LYS B 1 666 ? -22.075 20.142 17.336 1.00 60.12 778 LYS B N 1
ATOM 11715 C CA . LYS B 1 666 ? -23.202 19.191 17.333 1.00 59.64 778 LYS B CA 1
ATOM 11716 C C . LYS B 1 666 ? -23.355 18.386 18.658 1.00 63.12 778 LYS B C 1
ATOM 11717 O O . LYS B 1 666 ? -23.191 17.161 18.632 1.00 62.73 778 LYS B O 1
ATOM 11723 N N . PRO B 1 667 ? -23.671 19.024 19.819 1.00 59.33 779 PRO B N 1
ATOM 11724 C CA . PRO B 1 667 ? -23.814 18.242 21.061 1.00 58.92 779 PRO B CA 1
ATOM 11725 C C . PRO B 1 667 ? -25.047 17.341 21.067 1.00 62.30 779 PRO B C 1
ATOM 11726 O O . PRO B 1 667 ? -26.082 17.708 20.511 1.00 61.75 779 PRO B O 1
ATOM 11730 N N . LEU B 1 668 ? -24.921 16.155 21.684 1.00 58.69 780 LEU B N 1
ATOM 11731 C CA . LEU B 1 668 ? -25.987 15.151 21.758 1.00 58.38 780 LEU B CA 1
ATOM 11732 C C . LEU B 1 668 ? -26.822 15.264 23.026 1.00 62.14 780 LEU B C 1
ATOM 11733 O O . LEU B 1 668 ? -26.279 15.529 24.096 1.00 61.73 780 LEU B O 1
ATOM 11738 N N . TRP B 1 669 ? -28.139 15.038 22.899 1.00 58.61 781 TRP B N 1
ATOM 11739 C CA . TRP B 1 669 ? -29.105 15.056 23.998 1.00 58.37 781 TRP B CA 1
ATOM 11740 C C . TRP B 1 669 ? -29.724 13.660 24.072 1.00 62.32 781 TRP B C 1
ATOM 11741 O O . TRP B 1 669 ? -30.375 13.221 23.119 1.00 62.00 781 TRP B O 1
ATOM 11752 N N . LEU B 1 670 ? -29.482 12.952 25.184 1.00 58.88 782 LEU B N 1
ATOM 11753 C CA . LEU B 1 670 ? -29.967 11.586 25.389 1.00 58.64 782 LEU B CA 1
ATOM 11754 C C . LEU B 1 670 ? -30.995 11.512 26.509 1.00 62.41 782 LEU B C 1
ATOM 11755 O O . LEU B 1 670 ? -30.741 11.999 27.610 1.00 61.97 782 LEU B O 1
ATOM 11760 N N . VAL B 1 671 ? -32.163 10.914 26.218 1.00 58.90 783 VAL B N 1
ATOM 11761 C CA . VAL B 1 671 ? -33.266 10.752 27.172 1.00 58.63 783 VAL B CA 1
ATOM 11762 C C . VAL B 1 671 ? -33.465 9.257 27.470 1.00 62.46 783 VAL B C 1
ATOM 11763 O O . VAL B 1 671 ? -33.619 8.463 26.541 1.00 62.04 783 VAL B O 1
ATOM 11767 N N . TYR B 1 672 ? -33.456 8.892 28.771 1.00 59.03 784 TYR B N 1
ATOM 11768 C CA . TYR B 1 672 ? -33.635 7.523 29.270 1.00 58.90 784 TYR B CA 1
ATOM 11769 C C . TYR B 1 672 ? -34.965 7.350 30.011 1.00 62.88 784 TYR B C 1
ATOM 11770 O O . TYR B 1 672 ? -35.437 8.286 30.660 1.00 62.48 784 TYR B O 1
ATOM 11779 N N . SER B 1 673 ? -35.547 6.137 29.935 1.00 59.48 785 SER B N 1
ATOM 11780 C CA . SER B 1 673 ? -36.810 5.779 30.583 1.00 90.28 785 SER B CA 1
ATOM 11781 C C . SER B 1 673 ? -36.581 5.372 32.035 1.00 117.15 785 SER B C 1
ATOM 11782 O O . SER B 1 673 ? -36.036 6.147 32.818 1.00 78.05 785 SER B O 1
ATOM 11785 N N . GLU B 1 679 ? -43.496 10.106 35.823 1.00 72.60 791 GLU B N 1
ATOM 11786 C CA . GLU B 1 679 ? -43.048 10.811 34.624 1.00 72.35 791 GLU B CA 1
ATOM 11787 C C . GLU B 1 679 ? -41.545 11.153 34.670 1.00 75.62 791 GLU B C 1
ATOM 11788 O O . GLU B 1 679 ? -40.992 11.606 33.664 1.00 75.17 791 GLU B O 1
ATOM 11794 N N . ASP B 1 680 ? -40.890 10.916 35.832 1.00 71.63 792 ASP B N 1
ATOM 11795 C CA . ASP B 1 680 ? -39.466 11.182 36.064 1.00 71.15 792 ASP B CA 1
ATOM 11796 C C . ASP B 1 680 ? -38.552 10.396 35.118 1.00 73.92 792 ASP B C 1
ATOM 11797 O O . ASP B 1 680 ? -38.520 9.162 35.163 1.00 73.66 792 ASP B O 1
ATOM 11802 N N . SER B 1 681 ? -37.832 11.124 34.248 1.00 69.29 793 SER B N 1
ATOM 11803 C CA . SER B 1 681 ? -36.899 10.566 33.269 1.00 68.48 793 SER B CA 1
ATOM 11804 C C . SER B 1 681 ? -35.486 11.113 33.485 1.00 70.76 793 SER B C 1
ATOM 11805 O O . SER B 1 681 ? -35.329 12.242 33.957 1.00 70.32 793 SER B O 1
ATOM 11808 N N . VAL B 1 682 ? -34.464 10.310 33.141 1.00 66.07 794 VAL B N 1
ATOM 11809 C CA . VAL B 1 682 ? -33.055 10.687 33.289 1.00 65.26 794 VAL B CA 1
ATOM 11810 C C . VAL B 1 682 ? -32.493 11.141 31.935 1.00 67.66 794 VAL B C 1
ATOM 11811 O O . VAL B 1 682 ? -32.571 10.403 30.953 1.00 67.16 794 VAL B O 1
ATOM 11815 N N . GLY B 1 683 ? -31.953 12.355 31.907 1.00 63.21 795 GLY B N 1
ATOM 11816 C CA . GLY B 1 683 ? -31.358 12.954 30.719 1.00 62.58 795 GLY B CA 1
ATOM 11817 C C . GLY B 1 683 ? -29.874 13.210 30.862 1.00 65.41 795 GLY B C 1
ATOM 11818 O O . GLY B 1 683 ? -29.402 13.498 31.964 1.00 65.08 795 GLY B O 1
ATOM 11819 N N . VAL B 1 684 ? -29.130 13.130 29.743 1.00 61.05 796 VAL B N 1
ATOM 11820 C CA . VAL B 1 684 ? -27.682 13.351 29.715 1.00 60.39 796 VAL B CA 1
ATOM 11821 C C . VAL B 1 684 ? -27.242 14.005 28.383 1.00 63.04 796 VAL B C 1
ATOM 11822 O O . VAL B 1 684 ? -27.633 13.544 27.309 1.00 62.50 796 VAL B O 1
ATOM 11826 N N . ILE B 1 685 ? -26.461 15.103 28.474 1.00 58.77 797 ILE B N 1
ATOM 11827 C CA . ILE B 1 685 ? -25.936 15.834 27.317 1.00 58.17 797 ILE B CA 1
ATOM 11828 C C . ILE B 1 685 ? -24.477 15.446 27.089 1.00 61.25 797 ILE B C 1
ATOM 11829 O O . ILE B 1 685 ? -23.656 15.571 28.001 1.00 60.67 797 ILE B O 1
ATOM 11834 N N . PHE B 1 686 ? -24.156 15.001 25.866 1.00 57.30 798 PHE B N 1
ATOM 11835 C CA . PHE B 1 686 ? -22.790 14.673 25.484 1.00 56.90 798 PHE B CA 1
ATOM 11836 C C . PHE B 1 686 ? -22.250 15.804 24.616 1.00 60.42 798 PHE B C 1
ATOM 11837 O O . PHE B 1 686 ? -22.806 16.086 23.551 1.00 59.85 798 PHE B O 1
ATOM 11845 N N . LYS B 1 687 ? -21.189 16.467 25.097 1.00 56.84 799 LYS B N 1
ATOM 11846 C CA . LYS B 1 687 ? -20.535 17.569 24.399 1.00 56.60 799 LYS B CA 1
ATOM 11847 C C . LYS B 1 687 ? -19.128 17.156 23.982 1.00 60.65 799 LYS B C 1
ATOM 11848 O O . LYS B 1 687 ? -18.358 16.678 24.815 1.00 60.23 799 LYS B O 1
ATOM 11854 N N . ASN B 1 688 ? -18.809 17.315 22.686 1.00 57.44 800 ASN B N 1
ATOM 11855 C CA . ASN B 1 688 ? -17.506 16.967 22.118 1.00 57.38 800 ASN B CA 1
ATOM 11856 C C . ASN B 1 688 ? -16.973 18.110 21.255 1.00 61.50 800 ASN B C 1
ATOM 11857 O O . ASN B 1 688 ? -17.688 18.621 20.390 1.00 61.03 800 ASN B O 1
ATOM 11862 N N . GLY B 1 689 ? -15.728 18.501 21.515 1.00 58.36 801 GLY B N 1
ATOM 11863 C CA . GLY B 1 689 ? -15.055 19.585 20.808 1.00 58.31 801 GLY B CA 1
ATOM 11864 C C . GLY B 1 689 ? -14.919 20.859 21.619 1.00 62.53 801 GLY B C 1
ATOM 11865 O O . GLY B 1 689 ? -14.092 21.713 21.291 1.00 62.14 801 GLY B O 1
ATOM 11866 N N . ASP B 1 690 ? -15.723 20.993 22.690 1.00 59.40 802 ASP B N 1
ATOM 11867 C CA . ASP B 1 690 ? -15.712 22.151 23.589 1.00 59.38 802 ASP B CA 1
ATOM 11868 C C . ASP B 1 690 ? -15.305 21.760 25.010 1.00 62.99 802 ASP B C 1
ATOM 11869 O O . ASP B 1 690 ? -15.758 20.734 25.522 1.00 62.52 802 ASP B O 1
ATOM 11874 N N . ASP B 1 691 ? -14.440 22.580 25.636 1.00 59.44 803 ASP B N 1
ATOM 11875 C CA . ASP B 1 691 ? -13.924 22.361 26.990 1.00 59.18 803 ASP B CA 1
ATOM 11876 C C . ASP B 1 691 ? -14.994 22.606 28.056 1.00 62.55 803 ASP B C 1
ATOM 11877 O O . ASP B 1 691 ? -15.687 23.627 28.014 1.00 62.16 803 ASP B O 1
ATOM 11882 N N . LEU B 1 692 ? -15.124 21.662 29.008 1.00 58.57 804 LEU B N 1
ATOM 11883 C CA . LEU B 1 692 ? -16.103 21.731 30.096 1.00 58.05 804 LEU B CA 1
ATOM 11884 C C . LEU B 1 692 ? -15.464 21.848 31.492 1.00 61.07 804 LEU B C 1
ATOM 11885 O O . LEU B 1 692 ? -16.162 21.688 32.497 1.00 60.59 804 LEU B O 1
ATOM 11890 N N . ARG B 1 693 ? -14.147 22.159 31.552 1.00 57.08 805 ARG B N 1
ATOM 11891 C CA . ARG B 1 693 ? -13.394 22.328 32.803 1.00 56.60 805 ARG B CA 1
ATOM 11892 C C . ARG B 1 693 ? -13.891 23.540 33.598 1.00 59.52 805 ARG B C 1
ATOM 11893 O O . ARG B 1 693 ? -13.925 23.493 34.830 1.00 58.99 805 ARG B O 1
ATOM 11901 N N . GLN B 1 694 ? -14.272 24.622 32.889 1.00 55.43 806 GLN B N 1
ATOM 11902 C CA . GLN B 1 694 ? -14.793 25.852 33.487 1.00 54.93 806 GLN B CA 1
ATOM 11903 C C . GLN B 1 694 ? -16.188 25.612 34.068 1.00 57.87 806 GLN B C 1
ATOM 11904 O O . GLN B 1 694 ? -16.480 26.108 35.155 1.00 57.40 806 GLN B O 1
ATOM 11910 N N . ASP B 1 695 ? -17.033 24.829 33.355 1.00 53.74 807 ASP B N 1
ATOM 11911 C CA . ASP B 1 695 ? -18.385 24.458 33.784 1.00 53.15 807 ASP B CA 1
ATOM 11912 C C . ASP B 1 695 ? -18.333 23.597 35.048 1.00 56.10 807 ASP B C 1
ATOM 11913 O O . ASP B 1 695 ? -19.165 23.774 35.939 1.00 55.68 807 ASP B O 1
ATOM 11918 N N . MET B 1 696 ? -17.336 22.686 35.128 1.00 51.96 808 MET B N 1
ATOM 11919 C CA . MET B 1 696 ? -17.100 21.794 36.266 1.00 51.46 808 MET B CA 1
ATOM 11920 C C . MET B 1 696 ? -16.766 22.586 37.528 1.00 54.34 808 MET B C 1
ATOM 11921 O O . MET B 1 696 ? -17.297 22.279 38.596 1.00 53.83 808 MET B O 1
ATOM 11926 N N . LEU B 1 697 ? -15.891 23.604 37.396 1.00 50.21 809 LEU B N 1
ATOM 11927 C CA . LEU B 1 697 ? -15.454 24.473 38.488 1.00 49.68 809 LEU B CA 1
ATOM 11928 C C . LEU B 1 697 ? -16.583 25.380 38.985 1.00 52.88 809 LEU B C 1
ATOM 11929 O O . LEU B 1 697 ? -16.759 25.505 40.197 1.00 52.46 809 LEU B O 1
ATOM 11934 N N . THR B 1 698 ? -17.346 25.996 38.055 1.00 48.99 810 THR B N 1
ATOM 11935 C CA . THR B 1 698 ? -18.460 26.898 38.371 1.00 48.59 810 THR B CA 1
ATOM 11936 C C . THR B 1 698 ? -19.567 26.180 39.149 1.00 52.02 810 THR B C 1
ATOM 11937 O O . THR B 1 698 ? -20.011 26.698 40.174 1.00 51.53 810 THR B O 1
ATOM 11941 N N . LEU B 1 699 ? -19.984 24.984 38.681 1.00 48.38 811 LEU B N 1
ATOM 11942 C CA . LEU B 1 699 ? -21.022 24.174 39.328 1.00 48.10 811 LEU B CA 1
ATOM 11943 C C . LEU B 1 699 ? -20.583 23.616 40.684 1.00 51.55 811 LEU B C 1
ATOM 11944 O O . LEU B 1 699 ? -21.429 23.395 41.553 1.00 51.15 811 LEU B O 1
ATOM 11949 N N . GLN B 1 700 ? -19.260 23.423 40.871 1.00 47.72 812 GLN B N 1
ATOM 11950 C CA . GLN B 1 700 ? -18.655 22.972 42.126 1.00 47.36 812 GLN B CA 1
ATOM 11951 C C . GLN B 1 700 ? -18.760 24.116 43.146 1.00 50.74 812 GLN B C 1
ATOM 11952 O O . GLN B 1 700 ? -19.031 23.865 44.323 1.00 50.30 812 GLN B O 1
ATOM 11958 N N . MET B 1 701 ? -18.566 25.370 42.676 1.00 46.88 813 MET B N 1
ATOM 11959 C CA . MET B 1 701 ? -18.667 26.585 43.489 1.00 46.55 813 MET B CA 1
ATOM 11960 C C . MET B 1 701 ? -20.121 26.850 43.871 1.00 50.12 813 MET B C 1
ATOM 11961 O O . MET B 1 701 ? -20.382 27.272 44.997 1.00 49.40 813 MET B O 1
ATOM 11966 N N . LEU B 1 702 ? -21.066 26.579 42.937 1.00 46.75 814 LEU B N 1
ATOM 11967 C CA . LEU B 1 702 ? -22.510 26.726 43.149 1.00 46.55 814 LEU B CA 1
ATOM 11968 C C . LEU B 1 702 ? -22.987 25.727 44.208 1.00 50.52 814 LEU B C 1
ATOM 11969 O O . LEU B 1 702 ? -23.846 26.070 45.022 1.00 50.16 814 LEU B O 1
ATOM 11974 N N . ARG B 1 703 ? -22.400 24.505 44.209 1.00 47.09 815 ARG B N 1
ATOM 11975 C CA . ARG B 1 703 ? -22.673 23.438 45.179 1.00 46.86 815 ARG B CA 1
ATOM 11976 C C . ARG B 1 703 ? -22.175 23.860 46.560 1.00 50.49 815 ARG B C 1
ATOM 11977 O O . ARG B 1 703 ? -22.873 23.638 47.549 1.00 50.21 815 ARG B O 1
ATOM 11985 N N . LEU B 1 704 ? -20.976 24.484 46.613 1.00 46.72 816 LEU B N 1
ATOM 11986 C CA . LEU B 1 704 ? -20.346 24.981 47.837 1.00 46.38 816 LEU B CA 1
ATOM 11987 C C . LEU B 1 704 ? -21.137 26.157 48.414 1.00 50.16 816 LEU B C 1
ATOM 11988 O O . LEU B 1 704 ? -21.318 26.220 49.629 1.00 49.74 816 LEU B O 1
ATOM 11993 N N . MET B 1 705 ? -21.614 27.074 47.540 1.00 46.65 817 MET B N 1
ATOM 11994 C CA . MET B 1 705 ? -22.417 28.240 47.922 1.00 46.42 817 MET B CA 1
ATOM 11995 C C . MET B 1 705 ? -23.729 27.792 48.555 1.00 50.59 817 MET B C 1
ATOM 11996 O O . MET B 1 705 ? -24.093 28.300 49.614 1.00 50.07 817 MET B O 1
ATOM 12001 N N . ASP B 1 706 ? -24.401 26.799 47.930 1.00 47.59 818 ASP B N 1
ATOM 12002 C CA . ASP B 1 706 ? -25.654 26.198 48.397 1.00 47.61 818 ASP B CA 1
ATOM 12003 C C . ASP B 1 706 ? -25.454 25.481 49.738 1.00 51.62 818 ASP B C 1
ATOM 12004 O O . ASP B 1 706 ? -26.346 25.525 50.584 1.00 51.19 818 ASP B O 1
ATOM 12009 N N . LEU B 1 707 ? -24.278 24.845 49.931 1.00 48.28 819 LEU B N 1
ATOM 12010 C CA . LEU B 1 707 ? -23.917 24.123 51.152 1.00 48.19 819 LEU B CA 1
ATOM 12011 C C . LEU B 1 707 ? -23.657 25.089 52.314 1.00 52.20 819 LEU B C 1
ATOM 12012 O O . LEU B 1 707 ? -24.152 24.851 53.416 1.00 51.85 819 LEU B O 1
ATOM 12017 N N . LEU B 1 708 ? -22.893 26.175 52.065 1.00 48.83 820 LEU B N 1
ATOM 12018 C CA . LEU B 1 708 ? -22.566 27.191 53.073 1.00 48.66 820 LEU B CA 1
ATOM 12019 C C . LEU B 1 708 ? -23.794 28.013 53.484 1.00 52.46 820 LEU B C 1
ATOM 12020 O O . LEU B 1 708 ? -23.872 28.446 54.635 1.00 51.91 820 LEU B O 1
ATOM 12025 N N . TRP B 1 709 ? -24.755 28.210 52.552 1.00 49.15 821 TRP B N 1
ATOM 12026 C CA . TRP B 1 709 ? -26.007 28.928 52.805 1.00 49.09 821 TRP B CA 1
ATOM 12027 C C . TRP B 1 709 ? -26.920 28.102 53.713 1.00 53.40 821 TRP B C 1
ATOM 12028 O O . TRP B 1 709 ? -27.589 28.667 54.581 1.00 53.04 821 TRP B O 1
ATOM 12039 N N . LYS B 1 710 ? -26.949 26.766 53.502 1.00 50.29 822 LYS B N 1
ATOM 12040 C CA . LYS B 1 710 ? -27.745 25.811 54.279 1.00 50.25 822 LYS B CA 1
ATOM 12041 C C . LYS B 1 710 ? -27.240 25.681 55.717 1.00 55.07 822 LYS B C 1
ATOM 12042 O O . LYS B 1 710 ? -28.041 25.427 56.618 1.00 54.85 822 LYS B O 1
ATOM 12048 N N . GLU B 1 711 ? -25.919 25.874 55.930 1.00 52.04 823 GLU B N 1
ATOM 12049 C CA . GLU B 1 711 ? -25.275 25.832 57.249 1.00 51.99 823 GLU B CA 1
ATOM 12050 C C . GLU B 1 711 ? -25.735 27.014 58.107 1.00 56.16 823 GLU B C 1
ATOM 12051 O O . GLU B 1 711 ? -25.803 26.892 59.331 1.00 55.89 823 GLU B O 1
ATOM 12057 N N . ALA B 1 712 ? -26.062 28.147 57.453 1.00 52.77 824 ALA B N 1
ATOM 12058 C CA . ALA B 1 712 ? -26.567 29.369 58.081 1.00 52.62 824 ALA B CA 1
ATOM 12059 C C . ALA B 1 712 ? -28.097 29.300 58.264 1.00 56.50 824 ALA B C 1
ATOM 12060 O O . ALA B 1 712 ? -28.684 30.176 58.906 1.00 56.07 824 ALA B O 1
ATOM 12062 N N . GLY B 1 713 ? -28.711 28.254 57.709 1.00 53.06 825 GLY B N 1
ATOM 12063 C CA . GLY B 1 713 ? -30.147 28.008 57.778 1.00 52.88 825 GLY B CA 1
ATOM 12064 C C . GLY B 1 713 ? -30.934 28.678 56.671 1.00 56.72 825 GLY B C 1
ATOM 12065 O O . GLY B 1 713 ? -32.061 29.127 56.900 1.00 56.50 825 GLY B O 1
ATOM 12066 N N . LEU B 1 714 ? -30.348 28.741 55.460 1.00 52.98 826 LEU B N 1
ATOM 12067 C CA . LEU B 1 714 ? -30.978 29.361 54.296 1.00 52.64 826 LEU B CA 1
ATOM 12068 C C . LEU B 1 714 ? -30.902 28.455 53.061 1.00 56.04 826 LEU B C 1
ATOM 12069 O O . LEU B 1 714 ? -29.839 28.314 52.454 1.00 55.54 826 LEU B O 1
ATOM 12074 N N . ASP B 1 715 ? -32.037 27.826 52.711 1.00 52.32 827 ASP B N 1
ATOM 12075 C CA . ASP B 1 715 ? -32.152 26.951 51.546 1.00 51.98 827 ASP B CA 1
ATOM 12076 C C . ASP B 1 715 ? -32.725 27.782 50.399 1.00 55.28 827 ASP B C 1
ATOM 12077 O O . ASP B 1 715 ? -33.919 28.098 50.392 1.00 54.85 827 ASP B O 1
ATOM 12082 N N . LEU B 1 716 ? -31.854 28.168 49.449 1.00 51.45 828 LEU B N 1
ATOM 12083 C CA . LEU B 1 716 ? -32.244 28.999 48.307 1.00 51.07 828 LEU B CA 1
ATOM 12084 C C . LEU B 1 716 ? -32.694 28.188 47.082 1.00 54.35 828 LEU B C 1
ATOM 12085 O O . LEU B 1 716 ? -32.830 28.751 45.995 1.00 53.85 828 LEU B O 1
ATOM 12090 N N . ARG B 1 717 ? -32.980 26.881 47.279 1.00 50.61 829 ARG B N 1
ATOM 12091 C CA . ARG B 1 717 ? -33.455 25.930 46.263 1.00 50.23 829 ARG B CA 1
ATOM 12092 C C . ARG B 1 717 ? -32.594 25.960 44.984 1.00 53.77 829 ARG B C 1
ATOM 12093 O O . ARG B 1 717 ? -33.111 26.124 43.875 1.00 53.24 829 ARG B O 1
ATOM 12101 N N . MET B 1 718 ? -31.268 25.827 45.163 1.00 50.12 830 MET B N 1
ATOM 12102 C CA . MET B 1 718 ? -30.279 25.837 44.082 1.00 49.74 830 MET B CA 1
ATOM 12103 C C . MET B 1 718 ? -30.316 24.545 43.279 1.00 53.45 830 MET B C 1
ATOM 12104 O O . MET B 1 718 ? -30.563 23.475 43.842 1.00 53.14 830 MET B O 1
ATOM 12109 N N . LEU B 1 719 ? -30.022 24.641 41.970 1.00 49.72 831 LEU B N 1
ATOM 12110 C CA . LEU B 1 719 ? -29.948 23.475 41.088 1.00 49.36 831 LEU B CA 1
ATOM 12111 C C . LEU B 1 719 ? -28.544 23.330 40.454 1.00 52.94 831 LEU B C 1
ATOM 12112 O O . LEU B 1 719 ? -28.397 23.542 39.247 1.00 52.40 831 LEU B O 1
ATOM 12117 N N . PRO B 1 720 ? -27.485 22.993 41.235 1.00 49.33 832 PRO B N 1
ATOM 12118 C CA . PRO B 1 720 ? -26.161 22.840 40.620 1.00 49.05 832 PRO B CA 1
ATOM 12119 C C . PRO B 1 720 ? -26.018 21.440 40.026 1.00 52.79 832 PRO B C 1
ATOM 12120 O O . PRO B 1 720 ? -25.550 20.510 40.690 1.00 52.45 832 PRO B O 1
ATOM 12124 N N . TYR B 1 721 ? -26.487 21.294 38.775 1.00 49.10 833 TYR B N 1
ATOM 12125 C CA . TYR B 1 721 ? -26.485 20.050 38.003 1.00 48.79 833 TYR B CA 1
ATOM 12126 C C . TYR B 1 721 ? -25.077 19.487 37.773 1.00 52.29 833 TYR B C 1
ATOM 12127 O O . TYR B 1 721 ? -24.102 20.237 37.771 1.00 51.93 833 TYR B O 1
ATOM 12136 N N . GLY B 1 722 ? -24.998 18.173 37.587 1.00 48.59 834 GLY B N 1
ATOM 12137 C CA . GLY B 1 722 ? -23.746 17.460 37.365 1.00 48.35 834 GLY B CA 1
ATOM 12138 C C . GLY B 1 722 ? -23.085 17.747 36.034 1.00 51.99 834 GLY B C 1
ATOM 12139 O O . GLY B 1 722 ? -23.757 17.825 35.005 1.00 51.51 834 GLY B O 1
ATOM 12140 N N . CYS B 1 723 ? -21.757 17.917 36.060 1.00 48.56 835 CYS B N 1
ATOM 12141 C CA . CYS B 1 723 ? -20.913 18.154 34.890 1.00 48.37 835 CYS B CA 1
ATOM 12142 C C . CYS B 1 723 ? -19.582 17.459 35.130 1.00 52.38 835 CYS B C 1
ATOM 12143 O O . CYS B 1 723 ? -18.966 17.658 36.180 1.00 51.87 835 CYS B O 1
ATOM 12146 N N . LEU B 1 724 ? -19.161 16.614 34.179 1.00 49.19 836 LEU B N 1
ATOM 12147 C CA . LEU B 1 724 ? -17.926 15.846 34.290 1.00 49.13 836 LEU B CA 1
ATOM 12148 C C . LEU B 1 724 ? -17.198 15.748 32.956 1.00 53.60 836 LEU B C 1
ATOM 12149 O O . LEU B 1 724 ? -17.792 15.335 31.960 1.00 53.16 836 LEU B O 1
ATOM 12154 N N . ALA B 1 725 ? -15.906 16.118 32.951 1.00 50.66 837 ALA B N 1
ATOM 12155 C CA . ALA B 1 725 ? -15.042 16.027 31.776 1.00 50.61 837 ALA B CA 1
ATOM 12156 C C . ALA B 1 725 ? -14.521 14.588 31.719 1.00 54.85 837 ALA B C 1
ATOM 12157 O O . ALA B 1 725 ? -13.848 14.136 32.650 1.00 54.10 837 ALA B O 1
ATOM 12159 N N . THR B 1 726 ? -14.900 13.853 30.663 1.00 52.11 838 THR B N 1
ATOM 12160 C CA . THR B 1 726 ? -14.540 12.442 30.481 1.00 52.24 838 THR B CA 1
ATOM 12161 C C . THR B 1 726 ? -13.213 12.253 29.734 1.00 57.13 838 THR B C 1
ATOM 12162 O O . THR B 1 726 ? -12.497 11.285 29.996 1.00 56.83 838 THR B O 1
ATOM 12166 N N . GLY B 1 727 ? -12.915 13.163 28.811 1.00 54.39 839 GLY B N 1
ATOM 12167 C CA . GLY B 1 727 ? -11.692 13.146 28.017 1.00 54.60 839 GLY B CA 1
ATOM 12168 C C . GLY B 1 727 ? -11.264 14.532 27.584 1.00 59.50 839 GLY B C 1
ATOM 12169 O O . GLY B 1 727 ? -11.722 15.531 28.150 1.00 59.10 839 GLY B O 1
ATOM 12170 N N . ASP B 1 728 ? -10.378 14.604 26.576 1.00 56.85 840 ASP B N 1
ATOM 12171 C CA . ASP B 1 728 ? -9.916 15.881 26.037 1.00 57.00 840 ASP B CA 1
ATOM 12172 C C . ASP B 1 728 ? -10.992 16.409 25.090 1.00 61.19 840 ASP B C 1
ATOM 12173 O O . ASP B 1 728 ? -11.402 15.694 24.169 1.00 60.64 840 ASP B O 1
ATOM 12178 N N . ARG B 1 729 ? -11.501 17.632 25.372 1.00 58.08 841 ARG B N 1
ATOM 12179 C CA . ARG B 1 729 ? -12.570 18.336 24.635 1.00 58.02 841 ARG B CA 1
ATOM 12180 C C . ARG B 1 729 ? -13.950 17.646 24.749 1.00 61.56 841 ARG B C 1
ATOM 12181 O O . ARG B 1 729 ? -14.930 18.149 24.192 1.00 61.18 841 ARG B O 1
ATOM 12189 N N . SER B 1 730 ? -14.029 16.515 25.481 1.00 57.81 842 SER B N 1
ATOM 12190 C CA . SER B 1 730 ? -15.259 15.741 25.663 1.00 57.44 842 SER B CA 1
ATOM 12191 C C . SER B 1 730 ? -15.667 15.582 27.126 1.00 60.80 842 SER B C 1
ATOM 12192 O O . SER B 1 730 ? -14.812 15.415 27.998 1.00 60.31 842 SER B O 1
ATOM 12195 N N . GLY B 1 731 ? -16.977 15.617 27.363 1.00 56.99 843 GLY B N 1
ATOM 12196 C CA . GLY B 1 731 ? -17.572 15.457 28.684 1.00 56.52 843 GLY B CA 1
ATOM 12197 C C . GLY B 1 731 ? -19.074 15.238 28.667 1.00 59.59 843 GLY B C 1
ATOM 12198 O O . GLY B 1 731 ? -19.694 15.186 27.597 1.00 59.14 843 GLY B O 1
ATOM 12199 N N . LEU B 1 732 ? -19.669 15.108 29.869 1.00 55.59 844 LEU B N 1
ATOM 12200 C CA . LEU B 1 732 ? -21.109 14.888 30.042 1.00 55.14 844 LEU B CA 1
ATOM 12201 C C . LEU B 1 732 ? -21.769 15.915 30.966 1.00 58.41 844 LEU B C 1
ATOM 12202 O O . LEU B 1 732 ? -21.125 16.429 31.885 1.00 57.94 844 LEU B O 1
ATOM 12207 N N . ILE B 1 733 ? -23.058 16.218 30.706 1.00 54.49 845 ILE B N 1
ATOM 12208 C CA . ILE B 1 733 ? -23.862 17.186 31.463 1.00 54.01 845 ILE B CA 1
ATOM 12209 C C . ILE B 1 733 ? -25.199 16.554 31.898 1.00 57.48 845 ILE B C 1
ATOM 12210 O O . ILE B 1 733 ? -25.891 15.949 31.079 1.00 56.85 845 ILE B O 1
ATOM 12215 N N . GLU B 1 734 ? -25.554 16.708 33.185 1.00 54.04 846 GLU B N 1
ATOM 12216 C CA . GLU B 1 734 ? -26.804 16.211 33.768 1.00 53.81 846 GLU B CA 1
ATOM 12217 C C . GLU B 1 734 ? -27.960 17.132 33.361 1.00 57.40 846 GLU B C 1
ATOM 12218 O O . GLU B 1 734 ? -27.832 18.356 33.443 1.00 56.82 846 GLU B O 1
ATOM 12224 N N . VAL B 1 735 ? -29.081 16.539 32.927 1.00 53.90 847 VAL B N 1
ATOM 12225 C CA . VAL B 1 735 ? -30.273 17.273 32.498 1.00 53.69 847 VAL B CA 1
ATOM 12226 C C . VAL B 1 735 ? -31.256 17.435 33.655 1.00 57.46 847 VAL B C 1
ATOM 12227 O O . VAL B 1 735 ? -31.637 16.451 34.295 1.00 56.99 847 VAL B O 1
ATOM 12231 N N . VAL B 1 736 ? -31.672 18.686 33.901 1.00 53.95 848 VAL B N 1
ATOM 12232 C CA . VAL B 1 736 ? -32.672 19.034 34.904 1.00 53.73 848 VAL B CA 1
ATOM 12233 C C . VAL B 1 736 ? -34.026 18.853 34.199 1.00 57.80 848 VAL B C 1
ATOM 12234 O O . VAL B 1 736 ? -34.305 19.543 33.213 1.00 57.33 848 VAL B O 1
ATOM 12238 N N . SER B 1 737 ? -34.824 17.871 34.662 1.00 54.63 849 SER B N 1
ATOM 12239 C CA . SER B 1 737 ? -36.123 17.518 34.083 1.00 54.56 849 SER B CA 1
ATOM 12240 C C . SER B 1 737 ? -37.145 18.648 34.142 1.00 58.37 849 SER B C 1
ATOM 12241 O O . SER B 1 737 ? -37.155 19.418 35.104 1.00 57.96 849 SER B O 1
ATOM 12244 N N . THR B 1 738 ? -38.010 18.731 33.103 1.00 54.74 850 THR B N 1
ATOM 12245 C CA . THR B 1 738 ? -39.099 19.708 32.923 1.00 54.39 850 THR B CA 1
ATOM 12246 C C . THR B 1 738 ? -38.599 21.161 33.059 1.00 57.98 850 THR B C 1
ATOM 12247 O O . THR B 1 738 ? -39.129 21.931 33.865 1.00 57.71 850 THR B O 1
ATOM 12251 N N . SER B 1 739 ? -37.572 21.525 32.270 1.00 54.19 851 SER B N 1
ATOM 12252 C CA . SER B 1 739 ? -36.982 22.866 32.289 1.00 53.79 851 SER B CA 1
ATOM 12253 C C . SER B 1 739 ? -36.767 23.434 30.893 1.00 57.47 851 SER B C 1
ATOM 12254 O O . SER B 1 739 ? -36.376 22.702 29.982 1.00 56.98 851 SER B O 1
ATOM 12257 N N . GLU B 1 740 ? -37.029 24.744 30.727 1.00 54.06 852 GLU B N 1
ATOM 12258 C CA . GLU B 1 740 ? -36.873 25.469 29.461 1.00 53.87 852 GLU B CA 1
ATOM 12259 C C . GLU B 1 740 ? -36.193 26.829 29.667 1.00 57.99 852 GLU B C 1
ATOM 12260 O O . GLU B 1 740 ? -36.301 27.411 30.747 1.00 57.48 852 GLU B O 1
ATOM 12266 N N . THR B 1 741 ? -35.513 27.336 28.618 1.00 54.90 853 THR B N 1
ATOM 12267 C CA . THR B 1 741 ? -34.798 28.624 28.614 1.00 54.86 853 THR B CA 1
ATOM 12268 C C . THR B 1 741 ? -35.767 29.817 28.661 1.00 59.21 853 THR B C 1
ATOM 12269 O O . THR B 1 741 ? -36.935 29.664 28.297 1.00 58.87 853 THR B O 1
ATOM 12273 N N . ILE B 1 742 ? -35.268 31.010 29.074 1.00 56.05 854 ILE B N 1
ATOM 12274 C CA . ILE B 1 742 ? -36.037 32.267 29.132 1.00 56.04 854 ILE B CA 1
ATOM 12275 C C . ILE B 1 742 ? -36.516 32.627 27.714 1.00 60.60 854 ILE B C 1
ATOM 12276 O O . ILE B 1 742 ? -37.670 33.025 27.545 1.00 60.30 854 ILE B O 1
ATOM 12281 N N . ALA B 1 743 ? -35.631 32.450 26.707 1.00 57.59 855 ALA B N 1
ATOM 12282 C CA . ALA B 1 743 ? -35.885 32.717 25.289 1.00 57.63 855 ALA B CA 1
ATOM 12283 C C . ALA B 1 743 ? -37.054 31.897 24.731 1.00 62.02 855 ALA B C 1
ATOM 12284 O O . ALA B 1 743 ? -37.967 32.483 24.149 1.00 61.62 855 ALA B O 1
ATOM 12286 N N . ASP B 1 744 ? -37.040 30.558 24.933 1.00 59.06 856 ASP B N 1
ATOM 12287 C CA . ASP B 1 744 ? -38.089 29.644 24.462 1.00 59.17 856 ASP B CA 1
ATOM 12288 C C . ASP B 1 744 ? -39.449 29.907 25.115 1.00 63.69 856 ASP B C 1
ATOM 12289 O O . ASP B 1 744 ? -40.475 29.774 24.447 1.00 63.33 856 ASP B O 1
ATOM 12294 N N . ILE B 1 745 ? -39.452 30.293 26.407 1.00 60.60 857 ILE B N 1
ATOM 12295 C CA . ILE B 1 745 ? -40.661 30.621 27.172 1.00 60.58 857 ILE B CA 1
ATOM 12296 C C . ILE B 1 745 ? -41.275 31.928 26.633 1.00 65.06 857 ILE B C 1
ATOM 12297 O O . ILE B 1 745 ? -42.494 32.008 26.463 1.00 64.71 857 ILE B O 1
ATOM 12302 N N . GLN B 1 746 ? -40.416 32.922 26.326 1.00 62.06 858 GLN B N 1
ATOM 12303 C CA . GLN B 1 746 ? -40.797 34.239 25.810 1.00 62.08 858 GLN B CA 1
ATOM 12304 C C . GLN B 1 746 ? -41.465 34.194 24.431 1.00 66.33 858 GLN B C 1
ATOM 12305 O O . GLN B 1 746 ? -42.498 34.842 24.249 1.00 66.04 858 GLN B O 1
ATOM 12311 N N . LEU B 1 747 ? -40.887 33.441 23.467 1.00 62.97 859 LEU B N 1
ATOM 12312 C CA . LEU B 1 747 ? -41.437 33.343 22.110 1.00 62.87 859 LEU B CA 1
ATOM 12313 C C . LEU B 1 747 ? -42.728 32.505 22.043 1.00 66.92 859 LEU B C 1
ATOM 12314 O O . LEU B 1 747 ? -43.566 32.763 21.177 1.00 66.64 859 LEU B O 1
ATOM 12319 N N . ASN B 1 748 ? -42.889 31.523 22.955 1.00 63.39 860 ASN B N 1
ATOM 12320 C CA . ASN B 1 748 ? -44.073 30.662 23.020 1.00 92.92 860 ASN B CA 1
ATOM 12321 C C . ASN B 1 748 ? -45.154 31.286 23.896 1.00 115.37 860 ASN B C 1
ATOM 12322 O O . ASN B 1 748 ? -45.651 32.367 23.588 1.00 74.18 860 ASN B O 1
ATOM 12327 N N . LYS B 1 760 ? -43.263 39.392 26.429 1.00 73.72 872 LYS B N 1
ATOM 12328 C CA . LYS B 1 760 ? -43.439 40.189 27.642 1.00 73.46 872 LYS B CA 1
ATOM 12329 C C . LYS B 1 760 ? -44.262 39.431 28.685 1.00 76.90 872 LYS B C 1
ATOM 12330 O O . LYS B 1 760 ? -45.315 38.881 28.352 1.00 76.48 872 LYS B O 1
ATOM 12336 N N . ASP B 1 761 ? -43.758 39.394 29.945 1.00 73.08 873 ASP B N 1
ATOM 12337 C CA . ASP B 1 761 ? -44.317 38.734 31.142 1.00 72.70 873 ASP B CA 1
ATOM 12338 C C . ASP B 1 761 ? -44.795 37.270 30.891 1.00 75.79 873 ASP B C 1
ATOM 12339 O O . ASP B 1 761 ? -45.711 36.787 31.564 1.00 75.23 873 ASP B O 1
ATOM 12344 N N . ALA B 1 762 ? -44.120 36.560 29.961 1.00 71.83 874 ALA B N 1
ATOM 12345 C CA . ALA B 1 762 ? -44.417 35.172 29.594 1.00 71.37 874 ALA B CA 1
ATOM 12346 C C . ALA B 1 762 ? -44.034 34.175 30.694 1.00 74.46 874 ALA B C 1
ATOM 12347 O O . ALA B 1 762 ? -44.653 33.114 30.791 1.00 74.06 874 ALA B O 1
ATOM 12349 N N . LEU B 1 763 ? -43.017 34.521 31.511 1.00 70.41 875 LEU B N 1
ATOM 12350 C CA . LEU B 1 763 ? -42.503 33.722 32.629 1.00 69.94 875 LEU B CA 1
ATOM 12351 C C . LEU B 1 763 ? -43.566 33.385 33.679 1.00 73.03 875 LEU B C 1
ATOM 12352 O O . LEU B 1 763 ? -43.608 32.246 34.145 1.00 72.43 875 LEU B O 1
ATOM 12357 N N . LEU B 1 764 ? -44.422 34.364 34.043 1.00 69.25 876 LEU B N 1
ATOM 12358 C CA . LEU B 1 764 ? -45.502 34.180 35.019 1.00 68.85 876 LEU B CA 1
ATOM 12359 C C . LEU B 1 764 ? -46.611 33.287 34.447 1.00 71.95 876 LEU B C 1
ATOM 12360 O O . LEU B 1 764 ? -47.101 32.406 35.154 1.00 71.37 876 LEU B O 1
ATOM 12365 N N . ASN B 1 765 ? -46.984 33.506 33.166 1.00 68.16 877 ASN B N 1
ATOM 12366 C CA . ASN B 1 765 ? -48.011 32.740 32.451 1.00 67.78 877 ASN B CA 1
ATOM 12367 C C . ASN B 1 765 ? -47.603 31.278 32.249 1.00 70.86 877 ASN B C 1
ATOM 12368 O O . ASN B 1 765 ? -48.467 30.398 32.266 1.00 70.28 877 ASN B O 1
ATOM 12373 N N . TRP B 1 766 ? -46.290 31.027 32.069 1.00 67.00 878 TRP B N 1
ATOM 12374 C CA . TRP B 1 766 ? -45.711 29.693 31.894 1.00 66.58 878 TRP B CA 1
ATOM 12375 C C . TRP B 1 766 ? -45.810 28.900 33.202 1.00 70.07 878 TRP B C 1
ATOM 12376 O O . TRP B 1 766 ? -46.166 27.723 33.172 1.00 69.67 878 TRP B O 1
ATOM 12387 N N . LEU B 1 767 ? -45.518 29.556 34.343 1.00 66.31 879 LEU B N 1
ATOM 12388 C CA . LEU B 1 767 ? -45.583 28.949 35.675 1.00 66.00 879 LEU B CA 1
ATOM 12389 C C . LEU B 1 767 ? -47.025 28.721 36.132 1.00 69.52 879 LEU B C 1
ATOM 12390 O O . LEU B 1 767 ? -47.282 27.762 36.859 1.00 68.96 879 LEU B O 1
ATOM 12395 N N . LYS B 1 768 ? -47.962 29.591 35.695 1.00 65.97 880 LYS B N 1
ATOM 12396 C CA . LYS B 1 768 ? -49.392 29.503 36.013 1.00 65.69 880 LYS B CA 1
ATOM 12397 C C . LYS B 1 768 ? -50.061 28.307 35.324 1.00 69.50 880 LYS B C 1
ATOM 12398 O O . LYS B 1 768 ? -51.053 27.785 35.835 1.00 69.05 880 LYS B O 1
ATOM 12404 N N . GLU B 1 769 ? -49.516 27.883 34.167 1.00 66.12 881 GLU B N 1
ATOM 12405 C CA . GLU B 1 769 ? -50.012 26.761 33.370 1.00 65.99 881 GLU B CA 1
ATOM 12406 C C . GLU B 1 769 ? -49.753 25.408 34.050 1.00 69.83 881 GLU B C 1
ATOM 12407 O O . GLU B 1 769 ? -50.611 24.525 33.987 1.00 69.48 881 GLU B O 1
ATOM 12413 N N . TYR B 1 770 ? -48.578 25.249 34.692 1.00 66.23 882 TYR B N 1
ATOM 12414 C CA . TYR B 1 770 ? -48.183 23.998 35.345 1.00 65.95 882 TYR B CA 1
ATOM 12415 C C . TYR B 1 770 ? -48.368 23.999 36.875 1.00 69.67 882 TYR B C 1
ATOM 12416 O O . TYR B 1 770 ? -48.280 22.934 37.492 1.00 69.25 882 TYR B O 1
ATOM 12425 N N . ASN B 1 771 ? -48.646 25.173 37.479 1.00 66.18 883 ASN B N 1
ATOM 12426 C CA . ASN B 1 771 ? -48.870 25.308 38.924 1.00 65.94 883 ASN B CA 1
ATOM 12427 C C . ASN B 1 771 ? -50.133 26.124 39.208 1.00 69.80 883 ASN B C 1
ATOM 12428 O O . ASN B 1 771 ? -50.289 27.221 38.667 1.00 69.32 883 ASN B O 1
ATOM 12433 N N . SER B 1 772 ? -51.033 25.581 40.050 1.00 66.43 884 SER B N 1
ATOM 12434 C CA . SER B 1 772 ? -52.300 26.226 40.409 1.00 66.23 884 SER B CA 1
ATOM 12435 C C . SER B 1 772 ? -52.579 26.186 41.910 1.00 69.98 884 SER B C 1
ATOM 12436 O O . SER B 1 772 ? -52.261 25.196 42.574 1.00 69.66 884 SER B O 1
ATOM 12439 N N . GLY B 1 773 ? -53.189 27.258 42.415 1.00 66.33 885 GLY B N 1
ATOM 12440 C CA . GLY B 1 773 ? -53.563 27.412 43.817 1.00 66.02 885 GLY B CA 1
ATOM 12441 C C . GLY B 1 773 ? -52.384 27.523 44.759 1.00 69.52 885 GLY B C 1
ATOM 12442 O O . GLY B 1 773 ? -51.584 28.457 44.644 1.00 68.98 885 GLY B O 1
ATOM 12443 N N . ASP B 1 774 ? -52.276 26.564 45.700 1.00 66.02 886 ASP B N 1
ATOM 12444 C CA . ASP B 1 774 ? -51.202 26.492 46.694 1.00 65.80 886 ASP B CA 1
ATOM 12445 C C . ASP B 1 774 ? -49.849 26.219 46.040 1.00 69.12 886 ASP B C 1
ATOM 12446 O O . ASP B 1 774 ? -48.845 26.789 46.467 1.00 68.64 886 ASP B O 1
ATOM 12451 N N . ASP B 1 775 ? -49.831 25.364 44.992 1.00 65.29 887 ASP B N 1
ATOM 12452 C CA . ASP B 1 775 ? -48.635 24.997 44.227 1.00 64.90 887 ASP B CA 1
ATOM 12453 C C . ASP B 1 775 ? -48.034 26.185 43.476 1.00 67.91 887 ASP B C 1
ATOM 12454 O O . ASP B 1 775 ? -46.823 26.206 43.246 1.00 67.53 887 ASP B O 1
ATOM 12459 N N . LEU B 1 776 ? -48.879 27.169 43.099 1.00 63.75 888 LEU B N 1
ATOM 12460 C CA . LEU B 1 776 ? -48.455 28.394 42.422 1.00 63.21 888 LEU B CA 1
ATOM 12461 C C . LEU B 1 776 ? -47.665 29.269 43.400 1.00 66.11 888 LEU B C 1
ATOM 12462 O O . LEU B 1 776 ? -46.639 29.825 43.014 1.00 65.65 888 LEU B O 1
ATOM 12467 N N . ASP B 1 777 ? -48.122 29.348 44.670 1.00 61.91 889 ASP B N 1
ATOM 12468 C CA . ASP B 1 777 ? -47.467 30.097 45.748 1.00 61.32 889 ASP B CA 1
ATOM 12469 C C . ASP B 1 777 ? -46.093 29.504 46.073 1.00 64.26 889 ASP B C 1
ATOM 12470 O O . ASP B 1 777 ? -45.164 30.254 46.378 1.00 63.79 889 ASP B O 1
ATOM 12475 N N . ARG B 1 778 ? -45.965 28.162 45.981 1.00 60.15 890 ARG B N 1
ATOM 12476 C CA . ARG B 1 778 ? -44.711 27.436 46.213 1.00 59.61 890 ARG B CA 1
ATOM 12477 C C . ARG B 1 778 ? -43.763 27.656 45.033 1.00 62.20 890 ARG B C 1
ATOM 12478 O O . ARG B 1 778 ? -42.549 27.685 45.230 1.00 61.60 890 ARG B O 1
ATOM 12486 N N . ALA B 1 779 ? -44.323 27.809 43.810 1.00 57.97 891 ALA B N 1
ATOM 12487 C CA . ALA B 1 779 ? -43.571 28.052 42.576 1.00 57.39 891 ALA B CA 1
ATOM 12488 C C . ALA B 1 779 ? -42.975 29.461 42.555 1.00 60.37 891 ALA B C 1
ATOM 12489 O O . ALA B 1 779 ? -41.853 29.633 42.077 1.00 59.95 891 ALA B O 1
ATOM 12491 N N . ILE B 1 780 ? -43.719 30.462 43.083 1.00 56.25 892 ILE B N 1
ATOM 12492 C CA . ILE B 1 780 ? -43.272 31.858 43.186 1.00 55.71 892 ILE B CA 1
ATOM 12493 C C . ILE B 1 780 ? -42.147 31.926 44.234 1.00 58.83 892 ILE B C 1
ATOM 12494 O O . ILE B 1 780 ? -41.119 32.560 43.986 1.00 58.33 892 ILE B O 1
ATOM 12499 N N . GLU B 1 781 ? -42.345 31.245 45.388 1.00 54.83 893 GLU B N 1
ATOM 12500 C CA . GLU B 1 781 ? -41.386 31.173 46.495 1.00 54.37 893 GLU B CA 1
ATOM 12501 C C . GLU B 1 781 ? -40.083 30.498 46.059 1.00 57.69 893 GLU B C 1
ATOM 12502 O O . GLU B 1 781 ? -39.010 30.991 46.403 1.00 57.18 893 GLU B O 1
ATOM 12508 N N . GLU B 1 782 ? -40.176 29.398 45.279 1.00 53.93 894 GLU B N 1
ATOM 12509 C CA . GLU B 1 782 ? -39.005 28.686 44.760 1.00 53.56 894 GLU B CA 1
ATOM 12510 C C . GLU B 1 782 ? -38.262 29.519 43.720 1.00 56.75 894 GLU B C 1
ATOM 12511 O O . GLU B 1 782 ? -37.039 29.421 43.638 1.00 56.40 894 GLU B O 1
ATOM 12517 N N . PHE B 1 783 ? -38.993 30.358 42.951 1.00 52.66 895 PHE B N 1
ATOM 12518 C CA . PHE B 1 783 ? -38.417 31.248 41.942 1.00 52.16 895 PHE B CA 1
ATOM 12519 C C . PHE B 1 783 ? -37.635 32.367 42.618 1.00 55.65 895 PHE B C 1
ATOM 12520 O O . PHE B 1 783 ? -36.483 32.593 42.261 1.00 55.09 895 PHE B O 1
ATOM 12528 N N . THR B 1 784 ? -38.270 33.057 43.590 1.00 52.10 896 THR B N 1
ATOM 12529 C CA . THR B 1 784 ? -37.714 34.169 44.366 1.00 51.80 896 THR B CA 1
ATOM 12530 C C . THR B 1 784 ? -36.394 33.778 45.047 1.00 55.32 896 THR B C 1
ATOM 12531 O O . THR B 1 784 ? -35.433 34.543 44.981 1.00 54.86 896 THR B O 1
ATOM 12535 N N . LEU B 1 785 ? -36.347 32.580 45.664 1.00 51.60 897 LEU B N 1
ATOM 12536 C CA . LEU B 1 785 ? -35.167 32.067 46.368 1.00 51.24 897 LEU B CA 1
ATOM 12537 C C . LEU B 1 785 ? -34.047 31.681 45.398 1.00 54.43 897 LEU B C 1
ATOM 12538 O O . LEU B 1 785 ? -32.897 32.059 45.625 1.00 53.99 897 LEU B O 1
ATOM 12543 N N . SER B 1 786 ? -34.384 30.948 44.314 1.00 50.46 898 SER B N 1
ATOM 12544 C CA . SER B 1 786 ? -33.424 30.513 43.294 1.00 50.03 898 SER B CA 1
ATOM 12545 C C . SER B 1 786 ? -32.843 31.680 42.500 1.00 53.75 898 SER B C 1
ATOM 12546 O O . SER B 1 786 ? -31.643 31.678 42.222 1.00 53.49 898 SER B O 1
ATOM 12549 N N . CYS B 1 787 ? -33.684 32.681 42.154 1.00 49.98 899 CYS B N 1
ATOM 12550 C CA . CYS B 1 787 ? -33.271 33.885 41.428 1.00 49.58 899 CYS B CA 1
ATOM 12551 C C . CYS B 1 787 ? -32.283 34.682 42.275 1.00 53.33 899 CYS B C 1
ATOM 12552 O O . CYS B 1 787 ? -31.264 35.122 41.749 1.00 52.92 899 CYS B O 1
ATOM 12555 N N . ALA B 1 788 ? -32.562 34.816 43.591 1.00 49.75 900 ALA B N 1
ATOM 12556 C CA . ALA B 1 788 ? -31.714 35.521 44.555 1.00 49.57 900 ALA B CA 1
ATOM 12557 C C . ALA B 1 788 ? -30.332 34.882 44.689 1.00 53.23 900 ALA B C 1
ATOM 12558 O O . ALA B 1 788 ? -29.335 35.598 44.720 1.00 52.74 900 ALA B O 1
ATOM 12560 N N . GLY B 1 789 ? -30.286 33.552 44.746 1.00 49.69 901 GLY B N 1
ATOM 12561 C CA . GLY B 1 789 ? -29.042 32.804 44.862 1.00 49.44 901 GLY B CA 1
ATOM 12562 C C . GLY B 1 789 ? -28.163 32.909 43.634 1.00 53.14 901 GLY B C 1
ATOM 12563 O O . GLY B 1 789 ? -26.969 33.191 43.761 1.00 52.63 901 GLY B O 1
ATOM 12564 N N . TYR B 1 790 ? -28.754 32.709 42.436 1.00 49.71 902 TYR B N 1
ATOM 12565 C CA . TYR B 1 790 ? -28.036 32.788 41.158 1.00 49.59 902 TYR B CA 1
ATOM 12566 C C . TYR B 1 790 ? -27.589 34.209 40.797 1.00 53.91 902 TYR B C 1
ATOM 12567 O O . TYR B 1 790 ? -26.581 34.359 40.107 1.00 53.31 902 TYR B O 1
ATOM 12576 N N . CYS B 1 791 ? -28.317 35.243 41.273 1.00 51.01 903 CYS B N 1
ATOM 12577 C CA . CYS B 1 791 ? -27.970 36.650 41.047 1.00 51.04 903 CYS B CA 1
ATOM 12578 C C . CYS B 1 791 ? -26.717 37.020 41.847 1.00 54.98 903 CYS B C 1
ATOM 12579 O O . CYS B 1 791 ? -25.853 37.734 41.336 1.00 54.47 903 CYS B O 1
ATOM 12582 N N . VAL B 1 792 ? -26.612 36.509 43.090 1.00 51.69 904 VAL B N 1
ATOM 12583 C CA . VAL B 1 792 ? -25.463 36.716 43.980 1.00 51.57 904 VAL B CA 1
ATOM 12584 C C . VAL B 1 792 ? -24.275 35.899 43.448 1.00 55.50 904 VAL B C 1
ATOM 12585 O O . VAL B 1 792 ? -23.169 36.433 43.344 1.00 55.10 904 VAL B O 1
ATOM 12589 N N . ALA B 1 793 ? -24.525 34.620 43.082 1.00 52.04 905 ALA B N 1
ATOM 12590 C CA . ALA B 1 793 ? -23.530 33.687 42.547 1.00 51.83 905 ALA B CA 1
ATOM 12591 C C . ALA B 1 793 ? -22.863 34.194 41.269 1.00 55.67 905 ALA B C 1
ATOM 12592 O O . ALA B 1 793 ? -21.644 34.089 41.148 1.00 55.24 905 ALA B O 1
ATOM 12594 N N . SER B 1 794 ? -23.651 34.768 40.334 1.00 52.35 906 SER B N 1
ATOM 12595 C CA . SER B 1 794 ? -23.140 35.316 39.073 1.00 52.22 906 SER B CA 1
ATOM 12596 C C . SER B 1 794 ? -22.278 36.562 39.277 1.00 55.87 906 SER B C 1
ATOM 12597 O O . SER B 1 794 ? -21.366 36.799 38.488 1.00 55.35 906 SER B O 1
ATOM 12600 N N . TYR B 1 795 ? -22.556 37.344 40.339 1.00 52.46 907 TYR B N 1
ATOM 12601 C CA . TYR B 1 795 ? -21.799 38.550 40.671 1.00 52.31 907 TYR B CA 1
ATOM 12602 C C . TYR B 1 795 ? -20.490 38.214 41.391 1.00 56.05 907 TYR B C 1
ATOM 12603 O O . TYR B 1 795 ? -19.447 38.768 41.035 1.00 55.60 907 TYR B O 1
ATOM 12612 N N . VAL B 1 796 ? -20.550 37.320 42.403 1.00 52.67 908 VAL B N 1
ATOM 12613 C CA . VAL B 1 796 ? -19.400 36.877 43.205 1.00 52.50 908 VAL B CA 1
ATOM 12614 C C . VAL B 1 796 ? -18.384 36.117 42.332 1.00 56.50 908 VAL B C 1
ATOM 12615 O O . VAL B 1 796 ? -17.193 36.433 42.372 1.00 56.06 908 VAL B O 1
ATOM 12619 N N . LEU B 1 797 ? -18.863 35.152 41.524 1.00 53.25 909 LEU B N 1
ATOM 12620 C CA . LEU B 1 797 ? -18.012 34.357 40.635 1.00 53.18 909 LEU B CA 1
ATOM 12621 C C . LEU B 1 797 ? -17.616 35.087 39.352 1.00 57.66 909 LEU B C 1
ATOM 12622 O O . LEU B 1 797 ? -16.638 34.701 38.711 1.00 57.36 909 LEU B O 1
ATOM 12627 N N . GLY B 1 798 ? -18.374 36.123 38.993 1.00 54.57 910 GLY B N 1
ATOM 12628 C CA . GLY B 1 798 ? -18.139 36.922 37.797 1.00 54.55 910 GLY B CA 1
ATOM 12629 C C . GLY B 1 798 ? -18.501 36.206 36.516 1.00 58.95 910 GLY B C 1
ATOM 12630 O O . GLY B 1 798 ? -17.738 36.251 35.547 1.00 58.44 910 GLY B O 1
ATOM 12631 N N . ILE B 1 799 ? -19.674 35.542 36.504 1.00 56.07 911 ILE B N 1
ATOM 12632 C CA . ILE B 1 799 ? -20.166 34.804 35.342 1.00 56.14 911 ILE B CA 1
ATOM 12633 C C . ILE B 1 799 ? -20.666 35.808 34.305 1.00 60.55 911 ILE B C 1
ATOM 12634 O O . ILE B 1 799 ? -21.746 36.382 34.464 1.00 60.23 911 ILE B O 1
ATOM 12639 N N . GLY B 1 800 ? -19.827 36.049 33.300 1.00 57.33 912 GLY B N 1
ATOM 12640 C CA . GLY B 1 800 ? -20.089 36.985 32.214 1.00 57.22 912 GLY B CA 1
ATOM 12641 C C . GLY B 1 800 ? -20.830 36.377 31.041 1.00 61.14 912 GLY B C 1
ATOM 12642 O O . GLY B 1 800 ? -21.001 35.155 30.975 1.00 60.70 912 GLY B O 1
ATOM 12643 N N . ASP B 1 801 ? -21.262 37.249 30.099 1.00 57.68 913 ASP B N 1
ATOM 12644 C CA . ASP B 1 801 ? -22.016 36.925 28.881 1.00 57.43 913 ASP B CA 1
ATOM 12645 C C . ASP B 1 801 ? -23.311 36.163 29.212 1.00 60.60 913 ASP B C 1
ATOM 12646 O O . ASP B 1 801 ? -23.459 34.984 28.873 1.00 60.02 913 ASP B O 1
ATOM 12651 N N . ARG B 1 802 ? -24.230 36.842 29.925 1.00 56.82 914 ARG B N 1
ATOM 12652 C CA . ARG B 1 802 ? -25.506 36.255 30.337 1.00 56.39 914 ARG B CA 1
ATOM 12653 C C . ARG B 1 802 ? -26.673 36.811 29.540 1.00 60.23 914 ARG B C 1
ATOM 12654 O O . ARG B 1 802 ? -26.841 38.029 29.441 1.00 59.77 914 ARG B O 1
ATOM 12662 N N . HIS B 1 803 ? -27.471 35.903 28.962 1.00 56.83 915 HIS B N 1
ATOM 12663 C CA . HIS B 1 803 ? -28.644 36.214 28.145 1.00 56.60 915 HIS B CA 1
ATOM 12664 C C . HIS B 1 803 ? -29.782 35.206 28.382 1.00 60.04 915 HIS B C 1
ATOM 12665 O O . HIS B 1 803 ? -29.641 34.310 29.218 1.00 59.66 915 HIS B O 1
ATOM 12672 N N . SER B 1 804 ? -30.910 35.366 27.658 1.00 56.17 916 SER B N 1
ATOM 12673 C CA . SER B 1 804 ? -32.106 34.521 27.759 1.00 55.73 916 SER B CA 1
ATOM 12674 C C . SER B 1 804 ? -31.883 33.034 27.423 1.00 58.65 916 SER B C 1
ATOM 12675 O O . SER B 1 804 ? -32.660 32.191 27.876 1.00 58.08 916 SER B O 1
ATOM 12678 N N . ASP B 1 805 ? -30.830 32.714 26.644 1.00 54.66 917 ASP B N 1
ATOM 12679 C CA . ASP B 1 805 ? -30.517 31.340 26.244 1.00 54.25 917 ASP B CA 1
ATOM 12680 C C . ASP B 1 805 ? -29.684 30.559 27.268 1.00 57.14 917 ASP B C 1
ATOM 12681 O O . ASP B 1 805 ? -29.714 29.326 27.243 1.00 56.63 917 ASP B O 1
ATOM 12686 N N . ASN B 1 806 ? -28.946 31.258 28.157 1.00 52.89 918 ASN B N 1
ATOM 12687 C CA . ASN B 1 806 ? -28.118 30.606 29.175 1.00 52.22 918 ASN B CA 1
ATOM 12688 C C . ASN B 1 806 ? -28.761 30.616 30.583 1.00 55.06 918 ASN B C 1
ATOM 12689 O O . ASN B 1 806 ? -28.113 30.220 31.554 1.00 54.66 918 ASN B O 1
ATOM 12694 N N . ILE B 1 807 ? -30.035 31.044 30.685 1.00 50.76 919 ILE B N 1
ATOM 12695 C CA . ILE B 1 807 ? -30.808 31.056 31.936 1.00 50.10 919 ILE B CA 1
ATOM 12696 C C . ILE B 1 807 ? -32.068 30.205 31.709 1.00 53.08 919 ILE B C 1
ATOM 12697 O O . ILE B 1 807 ? -32.777 30.411 30.722 1.00 52.56 919 ILE B O 1
ATOM 12702 N N . MET B 1 808 ? -32.309 29.219 32.593 1.00 49.08 920 MET B N 1
ATOM 12703 C CA . MET B 1 808 ? -33.437 28.286 32.489 1.00 48.60 920 MET B CA 1
ATOM 12704 C C . MET B 1 808 ? -34.315 28.260 33.742 1.00 52.34 920 MET B C 1
ATOM 12705 O O . MET B 1 808 ? -33.839 28.559 34.839 1.00 51.89 920 MET B O 1
ATOM 12710 N N . VAL B 1 809 ? -35.603 27.893 33.569 1.00 48.82 921 VAL B N 1
ATOM 12711 C CA . VAL B 1 809 ? -36.593 27.784 34.650 1.00 48.54 921 VAL B CA 1
ATOM 12712 C C . VAL B 1 809 ? -37.240 26.391 34.608 1.00 52.31 921 VAL B C 1
ATOM 12713 O O . VAL B 1 809 ? -37.726 25.968 33.557 1.00 51.85 921 VAL B O 1
ATOM 12717 N N . LYS B 1 810 ? -37.236 25.691 35.757 1.00 48.81 922 LYS B N 1
ATOM 12718 C CA . LYS B 1 810 ? -37.848 24.376 35.946 1.00 48.62 922 LYS B CA 1
ATOM 12719 C C . LYS B 1 810 ? -39.346 24.588 36.212 1.00 52.80 922 LYS B C 1
ATOM 12720 O O . LYS B 1 810 ? -39.725 25.635 36.744 1.00 52.27 922 LYS B O 1
ATOM 12726 N N . LYS B 1 811 ? -40.191 23.599 35.848 1.00 49.76 923 LYS B N 1
ATOM 12727 C CA . LYS B 1 811 ? -41.650 23.647 36.020 1.00 49.77 923 LYS B CA 1
ATOM 12728 C C . LYS B 1 811 ? -42.103 23.779 37.486 1.00 54.24 923 LYS B C 1
ATOM 12729 O O . LYS B 1 811 ? -43.225 24.223 37.732 1.00 53.90 923 LYS B O 1
ATOM 12735 N N . THR B 1 812 ? -41.225 23.428 38.447 1.00 51.23 924 THR B N 1
ATOM 12736 C CA . THR B 1 812 ? -41.496 23.539 39.884 1.00 51.23 924 THR B CA 1
ATOM 12737 C C . THR B 1 812 ? -41.362 24.994 40.383 1.00 55.06 924 THR B C 1
ATOM 12738 O O . THR B 1 812 ? -41.856 25.316 41.466 1.00 54.64 924 THR B O 1
ATOM 12742 N N . GLY B 1 813 ? -40.691 25.836 39.595 1.00 51.57 925 GLY B N 1
ATOM 12743 C CA . GLY B 1 813 ? -40.473 27.245 39.905 1.00 51.33 925 GLY B CA 1
ATOM 12744 C C . GLY B 1 813 ? -39.020 27.677 39.912 1.00 55.00 925 GLY B C 1
ATOM 12745 O O . GLY B 1 813 ? -38.724 28.837 39.613 1.00 54.57 925 GLY B O 1
ATOM 12746 N N . GLN B 1 814 ? -38.106 26.746 40.254 1.00 51.38 926 GLN B N 1
ATOM 12747 C CA . GLN B 1 814 ? -36.657 26.955 40.363 1.00 51.07 926 GLN B CA 1
ATOM 12748 C C . GLN B 1 814 ? -35.993 27.513 39.099 1.00 54.92 926 GLN B C 1
ATOM 12749 O O . GLN B 1 814 ? -36.172 26.967 38.010 1.00 54.57 926 GLN B O 1
ATOM 12755 N N . LEU B 1 815 ? -35.218 28.599 39.263 1.00 51.48 927 LEU B N 1
ATOM 12756 C CA . LEU B 1 815 ? -34.451 29.262 38.205 1.00 51.27 927 LEU B CA 1
ATOM 12757 C C . LEU B 1 815 ? -32.984 28.840 38.338 1.00 55.02 927 LEU B C 1
ATOM 12758 O O . LEU B 1 815 ? -32.456 28.807 39.452 1.00 54.64 927 LEU B O 1
ATOM 12763 N N . PHE B 1 816 ? -32.331 28.518 37.209 1.00 51.34 928 PHE B N 1
ATOM 12764 C CA . PHE B 1 816 ? -30.929 28.098 37.194 1.00 51.06 928 PHE B CA 1
ATOM 12765 C C . PHE B 1 816 ? -30.183 28.540 35.936 1.00 54.99 928 PHE B C 1
ATOM 12766 O O . PHE B 1 816 ? -30.779 28.650 34.864 1.00 54.44 928 PHE B O 1
ATOM 12774 N N . HIS B 1 817 ? -28.873 28.795 36.084 1.00 51.75 929 HIS B N 1
ATOM 12775 C CA . HIS B 1 817 ? -27.978 29.227 35.012 1.00 51.68 929 HIS B CA 1
ATOM 12776 C C . HIS B 1 817 ? -27.267 28.039 34.359 1.00 55.81 929 HIS B C 1
ATOM 12777 O O . HIS B 1 817 ? -26.870 27.100 35.052 1.00 55.25 929 HIS B O 1
ATOM 12784 N N . ILE B 1 818 ? -27.123 28.083 33.022 1.00 52.73 930 ILE B N 1
ATOM 12785 C CA . ILE B 1 818 ? -26.457 27.053 32.213 1.00 52.72 930 ILE B CA 1
ATOM 12786 C C . ILE B 1 818 ? -25.346 27.657 31.335 1.00 57.25 930 ILE B C 1
ATOM 12787 O O . ILE B 1 818 ? -25.303 28.876 31.166 1.00 56.88 930 ILE B O 1
ATOM 12792 N N . ASP B 1 819 ? -24.458 26.794 30.782 1.00 54.28 931 ASP B N 1
ATOM 12793 C CA . ASP B 1 819 ? -23.334 27.125 29.892 1.00 54.29 931 ASP B CA 1
ATOM 12794 C C . ASP B 1 819 ? -22.430 28.249 30.439 1.00 58.62 931 ASP B C 1
ATOM 12795 O O . ASP B 1 819 ? -22.644 29.429 30.143 1.00 58.23 931 ASP B O 1
ATOM 12800 N N . PHE B 1 820 ? -21.421 27.867 31.239 1.00 55.52 932 PHE B N 1
ATOM 12801 C CA . PHE B 1 820 ? -20.467 28.799 31.843 1.00 55.47 932 PHE B CA 1
ATOM 12802 C C . PHE B 1 820 ? -19.173 28.837 31.029 1.00 60.21 932 PHE B C 1
ATOM 12803 O O . PHE B 1 820 ? -18.369 27.902 31.088 1.00 59.82 932 PHE B O 1
ATOM 12811 N N . GLY B 1 821 ? -19.011 29.907 30.255 1.00 57.44 933 GLY B N 1
ATOM 12812 C CA . GLY B 1 821 ? -17.852 30.115 29.393 1.00 57.59 933 GLY B CA 1
ATOM 12813 C C . GLY B 1 821 ? -16.910 31.213 29.843 1.00 62.22 933 GLY B C 1
ATOM 12814 O O . GLY B 1 821 ? -15.758 31.250 29.403 1.00 61.94 933 GLY B O 1
ATOM 12815 N N . HIS B 1 822 ? -17.396 32.129 30.705 1.00 59.22 934 HIS B N 1
ATOM 12816 C CA . HIS B 1 822 ? -16.611 33.250 31.226 1.00 59.29 934 HIS B CA 1
ATOM 12817 C C . HIS B 1 822 ? -16.831 33.433 32.725 1.00 63.46 934 HIS B C 1
ATOM 12818 O O . HIS B 1 822 ? -17.971 33.591 33.164 1.00 63.03 934 HIS B O 1
ATOM 12825 N N . ILE B 1 823 ? -15.737 33.378 33.507 1.00 60.27 935 ILE B N 1
ATOM 12826 C CA . ILE B 1 823 ? -15.729 33.539 34.969 1.00 60.19 935 ILE B CA 1
ATOM 12827 C C . ILE B 1 823 ? -14.654 34.543 35.411 1.00 64.64 935 ILE B C 1
ATOM 12828 O O . ILE B 1 823 ? -13.659 34.724 34.704 1.00 64.19 935 ILE B O 1
ATOM 12833 N N . LEU B 1 824 ? -14.859 35.180 36.588 1.00 61.69 936 LEU B N 1
ATOM 12834 C CA . LEU B 1 824 ? -13.973 36.181 37.207 1.00 61.75 936 LEU B CA 1
ATOM 12835 C C . LEU B 1 824 ? -13.736 37.400 36.291 1.00 66.22 936 LEU B C 1
ATOM 12836 O O . LEU B 1 824 ? -12.607 37.883 36.156 1.00 65.89 936 LEU B O 1
ATOM 12841 N N . GLY B 1 825 ? -14.820 37.879 35.684 1.00 63.17 937 GLY B N 1
ATOM 12842 C CA . GLY B 1 825 ? -14.812 39.009 34.763 1.00 63.15 937 GLY B CA 1
ATOM 12843 C C . GLY B 1 825 ? -14.934 38.560 33.322 1.00 67.46 937 GLY B C 1
ATOM 12844 O O . GLY B 1 825 ? -15.883 37.848 32.977 1.00 67.16 937 GLY B O 1
ATOM 12845 N N . ASN B 1 826 ? -13.951 38.960 32.483 1.00 64.14 938 ASN B N 1
ATOM 12846 C CA . ASN B 1 826 ? -13.822 38.655 31.049 1.00 95.96 938 ASN B CA 1
ATOM 12847 C C . ASN B 1 826 ? -15.022 39.139 30.214 1.00 124.04 938 ASN B C 1
ATOM 12848 O O . ASN B 1 826 ? -16.062 38.483 30.141 1.00 84.60 938 ASN B O 1
ATOM 12853 N N . ARG B 1 837 ? -18.602 45.410 32.645 1.00 62.23 949 ARG B N 1
ATOM 12854 C CA . ARG B 1 837 ? -19.522 44.275 32.690 1.00 61.96 949 ARG B CA 1
ATOM 12855 C C . ARG B 1 837 ? -20.746 44.537 33.582 1.00 65.28 949 ARG B C 1
ATOM 12856 O O . ARG B 1 837 ? -20.682 45.364 34.495 1.00 64.80 949 ARG B O 1
ATOM 12864 N N . VAL B 1 838 ? -21.850 43.814 33.317 1.00 61.45 950 VAL B N 1
ATOM 12865 C CA . VAL B 1 838 ? -23.097 43.895 34.086 1.00 61.05 950 VAL B CA 1
ATOM 12866 C C . VAL B 1 838 ? -22.901 43.038 35.360 1.00 64.31 950 VAL B C 1
ATOM 12867 O O . VAL B 1 838 ? -22.461 41.892 35.228 1.00 63.88 950 VAL B O 1
ATOM 12871 N N . PRO B 1 839 ? -23.182 43.561 36.586 1.00 60.47 951 PRO B N 1
ATOM 12872 C CA . PRO B 1 839 ? -22.972 42.750 37.806 1.00 60.18 951 PRO B CA 1
ATOM 12873 C C . PRO B 1 839 ? -23.708 41.409 37.793 1.00 63.54 951 PRO B C 1
ATOM 12874 O O . PRO B 1 839 ? -23.091 40.375 38.056 1.00 62.98 951 PRO B O 1
ATOM 12878 N N . PHE B 1 840 ? -25.011 41.431 37.446 1.00 59.85 952 PHE B N 1
ATOM 12879 C CA . PHE B 1 840 ? -25.890 40.265 37.311 1.00 59.51 952 PHE B CA 1
ATOM 12880 C C . PHE B 1 840 ? -27.154 40.615 36.538 1.00 63.39 952 PHE B C 1
ATOM 12881 O O . PHE B 1 840 ? -27.636 41.745 36.628 1.00 62.88 952 PHE B O 1
ATOM 12889 N N . ILE B 1 841 ? -27.688 39.650 35.778 1.00 60.15 953 ILE B N 1
ATOM 12890 C CA . ILE B 1 841 ? -28.893 39.863 34.985 1.00 60.03 953 ILE B CA 1
ATOM 12891 C C . ILE B 1 841 ? -30.134 39.719 35.873 1.00 64.13 953 ILE B C 1
ATOM 12892 O O . ILE B 1 841 ? -30.327 38.691 36.529 1.00 63.60 953 ILE B O 1
ATOM 12897 N N . LEU B 1 842 ? -30.932 40.795 35.925 1.00 61.03 954 LEU B N 1
ATOM 12898 C CA . LEU B 1 842 ? -32.176 40.892 36.681 1.00 60.93 954 LEU B CA 1
ATOM 12899 C C . LEU B 1 842 ? -33.177 41.700 35.849 1.00 65.27 954 LEU B C 1
ATOM 12900 O O . LEU B 1 842 ? -33.334 42.911 36.033 1.00 64.85 954 LEU B O 1
ATOM 12905 N N . THR B 1 843 ? -33.808 41.015 34.884 1.00 62.20 955 THR B N 1
ATOM 12906 C CA . THR B 1 843 ? -34.796 41.596 33.973 1.00 62.20 955 THR B CA 1
ATOM 12907 C C . THR B 1 843 ? -36.140 41.777 34.681 1.00 66.62 955 THR B C 1
ATOM 12908 O O . THR B 1 843 ? -36.361 41.181 35.741 1.00 66.17 955 THR B O 1
ATOM 12912 N N . TYR B 1 844 ? -37.050 42.578 34.085 1.00 63.57 956 TYR B N 1
ATOM 12913 C CA . TYR B 1 844 ? -38.387 42.812 34.636 1.00 63.51 956 TYR B CA 1
ATOM 12914 C C . TYR B 1 844 ? -39.287 41.569 34.519 1.00 67.44 956 TYR B C 1
ATOM 12915 O O . TYR B 1 844 ? -40.398 41.561 35.052 1.00 66.92 956 TYR B O 1
ATOM 12924 N N . ASP B 1 845 ? -38.769 40.505 33.871 1.00 64.20 957 ASP B N 1
ATOM 12925 C CA . ASP B 1 845 ? -39.416 39.201 33.729 1.00 64.10 957 ASP B CA 1
ATOM 12926 C C . ASP B 1 845 ? -39.374 38.461 35.071 1.00 67.91 957 ASP B C 1
ATOM 12927 O O . ASP B 1 845 ? -40.348 37.794 35.421 1.00 67.39 957 ASP B O 1
ATOM 12932 N N . PHE B 1 846 ? -38.255 38.593 35.823 1.00 64.53 958 PHE B N 1
ATOM 12933 C CA . PHE B 1 846 ? -38.078 37.974 37.140 1.00 64.39 958 PHE B CA 1
ATOM 12934 C C . PHE B 1 846 ? -38.917 38.714 38.181 1.00 68.72 958 PHE B C 1
ATOM 12935 O O . PHE B 1 846 ? -39.617 38.071 38.962 1.00 68.30 958 PHE B O 1
ATOM 12943 N N . ILE B 1 847 ? -38.846 40.065 38.174 1.00 65.64 959 ILE B N 1
ATOM 12944 C CA . ILE B 1 847 ? -39.559 40.976 39.082 1.00 65.66 959 ILE B CA 1
ATOM 12945 C C . ILE B 1 847 ? -41.082 40.761 39.005 1.00 70.10 959 ILE B C 1
ATOM 12946 O O . ILE B 1 847 ? -41.744 40.738 40.045 1.00 69.53 959 ILE B O 1
ATOM 12951 N N . HIS B 1 848 ? -41.615 40.555 37.779 1.00 67.28 960 HIS B N 1
ATOM 12952 C CA . HIS B 1 848 ? -43.036 40.298 37.513 1.00 67.39 960 HIS B CA 1
ATOM 12953 C C . HIS B 1 848 ? -43.513 39.005 38.191 1.00 71.34 960 HIS B C 1
ATOM 12954 O O . HIS B 1 848 ? -44.653 38.947 38.655 1.00 70.96 960 HIS B O 1
ATOM 12961 N N . VAL B 1 849 ? -42.632 37.985 38.260 1.00 67.92 961 VAL B N 1
ATOM 12962 C CA . VAL B 1 849 ? -42.908 36.693 38.898 1.00 67.70 961 VAL B CA 1
ATOM 12963 C C . VAL B 1 849 ? -42.907 36.851 40.429 1.00 71.72 961 VAL B C 1
ATOM 12964 O O . VAL B 1 849 ? -43.845 36.393 41.083 1.00 71.21 961 VAL B O 1
ATOM 12968 N N . ILE B 1 850 ? -41.868 37.519 40.985 1.00 68.57 962 ILE B N 1
ATOM 12969 C CA . ILE B 1 850 ? -41.695 37.785 42.422 1.00 68.56 962 ILE B CA 1
ATOM 12970 C C . ILE B 1 850 ? -42.883 38.594 42.977 1.00 73.25 962 ILE B C 1
ATOM 12971 O O . ILE B 1 850 ? -43.431 38.232 44.019 1.00 72.83 962 ILE B O 1
ATOM 12976 N N . GLN B 1 851 ? -43.299 39.656 42.256 1.00 70.40 963 GLN B N 1
ATOM 12977 C CA . GLN B 1 851 ? -44.418 40.527 42.638 1.00 70.44 963 GLN B CA 1
ATOM 12978 C C . GLN B 1 851 ? -45.804 39.922 42.327 1.00 74.97 963 GLN B C 1
ATOM 12979 O O . GLN B 1 851 ? -46.820 40.519 42.693 1.00 74.63 963 GLN B O 1
ATOM 12985 N N . GLN B 1 852 ? -45.833 38.736 41.669 1.00 72.01 964 GLN B N 1
ATOM 12986 C CA . GLN B 1 852 ? -47.026 37.967 41.268 1.00 72.12 964 GLN B CA 1
ATOM 12987 C C . GLN B 1 852 ? -47.931 38.718 40.266 1.00 76.66 964 GLN B C 1
ATOM 12988 O O . GLN B 1 852 ? -49.153 38.536 40.269 1.00 76.22 964 GLN B O 1
ATOM 12994 N N . GLY B 1 853 ? -47.314 39.529 39.405 1.00 73.83 965 GLY B N 1
ATOM 12995 C CA . GLY B 1 853 ? -48.007 40.307 38.381 1.00 73.94 965 GLY B CA 1
ATOM 12996 C C . GLY B 1 853 ? -48.468 41.682 38.823 1.00 78.49 965 GLY B C 1
ATOM 12997 O O . GLY B 1 853 ? -48.616 42.583 37.992 1.00 78.22 965 GLY B O 1
ATOM 12998 N N . LYS B 1 854 ? -48.716 41.836 40.140 1.00 75.34 966 LYS B N 1
ATOM 12999 C CA . LYS B 1 854 ? -49.177 43.068 40.784 1.00 75.31 966 LYS B CA 1
ATOM 13000 C C . LYS B 1 854 ? -48.082 44.135 40.760 1.00 79.57 966 LYS B C 1
ATOM 13001 O O . LYS B 1 854 ? -46.931 43.848 41.099 1.00 79.14 966 LYS B O 1
ATOM 13007 N N . THR B 1 855 ? -48.445 45.360 40.346 1.00 76.41 967 THR B N 1
ATOM 13008 C CA . THR B 1 855 ? -47.529 46.500 40.244 1.00 76.31 967 THR B CA 1
ATOM 13009 C C . THR B 1 855 ? -47.176 47.075 41.626 1.00 80.24 967 THR B C 1
ATOM 13010 O O . THR B 1 855 ? -46.011 47.393 41.873 1.00 79.85 967 THR B O 1
ATOM 13014 N N . GLY B 1 856 ? -48.179 47.194 42.497 1.00 76.75 968 GLY B N 1
ATOM 13015 C CA . GLY B 1 856 ? -48.033 47.747 43.840 1.00 76.49 968 GLY B CA 1
ATOM 13016 C C . GLY B 1 856 ? -47.670 46.758 44.932 1.00 80.04 968 GLY B C 1
ATOM 13017 O O . GLY B 1 856 ? -47.908 47.038 46.111 1.00 79.67 968 GLY B O 1
ATOM 13018 N N . ASN B 1 857 ? -47.080 45.604 44.557 1.00 76.19 969 ASN B N 1
ATOM 13019 C CA . ASN B 1 857 ? -46.660 44.563 45.498 1.00 75.76 969 ASN B CA 1
ATOM 13020 C C . ASN B 1 857 ? -45.152 44.689 45.790 1.00 78.85 969 ASN B C 1
ATOM 13021 O O . ASN B 1 857 ? -44.370 43.773 45.514 1.00 78.25 969 ASN B O 1
ATOM 13026 N N . THR B 1 858 ? -44.757 45.849 46.350 1.00 74.91 970 THR B N 1
ATOM 13027 C CA . THR B 1 858 ? -43.368 46.184 46.703 1.00 74.39 970 THR B CA 1
ATOM 13028 C C . THR B 1 858 ? -42.804 45.317 47.837 1.00 77.10 970 THR B C 1
ATOM 13029 O O . THR B 1 858 ? -41.592 45.084 47.874 1.00 76.67 970 THR B O 1
ATOM 13033 N N . GLU B 1 859 ? -43.687 44.840 48.751 1.00 72.69 971 GLU B N 1
ATOM 13034 C CA . GLU B 1 859 ? -43.342 43.991 49.897 1.00 72.01 971 GLU B CA 1
ATOM 13035 C C . GLU B 1 859 ? -42.667 42.683 49.502 1.00 74.40 971 GLU B C 1
ATOM 13036 O O . GLU B 1 859 ? -41.747 42.253 50.197 1.00 73.94 971 GLU B O 1
ATOM 13042 N N . LYS B 1 860 ? -43.108 42.063 48.384 1.00 69.84 972 LYS B N 1
ATOM 13043 C CA . LYS B 1 860 ? -42.551 40.814 47.859 1.00 69.04 972 LYS B CA 1
ATOM 13044 C C . LYS B 1 860 ? -41.149 41.019 47.281 1.00 71.51 972 LYS B C 1
ATOM 13045 O O . LYS B 1 860 ? -40.276 40.181 47.514 1.00 71.11 972 LYS B O 1
ATOM 13051 N N . PHE B 1 861 ? -40.926 42.135 46.547 1.00 66.90 973 PHE B N 1
ATOM 13052 C CA . PHE B 1 861 ? -39.616 42.465 45.973 1.00 66.15 973 PHE B CA 1
ATOM 13053 C C . PHE B 1 861 ? -38.621 42.909 47.051 1.00 68.71 973 PHE B C 1
ATOM 13054 O O . PHE B 1 861 ? -37.421 42.666 46.910 1.00 68.19 973 PHE B O 1
ATOM 13062 N N . GLY B 1 862 ? -39.134 43.542 48.108 1.00 64.36 974 GLY B N 1
ATOM 13063 C CA . GLY B 1 862 ? -38.350 43.990 49.256 1.00 63.70 974 GLY B CA 1
ATOM 13064 C C . GLY B 1 862 ? -37.736 42.824 50.005 1.00 66.33 974 GLY B C 1
ATOM 13065 O O . GLY B 1 862 ? -36.592 42.910 50.462 1.00 65.78 974 GLY B O 1
ATOM 13066 N N . ARG B 1 863 ? -38.494 41.707 50.100 1.00 61.99 975 ARG B N 1
ATOM 13067 C CA . ARG B 1 863 ? -38.081 40.445 50.718 1.00 61.33 975 ARG B CA 1
ATOM 13068 C C . ARG B 1 863 ? -36.975 39.804 49.861 1.00 64.09 975 ARG B C 1
ATOM 13069 O O . ARG B 1 863 ? -36.018 39.258 50.412 1.00 63.64 975 ARG B O 1
ATOM 13077 N N . PHE B 1 864 ? -37.109 39.895 48.517 1.00 59.75 976 PHE B N 1
ATOM 13078 C CA . PHE B 1 864 ? -36.152 39.382 47.531 1.00 59.17 976 PHE B CA 1
ATOM 13079 C C . PHE B 1 864 ? -34.829 40.159 47.590 1.00 62.22 976 PHE B C 1
ATOM 13080 O O . PHE B 1 864 ? -33.765 39.551 47.463 1.00 61.67 976 PHE B O 1
ATOM 13088 N N . ARG B 1 865 ? -34.905 41.499 47.759 1.00 58.30 977 ARG B N 1
ATOM 13089 C CA . ARG B 1 865 ? -33.752 42.402 47.861 1.00 57.82 977 ARG B CA 1
ATOM 13090 C C . ARG B 1 865 ? -32.946 42.075 49.131 1.00 60.95 977 ARG B C 1
ATOM 13091 O O . ARG B 1 865 ? -31.719 41.994 49.068 1.00 60.49 977 ARG B O 1
ATOM 13099 N N . GLN B 1 866 ? -33.646 41.858 50.264 1.00 57.01 978 GLN B N 1
ATOM 13100 C CA . GLN B 1 866 ? -33.047 41.497 51.554 1.00 56.58 978 GLN B CA 1
ATOM 13101 C C . GLN B 1 866 ? -32.460 40.082 51.509 1.00 59.96 978 GLN B C 1
ATOM 13102 O O . GLN B 1 866 ? -31.471 39.812 52.192 1.00 59.54 978 GLN B O 1
ATOM 13108 N N . CYS B 1 867 ? -33.061 39.194 50.687 1.00 56.17 979 CYS B N 1
ATOM 13109 C CA . CYS B 1 867 ? -32.625 37.811 50.479 1.00 55.83 979 CYS B CA 1
ATOM 13110 C C . CYS B 1 867 ? -31.271 37.775 49.758 1.00 59.03 979 CYS B C 1
ATOM 13111 O O . CYS B 1 867 ? -30.404 36.977 50.126 1.00 58.60 979 CYS B O 1
ATOM 13114 N N . CYS B 1 868 ? -31.094 38.654 48.744 1.00 55.02 980 CYS B N 1
ATOM 13115 C CA . CYS B 1 868 ? -29.853 38.810 47.980 1.00 54.57 980 CYS B CA 1
ATOM 13116 C C . CYS B 1 868 ? -28.759 39.341 48.908 1.00 57.96 980 CYS B C 1
ATOM 13117 O O . CYS B 1 868 ? -27.632 38.849 48.878 1.00 57.43 980 CYS B O 1
ATOM 13120 N N . GLU B 1 869 ? -29.117 40.335 49.746 1.00 54.24 981 GLU B N 1
ATOM 13121 C CA . GLU B 1 869 ? -28.244 40.973 50.732 1.00 53.90 981 GLU B CA 1
ATOM 13122 C C . GLU B 1 869 ? -27.799 39.978 51.805 1.00 57.38 981 GLU B C 1
ATOM 13123 O O . GLU B 1 869 ? -26.636 40.002 52.208 1.00 57.04 981 GLU B O 1
ATOM 13129 N N . ASP B 1 870 ? -28.722 39.095 52.249 1.00 53.50 982 ASP B N 1
ATOM 13130 C CA . ASP B 1 870 ? -28.465 38.065 53.259 1.00 53.10 982 ASP B CA 1
ATOM 13131 C C . ASP B 1 870 ? -27.509 36.996 52.722 1.00 56.37 982 ASP B C 1
ATOM 13132 O O . ASP B 1 870 ? -26.551 36.642 53.410 1.00 56.02 982 ASP B O 1
ATOM 13137 N N . ALA B 1 871 ? -27.758 36.509 51.484 1.00 52.31 983 ALA B N 1
ATOM 13138 C CA . ALA B 1 871 ? -26.948 35.495 50.799 1.00 51.74 983 ALA B CA 1
ATOM 13139 C C . ALA B 1 871 ? -25.514 35.969 50.543 1.00 54.91 983 ALA B C 1
ATOM 13140 O O . ALA B 1 871 ? -24.579 35.174 50.651 1.00 54.42 983 ALA B O 1
ATOM 13142 N N . TYR B 1 872 ? -25.349 37.267 50.226 1.00 51.00 984 TYR B N 1
ATOM 13143 C CA . TYR B 1 872 ? -24.059 37.909 49.967 1.00 50.56 984 TYR B CA 1
ATOM 13144 C C . TYR B 1 872 ? -23.197 37.989 51.236 1.00 54.14 984 TYR B C 1
ATOM 13145 O O . TYR B 1 872 ? -21.982 37.801 51.156 1.00 53.55 984 TYR B O 1
ATOM 13154 N N . LEU B 1 873 ? -23.826 38.265 52.396 1.00 50.66 985 LEU B N 1
ATOM 13155 C CA . LEU B 1 873 ? -23.139 38.375 53.687 1.00 50.52 985 LEU B CA 1
ATOM 13156 C C . LEU B 1 873 ? -22.654 37.029 54.233 1.00 54.38 985 LEU B C 1
ATOM 13157 O O . LEU B 1 873 ? -21.629 36.993 54.915 1.00 53.95 985 LEU B O 1
ATOM 13162 N N . ILE B 1 874 ? -23.385 35.931 53.926 1.00 50.94 986 ILE B N 1
ATOM 13163 C CA . ILE B 1 874 ? -23.046 34.562 54.342 1.00 50.72 986 ILE B CA 1
ATOM 13164 C C . ILE B 1 874 ? -21.757 34.106 53.640 1.00 54.62 986 ILE B C 1
ATOM 13165 O O . ILE B 1 874 ? -20.856 33.596 54.306 1.00 54.40 986 ILE B O 1
ATOM 13170 N N . LEU B 1 875 ? -21.663 34.320 52.308 1.00 50.92 987 LEU B N 1
ATOM 13171 C CA . LEU B 1 875 ? -20.496 33.950 51.496 1.00 50.58 987 LEU B CA 1
ATOM 13172 C C . LEU B 1 875 ? -19.253 34.762 51.860 1.00 54.18 987 LEU B C 1
ATOM 13173 O O . LEU B 1 875 ? -18.135 34.267 51.706 1.00 53.79 987 LEU B O 1
ATOM 13178 N N . ARG B 1 876 ? -19.457 36.004 52.347 1.00 50.51 988 ARG B N 1
ATOM 13179 C CA . ARG B 1 876 ? -18.413 36.936 52.782 1.00 50.12 988 ARG B CA 1
ATOM 13180 C C . ARG B 1 876 ? -17.635 36.367 53.969 1.00 53.81 988 ARG B C 1
ATOM 13181 O O . ARG B 1 876 ? -16.425 36.587 54.071 1.00 53.46 988 ARG B O 1
ATOM 13189 N N . ARG B 1 877 ? -18.339 35.634 54.859 1.00 50.03 989 ARG B N 1
ATOM 13190 C CA . ARG B 1 877 ? -17.785 34.977 56.045 1.00 49.62 989 ARG B CA 1
ATOM 13191 C C . ARG B 1 877 ? -16.792 33.883 55.652 1.00 53.43 989 ARG B C 1
ATOM 13192 O O . ARG B 1 877 ? -15.786 33.701 56.339 1.00 53.09 989 ARG B O 1
ATOM 13200 N N . HIS B 1 878 ? -17.083 33.152 54.558 1.00 49.83 990 HIS B N 1
ATOM 13201 C CA . HIS B 1 878 ? -16.246 32.066 54.044 1.00 49.56 990 HIS B CA 1
ATOM 13202 C C . HIS B 1 878 ? -15.376 32.497 52.856 1.00 53.00 990 HIS B C 1
ATOM 13203 O O . HIS B 1 878 ? -15.022 31.667 52.014 1.00 52.48 990 HIS B O 1
ATOM 13210 N N . GLY B 1 879 ? -15.011 33.781 52.834 1.00 49.41 991 GLY B N 1
ATOM 13211 C CA . GLY B 1 879 ? -14.182 34.399 51.802 1.00 49.15 991 GLY B CA 1
ATOM 13212 C C . GLY B 1 879 ? -12.840 33.728 51.581 1.00 52.84 991 GLY B C 1
ATOM 13213 O O . GLY B 1 879 ? -12.434 33.526 50.433 1.00 52.23 991 GLY B O 1
ATOM 13214 N N . ASN B 1 880 ? -12.155 33.358 52.684 1.00 49.36 992 ASN B N 1
ATOM 13215 C CA . ASN B 1 880 ? -10.854 32.682 52.665 1.00 49.08 992 ASN B CA 1
ATOM 13216 C C . ASN B 1 880 ? -10.921 31.286 52.041 1.00 52.77 992 ASN B C 1
ATOM 13217 O O . ASN B 1 880 ? -9.960 30.874 51.392 1.00 52.35 992 ASN B O 1
ATOM 13222 N N . LEU B 1 881 ? -12.056 30.572 52.223 1.00 49.18 993 LEU B N 1
ATOM 13223 C CA . LEU B 1 881 ? -12.290 29.237 51.664 1.00 48.90 993 LEU B CA 1
ATOM 13224 C C . LEU B 1 881 ? -12.402 29.299 50.136 1.00 52.80 993 LEU B C 1
ATOM 13225 O O . LEU B 1 881 ? -11.792 28.474 49.453 1.00 52.30 993 LEU B O 1
ATOM 13230 N N . PHE B 1 882 ? -13.159 30.287 49.607 1.00 49.47 994 PHE B N 1
ATOM 13231 C CA . PHE B 1 882 ? -13.345 30.500 48.168 1.00 49.31 994 PHE B CA 1
ATOM 13232 C C . PHE B 1 882 ? -12.024 30.843 47.475 1.00 53.61 994 PHE B C 1
ATOM 13233 O O . PHE B 1 882 ? -11.791 30.387 46.356 1.00 53.15 994 PHE B O 1
ATOM 13241 N N . ILE B 1 883 ? -11.155 31.621 48.156 1.00 50.64 995 ILE B N 1
ATOM 13242 C CA . ILE B 1 883 ? -9.825 32.014 47.675 1.00 50.69 995 ILE B CA 1
ATOM 13243 C C . ILE B 1 883 ? -8.915 30.771 47.613 1.00 55.08 995 ILE B C 1
ATOM 13244 O O . ILE B 1 883 ? -8.235 30.565 46.605 1.00 54.72 995 ILE B O 1
ATOM 13249 N N . THR B 1 884 ? -8.934 29.944 48.684 1.00 52.02 996 THR B N 1
ATOM 13250 C CA . THR B 1 884 ? -8.169 28.699 48.826 1.00 52.04 996 THR B CA 1
ATOM 13251 C C . THR B 1 884 ? -8.464 27.732 47.669 1.00 56.50 996 THR B C 1
ATOM 13252 O O . THR B 1 884 ? -7.530 27.209 47.063 1.00 56.13 996 THR B O 1
ATOM 13256 N N . LEU B 1 885 ? -9.760 27.523 47.362 1.00 53.45 997 LEU B N 1
ATOM 13257 C CA . LEU B 1 885 ? -10.231 26.639 46.295 1.00 53.45 997 LEU B CA 1
ATOM 13258 C C . LEU B 1 885 ? -9.765 27.077 44.905 1.00 57.22 997 LEU B C 1
ATOM 13259 O O . LEU B 1 885 ? -9.404 26.222 44.098 1.00 56.71 997 LEU B O 1
ATOM 13264 N N . PHE B 1 886 ? -9.742 28.399 44.637 1.00 53.92 998 PHE B N 1
ATOM 13265 C CA . PHE B 1 886 ? -9.273 28.943 43.359 1.00 53.85 998 PHE B CA 1
ATOM 13266 C C . PHE B 1 886 ? -7.745 28.890 43.247 1.00 57.77 998 PHE B C 1
ATOM 13267 O O . PHE B 1 886 ? -7.222 28.765 42.139 1.00 57.15 998 PHE B O 1
ATOM 13275 N N . ALA B 1 887 ? -7.037 28.974 44.393 1.00 54.69 999 ALA B N 1
ATOM 13276 C CA . ALA B 1 887 ? -5.575 28.915 44.471 1.00 54.69 999 ALA B CA 1
ATOM 13277 C C . ALA B 1 887 ? -5.043 27.517 44.131 1.00 59.01 999 ALA B C 1
ATOM 13278 O O . ALA B 1 887 ? -3.955 27.402 43.563 1.00 58.58 999 ALA B O 1
ATOM 13280 N N . LEU B 1 888 ? -5.812 26.463 44.473 1.00 55.88 1000 LEU B N 1
ATOM 13281 C CA . LEU B 1 888 ? -5.460 25.066 44.196 1.00 55.84 1000 LEU B CA 1
ATOM 13282 C C . LEU B 1 888 ? -5.741 24.703 42.729 1.00 60.35 1000 LEU B C 1
ATOM 13283 O O . LEU B 1 888 ? -5.186 23.723 42.225 1.00 59.97 1000 LEU B O 1
ATOM 13288 N N . MET B 1 889 ? -6.600 25.493 42.053 1.00 57.46 1001 MET B N 1
ATOM 13289 C CA . MET B 1 889 ? -6.997 25.294 40.655 1.00 57.58 1001 MET B CA 1
ATOM 13290 C C . MET B 1 889 ? -6.098 26.027 39.639 1.00 62.29 1001 MET B C 1
ATOM 13291 O O . MET B 1 889 ? -6.403 26.023 38.443 1.00 61.93 1001 MET B O 1
ATOM 13296 N N . LEU B 1 890 ? -4.989 26.637 40.106 1.00 59.48 1002 LEU B N 1
ATOM 13297 C CA . LEU B 1 890 ? -4.047 27.362 39.244 1.00 59.59 1002 LEU B CA 1
ATOM 13298 C C . LEU B 1 890 ? -3.222 26.432 38.345 1.00 64.29 1002 LEU B C 1
ATOM 13299 O O . LEU B 1 890 ? -2.784 26.853 37.272 1.00 63.86 1002 LEU B O 1
ATOM 13304 N N . THR B 1 891 ? -3.025 25.173 38.780 1.00 61.48 1003 THR B N 1
ATOM 13305 C CA . THR B 1 891 ? -2.267 24.147 38.053 1.00 61.54 1003 THR B CA 1
ATOM 13306 C C . THR B 1 891 ? -3.135 23.345 37.066 1.00 66.11 1003 THR B C 1
ATOM 13307 O O . THR B 1 891 ? -2.596 22.545 36.296 1.00 65.80 1003 THR B O 1
ATOM 13311 N N . ALA B 1 892 ? -4.468 23.572 37.079 1.00 63.11 1004 ALA B N 1
ATOM 13312 C CA . ALA B 1 892 ? -5.440 22.885 36.219 1.00 63.17 1004 ALA B CA 1
ATOM 13313 C C . ALA B 1 892 ? -5.255 23.137 34.719 1.00 67.78 1004 ALA B C 1
ATOM 13314 O O . ALA B 1 892 ? -5.542 22.248 33.914 1.00 67.52 1004 ALA B O 1
ATOM 13316 N N . GLY B 1 893 ? -4.784 24.333 34.366 1.00 64.66 1005 GLY B N 1
ATOM 13317 C CA . GLY B 1 893 ? -4.536 24.729 32.984 1.00 64.60 1005 GLY B CA 1
ATOM 13318 C C . GLY B 1 893 ? -5.668 25.494 32.328 1.00 68.77 1005 GLY B C 1
ATOM 13319 O O . GLY B 1 893 ? -5.824 25.436 31.104 1.00 68.49 1005 GLY B O 1
ATOM 13320 N N . LEU B 1 894 ? -6.462 26.224 33.133 1.00 65.36 1006 LEU B N 1
ATOM 13321 C CA . LEU B 1 894 ? -7.581 27.034 32.651 1.00 65.21 1006 LEU B CA 1
ATOM 13322 C C . LEU B 1 894 ? -7.072 28.354 32.048 1.00 69.04 1006 LEU B C 1
ATOM 13323 O O . LEU B 1 894 ? -6.159 28.956 32.620 1.00 68.54 1006 LEU B O 1
ATOM 13328 N N . PRO B 1 895 ? -7.626 28.819 30.899 1.00 65.66 1007 PRO B N 1
ATOM 13329 C CA . PRO B 1 895 ? -7.134 30.075 30.300 1.00 65.44 1007 PRO B CA 1
ATOM 13330 C C . PRO B 1 895 ? -7.475 31.330 31.102 1.00 69.18 1007 PRO B C 1
ATOM 13331 O O . PRO B 1 895 ? -6.697 32.286 31.088 1.00 68.77 1007 PRO B O 1
ATOM 13335 N N . GLU B 1 896 ? -8.627 31.330 31.796 1.00 65.59 1008 GLU B N 1
ATOM 13336 C CA . GLU B 1 896 ? -9.081 32.465 32.605 1.00 65.32 1008 GLU B CA 1
ATOM 13337 C C . GLU B 1 896 ? -8.448 32.504 34.001 1.00 69.07 1008 GLU B C 1
ATOM 13338 O O . GLU B 1 896 ? -8.430 33.565 34.629 1.00 68.59 1008 GLU B O 1
ATOM 13344 N N . LEU B 1 897 ? -7.918 31.359 34.476 1.00 65.60 1009 LEU B N 1
ATOM 13345 C CA . LEU B 1 897 ? -7.252 31.249 35.774 1.00 65.35 1009 LEU B CA 1
ATOM 13346 C C . LEU B 1 897 ? -5.824 30.704 35.599 1.00 69.21 1009 LEU B C 1
ATOM 13347 O O . LEU B 1 897 ? -5.623 29.489 35.510 1.00 68.74 1009 LEU B O 1
ATOM 13352 N N . THR B 1 898 ? -4.838 31.619 35.533 1.00 65.86 1010 THR B N 1
ATOM 13353 C CA . THR B 1 898 ? -3.421 31.285 35.345 1.00 65.74 1010 THR B CA 1
ATOM 13354 C C . THR B 1 898 ? -2.545 31.742 36.514 1.00 69.61 1010 THR B C 1
ATOM 13355 O O . THR B 1 898 ? -1.746 30.950 37.019 1.00 69.30 1010 THR B O 1
ATOM 13359 N N . SER B 1 899 ? -2.688 33.013 36.935 1.00 66.03 1011 SER B N 1
ATOM 13360 C CA . SER B 1 899 ? -1.911 33.605 38.028 1.00 65.79 1011 SER B CA 1
ATOM 13361 C C . SER B 1 899 ? -2.791 34.047 39.208 1.00 69.39 1011 SER B C 1
ATOM 13362 O O . SER B 1 899 ? -4.020 33.967 39.129 1.00 68.95 1011 SER B O 1
ATOM 13365 N N . VAL B 1 900 ? -2.148 34.525 40.297 1.00 65.72 1012 VAL B N 1
ATOM 13366 C CA . VAL B 1 900 ? -2.792 35.019 41.524 1.00 65.39 1012 VAL B CA 1
ATOM 13367 C C . VAL B 1 900 ? -3.665 36.265 41.274 1.00 68.97 1012 VAL B C 1
ATOM 13368 O O . VAL B 1 900 ? -4.601 36.517 42.035 1.00 68.42 1012 VAL B O 1
ATOM 13372 N N . LYS B 1 901 ? -3.356 37.029 40.201 1.00 65.46 1013 LYS B N 1
ATOM 13373 C CA . LYS B 1 901 ? -4.066 38.242 39.781 1.00 65.22 1013 LYS B CA 1
ATOM 13374 C C . LYS B 1 901 ? -5.501 37.953 39.312 1.00 68.92 1013 LYS B C 1
ATOM 13375 O O . LYS B 1 901 ? -6.350 38.844 39.373 1.00 68.58 1013 LYS B O 1
ATOM 13381 N N . ASP B 1 902 ? -5.764 36.718 38.838 1.00 65.22 1014 ASP B N 1
ATOM 13382 C CA . ASP B 1 902 ? -7.080 36.280 38.364 1.00 64.93 1014 ASP B CA 1
ATOM 13383 C C . ASP B 1 902 ? -8.072 36.083 39.518 1.00 68.41 1014 ASP B C 1
ATOM 13384 O O . ASP B 1 902 ? -9.277 36.248 39.322 1.00 67.98 1014 ASP B O 1
ATOM 13389 N N . ILE B 1 903 ? -7.560 35.732 40.715 1.00 64.67 1015 ILE B N 1
ATOM 13390 C CA . ILE B 1 903 ? -8.349 35.497 41.933 1.00 64.34 1015 ILE B CA 1
ATOM 13391 C C . ILE B 1 903 ? -8.725 36.834 42.622 1.00 67.88 1015 ILE B C 1
ATOM 13392 O O . ILE B 1 903 ? -9.636 36.856 43.452 1.00 67.40 1015 ILE B O 1
ATOM 13397 N N . GLN B 1 904 ? -8.049 37.947 42.244 1.00 64.22 1016 GLN B N 1
ATOM 13398 C CA . GLN B 1 904 ? -8.273 39.298 42.782 1.00 63.88 1016 GLN B CA 1
ATOM 13399 C C . GLN B 1 904 ? -9.711 39.807 42.574 1.00 67.57 1016 GLN B C 1
ATOM 13400 O O . GLN B 1 904 ? -10.201 40.571 43.410 1.00 67.03 1016 GLN B O 1
ATOM 13406 N N . TYR B 1 905 ? -10.388 39.375 41.484 1.00 64.16 1017 TYR B N 1
ATOM 13407 C CA . TYR B 1 905 ? -11.776 39.757 41.199 1.00 63.99 1017 TYR B CA 1
ATOM 13408 C C . TYR B 1 905 ? -12.708 39.296 42.328 1.00 67.77 1017 TYR B C 1
ATOM 13409 O O . TYR B 1 905 ? -13.581 40.060 42.743 1.00 67.36 1017 TYR B O 1
ATOM 13418 N N . LEU B 1 906 ? -12.523 38.041 42.801 1.00 64.17 1018 LEU B N 1
ATOM 13419 C CA . LEU B 1 906 ? -13.305 37.418 43.874 1.00 63.87 1018 LEU B CA 1
ATOM 13420 C C . LEU B 1 906 ? -13.221 38.229 45.174 1.00 67.48 1018 LEU B C 1
ATOM 13421 O O . LEU B 1 906 ? -14.218 38.329 45.891 1.00 66.98 1018 LEU B O 1
ATOM 13426 N N . LYS B 1 907 ? -12.044 38.826 45.453 1.00 63.97 1019 LYS B N 1
ATOM 13427 C CA . LYS B 1 907 ? -11.802 39.683 46.615 1.00 63.72 1019 LYS B CA 1
ATOM 13428 C C . LYS B 1 907 ? -12.567 41.002 46.474 1.00 67.53 1019 LYS B C 1
ATOM 13429 O O . LYS B 1 907 ? -13.085 41.511 47.467 1.00 67.03 1019 LYS B O 1
ATOM 13435 N N . ASP B 1 908 ? -12.635 41.544 45.236 1.00 64.13 1020 ASP B N 1
ATOM 13436 C CA . ASP B 1 908 ? -13.327 42.793 44.915 1.00 63.97 1020 ASP B CA 1
ATOM 13437 C C . ASP B 1 908 ? -14.847 42.628 44.933 1.00 67.80 1020 ASP B C 1
ATOM 13438 O O . ASP B 1 908 ? -15.539 43.501 45.459 1.00 67.35 1020 ASP B O 1
ATOM 13443 N N . SER B 1 909 ? -15.363 41.515 44.358 1.00 64.37 1021 SER B N 1
ATOM 13444 C CA . SER B 1 909 ? -16.796 41.204 44.302 1.00 64.18 1021 SER B CA 1
ATOM 13445 C C . SER B 1 909 ? -17.375 40.988 45.703 1.00 68.09 1021 SER B C 1
ATOM 13446 O O . SER B 1 909 ? -18.459 41.491 45.997 1.00 67.70 1021 SER B O 1
ATOM 13449 N N . LEU B 1 910 ? -16.632 40.275 46.572 1.00 64.71 1022 LEU B N 1
ATOM 13450 C CA . LEU B 1 910 ? -17.025 40.018 47.959 1.00 64.55 1022 LEU B CA 1
ATOM 13451 C C . LEU B 1 910 ? -16.693 41.209 48.868 1.00 68.45 1022 LEU B C 1
ATOM 13452 O O . LEU B 1 910 ? -17.170 41.253 50.002 1.00 67.97 1022 LEU B O 1
ATOM 13457 N N . ALA B 1 911 ? -15.902 42.187 48.352 1.00 65.01 1023 ALA B N 1
ATOM 13458 C CA . ALA B 1 911 ? -15.452 43.411 49.033 1.00 64.80 1023 ALA B CA 1
ATOM 13459 C C . ALA B 1 911 ? -14.803 43.130 50.401 1.00 68.59 1023 ALA B C 1
ATOM 13460 O O . ALA B 1 911 ? -15.124 43.776 51.404 1.00 68.12 1023 ALA B O 1
ATOM 13462 N N . LEU B 1 912 ? -13.877 42.151 50.419 1.00 65.14 1024 LEU B N 1
ATOM 13463 C CA . LEU B 1 912 ? -13.145 41.701 51.609 1.00 64.90 1024 LEU B CA 1
ATOM 13464 C C . LEU B 1 912 ? -12.225 42.771 52.212 1.00 68.71 1024 LEU B C 1
ATOM 13465 O O . LEU B 1 912 ? -11.938 42.722 53.410 1.00 68.34 1024 LEU B O 1
ATOM 13470 N N . GLY B 1 913 ? -11.795 43.726 51.386 1.00 65.20 1025 GLY B N 1
ATOM 13471 C CA . GLY B 1 913 ? -10.959 44.846 51.804 1.00 64.94 1025 GLY B CA 1
ATOM 13472 C C . GLY B 1 913 ? -11.738 45.889 52.584 1.00 68.62 1025 GLY B C 1
ATOM 13473 O O . GLY B 1 913 ? -11.155 46.647 53.363 1.00 68.23 1025 GLY B O 1
ATOM 13474 N N . LYS B 1 914 ? -13.065 45.937 52.370 1.00 65.01 1026 LYS B N 1
ATOM 13475 C CA . LYS B 1 914 ? -13.993 46.850 53.041 1.00 64.73 1026 LYS B CA 1
ATOM 13476 C C . LYS B 1 914 ? -14.655 46.136 54.222 1.00 68.55 1026 LYS B C 1
ATOM 13477 O O . LYS B 1 914 ? -14.724 44.903 54.232 1.00 68.21 1026 LYS B O 1
ATOM 13483 N N . SER B 1 915 ? -15.164 46.910 55.204 1.00 64.96 1027 SER B N 1
ATOM 13484 C CA . SER B 1 915 ? -15.865 46.374 56.376 1.00 64.69 1027 SER B CA 1
ATOM 13485 C C . SER B 1 915 ? -17.259 45.861 55.976 1.00 68.44 1027 SER B C 1
ATOM 13486 O O . SER B 1 915 ? -17.733 46.182 54.884 1.00 68.00 1027 SER B O 1
ATOM 13489 N N . GLU B 1 916 ? -17.916 45.084 56.866 1.00 64.94 1028 GLU B N 1
ATOM 13490 C CA . GLU B 1 916 ? -19.254 44.508 56.657 1.00 64.71 1028 GLU B CA 1
ATOM 13491 C C . GLU B 1 916 ? -20.318 45.559 56.278 1.00 68.34 1028 GLU B C 1
ATOM 13492 O O . GLU B 1 916 ? -21.237 45.248 55.516 1.00 67.88 1028 GLU B O 1
ATOM 13498 N N . GLU B 1 917 ? -20.171 46.800 56.790 1.00 64.71 1029 GLU B N 1
ATOM 13499 C CA . GLU B 1 917 ? -21.073 47.921 56.519 1.00 64.42 1029 GLU B CA 1
ATOM 13500 C C . GLU B 1 917 ? -20.917 48.440 55.080 1.00 67.80 1029 GLU B C 1
ATOM 13501 O O . GLU B 1 917 ? -21.914 48.548 54.363 1.00 67.31 1029 GLU B O 1
ATOM 13507 N N . GLU B 1 918 ? -19.672 48.757 54.666 1.00 64.02 1030 GLU B N 1
ATOM 13508 C CA . GLU B 1 918 ? -19.368 49.277 53.329 1.00 63.66 1030 GLU B CA 1
ATOM 13509 C C . GLU B 1 918 ? -19.491 48.225 52.223 1.00 66.96 1030 GLU B C 1
ATOM 13510 O O . GLU B 1 918 ? -19.764 48.589 51.076 1.00 66.52 1030 GLU B O 1
ATOM 13516 N N . ALA B 1 919 ? -19.300 46.932 52.564 1.00 63.02 1031 ALA B N 1
ATOM 13517 C CA . ALA B 1 919 ? -19.415 45.816 51.621 1.00 62.52 1031 ALA B CA 1
ATOM 13518 C C . ALA B 1 919 ? -20.862 45.630 51.162 1.00 65.73 1031 ALA B C 1
ATOM 13519 O O . ALA B 1 919 ? -21.093 45.358 49.983 1.00 65.30 1031 ALA B O 1
ATOM 13521 N N . LEU B 1 920 ? -21.832 45.795 52.089 1.00 61.81 1032 LEU B N 1
ATOM 13522 C CA . LEU B 1 920 ? -23.262 45.695 51.792 1.00 61.40 1032 LEU B CA 1
ATOM 13523 C C . LEU B 1 920 ? -23.722 46.924 51.001 1.00 64.94 1032 LEU B C 1
ATOM 13524 O O . LEU B 1 920 ? -24.566 46.790 50.117 1.00 64.43 1032 LEU B O 1
ATOM 13529 N N . LYS B 1 921 ? -23.143 48.109 51.306 1.00 61.34 1033 LYS B N 1
ATOM 13530 C CA . LYS B 1 921 ? -23.419 49.378 50.619 1.00 61.07 1033 LYS B CA 1
ATOM 13531 C C . LYS B 1 921 ? -22.965 49.294 49.149 1.00 64.70 1033 LYS B C 1
ATOM 13532 O O . LYS B 1 921 ? -23.597 49.881 48.262 1.00 64.31 1033 LYS B O 1
ATOM 13538 N N . GLN B 1 922 ? -21.881 48.527 48.903 1.00 60.98 1034 GLN B N 1
ATOM 13539 C CA . GLN B 1 922 ? -21.324 48.254 47.579 1.00 60.64 1034 GLN B CA 1
ATOM 13540 C C . GLN B 1 922 ? -22.287 47.324 46.827 1.00 64.23 1034 GLN B C 1
ATOM 13541 O O . GLN B 1 922 ? -22.559 47.566 45.653 1.00 63.81 1034 GLN B O 1
ATOM 13547 N N . PHE B 1 923 ? -22.812 46.280 47.512 1.00 60.58 1035 PHE B N 1
ATOM 13548 C CA . PHE B 1 923 ? -23.757 45.318 46.936 1.00 60.29 1035 PHE B CA 1
ATOM 13549 C C . PHE B 1 923 ? -25.123 45.948 46.646 1.00 64.28 1035 PHE B C 1
ATOM 13550 O O . PHE B 1 923 ? -25.746 45.593 45.644 1.00 63.68 1035 PHE B O 1
ATOM 13558 N N . LYS B 1 924 ? -25.574 46.890 47.507 1.00 61.15 1036 LYS B N 1
ATOM 13559 C CA . LYS B 1 924 ? -26.836 47.621 47.340 1.00 61.07 1036 LYS B CA 1
ATOM 13560 C C . LYS B 1 924 ? -26.748 48.519 46.108 1.00 65.36 1036 LYS B C 1
ATOM 13561 O O . LYS B 1 924 ? -27.749 48.721 45.418 1.00 64.94 1036 LYS B O 1
ATOM 13567 N N . GLN B 1 925 ? -25.529 49.013 45.814 1.00 62.27 1037 GLN B N 1
ATOM 13568 C CA . GLN B 1 925 ? -25.237 49.839 44.640 1.00 62.28 1037 GLN B CA 1
ATOM 13569 C C . GLN B 1 925 ? -25.238 48.943 43.382 1.00 66.46 1037 GLN B C 1
ATOM 13570 O O . GLN B 1 925 ? -25.795 49.330 42.358 1.00 66.07 1037 GLN B O 1
ATOM 13576 N N . LYS B 1 926 ? -24.629 47.743 43.474 1.00 63.29 1038 LYS B N 1
ATOM 13577 C CA . LYS B 1 926 ? -24.561 46.765 42.379 1.00 63.25 1038 LYS B CA 1
ATOM 13578 C C . LYS B 1 926 ? -25.939 46.173 42.049 1.00 67.64 1038 LYS B C 1
ATOM 13579 O O . LYS B 1 926 ? -26.194 45.842 40.889 1.00 67.07 1038 LYS B O 1
ATOM 13585 N N . PHE B 1 927 ? -26.824 46.054 43.066 1.00 64.85 1039 PHE B N 1
ATOM 13586 C CA . PHE B 1 927 ? -28.197 45.561 42.915 1.00 64.99 1039 PHE B CA 1
ATOM 13587 C C . PHE B 1 927 ? -29.030 46.608 42.169 1.00 69.98 1039 PHE B C 1
ATOM 13588 O O . PHE B 1 927 ? -29.805 46.248 41.281 1.00 69.48 1039 PHE B O 1
ATOM 13596 N N . ASP B 1 928 ? -28.855 47.901 42.530 1.00 67.55 1040 ASP B N 1
ATOM 13597 C CA . ASP B 1 928 ? -29.529 49.045 41.908 1.00 67.84 1040 ASP B CA 1
ATOM 13598 C C . ASP B 1 928 ? -29.074 49.223 40.457 1.00 72.55 1040 ASP B C 1
ATOM 13599 O O . ASP B 1 928 ? -29.872 49.635 39.614 1.00 72.10 1040 ASP B O 1
ATOM 13604 N N . GLU B 1 929 ? -27.794 48.895 40.176 1.00 69.78 1041 GLU B N 1
ATOM 13605 C CA . GLU B 1 929 ? -27.177 48.948 38.849 1.00 69.95 1041 GLU B CA 1
ATOM 13606 C C . GLU B 1 929 ? -27.802 47.872 37.950 1.00 74.76 1041 GLU B C 1
ATOM 13607 O O . GLU B 1 929 ? -27.997 48.111 36.758 1.00 74.35 1041 GLU B O 1
ATOM 13613 N N . ALA B 1 930 ? -28.130 46.702 38.535 1.00 72.06 1042 ALA B N 1
ATOM 13614 C CA . ALA B 1 930 ? -28.753 45.565 37.855 1.00 72.19 1042 ALA B CA 1
ATOM 13615 C C . ALA B 1 930 ? -30.258 45.775 37.647 1.00 76.91 1042 ALA B C 1
ATOM 13616 O O . ALA B 1 930 ? -30.780 45.389 36.599 1.00 76.39 1042 ALA B O 1
ATOM 13618 N N . LEU B 1 931 ? -30.949 46.376 38.648 1.00 74.28 1043 LEU B N 1
ATOM 13619 C CA . LEU B 1 931 ? -32.384 46.687 38.620 1.00 74.48 1043 LEU B CA 1
ATOM 13620 C C . LEU B 1 931 ? -32.688 47.723 37.526 1.00 79.11 1043 LEU B C 1
ATOM 13621 O O . LEU B 1 931 ? -33.707 47.609 36.844 1.00 78.76 1043 LEU B O 1
ATOM 13626 N N . ARG B 1 932 ? -31.788 48.710 37.347 1.00 76.15 1044 ARG B N 1
ATOM 13627 C CA . ARG B 1 932 ? -31.921 49.755 36.330 1.00 76.18 1044 ARG B CA 1
ATOM 13628 C C . ARG B 1 932 ? -31.653 49.245 34.907 1.00 80.11 1044 ARG B C 1
ATOM 13629 O O . ARG B 1 932 ? -32.175 49.828 33.953 1.00 79.81 1044 ARG B O 1
ATOM 13637 N N . GLU B 1 933 ? -30.839 48.177 34.761 1.00 76.49 1045 GLU B N 1
ATOM 13638 C CA . GLU B 1 933 ? -30.501 47.576 33.465 1.00 104.17 1045 GLU B CA 1
ATOM 13639 C C . GLU B 1 933 ? -31.694 46.852 32.840 1.00 128.86 1045 GLU B C 1
ATOM 13640 O O . GLU B 1 933 ? -32.433 46.154 33.533 1.00 89.05 1045 GLU B O 1
#

Foldseek 3Di:
DVLLCVLLVHDPVVLVVVVDPQLVVLLVVLLVVLLVLLVVQLVDDQCRNCCQAANFDFAPDDDPPQCVLAPNQWAWEWEDEPPGLDIDTDTDHQQDAPLVVLVVVVVVVVVCDDSVQKWKDFFQWRHTGDDPGGNCGTPQSVVCSVVSNHTYIYIDGSVVVVVLSVVLNVLSVVLPALVFPDFFKKWWADWDPFCFKKKFKADQQFGLFDIWTADPDSGRDITTTPAHRNLDDQAMKIWMFCPVGAWIAIAGQADPQQWGDFFKDKAATDGDDDPDARPNTNLQDANDGDPPDPDGIITIMGGHNVDPDTDGDDDPVVLLVLLCVVVCPADPVLLVVLLPDFLLDDDDLVNLVNCLVCVVVCQPPPLSCLVVVVRSDSSSGSNSVSNNLNSLVSRDQDALLSLLLCLFSRHQDQSSVLSSVVSVVPDDPVVCVLLVLLLLLSLLRNRGLDGNSLVSLLVSLLSYVQSVLQLSQSLSACCPPSSCVSNSSSSSSSNCSSCVSCSVQSVLVVQLVVLQVVLLVVLLVCLVPDDQVVSLVVSLVSCPDPSNQVSNAFHADSQGRTRTQHGWPSVPKDWDSDNSTKTKTWGDGGSPDDFTWIKIKTAPADCSQVQLLLSVLVVLQVLCVVVPARLLEDSWTWGRRYHRITMTTDDGQKDFLLPLLVDDDDDPQPVPSNPLSLLSLLCRLADDPLLVQLLSSQLSQVLSVLLSCLLFVQDPDARHQWMAHSSNHIYGHDRRATLNPVVRFRAAAVSSVCSQQVNDPPSVVSVVVSLVSSLSSLLSCLVCLSSLLSSLSSCCSVPDPQRPDSVSSVSNCVSSVNVDDSVVSSVVVVVRVVVNVVCNHVSVVVNVVVSVPDD/DVQLQVLLCVLLVHHPVVLVVVVDPQLVVLLVVLLVVQVVLLVVLPPAALVRNCLQEANFDFAPLFFDDDVQWAWEWEAEDVDRDIDIDTDHQQDACLVVLVVRVVVVVVCPSVQKWWAAPQWRHTGHDPGGNSGTPQSVVCVLVVHHGYTYIDGSVVSVVLSVVLSVLLVVSPAQVFPDFFKKWFFFKPDFDFAFKKKKKFKADQQFGLFDIWIAGTDGCPVPGTRRDITTTPAHRNLDDQFMKMKMWMFHDCDDAPDGHTTWIAMAGQADPQQWGDFFKDKAATDGDDDPDARRNTNLQDANDGDPPHIMTIMGGHNVDPDTDGDDDPVVLLVLLVVPPPPADPVLLVVLLPDFLLDDDDLVNLVNCLVCVVVCQVPPLSNLVVVVRSDSSSGSNSVSNNLNSLVSRDQDALLSLLLCLFSNHQDQSSVLSSVVSVVPDDPSVCVLLVLLLLLSLLRNRGLDGNSLVSLLVSLSSHVQSVLQLSQSLSQCCPPPSCVSNSSSSSSSNCSSCVSCSVQSVLVVQLVVLQVVLLVCCLPCVVVDDQVVVLVVSLVSCPDPSNQVSNAFHADSQGRTRTQHGWDSVPKDWDPDNSTKTWTWGDVDTWIKIKTAQADCSQVQLLLSVLVVLQVLCVSVNAHLLEDSWTWGRRYHRITMTTDDPQKDFQVVQVVCVLSLLVLLCVLADDPLLVQLLSSQLSQVLSVLLSCLLFVQADDDRHQWMAHSSNHIYGHDGDDTLHCHQSGADDVSSVCSQQSNDPPSVVSVVVSLVSSLSSLLSVLVCLSSLLSSLSSCCSVPDPQRPDSVSSVSSCVSSVNVDDSVVSSVVVNVSVVSNVVD